Protein AF-0000000069795860 (afdb_homodimer)

Organism: Juglans regia (NCBI:txid51240)

pLDDT: mean 79.79, std 14.11, range [24.81, 97.0]

Radius of gyration: 78.54 Å; Cα contacts (8 Å, |Δi|>4): 2299; chains: 2; bounding box: 72×311×162 Å

InterPro domains:
  IPR052957 Auxin-regulated embryogenesis mediator [PTHR32387] (33-805)

Foldseek 3Di:
DLVVLQVLLCCLAVVCVVVVLVVVPPDPVVVVVSVCVVVVCLVCSLVVNLVVLQVLLVVQLVPDDVLSNQVSLVSQNLDDHPDVSSVVSSVSNLVSQQPDFRFWFAQVDSDTGTGHLVQEAEEDPLVVVLVVVLVVLVWDQNCLCVQRHTYGHPSNRDPVCVSSSVSNPHYHDALQSVLVSQQRTCSLVRDDLVSLVSVLLVCLVCVVPHNVPYCQQQGFNAWWAALVRDIDTGGLVCCVVVVAAEAAEPDLVCLLVVQLQCNQLRNFPNYTYHDSVNNVCLVPDPCNVSSVVCCCPRSVHHYDAPLRVLVSLQVRCVFPQSNLLLSLVSLLVCVVVPSDDLVSSLVSLLQRWFQFQVRGTDRDAPEEEEAPVPALVCLFAVDDQCVVVRYGYGHPSSQPWDDGSRDTDHSVSSVVVCCVRVVHDGQQQDADDLAAGPCLLDAHDLVNVVSVLSNLVNCVVVVHDHHDSHLCNLLVRVHLQLLAAQAVDPQPVPAQPPDPRSHHPCVRNPPVVVVRVVSSVSSPHDHALLVNLLVVLVVVLVCVVVDADALVNVVSVLVVLVSCVVVVGDNPNNLVRQQQGFRFDWPPGGGGLLQEEADDPQCVLLVQFFVRGYRPCVRNPCVVVVSVVSSVSSNYDYDPVPVLVRSLVGTDALVSQAQHALSSVVSLLVSVVPPVDSVSSLVRQQQHQNFQFPVGGRGLQQEEEDDPQQNLLVVLDPDRTYGDCVRNPPCVVVSLVSSVSSRHHYDPVVVLVVSLVVCVVCLVPRDPSSVVSVVVSVVSNVPPPDDRDVVSVVCVVPDDSDDDDDDDD/DLVVLQVLLCCLAVVCVCVVLVVVPPDPVVVVVSVVVVVVCLVCSLVVNLVVLQVLLVVQLVPDDVLSNQVSLVSQNLDDHPDVSSVVSSVSNLVSQQPDFRFWFAQVDSDTGGGHLVQEAEEDPLVVVLVVVLVVLVWDQNCLCVQRHTYGHPSNRDPVCVSSSVSNPHYHDALQSVLVSVQVTCSCVRDDLVSLVSVLLVCLVCVVPHNVPYCQQQGFNAWWAALVRDIDTGGLVCCVVVVAAEAAEPDLVCLLVVQLQCNQLRNFPNYTYHDSNNNVCLVPDPCNVSSVVCCCPRSVHYYDALLRVLVSLQVRCVFPQSNLLLSLVSLLVCVVVPSDDPVSSLVSLLQRWFQFQVRGTDRDAPEEEEACVPALLCLFAVDDLCVVVRYGYGHCSSQPWDDGSRDTDHSVSSVVVCCVRVVHDGQLQDADHLAAGPCLLDAHDLVNVVSVLSNLVNCVVVVHDHHDNHLCNLLVRVHLALLAAQAVDPQPVPAQPQDPRSHHPCVRNPPVVVVRVVSSVSSPHDHALLVNLLVVLVVVLVCVVVDADALVNVVSVLVVLVSCVVVVGDNPNNLVSQQQGFRFDWPVGGGGLLQEEADDPQCVLLVQFFVRGYRPCVRNPCVVVVSVPSSVSSNYDYHPVPVLVRSLVGTDALVSQAQDALSSVVSLLVSVVVPVDSVSSLVRQQQHQNFQFPVGTHGLQQEEEDDPQQNLLVVLDPDRTYGDCVRNPPCVVVSLVSSVSSNHHHDPVVVLVVSLVVCVVCLVPRDPSSVVSVVVSVVSNVPPPDDRDVVSVVCVVPPDSDDDDDDDD

Solvent-accessible surface area (backbone atoms only — not comparable to full-atom values): 88022 Å² total; per-residue (Å²): 104,70,64,59,47,51,50,48,33,46,35,60,66,65,49,50,58,54,51,55,57,50,66,63,57,68,68,72,75,51,49,65,53,34,50,51,44,45,54,44,49,54,65,44,43,33,59,52,49,47,53,49,48,53,51,47,54,48,59,44,47,67,78,40,61,68,68,72,42,50,68,64,58,68,54,56,75,71,72,84,46,94,46,67,71,49,42,54,38,42,51,53,32,47,59,53,55,42,74,32,59,71,40,51,40,59,60,96,55,92,51,56,36,41,35,30,24,79,47,31,20,43,76,58,68,74,55,51,54,50,53,53,52,36,45,74,64,68,38,66,64,55,58,54,41,58,60,83,40,33,41,45,21,72,75,56,70,39,82,90,39,46,63,56,35,57,65,52,51,44,42,68,53,58,69,54,46,58,32,50,43,50,39,42,29,49,56,71,81,54,46,54,61,71,57,46,50,51,54,50,39,53,47,49,77,35,24,89,83,58,42,71,89,38,64,44,40,72,26,64,74,47,61,26,35,46,67,84,70,41,79,40,69,36,25,40,48,40,22,61,70,58,69,42,34,43,30,42,60,72,44,82,85,44,35,65,56,52,50,39,44,36,44,70,50,56,29,50,75,45,40,31,34,45,43,63,68,47,52,54,50,41,72,71,36,92,59,29,65,60,42,49,51,36,37,41,70,73,31,45,39,43,74,36,52,63,66,58,46,48,55,52,45,66,74,37,40,82,84,37,64,70,50,39,42,49,48,53,52,48,52,52,51,32,43,74,70,62,64,36,52,71,68,56,47,40,61,52,39,63,59,41,56,40,44,26,40,63,67,47,69,43,49,82,63,78,40,34,30,56,31,56,74,89,37,57,42,40,66,42,33,62,41,79,72,43,54,86,68,43,32,40,43,33,18,65,69,68,38,55,59,48,72,56,74,85,42,76,45,52,34,67,58,46,48,52,49,36,33,72,49,59,48,37,31,45,64,45,75,46,80,81,48,86,42,70,44,50,30,38,70,23,67,64,46,78,67,52,48,52,47,50,44,48,25,50,45,42,31,56,73,70,66,50,83,80,46,64,46,34,49,44,30,55,47,66,22,74,29,64,50,45,66,7,35,52,61,86,67,80,67,64,78,76,65,56,81,79,56,86,68,36,48,43,56,52,83,78,60,40,76,67,56,68,77,40,52,71,48,39,45,71,50,59,30,42,72,50,59,46,54,49,30,32,47,52,20,49,49,50,50,51,45,39,72,75,37,81,64,49,64,68,48,52,51,43,53,44,50,44,48,43,50,31,59,74,64,70,41,64,47,64,49,23,42,65,53,45,23,76,36,61,61,41,60,33,80,83,52,68,35,26,37,51,68,27,31,50,83,43,83,73,39,53,61,51,51,67,54,13,62,65,54,31,52,30,47,84,72,58,35,75,62,57,68,76,38,52,67,43,40,42,70,35,43,24,38,73,61,51,89,82,54,41,63,60,45,66,74,27,48,49,58,50,88,64,45,48,72,48,53,54,66,45,50,51,48,53,51,49,30,43,67,70,36,89,78,44,60,68,60,33,65,49,42,40,83,20,35,40,41,56,26,80,82,45,62,36,29,34,63,64,29,30,53,86,41,92,85,57,40,51,62,56,63,32,50,90,79,70,34,32,50,38,52,85,67,53,36,80,62,57,69,77,39,53,70,55,40,46,68,40,39,27,36,72,48,66,76,57,44,48,53,54,44,49,51,50,46,65,70,40,39,89,70,60,49,74,65,36,50,54,36,41,53,52,33,51,62,60,30,68,81,42,96,63,71,80,53,68,70,55,54,51,44,65,70,72,48,88,68,74,86,79,77,82,82,72,133,105,67,64,59,48,50,50,48,34,46,34,60,65,65,50,50,58,55,53,56,56,50,68,63,58,68,69,74,77,50,48,63,52,35,51,51,44,46,54,45,49,52,63,45,43,32,59,51,49,48,54,50,48,54,50,49,55,48,58,45,46,67,78,41,60,68,68,72,42,49,68,62,58,70,55,56,75,71,70,84,46,94,45,68,71,47,42,53,38,44,51,53,34,46,60,54,54,41,73,32,59,71,41,51,39,59,59,95,55,91,52,57,36,42,35,29,26,79,46,30,20,42,76,57,70,73,56,51,54,50,52,52,52,36,46,74,64,68,37,67,64,55,59,55,40,58,62,82,40,32,40,44,20,70,76,55,70,41,79,90,39,46,65,54,35,55,65,52,52,44,42,68,53,58,68,53,45,59,31,50,42,49,37,42,31,49,57,72,81,54,45,53,60,71,56,46,50,51,54,49,40,54,46,48,77,37,24,88,82,59,43,70,88,36,63,44,40,72,27,63,73,46,61,26,34,46,67,85,70,42,80,41,69,36,26,39,48,41,22,61,69,57,71,42,34,43,31,43,59,72,44,82,86,44,35,66,56,53,49,37,44,35,44,71,48,55,29,49,73,47,41,30,33,44,42,61,68,47,52,55,51,42,74,72,37,92,60,29,65,60,41,49,51,36,37,42,69,73,31,44,39,44,74,36,52,65,63,58,46,47,55,52,46,66,74,38,39,82,85,37,65,69,49,38,41,48,48,52,51,48,51,52,49,32,42,74,70,62,64,36,52,71,68,56,48,39,61,52,39,62,59,42,58,41,44,26,41,62,66,46,72,42,50,83,63,77,41,34,30,56,31,57,73,90,38,55,43,41,66,41,34,62,41,78,72,42,53,87,68,43,31,39,41,33,18,66,68,66,37,56,58,48,72,57,75,88,41,76,45,53,34,67,56,44,48,54,50,35,34,72,49,58,48,38,31,45,63,45,75,45,81,81,49,84,43,70,44,51,28,37,72,24,67,64,47,76,69,51,49,54,47,51,45,48,24,51,44,42,32,56,74,71,65,51,84,80,43,64,46,33,51,45,31,56,48,66,22,76,30,64,49,42,64,7,34,53,61,87,66,80,67,63,78,78,65,56,80,82,58,85,68,36,49,42,56,51,82,76,60,39,76,65,57,67,78,40,53,72,49,40,44,71,49,58,30,43,72,49,62,46,53,49,30,34,46,52,20,50,49,52,50,53,45,39,74,76,38,81,64,48,65,68,49,53,52,43,52,44,48,44,48,44,51,30,59,73,66,71,42,65,47,64,48,23,40,67,52,44,22,78,37,59,61,41,60,33,80,83,51,67,33,26,37,49,69,26,31,51,84,41,82,73,38,54,62,51,51,68,52,13,62,65,54,32,54,29,50,83,71,59,36,74,63,57,69,74,40,50,66,43,39,44,70,35,43,24,39,73,62,51,91,80,53,41,64,60,44,65,74,25,50,50,57,50,86,66,47,47,72,51,53,54,65,46,50,51,47,53,51,50,30,44,66,69,38,87,78,45,59,67,60,33,64,48,41,38,83,19,35,39,41,55,26,77,80,45,63,36,28,33,64,62,29,30,52,86,41,90,85,58,42,51,60,58,63,36,49,89,80,68,33,32,51,37,51,84,69,54,34,80,61,56,70,75,40,52,71,58,38,45,66,41,37,27,36,71,46,66,76,57,44,49,54,56,45,51,52,49,46,64,71,40,40,88,70,58,48,77,64,36,53,52,37,42,51,52,32,50,59,58,31,68,82,43,95,64,73,79,53,68,68,56,54,51,46,66,72,72,47,86,68,74,88,79,77,82,76,75,127

Nearest PDB structures (foldseek):
  7p3y-assembly1_B  TM=1.043E-01  e=9.651E-01  Saccharomyces cerevisiae
  7p3y-assembly1_B  TM=1.975E-01  e=8.480E-01  Saccharomyces cerevisiae

Structure (mmCIF, N/CA/C/O backbone):
data_AF-0000000069795860-model_v1
#
loop_
_entity.id
_entity.type
_entity.pdbx_description
1 polymer 'Uncharacterized protein LOC109014644'
#
loop_
_atom_site.group_PDB
_atom_site.id
_atom_site.type_symbol
_atom_site.label_atom_id
_atom_site.label_alt_id
_atom_site.label_comp_id
_atom_site.label_asym_id
_atom_site.label_entity_id
_atom_site.label_seq_id
_atom_site.pdbx_PDB_ins_code
_atom_site.Cartn_x
_atom_site.Cartn_y
_atom_site.Cartn_z
_atom_site.occupancy
_atom_site.B_iso_or_equiv
_atom_site.auth_seq_id
_atom_site.auth_comp_id
_atom_site.auth_asym_id
_atom_site.auth_atom_id
_atom_site.pdbx_PDB_model_num
ATOM 1 N N . MET A 1 1 ? -15.07 -54.75 -38.844 1 44.25 1 MET A N 1
ATOM 2 C CA . MET A 1 1 ? -15.062 -54.75 -37.375 1 44.25 1 MET A CA 1
ATOM 3 C C . MET A 1 1 ? -16.375 -54.188 -36.844 1 44.25 1 MET A C 1
ATOM 5 O O . MET A 1 1 ? -16.969 -54.781 -35.938 1 44.25 1 MET A O 1
ATOM 9 N N . GLY A 1 2 ? -16.844 -53.125 -37.438 1 44.97 2 GLY A N 1
ATOM 10 C CA . GLY A 1 2 ? -18.156 -52.625 -37.062 1 44.97 2 GLY A CA 1
ATOM 11 C C . GLY A 1 2 ? -19.266 -53.656 -37.281 1 44.97 2 GLY A C 1
ATOM 12 O O . GLY A 1 2 ? -20.156 -53.781 -36.438 1 44.97 2 GLY A O 1
ATOM 13 N N . PHE A 1 3 ? -19.062 -54.375 -38.375 1 42.34 3 PHE A N 1
ATOM 14 C CA . PHE A 1 3 ? -20.078 -55.344 -38.719 1 42.34 3 PHE A CA 1
ATOM 15 C C . PHE A 1 3 ? -20.141 -56.469 -37.719 1 42.34 3 PHE A C 1
ATOM 17 O O . PHE A 1 3 ? -21.219 -56.906 -37.312 1 42.34 3 PHE A O 1
ATOM 24 N N . LEU A 1 4 ? -19 -56.938 -37.25 1 43.62 4 LEU A N 1
ATOM 25 C CA . LEU A 1 4 ? -18.953 -58 -36.281 1 43.62 4 LEU A CA 1
ATOM 26 C C . LEU A 1 4 ? -19.562 -57.562 -34.938 1 43.62 4 LEU A C 1
ATOM 28 O O . LEU A 1 4 ? -20.312 -58.281 -34.312 1 43.62 4 LEU A O 1
ATOM 32 N N . ILE A 1 5 ? -19.406 -56.375 -34.594 1 52.22 5 ILE A N 1
ATOM 33 C CA . ILE A 1 5 ? -19.922 -55.844 -33.312 1 52.22 5 ILE A CA 1
ATOM 34 C C . ILE A 1 5 ? -21.438 -55.688 -33.406 1 52.22 5 ILE A C 1
ATOM 36 O O . ILE A 1 5 ? -22.156 -56 -32.438 1 52.22 5 ILE A O 1
ATOM 40 N N . ASN A 1 6 ? -21.812 -55.219 -34.625 1 50.59 6 ASN A N 1
ATOM 41 C CA . ASN A 1 6 ? -23.25 -55.094 -34.812 1 50.59 6 ASN A CA 1
ATOM 42 C C . ASN A 1 6 ? -23.938 -56.469 -34.719 1 50.59 6 ASN A C 1
ATOM 44 O O . ASN A 1 6 ? -25.016 -56.562 -34.125 1 50.59 6 ASN A O 1
ATOM 48 N N . ARG A 1 7 ? -23.328 -57.406 -35.25 1 49.53 7 ARG A N 1
ATOM 49 C CA . ARG A 1 7 ? -23.906 -58.75 -35.219 1 49.53 7 ARG A CA 1
ATOM 50 C C . ARG A 1 7 ? -23.922 -59.281 -33.781 1 49.53 7 ARG A C 1
ATOM 52 O O . ARG A 1 7 ? -24.906 -59.906 -33.375 1 49.53 7 ARG A O 1
ATOM 59 N N . MET A 1 8 ? -22.938 -59 -33.125 1 54.28 8 MET A N 1
ATOM 60 C CA . MET A 1 8 ? -22.875 -59.469 -31.75 1 54.28 8 MET A CA 1
ATOM 61 C C . MET A 1 8 ? -23.859 -58.719 -30.859 1 54.28 8 MET A C 1
ATOM 63 O O . MET A 1 8 ? -24.484 -59.312 -29.984 1 54.28 8 MET A O 1
ATOM 67 N N . HIS A 1 9 ? -23.969 -57.531 -31.203 1 58.06 9 HIS A N 1
ATOM 68 C CA . HIS A 1 9 ? -24.953 -56.719 -30.516 1 58.06 9 HIS A CA 1
ATOM 69 C C . HIS A 1 9 ? -26.375 -57.25 -30.734 1 58.06 9 HIS A C 1
ATOM 71 O O . HIS A 1 9 ? -27.141 -57.406 -29.781 1 58.06 9 HIS A O 1
ATOM 77 N N . HIS A 1 10 ? -26.641 -57.469 -32.031 1 56.16 10 HIS A N 1
ATOM 78 C CA . HIS A 1 10 ? -27.938 -58.031 -32.344 1 56.16 10 HIS A CA 1
ATOM 79 C C . HIS A 1 10 ? -28.094 -59.438 -31.75 1 56.16 10 HIS A C 1
ATOM 81 O O . HIS A 1 10 ? -29.188 -59.812 -31.297 1 56.16 10 HIS A O 1
ATOM 87 N N . PHE A 1 11 ? -27.016 -60.062 -31.719 1 53.5 11 PHE A N 1
ATOM 88 C CA . PHE A 1 11 ? -27.016 -61.375 -31.109 1 53.5 11 PHE A CA 1
ATOM 89 C C . PHE A 1 11 ? -27.406 -61.312 -29.641 1 53.5 11 PHE A C 1
ATOM 91 O O . PHE A 1 11 ? -28.266 -62.062 -29.172 1 53.5 11 PHE A O 1
ATOM 98 N N . LEU A 1 12 ? -26.844 -60.438 -28.953 1 54.22 12 LEU A N 1
ATOM 99 C CA . LEU A 1 12 ? -27.062 -60.312 -27.516 1 54.22 12 LEU A CA 1
ATOM 100 C C . LEU A 1 12 ? -28.438 -59.75 -27.219 1 54.22 12 LEU A C 1
ATOM 102 O O . LEU A 1 12 ? -29.031 -60.062 -26.172 1 54.22 12 LEU A O 1
ATOM 106 N N . HIS A 1 13 ? -28.953 -58.969 -28.172 1 54.56 13 HIS A N 1
ATOM 107 C CA . HIS A 1 13 ? -30.281 -58.406 -27.953 1 54.56 13 HIS A CA 1
ATOM 108 C C . HIS A 1 13 ? -31.375 -59.344 -28.453 1 54.56 13 HIS A C 1
ATOM 110 O O . HIS A 1 13 ? -32.406 -59.469 -27.828 1 54.56 13 HIS A O 1
ATOM 116 N N . GLN A 1 14 ? -31.203 -59.938 -29.703 1 51.41 14 GLN A N 1
ATOM 117 C CA . GLN A 1 14 ? -32.312 -60.688 -30.297 1 51.41 14 GLN A CA 1
ATOM 118 C C . GLN A 1 14 ? -32.156 -62.156 -30.016 1 51.41 14 GLN A C 1
ATOM 120 O O . GLN A 1 14 ? -33.125 -62.906 -30.141 1 51.41 14 GLN A O 1
ATOM 125 N N . GLY A 1 15 ? -31.219 -62.656 -29.172 1 46.72 15 GLY A N 1
ATOM 126 C CA . GLY A 1 15 ? -31.094 -64.062 -28.859 1 46.72 15 GLY A CA 1
ATOM 127 C C . GLY A 1 15 ? -31.047 -65 -30.094 1 46.72 15 GLY A C 1
ATOM 128 O O . GLY A 1 15 ? -31.344 -66.188 -30.016 1 46.72 15 GLY A O 1
ATOM 129 N N . ASN A 1 16 ? -30.953 -64.5 -31.188 1 45.34 16 ASN A N 1
ATOM 130 C CA . ASN A 1 16 ? -31.203 -65.25 -32.406 1 45.34 16 ASN A CA 1
ATOM 131 C C . ASN A 1 16 ? -30.203 -66.438 -32.531 1 45.34 16 ASN A C 1
ATOM 133 O O . ASN A 1 16 ? -30.328 -67.25 -33.438 1 45.34 16 ASN A O 1
ATOM 137 N N . ILE A 1 17 ? -29.125 -66.438 -32 1 45.81 17 ILE A N 1
ATOM 138 C CA . ILE A 1 17 ? -28.297 -67.625 -32.188 1 45.81 17 ILE A CA 1
ATOM 139 C C . ILE A 1 17 ? -29.078 -68.812 -31.688 1 45.81 17 ILE A C 1
ATOM 141 O O . ILE A 1 17 ? -28.828 -70 -32.125 1 45.81 17 ILE A O 1
ATOM 145 N N . PHE A 1 18 ? -29.859 -68.562 -30.672 1 44.53 18 PHE A N 1
ATOM 146 C CA . PHE A 1 18 ? -30.578 -69.75 -30.156 1 44.53 18 PHE A CA 1
ATOM 147 C C . PHE A 1 18 ? -31.531 -70.312 -31.219 1 44.53 18 PHE A C 1
ATOM 149 O O . PHE A 1 18 ? -31.797 -71.5 -31.234 1 44.53 18 PHE A O 1
ATOM 156 N N . LYS A 1 19 ? -31.906 -69.5 -32.031 1 46.5 19 LYS A N 1
ATOM 157 C CA . LYS A 1 19 ? -32.812 -70.125 -33.031 1 46.5 19 LYS A CA 1
ATOM 158 C C . LYS A 1 19 ? -32.031 -70.938 -34.031 1 46.5 19 LYS A C 1
ATOM 160 O O . LYS A 1 19 ? -32.469 -72 -34.438 1 46.5 19 LYS A O 1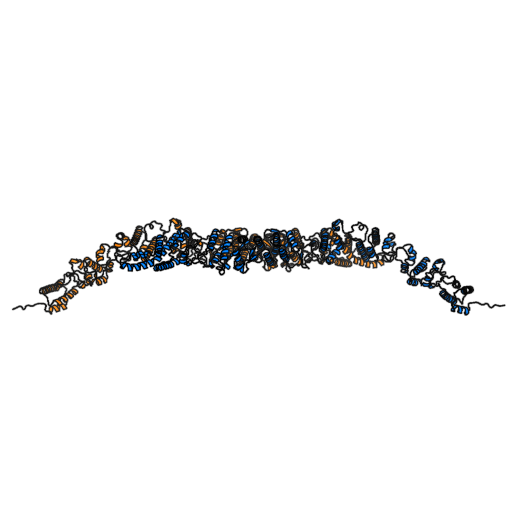
ATOM 165 N N . ASP A 1 20 ? -31.047 -70.312 -34.375 1 39.44 20 ASP A N 1
ATOM 166 C CA . ASP A 1 20 ? -30.344 -71.062 -35.375 1 39.44 20 ASP A CA 1
ATOM 167 C C . ASP A 1 20 ? -29.625 -72.312 -34.75 1 39.44 20 ASP A C 1
ATOM 169 O O . ASP A 1 20 ? -29.5 -73.312 -35.406 1 39.44 20 ASP A O 1
ATOM 173 N N . ALA A 1 21 ? -29.094 -72.125 -33.531 1 37.69 21 ALA A N 1
ATOM 174 C CA . ALA A 1 21 ? -28.641 -73.312 -32.875 1 37.69 21 ALA A CA 1
ATOM 175 C C . ALA A 1 21 ? -29.797 -74.312 -32.656 1 37.69 21 ALA A C 1
ATOM 177 O O . ALA A 1 21 ? -29.594 -75.5 -32.656 1 37.69 21 ALA A O 1
ATOM 178 N N . ALA A 1 22 ? -30.953 -73.75 -32.438 1 36.25 22 ALA A N 1
ATOM 179 C CA . ALA A 1 22 ? -32.125 -74.625 -32.344 1 36.25 22 ALA A CA 1
ATOM 180 C C . ALA A 1 22 ? -32.375 -75.312 -33.656 1 36.25 22 ALA A C 1
ATOM 182 O O . ALA A 1 22 ? -32.906 -76.438 -33.688 1 36.25 22 ALA A O 1
ATOM 183 N N . THR A 1 23 ? -32.281 -74.625 -34.719 1 34.62 23 THR A N 1
ATOM 184 C CA . THR A 1 23 ? -32.531 -75.375 -35.938 1 34.62 23 THR A CA 1
ATOM 185 C C . THR A 1 23 ? -31.453 -76.438 -36.156 1 34.62 23 THR A C 1
ATOM 187 O O . THR A 1 23 ? -31.531 -77.25 -37.094 1 34.62 23 THR A O 1
ATOM 190 N N . TRP A 1 24 ? -30.328 -76.25 -35.562 1 33.09 24 TRP A N 1
ATOM 191 C CA . TRP A 1 24 ? -29.469 -77.438 -35.625 1 33.09 24 TRP A CA 1
ATOM 192 C C . TRP A 1 24 ? -30.047 -78.562 -34.812 1 33.09 24 TRP A C 1
ATOM 194 O O . TRP A 1 24 ? -29.625 -78.812 -33.688 1 33.09 24 TRP A O 1
ATOM 204 N N . ASN A 1 25 ? -31.328 -78.688 -34.594 1 33.66 25 ASN A N 1
ATOM 205 C CA . ASN A 1 25 ? -32.031 -79.75 -33.938 1 33.66 25 ASN A CA 1
ATOM 206 C C . ASN A 1 25 ? -31.609 -81.125 -34.5 1 33.66 25 ASN A C 1
ATOM 208 O O . ASN A 1 25 ? -32.188 -82.125 -34.156 1 33.66 25 ASN A O 1
ATOM 212 N N . GLU A 1 26 ? -31.141 -81.25 -35.75 1 34 26 GLU A N 1
ATOM 213 C CA . GLU A 1 26 ? -31.266 -82.625 -36.094 1 34 26 GLU A CA 1
ATOM 214 C C . GLU A 1 26 ? -30.5 -83.5 -35.094 1 34 26 GLU A C 1
ATOM 216 O O . GLU A 1 26 ? -31.047 -84.5 -34.594 1 34 26 GLU A O 1
ATOM 221 N N . SER A 1 27 ? -29.266 -84.188 -35.5 1 32.38 27 SER A N 1
ATOM 222 C CA . SER A 1 27 ? -28.844 -85.438 -34.875 1 32.38 27 SER A CA 1
ATOM 223 C C . SER A 1 27 ? -28.453 -85.188 -33.406 1 32.38 27 SER A C 1
ATOM 225 O O . SER A 1 27 ? -28.031 -84.125 -33.062 1 32.38 27 SER A O 1
ATOM 227 N N . THR A 1 28 ? -28.969 -86.062 -32.438 1 36.44 28 THR A N 1
ATOM 228 C CA . THR A 1 28 ? -28.812 -86.312 -31 1 36.44 28 THR A CA 1
ATOM 229 C C . THR A 1 28 ? -27.406 -85.875 -30.547 1 36.44 28 THR A C 1
ATOM 231 O O . THR A 1 28 ? -27.203 -85.5 -29.406 1 36.44 28 THR A O 1
ATOM 234 N N . LEU A 1 29 ? -26.438 -86.5 -31.234 1 31.81 29 LEU A N 1
ATOM 235 C CA . LEU A 1 29 ? -25.047 -86.375 -30.828 1 31.81 29 LEU A CA 1
ATOM 236 C C . LEU A 1 29 ? -24.641 -84.875 -30.781 1 31.81 29 LEU A C 1
ATOM 238 O O . LEU A 1 29 ? -23.719 -84.5 -30.047 1 31.81 29 LEU A O 1
ATOM 242 N N . LEU A 1 30 ? -25.281 -84.125 -31.609 1 36.19 30 LEU A N 1
ATOM 243 C CA . LEU A 1 30 ? -24.922 -82.688 -31.734 1 36.19 30 LEU A CA 1
ATOM 244 C C . LEU A 1 30 ? -25.547 -81.875 -30.609 1 36.19 30 LEU A C 1
ATOM 246 O O . LEU A 1 30 ? -25.281 -80.688 -30.5 1 36.19 30 LEU A O 1
ATOM 250 N N . LYS A 1 31 ? -26.5 -82.375 -30.047 1 45.75 31 LYS A N 1
ATOM 251 C CA . LYS A 1 31 ? -27.156 -81.75 -28.906 1 45.75 31 LYS A CA 1
ATOM 252 C C . LYS A 1 31 ? -26.172 -81.5 -27.766 1 45.75 31 LYS A C 1
ATOM 254 O O . LYS A 1 31 ? -26.188 -80.438 -27.125 1 45.75 31 LYS A O 1
ATOM 259 N N . ARG A 1 32 ? -25.703 -82.688 -27.328 1 41.72 32 ARG A N 1
ATOM 260 C CA . ARG A 1 32 ? -24.719 -82.562 -26.25 1 41.72 32 ARG A CA 1
ATOM 261 C C . ARG A 1 32 ? -23.578 -81.625 -26.609 1 41.72 32 ARG A C 1
ATOM 263 O O . ARG A 1 32 ? -23.125 -80.875 -25.766 1 41.72 32 ARG A O 1
ATOM 270 N N . ASP A 1 33 ? -23.141 -81.875 -27.797 1 41.19 33 ASP A N 1
ATOM 271 C CA . ASP A 1 33 ? -22.078 -81.062 -28.344 1 41.19 33 ASP A CA 1
ATOM 272 C C . ASP A 1 33 ? -22.516 -79.625 -28.5 1 41.19 33 ASP A C 1
ATOM 274 O O . ASP A 1 33 ? -21.703 -78.688 -28.391 1 41.19 33 ASP A O 1
ATOM 278 N N . HIS A 1 34 ? -23.797 -79.5 -28.578 1 43.78 34 HIS A N 1
ATOM 279 C CA . HIS A 1 34 ? -24.375 -78.188 -28.781 1 43.78 34 HIS A CA 1
ATOM 280 C C . HIS A 1 34 ? -24.375 -77.375 -27.5 1 43.78 34 HIS A C 1
ATOM 282 O O . HIS A 1 34 ? -24.125 -76.188 -27.5 1 43.78 34 HIS A O 1
ATOM 288 N N . ALA A 1 35 ? -24.953 -78.062 -26.453 1 47.88 35 ALA A N 1
ATOM 289 C CA . ALA A 1 35 ? -24.938 -77.312 -25.203 1 47.88 35 ALA A CA 1
ATOM 290 C C . ALA A 1 35 ? -23.531 -76.812 -24.891 1 47.88 35 ALA A C 1
ATOM 292 O O . ALA A 1 35 ? -23.344 -75.688 -24.484 1 47.88 35 ALA A O 1
ATOM 293 N N . TRP A 1 36 ? -22.688 -77.812 -25.031 1 45.28 36 TRP A N 1
ATOM 294 C CA . TRP A 1 36 ? -21.312 -77.375 -24.766 1 45.28 36 TRP A CA 1
ATOM 295 C C . TRP A 1 36 ? -20.875 -76.312 -25.734 1 45.28 36 TRP A C 1
ATOM 297 O O . TRP A 1 36 ? -20.156 -75.375 -25.344 1 45.28 36 TRP A O 1
ATOM 307 N N . LYS A 1 37 ? -21.312 -76.438 -26.922 1 52.22 37 LYS A N 1
ATOM 308 C CA . LYS A 1 37 ? -20.953 -75.438 -27.891 1 52.22 37 LYS A CA 1
ATOM 309 C C . LYS A 1 37 ? -21.609 -74.125 -27.562 1 52.22 37 LYS A C 1
ATOM 311 O O . LYS A 1 37 ? -20.984 -73.062 -27.688 1 52.22 37 LYS A O 1
ATOM 316 N N . LYS A 1 38 ? -22.875 -74.375 -27.062 1 55.28 38 LYS A N 1
ATOM 317 C CA . LYS A 1 38 ? -23.562 -73.125 -26.672 1 55.28 38 LYS A CA 1
ATOM 318 C C . LYS A 1 38 ? -22.859 -72.438 -25.5 1 55.28 38 LYS A C 1
ATOM 320 O O . LYS A 1 38 ? -22.625 -71.25 -25.531 1 55.28 38 LYS A O 1
ATOM 325 N N . THR A 1 39 ? -22.688 -73.25 -24.469 1 56.69 39 THR A N 1
ATOM 326 C CA . THR A 1 39 ? -22.016 -72.688 -23.312 1 56.69 39 THR A CA 1
ATOM 327 C C . THR A 1 39 ? -20.641 -72.125 -23.688 1 56.69 39 THR A C 1
ATOM 329 O O . THR A 1 39 ? -20.234 -71.062 -23.219 1 56.69 39 THR A O 1
ATOM 332 N N . TRP A 1 40 ? -20.203 -72.938 -24.594 1 54.94 40 TRP A N 1
ATOM 333 C CA . TRP A 1 40 ? -18.875 -72.5 -25.016 1 54.94 40 TRP A CA 1
ATOM 334 C C . TRP A 1 40 ? -18.953 -71.188 -25.797 1 54.94 40 TRP A C 1
ATOM 336 O O . TRP A 1 40 ? -18.141 -70.25 -25.609 1 54.94 40 TRP A O 1
ATOM 346 N N . ILE A 1 41 ? -19.859 -71.125 -26.703 1 58.34 41 ILE A N 1
ATOM 347 C CA . ILE A 1 41 ? -20.016 -69.875 -27.5 1 58.34 41 ILE A CA 1
ATOM 348 C C . ILE A 1 41 ? -20.344 -68.75 -26.562 1 58.34 41 ILE A C 1
ATOM 350 O O . ILE A 1 41 ? -19.781 -67.625 -26.719 1 58.34 41 ILE A O 1
ATOM 354 N N . LEU A 1 42 ? -21.188 -69.125 -25.547 1 68.69 42 LEU A N 1
ATOM 355 C CA . LEU A 1 42 ? -21.578 -68.062 -24.641 1 68.69 42 LEU A CA 1
ATOM 356 C C . LEU A 1 42 ? -20.391 -67.562 -23.781 1 68.69 42 LEU A C 1
ATOM 358 O O . LEU A 1 42 ? -20.297 -66.438 -23.438 1 68.69 42 LEU A O 1
ATOM 362 N N . ASP A 1 43 ? -19.516 -68.5 -23.609 1 68.31 43 ASP A N 1
ATOM 363 C CA . ASP A 1 43 ? -18.344 -68.188 -22.797 1 68.31 43 ASP A CA 1
ATOM 364 C C . ASP A 1 43 ? -17.312 -67.375 -23.609 1 68.31 43 ASP A C 1
ATOM 366 O O . ASP A 1 43 ? -16.547 -66.625 -23.047 1 68.31 43 ASP A O 1
ATOM 370 N N . CYS A 1 44 ? -17.422 -67.562 -24.891 1 66.31 44 CYS A N 1
ATOM 371 C CA . CYS A 1 44 ? -16.422 -66.875 -25.734 1 66.31 44 CYS A CA 1
ATOM 372 C C . CYS A 1 44 ? -16.922 -65.5 -26.203 1 66.31 44 CYS A C 1
ATOM 374 O O . CYS A 1 44 ? -16.109 -64.688 -26.594 1 66.31 44 CYS A O 1
ATOM 376 N N . VAL A 1 45 ? -18.203 -65.25 -26.109 1 72.38 45 VAL A N 1
ATOM 377 C CA . VAL A 1 45 ? -18.812 -64.062 -26.672 1 72.38 45 VAL A CA 1
ATOM 378 C C . VAL A 1 45 ? -18.297 -62.844 -25.953 1 72.38 45 VAL A C 1
ATOM 380 O O . VAL A 1 45 ? -17.906 -61.875 -26.594 1 72.38 45 VAL A O 1
ATOM 383 N N . PRO A 1 46 ? -18.172 -62.906 -24.656 1 80.62 46 PRO A N 1
ATOM 384 C CA . PRO A 1 46 ? -17.703 -61.688 -23.984 1 80.62 46 PRO A CA 1
ATOM 385 C C . PRO A 1 46 ? -16.297 -61.281 -24.406 1 80.62 46 PRO A C 1
ATOM 387 O O . PRO A 1 46 ? -16.031 -60.125 -24.672 1 80.62 46 PRO A O 1
ATOM 390 N N . SER A 1 47 ? -15.445 -62.219 -24.5 1 76.75 47 SER A N 1
ATOM 391 C CA . SER A 1 47 ? -14.062 -61.938 -24.875 1 76.75 47 SER A CA 1
ATOM 392 C C . SER A 1 47 ? -13.961 -61.5 -26.328 1 76.75 47 SER A C 1
ATOM 394 O O . SER A 1 47 ? -13.188 -60.594 -26.656 1 76.75 47 SER A O 1
ATOM 396 N N . ALA A 1 48 ? -14.734 -62.094 -27.125 1 70.5 48 ALA A N 1
ATOM 397 C CA . ALA A 1 48 ? -14.727 -61.719 -28.531 1 70.5 48 ALA A CA 1
ATOM 398 C C . ALA A 1 48 ? -15.281 -60.312 -28.734 1 70.5 48 ALA A C 1
ATOM 400 O O . ALA A 1 48 ? -14.719 -59.531 -29.484 1 70.5 48 ALA A O 1
ATOM 401 N N . PHE A 1 49 ? -16.391 -60.062 -28.094 1 79.88 49 PHE A N 1
ATOM 402 C CA . PHE A 1 49 ? -16.984 -58.75 -28.188 1 79.88 49 PHE A CA 1
ATOM 403 C C . PHE A 1 49 ? -16.031 -57.688 -27.625 1 79.88 49 PHE A C 1
ATOM 405 O O . PHE A 1 49 ? -15.867 -56.625 -28.219 1 79.88 49 PHE A O 1
ATOM 412 N N . PHE A 1 50 ? -15.516 -58.031 -26.5 1 83.81 50 PHE A N 1
ATOM 413 C CA . PHE A 1 50 ? -14.594 -57.094 -25.844 1 83.81 50 PHE A CA 1
ATOM 414 C C . PHE A 1 50 ? -13.445 -56.719 -26.766 1 83.81 50 PHE A C 1
ATOM 416 O O . PHE A 1 50 ? -13.156 -55.531 -26.953 1 83.81 50 PHE A O 1
ATOM 423 N N . ASN A 1 51 ? -12.797 -57.688 -27.344 1 73.31 51 ASN A N 1
ATOM 424 C CA . ASN A 1 51 ? -11.656 -57.438 -28.219 1 73.31 51 ASN A CA 1
ATOM 425 C C . ASN A 1 51 ? -12.055 -56.625 -29.453 1 73.31 51 ASN A C 1
ATOM 427 O O . ASN A 1 51 ? -11.328 -55.75 -29.891 1 73.31 51 ASN A O 1
ATOM 431 N N . ALA A 1 52 ? -13.164 -57 -29.984 1 72.31 52 ALA A N 1
ATOM 432 C CA . ALA A 1 52 ? -13.656 -56.281 -31.156 1 72.31 52 ALA A CA 1
ATOM 433 C C . ALA A 1 52 ? -14.008 -54.844 -30.828 1 72.31 52 ALA A C 1
ATOM 435 O O . ALA A 1 52 ? -13.719 -53.906 -31.594 1 72.31 52 ALA A O 1
ATOM 436 N N . PHE A 1 53 ? -14.617 -54.688 -29.703 1 83.25 53 PHE A N 1
ATOM 437 C CA . PHE A 1 53 ? -15.039 -53.344 -29.281 1 83.25 53 PHE A CA 1
ATOM 438 C C . PHE A 1 53 ? -13.836 -52.469 -29 1 83.25 53 PHE A C 1
ATOM 440 O O . PHE A 1 53 ? -13.797 -51.312 -29.422 1 83.25 53 PHE A O 1
ATOM 447 N N . VAL A 1 54 ? -12.867 -52.969 -28.234 1 78.75 54 VAL A N 1
ATOM 448 C CA . VAL A 1 54 ? -11.672 -52.219 -27.891 1 78.75 54 VAL A CA 1
ATOM 449 C C . VAL A 1 54 ? -10.922 -51.812 -29.172 1 78.75 54 VAL A C 1
ATOM 451 O O . VAL A 1 54 ? -10.461 -50.688 -29.297 1 78.75 54 VAL A O 1
ATOM 454 N N . SER A 1 55 ? -10.867 -52.719 -30.062 1 69.75 55 SER A N 1
ATOM 455 C CA . SER A 1 55 ? -10.219 -52.438 -31.344 1 69.75 55 SER A CA 1
ATOM 456 C C . SER A 1 55 ? -10.969 -51.344 -32.125 1 69.75 55 SER A C 1
ATOM 458 O O . SER A 1 55 ? -10.352 -50.5 -32.781 1 69.75 55 SER A O 1
ATOM 460 N N . LEU A 1 56 ? -12.242 -51.438 -32.031 1 74.12 56 LEU A N 1
ATOM 461 C CA . LEU A 1 56 ? -13.07 -50.438 -32.688 1 74.12 56 LEU A CA 1
ATOM 462 C C . LEU A 1 56 ? -12.844 -49.062 -32.094 1 74.12 56 LEU A C 1
ATOM 464 O O . LEU A 1 56 ? -12.734 -48.094 -32.812 1 74.12 56 LEU A O 1
ATOM 468 N N . VAL A 1 57 ? -12.781 -49.031 -30.797 1 76.94 57 VAL A N 1
ATOM 469 C CA . VAL A 1 57 ? -12.609 -47.781 -30.094 1 76.94 57 VAL A CA 1
ATOM 470 C C . VAL A 1 57 ? -11.234 -47.188 -30.391 1 76.94 57 VAL A C 1
ATOM 472 O O . VAL A 1 57 ? -11.109 -45.969 -30.656 1 76.94 57 VAL A O 1
ATOM 475 N N . ILE A 1 58 ? -10.25 -47.938 -30.391 1 67.94 58 ILE A N 1
ATOM 476 C CA . ILE A 1 58 ? -8.875 -47.5 -30.594 1 67.94 58 ILE A CA 1
ATOM 477 C C . ILE A 1 58 ? -8.68 -47.062 -32.031 1 67.94 58 ILE A C 1
ATOM 479 O O . ILE A 1 58 ? -8.07 -46.031 -32.312 1 67.94 58 ILE A O 1
ATOM 483 N N . THR A 1 59 ? -9.203 -47.844 -32.969 1 64.69 59 THR A N 1
ATOM 484 C CA . THR A 1 59 ? -9.031 -47.531 -34.375 1 64.69 59 THR A CA 1
ATOM 485 C C . THR A 1 59 ? -9.805 -46.281 -34.781 1 64.69 59 THR A C 1
ATOM 487 O O . THR A 1 59 ? -9.359 -45.5 -35.625 1 64.69 59 THR A O 1
ATOM 490 N N . SER A 1 60 ? -10.914 -46.188 -34.188 1 66.38 60 SER A N 1
ATOM 491 C CA . SER A 1 60 ? -11.719 -45 -34.5 1 66.38 60 SER A CA 1
ATOM 492 C C . SER A 1 60 ? -11.078 -43.75 -33.938 1 66.38 60 SER A C 1
ATOM 494 O O . SER A 1 60 ? -11.375 -42.625 -34.375 1 66.38 60 SER A O 1
ATOM 496 N N . SER A 1 61 ? -10.281 -43.938 -32.938 1 67.75 61 SER A N 1
ATOM 497 C CA . SER A 1 61 ? -9.664 -42.812 -32.281 1 67.75 61 SER A CA 1
ATOM 498 C C . SER A 1 61 ? -8.5 -42.25 -33.094 1 67.75 61 SER A C 1
ATOM 500 O O . SER A 1 61 ? -8.086 -41.094 -32.906 1 67.75 61 SER A O 1
ATOM 502 N N . VAL A 1 62 ? -7.867 -42.969 -33.969 1 61.94 62 VAL A N 1
ATOM 503 C CA . VAL A 1 62 ? -6.719 -42.562 -34.781 1 61.94 62 VAL A CA 1
ATOM 504 C C . VAL A 1 62 ? -7.117 -41.406 -35.688 1 61.94 62 VAL A C 1
ATOM 506 O O . VAL A 1 62 ? -6.344 -40.438 -35.875 1 61.94 62 VAL A O 1
ATOM 509 N N . ASN A 1 63 ? -8.352 -41.5 -36.188 1 57.47 63 ASN A N 1
ATOM 510 C CA . ASN A 1 63 ? -8.648 -40.562 -37.25 1 57.47 63 ASN A CA 1
ATOM 511 C C . ASN A 1 63 ? -9.602 -39.469 -36.812 1 57.47 63 ASN A C 1
ATOM 513 O O . ASN A 1 63 ? -10.07 -38.656 -37.625 1 57.47 63 ASN A O 1
ATOM 517 N N . GLY A 1 64 ? -9.859 -39.375 -35.562 1 63.59 64 GLY A N 1
ATOM 518 C CA . GLY A 1 64 ? -10.891 -38.375 -35.375 1 63.59 64 GLY A CA 1
ATOM 519 C C . GLY A 1 64 ? -11.008 -37.906 -33.938 1 63.59 64 GLY A C 1
ATOM 520 O O . GLY A 1 64 ? -10.367 -38.469 -33.031 1 63.59 64 GLY A O 1
ATOM 521 N N . PRO A 1 65 ? -11.719 -36.75 -33.812 1 77.88 65 PRO A N 1
ATOM 522 C CA . PRO A 1 65 ? -12.016 -36.25 -32.469 1 77.88 65 PRO A CA 1
ATOM 523 C C . PRO A 1 65 ? -12.844 -37.219 -31.641 1 77.88 65 PRO A C 1
ATOM 525 O O . PRO A 1 65 ? -13.391 -38.188 -32.188 1 77.88 65 PRO A O 1
ATOM 528 N N . VAL A 1 66 ? -12.852 -37.156 -30.406 1 81.88 66 VAL A N 1
ATOM 529 C CA . VAL A 1 66 ? -13.586 -38.031 -29.5 1 81.88 66 VAL A CA 1
ATOM 530 C C . VAL A 1 66 ? -15.055 -38.062 -29.906 1 81.88 66 VAL A C 1
ATOM 532 O O . VAL A 1 66 ? -15.727 -39.094 -29.703 1 81.88 66 VAL A O 1
ATOM 535 N N . SER A 1 67 ? -15.547 -37 -30.484 1 81.81 67 SER A N 1
ATOM 536 C CA . SER A 1 67 ? -16.953 -36.906 -30.875 1 81.81 67 SER A CA 1
ATOM 537 C C . SER A 1 67 ? -17.312 -38 -31.891 1 81.81 67 SER A C 1
ATOM 539 O O . SER A 1 67 ? -18.453 -38.469 -31.953 1 81.81 67 SER A O 1
ATOM 541 N N . SER A 1 68 ? -16.359 -38.438 -32.625 1 80.06 68 SER A N 1
ATOM 542 C CA . SER A 1 68 ? -16.594 -39.438 -33.625 1 80.06 68 SER A CA 1
ATOM 543 C C . SER A 1 68 ? -16.578 -40.844 -33 1 80.06 68 SER A C 1
ATOM 545 O O . SER A 1 68 ? -17.109 -41.781 -33.594 1 80.06 68 SER A O 1
ATOM 547 N N . LEU A 1 69 ? -16.031 -40.906 -31.859 1 84.5 69 LEU A N 1
ATOM 548 C CA . LEU A 1 69 ? -15.883 -42.188 -31.188 1 84.5 69 LEU A CA 1
ATOM 549 C C . LEU A 1 69 ? -17.094 -42.469 -30.312 1 84.5 69 LEU A C 1
ATOM 551 O O . LEU A 1 69 ? -17.422 -43.656 -30.078 1 84.5 69 LEU A O 1
ATOM 555 N N . VAL A 1 70 ? -17.828 -41.531 -29.906 1 87.94 70 VAL A N 1
ATOM 556 C CA . VAL A 1 70 ? -18.859 -41.625 -28.875 1 87.94 70 VAL A CA 1
ATOM 557 C C . VAL A 1 70 ? -20 -42.5 -29.375 1 87.94 70 VAL A C 1
ATOM 559 O O . VAL A 1 70 ? -20.5 -43.344 -28.641 1 87.94 70 VAL A O 1
ATOM 562 N N . PRO A 1 71 ? -20.359 -42.469 -30.656 1 84.69 71 PRO A N 1
ATOM 563 C CA . PRO A 1 71 ? -21.469 -43.281 -31.125 1 84.69 71 PRO A CA 1
ATOM 564 C C . PRO A 1 71 ? -21.141 -44.781 -31.094 1 84.69 71 PRO A C 1
ATOM 566 O O . PRO A 1 71 ? -22.047 -45.625 -31.062 1 84.69 71 PRO A O 1
ATOM 569 N N . MET A 1 72 ? -19.938 -45.156 -31.078 1 84.44 72 MET A N 1
ATOM 570 C CA . MET A 1 72 ? -19.531 -46.562 -31.062 1 84.44 72 MET A CA 1
ATOM 571 C C . MET A 1 72 ? -19.922 -47.219 -29.75 1 84.44 72 MET A C 1
ATOM 573 O O . MET A 1 72 ? -20.078 -48.438 -29.688 1 84.44 72 MET A O 1
ATOM 577 N N . PHE A 1 73 ? -20.094 -46.438 -28.781 1 89.56 73 PHE A N 1
ATOM 578 C CA . PHE A 1 73 ? -20.406 -47 -27.453 1 89.56 73 PHE A CA 1
ATOM 579 C C . PHE A 1 73 ? -21.844 -47.469 -27.406 1 89.56 73 PHE A C 1
ATOM 581 O O . PHE A 1 73 ? -22.219 -48.219 -26.5 1 89.56 73 PHE A O 1
ATOM 588 N N . ARG A 1 74 ? -22.625 -47.156 -28.375 1 86.62 74 ARG A N 1
ATOM 589 C CA . ARG A 1 74 ? -24.016 -47.594 -28.422 1 86.62 74 ARG A CA 1
ATOM 590 C C . ARG A 1 74 ? -24.109 -49.094 -28.688 1 86.62 74 ARG A C 1
ATOM 592 O O . ARG A 1 74 ? -25.156 -49.688 -28.438 1 86.62 74 ARG A O 1
ATOM 599 N N . PHE A 1 75 ? -23.016 -49.656 -29.031 1 83.62 75 PHE A N 1
ATOM 600 C CA . PHE A 1 75 ? -23 -51.094 -29.312 1 83.62 75 PHE A CA 1
ATOM 601 C C . PHE A 1 75 ? -22.969 -51.906 -28.031 1 83.62 75 PHE A C 1
ATOM 603 O O . PHE A 1 75 ? -23.234 -53.094 -28.047 1 83.62 75 PHE A O 1
ATOM 610 N N . ILE A 1 76 ? -22.672 -51.25 -27 1 87.19 76 ILE A N 1
ATOM 611 C CA . ILE A 1 76 ? -22.641 -51.969 -25.734 1 87.19 76 ILE A CA 1
ATOM 612 C C . ILE A 1 76 ? -24.047 -52.406 -25.328 1 87.19 76 ILE A C 1
ATOM 614 O O . ILE A 1 76 ? -24.969 -51.562 -25.297 1 87.19 76 ILE A O 1
ATOM 618 N N . PRO A 1 77 ? -24.25 -53.625 -25.062 1 85.75 77 PRO A N 1
ATOM 619 C CA . PRO A 1 77 ? -25.594 -54.125 -24.672 1 85.75 77 PRO A CA 1
ATOM 620 C C . PRO A 1 77 ? -25.969 -53.719 -23.25 1 85.75 77 PRO A C 1
ATOM 622 O O . PRO A 1 77 ? -25.812 -54.531 -22.328 1 85.75 77 PRO A O 1
ATOM 625 N N . VAL A 1 78 ? -26.703 -52.594 -23.109 1 85.81 78 VAL A N 1
ATOM 626 C CA . VAL A 1 78 ? -27.016 -52.031 -21.797 1 85.81 78 VAL A CA 1
ATOM 627 C C . VAL A 1 78 ? -28.328 -52.594 -21.281 1 85.81 78 VAL A C 1
ATOM 629 O O . VAL A 1 78 ? -28.5 -52.781 -20.078 1 85.81 78 VAL A O 1
ATOM 632 N N . ASP A 1 79 ? -29.203 -53.031 -22.172 1 83.38 79 ASP A N 1
ATOM 633 C CA . ASP A 1 79 ? -30.562 -53.406 -21.766 1 83.38 79 ASP A CA 1
ATOM 634 C C . ASP A 1 79 ? -30.609 -54.875 -21.359 1 83.38 79 ASP A C 1
ATOM 636 O O . ASP A 1 79 ? -29.875 -55.719 -21.922 1 83.38 79 ASP A O 1
ATOM 640 N N . HIS A 1 80 ? -31.406 -55.094 -20.359 1 82.06 80 HIS A N 1
ATOM 641 C CA . HIS A 1 80 ? -31.625 -56.438 -19.891 1 82.06 80 HIS A CA 1
ATOM 642 C C . HIS A 1 80 ? -32.406 -57.25 -20.922 1 82.06 80 HIS A C 1
ATOM 644 O O . HIS A 1 80 ? -33.344 -56.719 -21.547 1 82.06 80 HIS A O 1
ATOM 650 N N . SER A 1 81 ? -31.875 -58.438 -21.125 1 75.25 81 SER A N 1
ATOM 651 C CA . SER A 1 81 ? -32.562 -59.344 -22.047 1 75.25 81 SER A CA 1
ATOM 652 C C . SER A 1 81 ? -33.562 -60.25 -21.297 1 75.25 81 SER A C 1
ATOM 654 O O . SER A 1 81 ? -33.406 -60.438 -20.094 1 75.25 81 SER A O 1
ATOM 656 N N . SER A 1 82 ? -34.562 -60.688 -22.031 1 75.62 82 SER A N 1
ATOM 657 C CA . SER A 1 82 ? -35.562 -61.625 -21.469 1 75.62 82 SER A CA 1
ATOM 658 C C . SER A 1 82 ? -34.938 -63 -21.234 1 75.62 82 SER A C 1
ATOM 660 O O . SER A 1 82 ? -35.438 -63.781 -20.438 1 75.62 82 SER A O 1
ATOM 662 N N . HIS A 1 83 ? -33.812 -63.25 -21.828 1 74.88 83 HIS A N 1
ATOM 663 C CA . HIS A 1 83 ? -33.125 -64.5 -21.672 1 74.88 83 HIS A CA 1
ATOM 664 C C . HIS A 1 83 ? -32.031 -64.438 -20.609 1 74.88 83 HIS A C 1
ATOM 666 O O . HIS A 1 83 ? -31.094 -63.656 -20.75 1 74.88 83 HIS A O 1
ATOM 672 N N . GLN A 1 84 ? -32.156 -65.188 -19.609 1 78.12 84 GLN A N 1
ATOM 673 C CA . GLN A 1 84 ? -31.266 -65.125 -18.453 1 78.12 84 GLN A CA 1
ATOM 674 C C . GLN A 1 84 ? -29.828 -65.438 -18.828 1 78.12 84 GLN A C 1
ATOM 676 O O . GLN A 1 84 ? -28.891 -64.875 -18.25 1 78.12 84 GLN A O 1
ATOM 681 N N . GLU A 1 85 ? -29.625 -66.312 -19.781 1 76.38 85 GLU A N 1
ATOM 682 C CA . GLU A 1 85 ? -28.266 -66.688 -20.188 1 76.38 85 GLU A CA 1
ATOM 683 C C . GLU A 1 85 ? -27.531 -65.5 -20.797 1 76.38 85 GLU A C 1
ATOM 685 O O . GLU A 1 85 ? -26.328 -65.312 -20.609 1 76.38 85 GLU A O 1
ATOM 690 N N . LEU A 1 86 ? -28.359 -64.688 -21.438 1 78.44 86 LEU A N 1
ATOM 691 C CA . LEU A 1 86 ? -27.766 -63.531 -22.094 1 78.44 86 LEU A CA 1
ATOM 692 C C . LEU A 1 86 ? -27.391 -62.469 -21.078 1 78.44 86 LEU A C 1
ATOM 694 O O . LEU A 1 86 ? -26.469 -61.656 -21.297 1 78.44 86 LEU A O 1
ATOM 698 N N . ASN A 1 87 ? -28.078 -62.5 -20 1 84.38 87 ASN A N 1
ATOM 699 C CA . ASN A 1 87 ? -27.766 -61.562 -18.953 1 84.38 87 ASN A CA 1
ATOM 700 C C . ASN A 1 87 ? -26.453 -61.906 -18.266 1 84.38 87 ASN A C 1
ATOM 702 O O . ASN A 1 87 ? -25.719 -61 -17.812 1 84.38 87 ASN A O 1
ATOM 706 N N . THR A 1 88 ? -26.188 -63.125 -18.25 1 83.38 88 THR A N 1
ATOM 707 C CA . THR A 1 88 ? -24.906 -63.531 -17.688 1 83.38 88 THR A CA 1
ATOM 708 C C . THR A 1 88 ? -23.75 -63.125 -18.594 1 83.38 88 THR A C 1
ATOM 710 O O . THR A 1 88 ? -22.688 -62.719 -18.109 1 83.38 88 THR A O 1
ATOM 713 N N . VAL A 1 89 ? -24.016 -63.188 -19.859 1 81.88 89 VAL A N 1
ATOM 714 C CA . VAL A 1 89 ? -23.031 -62.75 -20.844 1 81.88 89 VAL A CA 1
ATOM 715 C C . VAL A 1 89 ? -22.828 -61.25 -20.719 1 81.88 89 VAL A C 1
ATOM 717 O O . VAL A 1 89 ? -21.688 -60.75 -20.734 1 81.88 89 VAL A O 1
ATOM 720 N N . ARG A 1 90 ? -23.922 -60.562 -20.5 1 86.06 90 ARG A N 1
ATOM 721 C CA . ARG A 1 90 ? -23.891 -59.125 -20.359 1 86.06 90 ARG A CA 1
ATOM 722 C C . ARG A 1 90 ? -23.078 -58.719 -19.141 1 86.06 90 ARG A C 1
ATOM 724 O O . ARG A 1 90 ? -22.266 -57.781 -19.203 1 86.06 90 ARG A O 1
ATOM 731 N N . GLN A 1 91 ? -23.172 -59.438 -18.109 1 88.69 91 GLN A N 1
ATOM 732 C CA . GLN A 1 91 ? -22.453 -59.125 -16.875 1 88.69 91 GLN A CA 1
ATOM 733 C C . GLN A 1 91 ? -20.969 -59.438 -17.016 1 88.69 91 GLN A C 1
ATOM 735 O O . GLN A 1 91 ? -20.125 -58.719 -16.484 1 88.69 91 GLN A O 1
ATOM 740 N N . SER A 1 92 ? -20.703 -60.469 -17.734 1 86.31 92 SER A N 1
ATOM 741 C CA . SER A 1 92 ? -19.297 -60.812 -17.969 1 86.31 92 SER A CA 1
ATOM 742 C C . SER A 1 92 ? -18.641 -59.75 -18.859 1 86.31 92 SER A C 1
ATOM 744 O O . SER A 1 92 ? -17.469 -59.406 -18.672 1 86.31 92 SER A O 1
ATOM 746 N N . LEU A 1 93 ? -19.391 -59.25 -19.797 1 86.56 93 LEU A N 1
ATOM 747 C CA . LEU A 1 93 ? -18.891 -58.188 -20.672 1 86.56 93 LEU A CA 1
ATOM 748 C C . LEU A 1 93 ? -18.641 -56.906 -19.891 1 86.56 93 LEU A C 1
ATOM 750 O O . LEU A 1 93 ? -17.625 -56.25 -20.078 1 86.56 93 LEU A O 1
ATOM 754 N N . LYS A 1 94 ? -19.562 -56.625 -19.047 1 89.94 94 LYS A N 1
ATOM 755 C CA . LYS A 1 94 ? -19.422 -55.438 -18.219 1 89.94 94 LYS A CA 1
ATOM 756 C C . LYS A 1 94 ? -18.141 -55.531 -17.359 1 89.94 94 LYS A C 1
ATOM 758 O O . LYS A 1 94 ? -17.406 -54.531 -17.25 1 89.94 94 LYS A O 1
ATOM 763 N N . ALA A 1 95 ? -17.859 -56.625 -16.844 1 91.19 95 ALA A N 1
ATOM 764 C CA . ALA A 1 95 ? -16.703 -56.844 -15.977 1 91.19 95 ALA A CA 1
ATOM 765 C C . ALA A 1 95 ? -15.398 -56.625 -16.734 1 91.19 95 ALA A C 1
ATOM 767 O O . ALA A 1 95 ? -14.43 -56.094 -16.188 1 91.19 95 ALA A O 1
ATOM 768 N N . LYS A 1 96 ? -15.383 -56.938 -17.984 1 88 96 LYS A N 1
ATOM 769 C CA . LYS A 1 96 ? -14.195 -56.75 -18.812 1 88 96 LYS A CA 1
ATOM 770 C C . LYS A 1 96 ? -14.039 -55.312 -19.234 1 88 96 LYS A C 1
ATOM 772 O O . LYS A 1 96 ? -12.93 -54.75 -19.219 1 88 96 LYS A O 1
ATOM 777 N N . LEU A 1 97 ? -15.125 -54.719 -19.562 1 90.25 97 LEU A N 1
ATOM 778 C CA . LEU A 1 97 ? -15.109 -53.344 -20.062 1 90.25 97 LEU A CA 1
ATOM 779 C C . LEU A 1 97 ? -14.695 -52.375 -18.953 1 90.25 97 LEU A C 1
ATOM 781 O O . LEU A 1 97 ? -14 -51.406 -19.219 1 90.25 97 LEU A O 1
ATOM 785 N N . VAL A 1 98 ? -15.062 -52.625 -17.75 1 92.38 98 VAL A N 1
ATOM 786 C CA . VAL A 1 98 ? -14.805 -51.75 -16.625 1 92.38 98 VAL A CA 1
ATOM 787 C C . VAL A 1 98 ? -13.32 -51.781 -16.266 1 92.38 98 VAL A C 1
ATOM 789 O O . VAL A 1 98 ? -12.789 -50.812 -15.711 1 92.38 98 VAL A O 1
ATOM 792 N N . GLU A 1 99 ? -12.625 -52.75 -16.719 1 90.62 99 GLU A N 1
ATOM 793 C CA . GLU A 1 99 ? -11.211 -52.906 -16.375 1 90.62 99 GLU A CA 1
ATOM 794 C C . GLU A 1 99 ? -10.312 -52.438 -17.516 1 90.62 99 GLU A C 1
ATOM 796 O O . GLU A 1 99 ? -9.086 -52.469 -17.406 1 90.62 99 GLU A O 1
ATOM 801 N N . GLU A 1 100 ? -10.938 -51.938 -18.5 1 86.5 100 GLU A N 1
ATOM 802 C CA . GLU A 1 100 ? -10.172 -51.469 -19.672 1 86.5 100 GLU A CA 1
ATOM 803 C C . GLU A 1 100 ? -10.227 -49.969 -19.812 1 86.5 100 GLU A C 1
ATOM 805 O O . GLU A 1 100 ? -11.25 -49.344 -19.547 1 86.5 100 GLU A O 1
ATOM 810 N N . SER A 1 101 ? -9.102 -49.344 -20.219 1 87.12 101 SER A N 1
ATOM 811 C CA . SER A 1 101 ? -9.062 -47.938 -20.469 1 87.12 101 SER A CA 1
ATOM 812 C C . SER A 1 101 ? -9.734 -47.594 -21.797 1 87.12 101 SER A C 1
ATOM 814 O O . SER A 1 101 ? -9.062 -47.375 -22.812 1 87.12 101 SER A O 1
ATOM 816 N N . ILE A 1 102 ? -11.047 -47.406 -21.75 1 87.81 102 ILE A N 1
ATOM 817 C CA . ILE A 1 102 ? -11.781 -47.219 -23 1 87.81 102 ILE A CA 1
ATOM 818 C C . ILE A 1 102 ? -12.539 -45.906 -22.969 1 87.81 102 ILE A C 1
ATOM 820 O O . ILE A 1 102 ? -13.047 -45.438 -23.984 1 87.81 102 ILE A O 1
ATOM 824 N N . VAL A 1 103 ? -12.633 -45.344 -21.781 1 90.94 103 VAL A N 1
ATOM 825 C CA . VAL A 1 103 ? -13.438 -44.125 -21.641 1 90.94 103 VAL A CA 1
ATOM 826 C C . VAL A 1 103 ? -12.594 -42.906 -22 1 90.94 103 VAL A C 1
ATOM 828 O O . VAL A 1 103 ? -11.555 -42.656 -21.375 1 90.94 103 VAL A O 1
ATOM 831 N N . PRO A 1 104 ? -13.062 -42.156 -22.922 1 89.38 104 PRO A N 1
ATOM 832 C CA . PRO A 1 104 ? -12.297 -40.969 -23.328 1 89.38 104 PRO A CA 1
ATOM 833 C C . PRO A 1 104 ? -12.438 -39.812 -22.359 1 89.38 104 PRO A C 1
ATOM 835 O O . PRO A 1 104 ? -13.516 -39.594 -21.797 1 89.38 104 PRO A O 1
ATOM 838 N N . ILE A 1 105 ? -11.414 -39.156 -22.141 1 89.5 105 ILE A N 1
ATOM 839 C CA . ILE A 1 105 ? -11.422 -38 -21.25 1 89.5 105 ILE A CA 1
ATOM 840 C C . ILE A 1 105 ? -11.234 -36.719 -22.078 1 89.5 105 ILE A C 1
ATOM 842 O O . ILE A 1 105 ? -10.852 -36.781 -23.25 1 89.5 105 ILE A O 1
ATOM 846 N N . GLU A 1 106 ? -11.539 -35.594 -21.375 1 85.81 106 GLU A N 1
ATOM 847 C CA . GLU A 1 106 ? -11.352 -34.312 -22.016 1 85.81 106 GLU A CA 1
ATOM 848 C C . GLU A 1 106 ? -9.914 -33.812 -21.875 1 85.81 106 GLU A C 1
ATOM 850 O O . GLU A 1 106 ? -9.445 -33.562 -20.766 1 85.81 106 GLU A O 1
ATOM 855 N N . THR A 1 107 ? -9.086 -33.75 -22.859 1 77.25 107 THR A N 1
ATOM 856 C CA . THR A 1 107 ? -7.688 -33.344 -22.766 1 77.25 107 THR A CA 1
ATOM 857 C C . THR A 1 107 ? -7.496 -31.969 -23.375 1 77.25 107 THR A C 1
ATOM 859 O O . THR A 1 107 ? -6.48 -31.312 -23.141 1 77.25 107 THR A O 1
ATOM 862 N N . TYR A 1 108 ? -8.438 -31.406 -24.125 1 76.19 108 TYR A N 1
ATOM 863 C CA . TYR A 1 108 ? -8.312 -30.141 -24.828 1 76.19 108 TYR A CA 1
ATOM 864 C C . TYR A 1 108 ? -7.09 -30.156 -25.75 1 76.19 108 TYR A C 1
ATOM 866 O O . TYR A 1 108 ? -6.445 -29.125 -25.953 1 76.19 108 TYR A O 1
ATOM 874 N N . SER A 1 109 ? -6.52 -31.344 -25.984 1 77.38 109 SER A N 1
ATOM 875 C CA . SER A 1 109 ? -5.441 -31.562 -26.953 1 77.38 109 SER A CA 1
ATOM 876 C C . SER A 1 109 ? -5.898 -32.469 -28.094 1 77.38 109 SER A C 1
ATOM 878 O O . SER A 1 109 ? -7.016 -33 -28.078 1 77.38 109 SER A O 1
ATOM 880 N N . GLN A 1 110 ? -4.996 -32.562 -29.031 1 75.94 110 GLN A N 1
ATOM 881 C CA . GLN A 1 110 ? -5.328 -33.375 -30.172 1 75.94 110 GLN A CA 1
ATOM 882 C C . GLN A 1 110 ? -5.191 -34.875 -29.828 1 75.94 110 GLN A C 1
ATOM 884 O O . GLN A 1 110 ? -5.809 -35.719 -30.484 1 75.94 110 GLN A O 1
ATOM 889 N N . GLN A 1 111 ? -4.508 -35.062 -28.766 1 79.19 111 GLN A N 1
ATOM 890 C CA . GLN A 1 111 ? -4.273 -36.438 -28.375 1 79.19 111 GLN A CA 1
ATOM 891 C C . GLN A 1 111 ? -5.43 -36.969 -27.547 1 79.19 111 GLN A C 1
ATOM 893 O O . GLN A 1 111 ? -5.816 -36.375 -26.547 1 79.19 111 GLN A O 1
ATOM 898 N N . ASN A 1 112 ? -6.047 -38.031 -28.047 1 82.12 112 ASN A N 1
ATOM 899 C CA . ASN A 1 112 ? -7.074 -38.688 -27.25 1 82.12 112 ASN A CA 1
ATOM 900 C C . ASN A 1 112 ? -6.461 -39.594 -26.172 1 82.12 112 ASN A C 1
ATOM 902 O O . ASN A 1 112 ? -5.438 -40.25 -26.406 1 82.12 112 ASN A O 1
ATOM 906 N N . VAL A 1 113 ? -7.027 -39.531 -25.062 1 85.12 113 VAL A N 1
ATOM 907 C CA . VAL A 1 113 ? -6.555 -40.344 -23.953 1 85.12 113 VAL A CA 1
ATOM 908 C C . VAL A 1 113 ? -7.73 -41.094 -23.344 1 85.12 113 VAL A C 1
ATOM 910 O O . VAL A 1 113 ? -8.836 -40.562 -23.234 1 85.12 113 VAL A O 1
ATOM 913 N N . PHE A 1 114 ? -7.504 -42.312 -23 1 86.81 114 PHE A N 1
ATOM 914 C CA . PHE A 1 114 ? -8.547 -43.156 -22.438 1 86.81 114 PHE A CA 1
ATOM 915 C C . PHE A 1 114 ? -8.164 -43.656 -21.031 1 86.81 114 PHE A C 1
ATOM 917 O O . PHE A 1 114 ? -6.992 -43.906 -20.766 1 86.81 114 PHE A O 1
ATOM 924 N N . TYR A 1 115 ? -9.141 -43.719 -20.25 1 88.81 115 TYR A N 1
ATOM 925 C CA . TYR A 1 115 ? -8.961 -44.219 -18.906 1 88.81 115 TYR A CA 1
ATOM 926 C C . TYR A 1 115 ? -10.039 -45.219 -18.547 1 88.81 115 TYR A C 1
ATOM 928 O O . TYR A 1 115 ? -11 -45.406 -19.297 1 88.81 115 TYR A O 1
ATOM 936 N N . LYS A 1 116 ? -9.82 -45.875 -17.438 1 91.12 116 LYS A N 1
ATOM 937 C CA . LYS A 1 116 ? -10.82 -46.812 -16.922 1 91.12 116 LYS A CA 1
ATOM 938 C C . LYS A 1 116 ? -12.055 -46.062 -16.422 1 91.12 116 LYS A C 1
ATOM 940 O O . LYS A 1 116 ? -11.953 -44.938 -15.969 1 91.12 116 LYS A O 1
ATOM 945 N N . PRO A 1 117 ? -13.203 -46.656 -16.562 1 93.31 117 PRO A N 1
ATOM 946 C CA . PRO A 1 117 ? -14.445 -45.969 -16.188 1 93.31 117 PRO A CA 1
ATOM 947 C C . PRO A 1 117 ? -14.422 -45.469 -14.742 1 93.31 117 PRO A C 1
ATOM 949 O O . PRO A 1 117 ? -14.938 -44.375 -14.461 1 93.31 117 PRO A O 1
ATOM 952 N N . TYR A 1 118 ? -13.812 -46.188 -13.82 1 91.25 118 TYR A N 1
ATOM 953 C CA . TYR A 1 118 ? -13.852 -45.75 -12.422 1 91.25 118 TYR A CA 1
ATOM 954 C C . TYR A 1 118 ? -12.914 -44.562 -12.188 1 91.25 118 TYR A C 1
ATOM 956 O O . TYR A 1 118 ? -13.023 -43.875 -11.18 1 91.25 118 TYR A O 1
ATOM 964 N N . GLU A 1 119 ? -12.016 -44.312 -13.141 1 90.38 119 GLU A N 1
ATOM 965 C CA . GLU A 1 119 ? -11.07 -43.219 -13.023 1 90.38 119 GLU A CA 1
ATOM 966 C C . GLU A 1 119 ? -11.625 -41.938 -13.633 1 90.38 119 GLU A C 1
ATOM 968 O O . GLU A 1 119 ? -11.062 -40.875 -13.445 1 90.38 119 GLU A O 1
ATOM 973 N N . VAL A 1 120 ? -12.734 -42.062 -14.289 1 91.94 120 VAL A N 1
ATOM 974 C CA . VAL A 1 120 ? -13.305 -40.906 -15.008 1 91.94 120 VAL A CA 1
ATOM 975 C C . VAL A 1 120 ? -14.57 -40.438 -14.297 1 91.94 120 VAL A C 1
ATOM 977 O O . VAL A 1 120 ? -15.305 -41.25 -13.711 1 91.94 120 VAL A O 1
ATOM 980 N N . GLY A 1 121 ? -14.766 -39.156 -14.25 1 92.75 121 GLY A N 1
ATOM 981 C CA . GLY A 1 121 ? -15.938 -38.562 -13.617 1 92.75 121 GLY A CA 1
ATOM 982 C C . GLY A 1 121 ? -16.703 -37.656 -14.531 1 92.75 121 GLY A C 1
ATOM 983 O O . GLY A 1 121 ? -16.141 -37.062 -15.469 1 92.75 121 GLY A O 1
ATOM 984 N N . ARG A 1 122 ? -18.016 -37.5 -14.172 1 94.25 122 ARG A N 1
ATOM 985 C CA . ARG A 1 122 ? -18.906 -36.625 -14.93 1 94.25 122 ARG A CA 1
ATOM 986 C C . ARG A 1 122 ? -19.047 -35.25 -14.234 1 94.25 122 ARG A C 1
ATOM 988 O O . ARG A 1 122 ? -18.922 -35.156 -13.008 1 94.25 122 ARG A O 1
ATOM 995 N N . LEU A 1 123 ? -19.375 -34.25 -15 1 93.5 123 LEU A N 1
ATOM 996 C CA . LEU A 1 123 ? -19.562 -32.906 -14.461 1 93.5 123 LEU A CA 1
ATOM 997 C C . LEU A 1 123 ? -21.031 -32.469 -14.586 1 93.5 123 LEU A C 1
ATOM 999 O O . LEU A 1 123 ? -21.781 -33.031 -15.391 1 93.5 123 LEU A O 1
ATOM 1003 N N . MET A 1 124 ? -21.391 -31.5 -13.75 1 93.81 124 MET A N 1
ATOM 1004 C CA . MET A 1 124 ? -22.719 -30.906 -13.875 1 93.81 124 MET A CA 1
ATOM 1005 C C . MET A 1 124 ? -22.844 -30.141 -15.188 1 93.81 124 MET A C 1
ATOM 1007 O O . MET A 1 124 ? -21.906 -29.469 -15.617 1 93.81 124 MET A O 1
ATOM 1011 N N . PRO A 1 125 ? -23.953 -30.234 -15.773 1 92.38 125 PRO A N 1
ATOM 1012 C CA . PRO A 1 125 ? -24.141 -29.578 -17.078 1 92.38 125 PRO A CA 1
ATOM 1013 C C . PRO A 1 125 ? -23.859 -28.078 -17.031 1 92.38 125 PRO A C 1
ATOM 1015 O O . PRO A 1 125 ? -23.266 -27.531 -17.953 1 92.38 125 PRO A O 1
ATOM 1018 N N . ASP A 1 126 ? -24.297 -27.406 -15.953 1 93.56 126 ASP A N 1
ATOM 1019 C CA . ASP A 1 126 ? -24.078 -25.969 -15.836 1 93.56 126 ASP A CA 1
ATOM 1020 C C . ASP A 1 126 ? -22.578 -25.656 -15.797 1 93.56 126 ASP A C 1
ATOM 1022 O O . ASP A 1 126 ? -22.156 -24.609 -16.297 1 93.56 126 ASP A O 1
ATOM 1026 N N . PHE A 1 127 ? -21.828 -26.516 -15.227 1 94.56 127 PHE A N 1
ATOM 1027 C CA . PHE A 1 127 ? -20.406 -26.281 -15.125 1 94.56 127 PHE A CA 1
ATOM 1028 C C . PHE A 1 127 ? -19.719 -26.547 -16.469 1 94.56 127 PHE A C 1
ATOM 1030 O O . PHE A 1 127 ? -18.719 -25.906 -16.797 1 94.56 127 PHE A O 1
ATOM 1037 N N . TRP A 1 128 ? -20.234 -27.5 -17.188 1 92.88 128 TRP A N 1
ATOM 1038 C CA . TRP A 1 128 ? -19.734 -27.703 -18.547 1 92.88 128 TRP A CA 1
ATOM 1039 C C . TRP A 1 128 ? -19.891 -26.453 -19.391 1 92.88 128 TRP A C 1
ATOM 1041 O O . TRP A 1 128 ? -19 -26.109 -20.188 1 92.88 128 TRP A O 1
ATOM 1051 N N . ARG A 1 129 ? -21 -25.828 -19.25 1 93.81 129 ARG A N 1
ATOM 1052 C CA . ARG A 1 129 ? -21.234 -24.578 -19.969 1 93.81 129 ARG A CA 1
ATOM 1053 C C . ARG A 1 129 ? -20.203 -23.531 -19.594 1 93.81 129 ARG A C 1
ATOM 1055 O O . ARG A 1 129 ? -19.75 -22.766 -20.453 1 93.81 129 ARG A O 1
ATOM 1062 N N . ILE A 1 130 ? -19.859 -23.484 -18.359 1 94.12 130 ILE A N 1
ATOM 1063 C CA . ILE A 1 130 ? -18.875 -22.531 -17.875 1 94.12 130 ILE A CA 1
ATOM 1064 C C . ILE A 1 130 ? -17.5 -22.844 -18.484 1 94.12 130 ILE A C 1
ATOM 1066 O O . ILE A 1 130 ? -16.797 -21.953 -18.938 1 94.12 130 ILE A O 1
ATOM 1070 N N . LEU A 1 131 ? -17.141 -24.125 -18.516 1 91.31 131 LEU A N 1
ATOM 1071 C CA . LEU A 1 131 ? -15.844 -24.531 -19.047 1 91.31 131 LEU A CA 1
ATOM 1072 C C . LEU A 1 131 ? -15.75 -24.266 -20.531 1 91.31 131 LEU A C 1
ATOM 1074 O O . LEU A 1 131 ? -14.703 -23.859 -21.031 1 91.31 131 LEU A O 1
ATOM 1078 N N . ASP A 1 132 ? -16.844 -24.438 -21.203 1 90.62 132 ASP A N 1
ATOM 1079 C CA . ASP A 1 132 ? -16.859 -24.172 -22.641 1 90.62 132 ASP A CA 1
ATOM 1080 C C . ASP A 1 132 ? -16.672 -22.688 -22.938 1 90.62 132 ASP A C 1
ATOM 1082 O O . ASP A 1 132 ? -15.922 -22.328 -23.844 1 90.62 132 ASP A O 1
ATOM 1086 N N . GLN A 1 133 ? -17.359 -21.969 -22.188 1 93.25 133 GLN A N 1
ATOM 1087 C CA . GLN A 1 133 ? -17.234 -20.531 -22.359 1 93.25 133 GLN A CA 1
ATOM 1088 C C . GLN A 1 133 ? -15.836 -20.047 -21.969 1 93.25 133 GLN A C 1
ATOM 1090 O O . GLN A 1 133 ? -15.297 -19.125 -22.562 1 93.25 133 GLN A O 1
ATOM 1095 N N . ALA A 1 134 ? -15.312 -20.609 -20.922 1 91.69 134 ALA A N 1
ATOM 1096 C CA . ALA A 1 134 ? -13.969 -20.266 -20.484 1 91.69 134 ALA A CA 1
ATOM 1097 C C . ALA A 1 134 ? -12.938 -20.594 -21.562 1 91.69 134 ALA A C 1
ATOM 1099 O O . ALA A 1 134 ? -11.977 -19.844 -21.766 1 91.69 134 ALA A O 1
ATOM 1100 N N . ARG A 1 135 ? -13.141 -21.656 -22.203 1 87.06 135 ARG A N 1
ATOM 1101 C CA . ARG A 1 135 ? -12.25 -22.047 -23.297 1 87.06 135 ARG A CA 1
ATOM 1102 C C . ARG A 1 135 ? -12.312 -21.047 -24.438 1 87.06 135 ARG A C 1
ATOM 1104 O O . ARG A 1 135 ? -11.289 -20.734 -25.062 1 87.06 135 ARG A O 1
ATOM 1111 N N . GLU A 1 136 ? -13.445 -20.656 -24.688 1 88.5 136 GLU A N 1
ATOM 1112 C CA . GLU A 1 136 ? -13.625 -19.656 -25.719 1 88.5 136 GLU A CA 1
ATOM 1113 C C . GLU A 1 136 ? -12.891 -18.359 -25.375 1 88.5 136 GLU A C 1
ATOM 1115 O O . GLU A 1 136 ? -12.398 -17.656 -26.281 1 88.5 136 GLU A O 1
ATOM 1120 N N . GLN A 1 137 ? -12.828 -18.141 -24.078 1 90.31 137 GLN A N 1
ATOM 1121 C CA . GLN A 1 137 ? -12.133 -16.938 -23.625 1 90.31 137 GLN A CA 1
ATOM 1122 C C . GLN A 1 137 ? -10.633 -17.203 -23.469 1 90.31 137 GLN A C 1
ATOM 1124 O O . GLN A 1 137 ? -9.914 -16.391 -22.875 1 90.31 137 GLN A O 1
ATOM 1129 N N . LYS A 1 138 ? -10.156 -18.391 -23.875 1 81.38 138 LYS A N 1
ATOM 1130 C CA . LYS A 1 138 ? -8.742 -18.75 -23.938 1 81.38 138 LYS A CA 1
ATOM 1131 C C . LYS A 1 138 ? -8.164 -18.938 -22.531 1 81.38 138 LYS A C 1
ATOM 1133 O O . LYS A 1 138 ? -7.012 -18.594 -22.281 1 81.38 138 LYS A O 1
ATOM 1138 N N . VAL A 1 139 ? -9.094 -19.281 -21.609 1 84 139 VAL A N 1
ATOM 1139 C CA . VAL A 1 139 ? -8.602 -19.656 -20.281 1 84 139 VAL A CA 1
ATOM 1140 C C . VAL A 1 139 ? -7.957 -21.031 -20.344 1 84 139 VAL A C 1
ATOM 1142 O O . VAL A 1 139 ? -8.438 -21.922 -21.047 1 84 139 VAL A O 1
ATOM 1145 N N . ASN A 1 140 ? -6.887 -21.172 -19.703 1 76.31 140 ASN A N 1
ATOM 1146 C CA . ASN A 1 140 ? -6.176 -22.453 -19.719 1 76.31 140 ASN A CA 1
ATOM 1147 C C . ASN A 1 140 ? -6.805 -23.453 -18.75 1 76.31 140 ASN A C 1
ATOM 1149 O O . ASN A 1 140 ? -6.852 -23.203 -17.531 1 76.31 140 ASN A O 1
ATOM 1153 N N . LEU A 1 141 ? -7.281 -24.531 -19.281 1 75.81 141 LEU A N 1
ATOM 1154 C CA . LEU A 1 141 ? -7.969 -25.531 -18.469 1 75.81 141 LEU A CA 1
ATOM 1155 C C . LEU A 1 141 ? -7.191 -26.844 -18.453 1 75.81 141 LEU A C 1
ATOM 1157 O O . LEU A 1 141 ? -7.734 -27.875 -18.078 1 75.81 141 LEU A O 1
ATOM 1161 N N . HIS A 1 142 ? -5.996 -26.875 -18.844 1 65.75 142 HIS A N 1
ATOM 1162 C CA . HIS A 1 142 ? -5.254 -28.109 -18.984 1 65.75 142 HIS A CA 1
ATOM 1163 C C . HIS A 1 142 ? -5.008 -28.781 -17.641 1 65.75 142 HIS A C 1
ATOM 1165 O O . HIS A 1 142 ? -4.793 -29.984 -17.562 1 65.75 142 HIS A O 1
ATOM 1171 N N . ASN A 1 143 ? -5.191 -28.125 -16.594 1 63.03 143 ASN A N 1
ATOM 1172 C CA . ASN A 1 143 ? -4.852 -28.688 -15.289 1 63.03 143 ASN A CA 1
ATOM 1173 C C . ASN A 1 143 ? -6.031 -29.438 -14.68 1 63.03 143 ASN A C 1
ATOM 1175 O O . ASN A 1 143 ? -5.922 -29.969 -13.57 1 63.03 143 ASN A O 1
ATOM 1179 N N . LEU A 1 144 ? -7.027 -29.625 -15.375 1 65.12 144 LEU A N 1
ATOM 1180 C CA . LEU A 1 144 ? -8.227 -30.234 -14.812 1 65.12 144 LEU A CA 1
ATOM 1181 C C . LEU A 1 144 ? -7.973 -31.703 -14.469 1 65.12 144 LEU A C 1
ATOM 1183 O O . LEU A 1 144 ? -8.633 -32.25 -13.586 1 65.12 144 LEU A O 1
ATOM 1187 N N . GLN A 1 145 ? -6.957 -32.25 -15.047 1 61.97 145 GLN A N 1
ATOM 1188 C CA . GLN A 1 145 ? -6.758 -33.719 -14.992 1 61.97 145 GLN A CA 1
ATOM 1189 C C . GLN A 1 145 ? -5.941 -34.094 -13.766 1 61.97 145 GLN A C 1
ATOM 1191 O O . GLN A 1 145 ? -5.93 -35.281 -13.375 1 61.97 145 GLN A O 1
ATOM 1196 N N . SER A 1 146 ? -5.465 -33.188 -13.156 1 60.69 146 SER A N 1
ATOM 1197 C CA . SER A 1 146 ? -4.578 -33.5 -12.039 1 60.69 146 SER A CA 1
ATOM 1198 C C . SER A 1 146 ? -5.352 -33.562 -10.727 1 60.69 146 SER A C 1
ATOM 1200 O O . SER A 1 146 ? -4.766 -33.812 -9.672 1 60.69 146 SER A O 1
ATOM 1202 N N . LEU A 1 147 ? -6.656 -33.656 -10.828 1 66.44 147 LEU A N 1
ATOM 1203 C CA . LEU A 1 147 ? -7.426 -33.469 -9.602 1 66.44 147 LEU A CA 1
ATOM 1204 C C . LEU A 1 147 ? -8.016 -34.812 -9.117 1 66.44 147 LEU A C 1
ATOM 1206 O O . LEU A 1 147 ? -9.117 -34.844 -8.57 1 66.44 147 LEU A O 1
ATOM 1210 N N . GLY A 1 148 ? -7.344 -35.938 -9.352 1 71.56 148 GLY A N 1
ATOM 1211 C CA . GLY A 1 148 ? -7.785 -37.219 -8.844 1 71.56 148 GLY A CA 1
ATOM 1212 C C . GLY A 1 148 ? -8.617 -38 -9.844 1 71.56 148 GLY A C 1
ATOM 1213 O O . GLY A 1 148 ? -8.461 -39.219 -9.961 1 71.56 148 GLY A O 1
ATOM 1214 N N . LYS A 1 149 ? -9.648 -37.312 -10.328 1 83.25 149 LYS A N 1
ATOM 1215 C CA . LYS A 1 149 ? -10.461 -37.969 -11.359 1 83.25 149 LYS A CA 1
ATOM 1216 C C . LYS A 1 149 ? -10.32 -37.25 -12.695 1 83.25 149 LYS A C 1
ATOM 1218 O O . LYS A 1 149 ? -10.227 -36 -12.742 1 83.25 149 LYS A O 1
ATOM 1223 N N . TYR A 1 150 ? -10.234 -38.031 -13.695 1 88.25 150 TYR A N 1
ATOM 1224 C CA . TYR A 1 150 ? -10.219 -37.469 -15.039 1 88.25 150 TYR A CA 1
ATOM 1225 C C . TYR A 1 150 ? -11.625 -37.125 -15.508 1 88.25 150 TYR A C 1
ATOM 1227 O O . TYR A 1 150 ? -12.594 -37.75 -15.07 1 88.25 150 TYR A O 1
ATOM 1235 N N . ILE A 1 151 ? -11.695 -36.156 -16.328 1 90.69 151 ILE A N 1
ATOM 1236 C CA . ILE A 1 151 ? -13.023 -35.688 -16.688 1 90.69 151 ILE A CA 1
ATOM 1237 C C . ILE A 1 151 ? -13.43 -36.281 -18.031 1 90.69 151 ILE A C 1
ATOM 1239 O O . ILE A 1 151 ? -12.641 -36.312 -18.984 1 90.69 151 ILE A O 1
ATOM 1243 N N . LEU A 1 152 ? -14.656 -36.719 -17.969 1 92.69 152 LEU A N 1
ATOM 1244 C CA . LEU A 1 152 ? -15.242 -37.312 -19.156 1 92.69 152 LEU A CA 1
ATOM 1245 C C . LEU A 1 152 ? -15.281 -36.312 -20.297 1 92.69 152 LEU A C 1
ATOM 1247 O O . LEU A 1 152 ? -15.469 -35.094 -20.078 1 92.69 152 LEU A O 1
ATOM 1251 N N . SER A 1 153 ? -15.062 -36.812 -21.469 1 90.56 153 SER A N 1
ATOM 1252 C CA . SER A 1 153 ? -15.141 -35.938 -22.625 1 90.56 153 SER A CA 1
ATOM 1253 C C . SER A 1 153 ? -16.5 -35.25 -22.719 1 90.56 153 SER A C 1
ATOM 1255 O O . SER A 1 153 ? -17.531 -35.875 -22.422 1 90.56 153 SER A O 1
ATOM 1257 N N . SER A 1 154 ? -16.5 -34.031 -23.156 1 89.31 154 SER A N 1
ATOM 1258 C CA . SER A 1 154 ? -17.719 -33.219 -23.203 1 89.31 154 SER A CA 1
ATOM 1259 C C . SER A 1 154 ? -18.734 -33.812 -24.188 1 89.31 154 SER A C 1
ATOM 1261 O O . SER A 1 154 ? -19.938 -33.688 -23.984 1 89.31 154 SER A O 1
ATOM 1263 N N . SER A 1 155 ? -18.266 -34.406 -25.203 1 88.25 155 SER A N 1
ATOM 1264 C CA . SER A 1 155 ? -19.141 -35 -26.219 1 88.25 155 SER A CA 1
ATOM 1265 C C . SER A 1 155 ? -19.828 -36.25 -25.703 1 88.25 155 SER A C 1
ATOM 1267 O O . SER A 1 155 ? -20.922 -36.594 -26.156 1 88.25 155 SER A O 1
ATOM 1269 N N . PHE A 1 156 ? -19.234 -36.875 -24.75 1 93 156 PHE A N 1
ATOM 1270 C CA . PHE A 1 156 ? -19.766 -38.094 -24.203 1 93 156 PHE A CA 1
ATOM 1271 C C . PHE A 1 156 ? -20.672 -37.812 -23.016 1 93 156 PHE A C 1
ATOM 1273 O O . PHE A 1 156 ? -21.578 -38.594 -22.719 1 93 156 PHE A O 1
ATOM 1280 N N . ASP A 1 157 ? -20.469 -36.688 -22.391 1 93.38 157 ASP A N 1
ATOM 1281 C CA . ASP A 1 157 ? -21.219 -36.344 -21.188 1 93.38 157 ASP A CA 1
ATOM 1282 C C . ASP A 1 157 ? -22.562 -35.688 -21.531 1 93.38 157 ASP A C 1
ATOM 1284 O O . ASP A 1 157 ? -22.766 -34.5 -21.266 1 93.38 157 ASP A O 1
ATOM 1288 N N . ASN A 1 158 ? -23.328 -36.375 -22.109 1 90.88 158 ASN A N 1
ATOM 1289 C CA . ASN A 1 158 ? -24.656 -35.938 -22.516 1 90.88 158 ASN A CA 1
ATOM 1290 C C . ASN A 1 158 ? -25.734 -36.906 -22.031 1 90.88 158 ASN A C 1
ATOM 1292 O O . ASN A 1 158 ? -25.469 -38.094 -21.812 1 90.88 158 ASN A O 1
ATOM 1296 N N . GLU A 1 159 ? -26.938 -36.375 -21.969 1 89.88 159 GLU A N 1
ATOM 1297 C CA . GLU A 1 159 ? -28.062 -37.156 -21.453 1 89.88 159 GLU A CA 1
ATOM 1298 C C . GLU A 1 159 ? -28.375 -38.344 -22.328 1 89.88 159 GLU A C 1
ATOM 1300 O O . GLU A 1 159 ? -28.859 -39.375 -21.844 1 89.88 159 GLU A O 1
ATOM 1305 N N . GLU A 1 160 ? -28 -38.281 -23.578 1 88.94 160 GLU A N 1
ATOM 1306 C CA . GLU A 1 160 ? -28.281 -39.375 -24.531 1 88.94 160 GLU A CA 1
ATOM 1307 C C . GLU A 1 160 ? -27.5 -40.625 -24.156 1 88.94 160 GLU A C 1
ATOM 1309 O O . GLU A 1 160 ? -27.922 -41.75 -24.5 1 88.94 160 GLU A O 1
ATOM 1314 N N . TYR A 1 161 ? -26.422 -40.5 -23.453 1 92.69 161 TYR A N 1
ATOM 1315 C CA . TYR A 1 161 ? -25.562 -41.625 -23.156 1 92.69 161 TYR A CA 1
ATOM 1316 C C . TYR A 1 161 ? -25.609 -42 -21.688 1 92.69 161 TYR A C 1
ATOM 1318 O O . TYR A 1 161 ? -24.734 -42.719 -21.188 1 92.69 161 TYR A O 1
ATOM 1326 N N . ASP A 1 162 ? -26.609 -41.562 -20.953 1 92.88 162 ASP A N 1
ATOM 1327 C CA . ASP A 1 162 ? -26.719 -41.781 -19.516 1 92.88 162 ASP A CA 1
ATOM 1328 C C . ASP A 1 162 ? -26.781 -43.25 -19.188 1 92.88 162 ASP A C 1
ATOM 1330 O O . ASP A 1 162 ? -26.172 -43.719 -18.234 1 92.88 162 ASP A O 1
ATOM 1334 N N . ASP A 1 163 ? -27.469 -44 -20 1 91.56 163 ASP A N 1
ATOM 1335 C CA . ASP A 1 163 ? -27.641 -45.438 -19.734 1 91.56 163 ASP A CA 1
ATOM 1336 C C . ASP A 1 163 ? -26.328 -46.188 -19.906 1 91.56 163 ASP A C 1
ATOM 1338 O O . ASP A 1 163 ? -26 -47.062 -19.125 1 91.56 163 ASP A O 1
ATOM 1342 N N . ILE A 1 164 ? -25.609 -45.781 -20.906 1 92.62 164 ILE A N 1
ATOM 1343 C CA . ILE A 1 164 ? -24.328 -46.438 -21.188 1 92.62 164 ILE A CA 1
ATOM 1344 C C . ILE A 1 164 ? -23.328 -46.094 -20.078 1 92.62 164 ILE A C 1
ATOM 1346 O O . ILE A 1 164 ? -22.609 -46.969 -19.609 1 92.62 164 ILE A O 1
ATOM 1350 N N . LEU A 1 165 ? -23.328 -44.844 -19.703 1 95 165 LEU A N 1
ATOM 1351 C CA . LEU A 1 165 ? -22.391 -44.406 -18.672 1 95 165 LEU A CA 1
ATOM 1352 C C . LEU A 1 165 ? -22.719 -45.031 -17.328 1 95 165 LEU A C 1
ATOM 1354 O O . LEU A 1 165 ? -21.828 -45.406 -16.562 1 95 165 LEU A O 1
ATOM 1358 N N . SER A 1 166 ? -24.016 -45.125 -17.062 1 92.75 166 SER A N 1
ATOM 1359 C CA . SER A 1 166 ? -24.438 -45.812 -15.836 1 92.75 166 SER A CA 1
ATOM 1360 C C . SER A 1 166 ? -24.047 -47.281 -15.859 1 92.75 166 SER A C 1
ATOM 1362 O O . SER A 1 166 ? -23.672 -47.844 -14.828 1 92.75 166 SER A O 1
ATOM 1364 N N . PHE A 1 167 ? -24.172 -47.875 -17.062 1 93.31 167 PHE A N 1
ATOM 1365 C CA . PHE A 1 167 ? -23.797 -49.281 -17.234 1 93.31 167 PHE A CA 1
ATOM 1366 C C . PHE A 1 167 ? -22.297 -49.469 -16.969 1 93.31 167 PHE A C 1
ATOM 1368 O O . PHE A 1 167 ? -21.906 -50.438 -16.344 1 93.31 167 PHE A O 1
ATOM 1375 N N . LEU A 1 168 ? -21.438 -48.562 -17.438 1 93.94 168 LEU A N 1
ATOM 1376 C CA . LEU A 1 168 ? -20 -48.625 -17.281 1 93.94 168 LEU A CA 1
ATOM 1377 C C . LEU A 1 168 ? -19.578 -48.219 -15.875 1 93.94 168 LEU A C 1
ATOM 1379 O O . LEU A 1 168 ? -18.453 -48.469 -15.453 1 93.94 168 LEU A O 1
ATOM 1383 N N . GLY A 1 169 ? -20.5 -47.562 -15.141 1 92.06 169 GLY A N 1
ATOM 1384 C CA . GLY A 1 169 ? -20.219 -47.156 -13.773 1 92.06 169 GLY A CA 1
ATOM 1385 C C . GLY A 1 169 ? -19.516 -45.812 -13.672 1 92.06 169 GLY A C 1
ATOM 1386 O O . GLY A 1 169 ? -18.766 -45.562 -12.727 1 92.06 169 GLY A O 1
ATOM 1387 N N . VAL A 1 170 ? -19.625 -44.938 -14.641 1 94.75 170 VAL A N 1
ATOM 1388 C CA . VAL A 1 170 ? -19.031 -43.594 -14.594 1 94.75 170 VAL A CA 1
ATOM 1389 C C . VAL A 1 170 ? -19.906 -42.688 -13.742 1 94.75 170 VAL A C 1
ATOM 1391 O O . VAL A 1 170 ? -21.047 -42.375 -14.117 1 94.75 170 VAL A O 1
ATOM 1394 N N . GLU A 1 171 ? -19.453 -42.281 -12.648 1 92.19 171 GLU A N 1
ATOM 1395 C CA . GLU A 1 171 ? -20.203 -41.5 -11.68 1 92.19 171 GLU A CA 1
ATOM 1396 C C . GLU A 1 171 ? -19.812 -40.031 -11.75 1 92.19 171 GLU A C 1
ATOM 1398 O O . GLU A 1 171 ? -18.766 -39.688 -12.297 1 92.19 171 GLU A O 1
ATOM 1403 N N . PRO A 1 172 ? -20.734 -39.188 -11.195 1 92.38 172 PRO A N 1
ATOM 1404 C CA . PRO A 1 172 ? -20.344 -37.781 -11.094 1 92.38 172 PRO A CA 1
ATOM 1405 C C . PRO A 1 172 ? -19.172 -37.562 -10.148 1 92.38 172 PRO A C 1
ATOM 1407 O O . PRO A 1 172 ? -18.953 -38.344 -9.227 1 92.38 172 PRO A O 1
ATOM 1410 N N . VAL A 1 173 ? -18.469 -36.531 -10.453 1 92.25 173 VAL A N 1
ATOM 1411 C CA . VAL A 1 173 ? -17.328 -36.219 -9.609 1 92.25 173 VAL A CA 1
ATOM 1412 C C . VAL A 1 173 ? -17.828 -35.719 -8.242 1 92.25 173 VAL A C 1
ATOM 1414 O O . VAL A 1 173 ? -18.969 -35.281 -8.109 1 92.25 173 VAL A O 1
ATOM 1417 N N . ASN A 1 174 ? -16.953 -35.906 -7.273 1 90.69 174 ASN A N 1
ATOM 1418 C CA . ASN A 1 174 ? -17.25 -35.375 -5.949 1 90.69 174 ASN A CA 1
ATOM 1419 C C . ASN A 1 174 ? -17.281 -33.875 -5.949 1 90.69 174 ASN A C 1
ATOM 1421 O O . ASN A 1 174 ? -16.641 -33.219 -6.773 1 90.69 174 ASN A O 1
ATOM 1425 N N . ASN A 1 175 ? -18.078 -33.312 -5.023 1 92.44 175 ASN A N 1
ATOM 1426 C CA . ASN A 1 175 ? -18.188 -31.875 -4.934 1 92.44 175 ASN A CA 1
ATOM 1427 C C . ASN A 1 175 ? -16.844 -31.219 -4.652 1 92.44 175 ASN A C 1
ATOM 1429 O O . ASN A 1 175 ? -16.641 -30.047 -5.008 1 92.44 175 ASN A O 1
ATOM 1433 N N . GLU A 1 176 ? -15.945 -31.922 -4.082 1 91.19 176 GLU A N 1
ATOM 1434 C CA . GLU A 1 176 ? -14.617 -31.406 -3.777 1 91.19 176 GLU A CA 1
ATOM 1435 C C . GLU A 1 176 ? -13.812 -31.172 -5.055 1 91.19 176 GLU A C 1
ATOM 1437 O O . GLU A 1 176 ? -12.898 -30.344 -5.07 1 91.19 176 GLU A O 1
ATOM 1442 N N . TRP A 1 177 ? -14.195 -31.844 -6.043 1 90.81 177 TRP A N 1
ATOM 1443 C CA . TRP A 1 177 ? -13.484 -31.719 -7.309 1 90.81 177 TRP A CA 1
ATOM 1444 C C . TRP A 1 177 ? -13.625 -30.312 -7.867 1 90.81 177 TRP A C 1
ATOM 1446 O O . TRP A 1 177 ? -12.68 -29.766 -8.445 1 90.81 177 TRP A O 1
ATOM 1456 N N . TYR A 1 178 ? -14.789 -29.734 -7.688 1 91.25 178 TYR A N 1
ATOM 1457 C CA . TYR A 1 178 ? -15.031 -28.406 -8.227 1 91.25 178 TYR A CA 1
ATOM 1458 C C . TYR A 1 178 ? -14.156 -27.359 -7.535 1 91.25 178 TYR A C 1
ATOM 1460 O O . TYR A 1 178 ? -13.664 -26.438 -8.172 1 91.25 178 TYR A O 1
ATOM 1468 N N . ALA A 1 179 ? -13.961 -27.547 -6.281 1 89 179 ALA A N 1
ATOM 1469 C CA . ALA A 1 179 ? -13.086 -26.656 -5.527 1 89 179 ALA A CA 1
ATOM 1470 C C . ALA A 1 179 ? -11.641 -26.797 -6 1 89 179 ALA A C 1
ATOM 1472 O O . ALA A 1 179 ? -10.938 -25.797 -6.16 1 89 179 ALA A O 1
ATOM 1473 N N . ALA A 1 180 ? -11.273 -28 -6.195 1 83.44 180 ALA A N 1
ATOM 1474 C CA . ALA A 1 180 ? -9.906 -28.25 -6.645 1 83.44 180 ALA A CA 1
ATOM 1475 C C . ALA A 1 180 ? -9.688 -27.703 -8.055 1 83.44 180 ALA A C 1
ATOM 1477 O O . ALA A 1 180 ? -8.586 -27.25 -8.383 1 83.44 180 ALA A O 1
ATOM 1478 N N . CYS A 1 181 ? -10.711 -27.781 -8.82 1 87.12 181 CYS A N 1
ATOM 1479 C CA . CYS A 1 181 ? -10.633 -27.281 -10.188 1 87.12 181 CYS A CA 1
ATOM 1480 C C . CYS A 1 181 ? -10.406 -25.766 -10.211 1 87.12 181 CYS A C 1
ATOM 1482 O O . CYS A 1 181 ? -9.562 -25.266 -10.953 1 87.12 181 CYS A O 1
ATOM 1484 N N . ILE A 1 182 ? -11.125 -25.125 -9.375 1 86.75 182 ILE A N 1
ATOM 1485 C CA . ILE A 1 182 ? -11.008 -23.672 -9.32 1 86.75 182 ILE A CA 1
ATOM 1486 C C . ILE A 1 182 ? -9.641 -23.281 -8.766 1 86.75 182 ILE A C 1
ATOM 1488 O O . ILE A 1 182 ? -9.039 -22.297 -9.203 1 86.75 182 ILE A O 1
ATOM 1492 N N . GLN A 1 183 ? -9.172 -24 -7.875 1 80.44 183 GLN A N 1
ATOM 1493 C CA . GLN A 1 183 ? -7.902 -23.688 -7.223 1 80.44 183 GLN A CA 1
ATOM 1494 C C . GLN A 1 183 ? -6.727 -23.922 -8.172 1 80.44 183 GLN A C 1
ATOM 1496 O O . GLN A 1 183 ? -5.738 -23.172 -8.133 1 80.44 183 GLN A O 1
ATOM 1501 N N . SER A 1 184 ? -6.82 -24.922 -8.938 1 76 184 SER A N 1
ATOM 1502 C CA . SER A 1 184 ? -5.688 -25.328 -9.766 1 76 184 SER A CA 1
ATOM 1503 C C . SER A 1 184 ? -5.688 -24.594 -11.102 1 76 184 SER A C 1
ATOM 1505 O O . SER A 1 184 ? -4.684 -24.594 -11.82 1 76 184 SER A O 1
ATOM 1507 N N . SER A 1 185 ? -6.809 -23.984 -11.305 1 74.31 185 SER A N 1
ATOM 1508 C CA . SER A 1 185 ? -6.902 -23.297 -12.594 1 74.31 185 SER A CA 1
ATOM 1509 C C . SER A 1 185 ? -7.02 -21.781 -12.414 1 74.31 185 SER A C 1
ATOM 1511 O O . SER A 1 185 ? -7.199 -21.297 -11.297 1 74.31 185 SER A O 1
ATOM 1513 N N . ASN A 1 186 ? -6.777 -21.109 -13.461 1 75.75 186 ASN A N 1
ATOM 1514 C CA . ASN A 1 186 ? -6.953 -19.672 -13.492 1 75.75 186 ASN A CA 1
ATOM 1515 C C . ASN A 1 186 ? -8.352 -19.281 -13.969 1 75.75 186 ASN A C 1
ATOM 1517 O O . ASN A 1 186 ? -8.531 -18.25 -14.602 1 75.75 186 ASN A O 1
ATOM 1521 N N . LEU A 1 187 ? -9.258 -20.188 -13.617 1 85.38 187 LEU A N 1
ATOM 1522 C CA . LEU A 1 187 ? -10.602 -20 -14.133 1 85.38 187 LEU A CA 1
ATOM 1523 C C . LEU A 1 187 ? -11.195 -18.672 -13.641 1 85.38 187 LEU A C 1
ATOM 1525 O O . LEU A 1 187 ? -11.742 -17.906 -14.43 1 85.38 187 LEU A O 1
ATOM 1529 N N . VAL A 1 188 ? -11.031 -18.391 -12.391 1 88.94 188 VAL A N 1
ATOM 1530 C CA . VAL A 1 188 ? -11.672 -17.219 -11.812 1 88.94 188 VAL A CA 1
ATOM 1531 C C . VAL A 1 188 ? -10.922 -15.961 -12.227 1 88.94 188 VAL A C 1
ATOM 1533 O O . VAL A 1 188 ? -11.539 -14.961 -12.602 1 88.94 188 VAL A O 1
ATOM 1536 N N . ALA A 1 189 ? -9.656 -16 -12.211 1 82.81 189 ALA A N 1
ATOM 1537 C CA . ALA A 1 189 ? -8.836 -14.836 -12.523 1 82.81 189 ALA A CA 1
ATOM 1538 C C . ALA A 1 189 ? -8.867 -14.531 -14.016 1 82.81 189 ALA A C 1
ATOM 1540 O O . ALA A 1 189 ? -8.773 -13.367 -14.422 1 82.81 189 ALA A O 1
ATOM 1541 N N . GLY A 1 190 ? -9.102 -15.516 -14.844 1 82.19 190 GLY A N 1
ATOM 1542 C CA . GLY A 1 190 ? -8.922 -15.336 -16.281 1 82.19 190 GLY A CA 1
ATOM 1543 C C . GLY A 1 190 ? -10.211 -15.031 -17.016 1 82.19 190 GLY A C 1
ATOM 1544 O O . GLY A 1 190 ? -10.188 -14.586 -18.156 1 82.19 190 GLY A O 1
ATOM 1545 N N . VAL A 1 191 ? -11.273 -15.156 -16.375 1 90.25 191 VAL A N 1
ATOM 1546 C CA . VAL A 1 191 ? -12.539 -15.008 -17.078 1 90.25 191 VAL A CA 1
ATOM 1547 C C . VAL A 1 191 ? -12.992 -13.555 -17.047 1 90.25 191 VAL A C 1
ATOM 1549 O O . VAL A 1 191 ? -12.562 -12.781 -16.188 1 90.25 191 VAL A O 1
ATOM 1552 N N . LEU A 1 192 ? -13.883 -13.266 -18.047 1 90.88 192 LEU A N 1
ATOM 1553 C CA . LEU A 1 192 ? -14.461 -11.93 -18.109 1 90.88 192 LEU A CA 1
ATOM 1554 C C . LEU A 1 192 ? -15.586 -11.766 -17.109 1 90.88 192 LEU A C 1
ATOM 1556 O O . LEU A 1 192 ? -16.016 -12.742 -16.484 1 90.88 192 LEU A O 1
ATOM 1560 N N . LYS A 1 193 ? -16.109 -10.672 -16.953 1 90.94 193 LYS A N 1
ATOM 1561 C CA . LYS A 1 193 ? -17.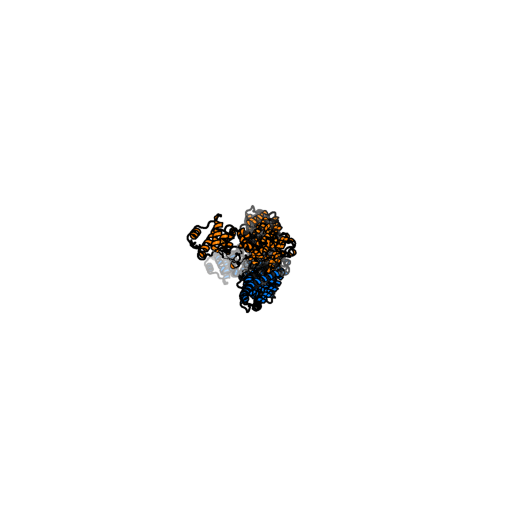047 -10.32 -15.898 1 90.94 193 LYS A CA 1
ATOM 1562 C C . LYS A 1 193 ? -18.344 -11.125 -16 1 90.94 193 LYS A C 1
ATOM 1564 O O . LYS A 1 193 ? -18.891 -11.555 -14.992 1 90.94 193 LYS A O 1
ATOM 1569 N N . ASP A 1 194 ? -18.844 -11.305 -17.172 1 91.12 194 ASP A N 1
ATOM 1570 C CA . ASP A 1 194 ? -20.125 -11.992 -17.344 1 91.12 194 ASP A CA 1
ATOM 1571 C C . ASP A 1 194 ? -20 -13.461 -16.938 1 91.12 194 ASP A C 1
ATOM 1573 O O . ASP A 1 194 ? -20.906 -14 -16.281 1 91.12 194 ASP A O 1
ATOM 1577 N N . LEU A 1 195 ? -18.938 -14 -17.391 1 94.38 195 LEU A N 1
ATOM 1578 C CA . LEU A 1 195 ? -18.734 -15.406 -17.047 1 94.38 195 LEU A CA 1
ATOM 1579 C C . LEU A 1 195 ? -18.422 -15.562 -15.57 1 94.38 195 LEU A C 1
ATOM 1581 O O . LEU A 1 195 ? -18.797 -16.562 -14.953 1 94.38 195 LEU A O 1
ATOM 1585 N N . TYR A 1 196 ? -17.766 -14.625 -15.016 1 95.62 196 TYR A N 1
ATOM 1586 C CA . TYR A 1 196 ? -17.5 -14.641 -13.578 1 95.62 196 TYR A CA 1
ATOM 1587 C C . TYR A 1 196 ? -18.812 -14.664 -12.789 1 95.62 196 TYR A C 1
ATOM 1589 O O . TYR A 1 196 ? -18.922 -15.383 -11.797 1 95.62 196 TYR A O 1
ATOM 1597 N N . LEU A 1 197 ? -19.766 -13.93 -13.234 1 95.56 197 LEU A N 1
ATOM 1598 C CA . LEU A 1 197 ? -21.062 -13.906 -12.562 1 95.56 197 LEU A CA 1
ATOM 1599 C C . LEU A 1 197 ? -21.766 -15.266 -12.68 1 95.56 197 LEU A C 1
ATOM 1601 O O . LEU A 1 197 ? -22.453 -15.695 -11.766 1 95.56 197 LEU A O 1
ATOM 1605 N N . GLU A 1 198 ? -21.531 -15.914 -13.812 1 95.31 198 GLU A N 1
ATOM 1606 C CA . GLU A 1 198 ? -22.109 -17.25 -13.992 1 95.31 198 GLU A CA 1
ATOM 1607 C C . GLU A 1 198 ? -21.484 -18.25 -13.023 1 95.31 198 GLU A C 1
ATOM 1609 O O . GLU A 1 198 ? -22.172 -19.172 -12.555 1 95.31 198 GLU A O 1
ATOM 1614 N N . ILE A 1 199 ? -20.188 -18.062 -12.812 1 95.88 199 ILE A N 1
ATOM 1615 C CA . ILE A 1 199 ? -19.5 -18.938 -11.859 1 95.88 199 ILE A CA 1
ATOM 1616 C C . ILE A 1 199 ? -20.078 -18.719 -10.461 1 95.88 199 ILE A C 1
ATOM 1618 O O . ILE A 1 199 ? -20.359 -19.672 -9.742 1 95.88 199 ILE A O 1
ATOM 1622 N N . LEU A 1 200 ? -20.297 -17.469 -10.094 1 96.12 200 LEU A N 1
ATOM 1623 C CA . LEU A 1 200 ? -20.844 -17.172 -8.781 1 96.12 200 LEU A CA 1
ATOM 1624 C C . LEU A 1 200 ? -22.266 -17.703 -8.656 1 96.12 200 LEU A C 1
ATOM 1626 O O . LEU A 1 200 ? -22.656 -18.234 -7.605 1 96.12 200 LEU A O 1
ATOM 1630 N N . LEU A 1 201 ? -23.016 -17.516 -9.695 1 96.19 201 LEU A N 1
ATOM 1631 C CA . LEU A 1 201 ? -24.391 -18.016 -9.695 1 96.19 201 LEU A CA 1
ATOM 1632 C C . LEU A 1 201 ? -24.422 -19.531 -9.508 1 96.19 201 LEU A C 1
ATOM 1634 O O . LEU A 1 201 ? -25.297 -20.062 -8.812 1 96.19 201 LEU A O 1
ATOM 1638 N N . PHE A 1 202 ? -23.469 -20.266 -10.125 1 96.56 202 PHE A N 1
ATOM 1639 C CA . PHE A 1 202 ? -23.375 -21.703 -10.008 1 96.56 202 PHE A CA 1
ATOM 1640 C C . PHE A 1 202 ? -23.203 -22.125 -8.555 1 96.56 202 PHE A C 1
ATOM 1642 O O . PHE A 1 202 ? -23.891 -23.031 -8.078 1 96.56 202 PHE A O 1
ATOM 1649 N N . PHE A 1 203 ? -22.359 -21.469 -7.914 1 95.94 203 PHE A N 1
ATOM 1650 C CA . PHE A 1 203 ? -22.125 -21.812 -6.516 1 95.94 203 PHE A CA 1
ATOM 1651 C C . PHE A 1 203 ? -23.266 -21.328 -5.633 1 95.94 203 PHE A C 1
ATOM 1653 O O . PHE A 1 203 ? -23.656 -22 -4.68 1 95.94 203 PHE A O 1
ATOM 1660 N N . ALA A 1 204 ? -23.812 -20.172 -5.93 1 95.44 204 ALA A N 1
ATOM 1661 C CA . ALA A 1 204 ? -24.938 -19.641 -5.152 1 95.44 204 ALA A CA 1
ATOM 1662 C C . ALA A 1 204 ? -26.141 -20.562 -5.23 1 95.44 204 ALA A C 1
ATOM 1664 O O . ALA A 1 204 ? -26.797 -20.812 -4.219 1 95.44 204 ALA A O 1
ATOM 1665 N N . SER A 1 205 ? -26.422 -21.047 -6.438 1 94.62 205 SER A N 1
ATOM 1666 C CA . SER A 1 205 ? -27.609 -21.859 -6.66 1 94.62 205 SER A CA 1
ATOM 1667 C C . SER A 1 205 ? -27.453 -23.234 -6.016 1 94.62 205 SER A C 1
ATOM 1669 O O . SER A 1 205 ? -28.438 -23.859 -5.613 1 94.62 205 SER A O 1
ATOM 1671 N N . ASN A 1 206 ? -26.172 -23.703 -5.922 1 95.44 206 ASN A N 1
ATOM 1672 C CA . ASN A 1 206 ? -25.938 -25.031 -5.402 1 95.44 206 ASN A CA 1
ATOM 1673 C C . ASN A 1 206 ? -25.25 -25 -4.039 1 95.44 206 ASN A C 1
ATOM 1675 O O . ASN A 1 206 ? -24.672 -25.984 -3.605 1 95.44 206 ASN A O 1
ATOM 1679 N N . TRP A 1 207 ? -25.344 -23.891 -3.346 1 94.44 207 TRP A N 1
ATOM 1680 C CA . TRP A 1 207 ? -24.562 -23.703 -2.133 1 94.44 207 TRP A CA 1
ATOM 1681 C C . TRP A 1 207 ? -25.062 -24.609 -1.012 1 94.44 207 TRP A C 1
ATOM 1683 O O . TRP A 1 207 ? -24.297 -25.406 -0.456 1 94.44 207 TRP A O 1
ATOM 1693 N N . SER A 1 208 ? -26.312 -24.625 -0.694 1 91.81 208 SER A N 1
ATOM 1694 C CA . SER A 1 208 ? -26.875 -25.344 0.443 1 91.81 208 SER A CA 1
ATOM 1695 C C . SER A 1 208 ? -26.938 -26.844 0.174 1 91.81 208 SER A C 1
ATOM 1697 O O . SER A 1 208 ? -26.734 -27.656 1.086 1 91.81 208 SER A O 1
ATOM 1699 N N . SER A 1 209 ? -27 -27.172 -1.045 1 91.88 209 SER A N 1
ATOM 1700 C CA . SER A 1 209 ? -27.188 -28.578 -1.384 1 91.88 209 SER A CA 1
ATOM 1701 C C . SER A 1 209 ? -25.859 -29.297 -1.586 1 91.88 209 SER A C 1
ATOM 1703 O O . SER A 1 209 ? -25.703 -30.453 -1.207 1 91.88 209 SER A O 1
ATOM 1705 N N . LYS A 1 210 ? -24.844 -28.5 -2.076 1 94.31 210 LYS A N 1
ATOM 1706 C CA . LYS A 1 210 ? -23.688 -29.266 -2.539 1 94.31 210 LYS A CA 1
ATOM 1707 C C . LYS A 1 210 ? -22.391 -28.703 -1.979 1 94.31 210 LYS A C 1
ATOM 1709 O O . LYS A 1 210 ? -21.438 -29.438 -1.729 1 94.31 210 LYS A O 1
ATOM 1714 N N . PHE A 1 211 ? -22.297 -27.344 -1.809 1 95.38 211 PHE A N 1
ATOM 1715 C CA . PHE A 1 211 ? -20.953 -26.797 -1.675 1 95.38 211 PHE A CA 1
ATOM 1716 C C . PHE A 1 211 ? -20.734 -26.234 -0.275 1 95.38 211 PHE A C 1
ATOM 1718 O O . PHE A 1 211 ? -19.594 -25.938 0.111 1 95.38 211 PHE A O 1
ATOM 1725 N N . GLU A 1 212 ? -21.625 -26.156 0.6 1 92.31 212 GLU A N 1
ATOM 1726 C CA . GLU A 1 212 ? -21.5 -25.516 1.911 1 92.31 212 GLU A CA 1
ATOM 1727 C C . GLU A 1 212 ? -20.469 -26.234 2.777 1 92.31 212 GLU A C 1
ATOM 1729 O O . GLU A 1 212 ? -19.734 -25.594 3.523 1 92.31 212 GLU A O 1
ATOM 1734 N N . CYS A 1 213 ? -20.359 -27.531 2.611 1 90.69 213 CYS A N 1
ATOM 1735 C CA . CYS A 1 213 ? -19.469 -28.297 3.477 1 90.69 213 CYS A CA 1
ATOM 1736 C C . CYS A 1 213 ? -18.203 -28.719 2.725 1 90.69 213 CYS A C 1
ATOM 1738 O O . CYS A 1 213 ? -17.5 -29.625 3.15 1 90.69 213 CYS A O 1
ATOM 1740 N N . THR A 1 214 ? -17.922 -28.062 1.64 1 92.69 214 THR A N 1
ATOM 1741 C CA . THR A 1 214 ? -16.75 -28.438 0.851 1 92.69 214 THR A CA 1
ATOM 1742 C C . THR A 1 214 ? -15.617 -27.438 1.055 1 92.69 214 THR A C 1
ATOM 1744 O O . THR A 1 214 ? -15.781 -26.438 1.738 1 92.69 214 THR A O 1
ATOM 1747 N N . ASN A 1 215 ? -14.5 -27.75 0.445 1 91.69 215 ASN A N 1
ATOM 1748 C CA . ASN A 1 215 ? -13.305 -26.922 0.582 1 91.69 215 ASN A CA 1
ATOM 1749 C C . ASN A 1 215 ? -13.383 -25.672 -0.29 1 91.69 215 ASN A C 1
ATOM 1751 O O . ASN A 1 215 ? -12.414 -24.922 -0.391 1 91.69 215 ASN A O 1
ATOM 1755 N N . ILE A 1 216 ? -14.555 -25.422 -0.802 1 93.19 216 ILE A N 1
ATOM 1756 C CA . ILE A 1 216 ? -14.711 -24.266 -1.66 1 93.19 216 ILE A CA 1
ATOM 1757 C C . ILE A 1 216 ? -14.539 -22.984 -0.833 1 93.19 216 ILE A C 1
ATOM 1759 O O . ILE A 1 216 ? -14.18 -21.938 -1.367 1 93.19 216 ILE A O 1
ATOM 1763 N N . LYS A 1 217 ? -14.742 -23.047 0.429 1 92.81 217 LYS A N 1
ATOM 1764 C CA . LYS A 1 217 ? -14.641 -21.906 1.326 1 92.81 217 LYS A CA 1
ATOM 1765 C C . LYS A 1 217 ? -13.195 -21.438 1.447 1 92.81 217 LYS A C 1
ATOM 1767 O O . LYS A 1 217 ? -12.938 -20.281 1.775 1 92.81 217 LYS A O 1
ATOM 1772 N N . ASN A 1 218 ? -12.289 -22.297 1.128 1 90.44 218 ASN A N 1
ATOM 1773 C CA . ASN A 1 218 ? -10.875 -21.969 1.273 1 90.44 218 ASN A CA 1
ATOM 1774 C C . ASN A 1 218 ? -10.25 -21.594 -0.065 1 90.44 218 ASN A C 1
ATOM 1776 O O . ASN A 1 218 ? -9.086 -21.172 -0.117 1 90.44 218 ASN A O 1
ATOM 1780 N N . VAL A 1 219 ? -11.055 -21.719 -1.105 1 90.5 219 VAL A N 1
ATOM 1781 C CA . VAL A 1 219 ? -10.539 -21.406 -2.434 1 90.5 219 VAL A CA 1
ATOM 1782 C C . VAL A 1 219 ? -10.734 -19.906 -2.729 1 90.5 219 VAL A C 1
ATOM 1784 O O . VAL A 1 219 ? -11.703 -19.297 -2.264 1 90.5 219 VAL A O 1
ATOM 1787 N N . ARG A 1 220 ? -9.859 -19.391 -3.492 1 91.38 220 ARG A N 1
ATOM 1788 C CA . ARG A 1 220 ? -9.938 -17.984 -3.875 1 91.38 220 ARG A CA 1
ATOM 1789 C C . ARG A 1 220 ? -10.992 -17.766 -4.957 1 91.38 220 ARG A C 1
ATOM 1791 O O . ARG A 1 220 ? -10.711 -17.953 -6.145 1 91.38 220 ARG A O 1
ATOM 1798 N N . LEU A 1 221 ? -12.133 -17.219 -4.555 1 94.19 221 LEU A N 1
ATOM 1799 C CA . LEU A 1 221 ? -13.281 -17.156 -5.453 1 94.19 221 LEU A CA 1
ATOM 1800 C C . LEU A 1 221 ? -13.766 -15.727 -5.617 1 94.19 221 LEU A C 1
ATOM 1802 O O . LEU A 1 221 ? -14.312 -15.367 -6.66 1 94.19 221 LEU A O 1
ATOM 1806 N N . ILE A 1 222 ? -13.516 -14.938 -4.633 1 95.31 222 ILE A N 1
ATOM 1807 C CA . ILE A 1 222 ? -14.109 -13.609 -4.613 1 95.31 222 ILE A CA 1
ATOM 1808 C C . ILE A 1 222 ? -13.078 -12.578 -5.082 1 95.31 222 ILE A C 1
ATOM 1810 O O . ILE A 1 222 ? -11.984 -12.484 -4.527 1 95.31 222 ILE A O 1
ATOM 1814 N N . LYS A 1 223 ? -13.539 -11.789 -6.086 1 93.5 223 LYS A N 1
ATOM 1815 C CA . LYS A 1 223 ? -12.648 -10.773 -6.652 1 93.5 223 LYS A CA 1
ATOM 1816 C C . LYS A 1 223 ? -12.766 -9.461 -5.891 1 93.5 223 LYS A C 1
ATOM 1818 O O . LYS A 1 223 ? -13.852 -9.078 -5.461 1 93.5 223 LYS A O 1
ATOM 1823 N N . TYR A 1 224 ? -11.664 -8.805 -5.703 1 92.69 224 TYR A N 1
ATOM 1824 C CA . TYR A 1 224 ? -11.648 -7.461 -5.137 1 92.69 224 TYR A CA 1
ATOM 1825 C C . TYR A 1 224 ? -10.469 -6.656 -5.684 1 92.69 224 TYR A C 1
ATOM 1827 O O . TYR A 1 224 ? -9.594 -7.207 -6.352 1 92.69 224 TYR A O 1
ATOM 1835 N N . VAL A 1 225 ? -10.555 -5.383 -5.5 1 89.88 225 VAL A N 1
ATOM 1836 C CA . VAL A 1 225 ? -9.477 -4.516 -5.965 1 89.88 225 VAL A CA 1
ATOM 1837 C C . VAL A 1 225 ? -8.609 -4.09 -4.781 1 89.88 225 VAL A C 1
ATOM 1839 O O . VAL A 1 225 ? -9.117 -3.551 -3.797 1 89.88 225 VAL A O 1
ATOM 1842 N N . GLY A 1 226 ? -7.363 -4.398 -4.891 1 77.81 226 GLY A N 1
ATOM 1843 C CA . GLY A 1 226 ? -6.441 -4.055 -3.82 1 77.81 226 GLY A CA 1
ATOM 1844 C C . GLY A 1 226 ? -5.848 -2.664 -3.969 1 77.81 226 GLY A C 1
ATOM 1845 O O . GLY A 1 226 ? -6.363 -1.842 -4.727 1 77.81 226 GLY A O 1
ATOM 1846 N N . VAL A 1 227 ? -4.773 -2.41 -3.213 1 70.94 227 VAL A N 1
ATOM 1847 C CA . VAL A 1 227 ? -4.125 -1.104 -3.143 1 70.94 227 VAL A CA 1
ATOM 1848 C C . VAL A 1 227 ? -3.443 -0.793 -4.473 1 70.94 227 VAL A C 1
ATOM 1850 O O . VAL A 1 227 ? -3.398 0.363 -4.898 1 70.94 227 VAL A O 1
ATOM 1853 N N . ASP A 1 228 ? -2.928 -1.822 -5.219 1 66 228 ASP A N 1
ATOM 1854 C CA . ASP A 1 228 ? -2.188 -1.643 -6.465 1 66 228 ASP A CA 1
ATOM 1855 C C . ASP A 1 228 ? -3.137 -1.536 -7.656 1 66 228 ASP A C 1
ATOM 1857 O O . ASP A 1 228 ? -2.697 -1.529 -8.812 1 66 228 ASP A O 1
ATOM 1861 N N . ARG A 1 229 ? -4.402 -1.5 -7.516 1 72.31 229 ARG A N 1
ATOM 1862 C CA . ARG A 1 229 ? -5.398 -1.336 -8.57 1 72.31 229 ARG A CA 1
ATOM 1863 C C . ARG A 1 229 ? -5.594 -2.633 -9.352 1 72.31 229 ARG A C 1
ATOM 1865 O O . ARG A 1 229 ? -6.359 -2.678 -10.312 1 72.31 229 ARG A O 1
ATOM 1872 N N . ASP A 1 230 ? -4.855 -3.477 -8.914 1 77.44 230 ASP A N 1
ATOM 1873 C CA . ASP A 1 230 ? -5 -4.746 -9.625 1 77.44 230 ASP A CA 1
ATOM 1874 C C . ASP A 1 230 ? -6.047 -5.629 -8.945 1 77.44 230 ASP A C 1
ATOM 1876 O O . ASP A 1 230 ? -6.27 -5.523 -7.738 1 77.44 230 ASP A O 1
ATOM 1880 N N . GLU A 1 231 ? -6.574 -6.414 -9.734 1 86.94 231 GLU A N 1
ATOM 1881 C CA . GLU A 1 231 ? -7.574 -7.352 -9.234 1 86.94 231 GLU A CA 1
ATOM 1882 C C . GLU A 1 231 ? -6.922 -8.484 -8.438 1 86.94 231 GLU A C 1
ATOM 1884 O O . GLU A 1 231 ? -5.883 -9.008 -8.836 1 86.94 231 GLU A O 1
ATOM 1889 N N . SER A 1 232 ? -7.445 -8.672 -7.285 1 86.56 232 SER A N 1
ATOM 1890 C CA . SER A 1 232 ? -6.992 -9.758 -6.418 1 86.56 232 SER A CA 1
ATOM 1891 C C . SER A 1 232 ? -8.141 -10.68 -6.039 1 86.56 232 SER A C 1
ATOM 1893 O O . SER A 1 232 ? -9.312 -10.367 -6.293 1 86.56 232 SER A O 1
ATOM 1895 N N . LEU A 1 233 ? -7.75 -11.867 -5.523 1 89.88 233 LEU A N 1
ATOM 1896 C CA . LEU A 1 233 ? -8.75 -12.852 -5.137 1 89.88 233 LEU A CA 1
ATOM 1897 C C . LEU A 1 233 ? -8.617 -13.211 -3.66 1 89.88 233 LEU A C 1
ATOM 1899 O O . LEU A 1 233 ? -7.504 -13.234 -3.121 1 89.88 233 LEU A O 1
ATOM 1903 N N . CYS A 1 234 ? -9.797 -13.406 -3.049 1 90.88 234 CYS A N 1
ATOM 1904 C CA . CYS A 1 234 ? -9.805 -13.891 -1.674 1 90.88 234 CYS A CA 1
ATOM 1905 C C . CYS A 1 234 ? -10.773 -15.055 -1.511 1 90.88 234 CYS A C 1
ATOM 1907 O O . CYS A 1 234 ? -11.57 -15.328 -2.404 1 90.88 234 CYS A O 1
ATOM 1909 N N . SER A 1 235 ? -10.594 -15.789 -0.402 1 92.94 235 SER A N 1
ATOM 1910 C CA . SER A 1 235 ? -11.461 -16.938 -0.132 1 92.94 235 SER A CA 1
ATOM 1911 C C . SER A 1 235 ? -12.711 -16.516 0.634 1 92.94 235 SER A C 1
ATOM 1913 O O . SER A 1 235 ? -12.758 -15.406 1.19 1 92.94 235 SER A O 1
ATOM 1915 N N . ILE A 1 236 ? -13.68 -17.328 0.604 1 94.69 236 ILE A N 1
ATOM 1916 C CA . ILE A 1 236 ? -14.906 -17.094 1.346 1 94.69 236 ILE A CA 1
ATOM 1917 C C . ILE A 1 236 ? -14.617 -17.094 2.844 1 94.69 236 ILE A C 1
ATOM 1919 O O . ILE A 1 236 ? -15.195 -16.297 3.592 1 94.69 236 ILE A O 1
ATOM 1923 N N . TYR A 1 237 ? -13.758 -17.906 3.164 1 92.5 237 TYR A N 1
ATOM 1924 C CA . TYR A 1 237 ? -13.383 -17.984 4.574 1 92.5 237 TYR A CA 1
ATOM 1925 C C . TYR A 1 237 ? -12.75 -16.688 5.051 1 92.5 237 TYR A C 1
ATOM 1927 O O . TYR A 1 237 ? -12.992 -16.25 6.172 1 92.5 237 TYR A O 1
ATOM 1935 N N . GLU A 1 238 ? -11.891 -16.109 4.262 1 91.56 238 GLU A N 1
ATOM 1936 C CA . GLU A 1 238 ? -11.266 -14.828 4.598 1 91.56 238 GLU A CA 1
ATOM 1937 C C . GLU A 1 238 ? -12.312 -13.727 4.754 1 91.56 238 GLU A C 1
ATOM 1939 O O . GLU A 1 238 ? -12.164 -12.836 5.59 1 91.56 238 GLU A O 1
ATOM 1944 N N . CYS A 1 239 ? -13.312 -13.789 3.975 1 93.31 239 CYS A N 1
ATOM 1945 C CA . CYS A 1 239 ? -14.398 -12.812 4.066 1 93.31 239 CYS A CA 1
ATOM 1946 C C . CYS A 1 239 ? -15.227 -13.039 5.324 1 93.31 239 CYS A C 1
ATOM 1948 O O . CYS A 1 239 ? -15.609 -12.086 6.004 1 93.31 239 CYS A O 1
ATOM 1950 N N . MET A 1 240 ? -15.461 -14.289 5.652 1 91.88 240 MET A N 1
ATOM 1951 C CA . MET A 1 240 ? -16.297 -14.641 6.797 1 91.88 240 MET A CA 1
ATOM 1952 C C . MET A 1 240 ? -15.625 -14.242 8.102 1 91.88 240 MET A C 1
ATOM 1954 O O . MET A 1 240 ? -16.297 -13.859 9.062 1 91.88 240 MET A O 1
ATOM 1958 N N . ASN A 1 241 ? -14.344 -14.336 8.117 1 89.81 241 ASN A N 1
ATOM 1959 C CA . ASN A 1 241 ? -13.594 -14 9.328 1 89.81 241 ASN A CA 1
ATOM 1960 C C . ASN A 1 241 ? -13.211 -12.523 9.359 1 89.81 241 ASN A C 1
ATOM 1962 O O . ASN A 1 241 ? -12.523 -12.078 10.273 1 89.81 241 ASN A O 1
ATOM 1966 N N . PHE A 1 242 ? -13.539 -11.805 8.422 1 84.19 242 PHE A N 1
ATOM 1967 C CA . PHE A 1 242 ? -13.344 -10.359 8.32 1 84.19 242 PHE A CA 1
ATOM 1968 C C . PHE A 1 242 ? -11.867 -10.016 8.258 1 84.19 242 PHE A C 1
ATOM 1970 O O . PHE A 1 242 ? -11.453 -8.93 8.68 1 84.19 242 PHE A O 1
ATOM 1977 N N . SER A 1 243 ? -11.078 -10.969 7.848 1 84.75 243 SER A N 1
ATOM 1978 C CA . SER A 1 243 ? -9.688 -10.648 7.555 1 84.75 243 SER A CA 1
ATOM 1979 C C . SER A 1 243 ? -9.57 -9.734 6.336 1 84.75 243 SER A C 1
ATOM 1981 O O . SER A 1 243 ? -8.719 -8.844 6.297 1 84.75 243 SER A O 1
ATOM 1983 N N . THR A 1 244 ? -10.375 -10.023 5.352 1 88.12 244 THR A N 1
ATOM 1984 C CA . THR A 1 244 ? -10.578 -9.18 4.176 1 88.12 244 THR A CA 1
ATOM 1985 C C . THR A 1 244 ? -12.055 -8.82 4.012 1 88.12 244 THR A C 1
ATOM 1987 O O . THR A 1 244 ? -12.883 -9.695 3.764 1 88.12 244 THR A O 1
ATOM 1990 N N . VAL A 1 245 ? -12.336 -7.617 4.238 1 92.25 245 VAL A N 1
ATOM 1991 C CA . VAL A 1 245 ? -13.727 -7.195 4.137 1 92.25 245 VAL A CA 1
ATOM 1992 C C . VAL A 1 245 ? -14.016 -6.684 2.729 1 92.25 245 VAL A C 1
ATOM 1994 O O . VAL A 1 245 ? -13.594 -5.586 2.363 1 92.25 245 VAL A O 1
ATOM 1997 N N . VAL A 1 246 ? -14.664 -7.508 1.962 1 95.19 246 VAL A N 1
ATOM 1998 C CA . VAL A 1 246 ? -15.055 -7.113 0.61 1 95.19 246 VAL A CA 1
ATOM 1999 C C . VAL A 1 246 ? -16.406 -6.422 0.642 1 95.19 246 VAL A C 1
ATOM 2001 O O . VAL A 1 246 ? -17.344 -6.891 1.309 1 95.19 246 VAL A O 1
ATOM 2004 N N . SER A 1 247 ? -16.5 -5.281 -0.017 1 95.38 247 SER A N 1
ATOM 2005 C CA . SER A 1 247 ? -17.734 -4.484 0.019 1 95.38 247 SER A CA 1
ATOM 2006 C C . SER A 1 247 ? -18.266 -4.234 -1.386 1 95.38 247 SER A C 1
ATOM 2008 O O . SER A 1 247 ? -17.531 -4.367 -2.369 1 95.38 247 SER A O 1
ATOM 2010 N N . LEU A 1 248 ? -19.562 -3.98 -1.379 1 95.31 248 LEU A N 1
ATOM 2011 C CA . LEU A 1 248 ? -20.281 -3.572 -2.576 1 95.31 248 LEU A CA 1
ATOM 2012 C C . LEU A 1 248 ? -21.109 -2.312 -2.311 1 95.31 248 LEU A C 1
ATOM 2014 O O . LEU A 1 248 ? -21.562 -2.088 -1.188 1 95.31 248 LEU A O 1
ATOM 2018 N N . SER A 1 249 ? -21.141 -1.543 -3.391 1 95.81 249 SER A N 1
ATOM 2019 C CA . SER A 1 249 ? -21.969 -0.348 -3.268 1 95.81 249 SER A CA 1
ATOM 2020 C C . SER A 1 249 ? -23.453 -0.7 -3.262 1 95.81 249 SER A C 1
ATOM 2022 O O . SER A 1 249 ? -23.891 -1.581 -4.004 1 95.81 249 SER A O 1
ATOM 2024 N N . ARG A 1 250 ? -24.25 -0.079 -2.465 1 92.5 250 ARG A N 1
ATOM 2025 C CA . ARG A 1 250 ? -25.703 -0.294 -2.4 1 92.5 250 ARG A CA 1
ATOM 2026 C C . ARG A 1 250 ? -26.391 0.291 -3.625 1 92.5 250 ARG A C 1
ATOM 2028 O O . ARG A 1 250 ? -27.453 -0.184 -4.027 1 92.5 250 ARG A O 1
ATOM 2035 N N . ASP A 1 251 ? -25.766 1.411 -4.094 1 93.19 251 ASP A N 1
ATOM 2036 C CA . ASP A 1 251 ? -26.344 2.088 -5.254 1 93.19 251 ASP A CA 1
ATOM 2037 C C . ASP A 1 251 ? -25.344 2.162 -6.402 1 93.19 251 ASP A C 1
ATOM 2039 O O . ASP A 1 251 ? -24.156 2.365 -6.18 1 93.19 251 ASP A O 1
ATOM 2043 N N . TYR A 1 252 ? -25.922 2.072 -7.633 1 92.25 252 TYR A N 1
ATOM 2044 C CA . TYR A 1 252 ? -25.109 2.076 -8.844 1 92.25 252 TYR A CA 1
ATOM 2045 C C . TYR A 1 252 ? -24.375 3.398 -8.992 1 92.25 252 TYR A C 1
ATOM 2047 O O . TYR A 1 252 ? -23.234 3.43 -9.484 1 92.25 252 TYR A O 1
ATOM 2055 N N . LEU A 1 253 ? -24.922 4.445 -8.492 1 91 253 LEU A N 1
ATOM 2056 C CA . LEU A 1 253 ? -24.375 5.785 -8.695 1 91 253 LEU A CA 1
ATOM 2057 C C . LEU A 1 253 ? -23.078 5.965 -7.926 1 91 253 LEU A C 1
ATOM 2059 O O . LEU A 1 253 ? -22.234 6.793 -8.305 1 91 253 LEU A O 1
ATOM 2063 N N . TYR A 1 254 ? -22.938 5.172 -6.895 1 93.5 254 TYR A N 1
ATOM 2064 C CA . TYR A 1 254 ? -21.797 5.379 -6.004 1 93.5 254 TYR A CA 1
ATOM 2065 C C . TYR A 1 254 ? -20.672 4.426 -6.344 1 93.5 254 TYR A C 1
ATOM 2067 O O . TYR A 1 254 ? -19.578 4.523 -5.777 1 93.5 254 TYR A O 1
ATOM 2075 N N . VAL A 1 255 ? -20.797 3.568 -7.309 1 94.12 255 VAL A N 1
ATOM 2076 C CA . VAL A 1 255 ? -19.875 2.463 -7.531 1 94.12 255 VAL A CA 1
ATOM 2077 C C . VAL A 1 255 ? -18.484 3.012 -7.887 1 94.12 255 VAL A C 1
ATOM 2079 O O . VAL A 1 255 ? -17.5 2.652 -7.254 1 94.12 255 VAL A O 1
ATOM 2082 N N . SER A 1 256 ? -18.406 3.867 -8.828 1 92.88 256 SER A N 1
ATOM 2083 C CA . SER A 1 256 ? -17.125 4.395 -9.273 1 92.88 256 SER A CA 1
ATOM 2084 C C . SER A 1 256 ? -16.484 5.262 -8.203 1 92.88 256 SER A C 1
ATOM 2086 O O . SER A 1 256 ? -15.266 5.203 -8 1 92.88 256 SER A O 1
ATOM 2088 N N . TRP A 1 257 ? -17.297 5.98 -7.457 1 94.44 257 TRP A N 1
ATOM 2089 C CA . TRP A 1 257 ? -16.781 6.898 -6.445 1 94.44 257 TRP A CA 1
ATOM 2090 C C . TRP A 1 257 ? -16.203 6.137 -5.258 1 94.44 257 TRP A C 1
ATOM 2092 O O . TRP A 1 257 ? -15.133 6.469 -4.758 1 94.44 257 TRP A O 1
ATOM 2102 N N . LEU A 1 258 ? -16.938 5.184 -4.883 1 94.56 258 LEU A N 1
ATOM 2103 C CA . LEU A 1 258 ? -16.5 4.398 -3.732 1 94.56 258 LEU A CA 1
ATOM 2104 C C . LEU A 1 258 ? -15.266 3.582 -4.074 1 94.56 258 LEU A C 1
ATOM 2106 O O . LEU A 1 258 ? -14.352 3.463 -3.254 1 94.56 258 LEU A O 1
ATOM 2110 N N . SER A 1 259 ? -15.195 3.064 -5.238 1 92.06 259 SER A N 1
ATOM 2111 C CA . SER A 1 259 ? -14.039 2.283 -5.66 1 92.06 259 SER A CA 1
ATOM 2112 C C . SER A 1 259 ? -12.797 3.154 -5.77 1 92.06 259 SER A C 1
ATOM 2114 O O . SER A 1 259 ? -11.711 2.758 -5.328 1 92.06 259 SER A O 1
ATOM 2116 N N . ASP A 1 260 ? -12.953 4.266 -6.344 1 91.12 260 ASP A N 1
ATOM 2117 C CA . ASP A 1 260 ? -11.828 5.184 -6.484 1 91.12 260 ASP A CA 1
ATOM 2118 C C . ASP A 1 260 ? -11.375 5.703 -5.125 1 91.12 260 ASP A C 1
ATOM 2120 O O . ASP A 1 260 ? -10.172 5.891 -4.895 1 91.12 260 ASP A O 1
ATOM 2124 N N . SER A 1 261 ? -12.359 5.949 -4.293 1 92.75 261 SER A N 1
ATOM 2125 C CA . SER A 1 261 ? -12.039 6.449 -2.961 1 92.75 261 SER A CA 1
ATOM 2126 C C . SER A 1 261 ? -11.281 5.402 -2.145 1 92.75 261 SER A C 1
ATOM 2128 O O . SER A 1 261 ? -10.375 5.738 -1.386 1 92.75 261 SER A O 1
ATOM 2130 N N . SER A 1 262 ? -11.695 4.238 -2.281 1 91.94 262 SER A N 1
ATOM 2131 C CA . SER A 1 262 ? -11.031 3.164 -1.548 1 91.94 262 SER A CA 1
ATOM 2132 C C . SER A 1 262 ? -9.562 3.049 -1.941 1 91.94 262 SER A C 1
ATOM 2134 O O . SER A 1 262 ? -8.711 2.752 -1.101 1 91.94 262 SER A O 1
ATOM 2136 N N . ARG A 1 263 ? -9.297 3.314 -3.166 1 86.06 263 ARG A N 1
ATOM 2137 C CA . ARG A 1 263 ? -7.926 3.277 -3.656 1 86.06 263 ARG A CA 1
ATOM 2138 C C . ARG A 1 263 ? -7.098 4.406 -3.051 1 86.06 263 ARG A C 1
ATOM 2140 O O . ARG A 1 263 ? -5.941 4.207 -2.682 1 86.06 263 ARG A O 1
ATOM 2147 N N . GLU A 1 264 ? -7.762 5.449 -2.961 1 88.31 264 GLU A N 1
ATOM 2148 C CA . GLU A 1 264 ? -7.078 6.617 -2.412 1 88.31 264 GLU A CA 1
ATOM 2149 C C . GLU A 1 264 ? -6.773 6.43 -0.928 1 88.31 264 GLU A C 1
ATOM 2151 O O . GLU A 1 264 ? -5.762 6.934 -0.429 1 88.31 264 GLU A O 1
ATOM 2156 N N . PHE A 1 265 ? -7.633 5.719 -0.255 1 90 265 PHE A N 1
ATOM 2157 C CA . PHE A 1 265 ? -7.449 5.484 1.172 1 90 265 PHE A CA 1
ATOM 2158 C C . PHE A 1 265 ? -6.57 4.266 1.412 1 90 265 PHE A C 1
ATOM 2160 O O . PHE A 1 265 ? -6.426 3.811 2.551 1 90 265 PHE A O 1
ATOM 2167 N N . ARG A 1 266 ? -6 3.701 0.381 1 81.19 266 ARG A N 1
ATOM 2168 C CA . ARG A 1 266 ? -5.125 2.535 0.475 1 81.19 266 ARG A CA 1
ATOM 2169 C C . ARG A 1 266 ? -5.809 1.396 1.221 1 81.19 266 ARG A C 1
ATOM 2171 O O . ARG A 1 266 ? -5.199 0.755 2.08 1 81.19 266 ARG A O 1
ATOM 2178 N N . CYS A 1 267 ? -7.113 1.369 1.027 1 77.5 267 CYS A N 1
ATOM 2179 C CA . CYS A 1 267 ? -7.926 0.309 1.61 1 77.5 267 CYS A CA 1
ATOM 2180 C C . CYS A 1 267 ? -7.785 0.284 3.127 1 77.5 267 CYS A C 1
ATOM 2182 O O . CYS A 1 267 ? -7.578 -0.776 3.719 1 77.5 267 CYS A O 1
ATOM 2184 N N . ALA A 1 268 ? -7.836 1.424 3.674 1 81.38 268 ALA A N 1
ATOM 2185 C CA . ALA A 1 268 ? -7.738 1.567 5.125 1 81.38 268 ALA A CA 1
ATOM 2186 C C . ALA A 1 268 ? -8.82 0.76 5.828 1 81.38 268 ALA A C 1
ATOM 2188 O O . ALA A 1 268 ? -9.969 0.722 5.375 1 81.38 268 ALA A O 1
ATOM 2189 N N . GLY A 1 269 ? -8.477 0.104 6.926 1 79.25 269 GLY A N 1
ATOM 2190 C CA . GLY A 1 269 ? -9.414 -0.728 7.664 1 79.25 269 GLY A CA 1
ATOM 2191 C C . GLY A 1 269 ? -9.641 -2.084 7.023 1 79.25 269 GLY A C 1
ATOM 2192 O O . GLY A 1 269 ? -10.633 -2.76 7.324 1 79.25 269 GLY A O 1
ATOM 2193 N N . ASN A 1 270 ? -8.898 -2.449 6.047 1 84.44 270 ASN A N 1
ATOM 2194 C CA . ASN A 1 270 ? -8.969 -3.729 5.348 1 84.44 270 ASN A CA 1
ATOM 2195 C C . ASN A 1 270 ? -10.281 -3.889 4.59 1 84.44 270 ASN A C 1
ATOM 2197 O O . ASN A 1 270 ? -10.875 -4.969 4.586 1 84.44 270 ASN A O 1
ATOM 2201 N N . ARG A 1 271 ? -10.789 -2.773 4.184 1 89 271 ARG A N 1
ATOM 2202 C CA . ARG A 1 271 ? -12.016 -2.814 3.393 1 89 271 ARG A CA 1
ATOM 2203 C C . ARG A 1 271 ? -11.711 -2.643 1.907 1 89 271 ARG A C 1
ATOM 2205 O O . ARG A 1 271 ? -11.062 -1.674 1.507 1 89 271 ARG A O 1
ATOM 2212 N N . PHE A 1 272 ? -12.172 -3.596 1.128 1 93.06 272 PHE A N 1
ATOM 2213 C CA . PHE A 1 272 ? -11.945 -3.613 -0.311 1 93.06 272 PHE A CA 1
ATOM 2214 C C . PHE A 1 272 ? -13.258 -3.668 -1.072 1 93.06 272 PHE A C 1
ATOM 2216 O O . PHE A 1 272 ? -14.297 -4.02 -0.504 1 93.06 272 PHE A O 1
ATOM 2223 N N . PHE A 1 273 ? -13.219 -3.162 -2.256 1 95.06 273 PHE A N 1
ATOM 2224 C CA . PHE A 1 273 ? -14.422 -3.219 -3.076 1 95.06 273 PHE A CA 1
ATOM 2225 C C . PHE A 1 273 ? -14.242 -4.191 -4.234 1 95.06 273 PHE A C 1
ATOM 2227 O O . PHE A 1 273 ? -13.133 -4.371 -4.734 1 95.06 273 PHE A O 1
ATOM 2234 N N . MET A 1 274 ? -15.32 -4.816 -4.578 1 94.94 274 MET A N 1
ATOM 2235 C CA . MET A 1 274 ? -15.312 -5.59 -5.816 1 94.94 274 MET A CA 1
ATOM 2236 C C . MET A 1 274 ? -15 -4.699 -7.012 1 94.94 274 MET A C 1
ATOM 2238 O O . MET A 1 274 ? -15.266 -3.496 -6.984 1 94.94 274 MET A O 1
ATOM 2242 N N . PRO A 1 275 ? -14.359 -5.297 -8.062 1 93.88 275 PRO A N 1
ATOM 2243 C CA . PRO A 1 275 ? -14.039 -4.48 -9.234 1 93.88 275 PRO A CA 1
ATOM 2244 C C . PRO A 1 275 ? -15.258 -3.748 -9.797 1 93.88 275 PRO A C 1
ATOM 2246 O O . PRO A 1 275 ? -16.359 -4.297 -9.797 1 93.88 275 PRO A O 1
ATOM 2249 N N . THR A 1 276 ? -15.07 -2.521 -10.258 1 93.44 276 THR A N 1
ATOM 2250 C CA . THR A 1 276 ? -16.141 -1.661 -10.742 1 93.44 276 THR A CA 1
ATOM 2251 C C . THR A 1 276 ? -16.922 -2.35 -11.859 1 93.44 276 THR A C 1
ATOM 2253 O O . THR A 1 276 ? -18.156 -2.277 -11.906 1 93.44 276 THR A O 1
ATOM 2256 N N . CYS A 1 277 ? -16.219 -3.008 -12.75 1 91.94 277 CYS A N 1
ATOM 2257 C CA . CYS A 1 277 ? -16.875 -3.682 -13.875 1 91.94 277 CYS A CA 1
ATOM 2258 C C . CYS A 1 277 ? -17.766 -4.812 -13.383 1 91.94 277 CYS A C 1
ATOM 2260 O O . CYS A 1 277 ? -18.844 -5.035 -13.93 1 91.94 277 CYS A O 1
ATOM 2262 N N . THR A 1 278 ? -17.328 -5.508 -12.398 1 93.81 278 THR A N 1
ATOM 2263 C CA . THR A 1 278 ? -18.125 -6.605 -11.844 1 93.81 278 THR A CA 1
ATOM 2264 C C . THR A 1 278 ? -19.359 -6.074 -11.133 1 93.81 278 THR A C 1
ATOM 2266 O O . THR A 1 278 ? -20.438 -6.66 -11.242 1 93.81 278 THR A O 1
ATOM 2269 N N . GLN A 1 279 ? -19.219 -5.066 -10.398 1 94.69 279 GLN A N 1
ATOM 2270 C CA . GLN A 1 279 ? -20.359 -4.477 -9.711 1 94.69 279 GLN A CA 1
ATOM 2271 C C . GLN A 1 279 ? -21.422 -3.992 -10.703 1 94.69 279 GLN A C 1
ATOM 2273 O O . GLN A 1 279 ? -22.609 -4.219 -10.516 1 94.69 279 GLN A O 1
ATOM 2278 N N . GLU A 1 280 ? -20.953 -3.32 -11.734 1 93.25 280 GLU A N 1
ATOM 2279 C CA . GLU A 1 280 ? -21.859 -2.842 -12.773 1 93.25 280 GLU A CA 1
ATOM 2280 C C . GLU A 1 280 ? -22.609 -4 -13.422 1 93.25 280 GLU A C 1
ATOM 2282 O O . GLU A 1 280 ? -23.812 -3.912 -13.656 1 93.25 280 GLU A O 1
ATOM 2287 N N . ALA A 1 281 ? -21.844 -5.027 -13.711 1 93.94 281 ALA A N 1
ATOM 2288 C CA . ALA A 1 281 ? -22.469 -6.203 -14.328 1 93.94 281 ALA A CA 1
ATOM 2289 C C . ALA A 1 281 ? -23.5 -6.828 -13.398 1 93.94 281 ALA A C 1
ATOM 2291 O O . ALA A 1 281 ? -24.531 -7.32 -13.852 1 93.94 281 ALA A O 1
ATOM 2292 N N . LEU A 1 282 ? -23.281 -6.852 -12.156 1 94.12 282 LEU A N 1
ATOM 2293 C CA . LEU A 1 282 ? -24.188 -7.418 -11.18 1 94.12 282 LEU A CA 1
ATOM 2294 C C . LEU A 1 282 ? -25.484 -6.602 -11.102 1 94.12 282 LEU A C 1
ATOM 2296 O O . LEU A 1 282 ? -26.578 -7.164 -11.008 1 94.12 282 LEU A O 1
ATOM 2300 N N . PHE A 1 283 ? -25.391 -5.312 -11.148 1 93.56 283 PHE A N 1
ATOM 2301 C CA . PHE A 1 283 ? -26.547 -4.438 -11.07 1 93.56 283 PHE A CA 1
ATOM 2302 C C . PHE A 1 283 ? -27.469 -4.633 -12.273 1 93.56 283 PHE A C 1
ATOM 2304 O O . PHE A 1 283 ? -28.688 -4.504 -12.164 1 93.56 283 PHE A O 1
ATOM 2311 N N . PHE A 1 284 ? -26.859 -4.977 -13.383 1 91.38 284 PHE A N 1
ATOM 2312 C CA . PHE A 1 284 ? -27.656 -5.07 -14.602 1 91.38 284 PHE A CA 1
ATOM 2313 C C . PHE A 1 284 ? -28 -6.523 -14.914 1 91.38 284 PHE A C 1
ATOM 2315 O O . PHE A 1 284 ? -28.703 -6.805 -15.883 1 91.38 284 PHE A O 1
ATOM 2322 N N . SER A 1 285 ? -27.562 -7.363 -14.07 1 91.62 285 SER A N 1
ATOM 2323 C CA . SER A 1 285 ? -27.828 -8.781 -14.305 1 91.62 285 SER A CA 1
ATOM 2324 C C . SER A 1 285 ? -29.219 -9.164 -13.828 1 91.62 285 SER A C 1
ATOM 2326 O O . SER A 1 285 ? -29.719 -8.617 -12.844 1 91.62 285 SER A O 1
ATOM 2328 N N . SER A 1 286 ? -29.891 -10.094 -14.539 1 88.81 286 SER A N 1
ATOM 2329 C CA . SER A 1 286 ? -31.203 -10.617 -14.164 1 88.81 286 SER A CA 1
ATOM 2330 C C . SER A 1 286 ? -31.094 -11.531 -12.945 1 88.81 286 SER A C 1
ATOM 2332 O O . SER A 1 286 ? -32.094 -11.766 -12.258 1 88.81 286 SER A O 1
ATOM 2334 N N . LYS A 1 287 ? -29.969 -12.016 -12.656 1 89.19 287 LYS A N 1
ATOM 2335 C CA . LYS A 1 287 ? -29.75 -12.938 -11.539 1 89.19 287 LYS A CA 1
ATOM 2336 C C . LYS A 1 287 ? -29.172 -12.211 -10.336 1 89.19 287 LYS A C 1
ATOM 2338 O O . LYS A 1 287 ? -28.578 -12.836 -9.453 1 89.19 287 LYS A O 1
ATOM 2343 N N . LYS A 1 288 ? -29.344 -11.031 -10.305 1 90.44 288 LYS A N 1
ATOM 2344 C CA . LYS A 1 288 ? -28.734 -10.164 -9.297 1 90.44 288 LYS A CA 1
ATOM 2345 C C . LYS A 1 288 ? -29.188 -10.555 -7.895 1 90.44 288 LYS A C 1
ATOM 2347 O O . LYS A 1 288 ? -28.375 -10.625 -6.973 1 90.44 288 LYS A O 1
ATOM 2352 N N . VAL A 1 289 ? -30.422 -10.898 -7.723 1 92.19 289 VAL A N 1
ATOM 2353 C CA . VAL A 1 289 ? -30.984 -11.125 -6.402 1 92.19 289 VAL A CA 1
ATOM 2354 C C . VAL A 1 289 ? -30.375 -12.383 -5.781 1 92.19 289 VAL A C 1
ATOM 2356 O O . VAL A 1 289 ? -30.016 -12.383 -4.605 1 92.19 289 VAL A O 1
ATOM 2359 N N . ALA A 1 290 ? -30.25 -13.352 -6.598 1 93.56 290 ALA A N 1
ATOM 2360 C CA . ALA A 1 290 ? -29.703 -14.609 -6.086 1 93.56 290 ALA A CA 1
ATOM 2361 C C . ALA A 1 290 ? -28.25 -14.453 -5.676 1 93.56 290 ALA A C 1
ATOM 2363 O O . ALA A 1 290 ? -27.844 -14.922 -4.609 1 93.56 290 ALA A O 1
ATOM 2364 N N . ILE A 1 291 ? -27.516 -13.82 -6.535 1 95.62 291 ILE A N 1
ATOM 2365 C CA . ILE A 1 291 ? -26.094 -13.633 -6.266 1 95.62 291 ILE A CA 1
ATOM 2366 C C . ILE A 1 291 ? -25.922 -12.695 -5.074 1 95.62 291 ILE A C 1
ATOM 2368 O O . ILE A 1 291 ? -25.094 -12.945 -4.191 1 95.62 291 ILE A O 1
ATOM 2372 N N . TRP A 1 292 ? -26.75 -11.695 -5.023 1 94 292 TRP A N 1
ATOM 2373 C CA . TRP A 1 292 ? -26.672 -10.688 -3.969 1 94 292 TRP A CA 1
ATOM 2374 C C . TRP A 1 292 ? -26.953 -11.312 -2.604 1 94 292 TRP A C 1
ATOM 2376 O O . TRP A 1 292 ? -26.203 -11.07 -1.646 1 94 292 TRP A O 1
ATOM 2386 N N . ASN A 1 293 ? -27.922 -12.062 -2.58 1 94.44 293 ASN A N 1
ATOM 2387 C CA . ASN A 1 293 ? -28.297 -12.695 -1.318 1 94.44 293 ASN A CA 1
ATOM 2388 C C . ASN A 1 293 ? -27.219 -13.656 -0.837 1 94.44 293 ASN A C 1
ATOM 2390 O O . ASN A 1 293 ? -26.922 -13.719 0.358 1 94.44 293 ASN A O 1
ATOM 2394 N N . TRP A 1 294 ? -26.688 -14.344 -1.758 1 95.94 294 TRP A N 1
ATOM 2395 C CA . TRP A 1 294 ? -25.656 -15.297 -1.404 1 95.94 294 TRP A CA 1
ATOM 2396 C C . TRP A 1 294 ? -24.391 -14.586 -0.924 1 95.94 294 TRP A C 1
ATOM 2398 O O . TRP A 1 294 ? -23.766 -15 0.05 1 95.94 294 TRP A O 1
ATOM 2408 N N . LEU A 1 295 ? -24 -13.516 -1.573 1 96.12 295 LEU A N 1
ATOM 2409 C CA . LEU A 1 295 ? -22.828 -12.742 -1.202 1 96.12 295 LEU A CA 1
ATOM 2410 C C . LEU A 1 295 ? -23 -12.102 0.172 1 96.12 295 LEU A C 1
ATOM 2412 O O . LEU A 1 295 ? -22.062 -12.047 0.961 1 96.12 295 LEU A O 1
ATOM 2416 N N . GLN A 1 296 ? -24.141 -11.688 0.47 1 94.44 296 GLN A N 1
ATOM 2417 C CA . GLN A 1 296 ? -24.406 -10.984 1.72 1 94.44 296 GLN A CA 1
ATOM 2418 C C . GLN A 1 296 ? -24.5 -11.961 2.891 1 94.44 296 GLN A C 1
ATOM 2420 O O . GLN A 1 296 ? -23.906 -11.727 3.945 1 94.44 296 GLN A O 1
ATOM 2425 N N . VAL A 1 297 ? -25.156 -13.055 2.719 1 94.12 297 VAL A N 1
ATOM 2426 C CA . VAL A 1 297 ? -25.516 -13.93 3.832 1 94.12 297 VAL A CA 1
ATOM 2427 C C . VAL A 1 297 ? -24.406 -14.969 4.035 1 94.12 297 VAL A C 1
ATOM 2429 O O . VAL A 1 297 ? -23.969 -15.203 5.16 1 94.12 297 VAL A O 1
ATOM 2432 N N . GLN A 1 298 ? -23.984 -15.578 2.918 1 93.69 298 GLN A N 1
ATOM 2433 C CA . GLN A 1 298 ? -23.062 -16.703 3.045 1 93.69 298 GLN A CA 1
ATOM 2434 C C . GLN A 1 298 ? -21.609 -16.234 2.994 1 93.69 298 GLN A C 1
ATOM 2436 O O . GLN A 1 298 ? -20.766 -16.719 3.754 1 93.69 298 GLN A O 1
ATOM 2441 N N . VAL A 1 299 ? -21.312 -15.336 2.098 1 94.94 299 VAL A N 1
ATOM 2442 C CA . VAL A 1 299 ? -19.938 -14.875 1.931 1 94.94 299 VAL A CA 1
ATOM 2443 C C . VAL A 1 299 ? -19.672 -13.703 2.877 1 94.94 299 VAL A C 1
ATOM 2445 O O . VAL A 1 299 ? -18.516 -13.414 3.201 1 94.94 299 VAL A O 1
ATOM 2448 N N . LYS A 1 300 ? -20.703 -12.969 3.373 1 94.31 300 LYS A N 1
ATOM 2449 C CA . LYS A 1 300 ? -20.641 -11.852 4.309 1 94.31 300 LYS A CA 1
ATOM 2450 C C . LYS A 1 300 ? -19.984 -10.633 3.662 1 94.31 300 LYS A C 1
ATOM 2452 O O . LYS A 1 300 ? -19.125 -9.992 4.262 1 94.31 300 LYS A O 1
ATOM 2457 N N . VAL A 1 301 ? -20.266 -10.445 2.408 1 95.06 301 VAL A N 1
ATOM 2458 C CA . VAL A 1 301 ? -19.891 -9.203 1.735 1 95.06 301 VAL A CA 1
ATOM 2459 C C . VAL A 1 301 ? -20.703 -8.039 2.289 1 95.06 301 VAL A C 1
ATOM 2461 O O . VAL A 1 301 ? -21.891 -8.18 2.555 1 95.06 301 VAL A O 1
ATOM 2464 N N . VAL A 1 302 ? -20.109 -6.922 2.516 1 93.88 302 VAL A N 1
ATOM 2465 C CA . VAL A 1 302 ? -20.766 -5.797 3.16 1 93.88 302 VAL A CA 1
ATOM 2466 C C . VAL A 1 302 ? -21.25 -4.809 2.102 1 93.88 302 VAL A C 1
ATOM 2468 O O . VAL A 1 302 ? -20.484 -4.422 1.213 1 93.88 302 VAL A O 1
ATOM 2471 N N . PHE A 1 303 ? -22.516 -4.477 2.209 1 94.12 303 PHE A N 1
ATOM 2472 C CA . PHE A 1 303 ? -23.078 -3.453 1.345 1 94.12 303 PHE A CA 1
ATOM 2473 C C . PHE A 1 303 ? -23.062 -2.092 2.027 1 94.12 303 PHE A C 1
ATOM 2475 O O . PHE A 1 303 ? -23.562 -1.945 3.146 1 94.12 303 PHE A O 1
ATOM 2482 N N . VAL A 1 304 ? -22.453 -1.13 1.273 1 94.62 304 VAL A N 1
ATOM 2483 C CA . VAL A 1 304 ? -22.266 0.142 1.961 1 94.62 304 VAL A CA 1
ATOM 2484 C C . VAL A 1 304 ? -22.672 1.293 1.044 1 94.62 304 VAL A C 1
ATOM 2486 O O . VAL A 1 304 ? 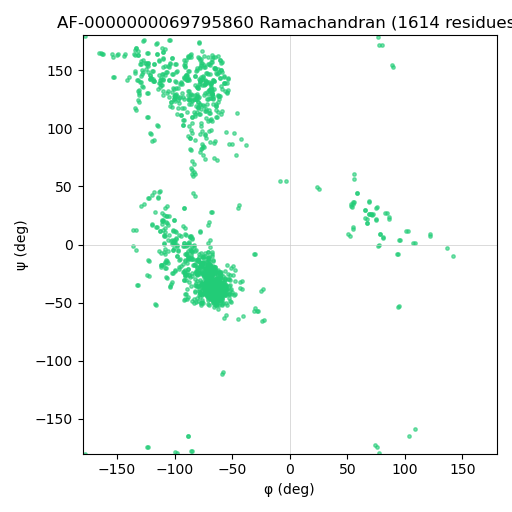-22.625 1.164 -0.182 1 94.62 304 VAL A O 1
ATOM 2489 N N . ASN A 1 305 ? -23.156 2.369 1.678 1 94.75 305 ASN A N 1
ATOM 2490 C CA . ASN A 1 305 ? -23.297 3.654 1.002 1 94.75 305 ASN A CA 1
ATOM 2491 C C . ASN A 1 305 ? -22.141 4.59 1.333 1 94.75 305 ASN A C 1
ATOM 2493 O O . ASN A 1 305 ? -21.188 4.199 2.018 1 94.75 305 ASN A O 1
ATOM 2497 N N . VAL A 1 306 ? -22.188 5.773 0.795 1 96.38 306 VAL A N 1
ATOM 2498 C CA . VAL A 1 306 ? -21.062 6.688 0.941 1 96.38 306 VAL A CA 1
ATOM 2499 C C . VAL A 1 306 ? -20.922 7.109 2.402 1 96.38 306 VAL A C 1
ATOM 2501 O O . VAL A 1 306 ? -19.812 7.219 2.922 1 96.38 306 VAL A O 1
ATOM 2504 N N . TYR A 1 307 ? -21.984 7.371 3.104 1 96.31 307 TYR A N 1
ATOM 2505 C CA . TYR A 1 307 ? -21.984 7.801 4.496 1 96.31 307 TYR A CA 1
ATOM 2506 C C . TYR A 1 307 ? -21.422 6.707 5.398 1 96.31 307 TYR A C 1
ATOM 2508 O O . TYR A 1 307 ? -20.578 6.973 6.262 1 96.31 307 TYR A O 1
ATOM 2516 N N . GLU A 1 308 ? -21.844 5.52 5.18 1 94.81 308 GLU A N 1
ATOM 2517 C CA . GLU A 1 308 ? -21.375 4.395 5.977 1 94.81 308 GLU A CA 1
ATOM 2518 C C . GLU A 1 308 ? -19.891 4.141 5.742 1 94.81 308 GLU A C 1
ATOM 2520 O O . GLU A 1 308 ? -19.156 3.807 6.672 1 94.81 308 GLU A O 1
ATOM 2525 N N . TYR A 1 309 ? -19.594 4.297 4.477 1 95.69 309 TYR A N 1
ATOM 2526 C CA . TYR A 1 309 ? -18.188 4.141 4.152 1 95.69 309 TYR A CA 1
ATOM 2527 C C . TYR A 1 309 ? -17.344 5.223 4.828 1 95.69 309 TYR A C 1
ATOM 2529 O O . TYR A 1 309 ? -16.25 4.949 5.316 1 95.69 309 TYR A O 1
ATOM 2537 N N . ALA A 1 310 ? -17.859 6.391 4.871 1 95.94 310 ALA A N 1
ATOM 2538 C CA . ALA A 1 310 ? -17.156 7.504 5.5 1 95.94 310 ALA A CA 1
ATOM 2539 C C . ALA A 1 310 ? -16.953 7.25 6.992 1 95.94 310 ALA A C 1
ATOM 2541 O O . ALA A 1 310 ? -15.891 7.566 7.543 1 95.94 310 ALA A O 1
ATOM 2542 N N . ILE A 1 311 ? -17.922 6.762 7.629 1 94.25 311 ILE A N 1
ATOM 2543 C CA . ILE A 1 311 ? -17.828 6.461 9.055 1 94.25 311 ILE A CA 1
ATOM 2544 C C . ILE A 1 311 ? -16.75 5.414 9.297 1 94.25 311 ILE A C 1
ATOM 2546 O O . ILE A 1 311 ? -15.961 5.527 10.242 1 94.25 311 ILE A O 1
ATOM 2550 N N . HIS A 1 312 ? -16.688 4.469 8.406 1 93 312 HIS A N 1
ATOM 2551 C CA . HIS A 1 312 ? -15.68 3.414 8.539 1 93 312 HIS A CA 1
ATOM 2552 C C . HIS A 1 312 ? -14.273 3.971 8.367 1 93 312 HIS A C 1
ATOM 2554 O O . HIS A 1 312 ? -13.359 3.602 9.117 1 93 312 HIS A O 1
ATOM 2560 N N . ILE A 1 313 ? -14.125 4.797 7.398 1 93.44 313 ILE A N 1
ATOM 2561 C CA . ILE A 1 313 ? -12.812 5.367 7.129 1 93.44 313 ILE A CA 1
ATOM 2562 C C . ILE A 1 313 ? -12.383 6.25 8.297 1 93.44 313 ILE A C 1
ATOM 2564 O O . ILE A 1 313 ? -11.219 6.227 8.711 1 93.44 313 ILE A O 1
ATOM 2568 N N . ARG A 1 314 ? -13.281 7 8.758 1 91.44 314 ARG A N 1
ATOM 2569 C CA . ARG A 1 314 ? -12.977 7.883 9.875 1 91.44 314 ARG A CA 1
ATOM 2570 C C . ARG A 1 314 ? -12.414 7.098 11.055 1 91.44 314 ARG A C 1
ATOM 2572 O O . ARG A 1 314 ? -11.484 7.547 11.727 1 91.44 314 ARG A O 1
ATOM 2579 N N . ASN A 1 315 ? -12.906 5.977 11.297 1 89 315 ASN A N 1
ATOM 2580 C CA . ASN A 1 315 ? -12.5 5.152 12.43 1 89 315 ASN A CA 1
ATOM 2581 C C . ASN A 1 315 ? -11.203 4.406 12.148 1 89 315 ASN A C 1
ATOM 2583 O O . ASN A 1 315 ? -10.539 3.918 13.07 1 89 315 ASN A O 1
ATOM 2587 N N . SER A 1 316 ? -10.789 4.387 10.906 1 89.31 316 SER A N 1
ATOM 2588 C CA . SER A 1 316 ? -9.617 3.596 10.539 1 89.31 316 SER A CA 1
ATOM 2589 C C . SER A 1 316 ? -8.43 4.488 10.211 1 89.31 316 SER A C 1
ATOM 2591 O O . SER A 1 316 ? -7.426 4.02 9.664 1 89.31 316 SER A O 1
ATOM 2593 N N . LEU A 1 317 ? -8.422 5.664 10.391 1 86.06 317 LEU A N 1
ATOM 2594 C CA . LEU A 1 317 ? -7.352 6.59 10.031 1 86.06 317 LEU A CA 1
ATOM 2595 C C . LEU A 1 317 ? -6.141 6.395 10.938 1 86.06 317 LEU A C 1
ATOM 2597 O O . LEU A 1 317 ? -5.004 6.652 10.531 1 86.06 317 LEU A O 1
ATOM 2601 N N . ASN A 1 318 ? -6.051 5.605 12.023 1 74.19 318 ASN A N 1
ATOM 2602 C CA . ASN A 1 318 ? -4.977 5.25 12.938 1 74.19 318 ASN A CA 1
ATOM 2603 C C . ASN A 1 318 ? -3.896 6.324 12.984 1 74.19 318 ASN A C 1
ATOM 2605 O O . ASN A 1 318 ? -2.711 6.031 12.82 1 74.19 318 ASN A O 1
ATOM 2609 N N . ASN A 1 319 ? -4.129 7.555 13.117 1 76.62 319 ASN A N 1
ATOM 2610 C CA . ASN A 1 319 ? -3.195 8.664 13.289 1 76.62 319 ASN A CA 1
ATOM 2611 C C . ASN A 1 319 ? -2.354 8.891 12.039 1 76.62 319 ASN A C 1
ATOM 2613 O O . ASN A 1 319 ? -1.217 9.359 12.125 1 76.62 319 ASN A O 1
ATOM 2617 N N . ASP A 1 320 ? -2.805 8.367 10.93 1 84.56 320 ASP A N 1
ATOM 2618 C CA . ASP A 1 320 ? -2.129 8.617 9.664 1 84.56 320 ASP A CA 1
ATOM 2619 C C . ASP A 1 320 ? -2.502 9.992 9.109 1 84.56 320 ASP A C 1
ATOM 2621 O O . ASP A 1 320 ? -3.658 10.234 8.758 1 84.56 320 ASP A O 1
ATOM 2625 N N . ARG A 1 321 ? -1.547 10.805 8.875 1 86.94 321 ARG A N 1
ATOM 2626 C CA . ARG A 1 321 ? -1.769 12.18 8.461 1 86.94 321 ARG A CA 1
ATOM 2627 C C . ARG A 1 321 ? -2.221 12.25 7.004 1 86.94 321 ARG A C 1
ATOM 2629 O O . ARG A 1 321 ? -3.074 13.07 6.652 1 86.94 321 ARG A O 1
ATOM 2636 N N . LYS A 1 322 ? -1.647 11.508 6.207 1 84.12 322 LYS A N 1
ATOM 2637 C CA . LYS A 1 322 ? -1.988 11.547 4.789 1 84.12 322 LYS A CA 1
ATOM 2638 C C . LYS A 1 322 ? -3.439 11.133 4.559 1 84.12 322 LYS A C 1
ATOM 2640 O O . LYS A 1 322 ? -4.129 11.703 3.711 1 84.12 322 LYS A O 1
ATOM 2645 N N . LEU A 1 323 ? -3.828 10.195 5.344 1 89.94 323 LEU A N 1
ATOM 2646 C CA . LEU A 1 323 ? -5.203 9.727 5.215 1 89.94 323 LEU A CA 1
ATOM 2647 C C . LEU A 1 323 ? -6.184 10.766 5.754 1 89.94 323 LEU A C 1
ATOM 2649 O O . LEU A 1 323 ? -7.301 10.891 5.25 1 89.94 323 LEU A O 1
ATOM 2653 N N . ALA A 1 324 ? -5.727 11.438 6.754 1 91.69 324 ALA A N 1
ATOM 2654 C CA . ALA A 1 324 ? -6.598 12.477 7.301 1 91.69 324 ALA A CA 1
ATOM 2655 C C . ALA A 1 324 ? -6.836 13.586 6.281 1 91.69 324 ALA A C 1
ATOM 2657 O O . ALA A 1 324 ? -7.953 14.094 6.16 1 91.69 324 ALA A O 1
ATOM 2658 N N . VAL A 1 325 ? -5.805 13.945 5.559 1 91.25 325 VAL A N 1
ATOM 2659 C CA . VAL A 1 325 ? -5.934 14.977 4.527 1 91.25 325 VAL A CA 1
ATOM 2660 C C . VAL A 1 325 ? -6.812 14.461 3.391 1 91.25 325 VAL A C 1
ATOM 2662 O O . VAL A 1 325 ? -7.629 15.203 2.844 1 91.25 325 VAL A O 1
ATOM 2665 N N . ALA A 1 326 ? -6.621 13.273 3.061 1 92.38 326 ALA A N 1
ATOM 2666 C CA . ALA A 1 326 ? -7.441 12.656 2.018 1 92.38 326 ALA A CA 1
ATOM 2667 C C . ALA A 1 326 ? -8.906 12.609 2.434 1 92.38 326 ALA A C 1
ATOM 2669 O O . ALA A 1 326 ? -9.805 12.75 1.595 1 92.38 326 ALA A O 1
ATOM 2670 N N . PHE A 1 327 ? -9.172 12.367 3.697 1 95.12 327 PHE A N 1
ATOM 2671 C CA . PHE A 1 327 ? -10.531 12.281 4.203 1 95.12 327 PHE A CA 1
ATOM 2672 C C . PHE A 1 327 ? -11.258 13.617 4.047 1 95.12 327 PHE A C 1
ATOM 2674 O O . PHE A 1 327 ? -12.438 13.656 3.713 1 95.12 327 PHE A O 1
ATOM 2681 N N . VAL A 1 328 ? -10.5 14.688 4.305 1 95.06 328 VAL A N 1
ATOM 2682 C CA . VAL A 1 328 ? -11.094 16 4.125 1 95.06 328 VAL A CA 1
ATOM 2683 C C . VAL A 1 328 ? -11.492 16.203 2.664 1 95.06 328 VAL A C 1
ATOM 2685 O O . VAL A 1 328 ? -12.578 16.703 2.371 1 95.06 328 VAL A O 1
ATOM 2688 N N . ARG A 1 329 ? -10.68 15.859 1.784 1 95.31 329 ARG A N 1
ATOM 2689 C CA . ARG A 1 329 ? -10.961 15.992 0.359 1 95.31 329 ARG A CA 1
ATOM 2690 C C . ARG A 1 329 ? -12.117 15.094 -0.06 1 95.31 329 ARG A C 1
ATOM 2692 O O . ARG A 1 329 ? -12.938 15.477 -0.896 1 95.31 329 ARG A O 1
ATOM 2699 N N . PHE A 1 330 ? -12.172 13.906 0.551 1 96.25 330 PHE A N 1
ATOM 2700 C CA . PHE A 1 330 ? -13.242 12.953 0.285 1 96.25 330 PHE A CA 1
ATOM 2701 C C . PHE A 1 330 ? -14.594 13.547 0.667 1 96.25 330 PHE A C 1
ATOM 2703 O O . PHE A 1 330 ? -15.562 13.445 -0.096 1 96.25 330 PHE A O 1
ATOM 2710 N N . LEU A 1 331 ? -14.594 14.133 1.812 1 96.75 331 LEU A N 1
ATOM 2711 C CA . LEU A 1 331 ? -15.852 14.727 2.266 1 96.75 331 LEU A CA 1
ATOM 2712 C C . LEU A 1 331 ? -16.234 15.914 1.389 1 96.75 331 LEU A C 1
ATOM 2714 O O . LEU A 1 331 ? -17.406 16.078 1.04 1 96.75 331 LEU A O 1
ATOM 2718 N N . TYR A 1 332 ? -15.273 16.703 1.037 1 96.44 332 TYR A N 1
ATOM 2719 C CA . TYR A 1 332 ? -15.516 17.859 0.185 1 96.44 332 TYR A CA 1
ATOM 2720 C C . TYR A 1 332 ? -16.125 17.438 -1.145 1 96.44 332 TYR A C 1
ATOM 2722 O O . TYR A 1 332 ? -17.172 17.969 -1.551 1 96.44 332 TYR A O 1
ATOM 2730 N N . HIS A 1 333 ? -15.523 16.516 -1.828 1 96.38 333 HIS A N 1
ATOM 2731 C CA . HIS A 1 333 ? -15.984 16.094 -3.146 1 96.38 333 HIS A CA 1
ATOM 2732 C C . HIS A 1 333 ? -17.297 15.305 -3.051 1 96.38 333 HIS A C 1
ATOM 2734 O O . HIS A 1 333 ? -18.141 15.383 -3.949 1 96.38 333 HIS A O 1
ATOM 2740 N N . SER A 1 334 ? -17.438 14.516 -1.962 1 96.94 334 SER A N 1
ATOM 2741 C CA . SER A 1 334 ? -18.672 13.773 -1.784 1 96.94 334 SER A CA 1
ATOM 2742 C C . SER A 1 334 ? -19.859 14.719 -1.604 1 96.94 334 SER A C 1
ATOM 2744 O O . SER A 1 334 ? -20.984 14.414 -2.021 1 96.94 334 SER A O 1
ATOM 2746 N N . LEU A 1 335 ? -19.609 15.805 -0.933 1 96.31 335 LEU A N 1
ATOM 2747 C CA . LEU A 1 335 ? -20.656 16.828 -0.783 1 96.31 335 LEU A CA 1
ATOM 2748 C C . LEU A 1 335 ? -20.938 17.516 -2.115 1 96.31 335 LEU A C 1
ATOM 2750 O O . LEU A 1 335 ? -22.094 17.734 -2.469 1 96.31 335 LEU A O 1
ATOM 2754 N N . LEU A 1 336 ? -19.906 17.859 -2.85 1 94.81 336 LEU A N 1
ATOM 2755 C CA . LEU A 1 336 ? -20.031 18.547 -4.129 1 94.81 336 LEU A CA 1
ATOM 2756 C C . LEU A 1 336 ? -20.797 17.688 -5.129 1 94.81 336 LEU A C 1
ATOM 2758 O O . LEU A 1 336 ? -21.609 18.203 -5.914 1 94.81 336 LEU A O 1
ATOM 2762 N N . LYS A 1 337 ? -20.578 16.391 -5.094 1 94.06 337 LYS A N 1
ATOM 2763 C CA . LYS A 1 337 ? -21.219 15.461 -6.023 1 94.06 337 LYS A CA 1
ATOM 2764 C C . LYS A 1 337 ? -22.594 15.039 -5.512 1 94.06 337 LYS A C 1
ATOM 2766 O O . LYS A 1 337 ? -23.281 14.25 -6.156 1 94.06 337 LYS A O 1
ATOM 2771 N N . GLU A 1 338 ? -22.938 15.477 -4.297 1 93.75 338 GLU A N 1
ATOM 2772 C CA . GLU A 1 338 ? -24.234 15.219 -3.682 1 93.75 338 GLU A CA 1
ATOM 2773 C C . GLU A 1 338 ? -24.375 13.75 -3.279 1 93.75 338 GLU A C 1
ATOM 2775 O O . GLU A 1 338 ? -25.453 13.164 -3.393 1 93.75 338 GLU A O 1
ATOM 2780 N N . HIS A 1 339 ? -23.234 13.18 -3.049 1 95.44 339 HIS A N 1
ATOM 2781 C CA . HIS A 1 339 ? -23.266 11.82 -2.531 1 95.44 339 HIS A CA 1
ATOM 2782 C C . HIS A 1 339 ? -23.516 11.805 -1.026 1 95.44 339 HIS A C 1
ATOM 2784 O O . HIS A 1 339 ? -23.906 10.781 -0.469 1 95.44 339 HIS A O 1
ATOM 2790 N N . LEU A 1 340 ? -23.141 12.898 -0.421 1 95.56 340 LEU A N 1
ATOM 2791 C CA . LEU A 1 340 ? -23.406 13.133 0.992 1 95.56 340 LEU A CA 1
ATOM 2792 C C . LEU A 1 340 ? -24.297 14.367 1.177 1 95.56 340 LEU A C 1
ATOM 2794 O O . LEU A 1 340 ? -24.125 15.367 0.475 1 95.56 340 LEU A O 1
ATOM 2798 N N . SER A 1 341 ? -25.203 14.289 2.098 1 95.06 341 SER A N 1
ATOM 2799 C CA . SER A 1 341 ? -26.031 15.453 2.434 1 95.06 341 SER A CA 1
ATOM 2800 C C . SER A 1 341 ? -25.266 16.422 3.338 1 95.06 341 SER A C 1
ATOM 2802 O O . SER A 1 341 ? -24.25 16.047 3.92 1 95.06 341 SER A O 1
ATOM 2804 N N . ARG A 1 342 ? -25.719 17.594 3.387 1 94.5 342 ARG A N 1
ATOM 2805 C CA . ARG A 1 342 ? -25.094 18.609 4.25 1 94.5 342 ARG A CA 1
ATOM 2806 C C . ARG A 1 342 ? -25.125 18.156 5.707 1 94.5 342 ARG A C 1
ATOM 2808 O O . ARG A 1 342 ? -24.156 18.359 6.441 1 94.5 342 ARG A O 1
ATOM 2815 N N . GLY A 1 343 ? -26.188 17.609 6.082 1 93.81 343 GLY A N 1
ATOM 2816 C CA . GLY A 1 343 ? -26.312 17.125 7.445 1 93.81 343 GLY A CA 1
ATOM 2817 C C . GLY A 1 343 ? -25.344 16 7.762 1 93.81 343 GLY A C 1
ATOM 2818 O O . GLY A 1 343 ? -24.734 15.977 8.836 1 93.81 343 GLY A O 1
ATOM 2819 N N . GLU A 1 344 ? -25.203 15.148 6.809 1 95.75 344 GLU A N 1
ATOM 2820 C CA . GLU A 1 344 ? -24.266 14.039 6.984 1 95.75 344 GLU A CA 1
ATOM 2821 C C . GLU A 1 344 ? -22.828 14.539 7.031 1 95.75 344 GLU A C 1
ATOM 2823 O O . GLU A 1 344 ? -22.016 14.039 7.809 1 95.75 344 GLU A O 1
ATOM 2828 N N . THR A 1 345 ? -22.594 15.477 6.195 1 96.25 345 THR A N 1
ATOM 2829 C CA . THR A 1 345 ? -21.25 16.047 6.141 1 96.25 345 THR A CA 1
ATOM 2830 C C . THR A 1 345 ? -20.906 16.75 7.453 1 96.25 345 THR A C 1
ATOM 2832 O O . THR A 1 345 ? -19.797 16.625 7.961 1 96.25 345 THR A O 1
ATOM 2835 N N . ASP A 1 346 ? -21.812 17.453 8.031 1 95.19 346 ASP A N 1
ATOM 2836 C CA . ASP A 1 346 ? -21.594 18.156 9.289 1 95.19 346 ASP A CA 1
ATOM 2837 C C . ASP A 1 346 ? -21.359 17.172 10.43 1 95.19 346 ASP A C 1
ATOM 2839 O O . ASP A 1 346 ? -20.516 17.422 11.305 1 95.19 346 ASP A O 1
ATOM 2843 N N . ASP A 1 347 ? -22.047 16.156 10.336 1 94.19 347 ASP A N 1
ATOM 2844 C CA . ASP A 1 347 ? -21.875 15.125 11.352 1 94.19 347 ASP A CA 1
ATOM 2845 C C . ASP A 1 347 ? -20.469 14.523 11.297 1 94.19 347 ASP A C 1
ATOM 2847 O O . ASP A 1 347 ? -19.859 14.273 12.336 1 94.19 347 ASP A O 1
ATOM 2851 N N . LEU A 1 348 ? -20.031 14.297 10.148 1 94.56 348 LEU A N 1
ATOM 2852 C CA . LEU A 1 348 ? -18.719 13.688 9.961 1 94.56 348 LEU A CA 1
ATOM 2853 C C . LEU A 1 348 ? -17.609 14.68 10.289 1 94.56 348 LEU A C 1
ATOM 2855 O O . LEU A 1 348 ? -16.562 14.297 10.836 1 94.56 348 LEU A O 1
ATOM 2859 N N . CYS A 1 349 ? -17.797 15.922 10.008 1 93.69 349 CYS A N 1
ATOM 2860 C CA . CYS A 1 349 ? -16.797 16.953 10.195 1 93.69 349 CYS A CA 1
ATOM 2861 C C . CYS A 1 349 ? -16.641 17.297 11.672 1 93.69 349 CYS A C 1
ATOM 2863 O O . CYS A 1 349 ? -15.57 17.75 12.102 1 93.69 349 CYS A O 1
ATOM 2865 N N . ASP A 1 350 ? -17.609 17.078 12.414 1 89.12 350 ASP A N 1
ATOM 2866 C CA . ASP A 1 350 ? -17.594 17.422 13.828 1 89.12 350 ASP A CA 1
ATOM 2867 C C . ASP A 1 350 ? -16.5 16.656 14.57 1 89.12 350 ASP A C 1
ATOM 2869 O O . ASP A 1 350 ? -15.836 17.203 15.453 1 89.12 350 ASP A O 1
ATOM 2873 N N . ILE A 1 351 ? -16.297 15.469 14.188 1 88.38 351 ILE A N 1
ATOM 2874 C CA . ILE A 1 351 ? -15.328 14.648 14.898 1 88.38 351 ILE A CA 1
ATOM 2875 C C . ILE A 1 351 ? -14.211 14.211 13.953 1 88.38 351 ILE A C 1
ATOM 2877 O O . ILE A 1 351 ? -13.484 13.258 14.234 1 88.38 351 ILE A O 1
ATOM 2881 N N . MET A 1 352 ? -14.094 14.875 12.875 1 91 352 MET A N 1
ATOM 2882 C CA . MET A 1 352 ? -13.062 14.531 11.906 1 91 352 MET A CA 1
ATOM 2883 C C . MET A 1 352 ? -11.672 14.867 12.438 1 91 352 MET A C 1
ATOM 2885 O O . MET A 1 352 ? -11.477 15.93 13.031 1 91 352 MET A O 1
ATOM 2889 N N . PRO A 1 353 ? -10.781 14.016 12.344 1 91.31 353 PRO A N 1
ATOM 2890 C CA . PRO A 1 353 ? -9.414 14.328 12.766 1 91.31 353 PRO A CA 1
ATOM 2891 C C . PRO A 1 353 ? -8.75 15.375 11.875 1 91.31 353 PRO A C 1
ATOM 2893 O O . PRO A 1 353 ? -8.828 15.289 10.648 1 91.31 353 PRO A O 1
ATOM 2896 N N . LEU A 1 354 ? -8.188 16.391 12.508 1 92.12 354 LEU A N 1
ATOM 2897 C CA . LEU A 1 354 ? -7.453 17.453 11.812 1 92.12 354 LEU A CA 1
ATOM 2898 C C . LEU A 1 354 ? -6 17.5 12.273 1 92.12 354 LEU A C 1
ATOM 2900 O O . LEU A 1 354 ? -5.695 17.141 13.414 1 92.12 354 LEU A O 1
ATOM 2904 N N . ILE A 1 355 ? -5.23 17.906 11.336 1 89.5 355 ILE A N 1
ATOM 2905 C CA . ILE A 1 355 ? -3.814 18.047 11.664 1 89.5 355 ILE A CA 1
ATOM 2906 C C . ILE A 1 355 ? -3.549 19.438 12.25 1 89.5 355 ILE A C 1
ATOM 2908 O O . ILE A 1 355 ? -3.91 20.438 11.648 1 89.5 355 ILE A O 1
ATOM 2912 N N . ASP A 1 356 ? -2.98 19.391 13.367 1 85.19 356 ASP A N 1
ATOM 2913 C CA . ASP A 1 356 ? -2.656 20.688 13.977 1 85.19 356 ASP A CA 1
ATOM 2914 C C . ASP A 1 356 ? -1.307 21.203 13.477 1 85.19 356 ASP A C 1
ATOM 2916 O O . ASP A 1 356 ? -0.667 20.562 12.633 1 85.19 356 ASP A O 1
ATOM 2920 N N . ASN A 1 357 ? -0.93 22.328 14.008 1 80.38 357 ASN A N 1
ATOM 2921 C CA . ASN A 1 357 ? 0.283 22.984 13.539 1 80.38 357 ASN A CA 1
ATOM 2922 C C . ASN A 1 357 ? 1.535 22.219 13.953 1 80.38 357 ASN A C 1
ATOM 2924 O O . ASN A 1 357 ? 2.615 22.438 13.398 1 80.38 357 ASN A O 1
ATOM 2928 N N . TYR A 1 358 ? 1.407 21.266 14.891 1 74.56 358 TYR A N 1
ATOM 2929 C CA . TYR A 1 358 ? 2.551 20.469 15.32 1 74.56 358 TYR A CA 1
ATOM 2930 C C . TYR A 1 358 ? 2.586 19.141 14.586 1 74.56 358 TYR A C 1
ATOM 2932 O O . TYR A 1 358 ? 3.5 18.328 14.789 1 74.56 358 TYR A O 1
ATOM 2940 N N . GLY A 1 359 ? 1.524 18.922 13.797 1 76.69 359 GLY A N 1
ATOM 2941 C CA . GLY A 1 359 ? 1.49 17.703 13.031 1 76.69 359 GLY A CA 1
ATOM 2942 C C . GLY A 1 359 ? 0.703 16.594 13.703 1 76.69 359 GLY A C 1
ATOM 2943 O O . GLY A 1 359 ? 0.621 15.477 13.188 1 76.69 359 GLY A O 1
ATOM 2944 N N . ASP A 1 360 ? 0.142 16.906 14.773 1 81.25 360 ASP A N 1
ATOM 2945 C CA . ASP A 1 360 ? -0.626 15.898 15.492 1 81.25 360 ASP A CA 1
ATOM 2946 C C . ASP A 1 360 ? -2.084 15.891 15.039 1 81.25 360 ASP A C 1
ATOM 2948 O O . ASP A 1 360 ? -2.633 16.938 14.672 1 81.25 360 ASP A O 1
ATOM 2952 N N . LEU A 1 361 ? -2.57 14.68 15.07 1 88.94 361 LEU A N 1
ATOM 2953 C CA . LEU A 1 361 ? -3.986 14.539 14.75 1 88.94 361 LEU A CA 1
ATOM 2954 C C . LEU A 1 361 ? -4.848 14.703 15.992 1 88.94 361 LEU A C 1
ATOM 2956 O O . LEU A 1 361 ? -4.594 14.07 17.016 1 88.94 361 LEU A O 1
ATOM 2960 N N . THR A 1 362 ? -5.789 15.641 15.906 1 87.31 362 THR A N 1
ATOM 2961 C CA . THR A 1 362 ? -6.66 15.906 17.047 1 87.31 362 THR A CA 1
ATOM 2962 C C . THR A 1 362 ? -8.125 15.852 16.641 1 87.31 362 THR A C 1
ATOM 2964 O O . THR A 1 362 ? -8.492 16.328 15.562 1 87.31 362 THR A O 1
ATOM 2967 N N . THR A 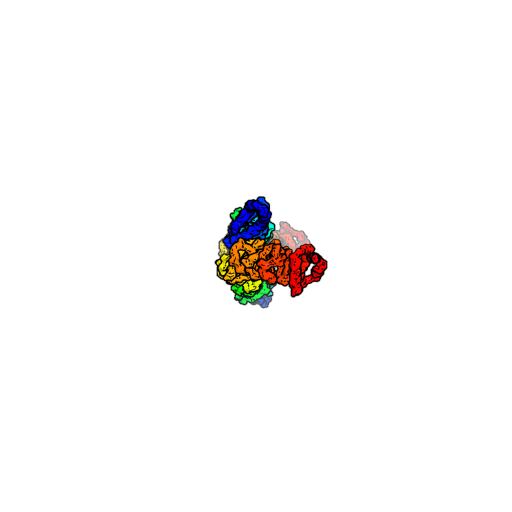1 363 ? -8.836 15.203 17.484 1 84.56 363 THR A N 1
ATOM 2968 C CA . THR A 1 363 ? -10.273 15.117 17.219 1 84.56 363 THR A CA 1
ATOM 2969 C C . THR A 1 363 ? -11.055 16 18.172 1 84.56 363 THR A C 1
ATOM 2971 O O . THR A 1 363 ? -12.141 16.484 17.844 1 84.56 363 THR A O 1
ATOM 2974 N N . LYS A 1 364 ? -10.477 16.188 19.375 1 83.88 364 LYS A N 1
ATOM 2975 C CA . LYS A 1 364 ? -11.156 17 20.375 1 83.88 364 LYS A CA 1
ATOM 2976 C C . LYS A 1 364 ? -10.727 18.469 20.281 1 83.88 364 LYS A C 1
ATOM 2978 O O . LYS A 1 364 ? -9.547 18.781 20.422 1 83.88 364 LYS A O 1
ATOM 2983 N N . ARG A 1 365 ? -11.812 19.219 19.969 1 85.94 365 ARG A N 1
ATOM 2984 C CA . ARG A 1 365 ? -11.508 20.641 19.844 1 85.94 365 ARG A CA 1
ATOM 2985 C C . ARG A 1 365 ? -12.727 21.5 20.156 1 85.94 365 ARG A C 1
ATOM 2987 O O . ARG A 1 365 ? -13.859 21.062 19.953 1 85.94 365 ARG A O 1
ATOM 2994 N N . GLN A 1 366 ? -12.461 22.594 20.75 1 84.69 366 GLN A N 1
ATOM 2995 C CA . GLN A 1 366 ? -13.516 23.578 20.984 1 84.69 366 GLN A CA 1
ATOM 2996 C C . GLN A 1 366 ? -13.609 24.562 19.828 1 84.69 366 GLN A C 1
ATOM 2998 O O . GLN A 1 366 ? -14.664 25.172 19.609 1 84.69 366 GLN A O 1
ATOM 3003 N N . GLY A 1 367 ? -12.508 24.75 19.172 1 88.56 367 GLY A N 1
ATOM 3004 C CA . GLY A 1 367 ? -12.453 25.625 18.016 1 88.56 367 GLY A CA 1
ATOM 3005 C C . GLY A 1 367 ? -11.242 25.391 17.141 1 88.56 367 GLY A C 1
ATOM 3006 O O . GLY A 1 367 ? -10.305 24.703 17.547 1 88.56 367 GLY A O 1
ATOM 3007 N N . VAL A 1 368 ? -11.328 25.938 15.914 1 92.12 368 VAL A N 1
ATOM 3008 C CA . VAL A 1 368 ? -10.242 25.75 14.953 1 92.12 368 VAL A CA 1
ATOM 3009 C C . VAL A 1 368 ? -9.852 27.109 14.352 1 92.12 368 VAL A C 1
ATOM 3011 O O . VAL A 1 368 ? -10.711 27.922 14.016 1 92.12 368 VAL A O 1
ATOM 3014 N N . ILE A 1 369 ? -8.562 27.328 14.422 1 91.62 369 ILE A N 1
ATOM 3015 C CA . ILE A 1 369 ? -8.047 28.547 13.812 1 91.62 369 ILE A CA 1
ATOM 3016 C C . ILE A 1 369 ? -7.312 28.203 12.516 1 91.62 369 ILE A C 1
ATOM 3018 O O . ILE A 1 369 ? -6.688 27.156 12.414 1 91.62 369 ILE A O 1
ATOM 3022 N N . VAL A 1 370 ? -7.363 29.141 11.555 1 91.5 370 VAL A N 1
ATOM 3023 C CA . VAL A 1 370 ? -6.703 28.922 10.266 1 91.5 370 VAL A CA 1
ATOM 3024 C C . VAL A 1 370 ? -5.191 28.906 10.453 1 91.5 370 VAL A C 1
ATOM 3026 O O . VAL A 1 370 ? -4.676 29.422 11.453 1 91.5 370 VAL A O 1
ATOM 3029 N N . PRO A 1 371 ? -4.5 28.297 9.57 1 86.12 371 PRO A N 1
ATOM 3030 C CA . PRO A 1 371 ? -3.041 28.266 9.688 1 86.12 371 PRO A CA 1
ATOM 3031 C C . PRO A 1 371 ? -2.422 29.656 9.688 1 86.12 371 PRO A C 1
ATOM 3033 O O . PRO A 1 371 ? -2.986 30.594 9.102 1 86.12 371 PRO A O 1
ATOM 3036 N N . ALA A 1 372 ? -1.283 29.688 10.25 1 81.38 372 ALA A N 1
ATOM 3037 C CA . ALA A 1 372 ? -0.609 30.969 10.43 1 81.38 372 ALA A CA 1
ATOM 3038 C C . ALA A 1 372 ? -0.222 31.578 9.078 1 81.38 372 ALA A C 1
ATOM 3040 O O . ALA A 1 372 ? -0.295 32.812 8.898 1 81.38 372 ALA A O 1
ATOM 3041 N N . ASN A 1 373 ? 0.045 30.766 8.172 1 77.62 373 ASN A N 1
ATOM 3042 C CA . ASN A 1 373 ? 0.489 31.281 6.879 1 77.62 373 ASN A CA 1
ATOM 3043 C C . ASN A 1 373 ? -0.639 31.984 6.137 1 77.62 373 ASN A C 1
ATOM 3045 O O . ASN A 1 373 ? -1.672 31.391 5.84 1 77.62 373 ASN A O 1
ATOM 3049 N N . GLY A 1 374 ? -0.414 33.281 6.012 1 75.06 374 GLY A N 1
ATOM 3050 C CA . GLY A 1 374 ? -1.376 34.062 5.25 1 75.06 374 GLY A CA 1
ATOM 3051 C C . GLY A 1 374 ? -2.602 34.438 6.055 1 75.06 374 GLY A C 1
ATOM 3052 O O . GLY A 1 374 ? -3.561 35 5.508 1 75.06 374 GLY A O 1
ATOM 3053 N N . SER A 1 375 ? -2.561 34.125 7.27 1 85.12 375 SER A N 1
ATOM 3054 C CA . SER A 1 375 ? -3.715 34.469 8.102 1 85.12 375 SER A CA 1
ATOM 3055 C C . SER A 1 375 ? -3.627 35.875 8.641 1 85.12 375 SER A C 1
ATOM 3057 O O . SER A 1 375 ? -2.543 36.469 8.68 1 85.12 375 SER A O 1
ATOM 3059 N N . LYS A 1 376 ? -4.734 36.375 9.055 1 87.75 376 LYS A N 1
ATOM 3060 C CA . LYS A 1 376 ? -4.816 37.719 9.562 1 87.75 376 LYS A CA 1
ATOM 3061 C C . LYS A 1 376 ? -4.508 37.781 11.055 1 87.75 376 LYS A C 1
ATOM 3063 O O . LYS A 1 376 ? -4.062 38.812 11.57 1 87.75 376 LYS A O 1
ATOM 3068 N N . TRP A 1 377 ? -4.758 36.688 11.664 1 87.81 377 TRP A N 1
ATOM 3069 C CA . TRP A 1 377 ? -4.547 36.719 13.109 1 87.81 377 TRP A CA 1
ATOM 3070 C C . TRP A 1 377 ? -3.061 36.812 13.445 1 87.81 377 TRP A C 1
ATOM 3072 O O . TRP A 1 377 ? -2.676 37.375 14.469 1 87.81 377 TRP A O 1
ATOM 3082 N N . VAL A 1 378 ? -2.188 36.375 12.562 1 83.25 378 VAL A N 1
ATOM 3083 C CA . VAL A 1 378 ? -0.749 36.375 12.805 1 83.25 378 VAL A CA 1
ATOM 3084 C C . VAL A 1 378 ? -0.218 37.812 12.703 1 83.25 378 VAL A C 1
ATOM 3086 O O . VAL A 1 378 ? 0.785 38.156 13.336 1 83.25 378 VAL A O 1
ATOM 3089 N N . GLU A 1 379 ? -0.903 38.531 12.016 1 83.38 379 GLU A N 1
ATOM 3090 C CA . GLU A 1 379 ? -0.48 39.938 11.852 1 83.38 379 GLU A CA 1
ATOM 3091 C C . GLU A 1 379 ? -0.669 40.719 13.141 1 83.38 379 GLU A C 1
ATOM 3093 O O . GLU A 1 379 ? 0.064 41.688 13.398 1 83.38 379 GLU A O 1
ATOM 3098 N N . LEU A 1 380 ? -1.632 40.219 13.836 1 85.69 380 LEU A N 1
ATOM 3099 C CA . LEU A 1 380 ? -1.935 40.969 15.055 1 85.69 380 LEU A CA 1
ATOM 3100 C C . LEU A 1 380 ? -1.383 40.25 16.281 1 85.69 380 LEU A C 1
ATOM 3102 O O . LEU A 1 380 ? -1.005 40.875 17.266 1 85.69 380 LEU A O 1
ATOM 3106 N N . ILE A 1 381 ? -1.535 38.844 16.078 1 82.69 381 ILE A N 1
ATOM 3107 C CA . ILE A 1 381 ? -1.124 38.031 17.219 1 82.69 381 ILE A CA 1
ATOM 3108 C C . ILE A 1 381 ? -0.006 37.094 16.797 1 82.69 381 ILE A C 1
ATOM 3110 O O . ILE A 1 381 ? -0.177 36.281 15.875 1 82.69 381 ILE A O 1
ATOM 3114 N N . VAL A 1 382 ? 1.092 37.219 16.891 1 75.25 382 VAL A N 1
ATOM 3115 C CA . VAL A 1 382 ? 2.316 36.531 16.484 1 75.25 382 VAL A CA 1
ATOM 3116 C C . VAL A 1 382 ? 2.203 35.031 16.812 1 75.25 382 VAL A C 1
ATOM 3118 O O . VAL A 1 382 ? 2.578 34.188 16 1 75.25 382 VAL A O 1
ATOM 3121 N N . SER A 1 383 ? 1.688 34.656 17.969 1 76.81 383 SER A N 1
ATOM 3122 C CA . SER A 1 383 ? 1.557 33.25 18.391 1 76.81 383 SER A CA 1
ATOM 3123 C C . SER A 1 383 ? 0.133 32.938 18.844 1 76.81 383 SER A C 1
ATOM 3125 O O . SER A 1 383 ? -0.598 33.844 19.266 1 76.81 383 SER A O 1
ATOM 3127 N N . ASN A 1 384 ? -0.249 31.734 18.656 1 75.44 384 ASN A N 1
ATOM 3128 C CA . ASN A 1 384 ? -1.616 31.328 18.953 1 75.44 384 ASN A CA 1
ATOM 3129 C C . ASN A 1 384 ? -1.919 31.469 20.453 1 75.44 384 ASN A C 1
ATOM 3131 O O . ASN A 1 384 ? -1.494 30.641 21.25 1 75.44 384 ASN A O 1
ATOM 3135 N N . PRO A 1 385 ? -2.715 32.406 20.703 1 79.19 385 PRO A N 1
ATOM 3136 C CA . PRO A 1 385 ? -3.055 32.594 22.109 1 79.19 385 PRO A CA 1
ATOM 3137 C C . PRO A 1 385 ? -4.219 31.719 22.562 1 79.19 385 PRO A C 1
ATOM 3139 O O . PRO A 1 385 ? -4.465 31.578 23.766 1 79.19 385 PRO A O 1
ATOM 3142 N N . TRP A 1 386 ? -4.871 31.078 21.641 1 83.19 386 TRP A N 1
ATOM 3143 C CA . TRP A 1 386 ? -6.074 30.312 21.953 1 83.19 386 TRP A CA 1
ATOM 3144 C C . TRP A 1 386 ? -5.719 28.891 22.344 1 83.19 386 TRP A C 1
ATOM 3146 O O . TRP A 1 386 ? -6.605 28.062 22.594 1 83.19 386 TRP A O 1
ATOM 3156 N N . ARG A 1 387 ? -4.598 28.5 22.406 1 77.62 387 ARG A N 1
ATOM 3157 C CA . ARG A 1 387 ? -4.191 27.125 22.734 1 77.62 387 ARG A CA 1
ATOM 3158 C C . ARG A 1 387 ? -4.703 26.719 24.109 1 77.62 387 ARG A C 1
ATOM 3160 O O . ARG A 1 387 ? -5.043 25.547 24.312 1 77.62 387 ARG A O 1
ATOM 3167 N N . GLY A 1 388 ? -4.766 27.672 25.047 1 75.88 388 GLY A N 1
ATOM 3168 C CA . GLY A 1 388 ? -5.219 27.391 26.391 1 75.88 388 GLY A CA 1
ATOM 3169 C C . GLY A 1 388 ? -6.695 27.062 26.469 1 75.88 388 GLY A C 1
ATOM 3170 O O . GLY A 1 388 ? -7.145 26.422 27.422 1 75.88 388 GLY A O 1
ATOM 3171 N N . VAL A 1 389 ? -7.465 27.484 25.516 1 80.69 389 VAL A N 1
ATOM 3172 C CA . VAL A 1 389 ? -8.898 27.234 25.516 1 80.69 389 VAL A CA 1
ATOM 3173 C C . VAL A 1 389 ? -9.234 26.141 24.5 1 80.69 389 VAL A C 1
ATOM 3175 O O . VAL A 1 389 ? -10.297 26.172 23.875 1 80.69 389 VAL A O 1
ATOM 3178 N N . ASP A 1 390 ? -8.383 25.281 24.141 1 82.88 390 ASP A N 1
ATOM 3179 C CA . ASP A 1 390 ? -8.539 24.078 23.328 1 82.88 390 ASP A CA 1
ATOM 3180 C C . ASP A 1 390 ? -8.836 24.422 21.875 1 82.88 390 ASP A C 1
ATOM 3182 O O . ASP A 1 390 ? -9.641 23.766 21.219 1 82.88 390 ASP A O 1
ATOM 3186 N N . TYR A 1 391 ? -8.406 25.594 21.422 1 87.38 391 TYR A N 1
ATOM 3187 C CA . TYR A 1 391 ? -8.406 25.891 19.984 1 87.38 391 TYR A CA 1
ATOM 3188 C C . TYR A 1 391 ? -7.199 25.25 19.312 1 87.38 391 TYR A C 1
ATOM 3190 O O . TYR A 1 391 ? -6.094 25.25 19.859 1 87.38 391 TYR A O 1
ATOM 3198 N N . ILE A 1 392 ? -7.484 24.688 18.266 1 87.94 392 ILE A N 1
ATOM 3199 C CA . ILE A 1 392 ? -6.375 24.062 17.531 1 87.94 392 ILE A CA 1
ATOM 3200 C C . ILE A 1 392 ? -6.039 24.906 16.297 1 87.94 392 ILE A C 1
ATOM 3202 O O . ILE A 1 392 ? -6.938 25.438 15.633 1 87.94 392 ILE A O 1
ATOM 3206 N N . GLU A 1 393 ? -4.797 25.188 16.141 1 88.88 393 GLU A N 1
ATOM 3207 C CA . GLU A 1 393 ? -4.332 25.828 14.906 1 88.88 393 GLU A CA 1
ATOM 3208 C C . GLU A 1 393 ? -4.141 24.797 13.797 1 88.88 393 GLU A C 1
ATOM 3210 O O . GLU A 1 393 ? -3.385 23.844 13.953 1 88.88 393 GLU A O 1
ATOM 3215 N N . LEU A 1 394 ? -4.766 25.031 12.695 1 89.5 394 LEU A N 1
ATOM 3216 C CA . LEU A 1 394 ? -4.711 24.094 11.578 1 89.5 394 LEU A CA 1
ATOM 3217 C C . LEU A 1 394 ? -3.314 24.062 10.969 1 89.5 394 LEU A C 1
ATOM 3219 O O . LEU A 1 394 ? -2.676 25.094 10.805 1 89.5 394 LEU A O 1
ATOM 3223 N N . GLY A 1 395 ? -2.932 22.844 10.742 1 84.62 395 GLY A N 1
ATOM 3224 C CA . GLY A 1 395 ? -1.68 22.703 10.016 1 84.62 395 GLY A CA 1
ATOM 3225 C C . GLY A 1 395 ? -1.808 23.016 8.539 1 84.62 395 GLY A C 1
ATOM 3226 O O . GLY A 1 395 ? -2.854 22.766 7.934 1 84.62 395 GLY A O 1
ATOM 3227 N N . GLU A 1 396 ? -0.805 23.422 7.949 1 83 396 GLU A N 1
ATOM 3228 C CA . GLU A 1 396 ? -0.812 23.781 6.535 1 83 396 GLU A CA 1
ATOM 3229 C C . GLU A 1 396 ? -1.063 22.562 5.652 1 83 396 GLU A C 1
ATOM 3231 O O . GLU A 1 396 ? -1.541 22.703 4.523 1 83 396 GLU A O 1
ATOM 3236 N N . GLU A 1 397 ? -0.85 21.5 6.172 1 82.5 397 GLU A N 1
ATOM 3237 C CA . GLU A 1 397 ? -1.014 20.266 5.414 1 82.5 397 GLU A CA 1
ATOM 3238 C C . GLU A 1 397 ? -2.479 20.031 5.062 1 82.5 397 GLU A C 1
ATOM 3240 O O . GLU A 1 397 ? -2.783 19.406 4.043 1 82.5 397 GLU A O 1
ATOM 3245 N N . ASN A 1 398 ? -3.32 20.5 5.934 1 89.38 398 ASN A N 1
ATOM 3246 C CA . ASN A 1 398 ? -4.746 20.312 5.699 1 89.38 398 ASN A CA 1
ATOM 3247 C C . ASN A 1 398 ? -5.215 21.062 4.453 1 89.38 398 ASN A C 1
ATOM 3249 O O . ASN A 1 398 ? -6.246 20.719 3.871 1 89.38 398 ASN A O 1
ATOM 3253 N N . LEU A 1 399 ? -4.41 22.047 4.047 1 89.81 399 LEU A N 1
ATOM 3254 C CA . LEU A 1 399 ? -4.84 22.906 2.951 1 89.81 399 LEU A CA 1
ATOM 3255 C C . LEU A 1 399 ? -3.967 22.688 1.719 1 89.81 399 LEU A C 1
ATOM 3257 O O . LEU A 1 399 ? -4.027 23.469 0.767 1 89.81 399 LEU A O 1
ATOM 3261 N N . ARG A 1 400 ? -3.213 21.734 1.705 1 84.94 400 ARG A N 1
ATOM 3262 C CA . ARG A 1 400 ? -2.367 21.453 0.548 1 84.94 400 ARG A CA 1
ATOM 3263 C C . ARG A 1 400 ? -3.209 21.047 -0.662 1 84.94 400 ARG A C 1
ATOM 3265 O O . ARG A 1 400 ? -4.062 20.172 -0.569 1 84.94 400 ARG A O 1
ATOM 3272 N N . PRO A 1 401 ? -2.965 21.781 -1.711 1 88.88 401 PRO A N 1
ATOM 3273 C CA . PRO A 1 401 ? -3.699 21.375 -2.91 1 88.88 401 PRO A CA 1
ATOM 3274 C C . PRO A 1 401 ? -3.318 19.984 -3.395 1 88.88 401 PRO A C 1
ATOM 3276 O O . PRO A 1 401 ? -2.182 19.547 -3.199 1 88.88 401 PRO A O 1
ATOM 3279 N N . GLY A 1 402 ? -4.27 19.328 -3.947 1 89.38 402 GLY A N 1
ATOM 3280 C CA . GLY A 1 402 ? -3.967 17.984 -4.422 1 89.38 402 GLY A CA 1
ATOM 3281 C C . GLY A 1 402 ? -5.145 17.312 -5.102 1 89.38 402 GLY A C 1
ATOM 3282 O O . GLY A 1 402 ? -6.195 17.938 -5.285 1 89.38 402 GLY A O 1
ATOM 3283 N N . TYR A 1 403 ? -4.895 16.141 -5.527 1 89.5 403 TYR A N 1
ATOM 3284 C CA . TYR A 1 403 ? -5.902 15.352 -6.234 1 89.5 403 TYR A CA 1
ATOM 3285 C C . TYR A 1 403 ? -6.469 14.258 -5.336 1 89.5 403 TYR A C 1
ATOM 3287 O O . TYR A 1 403 ? -5.766 13.734 -4.469 1 89.5 403 TYR A O 1
ATOM 3295 N N . PHE A 1 404 ? -7.773 14.023 -5.457 1 92.5 404 PHE A N 1
ATOM 3296 C CA . PHE A 1 404 ? -8.438 12.883 -4.828 1 92.5 404 PHE A CA 1
ATOM 3297 C C . PHE A 1 404 ? -9.375 12.195 -5.809 1 92.5 404 PHE A C 1
ATOM 3299 O O . PHE A 1 404 ? -10.336 12.797 -6.285 1 92.5 404 PHE A O 1
ATOM 3306 N N . ALA A 1 405 ? -9.07 10.969 -6.094 1 90.69 405 ALA A N 1
ATOM 3307 C CA . ALA A 1 405 ? -9.867 10.18 -7.027 1 90.69 405 ALA A CA 1
ATOM 3308 C C . ALA A 1 405 ? -10.031 10.914 -8.359 1 90.69 405 ALA A C 1
ATOM 3310 O O . ALA A 1 405 ? -11.141 11.008 -8.891 1 90.69 405 ALA A O 1
ATOM 3311 N N . GLY A 1 406 ? -9.008 11.656 -8.797 1 87.5 406 GLY A N 1
ATOM 3312 C CA . GLY A 1 406 ? -8.992 12.312 -10.102 1 87.5 406 GLY A CA 1
ATOM 3313 C C . GLY A 1 406 ? -9.484 13.742 -10.047 1 87.5 406 GLY A C 1
ATOM 3314 O O . GLY A 1 406 ? -9.367 14.484 -11.031 1 87.5 406 GLY A O 1
ATOM 3315 N N . GLU A 1 407 ? -10 14.133 -8.938 1 92.31 407 GLU A N 1
ATOM 3316 C CA . GLU A 1 407 ? -10.531 15.484 -8.805 1 92.31 407 GLU A CA 1
ATOM 3317 C C . GLU A 1 407 ? -9.547 16.391 -8.062 1 92.31 407 GLU A C 1
ATOM 3319 O O . GLU A 1 407 ? -9.023 16.031 -7.012 1 92.31 407 GLU A O 1
ATOM 3324 N N . PHE A 1 408 ? -9.383 17.531 -8.609 1 93.75 408 PHE A N 1
ATOM 3325 C CA . PHE A 1 408 ? -8.438 18.484 -8.031 1 93.75 408 PHE A CA 1
ATOM 3326 C C . PHE A 1 408 ? -9.148 19.438 -7.09 1 93.75 408 PHE A C 1
ATOM 3328 O O . PHE A 1 408 ? -10.289 19.844 -7.348 1 93.75 408 PHE A O 1
ATOM 3335 N N . THR A 1 409 ? -8.531 19.719 -6.012 1 94.12 409 THR A N 1
ATOM 3336 C CA . THR A 1 409 ? -9.023 20.719 -5.062 1 94.12 409 THR A CA 1
ATOM 3337 C C . THR A 1 409 ? -7.922 21.688 -4.676 1 94.12 409 THR A C 1
ATOM 3339 O O . THR A 1 409 ? -6.793 21.281 -4.391 1 94.12 409 THR A O 1
ATOM 3342 N N . SER A 1 410 ? -8.266 22.938 -4.707 1 93.5 410 SER A N 1
ATOM 3343 C CA . SER A 1 410 ? -7.301 23.969 -4.324 1 93.5 410 SER A CA 1
ATOM 3344 C C . SER A 1 410 ? -7.324 24.219 -2.82 1 93.5 410 SER A C 1
ATOM 3346 O O . SER A 1 410 ? -8.258 23.797 -2.131 1 93.5 410 SER A O 1
ATOM 3348 N N . GLY A 1 411 ? -6.316 24.844 -2.34 1 91.38 411 GLY A N 1
ATOM 3349 C CA . GLY A 1 411 ? -6.238 25.172 -0.928 1 91.38 411 GLY A CA 1
ATOM 3350 C C . GLY A 1 411 ? -7.332 26.125 -0.48 1 91.38 411 GLY A C 1
ATOM 3351 O O . GLY A 1 411 ? -7.836 26.016 0.641 1 91.38 411 GLY A O 1
ATOM 3352 N N . GLU A 1 412 ? -7.711 27 -1.317 1 91.5 412 GLU A N 1
ATOM 3353 C CA . GLU A 1 412 ? -8.758 27.984 -1.013 1 91.5 412 GLU A CA 1
ATOM 3354 C C . GLU A 1 412 ? -10.117 27.297 -0.868 1 91.5 412 GLU A C 1
ATOM 3356 O O . GLU A 1 412 ? -10.914 27.672 -0.005 1 91.5 412 GLU A O 1
ATOM 3361 N N . GLN A 1 413 ? -10.281 26.375 -1.694 1 94.38 413 GLN A N 1
ATOM 3362 C CA . GLN A 1 413 ? -11.539 25.641 -1.638 1 94.38 413 GLN A CA 1
ATOM 3363 C C . GLN A 1 413 ? -11.648 24.828 -0.349 1 94.38 413 GLN A C 1
ATOM 3365 O O . GLN A 1 413 ? -12.711 24.781 0.272 1 94.38 413 GLN A O 1
ATOM 3370 N N . LEU A 1 414 ? -10.609 24.281 -0.016 1 94.81 414 LEU A N 1
ATOM 3371 C CA . LEU A 1 414 ? -10.594 23.5 1.209 1 94.81 414 LEU A CA 1
ATOM 3372 C C . LEU A 1 414 ? -10.789 24.375 2.434 1 94.81 414 LEU A C 1
ATOM 3374 O O . LEU A 1 414 ? -11.453 23.984 3.393 1 94.81 414 LEU A O 1
ATOM 3378 N N . LEU A 1 415 ? -10.156 25.516 2.377 1 94.25 415 LEU A N 1
ATOM 3379 C CA . LEU A 1 415 ? -10.289 26.453 3.492 1 94.25 415 LEU A CA 1
ATOM 3380 C C . LEU A 1 415 ? -11.742 26.891 3.656 1 94.25 415 LEU A C 1
ATOM 3382 O O . LEU A 1 415 ? -12.25 26.969 4.777 1 94.25 415 LEU A O 1
ATOM 3386 N N . GLU A 1 416 ? -12.406 27.172 2.602 1 94.06 416 GLU A N 1
ATOM 3387 C CA . GLU A 1 416 ? -13.812 27.562 2.656 1 94.06 416 GLU A CA 1
ATOM 3388 C C . GLU A 1 416 ? -14.672 26.422 3.207 1 94.06 416 GLU A C 1
ATOM 3390 O O . GLU A 1 416 ? -15.609 26.656 3.969 1 94.06 416 GLU A O 1
ATOM 3395 N N . PHE A 1 417 ? -14.367 25.234 2.777 1 95.38 417 PHE A N 1
ATOM 3396 C CA . PHE A 1 417 ? -15.07 24.062 3.268 1 95.38 417 PHE A CA 1
ATOM 3397 C C . PHE A 1 417 ? -14.906 23.922 4.777 1 95.38 417 PHE A C 1
ATOM 3399 O O . PHE A 1 417 ? -15.875 23.641 5.488 1 95.38 417 PHE A O 1
ATOM 3406 N N . LEU A 1 418 ? -13.664 24.141 5.234 1 94.88 418 LEU A N 1
ATOM 3407 C CA . LEU A 1 418 ? -13.375 23.969 6.652 1 94.88 418 LEU A CA 1
ATOM 3408 C C . LEU A 1 418 ? -13.984 25.109 7.465 1 94.88 418 LEU A C 1
ATOM 3410 O O . LEU A 1 418 ? -14.375 24.922 8.617 1 94.88 418 LEU A O 1
ATOM 3414 N N . LYS A 1 419 ? -14.055 26.281 6.883 1 93.19 419 LYS A N 1
ATOM 3415 C CA . LYS A 1 419 ? -14.711 27.391 7.555 1 93.19 419 LYS A CA 1
ATOM 3416 C C . LYS A 1 419 ? -16.188 27.125 7.762 1 93.19 419 LYS A C 1
ATOM 3418 O O . LYS A 1 419 ? -16.75 27.422 8.828 1 93.19 419 LYS A O 1
ATOM 3423 N N . THR A 1 420 ? -16.75 26.484 6.805 1 93.25 420 THR A N 1
ATOM 3424 C CA . THR A 1 420 ? -18.188 26.281 6.797 1 93.25 420 THR A CA 1
ATOM 3425 C C . THR A 1 420 ? -18.578 25.094 7.66 1 93.25 420 THR A C 1
ATOM 3427 O O . THR A 1 420 ? -19.562 25.156 8.414 1 93.25 420 THR A O 1
ATOM 3430 N N . HIS A 1 421 ? -17.797 24.062 7.578 1 94.25 421 HIS A N 1
ATOM 3431 C CA . HIS A 1 421 ? -18.266 22.812 8.156 1 94.25 421 HIS A CA 1
ATOM 3432 C C . HIS A 1 421 ? -17.516 22.469 9.438 1 94.25 421 HIS A C 1
ATOM 3434 O O . HIS A 1 421 ? -18 21.688 10.258 1 94.25 421 HIS A O 1
ATOM 3440 N N . VAL A 1 422 ? -16.375 23 9.68 1 92.69 422 VAL A N 1
ATOM 3441 C CA . VAL A 1 422 ? -15.586 22.703 10.875 1 92.69 422 VAL A CA 1
ATOM 3442 C C . VAL A 1 422 ? -15.539 23.938 11.773 1 92.69 422 VAL A C 1
ATOM 3444 O O . VAL A 1 422 ? -15.195 23.844 12.953 1 92.69 422 VAL A O 1
ATOM 3447 N N . GLY A 1 423 ? -15.828 25.109 11.227 1 89.62 423 GLY A N 1
ATOM 3448 C CA . GLY A 1 423 ? -15.797 26.344 12 1 89.62 423 GLY A CA 1
ATOM 3449 C C . GLY A 1 423 ? -14.414 26.953 12.102 1 89.62 423 GLY A C 1
ATOM 3450 O O . GLY A 1 423 ? -14.039 27.469 13.156 1 89.62 423 GLY A O 1
ATOM 3451 N N . ALA A 1 424 ? -13.555 26.688 11.117 1 92.38 424 ALA A N 1
ATOM 3452 C CA . ALA A 1 424 ? -12.25 27.359 11.078 1 92.38 424 ALA A CA 1
ATOM 3453 C C . ALA A 1 424 ? -12.414 28.875 10.922 1 92.38 424 ALA A C 1
ATOM 3455 O O . ALA A 1 424 ? -13.172 29.328 10.062 1 92.38 424 ALA A O 1
ATOM 3456 N N . SER A 1 425 ? -11.75 29.547 11.812 1 91.94 425 SER A N 1
ATOM 3457 C CA . SER A 1 425 ? -12.016 30.984 11.836 1 91.94 425 SER A CA 1
ATOM 3458 C C . SER A 1 425 ? -10.719 31.781 11.82 1 91.94 425 SER A C 1
ATOM 3460 O O . SER A 1 425 ? -9.648 31.266 12.148 1 91.94 425 SER A O 1
ATOM 3462 N N . ASP A 1 426 ? -10.773 32.938 11.367 1 91.94 426 ASP A N 1
ATOM 3463 C CA . ASP A 1 426 ? -9.727 33.969 11.336 1 91.94 426 ASP A CA 1
ATOM 3464 C C . ASP A 1 426 ? -10.266 35.312 11.773 1 91.94 426 ASP A C 1
ATOM 3466 O O . ASP A 1 426 ? -11.461 35.469 12.039 1 91.94 426 ASP A O 1
ATOM 3470 N N . ILE A 1 427 ? -9.297 36.219 12.125 1 90.44 427 ILE A N 1
ATOM 3471 C CA . ILE A 1 427 ? -9.734 37.594 12.383 1 90.44 427 ILE A CA 1
ATOM 3472 C C . ILE A 1 427 ? -10.352 38.188 11.117 1 90.44 427 ILE A C 1
ATOM 3474 O O . ILE A 1 427 ? -9.805 38.031 10.023 1 90.44 427 ILE A O 1
ATOM 3478 N N . PRO A 1 428 ? -11.617 38.688 11.211 1 91.12 428 PRO A N 1
ATOM 3479 C CA . PRO A 1 428 ? -12.289 39.188 12.406 1 91.12 428 PRO A CA 1
ATOM 3480 C C . PRO A 1 428 ? -13.383 38.281 12.922 1 91.12 428 PRO A C 1
ATOM 3482 O O . PRO A 1 428 ? -14.156 38.656 13.805 1 91.12 428 PRO A O 1
ATOM 3485 N N . ASP A 1 429 ? -13.43 37.094 12.461 1 88.81 429 ASP A N 1
ATOM 3486 C CA . ASP A 1 429 ? -14.57 36.25 12.773 1 88.81 429 ASP A CA 1
ATOM 3487 C C . ASP A 1 429 ? -14.305 35.406 14.031 1 88.81 429 ASP A C 1
ATOM 3489 O O . ASP A 1 429 ? -15.211 34.75 14.547 1 88.81 429 ASP A O 1
ATOM 3493 N N . ILE A 1 430 ? -13.195 35.5 14.602 1 89.38 430 ILE A N 1
ATOM 3494 C CA . ILE A 1 430 ? -12.828 34.688 15.758 1 89.38 430 ILE A CA 1
ATOM 3495 C C . ILE A 1 430 ? -13.062 35.5 17.031 1 89.38 430 ILE A C 1
ATOM 3497 O O . ILE A 1 430 ? -12.984 36.719 17.031 1 89.38 430 ILE A O 1
ATOM 3501 N N . SER A 1 431 ? -13.398 34.781 18.094 1 86.94 431 SER A N 1
ATOM 3502 C CA . SER A 1 431 ? -13.539 35.406 19.391 1 86.94 431 SER A CA 1
ATOM 3503 C C . SER A 1 431 ? -12.18 35.781 19.969 1 86.94 431 SER A C 1
ATOM 3505 O O . SER A 1 431 ? -11.195 35.062 19.781 1 86.94 431 SER A O 1
ATOM 3507 N N . PRO A 1 432 ? -12.086 36.906 20.562 1 84.69 432 PRO A N 1
ATOM 3508 C CA . PRO A 1 432 ? -10.805 37.344 21.094 1 84.69 432 PRO A CA 1
ATOM 3509 C C . PRO A 1 432 ? -10.289 36.469 22.25 1 84.69 432 PRO A C 1
ATOM 3511 O O . PRO A 1 432 ? -11.086 35.969 23.031 1 84.69 432 PRO A O 1
ATOM 3514 N N . PRO A 1 433 ? -9.023 36.312 22.156 1 83.25 433 PRO A N 1
ATOM 3515 C CA . PRO A 1 433 ? -8.422 35.594 23.297 1 83.25 433 PRO A CA 1
ATOM 3516 C C . PRO A 1 433 ? -8.266 36.5 24.531 1 83.25 433 PRO A C 1
ATOM 3518 O O . PRO A 1 433 ? -8.352 37.719 24.438 1 83.25 433 PRO A O 1
ATOM 3521 N N . ASP A 1 434 ? -8.141 35.844 25.656 1 81.69 434 ASP A N 1
ATOM 3522 C CA . ASP A 1 434 ? -7.832 36.625 26.875 1 81.69 434 ASP A CA 1
ATOM 3523 C C . ASP A 1 434 ? -6.328 36.844 27 1 81.69 434 ASP A C 1
ATOM 3525 O O . ASP A 1 434 ? -5.695 36.344 27.922 1 81.69 434 ASP A O 1
ATOM 3529 N N . ALA A 1 435 ? -5.77 37.5 26.016 1 82.88 435 ALA A N 1
ATOM 3530 C CA . ALA A 1 435 ? -4.336 37.75 25.984 1 82.88 435 ALA A CA 1
ATOM 3531 C C . ALA A 1 435 ? -4.039 39.125 25.391 1 82.88 435 ALA A C 1
ATOM 3533 O O . ALA A 1 435 ? -4.902 39.719 24.75 1 82.88 435 ALA A O 1
ATOM 3534 N N . ASP A 1 436 ? -2.838 39.562 25.656 1 83.19 436 ASP A N 1
ATOM 3535 C CA . ASP A 1 436 ? -2.393 40.844 25.109 1 83.19 436 ASP A CA 1
ATOM 3536 C C . ASP A 1 436 ? -2.15 40.719 23.594 1 83.19 436 ASP A C 1
ATOM 3538 O O . ASP A 1 436 ? -1.757 39.688 23.109 1 83.19 436 ASP A O 1
ATOM 3542 N N . ILE A 1 437 ? -2.404 41.781 22.906 1 86.62 437 ILE A N 1
ATOM 3543 C CA . ILE A 1 437 ? -2.105 41.875 21.469 1 86.62 437 ILE A CA 1
ATOM 3544 C C . ILE A 1 437 ? -0.715 42.469 21.266 1 86.62 437 ILE A C 1
ATOM 3546 O O . ILE A 1 437 ? -0.542 43.688 21.312 1 86.62 437 ILE A O 1
ATOM 3550 N N . PRO A 1 438 ? 0.133 41.688 20.906 1 81.69 438 PRO A N 1
ATOM 3551 C CA . PRO A 1 438 ? 1.522 42.156 20.828 1 81.69 438 PRO A CA 1
ATOM 3552 C C . PRO A 1 438 ? 1.74 43.188 19.75 1 81.69 438 PRO A C 1
ATOM 3554 O O . PRO A 1 438 ? 2.619 44.062 19.875 1 81.69 438 PRO A O 1
ATOM 3557 N N . ALA A 1 439 ? 0.991 43.219 18.734 1 82.69 439 ALA A N 1
ATOM 3558 C CA . ALA A 1 439 ? 1.192 44.125 17.625 1 82.69 439 ALA A CA 1
ATOM 3559 C C . ALA A 1 439 ? 0.962 45.562 18.047 1 82.69 439 ALA A C 1
ATOM 3561 O O . ALA A 1 439 ? 1.505 46.5 17.438 1 82.69 439 ALA A O 1
ATOM 3562 N N . VAL A 1 440 ? 0.268 45.719 19.125 1 80.44 440 VAL A N 1
ATOM 3563 C CA . VAL A 1 440 ? -0.131 47.062 19.531 1 80.44 440 VAL A CA 1
ATOM 3564 C C . VAL A 1 440 ? 1.027 47.75 20.25 1 80.44 440 VAL A C 1
ATOM 3566 O O . VAL A 1 440 ? 1.039 48.969 20.391 1 80.44 440 VAL A O 1
ATOM 3569 N N . ALA A 1 441 ? 2.012 46.938 20.609 1 73.94 441 ALA A N 1
ATOM 3570 C CA . ALA A 1 441 ? 3.18 47.531 21.25 1 73.94 441 ALA A CA 1
ATOM 3571 C C . ALA A 1 441 ? 3.951 48.438 20.297 1 73.94 441 ALA A C 1
ATOM 3573 O O . ALA A 1 441 ? 4.699 49.312 20.719 1 73.94 441 ALA A O 1
ATOM 3574 N N . ALA A 1 442 ? 3.785 48.219 19.031 1 75.12 442 ALA A N 1
ATOM 3575 C CA . ALA A 1 442 ? 4.332 49.062 17.984 1 75.12 442 ALA A CA 1
ATOM 3576 C C . ALA A 1 442 ? 3.221 49.688 17.141 1 75.12 442 ALA A C 1
ATOM 3578 O O . ALA A 1 442 ? 2.08 49.219 17.172 1 75.12 442 ALA A O 1
ATOM 3579 N N . PRO A 1 443 ? 3.557 50.812 16.547 1 74.88 443 PRO A N 1
ATOM 3580 C CA . PRO A 1 443 ? 2.521 51.375 15.68 1 74.88 443 PRO A CA 1
ATOM 3581 C C . PRO A 1 443 ? 2.016 50.375 14.633 1 74.88 443 PRO A C 1
ATOM 3583 O O . PRO A 1 443 ? 2.816 49.781 13.93 1 74.88 443 PRO A O 1
ATOM 3586 N N . LEU A 1 444 ? 0.787 50.344 14.57 1 81.31 444 LEU A N 1
ATOM 3587 C CA . LEU A 1 444 ? 0.15 49.406 13.656 1 81.31 444 LEU A CA 1
ATOM 3588 C C . LEU A 1 444 ? 0.224 49.906 12.219 1 81.31 444 LEU A C 1
ATOM 3590 O O . LEU A 1 444 ? 0.201 51.125 11.984 1 81.31 444 LEU A O 1
ATOM 3594 N N . THR A 1 445 ? 0.372 49 11.375 1 81.19 445 THR A N 1
ATOM 3595 C CA . THR A 1 445 ? 0.29 49.344 9.961 1 81.19 445 THR A CA 1
ATOM 3596 C C . THR A 1 445 ? -1.127 49.781 9.586 1 81.19 445 THR A C 1
ATOM 3598 O O . THR A 1 445 ? -2.076 49.5 10.328 1 81.19 445 THR A O 1
ATOM 3601 N N . PHE A 1 446 ? -1.219 50.438 8.5 1 79.75 446 PHE A N 1
ATOM 3602 C CA . PHE A 1 446 ? -2.502 50.906 8 1 79.75 446 PHE A CA 1
ATOM 3603 C C . PHE A 1 446 ? -3.512 49.781 7.914 1 79.75 446 PHE A C 1
ATOM 3605 O O . PHE A 1 446 ? -4.652 49.906 8.359 1 79.75 446 PHE A O 1
ATOM 3612 N N . GLN A 1 447 ? -3.088 48.688 7.453 1 84.94 447 GLN A N 1
ATOM 3613 C CA . GLN A 1 447 ? -3.977 47.562 7.242 1 84.94 447 GLN A CA 1
ATOM 3614 C C . GLN A 1 447 ? -4.383 46.938 8.57 1 84.94 447 GLN A C 1
ATOM 3616 O O . GLN A 1 447 ? -5.531 46.5 8.742 1 84.94 447 GLN A O 1
ATOM 3621 N N . ASN A 1 448 ? -3.516 46.938 9.547 1 88.69 448 ASN A N 1
ATOM 3622 C CA . ASN A 1 448 ? -3.773 46.281 10.812 1 88.69 448 ASN A CA 1
ATOM 3623 C C . ASN A 1 448 ? -4.676 47.094 11.719 1 88.69 448 ASN A C 1
ATOM 3625 O O . ASN A 1 448 ? -5.367 46.562 12.578 1 88.69 448 ASN A O 1
ATOM 3629 N N . VAL A 1 449 ? -4.637 48.344 11.484 1 86 449 VAL A N 1
ATOM 3630 C CA . VAL A 1 449 ? -5.555 49.188 12.242 1 86 449 VAL A CA 1
ATOM 3631 C C . VAL A 1 449 ? -6.996 48.875 11.859 1 86 449 VAL A C 1
ATOM 3633 O O . VAL A 1 449 ? -7.844 48.656 12.734 1 86 449 VAL A O 1
ATOM 3636 N N . PHE A 1 450 ? -7.164 48.812 10.586 1 89.44 450 PHE A N 1
ATOM 3637 C CA . PHE A 1 450 ? -8.523 48.531 10.133 1 89.44 450 PHE A CA 1
ATOM 3638 C C . PHE A 1 450 ? -8.922 47.094 10.445 1 89.44 450 PHE A C 1
ATOM 3640 O O . PHE A 1 450 ? -10.094 46.812 10.719 1 89.44 450 PHE A O 1
ATOM 3647 N N . LEU A 1 451 ? -7.977 46.25 10.414 1 91.75 451 LEU A N 1
ATOM 3648 C CA . LEU A 1 451 ? -8.258 44.875 10.797 1 91.75 451 LEU A CA 1
ATOM 3649 C C . LEU A 1 451 ? -8.719 44.781 12.25 1 91.75 451 LEU A C 1
ATOM 3651 O O . LEU A 1 451 ? -9.656 44.062 12.562 1 91.75 451 LEU A O 1
ATOM 3655 N N . LEU A 1 452 ? -8.055 45.5 13.086 1 89.88 452 LEU A N 1
ATOM 3656 C CA . LEU A 1 452 ? -8.406 45.531 14.5 1 89.88 452 LEU A CA 1
ATOM 3657 C C . LEU A 1 452 ? -9.789 46.125 14.711 1 89.88 452 LEU A C 1
ATOM 3659 O O . LEU A 1 452 ? -10.578 45.625 15.508 1 89.88 452 LEU A O 1
ATOM 3663 N N . LEU A 1 453 ? -10.062 47.156 13.977 1 90.31 453 LEU A N 1
ATOM 3664 C CA . LEU A 1 453 ? -11.359 47.812 14.094 1 90.31 453 LEU A CA 1
ATOM 3665 C C . LEU A 1 453 ? -12.477 46.906 13.57 1 90.31 453 LEU A C 1
ATOM 3667 O O . LEU A 1 453 ? -13.562 46.875 14.141 1 90.31 453 LEU A O 1
ATOM 3671 N N . ASP A 1 454 ? -12.203 46.312 12.531 1 92.69 454 ASP A N 1
ATOM 3672 C CA . ASP A 1 454 ? -13.164 45.344 12.008 1 92.69 454 ASP A CA 1
ATOM 3673 C C . ASP A 1 454 ? -13.43 44.219 13.008 1 92.69 454 ASP A C 1
ATOM 3675 O O . ASP A 1 454 ? -14.555 43.75 13.109 1 92.69 454 ASP A O 1
ATOM 3679 N N . TRP A 1 455 ? -12.383 43.812 13.648 1 92.25 455 TRP A N 1
ATOM 3680 C CA . TRP A 1 455 ? -12.5 42.781 14.664 1 92.25 455 TRP A CA 1
ATOM 3681 C C . TRP A 1 455 ? -13.414 43.219 15.797 1 92.25 455 TRP A C 1
ATOM 3683 O O . TRP A 1 455 ? -14.32 42.5 16.203 1 92.25 455 TRP A O 1
ATOM 3693 N N . ILE A 1 456 ? -13.273 44.312 16.266 1 90.44 456 ILE A N 1
ATOM 3694 C CA . ILE A 1 456 ? -14.086 44.875 17.344 1 90.44 456 ILE A CA 1
ATOM 3695 C C . ILE A 1 456 ? -15.523 45.062 16.875 1 90.44 456 ILE A C 1
ATOM 3697 O O . ILE A 1 456 ? -16.469 44.781 17.609 1 90.44 456 ILE A O 1
ATOM 3701 N N . ARG A 1 457 ? -15.641 45.5 15.68 1 92.56 457 ARG A N 1
ATOM 3702 C CA . ARG A 1 457 ? -16.969 45.656 15.109 1 92.56 457 ARG A CA 1
ATOM 3703 C C . ARG A 1 457 ? -17.719 44.312 15.062 1 92.56 457 ARG A C 1
ATOM 3705 O O . ARG A 1 457 ? -18.891 44.25 15.438 1 92.56 457 ARG A O 1
ATOM 3712 N N . ASN A 1 458 ? -17 43.469 14.602 1 92.19 458 ASN A N 1
ATOM 3713 C CA . ASN A 1 458 ? -17.609 42.156 14.5 1 92.19 458 ASN A CA 1
ATOM 3714 C C . ASN A 1 458 ? -17.969 41.594 15.867 1 92.19 458 ASN A C 1
ATOM 3716 O O . ASN A 1 458 ? -18.984 40.906 16.016 1 92.19 458 ASN A O 1
ATOM 3720 N N . LEU A 1 459 ? -17.172 41.75 16.797 1 90.75 459 LEU A N 1
ATOM 3721 C CA . LEU A 1 459 ? -17.453 41.281 18.141 1 90.75 459 LEU A CA 1
ATOM 3722 C C . LEU A 1 459 ? -18.703 41.969 18.719 1 90.75 459 LEU A C 1
ATOM 3724 O O . LEU A 1 459 ? -19.516 41.312 19.344 1 90.75 459 LEU A O 1
ATOM 3728 N N . LYS A 1 460 ? -18.844 43.094 18.438 1 88 460 LYS A N 1
ATOM 3729 C CA . LYS A 1 460 ? -20.016 43.844 18.906 1 88 460 LYS A CA 1
ATOM 3730 C C . LYS A 1 460 ? -21.281 43.375 18.188 1 88 460 LYS A C 1
ATOM 3732 O O . LYS A 1 460 ? -22.328 43.25 18.812 1 88 460 LYS A O 1
ATOM 3737 N N . TYR A 1 461 ? -21.094 43.281 16.969 1 87.88 461 TYR A N 1
ATOM 3738 C CA . TYR A 1 461 ? -22.219 42.844 16.156 1 87.88 461 TYR A CA 1
ATOM 3739 C C . TYR A 1 461 ? -22.734 41.5 16.609 1 87.88 461 TYR A C 1
ATOM 3741 O O . TYR A 1 461 ? -23.938 41.25 16.656 1 87.88 461 TYR A O 1
ATOM 3749 N N . ARG A 1 462 ? -21.797 40.625 16.922 1 88.94 462 ARG A N 1
ATOM 3750 C CA . ARG A 1 462 ? -22.156 39.25 17.328 1 88.94 462 ARG A CA 1
ATOM 3751 C C . ARG A 1 462 ? -22.484 39.188 18.812 1 88.94 462 ARG A C 1
ATOM 3753 O O . ARG A 1 462 ? -22.953 38.188 19.312 1 88.94 462 ARG A O 1
ATOM 3760 N N . GLY A 1 463 ? -22.312 40.25 19.531 1 82.25 463 GLY A N 1
ATOM 3761 C CA . GLY A 1 463 ? -22.656 40.312 20.938 1 82.25 463 GLY A CA 1
ATOM 3762 C C . GLY A 1 463 ? -21.672 39.562 21.828 1 82.25 463 GLY A C 1
ATOM 3763 O O . GLY A 1 463 ? -22.062 39.031 22.875 1 82.25 463 GLY A O 1
ATOM 3764 N N . ILE A 1 464 ? -20.516 39.375 21.312 1 86.5 464 ILE A N 1
ATOM 3765 C CA . ILE A 1 464 ? -19.516 38.688 22.094 1 86.5 464 ILE A CA 1
ATOM 3766 C C . ILE A 1 464 ? -18.859 39.625 23.078 1 86.5 464 ILE A C 1
ATOM 3768 O O . ILE A 1 464 ? -18.531 40.781 22.734 1 86.5 464 ILE A O 1
ATOM 3772 N N . ARG A 1 465 ? -18.719 39.156 24.234 1 84.38 465 ARG A N 1
ATOM 3773 C CA . ARG A 1 465 ? -18.109 39.969 25.281 1 84.38 465 ARG A CA 1
ATOM 3774 C C . ARG A 1 465 ? -16.625 40.156 25.031 1 84.38 465 ARG A C 1
ATOM 3776 O O . ARG A 1 465 ? -15.898 39.156 24.797 1 84.38 465 ARG A O 1
ATOM 3783 N N . ILE A 1 466 ? -16.156 41.375 24.984 1 83.81 466 ILE A N 1
ATOM 3784 C CA . ILE A 1 466 ? -14.742 41.688 24.812 1 83.81 466 ILE A CA 1
ATOM 3785 C C . ILE A 1 466 ? -14.023 41.531 26.156 1 83.81 466 ILE A C 1
ATOM 3787 O O . ILE A 1 466 ? -14.43 42.094 27.156 1 83.81 466 ILE A O 1
ATOM 3791 N N . LEU A 1 467 ? -13.031 40.781 26.188 1 82.06 467 LEU A N 1
ATOM 3792 C CA . LEU A 1 467 ? -12.32 40.438 27.406 1 82.06 467 LEU A CA 1
ATOM 3793 C C . LEU A 1 467 ? -11.445 41.594 27.859 1 82.06 467 LEU A C 1
ATOM 3795 O O . LEU A 1 467 ? -10.953 42.375 27.031 1 82.06 467 LEU A O 1
ATOM 3799 N N . ASN A 1 468 ? -11.133 41.656 29.047 1 80.5 468 ASN A N 1
ATOM 3800 C CA . ASN A 1 468 ? -10.484 42.812 29.672 1 80.5 468 ASN A CA 1
ATOM 3801 C C . ASN A 1 468 ? -9.023 42.938 29.234 1 80.5 468 ASN A C 1
ATOM 3803 O O . ASN A 1 468 ? -8.547 44.031 28.953 1 80.5 468 ASN A O 1
ATOM 3807 N N . ARG A 1 469 ? -8.391 41.875 29.188 1 86.44 469 ARG A N 1
ATOM 3808 C CA . ARG A 1 469 ? -6.98 41.938 28.828 1 86.44 469 ARG A CA 1
ATOM 3809 C C . ARG A 1 469 ? -6.797 42.406 27.391 1 86.44 469 ARG A C 1
ATOM 3811 O O . ARG A 1 469 ? -5.836 43.094 27.062 1 86.44 469 ARG A O 1
ATOM 3818 N N . PHE A 1 470 ? -7.734 41.969 26.641 1 87.25 470 PHE A N 1
ATOM 3819 C CA . PHE A 1 470 ? -7.723 42.344 25.234 1 87.25 470 PHE A CA 1
ATOM 3820 C C . PHE A 1 470 ? -7.887 43.844 25.078 1 87.25 470 PHE A C 1
ATOM 3822 O O . PHE A 1 470 ? -7.074 44.5 24.406 1 87.25 470 PHE A O 1
ATOM 3829 N N . LEU A 1 471 ? -8.789 44.312 25.734 1 83.19 471 LEU A N 1
ATOM 3830 C CA . LEU A 1 471 ? -9.078 45.75 25.641 1 83.19 471 LEU A CA 1
ATOM 3831 C C . LEU A 1 471 ? -8 46.562 26.328 1 83.19 471 LEU A C 1
ATOM 3833 O O . LEU A 1 471 ? -7.641 47.656 25.859 1 83.19 471 LEU A O 1
ATOM 3837 N N . LYS A 1 472 ? -7.535 46.031 27.375 1 81.38 472 LYS A N 1
ATOM 3838 C CA . LYS A 1 472 ? -6.496 46.75 28.125 1 81.38 472 LYS A CA 1
ATOM 3839 C C . LYS A 1 472 ? -5.211 46.844 27.312 1 81.38 472 LYS A C 1
ATOM 3841 O O . LYS A 1 472 ? -4.539 47.875 27.344 1 81.38 472 LYS A O 1
ATOM 3846 N N . SER A 1 473 ? -4.934 45.875 26.578 1 83.5 473 SER A N 1
ATOM 3847 C CA . SER A 1 473 ? -3.715 45.875 25.781 1 83.5 473 SER A CA 1
ATOM 3848 C C . SER A 1 473 ? -3.783 46.906 24.672 1 83.5 473 SER A C 1
ATOM 3850 O O . SER A 1 473 ? -2.768 47.5 24.312 1 83.5 473 SER A O 1
ATOM 3852 N N . ILE A 1 474 ? -4.906 47.125 24.266 1 81.81 474 ILE A N 1
ATOM 3853 C CA . ILE A 1 474 ? -5.09 48.094 23.188 1 81.81 474 ILE A CA 1
ATOM 3854 C C . ILE A 1 474 ? -5.098 49.5 23.75 1 81.81 474 ILE A C 1
ATOM 3856 O O . ILE A 1 474 ? -4.484 50.406 23.188 1 81.81 474 ILE A O 1
ATOM 3860 N N . LYS A 1 475 ? -5.672 49.5 24.922 1 73.75 475 LYS A N 1
ATOM 3861 C CA . LYS A 1 475 ? -5.812 50.812 25.547 1 73.75 475 LYS A CA 1
ATOM 3862 C C . LYS A 1 475 ? -4.473 51.312 26.062 1 73.75 475 LYS A C 1
ATOM 3864 O O . LYS A 1 475 ? -4.184 52.5 26 1 73.75 475 LYS A O 1
ATOM 3869 N N . GLU A 1 476 ? -3.77 50.375 26.609 1 68.12 476 GLU A N 1
ATOM 3870 C CA . GLU A 1 476 ? -2.514 50.75 27.234 1 68.12 476 GLU A CA 1
ATOM 3871 C C . GLU A 1 476 ? -1.396 50.906 26.203 1 68.12 476 GLU A C 1
ATOM 3873 O O . GLU A 1 476 ? -0.317 51.406 26.516 1 68.12 476 GLU A O 1
ATOM 3878 N N . ALA A 1 477 ? -1.623 50.25 25.094 1 62.66 477 ALA A N 1
ATOM 3879 C CA 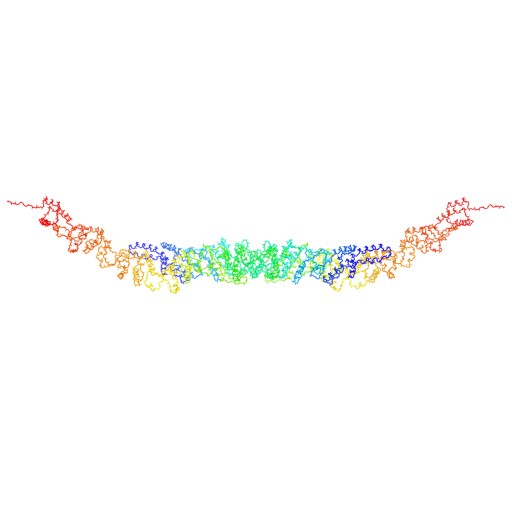. ALA A 1 477 ? -0.579 50.344 24.078 1 62.66 477 ALA A CA 1
ATOM 3880 C C . ALA A 1 477 ? -0.354 51.781 23.656 1 62.66 477 ALA A C 1
ATOM 3882 O O . ALA A 1 477 ? -1.292 52.594 23.641 1 62.66 477 ALA A O 1
ATOM 3883 N N . THR A 1 478 ? 0.812 52.281 24 1 50.31 478 THR A N 1
ATOM 3884 C CA . THR A 1 478 ? 1.197 53.656 23.719 1 50.31 478 THR A CA 1
ATOM 3885 C C . THR A 1 478 ? 0.822 54.062 22.281 1 50.31 478 THR A C 1
ATOM 3887 O O . THR A 1 478 ? 1.524 53.688 21.344 1 50.31 478 THR A O 1
ATOM 3890 N N . ILE A 1 479 ? -0.225 53.562 21.812 1 44.31 479 ILE A N 1
ATOM 3891 C CA . ILE A 1 479 ? -0.621 53.969 20.469 1 44.31 479 ILE A CA 1
ATOM 3892 C C . ILE A 1 479 ? -0.335 55.438 20.266 1 44.31 479 ILE A C 1
ATOM 3894 O O . ILE A 1 479 ? -0.891 56.281 20.969 1 44.31 479 ILE A O 1
ATOM 3898 N N . SER A 1 480 ? 0.696 55.781 19.922 1 42.47 480 SER A N 1
ATOM 3899 C CA . SER A 1 480 ? 0.668 57.094 19.297 1 42.47 480 SER A CA 1
ATOM 3900 C C . SER A 1 480 ? -0.713 57.406 18.719 1 42.47 480 SER A C 1
ATOM 3902 O O . SER A 1 480 ? -1.019 58.562 18.422 1 42.47 480 SER A O 1
ATOM 3904 N N . VAL A 1 481 ? -1.362 56.406 18.109 1 39.56 481 VAL A N 1
ATOM 3905 C CA . VAL A 1 481 ? -2.629 56.719 17.438 1 39.56 481 VAL A CA 1
ATOM 3906 C C . VAL A 1 481 ? -3.734 56.875 18.484 1 39.56 481 VAL A C 1
ATOM 3908 O O . VAL A 1 481 ? -4.652 57.688 18.297 1 39.56 481 VAL A O 1
ATOM 3911 N N . ILE A 1 482 ? -3.807 55.938 19.391 1 37.44 482 ILE A N 1
ATOM 3912 C CA . ILE A 1 482 ? -5.02 55.75 20.188 1 37.44 482 ILE A CA 1
ATOM 3913 C C . ILE A 1 482 ? -5.223 56.969 21.094 1 37.44 482 ILE A C 1
ATOM 3915 O O . ILE A 1 482 ? -6.359 57.375 21.359 1 37.44 482 ILE A O 1
ATOM 3919 N N . HIS A 1 483 ? -4.195 57.219 21.703 1 40.12 483 HIS A N 1
ATOM 3920 C CA . HIS A 1 483 ? -4.578 58.406 22.484 1 40.12 483 HIS A CA 1
ATOM 3921 C C . HIS A 1 483 ? -4.766 59.625 21.578 1 40.12 483 HIS A C 1
ATOM 3923 O O . HIS A 1 483 ? -4.523 60.75 22 1 40.12 483 HIS A O 1
ATOM 3929 N N . ALA A 1 484 ? -4.922 59.156 20.422 1 46.44 484 ALA A N 1
ATOM 3930 C CA . ALA A 1 484 ? -5.031 60.219 19.422 1 46.44 484 ALA A CA 1
ATOM 3931 C C . ALA A 1 484 ? -6.43 60.812 19.406 1 46.44 484 ALA A C 1
ATOM 3933 O O . ALA A 1 484 ? -7.395 60.188 19.844 1 46.44 484 ALA A O 1
ATOM 3934 N N . TYR A 1 485 ? -6.523 61.938 19.688 1 44.88 485 TYR A N 1
ATOM 3935 C CA . TYR A 1 485 ? -7.734 62.75 19.594 1 44.88 485 TYR A CA 1
ATOM 3936 C C . TYR A 1 485 ? -8.117 62.969 18.141 1 44.88 485 TYR A C 1
ATOM 3938 O O . TYR A 1 485 ? -7.254 63.125 17.266 1 44.88 485 TYR A O 1
ATOM 3946 N N . LEU A 1 486 ? -9.055 62.219 17.578 1 43.5 486 LEU A N 1
ATOM 3947 C CA . LEU A 1 486 ? -9.578 62.594 16.281 1 43.5 486 LEU A CA 1
ATOM 3948 C C . LEU A 1 486 ? -10.336 63.906 16.359 1 43.5 486 LEU A C 1
ATOM 3950 O O . LEU A 1 486 ? -11.445 63.969 16.906 1 43.5 486 LEU A O 1
ATOM 3954 N N . PHE A 1 487 ? -9.633 65 16.469 1 42.47 487 PHE A N 1
ATOM 3955 C CA . PHE A 1 487 ? -10.406 66.188 16.438 1 42.47 487 PHE A CA 1
ATOM 3956 C C . PHE A 1 487 ? -10.664 66.688 15.008 1 42.47 487 PHE A C 1
ATOM 3958 O O . PHE A 1 487 ? -9.766 66.625 14.172 1 42.47 487 PHE A O 1
ATOM 3965 N N . THR A 1 488 ? -11.617 66.375 14.398 1 40.09 488 THR A N 1
ATOM 3966 C CA . THR A 1 488 ? -11.891 67 13.133 1 40.09 488 THR A CA 1
ATOM 3967 C C . THR A 1 488 ? -11.219 68.375 13.094 1 40.09 488 THR A C 1
ATOM 3969 O O . THR A 1 488 ? -10.875 68.875 12.016 1 40.09 488 THR A O 1
ATOM 3972 N N . GLY A 1 489 ? -11.562 69.375 13.867 1 38.03 489 GLY A N 1
ATOM 3973 C CA . GLY A 1 489 ? -11.336 70.812 13.688 1 38.03 489 GLY A CA 1
ATOM 3974 C C . GLY A 1 489 ? -9.93 71.25 14.078 1 38.03 489 GLY A C 1
ATOM 3975 O O . GLY A 1 489 ? -9.266 70.562 14.859 1 38.03 489 GLY A O 1
ATOM 3976 N N . ASN A 1 490 ? -9.141 72 13.156 1 39.31 490 ASN A N 1
ATOM 3977 C CA . ASN A 1 490 ? -7.871 72.688 13.086 1 39.31 490 ASN A CA 1
ATOM 3978 C C . ASN A 1 490 ? -7.473 73.25 14.453 1 39.31 490 ASN A C 1
ATOM 3980 O O . ASN A 1 490 ? -6.543 74.062 14.555 1 39.31 490 ASN A O 1
ATOM 3984 N N . HIS A 1 491 ? -8.312 73.188 15.336 1 41.94 491 HIS A N 1
ATOM 3985 C CA . HIS A 1 491 ? -8.086 74.188 16.406 1 41.94 491 HIS A CA 1
ATOM 3986 C C . HIS A 1 491 ? -6.949 73.75 17.328 1 41.94 491 HIS A C 1
ATOM 3988 O O . HIS A 1 491 ? -6.352 74.562 18.016 1 41.94 491 HIS A O 1
ATOM 3994 N N . PHE A 1 492 ? -6.77 72.438 17.531 1 44.78 492 PHE A N 1
ATOM 3995 C CA . PHE A 1 492 ? -5.77 72.125 18.547 1 44.78 492 PHE A CA 1
ATOM 3996 C C . PHE A 1 492 ? -4.371 72.125 17.938 1 44.78 492 PHE A C 1
ATOM 3998 O O . PHE A 1 492 ? -3.381 71.938 18.656 1 44.78 492 PHE A O 1
ATOM 4005 N N . ALA A 1 493 ? -4.207 71.875 16.734 1 43.62 493 ALA A N 1
ATOM 4006 C CA . ALA A 1 493 ? -2.877 71.875 16.125 1 43.62 493 ALA A CA 1
ATOM 4007 C C . ALA A 1 493 ? -2.021 73 16.609 1 43.62 493 ALA A C 1
ATOM 4009 O O . ALA A 1 493 ? -0.805 72.875 16.766 1 43.62 493 ALA A O 1
ATOM 4010 N N . ASN A 1 494 ? -2.539 74.188 16.312 1 38.34 494 ASN A N 1
ATOM 4011 C CA . ASN A 1 494 ? -1.7 75.375 16.484 1 38.34 494 ASN A CA 1
ATOM 4012 C C . ASN A 1 494 ? -1.293 75.562 17.938 1 38.34 494 ASN A C 1
ATOM 4014 O O . ASN A 1 494 ? -0.284 76.25 18.219 1 38.34 494 ASN A O 1
ATOM 4018 N N . GLY A 1 495 ? -2.188 75.625 18.859 1 36.81 495 GLY A N 1
ATOM 4019 C CA . GLY A 1 495 ? -1.959 76.375 20.109 1 36.81 495 GLY A CA 1
ATOM 4020 C C . GLY A 1 495 ? -1.21 75.5 21.141 1 36.81 495 GLY A C 1
ATOM 4021 O O . GLY A 1 495 ? -0.743 76.062 22.156 1 36.81 495 GLY A O 1
ATOM 4022 N N . SER A 1 496 ? -1.563 74.188 21.484 1 41.56 496 SER A N 1
ATOM 4023 C CA . SER A 1 496 ? -1.243 73.688 22.828 1 41.56 496 SER A CA 1
ATOM 4024 C C . SER A 1 496 ? 0.172 73.125 22.891 1 41.56 496 SER A C 1
ATOM 4026 O O . SER A 1 496 ? 0.472 72.125 22.25 1 41.56 496 SER A O 1
ATOM 4028 N N . VAL A 1 497 ? 1.134 73.812 23.016 1 44.34 497 VAL A N 1
ATOM 4029 C CA . VAL A 1 497 ? 2.559 73.625 23.25 1 44.34 497 VAL A CA 1
ATOM 4030 C C . VAL A 1 497 ? 2.76 72.562 24.312 1 44.34 497 VAL A C 1
ATOM 4032 O O . VAL A 1 497 ? 3.854 72 24.453 1 44.34 497 VAL A O 1
ATOM 4035 N N . LEU A 1 498 ? 1.934 72.438 25.391 1 44.78 498 LEU A N 1
ATOM 4036 C CA . LEU A 1 498 ? 2.344 71.75 26.594 1 44.78 498 LEU A CA 1
ATOM 4037 C C . LEU A 1 498 ? 2.229 70.25 26.422 1 44.78 498 LEU A C 1
ATOM 4039 O O . LEU A 1 498 ? 3.057 69.5 26.938 1 44.78 498 LEU A O 1
ATOM 4043 N N . VAL A 1 499 ? 0.962 69.938 25.891 1 46.62 499 VAL A N 1
ATOM 4044 C CA . VAL A 1 499 ? 0.78 68.5 25.891 1 46.62 499 VAL A CA 1
ATOM 4045 C C . VAL A 1 499 ? 0.694 67.938 24.453 1 46.62 499 VAL A C 1
ATOM 4047 O O . VAL A 1 499 ? -0.036 68.5 23.641 1 46.62 499 VAL A O 1
ATOM 4050 N N . HIS A 1 500 ? 1.685 67.438 24.109 1 46.41 500 HIS A N 1
ATOM 4051 C CA . HIS A 1 500 ? 1.607 66.75 22.828 1 46.41 500 HIS A CA 1
ATOM 4052 C C . HIS A 1 500 ? 0.438 65.75 22.812 1 46.41 500 HIS A C 1
ATOM 4054 O O . HIS A 1 500 ? 0.43 64.812 23.562 1 46.41 500 HIS A O 1
ATOM 4060 N N . ILE A 1 501 ? -0.744 66.312 22.453 1 51.44 501 ILE A N 1
ATOM 4061 C CA . ILE A 1 501 ? -1.89 65.438 22.312 1 51.44 501 ILE A CA 1
ATOM 4062 C C . ILE A 1 501 ? -1.743 64.625 21.047 1 51.44 501 ILE A C 1
ATOM 4064 O O . ILE A 1 501 ? -1.636 65.125 19.938 1 51.44 501 ILE A O 1
ATOM 4068 N N . PRO A 1 502 ? -1.616 63.344 21.203 1 57.84 502 PRO A N 1
ATOM 4069 C CA . PRO A 1 502 ? -1.533 62.531 19.984 1 57.84 502 PRO A CA 1
ATOM 4070 C C . PRO A 1 502 ? -2.846 62.469 19.203 1 57.84 502 PRO A C 1
ATOM 4072 O O . PRO A 1 502 ? -3.906 62.219 19.781 1 57.84 502 PRO A O 1
ATOM 4075 N N . LEU A 1 503 ? -2.895 63.188 18.031 1 61.69 503 LEU A N 1
ATOM 4076 C CA . LEU A 1 503 ? -4.066 63.188 17.156 1 61.69 503 LEU A CA 1
ATOM 4077 C C . LEU A 1 503 ? -3.988 62.062 16.141 1 61.69 503 LEU A C 1
ATOM 4079 O O . LEU A 1 503 ? -2.896 61.688 15.695 1 61.69 503 LEU A O 1
ATOM 4083 N N . ILE A 1 504 ? -5.227 61.469 15.898 1 69.38 504 ILE A N 1
ATOM 4084 C CA . ILE A 1 504 ? -5.285 60.469 14.836 1 69.38 504 ILE A CA 1
ATOM 4085 C C . ILE A 1 504 ? -4.965 61.125 13.492 1 69.38 504 ILE A C 1
ATOM 4087 O O . ILE A 1 504 ? -5.496 62.219 13.18 1 69.38 504 ILE A O 1
ATOM 4091 N N . ASP A 1 505 ? -3.998 60.719 12.883 1 67.62 505 ASP A N 1
ATOM 4092 C CA . ASP A 1 505 ? -3.584 61.25 11.578 1 67.62 505 ASP A CA 1
ATOM 4093 C C . ASP A 1 505 ? -4.629 60.938 10.508 1 67.62 505 ASP A C 1
ATOM 4095 O O . ASP A 1 505 ? -4.559 59.875 9.852 1 67.62 505 ASP A O 1
ATOM 4099 N N . GLN A 1 506 ? -5.578 61.75 10.367 1 69.19 506 GLN A N 1
ATOM 4100 C CA . GLN A 1 506 ? -6.648 61.531 9.398 1 69.19 506 GLN A CA 1
ATOM 4101 C C . GLN A 1 506 ? -6.109 61.562 7.973 1 69.19 506 GLN A C 1
ATOM 4103 O O . GLN A 1 506 ? -6.723 61 7.066 1 69.19 506 GLN A O 1
ATOM 4108 N N . LYS A 1 507 ? -5.012 62.219 7.828 1 67.31 507 LYS A N 1
ATOM 4109 C CA . LYS A 1 507 ? -4.41 62.219 6.5 1 67.31 507 LYS A CA 1
ATOM 4110 C C . LYS A 1 507 ? -3.855 60.844 6.145 1 67.31 507 LYS A C 1
ATOM 4112 O O . LYS A 1 507 ? -3.918 60.438 4.984 1 67.31 507 LYS A O 1
ATOM 4117 N N . PHE A 1 508 ? -3.432 60.219 7.16 1 74 508 PHE A N 1
ATOM 4118 C CA . PHE A 1 508 ? -2.857 58.906 6.949 1 74 508 PHE A CA 1
ATOM 4119 C C . PHE A 1 508 ? -3.951 57.844 6.77 1 74 508 PHE A C 1
ATOM 4121 O O . PHE A 1 508 ? -3.881 57.031 5.867 1 74 508 PHE A O 1
ATOM 4128 N N . TYR A 1 509 ? -4.961 57.875 7.555 1 79.44 509 TYR A N 1
ATOM 4129 C CA . TYR A 1 509 ? -5.973 56.812 7.57 1 79.44 509 TYR A CA 1
ATOM 4130 C C . TYR A 1 509 ? -7.102 57.156 6.594 1 79.44 509 TYR A C 1
ATOM 4132 O O . TYR A 1 509 ? -7.855 56.25 6.199 1 79.44 509 TYR A O 1
ATOM 4140 N N . GLY A 1 510 ? -7.203 58.281 6.129 1 72.69 510 GLY A N 1
ATOM 4141 C CA . GLY A 1 510 ? -8.258 58.656 5.203 1 72.69 510 GLY A CA 1
ATOM 4142 C C . GLY A 1 510 ? -9.609 58.812 5.871 1 72.69 510 GLY A C 1
ATOM 4143 O O . GLY A 1 510 ? -9.727 58.688 7.094 1 72.69 510 GLY A O 1
ATOM 4144 N N . ASP A 1 511 ? -10.648 59 5.129 1 73.81 511 ASP A N 1
ATOM 4145 C CA . ASP A 1 511 ? -12.016 59.188 5.602 1 73.81 511 ASP A CA 1
ATOM 4146 C C . ASP A 1 511 ? -12.633 57.906 6.109 1 73.81 511 ASP A C 1
ATOM 4148 O O . ASP A 1 511 ? -13.641 57.906 6.82 1 73.81 511 ASP A O 1
ATOM 4152 N N . ARG A 1 512 ? -11.883 56.75 5.906 1 77.56 512 ARG A N 1
ATOM 4153 C CA . ARG A 1 512 ? -12.406 55.438 6.281 1 77.56 512 ARG A CA 1
ATOM 4154 C C . ARG A 1 512 ? -12.453 55.281 7.797 1 77.56 512 ARG A C 1
ATOM 4156 O O . ARG A 1 512 ? -13.305 54.562 8.328 1 77.56 512 ARG A O 1
ATOM 4163 N N . ILE A 1 513 ? -11.695 56.094 8.438 1 81.31 513 ILE A N 1
ATOM 4164 C CA . ILE A 1 513 ? -11.578 55.969 9.883 1 81.31 513 ILE A CA 1
ATOM 4165 C C . ILE A 1 513 ? -12.82 56.531 10.562 1 81.31 513 ILE A C 1
ATOM 4167 O O . ILE A 1 513 ? -13.164 56.156 11.68 1 81.31 513 ILE A O 1
ATOM 4171 N N . ASN A 1 514 ? -13.562 57.344 9.797 1 77.75 514 ASN A N 1
ATOM 4172 C CA . ASN A 1 514 ? -14.742 58 10.367 1 77.75 514 ASN A CA 1
ATOM 4173 C C . ASN A 1 514 ? -15.914 57 10.469 1 77.75 514 ASN A C 1
ATOM 4175 O O . ASN A 1 514 ? -16.844 57.219 11.25 1 77.75 514 ASN A O 1
ATOM 4179 N N . ASP A 1 515 ? -15.797 56 9.734 1 84.88 515 ASP A N 1
ATOM 4180 C CA . ASP A 1 515 ? -16.859 55 9.758 1 84.88 515 ASP A CA 1
ATOM 4181 C C . ASP A 1 515 ? -16.75 54.125 11 1 84.88 515 ASP A C 1
ATOM 4183 O O . ASP A 1 515 ? -17.672 53.375 11.32 1 84.88 515 ASP A O 1
ATOM 4187 N N . TYR A 1 516 ? -15.648 54.281 11.789 1 88.19 516 TYR A N 1
ATOM 4188 C CA . TYR A 1 516 ? -15.398 53.406 12.93 1 88.19 516 TYR A CA 1
ATOM 4189 C C . TYR A 1 516 ? -15.469 54.188 14.242 1 88.19 516 TYR A C 1
ATOM 4191 O O . TYR A 1 516 ? -14.672 53.938 15.156 1 88.19 516 TYR A O 1
ATOM 4199 N N . LYS A 1 517 ? -16.312 55 14.359 1 79.81 517 LYS A N 1
ATOM 4200 C CA . LYS A 1 517 ? -16.391 55.875 15.531 1 79.81 517 LYS A CA 1
ATOM 4201 C C . LYS A 1 517 ? -16.719 55.094 16.781 1 79.81 517 LYS A C 1
ATOM 4203 O O . LYS A 1 517 ? -16.094 55.281 17.844 1 79.81 517 LYS A O 1
ATOM 4208 N N . ASP A 1 518 ? -17.625 54.219 16.688 1 83.88 518 ASP A N 1
ATOM 4209 C CA . ASP A 1 518 ? -18.031 53.438 17.844 1 83.88 518 ASP A CA 1
ATOM 4210 C C . ASP A 1 518 ? -16.891 52.531 18.312 1 83.88 518 ASP A C 1
ATOM 4212 O O . ASP A 1 518 ? -16.703 52.312 19.516 1 83.88 518 ASP A O 1
ATOM 4216 N N . GLU A 1 519 ? -16.203 51.969 17.406 1 87.94 519 GLU A N 1
ATOM 4217 C CA . GLU A 1 519 ? -15.078 51.062 17.719 1 87.94 519 GLU A CA 1
ATOM 4218 C C . GLU A 1 519 ? -13.93 51.844 18.359 1 87.94 519 GLU A C 1
ATOM 4220 O O . GLU A 1 519 ? -13.289 51.375 19.297 1 87.94 519 GLU A O 1
ATOM 4225 N N . LEU A 1 520 ? -13.695 53 17.859 1 82.69 520 LEU A N 1
ATOM 4226 C CA . LEU A 1 520 ? -12.633 53.875 18.391 1 82.69 520 LEU A CA 1
ATOM 4227 C C . LEU A 1 520 ? -12.961 54.312 19.812 1 82.69 520 LEU A C 1
ATOM 4229 O O . LEU A 1 520 ? -12.062 54.406 20.656 1 82.69 520 LEU A O 1
ATOM 4233 N N . LYS A 1 521 ? -14.164 54.469 20.031 1 76 521 LYS A N 1
ATOM 4234 C CA . LYS A 1 521 ? -14.586 54.812 21.391 1 76 521 LYS A CA 1
ATOM 4235 C C . LYS A 1 521 ? -14.328 53.656 22.344 1 76 521 LYS A C 1
ATOM 4237 O O . LYS A 1 521 ? -13.969 53.875 23.516 1 76 521 LYS A O 1
ATOM 4242 N N . THR A 1 522 ? -14.516 52.625 21.812 1 81.75 522 THR A N 1
ATOM 4243 C CA . THR A 1 522 ? -14.352 51.406 22.641 1 81.75 522 THR A CA 1
ATOM 4244 C C . THR A 1 522 ? -12.883 51.25 23.047 1 81.75 522 THR A C 1
ATOM 4246 O O . THR A 1 522 ? -12.594 50.75 24.125 1 81.75 522 THR A O 1
ATOM 4249 N N . ILE A 1 523 ? -12.008 51.688 22.188 1 80.19 523 ILE A N 1
ATOM 4250 C CA . ILE A 1 523 ? -10.594 51.469 22.469 1 80.19 523 ILE A CA 1
ATOM 4251 C C . ILE A 1 523 ? -10.047 52.688 23.234 1 80.19 523 ILE A C 1
ATOM 4253 O O . ILE A 1 523 ? -8.852 52.719 23.547 1 80.19 523 ILE A O 1
ATOM 4257 N N . GLY A 1 524 ? -10.875 53.594 23.484 1 70.81 524 GLY A N 1
ATOM 4258 C CA . GLY A 1 524 ? -10.469 54.688 24.375 1 70.81 524 GLY A CA 1
ATOM 4259 C C . GLY A 1 524 ? -10.234 56 23.672 1 70.81 524 GLY A C 1
ATOM 4260 O O . GLY A 1 524 ? -9.719 56.938 24.266 1 70.81 524 GLY A O 1
ATOM 4261 N N . VAL A 1 525 ? -10.453 55.969 22.359 1 71.62 525 VAL A N 1
ATOM 4262 C CA . VAL A 1 525 ? -10.289 57.219 21.641 1 71.62 525 VAL A CA 1
ATOM 4263 C C . VAL A 1 525 ? -11.383 58.219 22.062 1 71.62 525 VAL A C 1
ATOM 4265 O O . VAL A 1 525 ? -12.547 57.812 22.219 1 71.62 525 VAL A O 1
ATOM 4268 N N . VAL A 1 526 ? -10.93 59.312 22.344 1 64.62 526 VAL A N 1
ATOM 4269 C CA . VAL A 1 526 ? -11.867 60.281 22.859 1 64.62 526 VAL A CA 1
ATOM 4270 C C . VAL A 1 526 ? -12.289 61.25 21.734 1 64.62 526 VAL A C 1
ATOM 4272 O O . VAL A 1 526 ? -11.445 61.75 20.984 1 64.62 526 VAL A O 1
ATOM 4275 N N . PHE A 1 527 ? -13.516 61.375 21.469 1 63.41 527 PHE A N 1
ATOM 4276 C CA . PHE A 1 527 ? -14.062 62.188 20.406 1 63.41 527 PHE A CA 1
ATOM 4277 C C . PHE A 1 527 ? -14.602 63.5 20.953 1 63.41 527 PHE A C 1
ATOM 4279 O O . PHE A 1 527 ? -14.641 64.5 20.25 1 63.41 527 PHE A O 1
ATOM 4286 N N . GLU A 1 528 ? -14.969 63.469 22.266 1 61.31 528 GLU A N 1
ATOM 4287 C CA . GLU A 1 528 ? -15.594 64.688 22.828 1 61.31 528 GLU A CA 1
ATOM 4288 C C . GLU A 1 528 ? -14.562 65.625 23.453 1 61.31 528 GLU A C 1
ATOM 4290 O O . GLU A 1 528 ? -13.609 65.125 24.094 1 61.31 528 GLU A O 1
ATOM 4295 N N . TYR A 1 529 ? -14.539 66.812 23.047 1 60.81 529 TYR A N 1
ATOM 4296 C CA . TYR A 1 529 ? -13.641 67.875 23.562 1 60.81 529 TYR A CA 1
ATOM 4297 C C . TYR A 1 529 ? -13.531 67.812 25.078 1 60.81 529 TYR A C 1
ATOM 4299 O O . TYR A 1 529 ? -12.445 67.938 25.641 1 60.81 529 TYR A O 1
ATOM 4307 N N . GLY A 1 530 ? -14.641 67.375 25.594 1 59.81 530 GLY A N 1
ATOM 4308 C CA . GLY A 1 530 ? -14.633 67.375 27.047 1 59.81 530 GLY A CA 1
ATOM 4309 C C . GLY A 1 530 ? -13.656 66.312 27.609 1 59.81 530 GLY A C 1
ATOM 4310 O O . GLY A 1 530 ? -12.914 66.625 28.547 1 59.81 530 GLY A O 1
ATOM 4311 N N . GLU A 1 531 ? -13.5 65.25 26.984 1 65.38 531 GLU A N 1
ATOM 4312 C CA . GLU A 1 531 ? -12.633 64.188 27.484 1 65.38 531 GLU A CA 1
ATOM 4313 C C . GLU A 1 531 ? -11.164 64.5 27.172 1 65.38 531 GLU A C 1
ATOM 4315 O O . GLU A 1 531 ? -10.281 64.188 27.969 1 65.38 531 GLU A O 1
ATOM 4320 N N . ALA A 1 532 ? -10.969 65.062 26.094 1 62.53 532 ALA A N 1
ATOM 4321 C CA . ALA A 1 532 ? -9.602 65.5 25.75 1 62.53 532 ALA A CA 1
ATOM 4322 C C . ALA A 1 532 ? -9.07 66.5 26.75 1 62.53 532 ALA A C 1
ATOM 4324 O O . ALA A 1 532 ? -7.91 66.438 27.172 1 62.53 532 ALA A O 1
ATOM 4325 N N . CYS A 1 533 ? -9.992 67.312 27.062 1 66.06 533 CYS A N 1
ATOM 4326 C CA . CYS A 1 533 ? -9.594 68.375 28.016 1 66.06 533 CYS A CA 1
ATOM 4327 C C . CYS A 1 533 ? -9.281 67.75 29.375 1 66.06 533 CYS A C 1
ATOM 4329 O O . CYS A 1 533 ? -8.352 68.188 30.047 1 66.06 533 CYS A O 1
ATOM 4331 N N . GLU A 1 534 ? -9.984 66.812 29.688 1 68.12 534 GLU A N 1
ATOM 4332 C CA . GLU A 1 534 ? -9.719 66.125 30.938 1 68.12 534 GLU A CA 1
ATOM 4333 C C . GLU A 1 534 ? -8.359 65.438 30.922 1 68.12 534 GLU A C 1
ATOM 4335 O O . GLU A 1 534 ? -7.613 65.438 31.906 1 68.12 534 GLU A O 1
ATOM 4340 N N . TYR A 1 535 ? -8.078 64.875 29.859 1 66.12 535 TYR A N 1
ATOM 4341 C CA . TYR A 1 535 ? -6.789 64.25 29.734 1 66.12 535 TYR A CA 1
ATOM 4342 C C . TYR A 1 535 ? -5.645 65.25 29.812 1 66.12 535 TYR A C 1
ATOM 4344 O O . TYR A 1 535 ? -4.637 65 30.469 1 66.12 535 TYR A O 1
ATOM 4352 N N . ILE A 1 536 ? -5.797 66.25 29.047 1 63.41 536 ILE A N 1
ATOM 4353 C CA . ILE A 1 536 ? -4.766 67.312 29.047 1 63.41 536 ILE A CA 1
ATOM 4354 C C . ILE A 1 536 ? -4.559 67.812 30.469 1 63.41 536 ILE A C 1
ATOM 4356 O O . ILE A 1 536 ? -3.422 68 30.891 1 63.41 536 ILE A O 1
ATOM 4360 N N . GLY A 1 537 ? -5.703 67.938 31.094 1 65.38 537 GLY A N 1
ATOM 4361 C CA . GLY A 1 537 ? -5.613 68.375 32.469 1 65.38 537 GLY A CA 1
ATOM 4362 C C . GLY A 1 537 ? -4.875 67.375 33.375 1 65.38 537 GLY A C 1
ATOM 4363 O O . GLY A 1 537 ? -4.016 67.812 34.156 1 65.38 537 GLY A O 1
ATOM 4364 N N . ASN A 1 538 ? -5.137 66.188 33.156 1 68.5 538 ASN A N 1
ATOM 4365 C CA . ASN A 1 538 ? -4.469 65.188 33.938 1 68.5 538 ASN A CA 1
ATOM 4366 C C . ASN A 1 538 ? -2.982 65.062 33.625 1 68.5 538 ASN A C 1
ATOM 4368 O O . ASN A 1 538 ? -2.154 64.875 34.531 1 68.5 538 ASN A O 1
ATOM 4372 N N . HIS A 1 539 ? -2.736 65.188 32.406 1 65.31 539 HIS A N 1
ATOM 4373 C CA . HIS A 1 539 ? -1.335 65.125 32 1 65.31 539 HIS A CA 1
ATOM 4374 C C . HIS A 1 539 ? -0.557 66.312 32.562 1 65.31 539 HIS A C 1
ATOM 4376 O O . HIS A 1 539 ? 0.575 66.125 33.031 1 65.31 539 HIS A O 1
ATOM 4382 N N . LEU A 1 540 ? -1.08 67.375 32.469 1 65.38 540 LEU A N 1
ATOM 4383 C CA . LEU A 1 540 ? -0.442 68.562 33 1 65.38 540 LEU A CA 1
ATOM 4384 C C . LEU A 1 540 ? -0.166 68.375 34.5 1 65.38 540 LEU A C 1
ATOM 4386 O O . LEU A 1 540 ? 0.907 68.75 34.969 1 65.38 540 LEU A O 1
ATOM 4390 N N . MET A 1 541 ? -1.083 67.875 35.125 1 70.75 541 MET A N 1
ATOM 4391 C CA . MET A 1 541 ? -0.909 67.688 36.562 1 70.75 541 MET A CA 1
ATOM 4392 C C . MET A 1 541 ? 0.151 66.625 36.875 1 70.75 541 MET A C 1
ATOM 4394 O O . MET A 1 541 ? 0.856 66.75 37.875 1 70.75 541 MET A O 1
ATOM 4398 N N . PHE A 1 542 ? 0.193 65.688 36.031 1 65.75 542 PHE A N 1
ATOM 4399 C CA . PHE A 1 542 ? 1.246 64.75 36.188 1 65.75 542 PHE A CA 1
ATOM 4400 C C . PHE A 1 542 ? 2.621 65.375 36 1 65.75 542 PHE A C 1
ATOM 4402 O O . PHE A 1 542 ? 3.551 65.062 36.75 1 65.75 542 PHE A O 1
ATOM 4409 N N . VAL A 1 543 ? 2.709 66.25 35.062 1 61.38 543 VAL A N 1
ATOM 4410 C CA . VAL A 1 543 ? 3.967 66.938 34.844 1 61.38 543 VAL A CA 1
ATOM 4411 C C . VAL A 1 543 ? 4.305 67.812 36.031 1 61.38 543 VAL A C 1
ATOM 4413 O O . VAL A 1 543 ? 5.461 67.938 36.438 1 61.38 543 VAL A O 1
ATOM 4416 N N . VAL A 1 544 ? 3.324 68.312 36.625 1 64.38 544 VAL A N 1
ATOM 4417 C CA . VAL A 1 544 ? 3.494 69.25 37.75 1 64.38 544 VAL A CA 1
ATOM 4418 C C . VAL A 1 544 ? 3.996 68.438 38.969 1 64.38 544 VAL A C 1
ATOM 4420 O O . VAL A 1 544 ? 4.797 68.938 39.75 1 64.38 544 VAL A O 1
ATOM 4423 N N . GLU A 1 545 ? 3.512 67.312 39 1 61.69 545 GLU A N 1
ATOM 4424 C CA . GLU A 1 545 ? 3.951 66.5 40.125 1 61.69 545 GLU A CA 1
ATOM 4425 C C . GLU A 1 545 ? 5.43 66.125 40 1 61.69 545 GLU A C 1
ATOM 4427 O O . GLU A 1 545 ? 6.117 65.938 41.031 1 61.69 545 GLU A O 1
ATOM 4432 N N . ASN A 1 546 ? 5.867 66.062 38.844 1 57.09 546 ASN A N 1
ATOM 4433 C CA . ASN A 1 546 ? 7.238 65.562 38.656 1 57.09 546 ASN A CA 1
ATOM 4434 C C . ASN A 1 546 ? 8.188 66.75 38.375 1 57.09 546 ASN A C 1
ATOM 4436 O O . ASN A 1 546 ? 9.398 66.625 38.531 1 57.09 546 ASN A O 1
ATOM 4440 N N . SER A 1 547 ? 7.633 67.75 37.688 1 57.47 547 SER A N 1
ATOM 4441 C CA . SER A 1 547 ? 8.469 68.938 37.406 1 57.47 547 SER A CA 1
ATOM 4442 C C . SER A 1 547 ? 7.691 70.25 37.562 1 57.47 547 SER A C 1
ATOM 4444 O O . SER A 1 547 ? 6.461 70.25 37.469 1 57.47 547 SER A O 1
ATOM 4446 N N . THR A 1 548 ? 8.414 71.25 38.062 1 60.88 548 THR A N 1
ATOM 4447 C CA . THR A 1 548 ? 7.801 72.562 38.156 1 60.88 548 THR A CA 1
ATOM 4448 C C . THR A 1 548 ? 7.566 73.125 36.75 1 60.88 548 THR A C 1
ATOM 4450 O O . THR A 1 548 ? 8.391 73 35.844 1 60.88 548 THR A O 1
ATOM 4453 N N . LEU A 1 549 ? 6.309 73.562 36.562 1 63.78 549 LEU A N 1
ATOM 4454 C CA . LEU A 1 549 ? 5.98 74.188 35.281 1 63.78 549 LEU A CA 1
ATOM 4455 C C . LEU A 1 549 ? 6.809 75.438 35.031 1 63.78 549 LEU A C 1
ATOM 4457 O O . LEU A 1 549 ? 7.027 76.25 35.969 1 63.78 549 LEU A O 1
ATOM 4461 N N . THR A 1 550 ? 7.41 75.5 33.938 1 64.69 550 THR A N 1
ATOM 4462 C CA . THR A 1 550 ? 8.148 76.688 33.562 1 64.69 550 THR A CA 1
ATOM 4463 C C . THR A 1 550 ? 7.184 77.812 33.25 1 64.69 550 THR A C 1
ATOM 4465 O O . THR A 1 550 ? 5.98 77.625 33.094 1 64.69 550 THR A O 1
ATOM 4468 N N . ARG A 1 551 ? 7.652 79.062 33.25 1 73.06 551 ARG A N 1
ATOM 4469 C CA . ARG A 1 551 ? 6.887 80.312 32.938 1 73.06 551 ARG A CA 1
ATOM 4470 C C . ARG A 1 551 ? 6.152 80.125 31.609 1 73.06 551 ARG A C 1
ATOM 4472 O O . ARG A 1 551 ? 4.961 80.438 31.516 1 73.06 551 ARG A O 1
ATOM 4479 N N . SER A 1 552 ? 6.871 79.562 30.734 1 69.44 552 SER A N 1
ATOM 4480 C CA . SER A 1 552 ? 6.285 79.438 29.406 1 69.44 552 SER A CA 1
ATOM 4481 C C . SER A 1 552 ? 5.156 78.375 29.391 1 69.44 552 SER A C 1
ATOM 4483 O O . SER A 1 552 ? 4.16 78.562 28.688 1 69.44 552 SER A O 1
ATOM 4485 N N . GLN A 1 553 ? 5.215 77.438 30.234 1 70.38 553 GLN A N 1
ATOM 4486 C CA . GLN A 1 553 ? 4.188 76.438 30.281 1 70.38 553 GLN A CA 1
ATOM 4487 C C . GLN A 1 553 ? 2.914 76.938 30.938 1 70.38 553 GLN A C 1
ATOM 4489 O O . GLN A 1 553 ? 1.808 76.625 30.5 1 70.38 553 GLN A O 1
ATOM 4494 N N . VAL A 1 554 ? 3.178 77.688 31.938 1 75.81 554 VAL A N 1
ATOM 4495 C CA . VAL A 1 554 ? 2.023 78.25 32.625 1 75.81 554 VAL A CA 1
ATOM 4496 C C . VAL A 1 554 ? 1.278 79.188 31.656 1 75.81 554 VAL A C 1
ATOM 4498 O O . VAL A 1 554 ? 0.05 79.125 31.578 1 75.81 554 VAL A O 1
ATOM 4501 N N . LEU A 1 555 ? 1.996 80 30.984 1 74.5 555 LEU A N 1
ATOM 4502 C CA . LEU A 1 555 ? 1.362 80.875 30.031 1 74.5 555 LEU A CA 1
ATOM 4503 C C . LEU A 1 555 ? 0.666 80.125 28.922 1 74.5 555 LEU A C 1
ATOM 4505 O O . LEU A 1 555 ? -0.407 80.562 28.469 1 74.5 555 LEU A O 1
ATOM 4509 N N . SER A 1 556 ? 1.226 79 28.594 1 72.88 556 SER A N 1
ATOM 4510 C CA . SER A 1 556 ? 0.614 78.188 27.562 1 72.88 556 SER A CA 1
ATOM 4511 C C . SER A 1 556 ? -0.698 77.625 28.047 1 72.88 556 SER A C 1
ATOM 4513 O O . SER A 1 556 ? -1.66 77.5 27.281 1 72.88 556 SER A O 1
ATOM 4515 N N . VAL A 1 557 ? -0.739 77.188 29.297 1 75.81 557 VAL A N 1
ATOM 4516 C CA . VAL A 1 557 ? -1.963 76.688 29.875 1 75.81 557 VAL A CA 1
ATOM 4517 C C . VAL A 1 557 ? -3.047 77.75 29.906 1 75.81 557 VAL A C 1
ATOM 4519 O O . VAL A 1 557 ? -4.203 77.5 29.562 1 75.81 557 VAL A O 1
ATOM 4522 N N . LEU A 1 558 ? -2.615 78.875 30.172 1 78 558 LEU A N 1
ATOM 4523 C CA . LEU A 1 558 ? -3.58 80 30.234 1 78 558 LEU A CA 1
ATOM 4524 C C . LEU A 1 558 ? -4.059 80.375 28.828 1 78 558 LEU A C 1
ATOM 4526 O O . LEU A 1 558 ? -5.242 80.625 28.641 1 78 558 LEU A O 1
ATOM 4530 N N . ASN A 1 559 ? -3.188 80.312 28 1 73.88 559 ASN A N 1
ATOM 4531 C CA . ASN A 1 559 ? -3.594 80.625 26.625 1 73.88 559 ASN A CA 1
ATOM 4532 C C . ASN A 1 559 ? -4.5 79.5 26.078 1 73.88 559 ASN A C 1
ATOM 4534 O O . ASN A 1 559 ? -5.371 79.75 25.25 1 73.88 559 ASN A O 1
ATOM 4538 N N . PHE A 1 560 ? -4.25 78.375 26.547 1 73.25 560 PHE A N 1
ATOM 4539 C CA . PHE A 1 560 ? -5.105 77.25 26.203 1 73.25 560 PHE A CA 1
ATOM 4540 C C . PHE A 1 560 ? -6.531 77.438 26.688 1 73.25 560 PHE A C 1
ATOM 4542 O O . PHE A 1 560 ? -7.492 77.25 25.953 1 73.25 560 PHE A O 1
ATOM 4549 N N . ILE A 1 561 ? -6.641 77.875 27.859 1 76.19 561 ILE A N 1
ATOM 4550 C CA . ILE A 1 561 ? -7.945 78.188 28.438 1 76.19 561 ILE A CA 1
ATOM 4551 C C . ILE A 1 561 ? -8.609 79.312 27.641 1 76.19 561 ILE A C 1
ATOM 4553 O O . ILE A 1 561 ? -9.805 79.25 27.344 1 76.19 561 ILE A O 1
ATOM 4557 N N . ARG A 1 562 ? -7.852 80.25 27.297 1 76.31 562 ARG A N 1
ATOM 4558 C CA . ARG A 1 562 ? -8.383 81.375 26.5 1 76.31 562 ARG A CA 1
ATOM 4559 C C . ARG A 1 562 ? -8.906 80.875 25.156 1 76.31 562 ARG A C 1
ATOM 4561 O O . ARG A 1 562 ? -10 81.25 24.734 1 76.31 562 ARG A O 1
ATOM 4568 N N . PHE A 1 563 ? -8.164 80.062 24.625 1 70.75 563 PHE A N 1
ATOM 4569 C CA . PHE A 1 563 ? -8.547 79.5 23.312 1 70.75 563 PHE A CA 1
ATOM 4570 C C . PHE A 1 563 ? -9.859 78.75 23.422 1 70.75 563 PHE A C 1
ATOM 4572 O O . PHE A 1 563 ? -10.734 78.875 22.562 1 70.75 563 PHE A O 1
ATOM 4579 N N . PHE A 1 564 ? -10.062 78 24.375 1 70.62 564 PHE A N 1
ATOM 4580 C CA . PHE A 1 564 ? -11.266 77.188 24.547 1 70.62 564 PHE A CA 1
ATOM 4581 C C . PHE A 1 564 ? -12.461 78.062 24.891 1 70.62 564 PHE A C 1
ATOM 4583 O O . PHE A 1 564 ? -13.578 77.812 24.453 1 70.62 564 PHE A O 1
ATOM 4590 N N . LYS A 1 565 ? -12.203 79 25.625 1 71.69 565 LYS A N 1
ATOM 4591 C CA . LYS A 1 565 ? -13.273 79.938 25.969 1 71.69 565 LYS A CA 1
ATOM 4592 C C . LYS A 1 565 ? -13.742 80.688 24.734 1 71.69 565 LYS A C 1
ATOM 4594 O O . LYS A 1 565 ? -14.945 80.875 24.531 1 71.69 565 LYS A O 1
ATOM 4599 N N . GLU A 1 566 ? -12.742 81 24.047 1 65.94 566 GLU A N 1
ATOM 4600 C CA . GLU A 1 566 ? -13.078 81.812 22.844 1 65.94 566 GLU A CA 1
ATOM 4601 C C . GLU A 1 566 ? -13.836 80.938 21.844 1 65.94 566 GLU A C 1
ATOM 4603 O O . GLU A 1 566 ? -14.703 81.438 21.125 1 65.94 566 GLU A O 1
ATOM 4608 N N . ASN A 1 567 ? -13.5 79.688 21.891 1 62.59 567 ASN A N 1
ATOM 4609 C CA . ASN A 1 567 ? -14.125 78.812 20.906 1 62.59 567 ASN A CA 1
ATOM 4610 C C . ASN A 1 567 ? -15.273 78 21.5 1 62.59 567 ASN A C 1
ATOM 4612 O O . ASN A 1 567 ? -15.789 77.125 20.875 1 62.59 567 ASN A O 1
ATOM 4616 N N . VAL A 1 568 ? -15.695 78.375 22.703 1 60.38 568 VAL A N 1
ATOM 4617 C CA . VAL A 1 568 ? -16.859 77.812 23.391 1 60.38 568 VAL A CA 1
ATOM 4618 C C . VAL A 1 568 ? -16.734 76.312 23.5 1 60.38 568 VAL A C 1
ATOM 4620 O O . VAL A 1 568 ? -17.656 75.562 23.156 1 60.38 568 VAL A O 1
ATOM 4623 N N . LEU A 1 569 ? -15.602 76 23.688 1 63.62 569 LEU A N 1
ATOM 4624 C CA . LEU A 1 569 ? -15.398 74.562 23.875 1 63.62 569 LEU A CA 1
ATOM 4625 C C . LEU A 1 569 ? -15.477 74.188 25.359 1 63.62 569 LEU A C 1
ATOM 4627 O O . LEU A 1 569 ? -15.164 75 26.219 1 63.62 569 LEU A O 1
ATOM 4631 N N . PRO A 1 570 ? -16.062 72.938 25.672 1 65.69 570 PRO A N 1
ATOM 4632 C CA . PRO A 1 570 ? -16.219 72.625 27.078 1 65.69 570 PRO A CA 1
ATOM 4633 C C . PRO A 1 570 ? -14.891 72.5 27.828 1 65.69 570 PRO A C 1
ATOM 4635 O O . PRO A 1 570 ? -13.977 71.812 27.375 1 65.69 570 PRO A O 1
ATOM 4638 N N . LEU A 1 571 ? -14.711 73.375 28.734 1 70.25 571 LEU A N 1
ATOM 4639 C CA . LEU A 1 571 ? -13.477 73.5 29.5 1 70.25 571 LEU A CA 1
ATOM 4640 C C . LEU A 1 571 ? -13.68 73.062 30.953 1 70.25 571 LEU A C 1
ATOM 4642 O O . LEU A 1 571 ? -12.727 73 31.719 1 70.25 571 LEU A O 1
ATOM 4646 N N . ASP A 1 572 ? -14.812 72.688 31.219 1 73.44 572 ASP A N 1
ATOM 4647 C CA . ASP A 1 572 ? -15.125 72.5 32.625 1 73.44 572 ASP A CA 1
ATOM 4648 C C . ASP A 1 572 ? -14.312 71.312 33.188 1 73.44 572 ASP A C 1
ATOM 4650 O O . ASP A 1 572 ? -13.789 71.438 34.312 1 73.44 572 ASP A O 1
ATOM 4654 N N . LYS A 1 573 ? -14.094 70.5 32.438 1 76.81 573 LYS A N 1
ATOM 4655 C CA . LYS A 1 573 ? -13.375 69.312 32.938 1 76.81 573 LYS A CA 1
ATOM 4656 C C . LYS A 1 573 ? -11.883 69.625 33.062 1 76.81 573 LYS A C 1
ATOM 4658 O O . LYS A 1 573 ? -11.219 69.125 34 1 76.81 573 LYS A O 1
ATOM 4663 N N . PHE A 1 574 ? -11.406 70.375 32.188 1 76.88 574 PHE A N 1
ATOM 4664 C CA . PHE A 1 574 ? -10.008 70.75 32.25 1 76.88 574 PHE A CA 1
ATOM 4665 C C . PHE A 1 574 ? -9.742 71.625 33.469 1 76.88 574 PHE A C 1
ATOM 4667 O O . PHE A 1 574 ? -8.797 71.375 34.219 1 76.88 574 PHE A O 1
ATOM 4674 N N . ILE A 1 575 ? -10.609 72.562 33.656 1 79.56 575 ILE A N 1
ATOM 4675 C CA . ILE A 1 575 ? -10.445 73.5 34.781 1 79.56 575 ILE A CA 1
ATOM 4676 C C . ILE A 1 575 ? -10.586 72.75 36.094 1 79.56 575 ILE A C 1
ATOM 4678 O O . ILE A 1 575 ? -9.828 73 37.031 1 79.56 575 ILE A O 1
ATOM 4682 N N . SER A 1 576 ? -11.445 71.875 36.125 1 79.88 576 SER A N 1
ATOM 4683 C CA . SER A 1 576 ? -11.672 71.125 37.375 1 79.88 576 SER A CA 1
ATOM 4684 C C . SER A 1 576 ? -10.461 70.312 37.75 1 79.88 576 SER A C 1
ATOM 4686 O O . SER A 1 576 ? -10.195 70.062 38.938 1 79.88 576 SER A O 1
ATOM 4688 N N . ARG A 1 577 ? -9.664 70 36.844 1 78.06 577 ARG A N 1
ATOM 4689 C CA . ARG A 1 577 ? -8.531 69.125 37.125 1 78.06 577 ARG A CA 1
ATOM 4690 C C . ARG A 1 577 ? -7.301 69.875 37.531 1 78.06 577 ARG A C 1
ATOM 4692 O O . ARG A 1 577 ? -6.449 69.438 38.281 1 78.06 577 ARG A O 1
ATOM 4699 N N . ILE A 1 578 ? -7.246 71.062 37.094 1 77.81 578 ILE A N 1
ATOM 4700 C CA . ILE A 1 578 ? -6.004 71.75 37.312 1 77.81 578 ILE A CA 1
ATOM 4701 C C . ILE A 1 578 ? -6.207 72.812 38.406 1 77.81 578 ILE A C 1
ATOM 4703 O O . ILE A 1 578 ? -5.242 73.25 39.031 1 77.81 578 ILE A O 1
ATOM 4707 N N . LYS A 1 579 ? -7.41 73.125 38.719 1 78.44 579 LYS A N 1
ATOM 4708 C CA . LYS A 1 579 ? -7.695 74.25 39.594 1 78.44 579 LYS A CA 1
ATOM 4709 C C . LYS A 1 579 ? -7.207 74 41 1 78.44 579 LYS A C 1
ATOM 4711 O O . LYS A 1 579 ? -6.707 74.938 41.656 1 78.44 579 LYS A O 1
ATOM 4716 N N . GLU A 1 580 ? -7.238 72.75 41.344 1 75.19 580 GLU A N 1
ATOM 4717 C CA . GLU A 1 580 ? -6.93 72.5 42.75 1 75.19 580 GLU A CA 1
ATOM 4718 C C . GLU A 1 580 ? -5.484 72.062 42.938 1 75.19 580 GLU A C 1
ATOM 4720 O O . GLU A 1 580 ? -5.031 71.812 44.031 1 75.19 580 GLU A O 1
ATOM 4725 N N . ARG A 1 581 ? -4.738 72.062 41.875 1 76.5 581 ARG A N 1
ATOM 4726 C CA . ARG A 1 581 ? -3.375 71.562 42 1 76.5 581 ARG A CA 1
ATOM 4727 C C . ARG A 1 581 ? -2.371 72.688 42.031 1 76.5 581 ARG A C 1
ATOM 4729 O O . ARG A 1 581 ? -2.652 73.812 41.562 1 76.5 581 ARG A O 1
ATOM 4736 N N . ARG A 1 582 ? -1.225 72.438 42.625 1 76.25 582 ARG A N 1
ATOM 4737 C CA . ARG A 1 582 ? -0.228 73.5 42.875 1 76.25 582 ARG A CA 1
ATOM 4738 C C . ARG A 1 582 ? 0.706 73.688 41.656 1 76.25 582 ARG A C 1
ATOM 4740 O O . ARG A 1 582 ? 1.708 72.938 41.562 1 76.25 582 ARG A O 1
ATOM 4747 N N . TRP A 1 583 ? 0.345 74.562 40.781 1 75.25 583 TRP A N 1
ATOM 4748 C CA . TRP A 1 583 ? 1.235 74.688 39.625 1 75.25 583 TRP A CA 1
ATOM 4749 C C . TRP A 1 583 ? 1.528 76.125 39.312 1 75.25 583 TRP A C 1
ATOM 4751 O O . TRP A 1 583 ? 2.348 76.438 38.438 1 75.25 583 TRP A O 1
ATOM 4761 N N . LEU A 1 584 ? 0.916 77 40 1 76.44 584 LEU A N 1
ATOM 4762 C CA . LEU A 1 584 ? 1.142 78.438 39.781 1 76.44 584 LEU A CA 1
ATOM 4763 C C . LEU A 1 584 ? 2.105 79 40.812 1 76.44 584 LEU A C 1
ATOM 4765 O O . LEU A 1 584 ? 1.988 78.688 42 1 76.44 584 LEU A O 1
ATOM 4769 N N . ARG A 1 585 ? 3.076 79.625 40.25 1 71.75 585 ARG A N 1
ATOM 4770 C CA . ARG A 1 585 ? 4.121 80.188 41.094 1 71.75 585 ARG A CA 1
ATOM 4771 C C . ARG A 1 585 ? 3.713 81.5 41.688 1 71.75 585 ARG A C 1
ATOM 4773 O O . ARG A 1 585 ? 3.162 82.375 40.969 1 71.75 585 ARG A O 1
ATOM 4780 N N . THR A 1 586 ? 3.9 81.562 43.031 1 61.16 586 THR A N 1
ATOM 4781 C CA . THR A 1 586 ? 3.699 82.812 43.719 1 61.16 586 THR A CA 1
ATOM 4782 C C . THR A 1 586 ? 5.027 83.375 44.219 1 61.16 586 THR A C 1
ATOM 4784 O O . THR A 1 586 ? 6.078 82.75 44.031 1 61.16 586 THR A O 1
ATOM 4787 N N . SER A 1 587 ? 5.07 84.625 44.688 1 60.34 587 SER A N 1
ATOM 4788 C CA . SER A 1 587 ? 6.219 85.25 45.281 1 60.34 587 SER A CA 1
ATOM 4789 C C . SER A 1 587 ? 6.789 84.438 46.438 1 60.34 587 SER A C 1
ATOM 4791 O O . SER A 1 587 ? 7.969 84.562 46.75 1 60.34 587 SER A O 1
ATOM 4793 N N . CYS A 1 588 ? 5.988 83.5 46.969 1 58.28 588 CYS A N 1
ATOM 4794 C CA . CYS A 1 588 ? 6.477 82.75 48.125 1 58.28 588 CYS A CA 1
ATOM 4795 C C . CYS A 1 588 ? 6.621 81.312 47.812 1 58.28 588 CYS A C 1
ATOM 4797 O O . CYS A 1 588 ? 7.602 80.688 48.219 1 58.28 588 CYS A O 1
ATOM 4799 N N . SER A 1 589 ? 5.594 80.625 47.281 1 64.62 589 SER A N 1
ATOM 4800 C CA . SER A 1 589 ? 5.633 79.188 47.031 1 64.62 589 SER A CA 1
ATOM 4801 C C . SER A 1 589 ? 4.688 78.812 45.906 1 64.62 589 SER A C 1
ATOM 4803 O O . SER A 1 589 ? 3.861 79.625 45.469 1 64.62 589 SER A O 1
ATOM 4805 N N . ASP A 1 590 ? 4.836 77.688 45.312 1 71.75 590 ASP A N 1
ATOM 4806 C CA . ASP A 1 590 ? 3.9 77.125 44.344 1 71.75 590 ASP A CA 1
ATOM 4807 C C . ASP A 1 590 ? 2.596 76.688 45 1 71.75 590 ASP A C 1
ATOM 4809 O O . ASP A 1 590 ? 2.611 76.062 46.062 1 71.75 590 ASP A O 1
ATOM 4813 N N . ARG A 1 591 ? 1.477 77.375 44.594 1 72.19 591 ARG A N 1
ATOM 4814 C CA . ARG A 1 591 ? 0.179 77.062 45.188 1 72.19 591 ARG A CA 1
ATOM 4815 C C . ARG A 1 591 ? -0.846 76.75 44.094 1 72.19 591 ARG A C 1
ATOM 4817 O O . ARG A 1 591 ? -0.526 76.812 42.906 1 72.19 591 ARG A O 1
ATOM 4824 N N . SER A 1 592 ? -2.045 76.375 44.531 1 80.62 592 SER A N 1
ATOM 4825 C CA . SER A 1 592 ? -3.158 76.188 43.625 1 80.62 592 SER A CA 1
ATOM 4826 C C . SER A 1 592 ? -3.746 77.5 43.156 1 80.62 592 SER A C 1
ATOM 4828 O O . SER A 1 592 ? -3.738 78.438 43.906 1 80.62 592 SER A O 1
ATOM 4830 N N . PRO A 1 593 ? -4.117 77.562 41.938 1 78.38 593 PRO A N 1
ATOM 4831 C CA . PRO A 1 593 ? -4.676 78.812 41.406 1 78.38 593 PRO A CA 1
ATOM 4832 C C . PRO A 1 593 ? -5.84 79.312 42.25 1 78.38 593 PRO A C 1
ATOM 4834 O O . PRO A 1 593 ? -6.031 80.562 42.375 1 78.38 593 PRO A O 1
ATOM 4837 N N . VAL A 1 594 ? -6.516 78.5 42.938 1 78.38 594 VAL A N 1
ATOM 4838 C CA . VAL A 1 594 ? -7.68 78.938 43.719 1 78.38 594 VAL A CA 1
ATOM 4839 C C . VAL A 1 594 ? -7.227 79.75 44.906 1 78.38 594 VAL A C 1
ATOM 4841 O O . VAL A 1 594 ? -7.984 80.625 45.406 1 78.38 594 VAL A O 1
ATOM 4844 N N . GLU A 1 595 ? -6.008 79.625 45.188 1 73.88 595 GLU A N 1
ATOM 4845 C CA . GLU A 1 595 ? -5.512 80.375 46.375 1 73.88 595 GLU A CA 1
ATOM 4846 C C . GLU A 1 595 ? -4.828 81.688 45.969 1 73.88 595 GLU A C 1
ATOM 4848 O O . GLU A 1 595 ? -4.395 82.438 46.844 1 73.88 595 GLU A O 1
ATOM 4853 N N . PHE A 1 596 ? -5.008 82 44.719 1 76.5 596 PHE A N 1
ATOM 4854 C CA . PHE A 1 596 ? -4.195 83.125 44.281 1 76.5 596 PHE A CA 1
ATOM 4855 C C . PHE A 1 596 ? -5.066 84.312 44.031 1 76.5 596 PHE A C 1
ATOM 4857 O O . PHE A 1 596 ? -6.273 84.188 43.812 1 76.5 596 PHE A O 1
ATOM 4864 N N . VAL A 1 597 ? -4.32 85.438 44.219 1 79.25 597 VAL A N 1
ATOM 4865 C CA . VAL A 1 597 ? -4.934 86.75 43.969 1 79.25 597 VAL A CA 1
ATOM 4866 C C . VAL A 1 597 ? -4.102 87.5 42.938 1 79.25 597 VAL A C 1
ATOM 4868 O O . VAL A 1 597 ? -2.871 87.438 42.938 1 79.25 597 VAL A O 1
ATOM 4871 N N . LEU A 1 598 ? -4.727 88 41.969 1 80.56 598 LEU A N 1
ATOM 4872 C CA . LEU A 1 598 ? -4.051 88.875 41.031 1 80.56 598 LEU A CA 1
ATOM 4873 C C . LEU A 1 598 ? -3.957 90.312 41.594 1 80.56 598 LEU A C 1
ATOM 4875 O O . LEU A 1 598 ? -4.957 90.875 42.062 1 80.56 598 LEU A O 1
ATOM 4879 N N . PHE A 1 599 ? -2.787 90.75 41.625 1 77.81 599 PHE A N 1
ATOM 4880 C CA . PHE A 1 599 ? -2.582 92.062 42.25 1 77.81 599 PHE A CA 1
ATOM 4881 C C . PHE A 1 599 ? -3.283 93.125 41.469 1 77.81 599 PHE A C 1
ATOM 4883 O O . PHE A 1 599 ? -3.18 93.188 40.25 1 77.81 599 PHE A O 1
ATOM 4890 N N . ASP A 1 600 ? -4.156 93.812 42.062 1 76.12 600 ASP A N 1
ATOM 4891 C CA . ASP A 1 600 ? -4.785 95.062 41.562 1 76.12 600 ASP A CA 1
ATOM 4892 C C . ASP A 1 600 ? -4.617 96.188 42.562 1 76.12 600 ASP A C 1
ATOM 4894 O O . ASP A 1 600 ? -4.332 95.938 43.75 1 76.12 600 ASP A O 1
ATOM 4898 N N . PRO A 1 601 ? -4.57 97.438 42.062 1 77.44 601 PRO A N 1
ATOM 4899 C CA . PRO A 1 601 ? -4.371 98.562 42.969 1 77.44 601 PRO A CA 1
ATOM 4900 C C . PRO A 1 601 ? -5.301 98.562 44.188 1 77.44 601 PRO A C 1
ATOM 4902 O O . PRO A 1 601 ? -4.988 99.125 45.219 1 77.44 601 PRO A O 1
ATOM 4905 N N . GLU A 1 602 ? -6.355 97.812 44.062 1 78 602 GLU A N 1
ATOM 4906 C CA . GLU A 1 602 ? -7.273 97.75 45.188 1 78 602 GLU A CA 1
ATOM 4907 C C . GLU A 1 602 ? -6.68 96.938 46.344 1 78 602 GLU A C 1
ATOM 4909 O O . GLU A 1 602 ? -7.102 97.125 47.469 1 78 602 GLU A O 1
ATOM 4914 N N . TRP A 1 603 ? -5.582 96.25 45.969 1 80.5 603 TRP A N 1
ATOM 4915 C CA . TRP A 1 603 ? -4.992 95.375 47 1 80.5 603 TRP A CA 1
ATOM 4916 C C . TRP A 1 603 ? -3.797 96.062 47.656 1 80.5 603 TRP A C 1
ATOM 4918 O O . TRP A 1 603 ? -3.156 95.438 48.531 1 80.5 603 TRP A O 1
ATOM 4928 N N . ARG A 1 604 ? -3.539 97.125 47.312 1 80.12 604 ARG A N 1
ATOM 4929 C CA . ARG A 1 604 ? -2.373 97.875 47.844 1 80.12 604 ARG A CA 1
ATOM 4930 C C . ARG A 1 604 ? -2.467 98 49.344 1 80.12 604 ARG A C 1
ATOM 4932 O O . ARG A 1 604 ? -1.491 97.75 50.062 1 80.12 604 ARG A O 1
ATOM 4939 N N . LEU A 1 605 ? -3.629 98.438 49.688 1 79.62 605 LEU A N 1
ATOM 4940 C CA . LEU A 1 605 ? -3.807 98.625 51.125 1 79.62 605 LEU A CA 1
ATOM 4941 C C . LEU A 1 605 ? -3.754 97.312 51.875 1 79.62 605 LEU A C 1
ATOM 4943 O O . LEU A 1 605 ? -3.133 97.188 52.938 1 79.62 605 LEU A O 1
ATOM 4947 N N . ALA A 1 606 ? -4.301 96.375 51.188 1 81.81 606 ALA A N 1
ATOM 4948 C CA . ALA A 1 606 ? -4.34 95.062 51.844 1 81.81 606 ALA A CA 1
ATOM 4949 C C . ALA A 1 606 ? -2.951 94.375 51.875 1 81.81 606 ALA A C 1
ATOM 4951 O O . ALA A 1 606 ? -2.609 93.688 52.812 1 81.81 606 ALA A O 1
ATOM 4952 N N . SER A 1 607 ? -2.188 94.688 51.031 1 79.94 607 SER A N 1
ATOM 4953 C CA . SER A 1 607 ? -0.847 94.125 50.938 1 79.94 607 SER A CA 1
ATOM 4954 C C . SER A 1 607 ? 0.058 94.688 52.031 1 79.94 607 SER A C 1
ATOM 4956 O O . SER A 1 607 ? 1.079 94.062 52.375 1 79.94 607 SER A O 1
ATOM 4958 N N . GLN A 1 608 ? -0.226 95.75 52.594 1 79.06 608 GLN A N 1
ATOM 4959 C CA . GLN A 1 608 ? 0.545 96.312 53.688 1 79.06 608 GLN A CA 1
ATOM 4960 C C . GLN A 1 608 ? 0.335 95.562 55 1 79.06 608 GLN A C 1
ATOM 4962 O O . GLN A 1 608 ? 1.228 95.5 55.844 1 79.06 608 GLN A O 1
ATOM 4967 N N . ILE A 1 609 ? -0.804 95 55 1 80.69 609 ILE A N 1
ATOM 4968 C CA . ILE A 1 609 ? -1.124 94.375 56.312 1 80.69 609 ILE A CA 1
ATOM 4969 C C . ILE A 1 609 ? -1.125 92.875 56.156 1 80.69 609 ILE A C 1
ATOM 4971 O O . ILE A 1 609 ? -1.104 92.125 57.188 1 80.69 609 ILE A O 1
ATOM 4975 N N . SER A 1 610 ? -1.214 92.312 54.969 1 81 610 SER A N 1
ATOM 4976 C CA . SER A 1 610 ? -1.358 90.875 54.75 1 81 610 SER A CA 1
ATOM 4977 C C . SER A 1 610 ? -0.392 90.375 53.688 1 81 610 SER A C 1
ATOM 4979 O O . SER A 1 610 ? -0.02 91.125 52.781 1 81 610 SER A O 1
ATOM 4981 N N . ASP A 1 611 ? 0.066 89.25 54 1 78.62 611 ASP A N 1
ATOM 4982 C CA . ASP A 1 611 ? 0.893 88.562 53 1 78.62 611 ASP A CA 1
ATOM 4983 C C . ASP A 1 611 ? 0.032 87.812 51.969 1 78.62 611 ASP A C 1
ATOM 4985 O O . ASP A 1 611 ? -0.102 86.562 52.062 1 78.62 611 ASP A O 1
ATOM 4989 N N . ILE A 1 612 ? -0.563 88.5 51.25 1 77.38 612 ILE A N 1
ATOM 4990 C CA . ILE A 1 612 ? -1.448 87.938 50.219 1 77.38 612 ILE A CA 1
ATOM 4991 C C . ILE A 1 612 ? -0.621 87.25 49.156 1 77.38 612 ILE A C 1
ATOM 4993 O O . ILE A 1 612 ? 0.414 87.75 48.719 1 77.38 612 ILE A O 1
ATOM 4997 N N . PRO A 1 613 ? -1.036 86.062 48.812 1 78.5 613 PRO A N 1
ATOM 4998 C CA . PRO A 1 613 ? -0.304 85.312 47.781 1 78.5 613 PRO A CA 1
ATOM 4999 C C . PRO A 1 613 ? -0.58 85.812 46.375 1 78.5 613 PRO A C 1
ATOM 5001 O O . PRO A 1 613 ? -1.413 85.25 45.656 1 78.5 613 PRO A O 1
ATOM 5004 N N . PHE A 1 614 ? 0.125 86.812 46.062 1 79.12 614 PHE A N 1
ATOM 5005 C CA . PHE A 1 614 ? -0.028 87.375 44.75 1 79.12 614 PHE A CA 1
ATOM 5006 C C . PHE A 1 614 ? 0.693 86.562 43.688 1 79.12 614 PHE A C 1
ATOM 5008 O O . PHE A 1 614 ? 1.729 85.938 43.969 1 79.12 614 PHE A O 1
ATOM 5015 N N . ILE A 1 615 ? 0.099 86.438 42.594 1 79.5 615 ILE A N 1
ATOM 5016 C CA . ILE A 1 615 ? 0.788 85.875 41.438 1 79.5 615 ILE A CA 1
ATOM 5017 C C . ILE A 1 615 ? 2.078 86.625 41.156 1 79.5 615 ILE A C 1
ATOM 5019 O O . ILE A 1 615 ? 2.107 87.875 41.25 1 79.5 615 ILE A O 1
ATOM 5023 N N . ASP A 1 616 ? 3.139 85.938 41 1 75.56 616 ASP A N 1
ATOM 5024 C CA . ASP A 1 616 ? 4.445 86.562 40.75 1 75.56 616 ASP A CA 1
ATOM 5025 C C . ASP A 1 616 ? 4.488 87.188 39.375 1 75.56 616 ASP A C 1
ATOM 5027 O O . ASP A 1 616 ? 4.875 86.562 38.406 1 75.56 616 ASP A O 1
ATOM 5031 N N . THR A 1 617 ? 4.078 88.375 39.375 1 76.56 617 THR A N 1
ATOM 5032 C CA . THR A 1 617 ? 4.066 89.125 38.125 1 76.56 617 THR A CA 1
ATOM 5033 C C . THR A 1 617 ? 5.488 89.375 37.625 1 76.56 617 THR A C 1
ATOM 5035 O O . THR A 1 617 ? 5.703 89.625 36.438 1 76.56 617 THR A O 1
ATOM 5038 N N . ASP A 1 618 ? 6.398 89.375 38.531 1 72.06 618 ASP A N 1
ATOM 5039 C CA . ASP A 1 618 ? 7.785 89.562 38.125 1 72.06 618 ASP A CA 1
ATOM 5040 C C . ASP A 1 618 ? 8.305 88.375 37.375 1 72.06 618 ASP A C 1
ATOM 5042 O O . ASP A 1 618 ? 9.078 88.5 36.406 1 72.06 618 ASP A O 1
ATOM 5046 N N . TYR A 1 619 ? 7.715 87.312 37.781 1 75.75 619 TYR A N 1
ATOM 5047 C CA . TYR A 1 619 ? 8.125 86.062 37.156 1 75.75 619 TYR A CA 1
ATOM 5048 C C . TYR A 1 619 ? 7.398 85.875 35.844 1 75.75 619 TYR A C 1
ATOM 5050 O O . TYR A 1 619 ? 8.023 85.562 34.812 1 75.75 619 TYR A O 1
ATOM 5058 N N . PHE A 1 620 ? 6.168 86.062 35.781 1 78.56 620 PHE A N 1
ATOM 5059 C CA . PHE A 1 620 ? 5.363 85.75 34.625 1 78.56 620 PHE A CA 1
ATOM 5060 C C . PHE A 1 620 ? 5.344 86.938 33.656 1 78.56 620 PHE A C 1
ATOM 5062 O O . PHE A 1 620 ? 5.059 86.75 32.469 1 78.56 620 PHE A O 1
ATOM 5069 N N . GLY A 1 621 ? 5.777 88.062 34 1 73 621 GLY A N 1
ATOM 5070 C CA . GLY A 1 621 ? 5.758 89.25 33.156 1 73 621 GLY A CA 1
ATOM 5071 C C . GLY A 1 621 ? 4.383 89.875 33.062 1 73 621 GLY A C 1
ATOM 5072 O O . GLY A 1 621 ? 3.428 89.438 33.688 1 73 621 GLY A O 1
ATOM 5073 N N . GLU A 1 622 ? 4.199 90.938 32.375 1 75.56 622 GLU A N 1
ATOM 5074 C CA . GLU A 1 622 ? 2.979 91.688 32.188 1 75.56 622 GLU A CA 1
ATOM 5075 C C . GLU A 1 622 ? 1.938 90.938 31.391 1 75.56 622 GLU A C 1
ATOM 5077 O O . GLU A 1 622 ? 0.75 91.25 31.422 1 75.56 622 GLU A O 1
ATOM 5082 N N . GLU A 1 623 ? 2.336 89.875 30.844 1 79 623 GLU A N 1
ATOM 5083 C CA . GLU A 1 623 ? 1.431 89.062 30.016 1 79 623 GLU A CA 1
ATOM 5084 C C . GLU A 1 623 ? 0.357 88.375 30.875 1 79 623 GLU A C 1
ATOM 5086 O O . GLU A 1 623 ? -0.768 88.188 30.406 1 79 623 GLU A O 1
ATOM 5091 N N . ILE A 1 624 ? 0.657 88.125 32.031 1 79.25 624 ILE A N 1
ATOM 5092 C CA . ILE A 1 624 ? -0.278 87.438 32.906 1 79.25 624 ILE A CA 1
ATOM 5093 C C . ILE A 1 624 ? -1.441 88.375 33.25 1 79.25 624 ILE A C 1
ATOM 5095 O O . ILE A 1 624 ? -2.547 87.875 33.562 1 79.25 624 ILE A O 1
ATOM 5099 N N . LEU A 1 625 ? -1.14 89.688 33.125 1 78.31 625 LEU A N 1
ATOM 5100 C CA . LEU A 1 625 ? -2.18 90.625 33.469 1 78.31 625 LEU A CA 1
ATOM 5101 C C . LEU A 1 625 ? -3.24 90.688 32.375 1 78.31 625 LEU A C 1
ATOM 5103 O O . LEU A 1 625 ? -4.387 91.062 32.625 1 78.31 625 LEU A O 1
ATOM 5107 N N . SER A 1 626 ? -2.834 90.25 31.188 1 79.38 626 SER A N 1
ATOM 5108 C CA . SER A 1 626 ? -3.789 90.25 30.078 1 79.38 626 SER A CA 1
ATOM 5109 C C . SER A 1 626 ? -4.66 89 30.125 1 79.38 626 SER A C 1
ATOM 5111 O O . SER A 1 626 ? -5.633 88.875 29.375 1 79.38 626 SER A O 1
ATOM 5113 N N . LEU A 1 627 ? -4.438 88.188 31 1 83 627 LEU A N 1
ATOM 5114 C CA . LEU A 1 627 ? -5.176 86.875 31.078 1 83 627 LEU A CA 1
ATOM 5115 C C . LEU A 1 627 ? -6.039 86.875 32.344 1 83 627 LEU A C 1
ATOM 5117 O O . LEU A 1 627 ? -6.117 85.812 33 1 83 627 LEU A O 1
ATOM 5121 N N . GLU A 1 628 ? -6.676 87.875 32.562 1 80.88 628 GLU A N 1
ATOM 5122 C CA . GLU A 1 628 ? -7.484 88.062 33.75 1 80.88 628 GLU A CA 1
ATOM 5123 C C . GLU A 1 628 ? -8.695 87.125 33.719 1 80.88 628 GLU A C 1
ATOM 5125 O O . GLU A 1 628 ? -9.023 86.438 34.719 1 80.88 628 GLU A O 1
ATOM 5130 N N . GLU A 1 629 ? -9.242 86.938 32.625 1 82.06 629 GLU A N 1
ATOM 5131 C CA . GLU A 1 629 ? -10.438 86.125 32.531 1 82.06 629 GLU A CA 1
ATOM 5132 C C . GLU A 1 629 ? -10.102 84.625 32.688 1 82.06 629 GLU A C 1
ATOM 5134 O O . GLU A 1 629 ? -10.867 83.875 33.281 1 82.06 629 GLU A O 1
ATOM 5139 N N . GLU A 1 630 ? -9.094 84.312 32.188 1 85.31 630 GLU A N 1
ATOM 5140 C CA . GLU A 1 630 ? -8.648 82.938 32.281 1 85.31 630 GLU A CA 1
ATOM 5141 C C . GLU A 1 630 ? -8.289 82.562 33.719 1 85.31 630 GLU A C 1
ATOM 5143 O O . GLU A 1 630 ? -8.617 81.5 34.219 1 85.31 630 GLU A O 1
ATOM 5148 N N . LEU A 1 631 ? -7.641 83.5 34.281 1 83.69 631 LEU A N 1
ATOM 5149 C CA . LEU A 1 631 ? -7.281 83.25 35.688 1 83.69 631 LEU A CA 1
ATOM 5150 C C . LEU A 1 631 ? -8.523 83.25 36.562 1 83.69 631 LEU A C 1
ATOM 5152 O O . LEU A 1 631 ? -8.594 82.438 37.531 1 83.69 631 LEU A O 1
ATOM 5156 N N . LYS A 1 632 ? -9.414 84.062 36.188 1 81.81 632 LYS A N 1
ATOM 5157 C CA . LYS A 1 632 ? -10.672 84 36.938 1 81.81 632 LYS A CA 1
ATOM 5158 C C . LYS A 1 632 ? -11.375 82.688 36.812 1 81.81 632 LYS A C 1
ATOM 5160 O O . LYS A 1 632 ? -11.945 82.188 37.781 1 81.81 632 LYS A O 1
ATOM 5165 N N . SER A 1 633 ? -11.219 82.125 35.656 1 82.75 633 SER A N 1
ATOM 5166 C CA . SER A 1 633 ? -11.852 80.812 35.438 1 82.75 633 SER A CA 1
ATOM 5167 C C . SER A 1 633 ? -11.18 79.688 36.25 1 82.75 633 SER A C 1
ATOM 5169 O O . SER A 1 633 ? -11.805 78.688 36.562 1 82.75 633 SER A O 1
ATOM 5171 N N . LEU A 1 634 ? -9.992 79.938 36.594 1 85.38 634 LEU A N 1
ATOM 5172 C CA . LEU A 1 634 ? -9.25 78.938 37.406 1 85.38 634 LEU A CA 1
ATOM 5173 C C . LEU A 1 634 ? -9.5 79.188 38.875 1 85.38 634 LEU A C 1
ATOM 5175 O O . LEU A 1 634 ? -9.07 78.375 39.719 1 85.38 634 LEU A O 1
ATOM 5179 N N . GLY A 1 635 ? -10.164 80.188 39.281 1 79 635 GLY A N 1
ATOM 5180 C CA . GLY A 1 635 ? -10.508 80.5 40.656 1 79 635 GLY A CA 1
ATOM 5181 C C . GLY A 1 635 ? -9.625 81.562 41.281 1 79 635 GLY A C 1
ATOM 5182 O O . GLY A 1 635 ? -9.648 81.75 42.5 1 79 635 GLY A O 1
ATOM 5183 N N . VAL A 1 636 ? -8.883 82.188 40.469 1 83.19 636 VAL A N 1
ATOM 5184 C CA . VAL A 1 636 ? -8.039 83.25 41 1 83.19 636 VAL A CA 1
ATOM 5185 C C . VAL A 1 636 ? -8.898 84.438 41.312 1 83.19 636 VAL A C 1
ATOM 5187 O O . VAL A 1 636 ? -9.812 84.812 40.562 1 83.19 636 VAL A O 1
ATOM 5190 N N . LEU A 1 637 ? -8.617 85 42.406 1 81.62 637 LEU A N 1
ATOM 5191 C CA . LEU A 1 637 ? -9.398 86.188 42.812 1 81.62 637 LEU A CA 1
ATOM 5192 C C . LEU A 1 637 ? -8.906 87.438 42.125 1 81.62 637 LEU A C 1
ATOM 5194 O O . LEU A 1 637 ? -7.723 87.75 42.219 1 81.62 637 LEU A O 1
ATOM 5198 N N . ILE A 1 638 ? -9.852 87.875 41.312 1 78.12 638 ILE A N 1
ATOM 5199 C CA . ILE A 1 638 ? -9.547 89.125 40.656 1 78.12 638 ILE A CA 1
ATOM 5200 C C . ILE A 1 638 ? -10.328 90.25 41.312 1 78.12 638 ILE A C 1
ATOM 5202 O O . ILE A 1 638 ? -11.547 90.188 41.469 1 78.12 638 ILE A O 1
ATOM 5206 N N . GLY A 1 639 ? -9.625 91.25 41.875 1 76.69 639 GLY A N 1
ATOM 5207 C CA . GLY A 1 639 ? -10.266 92.375 42.562 1 76.69 639 GLY A CA 1
ATOM 5208 C C . GLY A 1 639 ? -10.492 92.125 44.031 1 76.69 639 GLY A C 1
ATOM 5209 O O . GLY A 1 639 ? -10.477 91 44.469 1 76.69 639 GLY A O 1
ATOM 5210 N N . PHE A 1 640 ? -10.539 93.062 44.812 1 75.88 640 PHE A N 1
ATOM 5211 C CA . PHE A 1 640 ? -10.695 92.938 46.25 1 75.88 640 PHE A CA 1
ATOM 5212 C C . PHE A 1 640 ? -12.125 92.562 46.625 1 75.88 640 PHE A C 1
ATOM 5214 O O . PHE A 1 640 ? -12.352 91.75 47.5 1 75.88 640 PHE A O 1
ATOM 5221 N N . ASN A 1 641 ? -13.117 92.75 45.719 1 69.25 641 ASN A N 1
ATOM 5222 C CA . ASN A 1 641 ? -14.555 92.562 45.844 1 69.25 641 ASN A CA 1
ATOM 5223 C C . ASN A 1 641 ? -14.914 92 47.219 1 69.25 641 ASN A C 1
ATOM 5225 O O . ASN A 1 641 ? -15.578 91 47.344 1 69.25 641 ASN A O 1
ATOM 5229 N N . GLY A 1 642 ? -14.469 92.688 48.375 1 70.75 642 GLY A N 1
ATOM 5230 C CA . GLY A 1 642 ? -14.859 92.312 49.75 1 70.75 642 GLY A CA 1
ATOM 5231 C C . GLY A 1 642 ? -14.172 91.062 50.281 1 70.75 642 GLY A C 1
ATOM 5232 O O . GLY A 1 642 ? -14.758 90.312 51.062 1 70.75 642 GLY A O 1
ATOM 5233 N N . SER A 1 643 ? -13.008 90.812 49.875 1 78.62 643 SER A N 1
ATOM 5234 C CA . SER A 1 643 ? -12.281 89.625 50.312 1 78.62 643 SER A CA 1
ATOM 5235 C C . SER A 1 643 ? -11.602 89.875 51.656 1 78.62 643 SER A C 1
ATOM 5237 O O . SER A 1 643 ? -10.391 89.688 51.781 1 78.62 643 SER A O 1
ATOM 5239 N N . PHE A 1 644 ? -12.344 90.125 52.625 1 79.19 644 PHE A N 1
ATOM 5240 C CA . PHE A 1 644 ? -11.82 90.438 53.969 1 79.19 644 PHE A CA 1
ATOM 5241 C C . PHE A 1 644 ? -11.312 89.188 54.656 1 79.19 644 PHE A C 1
ATOM 5243 O O . PHE A 1 644 ? -10.359 89.25 55.438 1 79.19 644 PHE A O 1
ATOM 5250 N N . LYS A 1 645 ? -11.891 88.125 54.281 1 79.06 645 LYS A N 1
ATOM 5251 C CA . LYS A 1 645 ? -11.453 86.875 54.875 1 79.06 645 LYS A CA 1
ATOM 5252 C C . LYS A 1 645 ? -10.039 86.5 54.438 1 79.06 645 LYS A C 1
ATOM 5254 O O . LYS A 1 645 ? -9.227 86.062 55.25 1 79.06 645 LYS A O 1
ATOM 5259 N N . LEU A 1 646 ? -9.758 86.75 53.312 1 80.12 646 LEU A N 1
ATOM 5260 C CA . LEU A 1 646 ? -8.422 86.438 52.781 1 80.12 646 LEU A CA 1
ATOM 5261 C C . LEU A 1 646 ? -7.375 87.312 53.469 1 80.12 646 LEU A C 1
ATOM 5263 O O . LEU A 1 646 ? -6.277 86.875 53.781 1 80.12 646 LEU A O 1
ATOM 5267 N N . VAL A 1 647 ? -7.711 88.5 53.625 1 80.62 647 VAL A N 1
ATOM 5268 C CA . VAL A 1 647 ? -6.812 89.438 54.281 1 80.62 647 VAL A CA 1
ATOM 5269 C C . VAL A 1 647 ? -6.598 89 55.719 1 80.62 647 VAL A C 1
ATOM 5271 O O . VAL A 1 647 ? -5.469 89 56.219 1 80.62 647 VAL A O 1
ATOM 5274 N N . GLY A 1 648 ? -7.684 88.625 56.344 1 75.75 648 GLY A N 1
ATOM 5275 C CA . GLY A 1 648 ? -7.598 88.25 57.75 1 75.75 648 GLY A CA 1
ATOM 5276 C C . GLY A 1 648 ? -6.805 87 57.969 1 75.75 648 GLY A C 1
ATOM 5277 O O . GLY A 1 648 ? -6.055 86.875 58.938 1 75.75 648 GLY A O 1
ATOM 5278 N N . ASP A 1 649 ? -6.805 86.062 56.938 1 77.88 649 ASP A N 1
ATOM 5279 C CA . ASP A 1 649 ? -6.156 84.75 57.062 1 77.88 649 ASP A CA 1
ATOM 5280 C C . ASP A 1 649 ? -4.66 84.875 56.781 1 77.88 649 ASP A C 1
ATOM 5282 O O . ASP A 1 649 ? -3.879 84.062 57.25 1 77.88 649 ASP A O 1
ATOM 5286 N N . ASN A 1 650 ? -4.27 85.938 56.188 1 77.88 650 ASN A N 1
ATOM 5287 C CA . ASN A 1 650 ? -2.865 86.062 55.812 1 77.88 650 ASN A CA 1
ATOM 5288 C C . ASN A 1 650 ? -2.229 87.312 56.438 1 77.88 650 ASN A C 1
ATOM 5290 O O . ASN A 1 650 ? -1.334 87.938 55.875 1 77.88 650 ASN A O 1
ATOM 5294 N N . LEU A 1 651 ? -2.553 87.562 57.594 1 79.19 651 LEU A N 1
ATOM 5295 C CA . LEU A 1 651 ? -2.018 88.75 58.281 1 79.19 651 LEU A CA 1
ATOM 5296 C C . LEU A 1 651 ? -0.522 88.562 58.531 1 79.19 651 LEU A C 1
ATOM 5298 O O . LEU A 1 651 ? -0.054 87.5 58.844 1 79.19 651 LEU A O 1
ATOM 5302 N N . LYS A 1 652 ? 0.103 89.625 58.312 1 78.69 652 LYS A N 1
ATOM 5303 C CA . LYS A 1 652 ? 1.539 89.625 58.594 1 78.69 652 LYS A CA 1
ATOM 5304 C C . LYS A 1 652 ? 1.826 89.438 60.062 1 78.69 652 LYS A C 1
ATOM 5306 O O . LYS A 1 652 ? 0.923 89.562 60.906 1 78.69 652 LYS A O 1
ATOM 5311 N N . SER A 1 653 ? 3.035 89.062 60.312 1 78.5 653 SER A N 1
ATOM 5312 C CA . SER A 1 653 ? 3.445 88.875 61.719 1 78.5 653 SER A CA 1
ATOM 5313 C C . SER A 1 653 ? 3.326 90.188 62.5 1 78.5 653 SER A C 1
ATOM 5315 O O . SER A 1 653 ? 3.428 91.312 61.938 1 78.5 653 SER A O 1
ATOM 5317 N N . PRO A 1 654 ? 3.037 90.125 63.719 1 77.69 654 PRO A N 1
ATOM 5318 C CA . PRO A 1 654 ? 2.834 91.312 64.562 1 77.69 654 PRO A CA 1
ATOM 5319 C C . PRO A 1 654 ? 4.012 92.25 64.562 1 77.69 654 PRO A C 1
ATOM 5321 O O . PRO A 1 654 ? 3.816 93.5 64.625 1 77.69 654 PRO A O 1
ATOM 5324 N N . SER A 1 655 ? 5.121 91.75 64.25 1 77.31 655 SER A N 1
ATOM 5325 C CA . SER A 1 655 ? 6.277 92.625 64.188 1 77.31 655 SER A CA 1
ATOM 5326 C C . SER A 1 655 ? 6.238 93.562 63 1 77.31 655 SER A C 1
ATOM 5328 O O . SER A 1 655 ? 6.875 94.625 62.969 1 77.31 655 SER A O 1
ATOM 5330 N N . ARG A 1 656 ? 5.316 93.25 62 1 77.06 656 ARG A N 1
ATOM 5331 C CA . ARG A 1 656 ? 5.258 94.062 60.781 1 77.06 656 ARG A CA 1
ATOM 5332 C C . ARG A 1 656 ? 4.004 94.875 60.75 1 77.06 656 ARG A C 1
ATOM 5334 O O . ARG A 1 656 ? 3.764 95.625 59.781 1 77.06 656 ARG A O 1
ATOM 5341 N N . LEU A 1 657 ? 3.357 94.812 61.781 1 79.94 657 LEU A N 1
ATOM 5342 C CA . LEU A 1 657 ? 2.125 95.625 61.875 1 79.94 657 LEU A CA 1
ATOM 5343 C C . LEU A 1 657 ? 2.281 96.812 62.812 1 79.94 657 LEU A C 1
ATOM 5345 O O . LEU A 1 657 ? 1.295 97.312 63.375 1 79.94 657 LEU A O 1
ATOM 5349 N N . THR A 1 658 ? 3.564 97.188 62.938 1 80.12 658 THR A N 1
ATOM 5350 C CA . THR A 1 658 ? 3.795 98.375 63.812 1 80.12 658 THR A CA 1
ATOM 5351 C C . THR A 1 658 ? 3.732 99.688 63.031 1 80.12 658 THR A C 1
ATOM 5353 O O . THR A 1 658 ? 4.09 99.688 61.844 1 80.12 658 THR A O 1
ATOM 5356 N N . SER A 1 659 ? 3.25 100.75 63.594 1 80.69 659 SER A N 1
ATOM 5357 C CA . SER A 1 659 ? 3.203 102.125 63.031 1 80.69 659 SER A CA 1
ATOM 5358 C C . SER A 1 659 ? 2.465 102.062 61.688 1 80.69 659 SER A C 1
ATOM 5360 O O . SER A 1 659 ? 3.025 102.5 60.656 1 80.69 659 SER A O 1
ATOM 5362 N N . LEU A 1 660 ? 1.207 101.625 61.719 1 80.38 660 LEU A N 1
ATOM 5363 C CA . LEU A 1 660 ? 0.397 101.438 60.531 1 80.38 660 LEU A CA 1
ATOM 5364 C C . LEU A 1 660 ? -0.183 102.812 60.062 1 80.38 660 LEU A C 1
ATOM 5366 O O . LEU A 1 660 ? -0.351 103.688 60.875 1 80.38 660 LEU A O 1
ATOM 5370 N N . THR A 1 661 ? -0.419 102.875 58.75 1 82.75 661 THR A N 1
ATOM 5371 C CA . THR A 1 661 ? -1.073 104.062 58.188 1 82.75 661 THR A CA 1
ATOM 5372 C C . THR A 1 661 ? -2.559 104.062 58.531 1 82.75 661 THR A C 1
ATOM 5374 O O . THR A 1 661 ? -3.115 103.062 58.938 1 82.75 661 THR A O 1
ATOM 5377 N N . ALA A 1 662 ? -3.164 105.25 58.562 1 85.56 662 ALA A N 1
ATOM 5378 C CA . ALA A 1 662 ? -4.57 105.438 58.906 1 85.56 662 ALA A CA 1
ATOM 5379 C C . ALA A 1 662 ? -5.457 104.5 58.062 1 85.56 662 ALA A C 1
ATOM 5381 O O . ALA A 1 662 ? -6.371 103.875 58.594 1 85.56 662 ALA A O 1
ATOM 5382 N N . GLU A 1 663 ? -5.074 104.375 56.906 1 85.38 663 GLU A N 1
ATOM 5383 C CA . GLU A 1 663 ? -5.887 103.562 56 1 85.38 663 GLU A CA 1
ATOM 5384 C C . GLU A 1 663 ? -5.754 102.062 56.312 1 85.38 663 GLU A C 1
ATOM 5386 O O . GLU A 1 663 ? -6.73 101.312 56.25 1 85.38 663 GLU A O 1
ATOM 5391 N N . ALA A 1 664 ? -4.688 101.688 56.719 1 85.62 664 ALA A N 1
ATOM 5392 C CA . ALA A 1 664 ? -4.441 100.312 57.031 1 85.62 664 ALA A CA 1
ATOM 5393 C C . ALA A 1 664 ? -5.215 99.875 58.281 1 85.62 664 ALA A C 1
ATOM 5395 O O . ALA A 1 664 ? -5.777 98.812 58.344 1 85.62 664 ALA A O 1
ATOM 5396 N N . VAL A 1 665 ? -5.23 100.812 59.219 1 85.19 665 VAL A N 1
ATOM 5397 C CA . VAL A 1 665 ? -5.961 100.5 60.438 1 85.19 665 VAL A CA 1
ATOM 5398 C C . VAL A 1 665 ? -7.457 100.438 60.156 1 85.19 665 VAL A C 1
ATOM 5400 O O . VAL A 1 665 ? -8.148 99.562 60.656 1 85.19 665 VAL A O 1
ATOM 5403 N N . LEU A 1 666 ? -7.816 101.375 59.344 1 85.69 666 LEU A N 1
ATOM 5404 C CA . LEU A 1 666 ? -9.227 101.375 59 1 85.69 666 LEU A CA 1
ATOM 5405 C C . LEU A 1 666 ? -9.602 100.062 58.25 1 85.69 666 LEU A C 1
ATOM 5407 O O . LEU A 1 666 ? -10.695 99.562 58.438 1 85.69 666 LEU A O 1
ATOM 5411 N N . LEU A 1 667 ? -8.75 99.562 57.531 1 84.81 667 LEU A N 1
ATOM 5412 C CA . LEU A 1 667 ? -8.992 98.312 56.812 1 84.81 667 LEU A CA 1
ATOM 5413 C C . LEU A 1 667 ? -9.07 97.188 57.781 1 84.81 667 LEU A C 1
ATOM 5415 O O . LEU A 1 667 ? -9.891 96.25 57.594 1 84.81 667 LEU A O 1
ATOM 5419 N N . ILE A 1 668 ? -8.227 97.188 58.656 1 84.06 668 ILE A N 1
ATOM 5420 C CA . ILE A 1 668 ? -8.227 96.125 59.688 1 84.06 668 ILE A CA 1
ATOM 5421 C C . ILE A 1 668 ? -9.555 96.125 60.438 1 84.06 668 ILE A C 1
ATOM 5423 O O . ILE A 1 668 ? -10.156 95.062 60.688 1 84.06 668 ILE A O 1
ATOM 5427 N N . LEU A 1 669 ? -9.984 97.375 60.75 1 83.75 669 LEU A N 1
ATOM 5428 C CA . LEU A 1 669 ? -11.258 97.5 61.438 1 83.75 669 LEU A CA 1
ATOM 5429 C C . LEU A 1 669 ? -12.422 97.062 60.562 1 83.75 669 LEU A C 1
ATOM 5431 O O . LEU A 1 669 ? -13.367 96.438 61.031 1 83.75 669 LEU A O 1
ATOM 5435 N N . GLU A 1 670 ? -12.289 97.312 59.406 1 83.94 670 GLU A N 1
ATOM 5436 C CA . GLU A 1 670 ? -13.305 96.875 58.438 1 83.94 670 GLU A CA 1
ATOM 5437 C C . GLU A 1 670 ? -13.32 95.375 58.281 1 83.94 670 GLU A C 1
ATOM 5439 O O . GLU A 1 670 ? -14.383 94.75 58.188 1 83.94 670 GLU A O 1
ATOM 5444 N N . CYS A 1 671 ? -12.234 94.812 58.219 1 81.62 671 CYS A N 1
ATOM 5445 C CA . CYS A 1 671 ? -12.117 93.375 58.188 1 81.62 671 CYS A CA 1
ATOM 5446 C C . CYS A 1 671 ? -12.766 92.75 59.406 1 81.62 671 CYS A C 1
ATOM 5448 O O . CYS A 1 671 ? -13.469 91.75 59.281 1 81.62 671 CYS A O 1
ATOM 5450 N N . MET A 1 672 ? -12.586 93.312 60.469 1 82.31 672 MET A N 1
ATOM 5451 C CA . MET A 1 672 ? -13.18 92.812 61.719 1 82.31 672 MET A CA 1
ATOM 5452 C C . MET A 1 672 ? -14.703 92.938 61.656 1 82.31 672 MET A C 1
ATOM 5454 O O . MET A 1 672 ? -15.406 92 62.156 1 82.31 672 MET A O 1
ATOM 5458 N N . HIS A 1 673 ? -15.008 93.938 61.031 1 82.31 673 HIS A N 1
ATOM 5459 C CA . HIS A 1 673 ? -16.453 94.188 60.938 1 82.31 673 HIS A CA 1
ATOM 5460 C C . HIS A 1 673 ? -17.125 93.125 60.062 1 82.31 673 HIS A C 1
ATOM 5462 O O . HIS A 1 673 ? -18.203 92.625 60.406 1 82.31 673 HIS A O 1
ATOM 5468 N N . HIS A 1 674 ? -16.484 92.75 59.125 1 80.81 674 HIS A N 1
ATOM 5469 C CA . HIS A 1 674 ? -17.109 91.812 58.156 1 80.81 674 HIS A CA 1
ATOM 5470 C C . HIS A 1 674 ? -16.812 90.375 58.531 1 80.81 674 HIS A C 1
ATOM 5472 O O . HIS A 1 674 ? -17.578 89.438 58.188 1 80.81 674 HIS A O 1
ATOM 5478 N N . LEU A 1 675 ? -15.758 90.188 59.25 1 76.25 675 LEU A N 1
ATOM 5479 C CA . LEU A 1 675 ? -15.414 88.812 59.656 1 76.25 675 LEU A CA 1
ATOM 5480 C C . LEU A 1 675 ? -16.172 88.438 60.938 1 76.25 675 LEU A C 1
ATOM 5482 O O . LEU A 1 675 ? -16.391 89.25 61.812 1 76.25 675 LEU A O 1
ATOM 5486 N N . GLY A 1 676 ? -17.25 87.75 60.969 1 64 676 GLY A N 1
ATOM 5487 C CA . GLY A 1 676 ? -18.062 87.375 62.094 1 64 676 GLY A CA 1
ATOM 5488 C C . GLY A 1 676 ? -17.25 87.188 63.375 1 64 676 GLY A C 1
ATOM 5489 O O . GLY A 1 676 ? -17.625 87.688 64.438 1 64 676 GLY A O 1
ATOM 5490 N N . SER A 1 677 ? -16.172 86.25 63.406 1 63.94 677 SER A N 1
ATOM 5491 C CA . SER A 1 677 ? -15.367 86 64.625 1 63.94 677 SER A CA 1
ATOM 5492 C C . SER A 1 677 ? -13.906 86.375 64.375 1 63.94 677 SER A C 1
ATOM 5494 O O . SER A 1 677 ? -13.109 85.562 63.938 1 63.94 677 SER A O 1
ATOM 5496 N N . PRO A 1 678 ? -13.57 87.562 64.625 1 71.5 678 PRO A N 1
ATOM 5497 C CA . PRO A 1 678 ? -12.211 88 64.312 1 71.5 678 PRO A CA 1
ATOM 5498 C C . PRO A 1 678 ? -11.203 87.688 65.375 1 71.5 678 PRO A C 1
ATOM 5500 O O . PRO A 1 678 ? -10.453 88.562 65.812 1 71.5 678 PRO A O 1
ATOM 5503 N N . THR A 1 679 ? -11.211 86.5 65.938 1 75.31 679 THR A N 1
ATOM 5504 C CA . THR A 1 679 ? -10.344 86.188 67.062 1 75.31 679 THR A CA 1
ATOM 5505 C C . THR A 1 679 ? -8.875 86.25 66.625 1 75.31 679 THR A C 1
ATOM 5507 O O . THR A 1 679 ? -8.047 86.812 67.438 1 75.31 679 THR A O 1
ATOM 5510 N N . LYS A 1 680 ? -8.617 85.938 65.5 1 77.88 680 LYS A N 1
ATOM 5511 C CA . LYS A 1 680 ? -7.215 85.938 65.125 1 77.88 680 LYS A CA 1
ATOM 5512 C C . LYS A 1 680 ? -6.695 87.375 64.938 1 77.88 680 LYS A C 1
ATOM 5514 O O . LYS A 1 680 ? -5.562 87.688 65.312 1 77.88 680 LYS A O 1
ATOM 5519 N N . LEU A 1 681 ? -7.434 88.188 64.5 1 80.31 681 LEU A N 1
ATOM 5520 C CA . LEU A 1 681 ? -7.039 89.562 64.312 1 80.31 681 LEU A CA 1
ATOM 5521 C C . LEU A 1 681 ? -6.867 90.312 65.625 1 80.31 681 LEU A C 1
ATOM 5523 O O . LEU A 1 681 ? -5.914 91.062 65.812 1 80.31 681 LEU A O 1
ATOM 5527 N N . VAL A 1 682 ? -7.742 89.938 66.562 1 81.5 682 VAL A N 1
ATOM 5528 C CA . VAL A 1 682 ? -7.703 90.562 67.875 1 81.5 682 VAL A CA 1
ATOM 5529 C C . VAL A 1 682 ? -6.453 90.125 68.625 1 81.5 682 VAL A C 1
ATOM 5531 O O . VAL A 1 682 ? -5.75 90.938 69.188 1 81.5 682 VAL A O 1
ATOM 5534 N N . GLU A 1 683 ? -6.156 88.875 68.5 1 80.38 683 GLU A N 1
ATOM 5535 C CA . GLU A 1 683 ? -4.988 88.312 69.188 1 80.38 683 GLU A CA 1
ATOM 5536 C C . GLU A 1 683 ? -3.695 88.875 68.562 1 80.38 683 GLU A C 1
ATOM 5538 O O . GLU A 1 683 ? -2.746 89.188 69.312 1 80.38 683 GLU A O 1
ATOM 5543 N N . THR A 1 684 ? -3.711 89.188 67.375 1 80.56 684 THR A N 1
ATOM 5544 C CA . THR A 1 684 ? -2.5 89.625 66.75 1 80.56 684 THR A CA 1
ATOM 5545 C C . THR A 1 684 ? -2.287 91.125 67 1 80.56 684 THR A C 1
ATOM 5547 O O . THR A 1 684 ? -1.151 91.562 67.188 1 80.56 684 THR A O 1
ATOM 5550 N N . LEU A 1 685 ? -3.293 91.875 67.25 1 80.75 685 LEU A N 1
ATOM 5551 C CA . LEU A 1 685 ? -3.176 93.312 67.375 1 80.75 685 LEU A CA 1
ATOM 5552 C C . LEU A 1 685 ? -3.033 93.75 68.812 1 80.75 685 LEU A C 1
ATOM 5554 O O . LEU A 1 685 ? -2.586 94.875 69.125 1 80.75 685 LEU A O 1
ATOM 5558 N N . ARG A 1 686 ? -3.422 92.875 69.75 1 77.75 686 ARG A N 1
ATOM 5559 C CA . ARG A 1 686 ? -3.455 93.25 71.125 1 77.75 686 ARG A CA 1
ATOM 5560 C C . ARG A 1 686 ? -2.096 93.75 71.625 1 77.75 686 ARG A C 1
ATOM 5562 O O . ARG A 1 686 ? -2.018 94.688 72.375 1 77.75 686 ARG A O 1
ATOM 5569 N N . GLY A 1 687 ? -1.028 93.188 71.125 1 75.88 687 GLY A N 1
ATOM 5570 C CA . GLY A 1 687 ? 0.276 93.562 71.688 1 75.88 687 GLY A CA 1
ATOM 5571 C C . GLY A 1 687 ? 1.078 94.375 70.688 1 75.88 687 GLY A C 1
ATOM 5572 O O . GLY A 1 687 ? 2.238 94.75 70.938 1 75.88 687 GLY A O 1
ATOM 5573 N N . VAL A 1 688 ? 0.368 95 69.688 1 82.38 688 VAL A N 1
ATOM 5574 C CA . VAL A 1 688 ? 1.117 95.688 68.625 1 82.38 688 VAL A CA 1
ATOM 5575 C C . VAL A 1 688 ? 0.814 97.188 68.75 1 82.38 688 VAL A C 1
ATOM 5577 O O . VAL A 1 688 ? -0.331 97.562 68.938 1 82.38 688 VAL A O 1
ATOM 5580 N N . LYS A 1 689 ? 1.862 98.062 68.688 1 84.31 689 LYS A N 1
ATOM 5581 C CA . LYS A 1 689 ? 1.694 99.562 68.688 1 84.31 689 LYS A CA 1
ATOM 5582 C C . LYS A 1 689 ? 1.165 100.062 67.375 1 84.31 689 LYS A C 1
ATOM 5584 O O . LYS A 1 689 ? 1.908 100.625 66.562 1 84.31 689 LYS A O 1
ATOM 5589 N N . CYS A 1 690 ? -0.14 99.812 67.125 1 80.5 690 CYS A N 1
ATOM 5590 C CA . CYS A 1 690 ? -0.667 100.062 65.75 1 80.5 690 CYS A CA 1
ATOM 5591 C C . CYS A 1 690 ? -1.521 101.312 65.75 1 80.5 690 CYS A C 1
ATOM 5593 O O . CYS A 1 690 ? -1.868 101.812 64.625 1 80.5 690 CYS A O 1
ATOM 5595 N N . PHE A 1 691 ? -1.793 101.938 66.875 1 87.69 691 PHE A N 1
ATOM 5596 C CA . PHE A 1 691 ? -2.668 103.125 66.812 1 87.69 691 PHE A CA 1
ATOM 5597 C C . PHE A 1 691 ? -1.875 104.375 67.125 1 87.69 691 PHE A C 1
ATOM 5599 O O . PHE A 1 691 ? -1.078 104.438 68.062 1 87.69 691 PHE A O 1
ATOM 5606 N N . LYS A 1 692 ? -2.193 105.312 66.312 1 88.38 692 LYS A N 1
ATOM 5607 C CA . LYS A 1 692 ? -1.595 106.625 66.5 1 88.38 692 LYS A CA 1
ATOM 5608 C C . LYS A 1 692 ? -2.426 107.438 67.5 1 88.38 692 LYS A C 1
ATOM 5610 O O . LYS A 1 692 ? -3.637 107.562 67.312 1 88.38 692 LYS A O 1
ATOM 5615 N N . THR A 1 693 ? -1.744 107.938 68.438 1 86.19 693 THR A N 1
ATOM 5616 C CA . THR A 1 693 ? -2.371 108.812 69.5 1 86.19 693 THR A CA 1
ATOM 5617 C C . THR A 1 693 ? -1.687 110.188 69.562 1 86.19 693 THR A C 1
ATOM 5619 O O . THR A 1 693 ? -0.761 110.438 68.812 1 86.19 693 THR A O 1
ATOM 5622 N N . ASN A 1 694 ? -2.137 110.938 70.562 1 81.5 694 ASN A N 1
ATOM 5623 C CA . ASN A 1 694 ? -1.534 112.25 70.75 1 81.5 694 ASN A CA 1
ATOM 5624 C C . ASN A 1 694 ? -0.12 112.125 71.312 1 81.5 694 ASN A C 1
ATOM 5626 O O . ASN A 1 694 ? 0.684 113.062 71.188 1 81.5 694 ASN A O 1
ATOM 5630 N N . ILE A 1 695 ? 0.229 111.062 71.938 1 83.19 695 ILE A N 1
ATOM 5631 C CA . ILE A 1 695 ? 1.557 110.875 72.5 1 83.19 695 ILE A CA 1
ATOM 5632 C C . ILE A 1 695 ? 2.311 109.812 71.75 1 83.19 695 ILE A C 1
ATOM 5634 O O . ILE A 1 695 ? 3.164 109.125 72.312 1 83.19 695 ILE A O 1
ATOM 5638 N N . GLY A 1 696 ? 1.995 109.562 70.375 1 83.44 696 GLY A N 1
ATOM 5639 C CA . GLY A 1 696 ? 2.709 108.625 69.562 1 83.44 696 GLY A CA 1
ATOM 5640 C C . GLY A 1 696 ? 1.905 107.375 69.25 1 83.44 696 GLY A C 1
ATOM 5641 O O . GLY A 1 696 ? 0.693 107.312 69.5 1 83.44 696 GLY A O 1
ATOM 5642 N N . TYR A 1 697 ? 2.582 106.25 68.875 1 87.06 697 TYR A N 1
ATOM 5643 C CA . TYR A 1 697 ? 1.914 105 68.562 1 87.06 697 TYR A CA 1
ATOM 5644 C C . TYR A 1 697 ? 1.866 104.125 69.812 1 87.06 697 TYR A C 1
ATOM 5646 O O . TYR A 1 697 ? 2.857 104 70.5 1 87.06 697 TYR A O 1
ATOM 5654 N N . LYS A 1 698 ? 0.735 103.625 70.125 1 86.81 698 LYS A N 1
ATOM 5655 C CA . LYS A 1 698 ? 0.542 102.812 71.312 1 86.81 698 LYS A CA 1
ATOM 5656 C C . LYS A 1 698 ? -0.275 101.562 70.938 1 86.81 698 LYS A C 1
ATOM 5658 O O . LYS A 1 698 ? -0.901 101.5 69.875 1 86.81 698 LYS A O 1
ATOM 5663 N N . SER A 1 699 ? -0.289 100.625 71.875 1 87.5 699 SER A N 1
ATOM 5664 C CA . SER A 1 699 ? -1.095 99.438 71.75 1 87.5 699 SER A CA 1
ATOM 5665 C C . SER A 1 699 ? -2.561 99.688 72.062 1 87.5 699 SER A C 1
ATOM 5667 O O . SER A 1 699 ? -2.873 100.625 72.812 1 87.5 699 SER A O 1
ATOM 5669 N N . PRO A 1 700 ? -3.451 98.875 71.438 1 87.62 700 PRO A N 1
ATOM 5670 C CA . PRO A 1 700 ? -4.879 99.125 71.625 1 87.62 700 PRO A CA 1
ATOM 5671 C C . PRO A 1 700 ? -5.281 99.125 73.125 1 87.62 700 PRO A C 1
ATOM 5673 O O . PRO A 1 700 ? -6.113 99.938 73.562 1 87.62 700 PRO A O 1
ATOM 5676 N N . GLY A 1 701 ? -4.695 98.438 73.938 1 84.94 701 GLY A N 1
ATOM 5677 C CA . GLY A 1 701 ? -5.031 98.375 75.312 1 84.94 701 GLY A CA 1
ATOM 5678 C C . GLY A 1 701 ? -4.703 99.688 76.062 1 84.94 701 GLY A C 1
ATOM 5679 O O . GLY A 1 701 ? -5.293 99.938 77.125 1 84.94 701 GLY A O 1
ATOM 5680 N N . GLU A 1 702 ? -3.865 100.5 75.5 1 85.56 702 GLU A N 1
ATOM 5681 C CA . GLU A 1 702 ? -3.441 101.75 76.188 1 85.56 702 GLU A CA 1
ATOM 5682 C C . GLU A 1 702 ? -4.176 102.938 75.562 1 85.56 702 GLU A C 1
ATOM 5684 O O . GLU A 1 702 ? -4.059 104.062 76.125 1 85.56 702 GLU A O 1
ATOM 5689 N N . CYS A 1 703 ? -4.988 102.688 74.688 1 86.44 703 CYS A N 1
ATOM 5690 C CA . CYS A 1 703 ? -5.574 103.812 73.938 1 86.44 703 CYS A CA 1
ATOM 5691 C C . CYS A 1 703 ? -6.984 104.125 74.438 1 86.44 703 CYS A C 1
ATOM 5693 O O . CYS A 1 703 ? -7.668 103.188 74.938 1 86.44 703 CYS A O 1
ATOM 5695 N N . PHE A 1 704 ? -7.328 105.5 74.375 1 86.44 704 PHE A N 1
ATOM 5696 C CA . PHE A 1 704 ? -8.664 105.938 74.688 1 86.44 704 PHE A CA 1
ATOM 5697 C C . PHE A 1 704 ? -9.336 106.625 73.5 1 86.44 704 PHE A C 1
ATOM 5699 O O . PHE A 1 704 ? -8.664 107.25 72.688 1 86.44 704 PHE A O 1
ATOM 5706 N N . LEU A 1 705 ? -10.602 106.375 73.375 1 87.25 705 LEU A N 1
ATOM 5707 C CA . LEU A 1 705 ? -11.359 107.062 72.375 1 87.25 705 LEU A CA 1
ATOM 5708 C C . LEU A 1 705 ? -12.031 108.312 72.938 1 87.25 705 LEU A C 1
ATOM 5710 O O . LEU A 1 705 ? -12.617 108.312 74 1 87.25 705 LEU A O 1
ATOM 5714 N N . PHE A 1 706 ? -11.977 109.375 72.125 1 83.25 706 PHE A N 1
ATOM 5715 C CA . PHE A 1 706 ? -12.5 110.625 72.625 1 83.25 706 PHE A CA 1
ATOM 5716 C C . PHE A 1 706 ? -14.023 110.562 72.688 1 83.25 706 PHE A C 1
ATOM 5718 O O . PHE A 1 706 ? -14.695 110.062 71.812 1 83.25 706 PHE A O 1
ATOM 5725 N N . ASN A 1 707 ? -14.531 110.938 73.75 1 81.12 707 ASN A N 1
ATOM 5726 C CA . ASN A 1 707 ? -15.961 111.062 74 1 81.12 707 ASN A CA 1
ATOM 5727 C C . ASN A 1 707 ? -16.266 112.438 74.625 1 81.12 707 ASN A C 1
ATOM 5729 O O . ASN A 1 707 ? -15.719 112.812 75.688 1 81.12 707 ASN A O 1
ATOM 5733 N N . SER A 1 708 ? -17.156 113.188 73.938 1 79.06 708 SER A N 1
ATOM 5734 C CA . SER A 1 708 ? -17.438 114.562 74.375 1 79.06 708 SER A CA 1
ATOM 5735 C C . SER A 1 708 ? -18.047 114.625 75.812 1 79.06 708 SER A C 1
ATOM 5737 O O . SER A 1 708 ? -17.891 115.562 76.5 1 79.06 708 SER A O 1
ATOM 5739 N N . GLU A 1 709 ? -18.656 113.625 76.312 1 79.06 709 GLU A N 1
ATOM 5740 C CA . GLU A 1 709 ? -19.344 113.625 77.625 1 79.06 709 GLU A CA 1
ATOM 5741 C C . GLU A 1 709 ? -18.344 113.5 78.75 1 79.06 709 GLU A C 1
ATOM 5743 O O . GLU A 1 709 ? -18.547 114.125 79.812 1 79.06 709 GLU A O 1
ATOM 5748 N N . TRP A 1 710 ? -17.281 112.875 78.562 1 79.06 710 TRP A N 1
ATOM 5749 C CA . TRP A 1 710 ? -16.375 112.625 79.688 1 79.06 710 TRP A CA 1
ATOM 5750 C C . TRP A 1 710 ? -14.93 112.875 79.312 1 79.06 710 TRP A C 1
ATOM 5752 O O . TRP A 1 710 ? -14.008 112.5 80 1 79.06 710 TRP A O 1
ATOM 5762 N N . ALA A 1 711 ? -14.727 113.5 78.188 1 76.44 711 ALA A N 1
ATOM 5763 C CA . ALA A 1 711 ? -13.375 113.812 77.75 1 76.44 711 ALA A CA 1
ATOM 5764 C C . ALA A 1 711 ? -12.633 114.688 78.75 1 76.44 711 ALA A C 1
ATOM 5766 O O . ALA A 1 711 ? -11.398 114.688 78.812 1 76.44 711 ALA A O 1
ATOM 5767 N N . CYS A 1 712 ? -13.336 115.438 79.5 1 79.12 712 CYS A N 1
ATOM 5768 C CA . CYS A 1 712 ? -12.734 116.312 80.438 1 79.12 712 CYS A CA 1
ATOM 5769 C C . CYS A 1 712 ? -11.922 115.562 81.5 1 79.12 712 CYS A C 1
ATOM 5771 O O . CYS A 1 712 ? -10.93 116.062 82 1 79.12 712 CYS A O 1
ATOM 5773 N N . MET A 1 713 ? -12.305 114.438 81.75 1 80.62 713 MET A N 1
ATOM 5774 C CA . MET A 1 713 ? -11.609 113.562 82.688 1 80.62 713 MET A CA 1
ATOM 5775 C C . MET A 1 713 ? -10.203 113.188 82.188 1 80.62 713 MET A C 1
ATOM 5777 O O . MET A 1 713 ? -9.258 113.188 83 1 80.62 713 MET A O 1
ATOM 5781 N N . LEU A 1 714 ? -10.016 113.125 81 1 77.5 714 LEU A N 1
ATOM 5782 C CA . LEU A 1 714 ? -8.734 112.688 80.375 1 77.5 714 LEU A CA 1
ATOM 5783 C C . LEU A 1 714 ? -7.797 113.875 80.25 1 77.5 714 LEU A C 1
ATOM 5785 O O . LEU A 1 714 ? -6.602 113.688 80 1 77.5 714 LEU A O 1
ATOM 5789 N N . GLN A 1 715 ? -8.25 115.062 80.438 1 77.31 715 GLN A N 1
ATOM 5790 C CA . GLN A 1 715 ? -7.453 116.25 80.312 1 77.31 715 GLN A CA 1
ATOM 5791 C C . GLN A 1 715 ? -6.895 116.688 81.688 1 77.31 715 GLN A C 1
ATOM 5793 O O . GLN A 1 715 ? -6.094 117.625 81.75 1 77.31 715 GLN A O 1
ATOM 5798 N N . VAL A 1 716 ? -7.41 116.125 82.625 1 79.19 716 VAL A N 1
ATOM 5799 C CA . VAL A 1 716 ? -6.969 116.5 84 1 79.19 716 VAL A CA 1
ATOM 5800 C C . VAL A 1 716 ? -5.477 116.188 84.125 1 79.19 716 VAL A C 1
ATOM 5802 O O . VAL A 1 716 ? -4.73 117 84.688 1 79.19 716 VAL A O 1
ATOM 5805 N N . PHE A 1 717 ? -5.066 115 83.688 1 77.75 717 PHE A N 1
ATOM 5806 C CA . PHE A 1 717 ? -3.656 114.625 83.75 1 77.75 717 PHE A CA 1
ATOM 5807 C C . PHE A 1 717 ? -3.061 114.625 82.312 1 77.75 717 PHE A C 1
ATOM 5809 O O . PHE A 1 717 ? -3.766 114.312 81.375 1 77.75 717 PHE A O 1
ATOM 5816 N N . ASN A 1 718 ? -1.833 115 82.312 1 72.44 718 ASN A N 1
ATOM 5817 C CA . ASN A 1 718 ? -1.119 114.938 81 1 72.44 718 ASN A CA 1
ATOM 5818 C C . ASN A 1 718 ? -0.638 113.5 80.75 1 72.44 718 ASN A C 1
ATOM 5820 O O . ASN A 1 718 ? -0.277 112.812 81.688 1 72.44 718 ASN A O 1
ATOM 5824 N N . GLY A 1 719 ? -1.062 112.812 79.688 1 75.31 719 GLY A N 1
ATOM 5825 C CA . GLY A 1 719 ? -0.419 111.562 79.375 1 75.31 719 GLY A CA 1
ATOM 5826 C C . GLY A 1 719 ? -1.389 110.5 78.875 1 75.31 719 GLY A C 1
ATOM 5827 O O . GLY A 1 719 ? -1.01 109.312 78.688 1 75.31 719 GLY A O 1
ATOM 5828 N N . PHE A 1 720 ? -2.58 110.688 78.938 1 82.81 720 PHE A N 1
ATOM 5829 C CA . PHE A 1 720 ? -3.5 109.688 78.438 1 82.81 720 PHE A CA 1
ATOM 5830 C C . PHE A 1 720 ? -3.494 109.625 76.875 1 82.81 720 PHE A C 1
ATOM 5832 O O . PHE A 1 720 ? -3.752 110.688 76.25 1 82.81 720 PHE A O 1
ATOM 5839 N N . PRO A 1 721 ? -3.17 108.438 76.312 1 85.94 721 PRO A N 1
ATOM 5840 C CA . PRO A 1 721 ? -3.129 108.312 74.875 1 85.94 721 PRO A CA 1
ATOM 5841 C C . PRO A 1 721 ? -4.516 108.312 74.25 1 85.94 721 PRO A C 1
ATOM 5843 O O . PRO A 1 721 ? -5.293 107.375 74.438 1 85.94 721 PRO A O 1
ATOM 5846 N N . LEU A 1 722 ? -4.793 109.312 73.625 1 85.5 722 LEU A N 1
ATOM 5847 C CA . LEU A 1 722 ? -6.047 109.5 72.875 1 85.5 722 LEU A CA 1
ATOM 5848 C C . LEU A 1 722 ? -5.852 109.25 71.375 1 85.5 722 LEU A C 1
ATOM 5850 O O . LEU A 1 722 ? -4.938 109.812 70.812 1 85.5 722 LEU A O 1
ATOM 5854 N N . ILE A 1 723 ? -6.734 108.438 71 1 86.88 723 ILE A N 1
ATOM 5855 C CA . ILE A 1 723 ? -6.648 108.125 69.562 1 86.88 723 ILE A CA 1
ATOM 5856 C C . ILE A 1 723 ? -6.816 109.438 68.75 1 86.88 723 ILE A C 1
ATOM 5858 O O . ILE A 1 723 ? -7.73 110.188 69 1 86.88 723 ILE A O 1
ATOM 5862 N N . ASP A 1 724 ? -5.902 109.562 67.688 1 84.62 724 ASP A N 1
ATOM 5863 C CA . ASP A 1 724 ? -5.867 110.75 66.875 1 84.62 724 ASP A CA 1
ATOM 5864 C C . ASP A 1 724 ? -6.996 110.812 65.812 1 84.62 724 ASP A C 1
ATOM 5866 O O . ASP A 1 724 ? -6.891 110.125 64.75 1 84.62 724 ASP A O 1
ATOM 5870 N N . HIS A 1 725 ? -8.117 111.5 66.188 1 81.69 725 HIS A N 1
ATOM 5871 C CA . HIS A 1 725 ? -9.258 111.562 65.312 1 81.69 725 HIS A CA 1
ATOM 5872 C C . HIS A 1 725 ? -8.93 112.375 64.062 1 81.69 725 HIS A C 1
ATOM 5874 O O . HIS A 1 725 ? -9.594 112.188 63 1 81.69 725 HIS A O 1
ATOM 5880 N N . ASP A 1 726 ? -8.031 113.25 64.125 1 81.25 726 ASP A N 1
ATOM 5881 C CA . ASP A 1 726 ? -7.641 114 62.938 1 81.25 726 ASP A CA 1
ATOM 5882 C C . ASP A 1 726 ? -6.898 113.062 61.938 1 81.25 726 ASP A C 1
ATOM 5884 O O . ASP A 1 726 ? -7 113.312 60.719 1 81.25 726 ASP A O 1
ATOM 5888 N N . PHE A 1 727 ? -6.242 112.125 62.5 1 85.88 727 PHE A N 1
ATOM 5889 C CA . PHE A 1 727 ? -5.473 111.25 61.688 1 85.88 727 PHE A CA 1
ATOM 5890 C C . PHE A 1 727 ? -6.379 110.188 61.062 1 85.88 727 PHE A C 1
ATOM 5892 O O . PHE A 1 727 ? -6.277 109.875 59.844 1 85.88 727 PHE A O 1
ATOM 5899 N N . TYR A 1 728 ? -7.176 109.625 61.719 1 86.5 728 TYR A N 1
ATOM 5900 C CA . TYR A 1 728 ? -8.008 108.5 61.25 1 86.5 728 TYR A CA 1
ATOM 5901 C C . TYR A 1 728 ? -9.32 109.062 60.688 1 86.5 728 TYR A C 1
ATOM 5903 O O . TYR A 1 728 ? -9.992 108.312 59.906 1 86.5 728 TYR A O 1
ATOM 5911 N N . GLY A 1 729 ? -9.75 110.312 60.875 1 79.81 729 GLY A N 1
ATOM 5912 C CA . GLY A 1 729 ? -11.016 110.875 60.406 1 79.81 729 GLY A CA 1
ATOM 5913 C C . GLY A 1 729 ? -12.188 110.5 61.312 1 79.81 729 GLY A C 1
ATOM 5914 O O . GLY A 1 729 ? -12.047 109.688 62.188 1 79.81 729 GLY A O 1
ATOM 5915 N N . SER A 1 730 ? -13.312 111.062 61.094 1 81.31 730 SER A N 1
ATOM 5916 C CA . SER A 1 730 ? -14.508 110.875 61.875 1 81.31 730 SER A CA 1
ATOM 5917 C C . SER A 1 730 ? -15.062 109.438 61.719 1 81.31 730 SER A C 1
ATOM 5919 O O . SER A 1 730 ? -15.906 109 62.5 1 81.31 730 SER A O 1
ATOM 5921 N N . ILE A 1 731 ? -14.398 108.688 60.781 1 82.38 731 ILE A N 1
ATOM 5922 C CA . ILE A 1 731 ? -14.906 107.375 60.469 1 82.38 731 ILE A CA 1
ATOM 5923 C C . ILE A 1 731 ? -14.516 106.375 61.562 1 82.38 731 ILE A C 1
ATOM 5925 O O . ILE A 1 731 ? -15.188 105.375 61.75 1 82.38 731 ILE A O 1
ATOM 5929 N N . ILE A 1 732 ? -13.586 106.688 62.312 1 84.75 732 ILE A N 1
ATOM 5930 C CA . ILE A 1 732 ? -13.102 105.812 63.344 1 84.75 732 ILE A CA 1
ATOM 5931 C C . ILE A 1 732 ? -14.18 105.625 64.438 1 84.75 732 ILE A C 1
ATOM 5933 O O . ILE A 1 732 ? -14.242 104.562 65.062 1 84.75 732 ILE A O 1
ATOM 5937 N N . PHE A 1 733 ? -15.117 106.688 64.5 1 84 733 PHE A N 1
ATOM 5938 C CA . PHE A 1 733 ? -16.156 106.625 65.5 1 84 733 PHE A CA 1
ATOM 5939 C C . PHE A 1 733 ? -17.266 105.625 65.125 1 84 733 PHE A C 1
ATOM 5941 O O . PHE A 1 733 ? -18.047 105.25 65.938 1 84 733 PHE A O 1
ATOM 5948 N N . SER A 1 734 ? -17.203 105.188 63.906 1 84.19 734 SER A N 1
ATOM 5949 C CA . SER A 1 734 ? -18.188 104.25 63.406 1 84.19 734 SER A CA 1
ATOM 5950 C C . SER A 1 734 ? -17.781 102.812 63.75 1 84.19 734 SER A C 1
ATOM 5952 O O . SER A 1 734 ? -18.578 101.875 63.656 1 84.19 734 SER A O 1
ATOM 5954 N N . TYR A 1 735 ? -16.625 102.688 64.312 1 87.06 735 TYR A N 1
ATOM 5955 C CA . TYR A 1 735 ? -16.125 101.312 64.625 1 87.06 735 TYR A CA 1
ATOM 5956 C C . TYR A 1 735 ? -15.945 101.188 66.125 1 87.06 735 TYR A C 1
ATOM 5958 O O . TYR A 1 735 ? -14.977 100.562 66.562 1 87.06 735 TYR A O 1
ATOM 5966 N N . ILE A 1 736 ? -16.859 101.625 66.812 1 86.12 736 ILE A N 1
ATOM 5967 C CA . ILE A 1 736 ? -16.75 101.625 68.25 1 86.12 736 ILE A CA 1
ATOM 5968 C C . ILE A 1 736 ? -16.781 100.188 68.75 1 86.12 736 ILE A C 1
ATOM 5970 O O . ILE A 1 736 ? -16.016 99.875 69.688 1 86.12 736 ILE A O 1
ATOM 5974 N N . ASN A 1 737 ? -17.484 99.312 68.188 1 85.69 737 ASN A N 1
ATOM 5975 C CA . ASN A 1 737 ? -17.578 97.938 68.625 1 85.69 737 ASN A CA 1
ATOM 5976 C C . ASN A 1 737 ? -16.297 97.188 68.375 1 85.69 737 ASN A C 1
ATOM 5978 O O . ASN A 1 737 ? -15.836 96.375 69.188 1 85.69 737 ASN A O 1
ATOM 5982 N N . GLN A 1 738 ? -15.703 97.438 67.375 1 86.38 738 GLN A N 1
ATOM 5983 C CA . GLN A 1 738 ? -14.453 96.812 67 1 86.38 738 GLN A CA 1
ATOM 5984 C C . GLN A 1 738 ? -13.297 97.312 67.875 1 86.38 738 GLN A C 1
ATOM 5986 O O . GLN A 1 738 ? -12.438 96.5 68.312 1 86.38 738 GLN A O 1
ATOM 5991 N N . LEU A 1 739 ? -13.305 98.438 68.062 1 86.62 739 LEU A N 1
ATOM 5992 C CA . LEU A 1 739 ? -12.281 99 68.938 1 86.62 739 LEU A CA 1
ATOM 5993 C C . LEU A 1 739 ? -12.391 98.438 70.312 1 86.62 739 LEU A C 1
ATOM 5995 O O . LEU A 1 739 ? -11.375 98.188 71 1 86.62 739 LEU A O 1
ATOM 5999 N N . ARG A 1 740 ? -13.594 98.375 70.75 1 84.75 740 ARG A N 1
ATOM 6000 C CA . ARG A 1 740 ? -13.82 97.75 72.062 1 84.75 740 ARG A CA 1
ATOM 6001 C C . ARG A 1 740 ? -13.289 96.312 72.125 1 84.75 740 ARG A C 1
ATOM 6003 O O . ARG A 1 740 ? -12.648 95.938 73.062 1 84.75 740 ARG A O 1
ATOM 6010 N N . GLN A 1 741 ? -13.367 95.688 71 1 85.44 741 GLN A N 1
ATOM 6011 C CA . GLN A 1 741 ? -12.969 94.25 70.938 1 85.44 741 GLN A CA 1
ATOM 6012 C C . GLN A 1 741 ? -11.453 94.125 70.938 1 85.44 741 GLN A C 1
ATOM 6014 O O . GLN A 1 741 ? -10.914 93.188 71.5 1 85.44 741 GLN A O 1
ATOM 6019 N N . ILE A 1 742 ? -10.82 95 70.375 1 84.94 742 ILE A N 1
ATOM 6020 C CA . ILE A 1 742 ? -9.367 94.938 70.312 1 84.94 742 ILE A CA 1
ATOM 6021 C C . ILE A 1 742 ? -8.766 95.438 71.625 1 84.94 742 ILE A C 1
ATOM 6023 O O . ILE A 1 742 ? -7.613 95.125 71.938 1 84.94 742 ILE A O 1
ATOM 6027 N N . GLY A 1 743 ? -9.547 96.25 72.5 1 82.62 743 GLY A N 1
ATOM 6028 C CA . GLY A 1 743 ? -9.078 96.625 73.875 1 82.62 743 GLY A CA 1
ATOM 6029 C C . GLY A 1 743 ? -9.008 98.125 74.062 1 82.62 743 GLY A C 1
ATOM 6030 O O . GLY A 1 743 ? -8.508 98.562 75.125 1 82.62 743 GLY A O 1
ATOM 6031 N N . VAL A 1 744 ? -9.516 98.812 73.125 1 87.12 744 VAL A N 1
ATOM 6032 C CA . VAL A 1 744 ? -9.508 100.25 73.312 1 87.12 744 VAL A CA 1
ATOM 6033 C C . VAL A 1 744 ? -10.578 100.625 74.312 1 87.12 744 VAL A C 1
ATOM 6035 O O . VAL A 1 744 ? -11.672 100.062 74.312 1 87.12 744 VAL A O 1
ATOM 6038 N N . LYS A 1 745 ? -10.273 101.625 75.125 1 86.88 745 LYS A N 1
ATOM 6039 C CA . LYS A 1 745 ? -11.211 102.062 76.125 1 86.88 745 LYS A CA 1
ATOM 6040 C C . LYS A 1 745 ? -12.195 103.125 75.562 1 86.88 745 LYS A C 1
ATOM 6042 O O . LYS A 1 745 ? -11.859 104.25 75.375 1 86.88 745 LYS A O 1
ATOM 6047 N N . VAL A 1 746 ? -13.344 102.562 75.312 1 84.12 746 VAL A N 1
ATOM 6048 C CA . VAL A 1 746 ? -14.359 103.438 74.688 1 84.12 746 VAL A CA 1
ATOM 6049 C C . VAL A 1 746 ? -15.445 103.75 75.688 1 84.12 746 VAL A C 1
ATOM 6051 O O . VAL A 1 746 ? -16.141 104.75 75.562 1 84.12 746 VAL A O 1
ATOM 6054 N N . ASP A 1 747 ? -15.469 103 76.75 1 83.75 747 ASP A N 1
ATOM 6055 C CA . ASP A 1 747 ? -16.516 103.25 77.75 1 83.75 747 ASP A CA 1
ATOM 6056 C C . ASP A 1 747 ? -15.969 103.938 79 1 83.75 747 ASP A C 1
ATOM 6058 O O . ASP A 1 747 ? -14.789 103.812 79.312 1 83.75 747 ASP A O 1
ATOM 6062 N N . PHE A 1 748 ? -16.984 104.688 79.625 1 83.69 748 PHE A N 1
ATOM 6063 C CA . PHE A 1 748 ? -16.656 105.5 80.75 1 83.69 748 PHE A CA 1
ATOM 6064 C C . PHE A 1 748 ? -16.203 104.562 81.938 1 83.69 748 PHE A C 1
ATOM 6066 O O . PHE A 1 748 ? -15.25 104.875 82.625 1 83.69 748 PHE A O 1
ATOM 6073 N N . GLU A 1 749 ? -16.812 103.5 82.062 1 81.94 749 GLU A N 1
ATOM 6074 C CA . GLU A 1 749 ? -16.516 102.625 83.188 1 81.94 749 GLU A CA 1
ATOM 6075 C C . GLU A 1 749 ? -15.078 102.125 83.125 1 81.94 749 GLU A C 1
ATOM 6077 O O . GLU A 1 749 ? -14.406 102 84.125 1 81.94 749 GLU A O 1
ATOM 6082 N N . GLU A 1 750 ? -14.531 102 82 1 81.56 750 GLU A N 1
ATOM 6083 C CA . GLU A 1 750 ? -13.156 101.5 81.875 1 81.56 750 GLU A CA 1
ATOM 6084 C C . GLU A 1 750 ? -12.164 102.688 81.938 1 81.56 750 GLU A C 1
ATOM 6086 O O . GLU A 1 750 ? -11.086 102.562 82.5 1 81.56 750 GLU A O 1
ATOM 6091 N N . ALA A 1 751 ? -12.539 103.688 81.375 1 82.38 751 ALA A N 1
ATOM 6092 C CA . ALA A 1 751 ? -11.68 104.875 81.438 1 82.38 751 ALA A CA 1
ATOM 6093 C C . ALA A 1 751 ? -11.523 105.375 82.875 1 82.38 751 ALA A C 1
ATOM 6095 O O . ALA A 1 751 ? -10.43 105.812 83.25 1 82.38 751 ALA A O 1
ATOM 6096 N N . VAL A 1 752 ? -12.57 105.375 83.562 1 82.75 752 VAL A N 1
ATOM 6097 C CA . VAL A 1 752 ? -12.531 105.938 84.938 1 82.75 752 VAL A CA 1
ATOM 6098 C C . VAL A 1 752 ? -11.641 105.062 85.812 1 82.75 752 VAL A C 1
ATOM 6100 O O . VAL A 1 752 ? -10.992 105.562 86.75 1 82.75 752 VAL A O 1
ATOM 6103 N N . LYS A 1 753 ? -11.594 103.812 85.5 1 82.31 753 LYS A N 1
ATOM 6104 C CA . LYS A 1 753 ? -10.719 102.938 86.312 1 82.31 753 LYS A CA 1
ATOM 6105 C C . LYS A 1 753 ? -9.258 103.312 86.125 1 82.31 753 LYS A C 1
ATOM 6107 O O . LYS A 1 753 ? -8.5 103.375 87.062 1 82.31 753 LYS A O 1
ATOM 6112 N N . VAL A 1 754 ? -8.875 103.625 84.938 1 82.69 754 VAL A N 1
ATOM 6113 C CA . VAL A 1 754 ? -7.496 104 84.688 1 82.69 754 VAL A CA 1
ATOM 6114 C C . VAL A 1 754 ? -7.25 105.438 85.25 1 82.69 754 VAL A C 1
ATOM 6116 O O . VAL A 1 754 ? -6.184 105.688 85.75 1 82.69 754 VAL A O 1
ATOM 6119 N N . PHE A 1 755 ? -8.211 106.188 85.125 1 84.06 755 PHE A N 1
ATOM 6120 C CA . PHE A 1 755 ? -8.117 107.5 85.625 1 84.06 755 PHE A CA 1
ATOM 6121 C C . PHE A 1 755 ? -7.977 107.5 87.188 1 84.06 755 PHE A C 1
ATOM 6123 O O . PHE A 1 755 ? -7.145 108.188 87.75 1 84.06 755 PHE A O 1
ATOM 6130 N N . ALA A 1 756 ? -8.773 106.75 87.812 1 80.69 756 ALA A N 1
ATOM 6131 C CA . ALA A 1 756 ? -8.711 106.625 89.25 1 80.69 756 ALA A CA 1
ATOM 6132 C C . ALA A 1 756 ? -7.336 106.125 89.688 1 80.69 756 ALA A C 1
ATOM 6134 O O . ALA A 1 756 ? -6.793 106.625 90.688 1 80.69 756 ALA A O 1
ATOM 6135 N N . HIS A 1 757 ? -6.824 105.312 88.938 1 81.06 757 HIS A N 1
ATOM 6136 C CA . HIS A 1 757 ? -5.492 104.812 89.25 1 81.06 757 HIS A CA 1
ATOM 6137 C C . HIS A 1 757 ? -4.441 105.875 89.062 1 81.06 757 HIS A C 1
ATOM 6139 O O . HIS A 1 757 ? -3.58 106.062 89.938 1 81.06 757 HIS A O 1
ATOM 6145 N N . SER A 1 758 ? -4.539 106.625 88.062 1 81.06 758 SER A N 1
ATOM 6146 C CA . SER A 1 758 ? -3.615 107.75 87.812 1 81.06 758 SER A CA 1
ATOM 6147 C C . SER A 1 758 ? -3.814 108.812 88.875 1 81.06 758 SER A C 1
ATOM 6149 O O . SER A 1 758 ? -2.848 109.438 89.312 1 81.06 758 SER A O 1
ATOM 6151 N N . PHE A 1 759 ? -4.996 109.062 89.188 1 80.62 759 PHE A N 1
ATOM 6152 C CA . PHE A 1 759 ? -5.293 110.062 90.188 1 80.62 759 PHE A CA 1
ATOM 6153 C C . PHE A 1 759 ? -4.684 109.688 91.562 1 80.62 759 PHE A C 1
ATOM 6155 O O . PHE A 1 759 ? -4.098 110.562 92.188 1 80.62 759 PHE A O 1
ATOM 6162 N N . ARG A 1 760 ? -4.723 108.5 91.875 1 80.31 760 ARG A N 1
ATOM 6163 C CA . ARG A 1 760 ? -4.164 108 93.125 1 80.31 760 ARG A CA 1
ATOM 6164 C C . ARG A 1 760 ? -2.643 108.125 93.125 1 80.31 760 ARG A C 1
ATOM 6166 O O . ARG A 1 760 ? -2.035 108.5 94.125 1 80.31 760 ARG A O 1
ATOM 6173 N N . GLN A 1 761 ? -2.121 108 92 1 76.75 761 GLN A N 1
ATOM 6174 C CA . GLN A 1 761 ? -0.665 108 91.938 1 76.75 761 GLN A CA 1
ATOM 6175 C C . GLN A 1 761 ? -0.155 109.438 91.938 1 76.75 761 GLN A C 1
ATOM 6177 O O . GLN A 1 761 ? 0.914 109.75 92.438 1 76.75 761 GLN A O 1
ATOM 6182 N N . GLN A 1 762 ? -0.975 110.375 91.375 1 77.12 762 GLN A N 1
ATOM 6183 C CA . GLN A 1 762 ? -0.531 111.812 91.25 1 77.12 762 GLN A CA 1
ATOM 6184 C C . GLN A 1 762 ? -1.148 112.688 92.375 1 77.12 762 GLN A C 1
ATOM 6186 O O . GLN A 1 762 ? -0.88 113.875 92.438 1 77.12 762 GLN A O 1
ATOM 6191 N N . ALA A 1 763 ? -1.903 112.125 93.125 1 73.81 763 ALA A N 1
ATOM 6192 C CA . ALA A 1 763 ? -2.611 112.875 94.188 1 73.81 763 ALA A CA 1
ATOM 6193 C C . ALA A 1 763 ? -1.633 113.688 95.062 1 73.81 763 ALA A C 1
ATOM 6195 O O . ALA A 1 763 ? -1.909 114.812 95.5 1 73.81 763 ALA A O 1
ATOM 6196 N N . SER A 1 764 ? -0.483 113.125 95.438 1 70.56 764 SER A N 1
ATOM 6197 C CA . SER A 1 764 ? 0.469 113.812 96.312 1 70.56 764 SER A CA 1
ATOM 6198 C C . SER A 1 764 ? 1.241 114.875 95.562 1 70.56 764 SER A C 1
ATOM 6200 O O . SER A 1 764 ? 1.781 115.812 96.188 1 70.56 764 SER A O 1
ATOM 6202 N N . SER A 1 765 ? 1.228 115 94.312 1 72.12 765 SER A N 1
ATOM 6203 C CA . SER A 1 765 ? 2.006 115.938 93.562 1 72.12 765 SER A CA 1
ATOM 6204 C C . SER A 1 765 ? 1.12 116.75 92.562 1 72.12 765 SER A C 1
ATOM 6206 O O . SER A 1 765 ? 1.581 117.188 91.562 1 72.12 765 SER A O 1
ATOM 6208 N N . MET A 1 766 ? -0.08 117 92.938 1 74.69 766 MET A N 1
ATOM 6209 C CA . MET A 1 766 ? -1.031 117.625 92.062 1 74.69 766 MET A CA 1
ATOM 6210 C C . MET A 1 766 ? -0.758 119.125 92 1 74.69 766 MET A C 1
ATOM 6212 O O . MET A 1 766 ? -0.527 119.812 93 1 74.69 766 MET A O 1
ATOM 6216 N N . THR A 1 767 ? -0.486 119.75 90.938 1 76.69 767 THR A N 1
ATOM 6217 C CA . THR A 1 767 ? -0.296 121.188 90.75 1 76.69 767 THR A CA 1
ATOM 6218 C C . THR A 1 767 ? -1.636 121.875 90.75 1 76.69 767 THR A C 1
ATOM 6220 O O . THR A 1 767 ? -2.693 121.25 90.688 1 76.69 767 THR A O 1
ATOM 6223 N N . LYS A 1 768 ? -1.573 123.25 90.875 1 75.25 768 LYS A N 1
ATOM 6224 C CA . LYS A 1 768 ? -2.76 124.062 90.938 1 75.25 768 LYS A CA 1
ATOM 6225 C C . LYS A 1 768 ? -3.598 123.875 89.688 1 75.25 768 LYS A C 1
ATOM 6227 O O . LYS A 1 768 ? -4.828 123.875 89.75 1 75.25 768 LYS A O 1
ATOM 6232 N N . GLU A 1 769 ? -3.027 123.625 88.688 1 77.38 769 GLU A N 1
ATOM 6233 C CA . GLU A 1 769 ? -3.713 123.438 87.375 1 77.38 769 GLU A CA 1
ATOM 6234 C C . GLU A 1 769 ? -4.461 122.125 87.312 1 77.38 769 GLU A C 1
ATOM 6236 O O . GLU A 1 769 ? -5.574 122.062 86.812 1 77.38 769 GLU A O 1
ATOM 6241 N N . ASN A 1 770 ? -3.973 121.062 87.875 1 80.12 770 ASN A N 1
ATOM 6242 C CA . ASN A 1 770 ? -4.621 119.75 87.875 1 80.12 770 ASN A CA 1
ATOM 6243 C C . ASN A 1 770 ? -5.875 119.75 88.75 1 80.12 770 ASN A C 1
ATOM 6245 O O . ASN A 1 770 ? -6.898 119.188 88.375 1 80.12 770 ASN A O 1
ATOM 6249 N N . VAL A 1 771 ? -5.668 120.562 89.812 1 77.25 771 VAL A N 1
ATOM 6250 C CA . VAL A 1 771 ? -6.793 120.625 90.75 1 77.25 771 VAL A CA 1
ATOM 6251 C C . VAL A 1 771 ? -7.945 121.375 90.125 1 77.25 771 VAL A C 1
ATOM 6253 O O . VAL A 1 771 ? -9.102 121 90.188 1 77.25 771 VAL A O 1
ATOM 6256 N N . LEU A 1 772 ? -7.586 122.5 89.562 1 77.81 772 LEU A N 1
ATOM 6257 C CA . LEU A 1 772 ? -8.625 123.312 88.875 1 77.81 772 LEU A CA 1
ATOM 6258 C C . LEU A 1 772 ? -9.266 122.562 87.75 1 77.81 772 LEU A C 1
ATOM 6260 O O . LEU A 1 772 ? -10.484 122.625 87.562 1 77.81 772 LEU A O 1
ATOM 6264 N N . SER A 1 773 ? -8.594 121.75 87.062 1 80 773 SER A N 1
ATOM 6265 C CA . SER A 1 773 ? -9.102 121 85.938 1 80 773 SER A CA 1
ATOM 6266 C C . SER A 1 773 ? -9.984 119.812 86.438 1 80 773 SER A C 1
ATOM 6268 O O . SER A 1 773 ? -11.016 119.562 85.812 1 80 773 SER A O 1
ATOM 6270 N N . PHE A 1 774 ? -9.57 119.312 87.438 1 83.44 774 PHE A N 1
ATOM 6271 C CA . PHE A 1 774 ? -10.367 118.188 88 1 83.44 774 PHE A CA 1
ATOM 6272 C C . PHE A 1 774 ? -11.695 118.75 88.562 1 83.44 774 PHE A C 1
ATOM 6274 O O . PHE A 1 774 ? -12.742 118.125 88.375 1 83.44 774 PHE A O 1
ATOM 6281 N N . LEU A 1 775 ? -11.586 120 89.312 1 77.62 775 LEU A N 1
ATOM 6282 C CA . LEU A 1 775 ? -12.805 120.562 89.812 1 77.62 775 LEU A CA 1
ATOM 6283 C C . LEU A 1 775 ? -13.75 121 88.688 1 77.62 775 LEU A C 1
ATOM 6285 O O . LEU A 1 775 ? -14.969 120.812 88.812 1 77.62 775 LEU A O 1
ATOM 6289 N N . SER A 1 776 ? -13.266 121.438 87.75 1 79 776 SER A N 1
ATOM 6290 C CA . SER A 1 776 ? -14.062 121.75 86.562 1 79 776 SER A CA 1
ATOM 6291 C C . SER A 1 776 ? -14.664 120.5 85.938 1 79 776 SER A C 1
ATOM 6293 O O . SER A 1 776 ? -15.828 120.5 85.5 1 79 776 SER A O 1
ATOM 6295 N N . CYS A 1 777 ? -13.961 119.438 85.812 1 80 777 CYS A N 1
ATOM 6296 C CA . CYS A 1 777 ? -14.438 118.125 85.25 1 80 777 CYS A CA 1
ATOM 6297 C C . CYS A 1 777 ? -15.508 117.562 86.125 1 80 777 CYS A C 1
ATOM 6299 O O . CYS A 1 777 ? -16.516 117.062 85.625 1 80 777 CYS A O 1
ATOM 6301 N N . TYR A 1 778 ? -15.234 117.75 87.438 1 78.56 778 TYR A N 1
ATOM 6302 C CA . TYR A 1 778 ? -16.203 117.188 88.375 1 78.56 778 TYR A CA 1
ATOM 6303 C C . TYR A 1 778 ? -17.531 117.938 88.25 1 78.56 778 TYR A C 1
ATOM 6305 O O . TYR A 1 778 ? -18.594 117.312 88.312 1 78.56 778 TYR A O 1
ATOM 6313 N N . ARG A 1 779 ? -17.484 119.25 88.125 1 78.06 779 ARG A N 1
ATOM 6314 C CA . ARG A 1 779 ? -18.672 120.062 87.938 1 78.06 779 ARG A CA 1
ATOM 6315 C C . ARG A 1 779 ? -19.391 119.688 86.625 1 78.06 779 ARG A C 1
ATOM 6317 O O . ARG A 1 779 ? -20.625 119.625 86.625 1 78.06 779 ARG A O 1
ATOM 6324 N N . GLN A 1 780 ? -18.734 119.312 85.688 1 79.75 780 GLN A N 1
ATOM 6325 C CA . GLN A 1 780 ? -19.312 119 84.375 1 79.75 780 GLN A CA 1
ATOM 6326 C C . GLN A 1 780 ? -19.938 117.625 84.438 1 79.75 780 GLN A C 1
ATOM 6328 O O . GLN A 1 780 ? -20.969 117.375 83.75 1 79.75 780 GLN A O 1
ATOM 6333 N N . LEU A 1 781 ? -19.328 116.688 85.125 1 78.94 781 LEU A N 1
ATOM 6334 C CA . LEU A 1 781 ? -19.812 115.312 85.188 1 78.94 781 LEU A CA 1
ATOM 6335 C C . LEU A 1 781 ? -21.016 115.25 86.062 1 78.94 781 LEU A C 1
ATOM 6337 O O . LEU A 1 781 ? -21.812 114.312 85.938 1 78.94 781 LEU A O 1
ATOM 6341 N N . LYS A 1 782 ? -21.25 116.188 87.062 1 74.62 782 LYS A N 1
ATOM 6342 C CA . LYS A 1 782 ? -22.375 116.125 88 1 74.62 782 LYS A CA 1
ATOM 6343 C C . LYS A 1 782 ? -23.703 116.125 87.25 1 74.62 782 LYS A C 1
ATOM 6345 O O . LYS A 1 782 ? -24.672 115.5 87.625 1 74.62 782 LYS A O 1
ATOM 6350 N N . GLY A 1 783 ? -23.844 116.812 86.125 1 67.94 783 GLY A N 1
ATOM 6351 C CA . GLY A 1 783 ? -25.094 116.875 85.375 1 67.94 783 GLY A CA 1
ATOM 6352 C C . GLY A 1 783 ? -25.25 115.75 84.375 1 67.94 783 GLY A C 1
ATOM 6353 O O . GLY A 1 783 ? -26.266 115.625 83.688 1 67.94 783 GLY A O 1
ATOM 6354 N N . THR A 1 784 ? -24.297 114.812 84.25 1 75.44 784 THR A N 1
ATOM 6355 C CA . THR A 1 784 ? -24.359 113.75 83.312 1 75.44 784 THR A CA 1
ATOM 6356 C C . THR A 1 784 ? -24.594 112.375 84 1 75.44 784 THR A C 1
ATOM 6358 O O . THR A 1 784 ? -24.406 112.25 85.188 1 75.44 784 THR A O 1
ATOM 6361 N N . PRO A 1 785 ? -25.047 111.438 83.312 1 78.62 785 PRO A N 1
ATOM 6362 C CA . PRO A 1 785 ? -25.297 110.125 83.938 1 78.62 785 PRO A CA 1
ATOM 6363 C C . PRO A 1 785 ? -24.016 109.438 84.312 1 78.62 785 PRO A C 1
ATOM 6365 O O . PRO A 1 785 ? -24.062 108.375 85 1 78.62 785 PRO A O 1
ATOM 6368 N N . HIS A 1 786 ? -22.859 109.938 84.188 1 80.56 786 HIS A N 1
ATOM 6369 C CA . HIS A 1 786 ? -21.578 109.312 84.5 1 80.56 786 HIS A CA 1
ATOM 6370 C C . HIS A 1 786 ? -21.109 109.688 85.938 1 80.56 786 HIS A C 1
ATOM 6372 O O . HIS A 1 786 ? -20.906 110.875 86.188 1 80.56 786 HIS A O 1
ATOM 6378 N N . LYS A 1 787 ? -21.109 108.75 86.75 1 78.88 787 LYS A N 1
ATOM 6379 C CA . LYS A 1 787 ? -20.734 109 88.125 1 78.88 787 LYS A CA 1
ATOM 6380 C C . LYS A 1 787 ? -19.406 108.312 88.438 1 78.88 787 LYS A C 1
ATOM 6382 O O . LYS A 1 787 ? -19.109 107.25 87.938 1 78.88 787 LYS A O 1
ATOM 6387 N N . PHE A 1 788 ? -18.547 108.938 89.25 1 77.94 788 PHE A N 1
ATOM 6388 C CA . PHE A 1 788 ? -17.281 108.375 89.688 1 77.94 788 PHE A CA 1
ATOM 6389 C C . PHE A 1 788 ? -17.516 107.25 90.625 1 77.94 788 PHE A C 1
ATOM 6391 O O . PHE A 1 788 ? -18.484 107.25 91.375 1 77.94 788 PHE A O 1
ATOM 6398 N N . PRO A 1 789 ? -16.781 106.25 90.5 1 79.56 789 PRO A N 1
ATOM 6399 C CA . PRO A 1 789 ? -16.953 105.125 91.375 1 79.56 789 PRO A CA 1
ATOM 6400 C C . PRO A 1 789 ? -16.781 105.438 92.875 1 79.56 789 PRO A C 1
ATOM 6402 O O . PRO A 1 789 ? -16.078 106.375 93.188 1 79.56 789 PRO A O 1
ATOM 6405 N N . PRO A 1 790 ? -17.469 104.75 93.75 1 78.19 790 PRO A N 1
ATOM 6406 C CA . PRO A 1 790 ? -17.453 105.062 95.188 1 78.19 790 PRO A CA 1
ATOM 6407 C C . PRO A 1 790 ? -16.047 105.062 95.75 1 78.19 790 PRO A C 1
ATOM 6409 O O . PRO A 1 790 ? -15.742 105.875 96.625 1 78.19 790 PRO A O 1
ATOM 6412 N N . ASP A 1 791 ? -15.25 104.312 95.312 1 77.38 791 ASP A N 1
ATOM 6413 C CA . ASP A 1 791 ? -13.898 104.25 95.812 1 77.38 791 ASP A CA 1
ATOM 6414 C C . ASP A 1 791 ? -13.125 105.562 95.5 1 77.38 791 ASP A C 1
ATOM 6416 O O . ASP A 1 791 ? -12.383 106.062 96.375 1 77.38 791 ASP A O 1
ATOM 6420 N N . LEU A 1 792 ? -13.344 106.125 94.375 1 78.81 792 LEU A N 1
ATOM 6421 C CA . LEU A 1 792 ? -12.703 107.375 94.062 1 78.81 792 LEU A CA 1
ATOM 6422 C C . LEU A 1 792 ? -13.352 108.5 94.875 1 78.81 792 LEU A C 1
ATOM 6424 O O . LEU A 1 792 ? -12.664 109.438 95.312 1 78.81 792 LEU A O 1
ATOM 6428 N N . LYS A 1 793 ? -14.609 108.375 95.062 1 77.44 793 LYS A N 1
ATOM 6429 C CA . LYS A 1 793 ? -15.289 109.375 95.875 1 77.44 793 LYS A CA 1
ATOM 6430 C C . LYS A 1 793 ? -14.812 109.375 97.312 1 77.44 793 LYS A C 1
ATOM 6432 O O . LYS A 1 793 ? -14.594 110.375 97.938 1 77.44 793 LYS A O 1
ATOM 6437 N N . LYS A 1 794 ? -14.625 108.188 97.75 1 76.44 794 LYS A N 1
ATOM 6438 C CA . LYS A 1 794 ? -14.086 108.062 99.125 1 76.44 794 LYS A CA 1
ATOM 6439 C C . LYS A 1 794 ? -12.664 108.562 99.188 1 76.44 794 LYS A C 1
ATOM 6441 O O . LYS A 1 794 ? -12.305 109.25 100.125 1 76.44 794 LYS A O 1
ATOM 6446 N N . PHE A 1 795 ? -11.969 108.438 98.25 1 79.56 795 PHE A N 1
ATOM 6447 C CA . PHE A 1 795 ? -10.586 108.938 98.188 1 79.56 795 PHE A CA 1
ATOM 6448 C C . PHE A 1 795 ? -10.531 110.438 98.062 1 79.56 795 PHE A C 1
ATOM 6450 O O . PHE A 1 795 ? -9.719 111.062 98.75 1 79.56 795 PHE A O 1
ATOM 6457 N N . LEU A 1 796 ? -11.438 111 97.438 1 76.56 796 LEU A N 1
ATOM 6458 C CA . LEU A 1 796 ? -11.492 112.438 97.25 1 76.56 796 LEU A CA 1
ATOM 6459 C C . LEU A 1 796 ? -11.867 113.125 98.562 1 76.56 796 LEU A C 1
ATOM 6461 O O . LEU A 1 796 ? -11.414 114.25 98.875 1 76.56 796 LEU A O 1
ATOM 6465 N N . ARG A 1 797 ? -12.609 112.375 99.438 1 75.5 797 ARG A N 1
ATOM 6466 C CA . ARG A 1 797 ? -13.047 112.938 100.688 1 75.5 797 ARG A CA 1
ATOM 6467 C C . ARG A 1 797 ? -11.984 112.75 101.75 1 75.5 797 ARG A C 1
ATOM 6469 O O . ARG A 1 797 ? -11.766 113.625 102.625 1 75.5 797 ARG A O 1
ATOM 6476 N N . GLU A 1 798 ? -11.281 111.75 101.688 1 72.75 798 GLU A N 1
ATOM 6477 C CA . GLU A 1 798 ? -10.414 111.375 102.812 1 72.75 798 GLU A CA 1
ATOM 6478 C C . GLU A 1 798 ? -8.977 111.812 102.562 1 72.75 798 GLU A C 1
ATOM 6480 O O . GLU A 1 798 ? -8.25 112.125 103.5 1 72.75 798 GLU A O 1
ATOM 6485 N N . GLU A 1 799 ? -8.578 112 101.375 1 70.44 799 GLU A N 1
ATOM 6486 C CA . GLU A 1 799 ? -7.168 112.312 101.125 1 70.44 799 GLU A CA 1
ATOM 6487 C C . GLU A 1 799 ? -6.93 113.812 100.938 1 70.44 799 GLU A C 1
ATOM 6489 O O . GLU A 1 799 ? -7.812 114.5 100.438 1 70.44 799 GLU A O 1
ATOM 6494 N N . LYS A 1 800 ? -5.832 114.312 101.5 1 67.94 800 LYS A N 1
ATOM 6495 C CA . LYS A 1 800 ? -5.453 115.75 101.5 1 67.94 800 LYS A CA 1
ATOM 6496 C C . LYS A 1 800 ? -4.898 116.125 100.125 1 67.94 800 LYS A C 1
ATOM 6498 O O . LYS A 1 800 ? -3.686 116.125 99.875 1 67.94 800 LYS A O 1
ATOM 6503 N N . TRP A 1 801 ? -5.586 116.438 99.062 1 68.5 801 TRP A N 1
ATOM 6504 C CA . TRP A 1 801 ? -5.109 116.812 97.688 1 68.5 801 TRP A CA 1
ATOM 6505 C C . TRP A 1 801 ? -5.367 118.312 97.438 1 68.5 801 TRP A C 1
ATOM 6507 O O . TRP A 1 801 ? -4.816 118.875 96.5 1 68.5 801 TRP A O 1
ATOM 6517 N N . LEU A 1 802 ? -6.105 119.125 98.375 1 68.62 802 LEU A N 1
ATOM 6518 C CA . LEU A 1 802 ? -6.359 120.562 98.312 1 68.62 802 LEU A CA 1
ATOM 6519 C C . LEU A 1 802 ? -5.48 121.312 99.312 1 68.62 802 LEU A C 1
ATOM 6521 O O . LEU A 1 802 ? -5.355 120.875 100.438 1 68.62 802 LEU A O 1
ATOM 6525 N N . ARG A 1 803 ? -4.691 122.375 98.812 1 65.62 803 ARG A N 1
ATOM 6526 C CA . ARG A 1 803 ? -3.885 123.188 99.688 1 65.62 803 ARG A CA 1
ATOM 6527 C C . ARG A 1 803 ? -4.727 124.25 100.312 1 65.62 803 ARG A C 1
ATOM 6529 O O . ARG A 1 803 ? -5.465 125 99.625 1 65.62 803 ARG A O 1
ATOM 6536 N N . THR A 1 804 ? -5.059 124.375 101.5 1 59.44 804 THR A N 1
ATOM 6537 C CA . THR A 1 804 ? -5.805 125.375 102.25 1 59.44 804 THR A CA 1
ATOM 6538 C C . THR A 1 804 ? -4.859 126.375 102.875 1 59.44 804 THR A C 1
ATOM 6540 O O . THR A 1 804 ? -3.744 126 103.25 1 59.44 804 THR A O 1
ATOM 6543 N N . ARG A 1 805 ? -4.805 127.75 102.438 1 56.5 805 ARG A N 1
ATOM 6544 C CA . ARG A 1 805 ? -4.098 128.75 103.188 1 56.5 805 ARG A CA 1
ATOM 6545 C C . ARG A 1 805 ? -4.93 129.25 104.375 1 56.5 805 ARG A C 1
ATOM 6547 O O . ARG A 1 805 ? -6.16 129.25 104.312 1 56.5 805 ARG A O 1
ATOM 6554 N N . LEU A 1 806 ? -4.402 129.375 105.438 1 46.97 806 LEU A N 1
ATOM 6555 C CA . LEU A 1 806 ? -5.004 129.875 106.625 1 46.97 806 LEU A CA 1
ATOM 6556 C C . LEU A 1 806 ? -5.324 131.375 106.438 1 46.97 806 LEU A C 1
ATOM 6558 O O . LEU A 1 806 ? -4.531 132.125 105.812 1 46.97 806 LEU A O 1
ATOM 6562 N N . GLY A 1 807 ? -6.559 131.875 106.25 1 40.97 807 GLY A N 1
ATOM 6563 C CA . GLY A 1 807 ? -7.082 133.25 106.188 1 40.97 807 GLY A CA 1
ATOM 6564 C C . GLY A 1 807 ? -6.555 134.125 107.312 1 40.97 807 GLY A C 1
ATOM 6565 O O . GLY A 1 807 ? -6.711 133.75 108.5 1 40.97 807 GLY A O 1
ATOM 6566 N N . GLY A 1 808 ? -5.344 134.625 107.312 1 32.16 808 GLY A N 1
ATOM 6567 C CA . GLY A 1 808 ? -5.133 135.625 108.25 1 32.16 808 GLY A CA 1
ATOM 6568 C C . GLY A 1 808 ? -6.148 136.75 108.062 1 32.16 808 GLY A C 1
ATOM 6569 O O . GLY A 1 808 ? -6.711 137 107 1 32.16 808 GLY A O 1
ATOM 6570 N N . VAL A 1 809 ? -6.754 137.375 109.188 1 24.81 809 VAL A N 1
ATOM 6571 C CA . VAL A 1 809 ? -6.984 138.875 109.188 1 24.81 809 VAL A CA 1
ATOM 6572 C C . VAL A 1 809 ? -5.668 139.625 108.938 1 24.81 809 VAL A C 1
ATOM 6574 O O . VAL A 1 809 ? -4.637 139.25 109.5 1 24.81 809 VAL A O 1
ATOM 6577 N N . MET B 1 1 ? 15.258 64.188 19.188 1 43.56 1 MET B N 1
ATOM 6578 C CA . MET B 1 1 ? 15.258 63.031 20.062 1 43.56 1 MET B CA 1
ATOM 6579 C C . MET B 1 1 ? 16.562 62.25 19.953 1 43.56 1 MET B C 1
ATOM 6581 O O . MET B 1 1 ? 17.172 61.906 20.969 1 43.56 1 MET B O 1
ATOM 6585 N N . GLY B 1 2 ? 17.016 62.094 18.75 1 44.53 2 GLY B N 1
ATOM 6586 C CA . GLY B 1 2 ? 18.328 61.5 18.562 1 44.53 2 GLY B CA 1
ATOM 6587 C C . GLY B 1 2 ? 19.438 62.281 19.219 1 44.53 2 GLY B C 1
ATOM 6588 O O . GLY B 1 2 ? 20.344 61.688 19.828 1 44.53 2 GLY B O 1
ATOM 6589 N N . PHE B 1 3 ? 19.266 63.562 19.141 1 41.91 3 PHE B N 1
ATOM 6590 C CA . PHE B 1 3 ? 20.281 64.438 19.688 1 41.91 3 PHE B CA 1
ATOM 6591 C C . PHE B 1 3 ? 20.344 64.375 21.203 1 41.91 3 PHE B C 1
ATOM 6593 O O . PHE B 1 3 ? 21.438 64.25 21.781 1 41.91 3 PHE B O 1
ATOM 6600 N N . LEU B 1 4 ? 19.203 64.25 21.828 1 42.97 4 LEU B N 1
ATOM 6601 C CA . LEU B 1 4 ? 19.172 64.188 23.281 1 42.97 4 LEU B CA 1
ATOM 6602 C C . LEU B 1 4 ? 19.781 62.844 23.734 1 42.97 4 LEU B C 1
ATOM 6604 O O . LEU B 1 4 ? 20.547 62.781 24.703 1 42.97 4 LEU B O 1
ATOM 6608 N N . ILE B 1 5 ? 19.609 61.781 23.031 1 51.44 5 ILE B N 1
ATOM 6609 C CA . ILE B 1 5 ? 20.141 60.469 23.375 1 51.44 5 ILE B CA 1
ATOM 6610 C C . ILE B 1 5 ? 21.656 60.438 23.203 1 51.44 5 ILE B C 1
ATOM 6612 O O . ILE B 1 5 ? 22.375 59.875 24.031 1 51.44 5 ILE B O 1
ATOM 6616 N N . ASN B 1 6 ? 22 61.125 22.094 1 49.88 6 ASN B N 1
ATOM 6617 C CA . ASN B 1 6 ? 23.438 61.219 21.844 1 49.88 6 ASN B CA 1
ATOM 6618 C C . ASN B 1 6 ? 24.156 61.969 22.969 1 49.88 6 ASN B C 1
ATOM 6620 O O . ASN B 1 6 ? 25.234 61.562 23.406 1 49.88 6 ASN B O 1
ATOM 6624 N N . ARG B 1 7 ? 23.547 62.969 23.391 1 49.41 7 ARG B N 1
ATOM 6625 C CA . ARG B 1 7 ? 24.141 63.75 24.469 1 49.41 7 ARG B CA 1
ATOM 6626 C C . ARG B 1 7 ? 24.172 62.969 25.766 1 49.41 7 ARG B C 1
ATOM 6628 O O . ARG B 1 7 ? 25.172 63 26.5 1 49.41 7 ARG B O 1
ATOM 6635 N N . MET B 1 8 ? 23.188 62.281 25.969 1 53.41 8 MET B N 1
ATOM 6636 C CA . MET B 1 8 ? 23.141 61.469 27.188 1 53.41 8 MET B CA 1
ATOM 6637 C C . MET B 1 8 ? 24.109 60.312 27.141 1 53.41 8 MET B C 1
ATOM 6639 O O . MET B 1 8 ? 24.75 59.969 28.125 1 53.41 8 MET B O 1
ATOM 6643 N N . HIS B 1 9 ? 24.203 59.844 25.969 1 57.81 9 HIS B N 1
ATOM 6644 C CA . HIS B 1 9 ? 25.188 58.781 25.75 1 57.81 9 HIS B CA 1
ATOM 6645 C C . HIS B 1 9 ? 26.609 59.281 26.031 1 57.81 9 HIS B C 1
ATOM 6647 O O . HIS B 1 9 ? 27.375 58.625 26.719 1 57.81 9 HIS B O 1
ATOM 6653 N N . HIS B 1 10 ? 26.875 60.469 25.406 1 56.16 10 HIS B N 1
ATOM 6654 C CA . HIS B 1 10 ? 28.188 61.062 25.641 1 56.16 10 HIS B CA 1
ATOM 6655 C C . HIS B 1 10 ? 28.359 61.438 27.109 1 56.16 10 HIS B C 1
ATOM 6657 O O . HIS B 1 10 ? 29.453 61.312 27.656 1 56.16 10 HIS B O 1
ATOM 6663 N N . PHE B 1 11 ? 27.281 61.781 27.625 1 53.56 11 PHE B N 1
ATOM 6664 C CA . PHE B 1 11 ? 27.297 62.125 29.047 1 53.56 11 PHE B CA 1
ATOM 6665 C C . PHE B 1 11 ? 27.688 60.906 29.875 1 53.56 11 PHE B C 1
ATOM 6667 O O . PHE B 1 11 ? 28.547 61 30.75 1 53.56 11 PHE B O 1
ATOM 6674 N N . LEU B 1 12 ? 27.125 59.844 29.625 1 53.72 12 LEU B N 1
ATOM 6675 C CA . LEU B 1 12 ? 27.344 58.625 30.406 1 53.72 12 LEU B CA 1
ATOM 6676 C C . LEU B 1 12 ? 28.719 58.062 30.141 1 53.72 12 LEU B C 1
ATOM 6678 O O . LEU B 1 12 ? 29.312 57.406 31.031 1 53.72 12 LEU B O 1
ATOM 6682 N N . HIS B 1 13 ? 29.219 58.344 28.953 1 54.03 13 HIS B N 1
ATOM 6683 C CA . HIS B 1 13 ? 30.547 57.812 28.625 1 54.03 13 HIS B CA 1
ATOM 6684 C C . HIS B 1 13 ? 31.641 58.781 29.047 1 54.03 13 HIS B C 1
ATOM 6686 O O . HIS B 1 13 ? 32.688 58.375 29.547 1 54.03 13 HIS B O 1
ATOM 6692 N N . GLN B 1 14 ? 31.484 60.125 28.719 1 51.16 14 GLN B N 1
ATOM 6693 C CA . GLN B 1 14 ? 32.594 61.062 28.938 1 51.16 14 GLN B CA 1
ATOM 6694 C C . GLN B 1 14 ? 32.469 61.75 30.281 1 51.16 14 GLN B C 1
ATOM 6696 O O . GLN B 1 14 ? 33.438 62.312 30.797 1 51.16 14 GLN B O 1
ATOM 6701 N N . GLY B 1 15 ? 31.516 61.406 31.219 1 46.47 15 GLY B N 1
ATOM 6702 C CA . GLY B 1 15 ? 31.406 62 32.531 1 46.47 15 GLY B CA 1
ATOM 6703 C C . GLY B 1 15 ? 31.359 63.531 32.469 1 46.47 15 GLY B C 1
ATOM 6704 O O . GLY B 1 15 ? 31.672 64.188 33.438 1 46.47 15 GLY B O 1
ATOM 6705 N N . ASN B 1 16 ? 31.281 64.125 31.438 1 44.94 16 ASN B N 1
ATOM 6706 C CA . ASN B 1 16 ? 31.531 65.5 31.297 1 44.94 16 ASN B CA 1
ATOM 6707 C C . ASN B 1 16 ? 30.531 66.375 32.125 1 44.94 16 ASN B C 1
ATOM 6709 O O . ASN B 1 16 ? 30.672 67.562 32.219 1 44.94 16 ASN B O 1
ATOM 6713 N N . ILE B 1 17 ? 29.453 65.938 32.469 1 45.84 17 ILE B N 1
ATOM 6714 C CA . ILE B 1 17 ? 28.641 66.75 33.312 1 45.84 17 ILE B CA 1
ATOM 6715 C C . ILE B 1 17 ? 29.422 67.125 34.562 1 45.84 17 ILE B C 1
ATOM 6717 O O . ILE B 1 17 ? 29.172 68.188 35.156 1 45.84 17 ILE B O 1
ATOM 6721 N N . PHE B 1 18 ? 30.219 66.25 35 1 44 18 PHE B N 1
ATOM 6722 C CA . PHE B 1 18 ? 30.953 66.562 36.219 1 44 18 PHE B CA 1
ATOM 6723 C C . PHE B 1 18 ? 31.875 67.75 36 1 44 18 PHE B C 1
ATOM 6725 O O . PHE B 1 18 ? 32.156 68.5 36.906 1 44 18 PHE B O 1
ATOM 6732 N N . LYS B 1 19 ? 32.312 67.875 34.844 1 44.69 19 LYS B N 1
ATOM 6733 C CA . LYS B 1 19 ? 33.188 69 34.688 1 44.69 19 LYS B CA 1
ATOM 6734 C C . LYS B 1 19 ? 32.375 70.312 34.719 1 44.69 19 LYS B C 1
ATOM 6736 O O . LYS B 1 19 ? 32.812 71.312 35.344 1 44.69 19 LYS B O 1
ATOM 6741 N N . ASP B 1 20 ? 31.312 70.188 34.031 1 39.16 20 ASP B N 1
ATOM 6742 C CA . ASP B 1 20 ? 30.609 71.5 34.031 1 39.16 20 ASP B CA 1
ATOM 6743 C C . ASP B 1 20 ? 29.922 71.688 35.344 1 39.16 20 ASP B C 1
ATOM 6745 O O . ASP B 1 20 ? 29.797 72.875 35.781 1 39.16 20 ASP B O 1
ATOM 6749 N N . ALA B 1 21 ? 29.391 70.625 36 1 37 21 ALA B N 1
ATOM 6750 C CA . ALA B 1 21 ? 28.969 70.875 37.375 1 37 21 ALA B CA 1
ATOM 6751 C C . ALA B 1 21 ? 30.156 71.312 38.219 1 37 21 ALA B C 1
ATOM 6753 O O . ALA B 1 21 ? 29.969 72.062 39.219 1 37 21 ALA B O 1
ATOM 6754 N N . ALA B 1 22 ? 31.281 70.812 37.906 1 36 22 ALA B N 1
ATOM 6755 C CA . ALA B 1 22 ? 32.438 71.25 38.656 1 36 22 ALA B CA 1
ATOM 6756 C C . ALA B 1 22 ? 32.719 72.75 38.406 1 36 22 ALA B C 1
ATOM 6758 O O . ALA B 1 22 ? 33.281 73.438 39.25 1 36 22 ALA B O 1
ATOM 6759 N N . THR B 1 23 ? 32.625 73.188 37.219 1 34.06 23 THR B N 1
ATOM 6760 C CA . THR B 1 23 ? 32.875 74.625 37.062 1 34.06 23 THR B CA 1
ATOM 6761 C C . THR B 1 23 ? 31.797 75.438 37.75 1 34.06 23 THR B C 1
ATOM 6763 O O . THR B 1 23 ? 31.859 76.688 37.781 1 34.06 23 THR B O 1
ATOM 6766 N N . TRP B 1 24 ? 30.688 74.875 38.031 1 32.44 24 TRP B N 1
ATOM 6767 C CA . TRP B 1 24 ? 29.844 75.625 38.938 1 32.44 24 TRP B CA 1
ATOM 6768 C C . TRP B 1 24 ? 30.453 75.688 40.344 1 32.44 24 TRP B C 1
ATOM 6770 O O . TRP B 1 24 ? 30.078 74.938 41.219 1 32.44 24 TRP B O 1
ATOM 6780 N N . ASN B 1 25 ? 31.734 75.625 40.531 1 33.16 25 ASN B N 1
ATOM 6781 C CA . ASN B 1 25 ? 32.469 75.812 41.781 1 33.16 25 ASN B CA 1
ATOM 6782 C C . ASN B 1 25 ? 32 77.062 42.531 1 33.16 25 ASN B C 1
ATOM 6784 O O . ASN B 1 25 ? 32.562 77.375 43.562 1 33.16 25 ASN B O 1
ATOM 6788 N N . GLU B 1 26 ? 31.547 78.125 41.938 1 33.72 26 GLU B N 1
ATOM 6789 C CA . GLU B 1 26 ? 31.641 79.25 42.844 1 33.72 26 GLU B CA 1
ATOM 6790 C C . GLU B 1 26 ? 30.844 79 44.125 1 33.72 26 GLU B C 1
ATOM 6792 O O . GLU B 1 26 ? 31.375 79.25 45.219 1 33.72 26 GLU B O 1
ATOM 6797 N N . SER B 1 27 ? 29.609 79.75 44.469 1 31.77 27 SER B N 1
ATOM 6798 C CA . SER B 1 27 ? 29.219 79.938 45.844 1 31.77 27 SER B CA 1
ATOM 6799 C C . SER B 1 27 ? 28.859 78.625 46.531 1 31.77 27 SER B C 1
ATOM 6801 O O . SER B 1 27 ? 28.453 77.688 45.875 1 31.77 27 SER B O 1
ATOM 6803 N N . THR B 1 28 ? 29.391 78.375 47.844 1 36.12 28 THR B N 1
ATOM 6804 C CA . THR B 1 28 ? 29.281 77.375 48.875 1 36.12 28 THR B CA 1
ATOM 6805 C C . THR B 1 28 ? 27.891 76.688 48.875 1 36.12 28 THR B C 1
ATOM 6807 O O . THR B 1 28 ? 27.734 75.562 49.219 1 36.12 28 THR B O 1
ATOM 6810 N N . LEU B 1 29 ? 26.906 77.625 48.969 1 31.05 29 LEU B N 1
ATOM 6811 C CA . LEU B 1 29 ? 25.531 77.188 49.125 1 31.05 29 LEU B CA 1
ATOM 6812 C C . LEU B 1 29 ? 25.109 76.25 48 1 31.05 29 LEU B C 1
ATOM 6814 O O . LEU B 1 29 ? 24.188 75.438 48.125 1 31.05 29 LEU B O 1
ATOM 6818 N N . LEU B 1 30 ? 25.734 76.438 46.844 1 35.97 30 LEU B N 1
ATOM 6819 C CA . LEU B 1 30 ? 25.312 75.688 45.688 1 35.97 30 LEU B CA 1
ATOM 6820 C C . LEU B 1 30 ? 25.953 74.312 45.656 1 35.97 30 LEU B C 1
ATOM 6822 O O . LEU B 1 30 ? 25.703 73.5 44.75 1 35.97 30 LEU B O 1
ATOM 6826 N N . LYS B 1 31 ? 26.906 74.188 46.344 1 46.22 31 LYS B N 1
ATOM 6827 C CA . LYS B 1 31 ? 27.578 72.875 46.531 1 46.22 31 LYS B CA 1
ATOM 6828 C C . LYS B 1 31 ? 26.625 71.812 47.031 1 46.22 31 LYS B C 1
ATOM 6830 O O . LYS B 1 31 ? 26.688 70.688 46.625 1 46.22 31 LYS B O 1
ATOM 6835 N N . ARG B 1 32 ? 26.125 72.188 48.219 1 43.31 32 ARG B N 1
ATOM 6836 C CA . ARG B 1 32 ? 25.156 71.25 48.812 1 43.31 32 ARG B CA 1
ATOM 6837 C C . ARG B 1 32 ? 24 71 47.844 1 43.31 32 ARG B C 1
ATOM 6839 O O . ARG B 1 32 ? 23.531 69.875 47.75 1 43.31 32 ARG B O 1
ATOM 6846 N N . ASP B 1 33 ? 23.641 72.062 47.344 1 40.56 33 ASP B N 1
ATOM 6847 C CA . ASP B 1 33 ? 22.562 72 46.375 1 40.56 33 ASP B CA 1
ATOM 6848 C C . ASP B 1 33 ? 23 71.25 45.125 1 40.56 33 ASP B C 1
ATOM 6850 O O . ASP B 1 33 ? 22.188 70.625 44.469 1 40.56 33 ASP B O 1
ATOM 6854 N N . HIS B 1 34 ? 24.312 71.25 44.969 1 44 34 HIS B N 1
ATOM 6855 C CA . HIS B 1 34 ? 24.875 70.625 43.781 1 44 34 HIS B CA 1
ATOM 6856 C C . HIS B 1 34 ? 24.859 69.125 43.938 1 44 34 HIS B C 1
ATOM 6858 O O . HIS B 1 34 ? 24.594 68.375 42.969 1 44 34 HIS B O 1
ATOM 6864 N N . ALA B 1 35 ? 25.422 68.688 45.156 1 47.72 35 ALA B N 1
ATOM 6865 C CA . ALA B 1 35 ? 25.375 67.25 45.344 1 47.72 35 ALA B CA 1
ATOM 6866 C C . ALA B 1 35 ? 23.969 66.688 45.125 1 47.72 35 ALA B C 1
ATOM 6868 O O . ALA B 1 35 ? 23.781 65.688 44.469 1 47.72 35 ALA B O 1
ATOM 6869 N N . TRP B 1 36 ? 23.141 67.438 45.844 1 44.94 36 TRP B N 1
ATOM 6870 C CA . TRP B 1 36 ? 21.766 67 45.688 1 44.94 36 TRP B CA 1
ATOM 6871 C C . TRP B 1 36 ? 21.328 67.062 44.219 1 44.94 36 TRP B C 1
ATOM 6873 O O . TRP B 1 36 ? 20.609 66.188 43.75 1 44.94 36 TRP B O 1
ATOM 6883 N N . LYS B 1 37 ? 21.75 68.125 43.625 1 51.25 37 LYS B N 1
ATOM 6884 C CA . LYS B 1 37 ? 21.375 68.25 42.219 1 51.25 37 LYS B CA 1
ATOM 6885 C C . LYS B 1 37 ? 22.031 67.188 41.375 1 51.25 37 LYS B C 1
ATOM 6887 O O . LYS B 1 37 ? 21.391 66.625 40.469 1 51.25 37 LYS B O 1
ATOM 6892 N N . LYS B 1 38 ? 23.281 66.938 41.844 1 54.41 38 LYS B N 1
ATOM 6893 C CA . LYS B 1 38 ? 23.969 65.875 41.094 1 54.41 38 LYS B CA 1
ATOM 6894 C C . LYS B 1 38 ? 23.25 64.5 41.281 1 54.41 38 LYS B C 1
ATOM 6896 O O . LYS B 1 38 ? 23.016 63.812 40.312 1 54.41 38 LYS B O 1
ATOM 6901 N N . THR B 1 39 ? 23.094 64.25 42.562 1 55.78 39 THR B N 1
ATOM 6902 C CA . THR B 1 39 ? 22.422 62.969 42.844 1 55.78 39 THR B CA 1
ATOM 6903 C C . THR B 1 39 ? 21.047 62.906 42.156 1 55.78 39 THR B C 1
ATOM 6905 O O . THR B 1 39 ? 20.641 61.875 41.625 1 55.78 39 THR B O 1
ATOM 6908 N N . TRP B 1 40 ? 20.609 64.125 42.219 1 54.72 40 TRP B N 1
ATOM 6909 C CA . TRP B 1 40 ? 19.281 64.188 41.625 1 54.72 40 TRP B CA 1
ATOM 6910 C C . TRP B 1 40 ? 19.344 63.969 40.125 1 54.72 40 TRP B C 1
ATOM 6912 O O . TRP B 1 40 ? 18.516 63.281 39.531 1 54.72 40 TRP B O 1
ATOM 6922 N N . ILE B 1 41 ? 20.234 64.625 39.5 1 57.97 41 ILE B N 1
ATOM 6923 C CA . ILE B 1 41 ? 20.375 64.5 38.062 1 57.97 41 ILE B CA 1
ATOM 6924 C C . ILE B 1 41 ? 20.703 63.062 37.688 1 57.97 41 ILE B C 1
ATOM 6926 O O . ILE B 1 41 ? 20.141 62.531 36.75 1 57.97 41 ILE B O 1
ATOM 6930 N N . LEU B 1 42 ? 21.547 62.531 38.625 1 68.31 42 LEU B N 1
ATOM 6931 C CA . LEU B 1 42 ? 21.938 61.156 38.312 1 68.31 42 LEU B CA 1
ATOM 6932 C C . LEU B 1 42 ? 20.766 60.188 38.5 1 68.31 42 LEU B C 1
ATOM 6934 O O . LEU B 1 42 ? 20.672 59.188 37.781 1 68.31 42 LEU B O 1
ATOM 6938 N N . ASP B 1 43 ? 19.906 60.625 39.344 1 67.88 43 ASP B N 1
ATOM 6939 C CA . ASP B 1 43 ? 18.75 59.781 39.594 1 67.88 43 ASP B CA 1
ATOM 6940 C C . ASP B 1 43 ? 17.703 59.906 38.5 1 67.88 43 ASP B C 1
ATOM 6942 O O . ASP B 1 43 ? 16.938 59 38.25 1 67.88 43 ASP B O 1
ATOM 6946 N N . CYS B 1 44 ? 17.781 61 37.812 1 66 44 CYS B N 1
ATOM 6947 C CA . CYS B 1 44 ? 16.781 61.281 36.812 1 66 44 CYS B CA 1
ATOM 6948 C C . CYS B 1 44 ? 17.25 60.812 35.438 1 66 44 CYS B C 1
ATOM 6950 O O . CYS B 1 44 ? 16.453 60.562 34.531 1 66 44 CYS B O 1
ATOM 6952 N N . VAL B 1 45 ? 18.531 60.594 35.281 1 72.31 45 VAL B N 1
ATOM 6953 C CA . VAL B 1 45 ? 19.141 60.312 34 1 72.31 45 VAL B CA 1
ATOM 6954 C C . VAL B 1 45 ? 18.625 58.969 33.469 1 72.31 45 VAL B C 1
ATOM 6956 O O . VAL B 1 45 ? 18.219 58.875 32.281 1 72.31 45 VAL B O 1
ATOM 6959 N N . PRO B 1 46 ? 18.516 57.969 34.312 1 80.19 46 PRO B N 1
ATOM 6960 C CA . PRO B 1 46 ? 18.047 56.719 33.781 1 80.19 46 PRO B CA 1
ATOM 6961 C C . PRO B 1 46 ? 16.625 56.781 33.219 1 80.19 46 PRO B C 1
ATOM 6963 O O . PRO B 1 46 ? 16.344 56.281 32.125 1 80.19 46 PRO B O 1
ATOM 6966 N N . SER B 1 47 ? 15.789 57.438 33.875 1 76.44 47 SER B N 1
ATOM 6967 C CA . SER B 1 47 ? 14.398 57.562 33.438 1 76.44 47 SER B CA 1
ATOM 6968 C C . SER B 1 47 ? 14.281 58.438 32.219 1 76.44 47 SER B C 1
ATOM 6970 O O . SER B 1 47 ? 13.492 58.125 31.312 1 76.44 47 SER B O 1
ATOM 6972 N N . ALA B 1 48 ? 15.047 59.438 32.188 1 70 48 ALA B N 1
ATOM 6973 C CA . ALA B 1 48 ? 15.023 60.312 31.031 1 70 48 ALA B CA 1
ATOM 6974 C C . ALA B 1 48 ? 15.562 59.594 29.797 1 70 48 ALA B C 1
ATOM 6976 O O . ALA B 1 48 ? 15 59.719 28.703 1 70 48 ALA B O 1
ATOM 6977 N N . PHE B 1 49 ? 16.672 58.969 29.984 1 79.81 49 PHE B N 1
ATOM 6978 C CA . PHE B 1 49 ? 17.25 58.219 28.875 1 79.81 49 PHE B CA 1
ATOM 6979 C C . PHE B 1 49 ? 16.297 57.125 28.391 1 79.81 49 PHE B C 1
ATOM 6981 O O . PHE B 1 49 ? 16.125 56.938 27.188 1 79.81 49 PHE B O 1
ATOM 6988 N N . PHE B 1 50 ? 15.789 56.438 29.344 1 83.38 50 PHE B N 1
ATOM 6989 C CA . PHE B 1 50 ? 14.859 55.344 29.047 1 83.38 50 PHE B CA 1
ATOM 6990 C C . PHE B 1 50 ? 13.703 55.844 28.188 1 83.38 50 PHE B C 1
ATOM 6992 O O . PHE B 1 50 ? 13.398 55.281 27.141 1 83.38 50 PHE B O 1
ATOM 6999 N N . ASN B 1 51 ? 13.07 56.875 28.594 1 72.62 51 ASN B N 1
ATOM 7000 C CA . ASN B 1 51 ? 11.914 57.406 27.875 1 72.62 51 ASN B CA 1
ATOM 7001 C C . ASN B 1 51 ? 12.297 57.906 26.484 1 72.62 51 ASN B C 1
ATOM 7003 O O . ASN B 1 51 ? 11.555 57.719 25.531 1 72.62 51 ASN B O 1
ATOM 7007 N N . ALA B 1 52 ? 13.398 58.562 26.422 1 71.81 52 ALA B N 1
ATOM 7008 C CA . ALA B 1 52 ? 13.867 59.031 25.125 1 71.81 52 ALA B CA 1
ATOM 7009 C C . ALA B 1 52 ? 14.211 57.875 24.203 1 71.81 52 ALA B C 1
ATOM 7011 O O . ALA B 1 52 ? 13.914 57.938 23 1 71.81 52 ALA B O 1
ATOM 7012 N N . PHE B 1 53 ? 14.828 56.906 24.75 1 83.19 53 PHE B N 1
ATOM 7013 C CA . PHE B 1 53 ? 15.25 55.75 23.953 1 83.19 53 PHE B CA 1
ATOM 7014 C C . PHE B 1 53 ? 14.047 55 23.438 1 83.19 53 PHE B C 1
ATOM 7016 O O . PHE B 1 53 ? 13.992 54.625 22.266 1 83.19 53 PHE B O 1
ATOM 7023 N N . VAL B 1 54 ? 13.086 54.688 24.328 1 78.5 54 VAL B N 1
ATOM 7024 C CA . VAL B 1 54 ? 11.891 53.969 23.953 1 78.5 54 VAL B CA 1
ATOM 7025 C C . VAL B 1 54 ? 11.125 54.719 22.875 1 78.5 54 VAL B C 1
ATOM 7027 O O . VAL B 1 54 ? 10.648 54.125 21.906 1 78.5 54 VAL B O 1
ATOM 7030 N N . SER B 1 55 ? 11.062 55.969 23.031 1 69.06 55 SER B N 1
ATOM 7031 C CA . SER B 1 55 ? 10.398 56.812 22.031 1 69.06 55 SER B CA 1
ATOM 7032 C C . SER B 1 55 ? 11.133 56.75 20.688 1 69.06 55 SER B C 1
ATOM 7034 O O . SER B 1 55 ? 10.508 56.75 19.625 1 69.06 55 SER B O 1
ATOM 7036 N N . LEU B 1 56 ? 12.406 56.75 20.797 1 74 56 LEU B N 1
ATOM 7037 C CA . LEU B 1 56 ? 13.227 56.688 19.594 1 74 56 LEU B CA 1
ATOM 7038 C C . LEU B 1 56 ? 12.992 55.344 18.875 1 74 56 LEU B C 1
ATOM 7040 O O . LEU B 1 56 ? 12.867 55.312 17.656 1 74 56 LEU B O 1
ATOM 7044 N N . VAL B 1 57 ? 12.938 54.312 19.641 1 76.75 57 VAL B N 1
ATOM 7045 C CA . VAL B 1 57 ? 12.766 52.969 19.078 1 76.75 57 VAL B CA 1
ATOM 7046 C C . VAL B 1 57 ? 11.383 52.844 18.453 1 76.75 57 VAL B C 1
ATOM 7048 O O . VAL B 1 57 ? 11.242 52.312 17.344 1 76.75 57 VAL B O 1
ATOM 7051 N N . ILE B 1 58 ? 10.414 53.312 19.047 1 67.5 58 ILE B N 1
ATOM 7052 C CA . ILE B 1 58 ? 9.031 53.188 18.594 1 67.5 58 ILE B CA 1
ATOM 7053 C C . ILE B 1 58 ? 8.82 54.062 17.359 1 67.5 58 ILE B C 1
ATOM 7055 O O . ILE B 1 58 ? 8.203 53.625 16.391 1 67.5 58 ILE B O 1
ATOM 7059 N N . THR B 1 59 ? 9.328 55.25 17.406 1 64.44 59 THR B N 1
ATOM 7060 C CA . THR B 1 59 ? 9.141 56.188 16.297 1 64.44 59 THR B CA 1
ATOM 7061 C C . THR B 1 59 ? 9.898 55.719 15.055 1 64.44 59 THR B C 1
ATOM 7063 O O . THR B 1 59 ? 9.445 55.906 13.93 1 64.44 59 THR B O 1
ATOM 7066 N N . SER B 1 60 ? 11.008 55.219 15.32 1 65.75 60 SER B N 1
ATOM 7067 C CA . SER B 1 60 ? 11.797 54.75 14.195 1 65.75 60 SER B CA 1
ATOM 7068 C C . SER B 1 60 ? 11.156 53.5 13.555 1 65.75 60 SER B C 1
ATOM 7070 O O . SER B 1 60 ? 11.438 53.188 12.398 1 65.75 60 SER B O 1
ATOM 7072 N N . SER B 1 61 ? 10.383 52.844 14.336 1 67.25 61 SER B N 1
ATOM 7073 C CA . SER B 1 61 ? 9.758 51.625 13.852 1 67.25 61 SER B CA 1
ATOM 7074 C C . SER B 1 61 ? 8.586 51.938 12.922 1 67.25 61 SER B C 1
ATOM 7076 O O . SER B 1 61 ? 8.18 51.062 12.133 1 67.25 61 SER B O 1
ATOM 7078 N N . VAL B 1 62 ? 7.957 53.062 12.969 1 61.5 62 VAL B N 1
ATOM 7079 C CA . VAL B 1 62 ? 6.809 53.438 12.148 1 61.5 62 VAL B CA 1
ATOM 7080 C C . VAL B 1 62 ? 7.207 53.438 10.68 1 61.5 62 VAL B C 1
ATOM 7082 O O . VAL B 1 62 ? 6.434 53.031 9.812 1 61.5 62 VAL B O 1
ATOM 7085 N N . ASN B 1 63 ? 8.43 53.906 10.484 1 57.12 63 ASN B N 1
ATOM 7086 C CA . ASN B 1 63 ? 8.742 54.219 9.094 1 57.12 63 ASN B CA 1
ATOM 7087 C C . ASN B 1 63 ? 9.672 53.156 8.484 1 57.12 63 ASN B C 1
ATOM 7089 O O . ASN B 1 63 ? 10.148 53.344 7.359 1 57.12 63 ASN B O 1
ATOM 7093 N N . GLY B 1 64 ? 9.906 52.156 9.133 1 63.16 64 GLY B N 1
ATOM 7094 C CA . GLY B 1 64 ? 10.93 51.375 8.438 1 63.16 64 GLY B CA 1
ATOM 7095 C C . GLY B 1 64 ? 11.055 49.969 8.961 1 63.16 64 GLY B C 1
ATOM 7096 O O . GLY B 1 64 ? 10.445 49.594 9.969 1 63.16 64 GLY B O 1
ATOM 7097 N N . PRO B 1 65 ? 11.766 49.156 8.109 1 77.31 65 PRO B N 1
ATOM 7098 C CA . PRO B 1 65 ? 12.078 47.781 8.531 1 77.31 65 PRO B CA 1
ATOM 7099 C C . PRO B 1 65 ? 12.922 47.75 9.797 1 77.31 65 PRO B C 1
ATOM 7101 O O . PRO B 1 65 ? 13.469 48.75 10.219 1 77.31 65 PRO B O 1
ATOM 7104 N N . VAL B 1 66 ? 12.938 46.719 10.484 1 81.44 66 VAL B N 1
ATOM 7105 C CA . VAL B 1 66 ? 13.688 46.531 11.719 1 81.44 66 VAL B CA 1
ATOM 7106 C C . VAL B 1 66 ? 15.156 46.875 11.492 1 81.44 66 VAL B C 1
ATOM 7108 O O . VAL B 1 66 ? 15.836 47.344 12.406 1 81.44 66 VAL B O 1
ATOM 7111 N N . SER B 1 67 ? 15.633 46.688 10.297 1 81.5 67 SER B N 1
ATOM 7112 C CA . SER B 1 67 ? 17.031 46.969 9.977 1 81.5 67 SER B CA 1
ATOM 7113 C C . SER B 1 67 ? 17.375 48.438 10.219 1 81.5 67 SER B C 1
ATOM 7115 O O . SER B 1 67 ? 18.531 48.75 10.523 1 81.5 67 SER B O 1
ATOM 7117 N N . SER B 1 68 ? 16.438 49.25 10.109 1 79.75 68 SER B N 1
ATOM 7118 C CA . SER B 1 68 ? 16.672 50.656 10.305 1 79.75 68 SER B CA 1
ATOM 7119 C C . SER B 1 68 ? 16.672 51.031 11.781 1 79.75 68 SER B C 1
ATOM 7121 O O . SER B 1 68 ? 17.203 52.094 12.172 1 79.75 68 SER B O 1
ATOM 7123 N N . LEU B 1 69 ? 16.125 50.156 12.531 1 84.12 69 LEU B N 1
ATOM 7124 C CA . LEU B 1 69 ? 15.992 50.406 13.969 1 84.12 69 LEU B CA 1
ATOM 7125 C C . LEU B 1 69 ? 17.234 49.906 14.719 1 84.12 69 LEU B C 1
ATOM 7127 O O . LEU B 1 69 ? 17.547 50.438 15.789 1 84.12 69 LEU B O 1
ATOM 7131 N N . VAL B 1 70 ? 17.953 49 14.203 1 87.75 70 VAL B N 1
ATOM 7132 C CA . VAL B 1 70 ? 18.984 48.25 14.914 1 87.75 70 VAL B CA 1
ATOM 7133 C C . VAL B 1 70 ? 20.125 49.188 15.281 1 87.75 70 VAL B C 1
ATOM 7135 O O . VAL B 1 70 ? 20.641 49.125 16.406 1 87.75 70 VAL B O 1
ATOM 7138 N N . PRO B 1 71 ? 20.469 50.156 14.453 1 84.5 71 PRO B N 1
ATOM 7139 C CA . PRO B 1 71 ? 21.594 51.062 14.805 1 84.5 71 PRO B CA 1
ATOM 7140 C C . PRO B 1 71 ? 21.266 51.938 16 1 84.5 71 PRO B C 1
ATOM 7142 O O . PRO B 1 71 ? 22.188 52.438 16.688 1 84.5 71 PRO B O 1
ATOM 7145 N N . MET B 1 72 ? 20.062 52.156 16.328 1 84.44 72 MET B N 1
ATOM 7146 C CA . MET B 1 72 ? 19.672 53 17.453 1 84.44 72 MET B CA 1
ATOM 7147 C C . MET B 1 72 ? 20.078 52.375 18.781 1 84.44 72 MET B C 1
ATOM 7149 O O . MET B 1 72 ? 20.266 53.062 19.781 1 84.44 72 MET B O 1
ATOM 7153 N N . PHE B 1 73 ? 20.266 51.125 18.766 1 89.38 73 PHE B N 1
ATOM 7154 C CA . PHE B 1 73 ? 20.594 50.438 20 1 89.38 73 PHE B CA 1
ATOM 7155 C C . PHE B 1 73 ? 22.047 50.688 20.406 1 89.38 73 PHE B C 1
ATOM 7157 O O . PHE B 1 73 ? 22.438 50.438 21.547 1 89.38 73 PHE B O 1
ATOM 7164 N N . ARG B 1 74 ? 22.797 51.25 19.531 1 86.81 74 ARG B N 1
ATOM 7165 C CA . ARG B 1 74 ? 24.188 51.562 19.828 1 86.81 74 ARG B CA 1
ATOM 7166 C C . ARG B 1 74 ? 24.297 52.688 20.844 1 86.81 74 ARG B C 1
ATOM 7168 O O . ARG B 1 74 ? 25.359 52.875 21.469 1 86.81 74 ARG B O 1
ATOM 7175 N N . PHE B 1 75 ? 23.203 53.312 21.109 1 83.44 75 PHE B N 1
ATOM 7176 C CA . PHE B 1 75 ? 23.203 54.406 22.062 1 83.44 75 PHE B CA 1
ATOM 7177 C C . PHE B 1 75 ? 23.188 53.906 23.484 1 83.44 75 PHE B C 1
ATOM 7179 O O . PHE B 1 75 ? 23.469 54.656 24.422 1 83.44 75 PHE B O 1
ATOM 7186 N N . ILE B 1 76 ? 22.906 52.688 23.609 1 87.12 76 ILE B N 1
ATOM 7187 C CA . ILE B 1 76 ? 22.875 52.125 24.953 1 87.12 76 ILE B CA 1
ATOM 7188 C C . ILE B 1 76 ? 24.297 52.062 25.516 1 87.12 76 ILE B C 1
ATOM 7190 O O . ILE B 1 76 ? 25.203 51.562 24.875 1 87.12 76 ILE B O 1
ATOM 7194 N N . PRO B 1 77 ? 24.531 52.625 26.672 1 85.62 77 PRO B N 1
ATOM 7195 C CA . PRO B 1 77 ? 25.859 52.594 27.266 1 85.62 77 PRO B CA 1
ATOM 7196 C C . PRO B 1 77 ? 26.266 51.25 27.828 1 85.62 77 PRO B C 1
ATOM 7198 O O . PRO B 1 77 ? 26.141 51 29.031 1 85.62 77 PRO B O 1
ATOM 7201 N N . VAL B 1 78 ? 26.984 50.438 27 1 85.88 78 VAL B N 1
ATOM 7202 C CA . VAL B 1 78 ? 27.297 49.031 27.344 1 85.88 78 VAL B CA 1
ATOM 7203 C C . VAL B 1 78 ? 28.625 49 28.094 1 85.88 78 VAL B C 1
ATOM 7205 O O . VAL B 1 78 ? 28.797 48.156 28.984 1 85.88 78 VAL B O 1
ATOM 7208 N N . ASP B 1 79 ? 29.484 49.969 27.875 1 83.19 79 ASP B N 1
ATOM 7209 C CA . ASP B 1 79 ? 30.844 49.906 28.422 1 83.19 79 ASP B CA 1
ATOM 7210 C C . ASP B 1 79 ? 30.906 50.5 29.828 1 83.19 79 ASP B C 1
ATOM 7212 O O . ASP B 1 79 ? 30.172 51.438 30.156 1 83.19 79 ASP B O 1
ATOM 7216 N N . HIS B 1 80 ? 31.719 49.844 30.609 1 82 80 HIS B N 1
ATOM 7217 C CA . HIS B 1 80 ? 31.953 50.312 31.969 1 82 80 HIS B CA 1
ATOM 7218 C C . HIS B 1 80 ? 32.75 51.625 31.969 1 82 80 HIS B C 1
ATOM 7220 O O . HIS B 1 80 ? 33.656 51.781 31.156 1 82 80 HIS B O 1
ATOM 7226 N N . SER B 1 81 ? 32.188 52.5 32.781 1 75.44 81 SER B N 1
ATOM 7227 C CA . SER B 1 81 ? 32.906 53.781 32.906 1 75.44 81 SER B CA 1
ATOM 7228 C C . SER B 1 81 ? 33.906 53.75 34.062 1 75.44 81 SER B C 1
ATOM 7230 O O . SER B 1 81 ? 33.781 52.906 34.969 1 75.44 81 SER B O 1
ATOM 7232 N N . SER B 1 82 ? 34.906 54.594 33.969 1 75.69 82 SER B N 1
ATOM 7233 C CA . SER B 1 82 ? 35.906 54.719 35.031 1 75.69 82 SER B CA 1
ATOM 7234 C C . SER B 1 82 ? 35.312 55.375 36.281 1 75.69 82 SER B C 1
ATOM 7236 O O . SER B 1 82 ? 35.844 55.25 37.375 1 75.69 82 SER B O 1
ATOM 7238 N N . HIS B 1 83 ? 34.188 56 36.125 1 74.94 83 HIS B N 1
ATOM 7239 C CA . HIS B 1 83 ? 33.5 56.656 37.25 1 74.94 83 HIS B CA 1
ATOM 7240 C C . HIS B 1 83 ? 32.438 55.75 37.844 1 74.94 83 HIS B C 1
ATOM 7242 O O . HIS B 1 83 ? 31.469 55.406 37.156 1 74.94 83 HIS B O 1
ATOM 7248 N N . GLN B 1 84 ? 32.562 55.469 39.062 1 78.19 84 GLN B N 1
ATOM 7249 C CA . GLN B 1 84 ? 31.688 54.5 39.719 1 78.19 84 GLN B CA 1
ATOM 7250 C C . GLN B 1 84 ? 30.25 55 39.75 1 78.19 84 GLN B C 1
ATOM 7252 O O . GLN B 1 84 ? 29.312 54.188 39.688 1 78.19 84 GLN B O 1
ATOM 7257 N N . GLU B 1 85 ? 30.047 56.25 39.844 1 76.19 85 GLU B N 1
ATOM 7258 C CA . GLU B 1 85 ? 28.688 56.781 39.906 1 76.19 85 GLU B CA 1
ATOM 7259 C C . GLU B 1 85 ? 27.938 56.531 38.594 1 76.19 85 GLU B C 1
ATOM 7261 O O . GLU B 1 85 ? 26.734 56.281 38.594 1 76.19 85 GLU B O 1
ATOM 7266 N N . LEU B 1 86 ? 28.75 56.531 37.562 1 78.5 86 LEU B N 1
ATOM 7267 C CA . LEU B 1 86 ? 28.141 56.344 36.25 1 78.5 86 LEU B CA 1
ATOM 7268 C C . LEU B 1 86 ? 27.766 54.875 36.031 1 78.5 86 LEU B C 1
ATOM 7270 O O . LEU B 1 86 ? 26.828 54.594 35.312 1 78.5 86 LEU B O 1
ATOM 7274 N N . ASN B 1 87 ? 28.453 54.094 36.719 1 84.25 87 ASN B N 1
ATOM 7275 C CA . ASN B 1 87 ? 28.141 52.656 36.625 1 84.25 87 ASN B CA 1
ATOM 7276 C C . ASN B 1 87 ? 26.844 52.312 37.344 1 84.25 87 ASN B C 1
ATOM 7278 O O . ASN B 1 87 ? 26.109 51.438 36.938 1 84.25 87 ASN B O 1
ATOM 7282 N N . THR B 1 88 ? 26.578 53.062 38.344 1 83.44 88 THR B N 1
ATOM 7283 C CA . THR B 1 88 ? 25.312 52.875 39.031 1 83.44 88 THR B CA 1
ATOM 7284 C C . THR B 1 88 ? 24.156 53.344 38.125 1 83.44 88 THR B C 1
ATOM 7286 O O . THR B 1 88 ? 23.094 52.719 38.125 1 83.44 88 THR B O 1
ATOM 7289 N N . VAL B 1 89 ? 24.391 54.406 37.438 1 81.75 89 VAL B N 1
ATOM 7290 C CA . VAL B 1 89 ? 23.406 54.875 36.469 1 81.75 89 VAL B CA 1
ATOM 7291 C C . VAL B 1 89 ? 23.188 53.875 35.375 1 81.75 89 VAL B C 1
ATOM 7293 O O . VAL B 1 89 ? 22.047 53.594 34.969 1 81.75 89 VAL B O 1
ATOM 7296 N N . ARG B 1 90 ? 24.297 53.281 34.938 1 86.06 90 ARG B N 1
ATOM 7297 C CA . ARG B 1 90 ? 24.25 52.281 33.906 1 86.06 90 ARG B CA 1
ATOM 7298 C C . ARG B 1 90 ? 23.438 51.062 34.344 1 86.06 90 ARG B C 1
ATOM 7300 O O . ARG B 1 90 ? 22.625 50.531 33.562 1 86.06 90 ARG B O 1
ATOM 7307 N N . GLN B 1 91 ? 23.547 50.719 35.531 1 88.75 91 GLN B N 1
ATOM 7308 C CA . GLN B 1 91 ? 22.844 49.562 36.062 1 88.75 91 GLN B CA 1
ATOM 7309 C C . GLN B 1 91 ? 21.344 49.844 36.219 1 88.75 91 GLN B C 1
ATOM 7311 O O . GLN B 1 91 ? 20.516 48.969 36 1 88.75 91 GLN B O 1
ATOM 7316 N N . SER B 1 92 ? 21.094 51.031 36.594 1 86.06 92 SER B N 1
ATOM 7317 C CA . SER B 1 92 ? 19.688 51.406 36.719 1 86.06 92 SER B CA 1
ATOM 7318 C C . SER B 1 92 ? 19.016 51.469 35.375 1 86.06 92 SER B C 1
ATOM 7320 O O . SER B 1 92 ? 17.844 51.125 35.25 1 86.06 92 SER B O 1
ATOM 7322 N N . LEU B 1 93 ? 19.75 51.938 34.406 1 86.38 93 LEU B N 1
ATOM 7323 C CA . LEU B 1 93 ? 19.234 51.969 33.031 1 86.38 93 LEU B CA 1
ATOM 7324 C C . LEU B 1 93 ? 18.984 50.562 32.5 1 86.38 93 LEU B C 1
ATOM 7326 O O . LEU B 1 93 ? 17.953 50.281 31.875 1 86.38 93 LEU B O 1
ATOM 7330 N N . LYS B 1 94 ? 19.906 49.719 32.781 1 89.88 94 LYS B N 1
ATOM 7331 C CA . LYS B 1 94 ? 19.75 48.312 32.344 1 89.88 94 LYS B CA 1
ATOM 7332 C C . LYS B 1 94 ? 18.5 47.688 32.938 1 89.88 94 LYS B C 1
ATOM 7334 O O . LYS B 1 94 ? 17.766 47 32.25 1 89.88 94 LYS B O 1
ATOM 7339 N N . ALA B 1 95 ? 18.219 47.969 34.156 1 91.12 95 ALA B N 1
ATOM 7340 C CA . ALA B 1 95 ? 17.062 47.406 34.844 1 91.12 95 ALA B CA 1
ATOM 7341 C C . ALA B 1 95 ? 15.758 47.875 34.219 1 91.12 95 ALA B C 1
ATOM 7343 O O . ALA B 1 95 ? 14.789 47.094 34.156 1 91.12 95 ALA B O 1
ATOM 7344 N N . LYS B 1 96 ? 15.734 49.062 33.719 1 87.88 96 LYS B N 1
ATOM 7345 C CA . LYS B 1 96 ? 14.531 49.594 33.094 1 87.88 96 LYS B CA 1
ATOM 7346 C C . LYS B 1 96 ? 14.367 49.031 31.688 1 87.88 96 LYS B C 1
ATOM 7348 O O . LYS B 1 96 ? 13.258 48.688 31.266 1 87.88 96 LYS B O 1
ATOM 7353 N N . LEU B 1 97 ? 15.453 48.938 31 1 90.25 97 LEU B N 1
ATOM 7354 C CA . LEU B 1 97 ? 15.422 48.469 29.609 1 90.25 97 LEU B CA 1
ATOM 7355 C C . LEU B 1 97 ? 15.016 47 29.531 1 90.25 97 LEU B C 1
ATOM 7357 O O . LEU B 1 97 ? 14.305 46.594 28.609 1 90.25 97 LEU B O 1
ATOM 7361 N N . VAL B 1 98 ? 15.391 46.219 30.469 1 92.5 98 VAL B N 1
ATOM 7362 C CA . VAL B 1 98 ? 15.141 44.781 30.438 1 92.5 98 VAL B CA 1
ATOM 7363 C C . VAL B 1 98 ? 13.656 44.5 30.703 1 92.5 98 VAL B C 1
ATOM 7365 O O . VAL B 1 98 ? 13.125 43.469 30.281 1 92.5 98 VAL B O 1
ATOM 7368 N N . GLU B 1 99 ? 12.961 45.469 31.219 1 90.69 99 GLU B N 1
ATOM 7369 C CA . GLU B 1 99 ? 11.555 45.281 31.562 1 90.69 99 GLU B CA 1
ATOM 7370 C C . GLU B 1 99 ? 10.641 45.875 30.5 1 90.69 99 GLU B C 1
ATOM 7372 O O . GLU B 1 99 ? 9.422 45.812 30.609 1 90.69 99 GLU B O 1
ATOM 7377 N N . GLU B 1 100 ? 11.266 46.344 29.484 1 86.12 100 GLU B N 1
ATOM 7378 C CA . GLU B 1 100 ? 10.484 47 28.438 1 86.12 100 GLU B CA 1
ATOM 7379 C C . GLU B 1 100 ? 10.523 46.188 27.141 1 86.12 100 GLU B C 1
ATOM 7381 O O . GLU B 1 100 ? 11.547 45.594 26.812 1 86.12 100 GLU B O 1
ATOM 7386 N N . SER B 1 101 ? 9.391 46.125 26.438 1 87 101 SER B N 1
ATOM 7387 C CA . SER B 1 101 ? 9.328 45.438 25.141 1 87 101 SER B CA 1
ATOM 7388 C C . SER B 1 101 ? 9.984 46.281 24.047 1 87 101 SER B C 1
ATOM 7390 O O . SER B 1 101 ? 9.297 46.969 23.281 1 87 101 SER B O 1
ATOM 7392 N N . ILE B 1 102 ? 11.297 46.156 23.922 1 87.56 102 ILE B N 1
ATOM 7393 C CA . ILE B 1 102 ? 12.016 47.031 23 1 87.56 102 ILE B CA 1
ATOM 7394 C C . ILE B 1 102 ? 12.766 46.188 21.969 1 87.56 102 ILE B C 1
ATOM 7396 O O . ILE B 1 102 ? 13.25 46.719 20.953 1 87.56 102 ILE B O 1
ATOM 7400 N N . VAL B 1 103 ? 12.867 44.906 22.266 1 90.88 103 VAL B N 1
ATOM 7401 C CA . VAL B 1 103 ? 13.664 44.062 21.375 1 90.88 103 VAL B CA 1
ATOM 7402 C C . VAL B 1 103 ? 12.805 43.594 20.203 1 90.88 103 VAL B C 1
ATOM 7404 O O . VAL B 1 103 ? 11.773 42.969 20.406 1 90.88 103 VAL B O 1
ATOM 7407 N N . PRO B 1 104 ? 13.266 43.875 19.047 1 89.12 104 PRO B N 1
ATOM 7408 C CA . PRO B 1 104 ? 12.484 43.469 17.875 1 89.12 104 PRO B CA 1
ATOM 7409 C C . PRO B 1 104 ? 12.625 41.969 17.547 1 89.12 104 PRO B C 1
ATOM 7411 O O . PRO B 1 104 ? 13.711 41.406 17.703 1 89.12 104 PRO B O 1
ATOM 7414 N N . ILE B 1 105 ? 11.586 41.406 17.156 1 89.25 105 ILE B N 1
ATOM 7415 C CA . ILE B 1 105 ? 11.586 40 16.781 1 89.25 105 ILE B CA 1
ATOM 7416 C C . ILE B 1 105 ? 11.391 39.875 15.281 1 89.25 105 ILE B C 1
ATOM 7418 O O . ILE B 1 105 ? 11 40.812 14.609 1 89.25 105 ILE B O 1
ATOM 7422 N N . GLU B 1 106 ? 11.688 38.625 14.828 1 85.5 106 GLU B N 1
ATOM 7423 C CA . GLU B 1 106 ? 11.484 38.344 13.414 1 85.5 106 GLU B CA 1
ATOM 7424 C C . GLU B 1 106 ? 10.047 37.938 13.133 1 85.5 106 GLU B C 1
ATOM 7426 O O . GLU B 1 106 ? 9.578 36.906 13.617 1 85.5 106 GLU B O 1
ATOM 7431 N N . THR B 1 107 ? 9.211 38.656 12.508 1 76.94 107 THR B N 1
ATOM 7432 C CA . THR B 1 107 ? 7.809 38.344 12.242 1 76.94 107 THR B CA 1
ATOM 7433 C C . THR B 1 107 ? 7.602 37.969 10.773 1 76.94 107 THR B C 1
ATOM 7435 O O . THR B 1 107 ? 6.59 37.375 10.414 1 76.94 107 THR B O 1
ATOM 7438 N N . TYR B 1 108 ? 8.516 38.219 9.883 1 75.69 108 TYR B N 1
ATOM 7439 C CA . TYR B 1 108 ? 8.375 38 8.445 1 75.69 108 TYR B CA 1
ATOM 7440 C C . TYR B 1 108 ? 7.148 38.719 7.91 1 75.69 108 TYR B C 1
ATOM 7442 O O . TYR B 1 108 ? 6.504 38.25 6.969 1 75.69 108 TYR B O 1
ATOM 7450 N N . SER B 1 109 ? 6.582 39.656 8.703 1 76.88 109 SER B N 1
ATOM 7451 C CA . SER B 1 109 ? 5.5 40.531 8.297 1 76.88 109 SER B CA 1
ATOM 7452 C C . SER B 1 109 ? 5.949 42 8.312 1 76.88 109 SER B C 1
ATOM 7454 O O . SER B 1 109 ? 7.07 42.312 8.727 1 76.88 109 SER B O 1
ATOM 7456 N N . GLN B 1 110 ? 5.051 42.781 7.812 1 75.25 110 GLN B N 1
ATOM 7457 C CA . GLN B 1 110 ? 5.379 44.188 7.766 1 75.25 110 GLN B CA 1
ATOM 7458 C C . GLN B 1 110 ? 5.254 44.844 9.141 1 75.25 110 GLN B C 1
ATOM 7460 O O . GLN B 1 110 ? 5.871 45.875 9.414 1 75.25 110 GLN B O 1
ATOM 7465 N N . GLN B 1 111 ? 4.582 44.094 9.945 1 78.31 111 GLN B N 1
ATOM 7466 C CA . GLN B 1 111 ? 4.363 44.656 11.289 1 78.31 111 GLN B CA 1
ATOM 7467 C C . GLN B 1 111 ? 5.531 44.312 12.211 1 78.31 111 GLN B C 1
ATOM 7469 O O . GLN B 1 111 ? 5.922 43.156 12.344 1 78.31 111 GLN B O 1
ATOM 7474 N N . ASN B 1 112 ? 6.152 45.375 12.727 1 81.44 112 ASN B N 1
ATOM 7475 C CA . ASN B 1 112 ? 7.195 45.156 13.727 1 81.44 112 ASN B CA 1
ATOM 7476 C C . ASN B 1 112 ? 6.598 44.844 15.094 1 81.44 112 ASN B C 1
ATOM 7478 O O . ASN B 1 112 ? 5.578 45.438 15.477 1 81.44 112 ASN B O 1
ATOM 7482 N N . VAL B 1 113 ? 7.168 43.938 15.727 1 84.75 113 VAL B N 1
ATOM 7483 C CA . VAL B 1 113 ? 6.715 43.562 17.062 1 84.75 113 VAL B CA 1
ATOM 7484 C C . VAL B 1 113 ? 7.902 43.531 18.016 1 84.75 113 VAL B C 1
ATOM 7486 O O . VAL B 1 113 ? 9 43.125 17.656 1 84.75 113 VAL B O 1
ATOM 7489 N N . PHE B 1 114 ? 7.695 44 19.203 1 86.5 114 PHE B N 1
ATOM 7490 C CA . PHE B 1 114 ? 8.758 44.094 20.203 1 86.5 114 PHE B CA 1
ATOM 7491 C C . PHE B 1 114 ? 8.391 43.281 21.438 1 86.5 114 PHE B C 1
ATOM 7493 O O . PHE B 1 114 ? 7.227 43.219 21.828 1 86.5 114 PHE B O 1
ATOM 7500 N N . TYR B 1 115 ? 9.375 42.719 21.953 1 88.75 115 TYR B N 1
ATOM 7501 C CA . TYR B 1 115 ? 9.211 41.938 23.188 1 88.75 115 TYR B CA 1
ATOM 7502 C C . TYR B 1 115 ? 10.305 42.281 24.203 1 88.75 115 TYR B C 1
ATOM 7504 O O . TYR B 1 115 ? 11.258 43 23.859 1 88.75 115 TYR B O 1
ATOM 7512 N N . LYS B 1 116 ? 10.117 41.812 25.406 1 91.31 116 LYS B N 1
ATOM 7513 C CA . LYS B 1 116 ? 11.133 42 26.438 1 91.31 116 LYS B CA 1
ATOM 7514 C C . LYS B 1 116 ? 12.367 41.125 26.141 1 91.31 116 LYS B C 1
ATOM 7516 O O . LYS B 1 116 ? 12.258 40.094 25.516 1 91.31 116 LYS B O 1
ATOM 7521 N N . PRO B 1 117 ? 13.508 41.625 26.5 1 93.25 117 PRO B N 1
ATOM 7522 C CA . PRO B 1 117 ? 14.742 40.906 26.188 1 93.25 117 PRO B CA 1
ATOM 7523 C C . PRO B 1 117 ? 14.734 39.438 26.672 1 93.25 117 PRO B C 1
ATOM 7525 O O . PRO B 1 117 ? 15.234 38.562 25.969 1 93.25 117 PRO B O 1
ATOM 7528 N N . TYR B 1 118 ? 14.133 39.156 27.797 1 91.25 118 TYR B N 1
ATOM 7529 C CA . TYR B 1 118 ? 14.18 37.781 28.312 1 91.25 118 TYR B CA 1
ATOM 7530 C C . TYR B 1 118 ? 13.234 36.875 27.531 1 91.25 118 TYR B C 1
ATOM 7532 O O . TYR B 1 118 ? 13.352 35.656 27.609 1 91.25 118 TYR B O 1
ATOM 7540 N N . GLU B 1 119 ? 12.32 37.469 26.766 1 90.31 119 GLU B N 1
ATOM 7541 C CA . GLU B 1 119 ? 11.359 36.688 25.984 1 90.31 119 GLU B CA 1
ATOM 7542 C C . GLU B 1 119 ? 11.906 36.375 24.594 1 90.31 119 GLU B C 1
ATOM 7544 O O . GLU B 1 119 ? 11.336 35.562 23.859 1 90.31 119 GLU B O 1
ATOM 7549 N N . VAL B 1 120 ? 13.016 36.969 24.266 1 91.94 120 VAL B N 1
ATOM 7550 C CA . VAL B 1 120 ? 13.57 36.844 22.922 1 91.94 120 VAL B CA 1
ATOM 7551 C C . VAL B 1 120 ? 14.836 36 22.953 1 91.94 120 VAL B C 1
ATOM 7553 O O . VAL B 1 120 ? 15.586 36.031 23.938 1 91.94 120 VAL B O 1
ATOM 7556 N N . GLY B 1 121 ? 15.008 35.188 21.969 1 92.69 121 GLY B N 1
ATOM 7557 C CA . GLY B 1 121 ? 16.188 34.312 21.891 1 92.69 121 GLY B CA 1
ATOM 7558 C C . GLY B 1 121 ? 16.938 34.469 20.578 1 92.69 121 GLY B C 1
ATOM 7559 O O . GLY B 1 121 ? 16.359 34.875 19.562 1 92.69 121 GLY B O 1
ATOM 7560 N N . ARG B 1 122 ? 18.25 34.094 20.672 1 94.25 122 ARG B N 1
ATOM 7561 C CA . ARG B 1 122 ? 19.109 34.156 19.5 1 94.25 122 ARG B CA 1
ATOM 7562 C C . ARG B 1 122 ? 19.266 32.781 18.859 1 94.25 122 ARG B C 1
ATOM 7564 O O . ARG B 1 122 ? 19.156 31.766 19.531 1 94.25 122 ARG B O 1
ATOM 7571 N N . LEU B 1 123 ? 19.562 32.781 17.578 1 93.5 123 LEU B N 1
ATOM 7572 C CA . LEU B 1 123 ? 19.75 31.516 16.844 1 93.5 123 LEU B CA 1
ATOM 7573 C C . LEU B 1 123 ? 21.203 31.375 16.406 1 93.5 123 LEU B C 1
ATOM 7575 O O . LEU B 1 123 ? 21.953 32.344 16.359 1 93.5 123 LEU B O 1
ATOM 7579 N N . MET B 1 124 ? 21.578 30.109 16.141 1 93.62 124 MET B N 1
ATOM 7580 C CA . MET B 1 124 ? 22.906 29.859 15.586 1 93.62 124 MET B CA 1
ATOM 7581 C C . MET B 1 124 ? 23.016 30.422 14.18 1 93.62 124 MET B C 1
ATOM 7583 O O . MET B 1 124 ? 22.078 30.344 13.391 1 93.62 124 MET B O 1
ATOM 7587 N N . PRO B 1 125 ? 24.141 30.953 13.883 1 92.25 125 PRO B N 1
ATOM 7588 C CA . PRO B 1 125 ? 24.312 31.578 12.57 1 92.25 125 PRO B CA 1
ATOM 7589 C C . PRO B 1 125 ? 24.016 30.609 11.414 1 92.25 125 PRO B C 1
ATOM 7591 O O . PRO B 1 125 ? 23.406 31 10.422 1 92.25 125 PRO B O 1
ATOM 7594 N N . ASP B 1 126 ? 24.453 29.359 11.539 1 93.62 126 ASP B N 1
ATOM 7595 C CA . ASP B 1 126 ? 24.219 28.375 10.484 1 93.62 126 ASP B CA 1
ATOM 7596 C C . ASP B 1 126 ? 22.719 28.156 10.273 1 93.62 126 ASP B C 1
ATOM 7598 O O . ASP B 1 126 ? 22.281 27.906 9.148 1 93.62 126 ASP B O 1
ATOM 7602 N N . PHE B 1 127 ? 21.984 28.219 11.312 1 94.56 127 PHE B N 1
ATOM 7603 C CA . PHE B 1 127 ? 20.547 28 11.203 1 94.56 127 PHE B CA 1
ATOM 7604 C C . PHE B 1 127 ? 19.859 29.219 10.602 1 94.56 127 PHE B C 1
ATOM 7606 O O . PHE B 1 127 ? 18.859 29.094 9.898 1 94.56 127 PHE B O 1
ATOM 7613 N N . TRP B 1 128 ? 20.375 30.375 10.914 1 92.88 128 TRP B N 1
ATOM 7614 C CA . TRP B 1 128 ? 19.859 31.578 10.258 1 92.88 128 TRP B CA 1
ATOM 7615 C C . TRP B 1 128 ? 20 31.469 8.742 1 92.88 128 TRP B C 1
ATOM 7617 O O . TRP B 1 128 ? 19.109 31.891 8 1 92.88 128 TRP B O 1
ATOM 7627 N N . ARG B 1 129 ? 21.109 30.984 8.336 1 93.69 129 ARG B N 1
ATOM 7628 C CA . ARG B 1 129 ? 21.328 30.797 6.902 1 93.69 129 ARG B CA 1
ATOM 7629 C C . ARG B 1 129 ? 20.297 29.844 6.305 1 93.69 129 ARG B C 1
ATOM 7631 O O . ARG B 1 129 ? 19.828 30.062 5.188 1 93.69 129 ARG B O 1
ATOM 7638 N N . ILE B 1 130 ? 19.969 28.844 7.02 1 94.19 130 ILE B N 1
ATOM 7639 C CA . ILE B 1 130 ? 18.984 27.859 6.582 1 94.19 130 ILE B CA 1
ATOM 7640 C C . ILE B 1 130 ? 17.609 28.531 6.473 1 94.19 130 ILE B C 1
A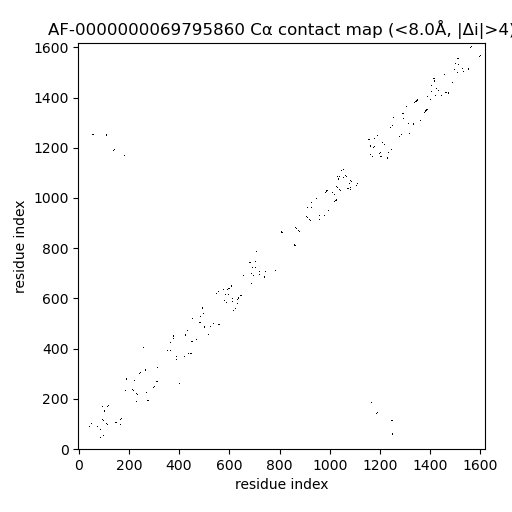TOM 7642 O O . ILE B 1 130 ? 16.891 28.344 5.48 1 94.19 130 ILE B O 1
ATOM 7646 N N . LEU B 1 131 ? 17.25 29.344 7.48 1 91.31 131 LEU B N 1
ATOM 7647 C CA . LEU B 1 131 ? 15.945 30 7.492 1 91.31 131 LEU B CA 1
ATOM 7648 C C . LEU B 1 131 ? 15.844 31.016 6.359 1 91.31 131 LEU B C 1
ATOM 7650 O O . LEU B 1 131 ? 14.781 31.156 5.742 1 91.31 131 LEU B O 1
ATOM 7654 N N . ASP B 1 132 ? 16.922 31.656 6.07 1 90.62 132 ASP B N 1
ATOM 7655 C CA . ASP B 1 132 ? 16.922 32.625 4.984 1 90.62 132 ASP B CA 1
ATOM 7656 C C . ASP B 1 132 ? 16.719 31.953 3.633 1 90.62 132 ASP B C 1
ATOM 7658 O O . ASP B 1 132 ? 15.969 32.438 2.795 1 90.62 132 ASP B O 1
ATOM 7662 N N . GLN B 1 133 ? 17.422 30.922 3.518 1 93.31 133 GLN B N 1
ATOM 7663 C CA . GLN B 1 133 ? 17.281 30.188 2.268 1 93.31 133 GLN B CA 1
ATOM 7664 C C . GLN B 1 133 ? 15.898 29.578 2.146 1 93.31 133 GLN B C 1
ATOM 7666 O O . GLN B 1 133 ? 15.352 29.469 1.046 1 93.31 133 GLN B O 1
ATOM 7671 N N . ALA B 1 134 ? 15.383 29.094 3.227 1 91.75 134 ALA B N 1
ATOM 7672 C CA . ALA B 1 134 ? 14.039 28.516 3.229 1 91.75 134 ALA B CA 1
ATOM 7673 C C . ALA B 1 134 ? 13 29.562 2.84 1 91.75 134 ALA B C 1
ATOM 7675 O O . ALA B 1 134 ? 12.031 29.266 2.139 1 91.75 134 ALA B O 1
ATOM 7676 N N . ARG B 1 135 ? 13.195 30.734 3.295 1 87.19 135 ARG B N 1
ATOM 7677 C CA . ARG B 1 135 ? 12.297 31.828 2.945 1 87.19 135 ARG B CA 1
ATOM 7678 C C . ARG B 1 135 ? 12.344 32.125 1.45 1 87.19 135 ARG B C 1
ATOM 7680 O O . ARG B 1 135 ? 11.312 32.406 0.835 1 87.19 135 ARG B O 1
ATOM 7687 N N . GLU B 1 136 ? 13.477 32.062 0.981 1 88.5 136 GLU B N 1
ATOM 7688 C CA . GLU B 1 136 ? 13.641 32.281 -0.453 1 88.5 136 GLU B CA 1
ATOM 7689 C C . GLU B 1 136 ? 12.906 31.219 -1.261 1 88.5 136 GLU B C 1
ATOM 7691 O O . GLU B 1 136 ? 12.406 31.5 -2.354 1 88.5 136 GLU B O 1
ATOM 7696 N N . GLN B 1 137 ? 12.859 30.062 -0.625 1 90.31 137 GLN B N 1
ATOM 7697 C CA . GLN B 1 137 ? 12.164 28.969 -1.287 1 90.31 137 GLN B CA 1
ATOM 7698 C C . GLN B 1 137 ? 10.672 29 -0.973 1 90.31 137 GLN B C 1
ATOM 7700 O O . GLN B 1 137 ? 9.953 28.031 -1.246 1 90.31 137 GLN B O 1
ATOM 7705 N N . LYS B 1 138 ? 10.188 30.031 -0.286 1 81.5 138 LYS B N 1
ATOM 7706 C CA . LYS B 1 138 ? 8.773 30.297 -0.02 1 81.5 138 LYS B CA 1
ATOM 7707 C C . LYS B 1 138 ? 8.211 29.312 0.993 1 81.5 138 LYS B C 1
ATOM 7709 O O . LYS B 1 138 ? 7.059 28.891 0.88 1 81.5 138 LYS B O 1
ATOM 7714 N N . VAL B 1 139 ? 9.141 28.797 1.827 1 84.38 139 VAL B N 1
ATOM 7715 C CA . VAL B 1 139 ? 8.664 27.969 2.936 1 84.38 139 VAL B CA 1
ATOM 7716 C C . VAL B 1 139 ? 8.023 28.859 4 1 84.38 139 VAL B C 1
ATOM 7718 O O . VAL B 1 139 ? 8.508 29.953 4.273 1 84.38 139 VAL B O 1
ATOM 7721 N N . ASN B 1 140 ? 6.969 28.453 4.512 1 76.38 140 ASN B N 1
ATOM 7722 C CA . ASN B 1 140 ? 6.266 29.234 5.523 1 76.38 140 ASN B CA 1
ATOM 7723 C C . ASN B 1 140 ? 6.906 29.078 6.898 1 76.38 140 ASN B C 1
ATOM 7725 O O . ASN B 1 140 ? 6.965 27.984 7.441 1 76.38 140 ASN B O 1
ATOM 7729 N N . LEU B 1 141 ? 7.379 30.172 7.426 1 75.81 141 LEU B N 1
ATOM 7730 C CA . LEU B 1 141 ? 8.078 30.156 8.703 1 75.81 141 LEU B CA 1
ATOM 7731 C C . LEU B 1 141 ? 7.312 30.953 9.75 1 75.81 141 LEU B C 1
ATOM 7733 O O . LEU B 1 141 ? 7.871 31.328 10.789 1 75.81 141 LEU B O 1
ATOM 7737 N N . HIS B 1 142 ? 6.117 31.281 9.555 1 65.5 142 HIS B N 1
ATOM 7738 C CA . HIS B 1 142 ? 5.383 32.156 10.453 1 65.5 142 HIS B CA 1
ATOM 7739 C C . HIS B 1 142 ? 5.156 31.5 11.812 1 65.5 142 HIS B C 1
ATOM 7741 O O . HIS B 1 142 ? 4.949 32.188 12.812 1 65.5 142 HIS B O 1
ATOM 7747 N N . ASN B 1 143 ? 5.352 30.281 11.945 1 63.12 143 ASN B N 1
ATOM 7748 C CA . ASN B 1 143 ? 5.027 29.594 13.188 1 63.12 143 ASN B CA 1
ATOM 7749 C C . ASN B 1 143 ? 6.219 29.578 14.141 1 63.12 143 ASN B C 1
ATOM 7751 O O . ASN B 1 143 ? 6.129 29.016 15.242 1 63.12 143 ASN B O 1
ATOM 7755 N N . LEU B 1 144 ? 7.207 30.25 13.852 1 66.06 144 LEU B N 1
ATOM 7756 C CA . LEU B 1 144 ? 8.414 30.172 14.664 1 66.06 144 LEU B CA 1
ATOM 7757 C C . LEU B 1 144 ? 8.188 30.797 16.031 1 66.06 144 LEU B C 1
ATOM 7759 O O . LEU B 1 144 ? 8.844 30.438 17.016 1 66.06 144 LEU B O 1
ATOM 7763 N N . GLN B 1 145 ? 7.18 31.594 16.141 1 62.62 145 GLN B N 1
ATOM 7764 C CA . GLN B 1 145 ? 6.996 32.438 17.312 1 62.62 145 GLN B CA 1
ATOM 7765 C C . GLN B 1 145 ? 6.203 31.703 18.406 1 62.62 145 GLN B C 1
ATOM 7767 O O . GLN B 1 145 ? 6.227 32.094 19.562 1 62.62 145 GLN B O 1
ATOM 7772 N N . SER B 1 146 ? 5.715 30.688 18.031 1 60.81 146 SER B N 1
ATOM 7773 C CA . SER B 1 146 ? 4.844 30 18.984 1 60.81 146 SER B CA 1
ATOM 7774 C C . SER B 1 146 ? 5.621 29 19.828 1 60.81 146 SER B C 1
ATOM 7776 O O . SER B 1 146 ? 5.051 28.328 20.688 1 60.81 146 SER B O 1
ATOM 7778 N N . LEU B 1 147 ? 6.914 29.109 19.797 1 67.06 147 LEU B N 1
ATOM 7779 C CA . LEU B 1 147 ? 7.684 28.031 20.406 1 67.06 147 LEU B CA 1
ATOM 7780 C C . LEU B 1 147 ? 8.297 28.453 21.734 1 67.06 147 LEU B C 1
ATOM 7782 O O . LEU B 1 147 ? 9.422 28.078 22.047 1 67.06 147 LEU B O 1
ATOM 7786 N N . GLY B 1 148 ? 7.605 29.328 22.5 1 71.31 148 GLY B N 1
ATOM 7787 C CA . GLY B 1 148 ? 8.062 29.719 23.828 1 71.31 148 GLY B CA 1
ATOM 7788 C C . GLY B 1 148 ? 8.883 30.984 23.828 1 71.31 148 GLY B C 1
ATOM 7789 O O . GLY B 1 148 ? 8.758 31.812 24.734 1 71.31 148 GLY B O 1
ATOM 7790 N N . LYS B 1 149 ? 9.914 30.953 22.984 1 83 149 LYS B N 1
ATOM 7791 C CA . LYS B 1 149 ? 10.719 32.156 22.859 1 83 149 LYS B CA 1
ATOM 7792 C C . LYS B 1 149 ? 10.562 32.781 21.469 1 83 149 LYS B C 1
ATOM 7794 O O . LYS B 1 149 ? 10.453 32.062 20.469 1 83 149 LYS B O 1
ATOM 7799 N N . TYR B 1 150 ? 10.477 34.031 21.484 1 88.19 150 TYR B N 1
ATOM 7800 C CA . TYR B 1 150 ? 10.445 34.75 20.203 1 88.19 150 TYR B CA 1
ATOM 7801 C C . TYR B 1 150 ? 11.852 34.938 19.641 1 88.19 150 TYR B C 1
ATOM 7803 O O . TYR B 1 150 ? 12.828 34.969 20.391 1 88.19 150 TYR B O 1
ATOM 7811 N N . ILE B 1 151 ? 11.891 34.969 18.375 1 90.69 151 ILE B N 1
ATOM 7812 C CA . ILE B 1 151 ? 13.211 34.969 17.75 1 90.69 151 ILE B CA 1
ATOM 7813 C C . ILE B 1 151 ? 13.617 36.406 17.406 1 90.69 151 ILE B C 1
ATOM 7815 O O . ILE B 1 151 ? 12.82 37.156 16.844 1 90.69 151 ILE B O 1
ATOM 7819 N N . LEU B 1 152 ? 14.844 36.625 17.766 1 92.56 152 LEU B N 1
ATOM 7820 C CA . LEU B 1 152 ? 15.43 37.938 17.5 1 92.56 152 LEU B CA 1
ATOM 7821 C C . LEU B 1 152 ? 15.445 38.219 16 1 92.56 152 LEU B C 1
ATOM 7823 O O . LEU B 1 152 ? 15.625 37.312 15.195 1 92.56 152 LEU B O 1
ATOM 7827 N N . SER B 1 153 ? 15.219 39.438 15.695 1 90.38 153 SER B N 1
ATOM 7828 C CA . SER B 1 153 ? 15.281 39.812 14.289 1 90.38 153 SER B CA 1
ATOM 7829 C C . SER B 1 153 ? 16.641 39.469 13.68 1 90.38 153 SER B C 1
ATOM 7831 O O . SER B 1 153 ? 17.672 39.625 14.336 1 90.38 153 SER B O 1
ATOM 7833 N N . SER B 1 154 ? 16.625 39.094 12.445 1 89.19 154 SER B N 1
ATOM 7834 C CA . SER B 1 154 ? 17.844 38.625 11.766 1 89.19 154 SER B CA 1
ATOM 7835 C C . SER B 1 154 ? 18.844 39.75 11.609 1 89.19 154 SER B C 1
ATOM 7837 O O . SER B 1 154 ? 20.062 39.531 11.641 1 89.19 154 SER B O 1
ATOM 7839 N N . SER B 1 155 ? 18.375 40.938 11.469 1 88.06 155 SER B N 1
ATOM 7840 C CA . SER B 1 155 ? 19.25 42.094 11.297 1 88.06 155 SER B CA 1
ATOM 7841 C C . SER B 1 155 ? 19.953 42.469 12.602 1 88.06 155 SER B C 1
ATOM 7843 O O . SER B 1 155 ? 21.047 43.031 12.586 1 88.06 155 SER B O 1
ATOM 7845 N N . PHE B 1 156 ? 19.359 42.094 13.672 1 92.88 156 PHE B N 1
ATOM 7846 C CA . PHE B 1 156 ? 19.906 42.406 14.984 1 92.88 156 PHE B CA 1
ATOM 7847 C C . PHE B 1 156 ? 20.828 41.312 15.477 1 92.88 156 PHE B C 1
ATOM 7849 O O . PHE B 1 156 ? 21.75 41.562 16.25 1 92.88 156 PHE B O 1
ATOM 7856 N N . ASP B 1 157 ? 20.609 40.094 14.961 1 93.31 157 ASP B N 1
ATOM 7857 C CA . ASP B 1 157 ? 21.375 38.938 15.414 1 93.31 157 ASP B CA 1
ATOM 7858 C C . ASP B 1 157 ? 22.688 38.812 14.664 1 93.31 157 ASP B C 1
ATOM 7860 O O . ASP B 1 157 ? 22.891 37.875 13.883 1 93.31 157 ASP B O 1
ATOM 7864 N N . ASN B 1 158 ? 23.469 39.688 14.859 1 90.88 158 ASN B N 1
ATOM 7865 C CA . ASN B 1 158 ? 24.781 39.75 14.234 1 90.88 158 ASN B CA 1
ATOM 7866 C C . ASN B 1 158 ? 25.891 39.969 15.273 1 90.88 158 ASN B C 1
ATOM 7868 O O . ASN B 1 158 ? 25.641 40.5 16.359 1 90.88 158 ASN B O 1
ATOM 7872 N N . GLU B 1 159 ? 27.078 39.594 14.898 1 89.75 159 GLU B N 1
ATOM 7873 C CA . GLU B 1 159 ? 28.219 39.656 15.797 1 89.75 159 GLU B CA 1
ATOM 7874 C C . GLU B 1 159 ? 28.531 41.094 16.203 1 89.75 159 GLU B C 1
ATOM 7876 O O . GLU B 1 159 ? 29.031 41.344 17.312 1 89.75 159 GLU B O 1
ATOM 7881 N N . GLU B 1 160 ? 28.156 42.031 15.391 1 88.88 160 GLU B N 1
ATOM 7882 C CA . GLU B 1 160 ? 28.422 43.438 15.672 1 88.88 160 GLU B CA 1
ATOM 7883 C C . GLU B 1 160 ? 27.672 43.906 16.906 1 88.88 160 GLU B C 1
ATOM 7885 O O . GLU B 1 160 ? 28.078 44.875 17.562 1 88.88 160 GLU B O 1
ATOM 7890 N N . TYR B 1 161 ? 26.594 43.281 17.234 1 92.56 161 TYR B N 1
ATOM 7891 C CA . TYR B 1 161 ? 25.75 43.75 18.328 1 92.56 161 TYR B CA 1
ATOM 7892 C C . TYR B 1 161 ? 25.812 42.781 19.516 1 92.56 161 TYR B C 1
ATOM 7894 O O . TYR B 1 161 ? 24.953 42.844 20.391 1 92.56 161 TYR B O 1
ATOM 7902 N N . ASP B 1 162 ? 26.812 41.969 19.594 1 92.81 162 ASP B N 1
ATOM 7903 C CA . ASP B 1 162 ? 26.938 40.938 20.656 1 92.81 162 ASP B CA 1
ATOM 7904 C C . ASP B 1 162 ? 27.016 41.594 22.031 1 92.81 162 ASP B C 1
ATOM 7906 O O . ASP B 1 162 ? 26.422 41.125 22.984 1 92.81 162 ASP B O 1
ATOM 7910 N N . ASP B 1 163 ? 27.703 42.688 22.109 1 91.5 163 ASP B N 1
ATOM 7911 C CA . ASP B 1 163 ? 27.891 43.375 23.406 1 91.5 163 ASP B CA 1
ATOM 7912 C C . ASP B 1 163 ? 26.578 43.969 23.906 1 91.5 163 ASP B C 1
ATOM 7914 O O . ASP B 1 163 ? 26.281 43.875 25.094 1 91.5 163 ASP B O 1
ATOM 7918 N N . ILE B 1 164 ? 25.859 44.5 22.984 1 92.62 164 ILE B N 1
ATOM 7919 C CA . ILE B 1 164 ? 24.578 45.125 23.328 1 92.62 164 ILE B CA 1
ATOM 7920 C C . ILE B 1 164 ? 23.594 44.062 23.766 1 92.62 164 ILE B C 1
ATOM 7922 O O . ILE B 1 164 ? 22.875 44.219 24.766 1 92.62 164 ILE B O 1
ATOM 7926 N N . LEU B 1 165 ? 23.578 42.969 23.016 1 94.94 165 LEU B N 1
ATOM 7927 C CA . LEU B 1 165 ? 22.656 41.906 23.312 1 94.94 165 LEU B CA 1
ATOM 7928 C C . LEU B 1 165 ? 23 41.219 24.625 1 94.94 165 LEU B C 1
ATOM 7930 O O . LEU B 1 165 ? 22.109 40.844 25.391 1 94.94 165 LEU B O 1
ATOM 7934 N N . SER B 1 166 ? 24.297 41.094 24.859 1 92.75 166 SER B N 1
ATOM 7935 C CA . SER B 1 166 ? 24.734 40.531 26.141 1 92.75 166 SER B CA 1
ATOM 7936 C C . SER B 1 166 ? 24.359 41.469 27.297 1 92.75 166 SER B C 1
ATOM 7938 O O . SER B 1 166 ? 23.984 41 28.375 1 92.75 166 SER B O 1
ATOM 7940 N N . PHE B 1 167 ? 24.469 42.75 27.031 1 93.31 167 PHE B N 1
ATOM 7941 C CA . PHE B 1 167 ? 24.094 43.75 28.031 1 93.31 167 PHE B CA 1
ATOM 7942 C C . PHE B 1 167 ? 22.609 43.656 28.359 1 93.31 167 PHE B C 1
ATOM 7944 O O . PHE B 1 167 ? 22.219 43.781 29.531 1 93.31 167 PHE B O 1
ATOM 7951 N N . LEU B 1 168 ? 21.75 43.469 27.344 1 93.75 168 LEU B N 1
ATOM 7952 C CA . LEU B 1 168 ? 20.297 43.406 27.531 1 93.75 168 LEU B CA 1
ATOM 7953 C C . LEU B 1 168 ? 19.891 42.031 28.062 1 93.75 168 LEU B C 1
ATOM 7955 O O . LEU B 1 168 ? 18.781 41.844 28.547 1 93.75 168 LEU B O 1
ATOM 7959 N N . GLY B 1 169 ? 20.812 41.031 28 1 92.12 169 GLY B N 1
ATOM 7960 C CA . GLY B 1 169 ? 20.531 39.719 28.516 1 92.12 169 GLY B CA 1
ATOM 7961 C C . GLY B 1 169 ? 19.828 38.812 27.531 1 92.12 169 GLY B C 1
ATOM 7962 O O . GLY B 1 169 ? 19.078 37.906 27.922 1 92.12 169 GLY B O 1
ATOM 7963 N N . VAL B 1 170 ? 19.906 39.062 26.25 1 94.75 170 VAL B N 1
ATOM 7964 C CA . VAL B 1 170 ? 19.312 38.188 25.234 1 94.75 170 VAL B CA 1
ATOM 7965 C C . VAL B 1 170 ? 20.188 36.969 25.016 1 94.75 170 VAL B C 1
ATOM 7967 O O . VAL B 1 170 ? 21.328 37.062 24.562 1 94.75 170 VAL B O 1
ATOM 7970 N N . GLU B 1 171 ? 19.734 35.844 25.375 1 92.06 171 GLU B N 1
ATOM 7971 C CA . GLU B 1 171 ? 20.484 34.594 25.328 1 92.06 171 GLU B CA 1
ATOM 7972 C C . GLU B 1 171 ? 20.078 33.75 24.125 1 92.06 171 GLU B C 1
ATOM 7974 O O . GLU B 1 171 ? 19.031 33.969 23.531 1 92.06 171 GLU B O 1
ATOM 7979 N N . PRO B 1 172 ? 21 32.812 23.797 1 92.31 172 PRO B N 1
ATOM 7980 C CA . PRO B 1 172 ? 20.625 31.859 22.75 1 92.31 172 PRO B CA 1
ATOM 7981 C C . PRO B 1 172 ? 19.453 30.969 23.172 1 92.31 172 PRO B C 1
ATOM 7983 O O . PRO B 1 172 ? 19.234 30.734 24.359 1 92.31 172 PRO B O 1
ATOM 7986 N N . VAL B 1 173 ? 18.75 30.578 22.172 1 92.25 173 VAL B N 1
ATOM 7987 C CA . VAL B 1 173 ? 17.609 29.703 22.453 1 92.25 173 VAL B CA 1
ATOM 7988 C C . VAL B 1 173 ? 18.125 28.328 22.906 1 92.25 173 VAL B C 1
ATOM 7990 O O . VAL B 1 173 ? 19.266 27.969 22.625 1 92.25 173 VAL B O 1
ATOM 7993 N N . ASN B 1 174 ? 17.25 27.688 23.656 1 90.62 174 ASN B N 1
ATOM 7994 C CA . ASN B 1 174 ? 17.547 26.312 24.047 1 90.62 174 ASN B CA 1
ATOM 7995 C C . ASN B 1 174 ? 17.578 25.391 22.844 1 90.62 174 ASN B C 1
ATOM 7997 O O . ASN B 1 174 ? 16.922 25.641 21.844 1 90.62 174 ASN B O 1
ATOM 8001 N N . ASN B 1 175 ? 18.375 24.328 22.984 1 92.44 175 ASN B N 1
ATOM 8002 C CA . ASN B 1 175 ? 18.5 23.375 21.891 1 92.44 175 ASN B CA 1
ATOM 8003 C C . ASN B 1 175 ? 17.156 22.734 21.547 1 92.44 175 ASN B C 1
ATOM 8005 O O . ASN B 1 175 ? 16.922 22.312 20.422 1 92.44 175 ASN B O 1
ATOM 8009 N N . GLU B 1 176 ? 16.25 22.719 22.469 1 91.19 176 GLU B N 1
ATOM 8010 C CA . GLU B 1 176 ? 14.93 22.141 22.266 1 91.19 176 GLU B CA 1
ATOM 8011 C C . GLU B 1 176 ? 14.109 23 21.297 1 91.19 176 GLU B C 1
ATOM 8013 O O . GLU B 1 176 ? 13.18 22.516 20.656 1 91.19 176 GLU B O 1
ATOM 8018 N N . TRP B 1 177 ? 14.484 24.203 21.234 1 90.75 177 TRP B N 1
ATOM 8019 C CA . TRP B 1 177 ? 13.758 25.125 20.359 1 90.75 177 TRP B CA 1
ATOM 8020 C C . TRP B 1 177 ? 13.883 24.703 18.906 1 90.75 177 TRP B C 1
ATOM 8022 O O . TRP B 1 177 ? 12.93 24.828 18.125 1 90.75 177 TRP B O 1
ATOM 8032 N N . TYR B 1 178 ? 15.047 24.219 18.547 1 91.19 178 TYR B N 1
ATOM 8033 C CA . TYR B 1 178 ? 15.273 23.828 17.156 1 91.19 178 TYR B CA 1
ATOM 8034 C C . TYR B 1 178 ? 14.398 22.641 16.766 1 91.19 178 TYR B C 1
ATOM 8036 O O . TYR B 1 178 ? 13.891 22.578 15.648 1 91.19 178 TYR B O 1
ATOM 8044 N N . ALA B 1 179 ? 14.227 21.766 17.688 1 89 179 ALA B N 1
ATOM 8045 C CA . ALA B 1 179 ? 13.352 20.609 17.453 1 89 179 ALA B CA 1
ATOM 8046 C C . ALA B 1 179 ? 11.898 21.062 17.297 1 89 179 ALA B C 1
ATOM 8048 O O . ALA B 1 179 ? 11.188 20.562 16.406 1 89 179 ALA B O 1
ATOM 8049 N N . ALA B 1 180 ? 11.531 21.953 18.125 1 83.44 180 ALA B N 1
ATOM 8050 C CA . ALA B 1 180 ? 10.164 22.453 18.062 1 83.44 180 ALA B CA 1
ATOM 8051 C C . ALA B 1 180 ? 9.922 23.234 16.781 1 83.44 180 ALA B C 1
ATOM 8053 O O . ALA B 1 180 ? 8.82 23.203 16.219 1 83.44 180 ALA B O 1
ATOM 8054 N N . CYS B 1 181 ? 10.945 23.891 16.344 1 87.06 181 CYS B N 1
ATOM 8055 C CA . CYS B 1 181 ? 10.844 24.656 15.117 1 87.06 181 CYS B CA 1
ATOM 8056 C C . CYS B 1 181 ? 10.609 23.75 13.914 1 87.06 181 CYS B C 1
ATOM 8058 O O . CYS B 1 181 ? 9.758 24.031 13.078 1 87.06 181 CYS B O 1
ATOM 8060 N N . ILE B 1 182 ? 11.336 22.703 13.914 1 86.81 182 ILE B N 1
ATOM 8061 C CA . ILE B 1 182 ? 11.203 21.781 12.797 1 86.81 182 ILE B CA 1
ATOM 8062 C C . ILE B 1 182 ? 9.836 21.094 12.852 1 86.81 182 ILE B C 1
ATOM 8064 O O . ILE B 1 182 ? 9.227 20.828 11.812 1 86.81 182 ILE B O 1
ATOM 8068 N N . GLN B 1 183 ? 9.383 20.812 13.969 1 80.56 183 GLN B N 1
ATOM 8069 C CA . GLN B 1 183 ? 8.117 20.109 14.148 1 80.56 183 GLN B CA 1
ATOM 8070 C C . GLN B 1 183 ? 6.938 20.984 13.758 1 80.56 183 GLN B C 1
ATOM 8072 O O . GLN B 1 183 ? 5.945 20.5 13.211 1 80.56 183 GLN B O 1
ATOM 8077 N N . SER B 1 184 ? 7.035 22.219 14.078 1 76.06 184 SER B N 1
ATOM 8078 C CA . SER B 1 184 ? 5.895 23.109 13.906 1 76.06 184 SER B CA 1
ATOM 8079 C C . SER B 1 184 ? 5.883 23.719 12.508 1 76.06 184 SER B C 1
ATOM 8081 O O . SER B 1 184 ? 4.871 24.281 12.078 1 76.06 184 SER B O 1
ATOM 8083 N N . SER B 1 185 ? 6.992 23.516 11.875 1 74.38 185 SER B N 1
ATOM 8084 C CA . SER B 1 185 ? 7.07 24.109 10.547 1 74.38 185 SER B CA 1
ATOM 8085 C C . SER B 1 185 ? 7.18 23.047 9.461 1 74.38 185 SER B C 1
ATOM 8087 O O . SER B 1 185 ? 7.371 21.875 9.758 1 74.38 185 SER B O 1
ATOM 8089 N N . ASN B 1 186 ? 6.922 23.469 8.289 1 76 186 ASN B N 1
ATOM 8090 C CA . ASN B 1 186 ? 7.094 22.609 7.125 1 76 186 ASN B CA 1
ATOM 8091 C C . ASN B 1 186 ? 8.492 22.766 6.52 1 76 186 ASN B C 1
ATOM 8093 O O . ASN B 1 186 ? 8.656 22.641 5.305 1 76 186 ASN B O 1
ATOM 8097 N N . LEU B 1 187 ? 9.398 23.047 7.445 1 85.25 187 LEU B N 1
ATOM 8098 C CA . LEU B 1 187 ? 10.742 23.344 6.965 1 85.25 187 LEU B CA 1
ATOM 8099 C C . LEU B 1 187 ? 11.336 22.156 6.223 1 85.25 187 LEU B C 1
ATOM 8101 O O . LEU B 1 187 ? 11.875 22.312 5.125 1 85.25 187 LEU B O 1
ATOM 8105 N N . VAL B 1 188 ? 11.164 20.984 6.762 1 88.94 188 VAL B N 1
ATOM 8106 C CA . VAL B 1 188 ? 11.812 19.812 6.184 1 88.94 188 VAL B CA 1
ATOM 8107 C C . VAL B 1 188 ? 11.047 19.359 4.938 1 88.94 188 VAL B C 1
ATOM 8109 O O . VAL B 1 188 ? 11.656 19.047 3.908 1 88.94 188 VAL B O 1
ATOM 8112 N N . ALA B 1 189 ? 9.789 19.375 5 1 82.75 189 ALA B N 1
ATOM 8113 C CA . ALA B 1 189 ? 8.961 18.906 3.891 1 82.75 189 ALA B CA 1
ATOM 8114 C C . ALA B 1 189 ? 8.969 19.906 2.734 1 82.75 189 ALA B C 1
ATOM 8116 O O . ALA B 1 189 ? 8.867 19.5 1.57 1 82.75 189 ALA B O 1
ATOM 8117 N N . GLY B 1 190 ? 9.203 21.141 3.012 1 82.25 190 GLY B N 1
ATOM 8118 C CA . GLY B 1 190 ? 9.008 22.172 2.002 1 82.25 190 GLY B CA 1
ATOM 8119 C C . GLY B 1 190 ? 10.289 22.578 1.295 1 82.25 190 GLY B C 1
ATOM 8120 O O . GLY B 1 190 ? 10.25 23.203 0.237 1 82.25 190 GLY B O 1
ATOM 8121 N N . VAL B 1 191 ? 11.359 22.141 1.762 1 90.38 191 VAL B N 1
ATOM 8122 C CA . VAL B 1 191 ? 12.617 22.625 1.201 1 90.38 191 VAL B CA 1
ATOM 8123 C C . VAL B 1 191 ? 13.062 21.703 0.066 1 90.38 191 VAL B C 1
ATOM 8125 O O . VAL B 1 191 ? 12.641 20.547 -0.009 1 90.38 191 VAL B O 1
ATOM 8128 N N . LEU B 1 192 ? 13.938 22.328 -0.774 1 90.81 192 LEU B N 1
ATOM 8129 C CA . LEU B 1 192 ? 14.508 21.578 -1.883 1 90.81 192 LEU B CA 1
ATOM 8130 C C . LEU B 1 192 ? 15.648 20.688 -1.402 1 90.81 192 LEU B C 1
ATOM 8132 O O . LEU B 1 192 ? 16.078 20.781 -0.252 1 90.81 192 LEU B O 1
ATOM 8136 N N . LYS B 1 193 ? 16.156 19.891 -2.195 1 91 193 LYS B N 1
ATOM 8137 C CA . LYS B 1 193 ? 17.109 18.844 -1.838 1 91 193 LYS B CA 1
ATOM 8138 C C . LYS B 1 193 ? 18.406 19.422 -1.283 1 91 193 LYS B C 1
ATOM 8140 O O . LYS B 1 193 ? 18.969 18.891 -0.33 1 91 193 LYS B O 1
ATOM 8145 N N . ASP B 1 194 ? 18.906 20.469 -1.849 1 91.19 194 ASP B N 1
ATOM 8146 C CA . ASP B 1 194 ? 20.188 21.016 -1.42 1 91.19 194 ASP B CA 1
ATOM 8147 C C . ASP B 1 194 ? 20.078 21.609 -0.012 1 91.19 194 ASP B C 1
ATOM 8149 O O . ASP B 1 194 ? 20.984 21.422 0.806 1 91.19 194 ASP B O 1
ATOM 8153 N N . LEU B 1 195 ? 19 22.297 0.148 1 94.38 195 LEU B N 1
ATOM 8154 C CA . LEU B 1 195 ? 18.812 22.875 1.472 1 94.38 195 LEU B CA 1
ATOM 8155 C C . LEU B 1 195 ? 18.516 21.797 2.506 1 94.38 195 LEU B C 1
ATOM 8157 O O . LEU B 1 195 ? 18.906 21.922 3.672 1 94.38 195 LEU B O 1
ATOM 8161 N N . TYR B 1 196 ? 17.859 20.781 2.098 1 95.62 196 TYR B N 1
ATOM 8162 C CA . TYR B 1 196 ? 17.609 19.656 2.99 1 95.62 196 TYR B CA 1
ATOM 8163 C C . TYR B 1 196 ? 18.922 19.047 3.479 1 95.62 196 TYR B C 1
ATOM 8165 O O . TYR B 1 196 ? 19.062 18.703 4.656 1 95.62 196 TYR B O 1
ATOM 8173 N N . LEU B 1 197 ? 19.891 18.953 2.611 1 95.62 197 LEU B N 1
ATOM 8174 C CA . LEU B 1 197 ? 21.188 18.422 2.994 1 95.62 197 LEU B CA 1
ATOM 8175 C C . LEU B 1 197 ? 21.891 19.344 3.98 1 95.62 197 LEU B C 1
ATOM 8177 O O . LEU B 1 197 ? 22.594 18.891 4.875 1 95.62 197 LEU B O 1
ATOM 8181 N N . GLU B 1 198 ? 21.656 20.625 3.812 1 95.31 198 GLU B N 1
ATOM 8182 C CA . GLU B 1 198 ? 22.234 21.594 4.75 1 95.31 198 GLU B CA 1
ATOM 8183 C C . GLU B 1 198 ? 21.625 21.438 6.141 1 95.31 198 GLU B C 1
ATOM 8185 O O . GLU B 1 198 ? 22.312 21.641 7.148 1 95.31 198 GLU B O 1
ATOM 8190 N N . ILE B 1 199 ? 20.328 21.156 6.133 1 95.94 199 ILE B N 1
ATOM 8191 C CA . ILE B 1 199 ? 19.656 20.938 7.41 1 95.94 199 ILE B CA 1
ATOM 8192 C C . ILE B 1 199 ? 20.234 19.703 8.086 1 95.94 199 ILE B C 1
ATOM 8194 O O . ILE B 1 199 ? 20.531 19.719 9.281 1 95.94 199 ILE B O 1
ATOM 8198 N N . LEU B 1 200 ? 20.453 18.641 7.32 1 96.19 200 LEU B N 1
ATOM 8199 C CA . LEU B 1 200 ? 21.016 17.422 7.883 1 96.19 200 LEU B CA 1
ATOM 8200 C C . LEU B 1 200 ? 22.438 17.656 8.367 1 96.19 200 LEU B C 1
ATOM 8202 O O . LEU B 1 200 ? 22.828 17.141 9.422 1 96.19 200 LEU B O 1
ATOM 8206 N N . LEU B 1 201 ? 23.188 18.375 7.586 1 96.19 201 LEU B N 1
ATOM 8207 C CA . LEU B 1 201 ? 24.562 18.672 7.973 1 96.19 201 LEU B CA 1
ATOM 8208 C C . LEU B 1 201 ? 24.594 19.453 9.281 1 96.19 201 LEU B C 1
ATOM 8210 O O . LEU B 1 201 ? 25.469 19.234 10.117 1 96.19 201 LEU B O 1
ATOM 8214 N N . PHE B 1 202 ? 23.641 20.391 9.477 1 96.56 202 PHE B N 1
ATOM 8215 C CA . PHE B 1 202 ? 23.562 21.188 10.695 1 96.56 202 PHE B CA 1
ATOM 8216 C C . PHE B 1 202 ? 23.406 20.281 11.914 1 96.56 202 PHE B C 1
ATOM 8218 O O . PHE B 1 202 ? 24.094 20.469 12.922 1 96.56 202 PHE B O 1
ATOM 8225 N N . PHE B 1 203 ? 22.562 19.375 11.797 1 96 203 PHE B N 1
ATOM 8226 C CA . PHE B 1 203 ? 22.328 18.484 12.93 1 96 203 PHE B CA 1
ATOM 8227 C C . PHE B 1 203 ? 23.484 17.484 13.078 1 96 203 PHE B C 1
ATOM 8229 O O . PHE B 1 203 ? 23.891 17.156 14.195 1 96 203 PHE B O 1
ATOM 8236 N N . ALA B 1 204 ? 24.031 17.016 11.984 1 95.5 204 ALA B N 1
ATOM 8237 C CA . ALA B 1 204 ? 25.141 16.078 12.023 1 95.5 204 ALA B CA 1
ATOM 8238 C C . ALA B 1 204 ? 26.359 16.703 12.688 1 95.5 204 ALA B C 1
ATOM 8240 O O . ALA B 1 204 ? 27.031 16.078 13.508 1 95.5 204 ALA B O 1
ATOM 8241 N N . SER B 1 205 ? 26.641 17.953 12.32 1 94.62 205 SER B N 1
ATOM 8242 C CA . SER B 1 205 ? 27.828 18.641 12.828 1 94.62 205 SER B CA 1
ATOM 8243 C C . SER B 1 205 ? 27.688 18.969 14.305 1 94.62 205 SER B C 1
ATOM 8245 O O . SER B 1 205 ? 28.688 19.047 15.031 1 94.62 205 SER B O 1
ATOM 8247 N N . ASN B 1 206 ? 26.422 19.188 14.742 1 95.44 206 ASN B N 1
ATOM 8248 C CA . ASN B 1 206 ? 26.188 19.594 16.125 1 95.44 206 ASN B CA 1
ATOM 8249 C C . ASN B 1 206 ? 25.516 18.484 16.938 1 95.44 206 ASN B C 1
ATOM 8251 O O . ASN B 1 206 ? 24.922 18.75 17.984 1 95.44 206 ASN B O 1
ATOM 8255 N N . TRP B 1 207 ? 25.609 17.266 16.484 1 94.56 207 TRP B N 1
ATOM 8256 C CA . TRP B 1 207 ? 24.828 16.188 17.078 1 94.56 207 TRP B CA 1
ATOM 8257 C C . TRP B 1 207 ? 25.359 15.852 18.484 1 94.56 207 TRP B C 1
ATOM 8259 O O . TRP B 1 207 ? 24.609 15.906 19.453 1 94.56 207 TRP B O 1
ATOM 8269 N N . SER B 1 208 ? 26.609 15.617 18.688 1 92 208 SER B N 1
ATOM 8270 C CA . SER B 1 208 ? 27.188 15.164 19.938 1 92 208 SER B CA 1
ATOM 8271 C C . SER B 1 208 ? 27.25 16.297 20.969 1 92 208 SER B C 1
ATOM 8273 O O . SER B 1 208 ? 27.062 16.062 22.156 1 92 208 SER B O 1
ATOM 8275 N N . SER B 1 209 ? 27.312 17.453 20.453 1 91.94 209 SER B N 1
ATOM 8276 C CA . SER B 1 209 ? 27.516 18.578 21.359 1 91.94 209 SER B CA 1
ATOM 8277 C C . SER B 1 209 ? 26.188 19.172 21.812 1 91.94 209 SER B C 1
ATOM 8279 O O . SER B 1 209 ? 26.047 19.578 22.969 1 91.94 209 SER B O 1
ATOM 8281 N N . LYS B 1 210 ? 25.141 19.062 20.891 1 94.38 210 LYS B N 1
ATOM 8282 C CA . LYS B 1 210 ? 24 19.891 21.234 1 94.38 210 LYS B CA 1
ATOM 8283 C C . LYS B 1 210 ? 22.703 19.094 21.141 1 94.38 210 LYS B C 1
ATOM 8285 O O . LYS B 1 210 ? 21.75 19.359 21.891 1 94.38 210 LYS B O 1
ATOM 8290 N N . PHE B 1 211 ? 22.594 18.141 20.172 1 95.5 211 PHE B N 1
ATOM 8291 C CA . PHE B 1 211 ? 21.25 17.688 19.828 1 95.5 211 PHE B CA 1
ATOM 8292 C C . PHE B 1 211 ? 21.031 16.25 20.25 1 95.5 211 PHE B C 1
ATOM 8294 O O . PHE B 1 211 ? 19.906 15.758 20.266 1 95.5 211 PHE B O 1
ATOM 8301 N N . GLU B 1 212 ? 21.953 15.5 20.703 1 92.5 212 GLU B N 1
ATOM 8302 C CA . GLU B 1 212 ? 21.844 14.078 21.016 1 92.5 212 GLU B CA 1
ATOM 8303 C C . GLU B 1 212 ? 20.812 13.828 22.109 1 92.5 212 GLU B C 1
ATOM 8305 O O . GLU B 1 212 ? 20.094 12.836 22.078 1 92.5 212 GLU B O 1
ATOM 8310 N N . CYS B 1 213 ? 20.703 14.758 23.031 1 90.69 213 CYS B N 1
ATOM 8311 C CA . CYS B 1 213 ? 19.828 14.531 24.172 1 90.69 213 CYS B CA 1
ATOM 8312 C C . CYS B 1 213 ? 18.562 15.383 24.078 1 90.69 213 CYS B C 1
ATOM 8314 O O . CYS B 1 213 ? 17.859 15.594 25.062 1 90.69 213 CYS B O 1
ATOM 8316 N N . THR B 1 214 ? 18.281 15.836 22.891 1 92.75 214 THR B N 1
ATOM 8317 C CA . THR B 1 214 ? 17.094 16.688 22.719 1 92.75 214 THR B CA 1
ATOM 8318 C C . THR B 1 214 ? 15.961 15.914 22.078 1 92.75 214 THR B C 1
ATOM 8320 O O . THR B 1 214 ? 16.125 14.75 21.703 1 92.75 214 THR B O 1
ATOM 8323 N N . ASN B 1 215 ? 14.836 16.562 21.953 1 91.75 215 ASN B N 1
ATOM 8324 C CA . ASN B 1 215 ? 13.641 15.953 21.406 1 91.75 215 ASN B CA 1
ATOM 8325 C C . ASN B 1 215 ? 13.703 15.875 19.875 1 91.75 215 ASN B C 1
ATOM 8327 O O . ASN B 1 215 ? 12.727 15.484 19.234 1 91.75 215 ASN B O 1
ATOM 8331 N N . ILE B 1 216 ? 14.859 16.141 19.359 1 93.31 216 ILE B N 1
ATOM 8332 C CA . ILE B 1 216 ? 15 16.109 17.906 1 93.31 216 ILE B CA 1
ATOM 8333 C C . ILE B 1 216 ? 14.836 14.68 17.406 1 93.31 216 ILE B C 1
ATOM 8335 O O . ILE B 1 216 ? 14.453 14.461 16.25 1 93.31 216 ILE B O 1
ATOM 8339 N N . LYS B 1 217 ? 15.062 13.719 18.234 1 92.88 217 LYS B N 1
ATOM 8340 C CA . LYS B 1 217 ? 14.961 12.312 17.875 1 92.88 217 LYS B CA 1
ATOM 8341 C C . LYS B 1 217 ? 13.516 11.922 17.609 1 92.88 217 LYS B C 1
ATOM 8343 O O . LYS B 1 217 ? 13.258 10.945 16.891 1 92.88 217 LYS B O 1
ATOM 8348 N N . ASN B 1 218 ? 12.609 12.703 18.094 1 90.44 218 ASN B N 1
ATOM 8349 C CA . ASN B 1 218 ? 11.195 12.375 17.938 1 90.44 218 ASN B CA 1
ATOM 8350 C C . ASN B 1 218 ? 10.555 13.195 16.828 1 90.44 218 ASN B C 1
ATOM 8352 O O . ASN B 1 218 ? 9.391 12.977 16.484 1 90.44 218 ASN B O 1
ATOM 8356 N N . VAL B 1 219 ? 11.336 14.102 16.281 1 90.62 219 VAL B N 1
ATOM 8357 C CA . VAL B 1 219 ? 10.805 14.961 15.227 1 90.62 219 VAL B CA 1
ATOM 8358 C C . VAL B 1 219 ? 10.984 14.281 13.875 1 90.62 219 VAL B C 1
ATOM 8360 O O . VAL B 1 219 ? 11.945 13.539 13.664 1 90.62 219 VAL B O 1
ATOM 8363 N N . ARG B 1 220 ? 10.094 14.555 12.992 1 91.38 220 ARG B N 1
ATOM 8364 C CA . ARG B 1 220 ? 10.156 14 11.641 1 91.38 220 ARG B CA 1
ATOM 8365 C C . ARG B 1 220 ? 11.195 14.719 10.797 1 91.38 220 ARG B C 1
ATOM 8367 O O . ARG B 1 220 ? 10.906 15.758 10.203 1 91.38 220 ARG B O 1
ATOM 8374 N N . LEU B 1 221 ? 12.344 14.086 10.625 1 94.31 221 LEU B N 1
ATOM 8375 C CA . LEU B 1 221 ? 13.484 14.758 10.008 1 94.31 221 LEU B CA 1
ATOM 8376 C C . LEU B 1 221 ? 13.953 14.008 8.766 1 94.31 221 LEU B C 1
ATOM 8378 O O . LEU B 1 221 ? 14.492 14.617 7.84 1 94.31 221 LEU B O 1
ATOM 8382 N N . ILE B 1 222 ? 13.719 12.742 8.758 1 95.38 222 ILE B N 1
ATOM 8383 C CA . ILE B 1 222 ? 14.305 11.914 7.707 1 95.38 222 ILE B CA 1
ATOM 8384 C C . ILE B 1 222 ? 13.266 11.648 6.617 1 95.38 222 ILE B C 1
ATOM 8386 O O . ILE B 1 222 ? 12.18 11.148 6.898 1 95.38 222 ILE B O 1
ATOM 8390 N N . LYS B 1 223 ? 13.703 11.977 5.375 1 93.5 223 LYS B N 1
ATOM 8391 C CA . LYS B 1 223 ? 12.805 11.797 4.238 1 93.5 223 LYS B CA 1
ATOM 8392 C C . LYS B 1 223 ? 12.914 10.391 3.658 1 93.5 223 LYS B C 1
ATOM 8394 O O . LYS B 1 223 ? 14.008 9.828 3.609 1 93.5 223 LYS B O 1
ATOM 8399 N N . TYR B 1 224 ? 11.828 9.836 3.262 1 92.75 224 TYR B N 1
ATOM 8400 C CA . TYR B 1 224 ? 11.797 8.562 2.545 1 92.75 224 TYR B CA 1
ATOM 8401 C C . TYR B 1 224 ? 10.609 8.5 1.593 1 92.75 224 TYR B C 1
ATOM 8403 O O . TYR B 1 224 ? 9.727 9.367 1.632 1 92.75 224 TYR B O 1
ATOM 8411 N N . VAL B 1 225 ? 10.688 7.582 0.696 1 90.06 225 VAL B N 1
ATOM 8412 C CA . VAL B 1 225 ? 9.602 7.414 -0.26 1 90.06 225 VAL B CA 1
ATOM 8413 C C . VAL B 1 225 ? 8.75 6.211 0.135 1 90.06 225 VAL B C 1
ATOM 8415 O O . VAL B 1 225 ? 9.266 5.105 0.304 1 90.06 225 VAL B O 1
ATOM 8418 N N . GLY B 1 226 ? 7.492 6.492 0.328 1 77.75 226 GLY B N 1
ATOM 8419 C CA . GLY B 1 226 ? 6.582 5.426 0.717 1 77.75 226 GLY B CA 1
ATOM 8420 C C . GLY B 1 226 ? 5.98 4.695 -0.468 1 77.75 226 GLY B C 1
ATOM 8421 O O . GLY B 1 226 ? 6.48 4.801 -1.589 1 77.75 226 GLY B O 1
ATOM 8422 N N . VAL B 1 227 ? 4.906 3.939 -0.194 1 71.06 227 VAL B N 1
ATOM 8423 C CA . VAL B 1 227 ? 4.25 3.084 -1.177 1 71.06 227 VAL B CA 1
ATOM 8424 C C . VAL B 1 227 ? 3.551 3.945 -2.225 1 71.06 227 VAL B C 1
ATOM 8426 O O . VAL B 1 227 ? 3.49 3.576 -3.4 1 71.06 227 VAL B O 1
ATOM 8429 N N . ASP B 1 228 ? 3.035 5.168 -1.86 1 66.31 228 ASP B N 1
ATOM 8430 C CA . ASP B 1 228 ? 2.281 6.043 -2.754 1 66.31 228 ASP B CA 1
ATOM 8431 C C . ASP B 1 228 ? 3.217 6.922 -3.58 1 66.31 228 ASP B C 1
ATOM 8433 O O . ASP B 1 228 ? 2.766 7.82 -4.289 1 66.31 228 ASP B O 1
ATOM 8437 N N . ARG B 1 229 ? 4.48 6.789 -3.518 1 72.06 229 ARG B N 1
ATOM 8438 C CA . ARG B 1 229 ? 5.465 7.523 -4.305 1 72.06 229 ARG B CA 1
ATOM 8439 C C . ARG B 1 229 ? 5.66 8.93 -3.762 1 72.06 229 ARG B C 1
ATOM 8441 O O . ARG B 1 229 ? 6.41 9.727 -4.336 1 72.06 229 ARG B O 1
ATOM 8448 N N . ASP B 1 230 ? 4.938 9.102 -2.805 1 77.62 230 ASP B N 1
ATOM 8449 C CA . ASP B 1 230 ? 5.09 10.438 -2.234 1 77.62 230 ASP B CA 1
ATOM 8450 C C . ASP B 1 230 ? 6.152 10.445 -1.136 1 77.62 230 ASP B C 1
ATOM 8452 O O . ASP B 1 230 ? 6.387 9.43 -0.484 1 77.62 230 ASP B O 1
ATOM 8456 N N . GLU B 1 231 ? 6.68 11.555 -1.026 1 87 231 GLU B N 1
ATOM 8457 C CA . GLU B 1 231 ? 7.691 11.727 0.012 1 87 231 GLU B CA 1
ATOM 8458 C C . GLU B 1 231 ? 7.055 11.789 1.397 1 87 231 GLU B C 1
ATOM 8460 O O . GLU B 1 231 ? 6.012 12.422 1.579 1 87 231 GLU B O 1
ATOM 8465 N N . SER B 1 232 ? 7.59 11.008 2.256 1 86.69 232 SER B N 1
ATOM 8466 C CA . SER B 1 232 ? 7.152 10.984 3.646 1 86.69 232 SER B CA 1
ATOM 8467 C C . SER B 1 232 ? 8.312 11.25 4.598 1 86.69 232 SER B C 1
ATOM 8469 O O . SER B 1 232 ? 9.477 11.258 4.18 1 86.69 232 SER B O 1
ATOM 8471 N N . LEU B 1 233 ? 7.934 11.562 5.848 1 89.94 233 LEU B N 1
ATOM 8472 C CA . LEU B 1 233 ? 8.945 11.859 6.855 1 89.94 233 LEU B CA 1
ATOM 8473 C C . LEU B 1 233 ? 8.828 10.906 8.039 1 89.94 233 LEU B C 1
ATOM 8475 O O . LEU B 1 233 ? 7.727 10.484 8.398 1 89.94 233 LEU B O 1
ATOM 8479 N N . CYS B 1 234 ? 10.008 10.539 8.555 1 90.94 234 CYS B N 1
ATOM 8480 C CA . CYS B 1 234 ? 10.031 9.742 9.781 1 90.94 234 CYS B CA 1
ATOM 8481 C C . CYS B 1 234 ? 11.016 10.328 10.797 1 90.94 234 CYS B C 1
ATOM 8483 O O . CYS B 1 234 ? 11.812 11.203 10.453 1 90.94 234 CYS B O 1
ATOM 8485 N N . SER B 1 235 ? 10.852 9.898 12.047 1 93 235 SER B N 1
ATOM 8486 C CA . SER B 1 235 ? 11.727 10.391 13.102 1 93 235 SER B CA 1
ATOM 8487 C C . SER B 1 235 ? 12.984 9.531 13.227 1 93 235 SER B C 1
ATOM 8489 O O . SER B 1 235 ? 13.031 8.422 12.688 1 93 235 SER B O 1
ATOM 8491 N N . ILE B 1 236 ? 13.945 10.062 13.852 1 94.81 236 ILE B N 1
ATOM 8492 C CA . ILE B 1 236 ? 15.18 9.336 14.102 1 94.81 236 ILE B CA 1
ATOM 8493 C C . ILE B 1 236 ? 14.898 8.141 15.016 1 94.81 236 ILE B C 1
ATOM 8495 O O . ILE B 1 236 ? 15.477 7.066 14.836 1 94.81 236 ILE B O 1
ATOM 8499 N N . TYR B 1 237 ? 14.062 8.391 15.867 1 92.56 237 TYR B N 1
ATOM 8500 C CA . TYR B 1 237 ? 13.703 7.328 16.797 1 92.56 237 TYR B CA 1
ATOM 8501 C C . TYR B 1 237 ? 13.062 6.152 16.062 1 92.56 237 TYR B C 1
ATOM 8503 O O . TYR B 1 237 ? 13.312 4.992 16.391 1 92.56 237 TYR B O 1
ATOM 8511 N N . GLU B 1 238 ? 12.188 6.414 15.125 1 91.75 238 GLU B N 1
ATOM 8512 C CA . GLU B 1 238 ? 11.562 5.367 14.328 1 91.75 238 GLU B CA 1
ATOM 8513 C C . GLU B 1 238 ? 12.602 4.574 13.547 1 91.75 238 GLU B C 1
ATOM 8515 O O . GLU B 1 238 ? 12.453 3.365 13.352 1 91.75 238 GLU B O 1
ATOM 8520 N N . CYS B 1 239 ? 13.602 5.23 13.102 1 93.44 239 CYS B N 1
ATOM 8521 C CA . CYS B 1 239 ? 14.68 4.57 12.383 1 93.44 239 CYS B CA 1
ATOM 8522 C C . CYS B 1 239 ? 15.523 3.711 13.32 1 93.44 239 CYS B C 1
ATOM 8524 O O . CYS B 1 239 ? 15.898 2.59 12.977 1 93.44 239 CYS B O 1
ATOM 8526 N N . MET B 1 240 ? 15.766 4.223 14.5 1 92.12 240 MET B N 1
ATOM 8527 C CA . MET B 1 240 ? 16.625 3.533 15.469 1 92.12 240 MET B CA 1
ATOM 8528 C C . MET B 1 240 ? 15.953 2.254 15.961 1 92.12 240 MET B C 1
ATOM 8530 O O . MET B 1 240 ? 16.625 1.258 16.219 1 92.12 240 MET B O 1
ATOM 8534 N N . ASN B 1 241 ? 14.672 2.293 16.047 1 90 241 ASN B N 1
ATOM 8535 C CA . ASN B 1 241 ? 13.938 1.133 16.531 1 90 241 ASN B CA 1
ATOM 8536 C C . ASN B 1 241 ? 13.547 0.201 15.391 1 90 241 ASN B C 1
ATOM 8538 O O . ASN B 1 241 ? 12.859 -0.798 15.609 1 90 241 ASN B O 1
ATOM 8542 N N . PHE B 1 242 ? 13.844 0.507 14.242 1 84.12 242 PHE B N 1
ATOM 8543 C CA . PHE B 1 242 ? 13.641 -0.297 13.047 1 84.12 242 PHE B CA 1
ATOM 8544 C C . PHE B 1 242 ? 12.156 -0.46 12.75 1 84.12 242 PHE B C 1
ATOM 8546 O O . PHE B 1 242 ? 11.742 -1.453 12.148 1 84.12 242 PHE B O 1
ATOM 8553 N N . SER B 1 243 ? 11.375 0.436 13.266 1 85 243 SER B N 1
ATOM 8554 C CA . SER B 1 243 ? 9.984 0.468 12.844 1 85 243 SER B CA 1
ATOM 8555 C C . SER B 1 243 ? 9.852 0.871 11.375 1 85 243 SER B C 1
ATOM 8557 O O . SER B 1 243 ? 8.992 0.354 10.664 1 85 243 SER B O 1
ATOM 8559 N N . THR B 1 244 ? 10.648 1.826 10.984 1 88.19 244 THR B N 1
ATOM 8560 C CA . THR B 1 244 ? 10.828 2.24 9.602 1 88.19 244 THR B CA 1
ATOM 8561 C C . THR B 1 244 ? 12.297 2.156 9.203 1 88.19 244 THR B C 1
ATOM 8563 O O . THR B 1 244 ? 13.133 2.891 9.727 1 88.19 244 THR B O 1
ATOM 8566 N N . VAL B 1 245 ? 12.57 1.251 8.391 1 92.31 245 VAL B N 1
ATOM 8567 C CA . VAL B 1 245 ? 13.953 1.072 7.98 1 92.31 245 VAL B CA 1
ATOM 8568 C C . VAL B 1 245 ? 14.227 1.874 6.711 1 92.31 245 VAL B C 1
ATOM 8570 O O . VAL B 1 245 ? 13.797 1.486 5.621 1 92.31 245 VAL B O 1
ATOM 8573 N N . VAL B 1 246 ? 14.875 2.982 6.891 1 95.25 246 VAL B N 1
ATOM 8574 C CA . VAL B 1 246 ? 15.242 3.814 5.75 1 95.25 246 VAL B CA 1
ATOM 8575 C C . VAL B 1 246 ? 16.594 3.373 5.207 1 95.25 246 VAL B C 1
ATOM 8577 O O . VAL B 1 246 ? 17.531 3.133 5.973 1 95.25 246 VAL B O 1
ATOM 8580 N N . SER B 1 247 ? 16.672 3.209 3.891 1 95.44 247 SER B N 1
ATOM 8581 C CA . SER B 1 247 ? 17.891 2.701 3.268 1 95.44 247 SER B CA 1
ATOM 8582 C C . SER B 1 247 ? 18.422 3.664 2.209 1 95.44 247 SER B C 1
ATOM 8584 O O . SER B 1 247 ? 17.672 4.523 1.723 1 95.44 247 SER B O 1
ATOM 8586 N N . LEU B 1 248 ? 19.719 3.51 2.008 1 95.38 248 LEU B N 1
ATOM 8587 C CA . LEU B 1 248 ? 20.422 4.211 0.947 1 95.38 248 LEU B CA 1
ATOM 8588 C C . LEU B 1 248 ? 21.234 3.236 0.103 1 95.38 248 LEU B C 1
ATOM 8590 O O . LEU B 1 248 ? 21.703 2.213 0.607 1 95.38 248 LEU B O 1
ATOM 8594 N N . SER B 1 249 ? 21.281 3.625 -1.169 1 95.88 249 SER B N 1
ATOM 8595 C CA . SER B 1 249 ? 22.094 2.801 -2.049 1 95.88 249 SER B CA 1
ATOM 8596 C C . SER B 1 249 ? 23.578 3.016 -1.781 1 95.88 249 SER B C 1
ATOM 8598 O O . SER B 1 249 ? 24.016 4.145 -1.543 1 95.88 249 SER B O 1
ATOM 8600 N N . ARG B 1 250 ? 24.375 1.999 -1.803 1 92.56 250 ARG B N 1
ATOM 8601 C CA . ARG B 1 250 ? 25.828 2.084 -1.608 1 92.56 250 ARG B CA 1
ATOM 8602 C C . ARG B 1 250 ? 26.5 2.697 -2.826 1 92.56 250 ARG B C 1
ATOM 8604 O O . ARG B 1 250 ? 27.578 3.305 -2.707 1 92.56 250 ARG B O 1
ATOM 8611 N N . ASP B 1 251 ? 25.875 2.389 -3.992 1 93.31 251 ASP B N 1
ATOM 8612 C CA . ASP B 1 251 ? 26.438 2.891 -5.242 1 93.31 251 ASP B CA 1
ATOM 8613 C C . ASP B 1 251 ? 25.422 3.752 -5.996 1 93.31 251 ASP B C 1
ATOM 8615 O O . ASP B 1 251 ? 24.234 3.451 -6.008 1 93.31 251 ASP B O 1
ATOM 8619 N N . TYR B 1 252 ? 26 4.777 -6.668 1 92.38 252 TYR B N 1
ATOM 8620 C CA . TYR B 1 252 ? 25.172 5.73 -7.402 1 92.38 252 TYR B CA 1
ATOM 8621 C C . TYR B 1 252 ? 24.422 5.043 -8.531 1 92.38 252 TYR B C 1
ATOM 8623 O O . TYR B 1 252 ? 23.297 5.414 -8.852 1 92.38 252 TYR B O 1
ATOM 8631 N N . LEU B 1 253 ? 24.969 4.008 -9.07 1 91.06 253 LEU B N 1
ATOM 8632 C CA . LEU B 1 253 ? 24.422 3.348 -10.25 1 91.06 253 LEU B CA 1
ATOM 8633 C C . LEU B 1 253 ? 23.125 2.623 -9.906 1 91.06 253 LEU B C 1
ATOM 8635 O O . LEU B 1 253 ? 22.281 2.408 -10.781 1 91.06 253 LEU B O 1
ATOM 8639 N N . TYR B 1 254 ? 22.984 2.289 -8.648 1 93.56 254 TYR B N 1
ATOM 8640 C CA . TYR B 1 254 ? 21.859 1.458 -8.25 1 93.56 254 TYR B CA 1
ATOM 8641 C C . TYR B 1 254 ? 20.719 2.309 -7.699 1 93.56 254 TYR B C 1
ATOM 8643 O O . TYR B 1 254 ? 19.641 1.798 -7.418 1 93.56 254 TYR B O 1
ATOM 8651 N N . VAL B 1 255 ? 20.859 3.592 -7.613 1 94.19 255 VAL B N 1
ATOM 8652 C CA . VAL B 1 255 ? 19.938 4.441 -6.867 1 94.19 255 VAL B CA 1
ATOM 8653 C C . VAL B 1 255 ? 18.547 4.379 -7.496 1 94.19 255 VAL B C 1
ATOM 8655 O O . VAL B 1 255 ? 17.562 4.09 -6.816 1 94.19 255 VAL B O 1
ATOM 8658 N N . SER B 1 256 ? 18.453 4.609 -8.758 1 93 256 SER B N 1
ATOM 8659 C CA . SER B 1 256 ? 17.156 4.637 -9.43 1 93 256 SER B CA 1
ATOM 8660 C C . SER B 1 256 ? 16.516 3.252 -9.453 1 93 256 SER B C 1
ATOM 8662 O O . SER B 1 256 ? 15.305 3.119 -9.273 1 93 256 SER B O 1
ATOM 8664 N N . TRP B 1 257 ? 17.344 2.223 -9.578 1 94.5 257 TRP B N 1
ATOM 8665 C CA . TRP B 1 257 ? 16.844 0.857 -9.68 1 94.5 257 TRP B CA 1
ATOM 8666 C C . TRP B 1 257 ? 16.281 0.379 -8.344 1 94.5 257 TRP B C 1
ATOM 8668 O O . TRP B 1 257 ? 15.203 -0.226 -8.297 1 94.5 257 TRP B O 1
ATOM 8678 N N . LEU B 1 258 ? 17.016 0.667 -7.367 1 94.62 258 LEU B N 1
ATOM 8679 C CA . LEU B 1 258 ? 16.594 0.231 -6.043 1 94.62 258 LEU B CA 1
ATOM 8680 C C . LEU B 1 258 ? 15.359 0.994 -5.59 1 94.62 258 LEU B C 1
ATOM 8682 O O . LEU B 1 258 ? 14.453 0.414 -4.988 1 94.62 258 LEU B O 1
ATOM 8686 N N . SER B 1 259 ? 15.289 2.236 -5.895 1 92.19 259 SER B N 1
ATOM 8687 C CA . SER B 1 259 ? 14.125 3.041 -5.523 1 92.19 259 SER B CA 1
ATOM 8688 C C . SER B 1 259 ? 12.875 2.584 -6.266 1 92.19 259 SER B C 1
ATOM 8690 O O . SER B 1 259 ? 11.805 2.475 -5.672 1 92.19 259 SER B O 1
ATOM 8692 N N . ASP B 1 260 ? 13.023 2.373 -7.492 1 91.31 260 ASP B N 1
ATOM 8693 C CA . ASP B 1 260 ? 11.891 1.914 -8.289 1 91.31 260 ASP B CA 1
ATOM 8694 C C . ASP B 1 260 ? 11.445 0.516 -7.867 1 91.31 260 ASP B C 1
ATOM 8696 O O . ASP B 1 260 ? 10.25 0.214 -7.855 1 91.31 260 ASP B O 1
ATOM 8700 N N . SER B 1 261 ? 12.438 -0.292 -7.562 1 93 261 SER B N 1
ATOM 8701 C CA . SER B 1 261 ? 12.133 -1.653 -7.137 1 93 261 SER B CA 1
ATOM 8702 C C . SER B 1 261 ? 11.391 -1.662 -5.805 1 93 261 SER B C 1
ATOM 8704 O O . SER B 1 261 ? 10.484 -2.471 -5.594 1 93 261 SER B O 1
ATOM 8706 N N . SER B 1 262 ? 11.797 -0.843 -4.973 1 92.06 262 SER B N 1
ATOM 8707 C CA . SER B 1 262 ? 11.148 -0.767 -3.666 1 92.06 262 SER B CA 1
ATOM 8708 C C . SER B 1 262 ? 9.68 -0.392 -3.803 1 92.06 262 SER B C 1
ATOM 8710 O O . SER B 1 262 ? 8.836 -0.877 -3.045 1 92.06 262 SER B O 1
ATOM 8712 N N . ARG B 1 263 ? 9.406 0.413 -4.758 1 86.5 263 ARG B N 1
ATOM 8713 C CA . ARG B 1 263 ? 8.023 0.812 -5.02 1 86.5 263 ARG B CA 1
ATOM 8714 C C . ARG B 1 263 ? 7.203 -0.366 -5.531 1 86.5 263 ARG B C 1
ATOM 8716 O O . ARG B 1 263 ? 6.051 -0.545 -5.133 1 86.5 263 ARG B O 1
ATOM 8723 N N . GLU B 1 264 ? 7.855 -1.064 -6.309 1 88.62 264 GLU B N 1
ATOM 8724 C CA . GLU B 1 264 ? 7.176 -2.217 -6.887 1 88.62 264 GLU B CA 1
ATOM 8725 C C . GLU B 1 264 ? 6.887 -3.277 -5.828 1 88.62 264 GLU B C 1
ATOM 8727 O O . GLU B 1 264 ? 5.879 -3.984 -5.91 1 88.62 264 GLU B O 1
ATOM 8732 N N . PHE B 1 265 ? 7.762 -3.379 -4.863 1 90.31 265 PHE B N 1
ATOM 8733 C CA . PHE B 1 265 ? 7.598 -4.363 -3.801 1 90.31 265 PHE B CA 1
ATOM 8734 C C . PHE B 1 265 ? 6.719 -3.816 -2.682 1 90.31 265 PHE B C 1
ATOM 8736 O O . PHE B 1 265 ? 6.586 -4.441 -1.628 1 90.31 265 PHE B O 1
ATOM 8743 N N . ARG B 1 266 ? 6.133 -2.66 -2.865 1 81.75 266 ARG B N 1
ATOM 8744 C CA . ARG B 1 266 ? 5.262 -2.029 -1.88 1 81.75 266 ARG B CA 1
ATOM 8745 C C . ARG B 1 266 ? 5.957 -1.915 -0.527 1 81.75 266 ARG B C 1
ATOM 8747 O O . ARG B 1 266 ? 5.359 -2.203 0.511 1 81.75 266 ARG B O 1
ATOM 8754 N N . CYS B 1 267 ? 7.266 -1.729 -0.645 1 78.06 267 CYS B N 1
ATOM 8755 C CA . CYS B 1 267 ? 8.086 -1.54 0.543 1 78.06 267 CYS B CA 1
ATOM 8756 C C . CYS B 1 267 ? 7.961 -2.727 1.49 1 78.06 267 CYS B C 1
ATOM 8758 O O . CYS B 1 267 ? 7.766 -2.547 2.693 1 78.06 267 CYS B O 1
ATOM 8760 N N . ALA B 1 268 ? 8.016 -3.861 0.938 1 81.62 268 ALA B N 1
ATOM 8761 C CA . ALA B 1 268 ? 7.93 -5.094 1.714 1 81.62 268 ALA B CA 1
ATOM 8762 C C . ALA B 1 268 ? 9.023 -5.152 2.775 1 81.62 268 ALA B C 1
ATOM 8764 O O . ALA B 1 268 ? 10.164 -4.766 2.52 1 81.62 268 ALA B O 1
ATOM 8765 N N . GLY B 1 269 ? 8.68 -5.613 3.959 1 79.62 269 GLY B N 1
ATOM 8766 C CA . GLY B 1 269 ? 9.633 -5.684 5.059 1 79.62 269 GLY B CA 1
ATOM 8767 C C . GLY B 1 269 ? 9.859 -4.348 5.734 1 79.62 269 GLY B C 1
ATOM 8768 O O . GLY B 1 269 ? 10.859 -4.164 6.438 1 79.62 269 GLY B O 1
ATOM 8769 N N . ASN B 1 270 ? 9.102 -3.35 5.438 1 84.75 270 ASN B N 1
ATOM 8770 C CA . ASN B 1 270 ? 9.164 -2.014 6.023 1 84.75 270 ASN B CA 1
ATOM 8771 C C . ASN B 1 270 ? 10.477 -1.313 5.676 1 84.75 270 ASN B C 1
ATOM 8773 O O . ASN B 1 270 ? 11.07 -0.646 6.523 1 84.75 270 ASN B O 1
ATOM 8777 N N . ARG B 1 271 ? 10.977 -1.682 4.531 1 89.19 271 ARG B N 1
ATOM 8778 C CA . ARG B 1 271 ? 12.195 -1.028 4.066 1 89.19 271 ARG B CA 1
ATOM 8779 C C . ARG B 1 271 ? 11.883 0.041 3.023 1 89.19 271 ARG B C 1
ATOM 8781 O O . ARG B 1 271 ? 11.219 -0.237 2.021 1 89.19 271 ARG B O 1
ATOM 8788 N N . PHE B 1 272 ? 12.352 1.249 3.301 1 93.25 272 PHE B N 1
ATOM 8789 C CA . PHE B 1 272 ? 12.102 2.396 2.434 1 93.25 272 PHE B CA 1
ATOM 8790 C C . PHE B 1 272 ? 13.414 3.037 2.002 1 93.25 272 PHE B C 1
ATOM 8792 O O . PHE B 1 272 ? 14.461 2.805 2.615 1 93.25 272 PHE B O 1
ATOM 8799 N N . PHE B 1 273 ? 13.352 3.676 0.887 1 95.19 273 PHE B N 1
ATOM 8800 C CA . PHE B 1 273 ? 14.555 4.363 0.421 1 95.19 273 PHE B CA 1
ATOM 8801 C C . PHE B 1 273 ? 14.375 5.875 0.488 1 95.19 273 PHE B C 1
ATOM 8803 O O . PHE B 1 273 ? 13.258 6.379 0.338 1 95.19 273 PHE B O 1
ATOM 8810 N N . MET B 1 274 ? 15.453 6.527 0.759 1 94.94 274 MET B N 1
ATOM 8811 C CA . MET B 1 274 ? 15.438 7.98 0.616 1 94.94 274 MET B CA 1
ATOM 8812 C C . MET B 1 274 ? 15.109 8.383 -0.818 1 94.94 274 MET B C 1
ATOM 8814 O O . MET B 1 274 ? 15.375 7.625 -1.755 1 94.94 274 MET B O 1
ATOM 8818 N N . PRO B 1 275 ? 14.469 9.578 -0.975 1 94 275 PRO B N 1
ATOM 8819 C CA . PRO B 1 275 ? 14.133 10.008 -2.336 1 94 275 PRO B CA 1
ATOM 8820 C C . PRO B 1 275 ? 15.344 10 -3.27 1 94 275 PRO B C 1
ATOM 8822 O O . PRO B 1 275 ? 16.453 10.344 -2.854 1 94 275 PRO B O 1
ATOM 8825 N N . THR B 1 276 ? 15.148 9.625 -4.523 1 93.5 276 THR B N 1
ATOM 8826 C CA . THR B 1 276 ? 16.203 9.492 -5.52 1 93.5 276 THR B CA 1
ATOM 8827 C C . THR B 1 276 ? 16.984 10.797 -5.664 1 93.5 276 THR B C 1
ATOM 8829 O O . THR B 1 276 ? 18.203 10.789 -5.762 1 93.5 276 THR B O 1
ATOM 8832 N N . CYS B 1 277 ? 16.266 11.898 -5.684 1 92 277 CYS B N 1
ATOM 8833 C CA . CYS B 1 277 ? 16.906 13.195 -5.844 1 92 277 CYS B CA 1
ATOM 8834 C C . CYS B 1 277 ? 17.828 13.5 -4.664 1 92 277 CYS B C 1
ATOM 8836 O O . CYS B 1 277 ? 18.906 14.078 -4.836 1 92 277 CYS B O 1
ATOM 8838 N N . THR B 1 278 ? 17.406 13.141 -3.504 1 93.94 278 THR B N 1
ATOM 8839 C CA . THR B 1 278 ? 18.203 13.375 -2.305 1 93.94 278 THR B CA 1
ATOM 8840 C C . THR B 1 278 ? 19.438 12.492 -2.303 1 93.94 278 THR B C 1
ATOM 8842 O O . THR B 1 278 ? 20.531 12.938 -1.922 1 93.94 278 THR B O 1
ATOM 8845 N N . GLN B 1 279 ? 19.297 11.297 -2.65 1 94.75 279 GLN B N 1
ATOM 8846 C CA . GLN B 1 279 ? 20.438 10.391 -2.711 1 94.75 279 GLN B CA 1
ATOM 8847 C C . GLN B 1 279 ? 21.484 10.883 -3.717 1 94.75 279 GLN B C 1
ATOM 8849 O O . GLN B 1 279 ? 22.688 10.867 -3.434 1 94.75 279 GLN B O 1
ATOM 8854 N N . GLU B 1 280 ? 21.016 11.297 -4.863 1 93.44 280 GLU B N 1
ATOM 8855 C CA . GLU B 1 280 ? 21.906 11.82 -5.887 1 93.44 280 GLU B CA 1
ATOM 8856 C C . GLU B 1 280 ? 22.656 13.047 -5.379 1 93.44 280 GLU B C 1
ATOM 8858 O O . GLU B 1 280 ? 23.859 13.18 -5.602 1 93.44 280 GLU B O 1
ATOM 8863 N N . ALA B 1 281 ? 21.906 13.898 -4.742 1 94.06 281 ALA B N 1
ATOM 8864 C CA . ALA B 1 281 ? 22.516 15.109 -4.195 1 94.06 281 ALA B CA 1
ATOM 8865 C C . ALA B 1 281 ? 23.562 14.758 -3.145 1 94.06 281 ALA B C 1
ATOM 8867 O O . ALA B 1 281 ? 24.594 15.422 -3.047 1 94.06 281 ALA B O 1
ATOM 8868 N N . LEU B 1 282 ? 23.344 13.789 -2.363 1 94.19 282 LEU B N 1
ATOM 8869 C CA . LEU B 1 282 ? 24.281 13.367 -1.325 1 94.19 282 LEU B CA 1
ATOM 8870 C C . LEU B 1 282 ? 25.562 12.812 -1.938 1 94.19 282 LEU B C 1
ATOM 8872 O O . LEU B 1 282 ? 26.656 13.086 -1.451 1 94.19 282 LEU B O 1
ATOM 8876 N N . PHE B 1 283 ? 25.469 12.07 -2.986 1 93.62 283 PHE B N 1
ATOM 8877 C CA . PHE B 1 283 ? 26.625 11.477 -3.643 1 93.62 283 PHE B CA 1
ATOM 8878 C C . PHE B 1 283 ? 27.531 12.555 -4.234 1 93.62 283 PHE B C 1
ATOM 8880 O O . PHE B 1 283 ? 28.75 12.391 -4.277 1 93.62 283 PHE B O 1
ATOM 8887 N N . PHE B 1 284 ? 26.938 13.633 -4.621 1 91.31 284 PHE B N 1
ATOM 8888 C CA . PHE B 1 284 ? 27.719 14.664 -5.301 1 91.31 284 PHE B CA 1
ATOM 8889 C C . PHE B 1 284 ? 28.062 15.805 -4.348 1 91.31 284 PHE B C 1
ATOM 8891 O O . PHE B 1 284 ? 28.766 16.75 -4.723 1 91.31 284 PHE B O 1
ATOM 8898 N N . SER B 1 285 ? 27.625 15.625 -3.158 1 91.81 285 SER B N 1
ATOM 8899 C CA . SER B 1 285 ? 27.891 16.688 -2.184 1 91.81 285 SER B CA 1
ATOM 8900 C C . SER B 1 285 ? 29.297 16.547 -1.604 1 91.81 285 SER B C 1
ATOM 8902 O O . SER B 1 285 ? 29.797 15.445 -1.437 1 91.81 285 SER B O 1
ATOM 8904 N N . SER B 1 286 ? 29.969 17.688 -1.312 1 88.88 286 SER B N 1
ATOM 8905 C CA . SER B 1 286 ? 31.297 17.719 -0.683 1 88.88 286 SER B CA 1
ATOM 8906 C C . SER B 1 286 ? 31.203 17.312 0.785 1 88.88 286 SER B C 1
ATOM 8908 O O . SER B 1 286 ? 32.219 16.922 1.382 1 88.88 286 SER B O 1
ATOM 8910 N N . LYS B 1 287 ? 30.078 17.375 1.357 1 89.38 287 LYS B N 1
ATOM 8911 C CA . LYS B 1 287 ? 29.875 17.047 2.768 1 89.38 287 LYS B CA 1
ATOM 8912 C C . LYS B 1 287 ? 29.297 15.641 2.936 1 89.38 287 LYS B C 1
ATOM 8914 O O . LYS B 1 287 ? 28.719 15.328 3.973 1 89.38 287 LYS B O 1
ATOM 8919 N N . LYS B 1 288 ? 29.469 14.914 2.014 1 90.62 288 LYS B N 1
ATOM 8920 C CA . LYS B 1 288 ? 28.875 13.578 1.947 1 90.62 288 LYS B CA 1
ATOM 8921 C C . LYS B 1 288 ? 29.344 12.711 3.111 1 90.62 288 LYS B C 1
ATOM 8923 O O . LYS B 1 288 ? 28.531 12.023 3.738 1 90.62 288 LYS B O 1
ATOM 8928 N N . VAL B 1 289 ? 30.562 12.789 3.479 1 92.19 289 VAL B N 1
ATOM 8929 C CA . VAL B 1 289 ? 31.156 11.883 4.461 1 92.19 289 VAL B CA 1
ATOM 8930 C C . VAL B 1 289 ? 30.547 12.156 5.84 1 92.19 289 VAL B C 1
ATOM 8932 O O . VAL B 1 289 ? 30.188 11.227 6.562 1 92.19 289 VAL B O 1
ATOM 8935 N N . ALA B 1 290 ? 30.406 13.398 6.121 1 93.56 290 ALA B N 1
ATOM 8936 C CA . ALA B 1 290 ? 29.875 13.758 7.43 1 93.56 290 ALA B CA 1
ATOM 8937 C C . ALA B 1 290 ? 28.422 13.336 7.57 1 93.56 290 ALA B C 1
ATOM 8939 O O . ALA B 1 290 ? 28.031 12.781 8.602 1 93.56 290 ALA B O 1
ATOM 8940 N N . ILE B 1 291 ? 27.688 13.617 6.547 1 95.62 291 ILE B N 1
ATOM 8941 C CA . ILE B 1 291 ? 26.266 13.281 6.574 1 95.62 291 ILE B CA 1
ATOM 8942 C C . ILE B 1 291 ? 26.094 11.766 6.562 1 95.62 291 ILE B C 1
ATOM 8944 O O . ILE B 1 291 ? 25.281 11.219 7.312 1 95.62 291 ILE B O 1
ATOM 8948 N N . TRP B 1 292 ? 26.922 11.125 5.789 1 94 292 TRP B N 1
ATOM 8949 C CA . TRP B 1 292 ? 26.844 9.68 5.641 1 94 292 TRP B CA 1
ATOM 8950 C C . TRP B 1 292 ? 27.141 8.977 6.965 1 94 292 TRP B C 1
ATOM 8952 O O . TRP B 1 292 ? 26.406 8.07 7.371 1 94 292 TRP B O 1
ATOM 8962 N N . ASN B 1 293 ? 28.125 9.414 7.562 1 94.5 293 ASN B N 1
ATOM 8963 C CA . ASN B 1 293 ? 28.516 8.805 8.828 1 94.5 293 ASN B CA 1
ATOM 8964 C C . ASN B 1 293 ? 27.453 9.008 9.906 1 94.5 293 ASN B C 1
ATOM 8966 O O . ASN B 1 293 ? 27.172 8.102 10.688 1 94.5 293 ASN B O 1
ATOM 8970 N N . TRP B 1 294 ? 26.906 10.148 9.891 1 96.06 294 TRP B N 1
ATOM 8971 C CA . TRP B 1 294 ? 25.875 10.453 10.875 1 96.06 294 TRP B CA 1
ATOM 8972 C C . TRP B 1 294 ? 24.625 9.633 10.617 1 96.06 294 TRP B C 1
ATOM 8974 O O . TRP B 1 294 ? 24 9.117 11.555 1 96.06 294 TRP B O 1
ATOM 8984 N N . LEU B 1 295 ? 24.219 9.492 9.383 1 96.19 295 LEU B N 1
ATOM 8985 C CA . LEU B 1 295 ? 23.031 8.719 9.008 1 96.19 295 LEU B CA 1
ATOM 8986 C C . LEU B 1 295 ? 23.219 7.246 9.344 1 96.19 295 LEU B C 1
ATOM 8988 O O . LEU B 1 295 ? 22.281 6.586 9.797 1 96.19 295 LEU B O 1
ATOM 8992 N N . GLN B 1 296 ? 24.359 6.75 9.18 1 94.5 296 GLN B N 1
ATOM 8993 C CA . GLN B 1 296 ? 24.641 5.332 9.383 1 94.5 296 GLN B CA 1
ATOM 8994 C C . GLN B 1 296 ? 24.766 5 10.867 1 94.5 296 GLN B C 1
ATOM 8996 O O . GLN B 1 296 ? 24.172 4.023 11.336 1 94.5 296 GLN B O 1
ATOM 9001 N N . VAL B 1 297 ? 25.406 5.82 11.617 1 94.31 297 VAL B N 1
ATOM 9002 C CA . VAL B 1 297 ? 25.781 5.48 12.992 1 94.31 297 VAL B CA 1
ATOM 9003 C C . VAL B 1 297 ? 24.688 5.949 13.953 1 94.31 297 VAL B C 1
ATOM 9005 O O . VAL B 1 297 ? 24.266 5.195 14.828 1 94.31 297 VAL B O 1
ATOM 9008 N N . GLN B 1 298 ? 24.266 7.207 13.766 1 93.75 298 GLN B N 1
ATOM 9009 C CA . GLN B 1 298 ? 23.344 7.789 14.742 1 93.75 298 GLN B CA 1
ATOM 9010 C C . GLN B 1 298 ? 21.891 7.539 14.352 1 93.75 298 GLN B C 1
ATOM 9012 O O . GLN B 1 298 ? 21.062 7.227 15.211 1 93.75 298 GLN B O 1
ATOM 9017 N N . VAL B 1 299 ? 21.578 7.695 13.094 1 95.12 299 VAL B N 1
ATOM 9018 C CA . VAL B 1 299 ? 20.203 7.543 12.641 1 95.12 299 VAL B CA 1
ATOM 9019 C C . VAL B 1 299 ? 19.938 6.078 12.297 1 95.12 299 VAL B C 1
ATOM 9021 O O . VAL B 1 299 ? 18.781 5.641 12.281 1 95.12 299 VAL B O 1
ATOM 9024 N N . LYS B 1 300 ? 20.953 5.242 12.016 1 94.44 300 LYS B N 1
ATOM 9025 C CA . LYS B 1 300 ? 20.891 3.82 11.703 1 94.44 300 LYS B CA 1
ATOM 9026 C C . LYS B 1 300 ? 20.234 3.586 10.344 1 94.44 300 LYS B C 1
ATOM 9028 O O . LYS B 1 300 ? 19.359 2.717 10.211 1 94.44 300 LYS B O 1
ATOM 9033 N N . VAL B 1 301 ? 20.5 4.457 9.414 1 95.19 301 VAL B N 1
ATOM 9034 C CA . VAL B 1 301 ? 20.094 4.234 8.031 1 95.19 301 VAL B CA 1
ATOM 9035 C C . VAL B 1 301 ? 20.906 3.084 7.438 1 95.19 301 VAL B C 1
ATOM 9037 O O . VAL B 1 301 ? 22.109 2.965 7.699 1 95.19 301 VAL B O 1
ATOM 9040 N N . VAL B 1 302 ? 20.312 2.24 6.703 1 93.88 302 VAL B N 1
ATOM 9041 C CA . VAL B 1 302 ? 20.984 1.045 6.199 1 93.88 302 VAL B CA 1
ATOM 9042 C C . VAL B 1 302 ? 21.438 1.282 4.762 1 93.88 302 VAL B C 1
ATOM 9044 O O . VAL B 1 302 ? 20.672 1.762 3.926 1 93.88 302 VAL B O 1
ATOM 9047 N N . PHE B 1 303 ? 22.703 0.986 4.547 1 94.12 303 PHE B N 1
ATOM 9048 C CA . PHE B 1 303 ? 23.266 1.051 3.205 1 94.12 303 PHE B CA 1
ATOM 9049 C C . PHE B 1 303 ? 23.25 -0.322 2.543 1 94.12 303 PHE B C 1
ATOM 9051 O O . PHE B 1 303 ? 23.75 -1.296 3.107 1 94.12 303 PHE B O 1
ATOM 9058 N N . VAL B 1 304 ? 22.625 -0.312 1.333 1 94.62 304 VAL B N 1
ATOM 9059 C CA . VAL B 1 304 ? 22.422 -1.635 0.748 1 94.62 304 VAL B CA 1
ATOM 9060 C C . VAL B 1 304 ? 22.812 -1.609 -0.729 1 94.62 304 VAL B C 1
ATOM 9062 O O . VAL B 1 304 ? 22.766 -0.561 -1.375 1 94.62 304 VAL B O 1
ATOM 9065 N N . ASN B 1 305 ? 23.328 -2.77 -1.2 1 94.75 305 ASN B N 1
ATOM 9066 C CA . ASN B 1 305 ? 23.453 -3.021 -2.631 1 94.75 305 ASN B CA 1
ATOM 9067 C C . ASN B 1 305 ? 22.297 -3.863 -3.154 1 94.75 305 ASN B C 1
ATOM 9069 O O . ASN B 1 305 ? 21.359 -4.168 -2.412 1 94.75 305 ASN B O 1
ATOM 9073 N N . VAL B 1 306 ? 22.312 -4.16 -4.426 1 96.44 306 VAL B N 1
ATOM 9074 C CA . VAL B 1 306 ? 21.188 -4.844 -5.043 1 96.44 306 VAL B CA 1
ATOM 9075 C C . VAL B 1 306 ? 21.062 -6.258 -4.48 1 96.44 306 VAL B C 1
ATOM 9077 O O . VAL B 1 306 ? 19.953 -6.742 -4.242 1 96.44 306 VAL B O 1
ATOM 9080 N N . TYR B 1 307 ? 22.141 -6.953 -4.262 1 96.31 307 TYR B N 1
ATOM 9081 C CA . TYR B 1 307 ? 22.141 -8.32 -3.746 1 96.31 307 TYR B CA 1
ATOM 9082 C C . TYR B 1 307 ? 21.594 -8.359 -2.324 1 96.31 307 TYR B C 1
ATOM 9084 O O . TYR B 1 307 ? 20.766 -9.211 -1.997 1 96.31 307 TYR B O 1
ATOM 9092 N N . GLU B 1 308 ? 22.047 -7.473 -1.523 1 94.88 308 GLU B N 1
ATOM 9093 C CA . GLU B 1 308 ? 21.578 -7.414 -0.141 1 94.88 308 GLU B CA 1
ATOM 9094 C C . GLU B 1 308 ? 20.094 -7.082 -0.073 1 94.88 308 GLU B C 1
ATOM 9096 O O . GLU B 1 308 ? 19.375 -7.613 0.772 1 94.88 308 GLU B O 1
ATOM 9101 N N . TYR B 1 309 ? 19.781 -6.176 -0.966 1 95.75 309 TYR B N 1
ATOM 9102 C CA . TYR B 1 309 ? 18.359 -5.828 -1.025 1 95.75 309 TYR B CA 1
ATOM 9103 C C . TYR B 1 309 ? 17.531 -7.027 -1.458 1 95.75 309 TYR B C 1
ATOM 9105 O O . TYR B 1 309 ? 16.438 -7.258 -0.928 1 95.75 309 TYR B O 1
ATOM 9113 N N . ALA B 1 310 ? 18.047 -7.77 -2.354 1 95.94 310 ALA B N 1
ATOM 9114 C CA . ALA B 1 310 ? 17.344 -8.953 -2.84 1 95.94 310 ALA B CA 1
ATOM 9115 C C . ALA B 1 310 ? 17.156 -9.977 -1.725 1 95.94 310 ALA B C 1
ATOM 9117 O O . ALA B 1 310 ? 16.109 -10.609 -1.625 1 95.94 310 ALA B O 1
ATOM 9118 N N . ILE B 1 311 ? 18.141 -10.188 -0.964 1 94.31 311 ILE B N 1
ATOM 9119 C CA . ILE B 1 311 ? 18.062 -11.133 0.147 1 94.31 311 ILE B CA 1
ATOM 9120 C C . ILE B 1 311 ? 16.984 -10.688 1.13 1 94.31 311 ILE B C 1
ATOM 9122 O O . ILE B 1 311 ? 16.203 -11.508 1.622 1 94.31 311 ILE B O 1
ATOM 9126 N N . HIS B 1 312 ? 16.906 -9.406 1.331 1 93 312 HIS B N 1
ATOM 9127 C CA . HIS B 1 312 ? 15.914 -8.875 2.252 1 93 312 HIS B CA 1
ATOM 9128 C C . HIS B 1 312 ? 14.5 -9.094 1.722 1 93 312 HIS B C 1
ATOM 9130 O O . HIS B 1 312 ? 13.602 -9.461 2.479 1 93 312 HIS B O 1
ATOM 9136 N N . ILE B 1 313 ? 14.336 -8.82 0.478 1 93.56 313 ILE B N 1
ATOM 9137 C CA . ILE B 1 313 ? 13.016 -8.961 -0.124 1 93.56 313 ILE B CA 1
ATOM 9138 C C . ILE B 1 313 ? 12.602 -10.43 -0.107 1 93.56 313 ILE B C 1
ATOM 9140 O O . ILE B 1 313 ? 11.438 -10.75 0.174 1 93.56 313 ILE B O 1
ATOM 9144 N N . ARG B 1 314 ? 13.508 -11.242 -0.428 1 91.62 314 ARG B N 1
ATOM 9145 C CA . ARG B 1 314 ? 13.211 -12.672 -0.437 1 91.62 314 ARG B CA 1
ATOM 9146 C C . ARG B 1 314 ? 12.672 -13.125 0.914 1 91.62 314 ARG B C 1
ATOM 9148 O O . ARG B 1 314 ? 11.734 -13.93 0.977 1 91.62 314 ARG B O 1
ATOM 9155 N N . ASN B 1 315 ? 13.164 -12.648 1.945 1 89.31 315 ASN B N 1
ATOM 9156 C CA . ASN B 1 315 ? 12.781 -13.039 3.297 1 89.31 315 ASN B CA 1
ATOM 9157 C C . ASN B 1 315 ? 11.477 -12.367 3.725 1 89.31 315 ASN B C 1
ATOM 9159 O O . ASN B 1 315 ? 10.836 -12.805 4.68 1 89.31 315 ASN B O 1
ATOM 9163 N N . SER B 1 316 ? 11.055 -11.375 2.984 1 89.56 316 SER B N 1
ATOM 9164 C CA . SER B 1 316 ? 9.883 -10.609 3.396 1 89.56 316 SER B CA 1
ATOM 9165 C C . SER B 1 316 ? 8.68 -10.914 2.506 1 89.56 316 SER B C 1
ATOM 9167 O O . SER B 1 316 ? 7.672 -10.211 2.555 1 89.56 316 SER B O 1
ATOM 9169 N N . LEU B 1 317 ? 8.664 -11.766 1.678 1 86.38 317 LEU B N 1
ATOM 9170 C CA . LEU B 1 317 ? 7.586 -12.062 0.74 1 86.38 317 LEU B CA 1
ATOM 9171 C C . LEU B 1 317 ? 6.391 -12.68 1.462 1 86.38 317 LEU B C 1
ATOM 9173 O O . LEU B 1 317 ? 5.25 -12.531 1.018 1 86.38 317 LEU B O 1
ATOM 9177 N N . ASN B 1 318 ? 6.32 -13.047 2.754 1 74.81 318 ASN B N 1
ATOM 9178 C CA . ASN B 1 318 ? 5.262 -13.57 3.611 1 74.81 318 ASN B CA 1
ATOM 9179 C C . ASN B 1 318 ? 4.168 -14.258 2.797 1 74.81 318 ASN B C 1
ATOM 9181 O O . ASN B 1 318 ? 2.984 -13.945 2.955 1 74.81 318 ASN B O 1
ATOM 9185 N N . ASN B 1 319 ? 4.375 -15.117 1.91 1 76.94 319 ASN B N 1
ATOM 9186 C CA . ASN B 1 319 ? 3.432 -15.93 1.146 1 76.94 319 ASN B CA 1
ATOM 9187 C C . ASN B 1 319 ? 2.588 -15.062 0.21 1 76.94 319 ASN B C 1
ATOM 9189 O O . ASN B 1 319 ? 1.446 -15.414 -0.101 1 76.94 319 ASN B O 1
ATOM 9193 N N . ASP B 1 320 ? 3.039 -13.883 -0.055 1 85 320 ASP B N 1
ATOM 9194 C CA . ASP B 1 320 ? 2.361 -13.031 -1.027 1 85 320 ASP B CA 1
ATOM 9195 C C . ASP B 1 320 ? 2.723 -13.43 -2.455 1 85 320 ASP B C 1
ATOM 9197 O O . ASP B 1 320 ? 3.875 -13.289 -2.873 1 85 320 ASP B O 1
ATOM 9201 N N . ARG B 1 321 ? 1.757 -13.742 -3.23 1 87.19 321 ARG B N 1
ATOM 9202 C CA . ARG B 1 321 ? 1.966 -14.258 -4.578 1 87.19 321 ARG B CA 1
ATOM 9203 C C . ARG B 1 321 ? 2.404 -13.148 -5.527 1 87.19 321 ARG B C 1
ATOM 9205 O O . ARG B 1 321 ? 3.252 -13.359 -6.398 1 87.19 321 ARG B O 1
ATOM 9212 N N . LYS B 1 322 ? 1.826 -12.062 -5.43 1 84.31 322 LYS B N 1
ATOM 9213 C CA . LYS B 1 322 ? 2.152 -10.961 -6.332 1 84.31 322 LYS B CA 1
ATOM 9214 C C . LYS B 1 322 ? 3.604 -10.516 -6.156 1 84.31 322 LYS B C 1
ATOM 9216 O O . LYS B 1 322 ? 4.277 -10.188 -7.133 1 84.31 322 LYS B O 1
ATOM 9221 N N . LEU B 1 323 ? 4.004 -10.57 -4.941 1 90.12 323 LEU B N 1
ATOM 9222 C CA . LEU B 1 323 ? 5.379 -10.172 -4.668 1 90.12 323 LEU B CA 1
ATOM 9223 C C . LEU B 1 323 ? 6.359 -11.227 -5.164 1 90.12 323 LEU B C 1
ATOM 9225 O O . LEU B 1 323 ? 7.473 -10.898 -5.586 1 90.12 323 LEU B O 1
ATOM 9229 N N . ALA B 1 324 ? 5.91 -12.422 -5.086 1 91.81 324 ALA B N 1
ATOM 9230 C CA . ALA B 1 324 ? 6.777 -13.484 -5.578 1 91.81 324 ALA B CA 1
ATOM 9231 C C . ALA B 1 324 ? 7.004 -13.352 -7.082 1 91.81 324 ALA B C 1
ATOM 9233 O O . ALA B 1 324 ? 8.117 -13.57 -7.57 1 91.81 324 ALA B O 1
ATOM 9234 N N . VAL B 1 325 ? 5.961 -13.008 -7.805 1 91.56 325 VAL B N 1
ATOM 9235 C CA . VAL B 1 325 ? 6.074 -12.82 -9.25 1 91.56 325 VAL B CA 1
ATOM 9236 C C . VAL B 1 325 ? 6.945 -11.602 -9.547 1 91.56 325 VAL B C 1
ATOM 9238 O O . VAL B 1 325 ? 7.754 -11.625 -10.477 1 91.56 325 VAL B O 1
ATOM 9241 N N . ALA B 1 326 ? 6.754 -10.617 -8.797 1 92.62 326 ALA B N 1
ATOM 9242 C CA . ALA B 1 326 ? 7.566 -9.414 -8.961 1 92.62 326 ALA B CA 1
ATOM 9243 C C . ALA B 1 326 ? 9.039 -9.703 -8.68 1 92.62 326 ALA B C 1
ATOM 9245 O O . ALA B 1 326 ? 9.922 -9.125 -9.312 1 92.62 326 ALA B O 1
ATOM 9246 N N . PHE B 1 327 ? 9.312 -10.562 -7.715 1 95.19 327 PHE B N 1
ATOM 9247 C CA . PHE B 1 327 ? 10.68 -10.906 -7.352 1 95.19 327 PHE B CA 1
ATOM 9248 C C . PHE B 1 327 ? 11.391 -11.594 -8.508 1 95.19 327 PHE B C 1
ATOM 9250 O O . PHE B 1 327 ? 12.578 -11.344 -8.75 1 95.19 327 PHE B O 1
ATOM 9257 N N . VAL B 1 328 ? 10.641 -12.438 -9.203 1 95.12 328 VAL B N 1
ATOM 9258 C CA . VAL B 1 328 ? 11.227 -13.102 -10.359 1 95.12 328 VAL B CA 1
ATOM 9259 C C . VAL B 1 328 ? 11.609 -12.062 -11.414 1 95.12 328 VAL B C 1
ATOM 9261 O O . VAL B 1 328 ? 12.695 -12.133 -12 1 95.12 328 VAL B O 1
ATOM 9264 N N . ARG B 1 329 ? 10.789 -11.18 -11.672 1 95.44 329 ARG B N 1
ATOM 9265 C CA . ARG B 1 329 ? 11.055 -10.133 -12.648 1 95.44 329 ARG B CA 1
ATOM 9266 C C . ARG B 1 329 ? 12.211 -9.242 -12.203 1 95.44 329 ARG B C 1
ATOM 9268 O O . ARG B 1 329 ? 13.023 -8.812 -13.023 1 95.44 329 ARG B O 1
ATOM 9275 N N . PHE B 1 330 ? 12.266 -8.984 -10.891 1 96.38 330 PHE B N 1
ATOM 9276 C CA . PHE B 1 330 ? 13.336 -8.188 -10.312 1 96.38 330 PHE B CA 1
ATOM 9277 C C . PHE B 1 330 ? 14.695 -8.852 -10.555 1 96.38 330 PHE B C 1
ATOM 9279 O O . PHE B 1 330 ? 15.648 -8.18 -10.953 1 96.38 330 PHE B O 1
ATOM 9286 N N . LEU B 1 331 ? 14.703 -10.117 -10.328 1 96.81 331 LEU B N 1
ATOM 9287 C CA . LEU B 1 331 ? 15.953 -10.836 -10.531 1 96.81 331 LEU B CA 1
ATOM 9288 C C . LEU B 1 331 ? 16.328 -10.867 -12.008 1 96.81 331 LEU B C 1
ATOM 9290 O O . LEU B 1 331 ? 17.5 -10.688 -12.359 1 96.81 331 LEU B O 1
ATOM 9294 N N . TYR B 1 332 ? 15.359 -11.07 -12.844 1 96.5 332 TYR B N 1
ATOM 9295 C CA . TYR B 1 332 ? 15.586 -11.109 -14.289 1 96.5 332 TYR B CA 1
ATOM 9296 C C . TYR B 1 332 ? 16.188 -9.797 -14.773 1 96.5 332 TYR B C 1
ATOM 9298 O O . TYR B 1 332 ? 17.219 -9.797 -15.453 1 96.5 332 TYR B O 1
ATOM 9306 N N . HIS B 1 333 ? 15.594 -8.695 -14.438 1 96.5 333 HIS B N 1
ATOM 9307 C CA . HIS B 1 333 ? 16.047 -7.398 -14.922 1 96.5 333 HIS B CA 1
ATOM 9308 C C . HIS B 1 333 ? 17.359 -6.988 -14.258 1 96.5 333 HIS B C 1
ATOM 9310 O O . HIS B 1 333 ? 18.188 -6.316 -14.867 1 96.5 333 HIS B O 1
ATOM 9316 N N . SER B 1 334 ? 17.5 -7.367 -12.961 1 97 334 SER B N 1
ATOM 9317 C CA . SER B 1 334 ? 18.75 -7.055 -12.281 1 97 334 SER B CA 1
ATOM 9318 C C . SER B 1 334 ? 19.938 -7.773 -12.938 1 97 334 SER B C 1
ATOM 9320 O O . SER B 1 334 ? 21.047 -7.254 -12.953 1 97 334 SER B O 1
ATOM 9322 N N . LEU B 1 335 ? 19.688 -8.961 -13.375 1 96.38 335 LEU B N 1
ATOM 9323 C CA . LEU B 1 335 ? 20.719 -9.695 -14.102 1 96.38 335 LEU B CA 1
ATOM 9324 C C . LEU B 1 335 ? 20.984 -9.062 -15.461 1 96.38 335 LEU B C 1
ATOM 9326 O O . LEU B 1 335 ? 22.141 -8.914 -15.867 1 96.38 335 LEU B O 1
ATOM 9330 N N . LEU B 1 336 ? 19.938 -8.695 -16.172 1 94.94 336 LEU B N 1
ATOM 9331 C CA . LEU B 1 336 ? 20.062 -8.102 -17.5 1 94.94 336 LEU B CA 1
ATOM 9332 C C . LEU B 1 336 ? 20.812 -6.777 -17.438 1 94.94 336 LEU B C 1
ATOM 9334 O O . LEU B 1 336 ? 21.609 -6.469 -18.328 1 94.94 336 LEU B O 1
ATOM 9338 N N . LYS B 1 337 ? 20.594 -6.023 -16.391 1 94.12 337 LYS B N 1
ATOM 9339 C CA . LYS B 1 337 ? 21.234 -4.719 -16.234 1 94.12 337 LYS B CA 1
ATOM 9340 C C . LYS B 1 337 ? 22.609 -4.855 -15.586 1 94.12 337 LYS B C 1
ATOM 9342 O O . LYS B 1 337 ? 23.297 -3.857 -15.359 1 94.12 337 LYS B O 1
ATOM 9347 N N . GLU B 1 338 ? 22.984 -6.086 -15.203 1 93.81 338 GLU B N 1
ATOM 9348 C CA . GLU B 1 338 ? 24.281 -6.41 -14.641 1 93.81 338 GLU B CA 1
ATOM 9349 C C . GLU B 1 338 ? 24.438 -5.832 -13.234 1 93.81 338 GLU B C 1
ATOM 9351 O O . GLU B 1 338 ? 25.516 -5.387 -12.852 1 93.81 338 GLU B O 1
ATOM 9356 N N . HIS B 1 339 ? 23.297 -5.664 -12.625 1 95.5 339 HIS B N 1
ATOM 9357 C CA . HIS B 1 339 ? 23.344 -5.242 -11.234 1 95.5 339 HIS B CA 1
ATOM 9358 C C . HIS B 1 339 ? 23.609 -6.426 -10.305 1 95.5 339 HIS B C 1
ATOM 9360 O O . HIS B 1 339 ? 24.031 -6.246 -9.164 1 95.5 339 HIS B O 1
ATOM 9366 N N . LEU B 1 340 ? 23.234 -7.566 -10.789 1 95.62 340 LEU B N 1
ATOM 9367 C CA . LEU B 1 340 ? 23.516 -8.828 -10.117 1 95.62 340 LEU B CA 1
ATOM 9368 C C . LEU B 1 340 ? 24.391 -9.727 -10.992 1 95.62 340 LEU B C 1
ATOM 9370 O O . LEU B 1 340 ? 24.203 -9.781 -12.211 1 95.62 340 LEU B O 1
ATOM 9374 N N . SER B 1 341 ? 25.328 -10.406 -10.375 1 95.19 341 SER B N 1
ATOM 9375 C CA . SER B 1 341 ? 26.141 -11.383 -11.102 1 95.19 341 SER B CA 1
ATOM 9376 C C . SER B 1 341 ? 25.375 -12.688 -11.297 1 95.19 341 SER B C 1
ATOM 9378 O O . SER B 1 341 ? 24.359 -12.93 -10.648 1 95.19 341 SER B O 1
ATOM 9380 N N . ARG B 1 342 ? 25.812 -13.445 -12.219 1 94.62 342 ARG B N 1
ATOM 9381 C CA . ARG B 1 342 ? 25.203 -14.742 -12.477 1 94.62 342 ARG B CA 1
ATOM 9382 C C . ARG B 1 342 ? 25.25 -15.633 -11.234 1 94.62 342 ARG B C 1
ATOM 9384 O O . ARG B 1 342 ? 24.281 -16.328 -10.93 1 94.62 342 ARG B O 1
ATOM 9391 N N . GLY B 1 343 ? 26.328 -15.586 -10.578 1 93.94 343 GLY B N 1
ATOM 9392 C CA . GLY B 1 343 ? 26.453 -16.359 -9.359 1 93.94 343 GLY B CA 1
ATOM 9393 C C . GLY B 1 343 ? 25.484 -15.93 -8.273 1 93.94 343 GLY B C 1
ATOM 9394 O O . GLY B 1 343 ? 24.906 -16.766 -7.582 1 93.94 343 GLY B O 1
ATOM 9395 N N . GLU B 1 344 ? 25.344 -14.656 -8.172 1 95.81 344 GLU B N 1
ATOM 9396 C CA . GLU B 1 344 ? 24.422 -14.125 -7.18 1 95.81 344 GLU B CA 1
ATOM 9397 C C . GLU B 1 344 ? 22.969 -14.469 -7.531 1 95.81 344 GLU B C 1
ATOM 9399 O O . GLU B 1 344 ? 22.172 -14.781 -6.648 1 95.81 344 GLU B O 1
ATOM 9404 N N . THR B 1 345 ? 22.734 -14.391 -8.789 1 96.25 345 THR B N 1
ATOM 9405 C CA . THR B 1 345 ? 21.391 -14.703 -9.266 1 96.25 345 THR B CA 1
ATOM 9406 C C . THR B 1 345 ? 21.062 -16.172 -9.008 1 96.25 345 THR B C 1
ATOM 9408 O O . THR B 1 345 ? 19.938 -16.5 -8.586 1 96.25 345 THR B O 1
ATOM 9411 N N . ASP B 1 346 ? 21.969 -17.047 -9.211 1 95.31 346 ASP B N 1
ATOM 9412 C CA . ASP B 1 346 ? 21.766 -18.469 -8.992 1 95.31 346 ASP B CA 1
ATOM 9413 C C . ASP B 1 346 ? 21.531 -18.766 -7.516 1 95.31 346 ASP B C 1
ATOM 9415 O O . ASP B 1 346 ? 20.703 -19.609 -7.168 1 95.31 346 ASP B O 1
ATOM 9419 N N . ASP B 1 347 ? 22.219 -18.094 -6.785 1 94.44 347 ASP B N 1
ATOM 9420 C CA . ASP B 1 347 ? 22.062 -18.266 -5.344 1 94.44 347 ASP B CA 1
ATOM 9421 C C . ASP B 1 347 ? 20.672 -17.859 -4.887 1 94.44 347 ASP B C 1
ATOM 9423 O O . ASP B 1 347 ? 20.062 -18.531 -4.047 1 94.44 347 ASP B O 1
ATOM 9427 N N . LEU B 1 348 ? 20.219 -16.812 -5.41 1 94.69 348 LEU B N 1
ATOM 9428 C CA . LEU B 1 348 ? 18.906 -16.297 -5.027 1 94.69 348 LEU B CA 1
ATOM 9429 C C . LEU B 1 348 ? 17.781 -17.156 -5.602 1 94.69 348 LEU B C 1
ATOM 9431 O O . LEU B 1 348 ? 16.75 -17.359 -4.953 1 94.69 348 LEU B O 1
ATOM 9435 N N . CYS B 1 349 ? 17.984 -17.688 -6.746 1 93.81 349 CYS B N 1
ATOM 9436 C CA . CYS B 1 349 ? 16.969 -18.469 -7.434 1 93.81 349 CYS B CA 1
ATOM 9437 C C . CYS B 1 349 ? 16.828 -19.844 -6.801 1 93.81 349 CYS B C 1
ATOM 9439 O O . CYS B 1 349 ? 15.766 -20.469 -6.879 1 93.81 349 CYS B O 1
ATOM 9441 N N . ASP B 1 350 ? 17.797 -20.312 -6.195 1 89.44 350 ASP B N 1
ATOM 9442 C CA . ASP B 1 350 ? 17.781 -21.656 -5.598 1 89.44 350 ASP B CA 1
ATOM 9443 C C . ASP B 1 350 ? 16.719 -21.766 -4.516 1 89.44 350 ASP B C 1
ATOM 9445 O O . ASP B 1 350 ? 16.062 -22.797 -4.383 1 89.44 350 ASP B O 1
ATOM 9449 N N . ILE B 1 351 ? 16.531 -20.719 -3.814 1 88.31 351 ILE B N 1
ATOM 9450 C CA . ILE B 1 351 ? 15.586 -20.781 -2.705 1 88.31 351 ILE B CA 1
ATOM 9451 C C . ILE B 1 351 ? 14.461 -19.781 -2.932 1 88.31 351 ILE B C 1
ATOM 9453 O O . ILE B 1 351 ? 13.727 -19.438 -1.999 1 88.31 351 ILE B O 1
ATOM 9457 N N . MET B 1 352 ? 14.32 -19.328 -4.102 1 91 352 MET B N 1
ATOM 9458 C CA . MET B 1 352 ? 13.273 -18.359 -4.402 1 91 352 MET B CA 1
ATOM 9459 C C . MET B 1 352 ? 11.891 -19 -4.336 1 91 352 MET B C 1
ATOM 9461 O O . MET B 1 352 ? 11.703 -20.125 -4.809 1 91 352 MET B O 1
ATOM 9465 N N . PRO B 1 353 ? 11 -18.406 -3.717 1 91.5 353 PRO B N 1
ATOM 9466 C CA . PRO B 1 353 ? 9.641 -18.938 -3.695 1 91.5 353 PRO B CA 1
ATOM 9467 C C . PRO B 1 353 ? 8.961 -18.891 -5.062 1 91.5 353 PRO B C 1
ATOM 9469 O O . PRO B 1 353 ? 9.031 -17.859 -5.75 1 91.5 353 PRO B O 1
ATOM 9472 N N . LEU B 1 354 ? 8.398 -20.016 -5.473 1 92.25 354 LEU B N 1
ATOM 9473 C CA . LEU B 1 354 ? 7.66 -20.109 -6.723 1 92.25 354 LEU B CA 1
ATOM 9474 C C . LEU B 1 354 ? 6.211 -20.516 -6.469 1 92.25 354 LEU B C 1
ATOM 9476 O O . LEU B 1 354 ? 5.914 -21.188 -5.488 1 92.25 354 LEU B O 1
ATOM 9480 N N . ILE B 1 355 ? 5.422 -20.016 -7.363 1 89.69 355 ILE B N 1
ATOM 9481 C CA . ILE B 1 355 ? 4.012 -20.359 -7.258 1 89.69 355 ILE B CA 1
ATOM 9482 C C . ILE B 1 355 ? 3.746 -21.672 -7.988 1 89.69 355 ILE B C 1
ATOM 9484 O O . ILE B 1 355 ? 4.086 -21.812 -9.164 1 89.69 355 ILE B O 1
ATOM 9488 N N . ASP B 1 356 ? 3.197 -22.531 -7.262 1 85.25 356 ASP B N 1
ATOM 9489 C CA . ASP B 1 356 ? 2.873 -23.812 -7.898 1 85.25 356 ASP B CA 1
ATOM 9490 C C . ASP B 1 356 ? 1.518 -23.734 -8.602 1 85.25 356 ASP B C 1
ATOM 9492 O O . ASP B 1 356 ? 0.875 -22.688 -8.617 1 85.25 356 ASP B O 1
ATOM 9496 N N . ASN B 1 357 ? 1.128 -24.875 -9.156 1 80.5 357 ASN B N 1
ATOM 9497 C CA . ASN B 1 357 ? -0.093 -24.906 -9.953 1 80.5 357 ASN B CA 1
ATOM 9498 C C . ASN B 1 357 ? -1.337 -24.766 -9.078 1 80.5 357 ASN B C 1
ATOM 9500 O O . ASN B 1 357 ? -2.422 -24.469 -9.578 1 80.5 357 ASN B O 1
ATOM 9504 N N . TYR B 1 358 ? -1.177 -24.922 -7.766 1 75 358 TYR B N 1
ATOM 9505 C CA . TYR B 1 358 ? -2.311 -24.766 -6.859 1 75 358 TYR B CA 1
ATOM 9506 C C . TYR B 1 358 ? -2.348 -23.375 -6.258 1 75 358 TYR B C 1
ATOM 9508 O O . TYR B 1 358 ? -3.256 -23.047 -5.492 1 75 358 TYR B O 1
ATOM 9516 N N . GLY B 1 359 ? -1.312 -22.625 -6.594 1 77.06 359 GLY B N 1
ATOM 9517 C CA . GLY B 1 359 ? -1.283 -21.25 -6.098 1 77.06 359 GLY B CA 1
ATOM 9518 C C . GLY B 1 359 ? -0.487 -21.094 -4.816 1 77.06 359 GLY B C 1
ATOM 9519 O O . GLY B 1 359 ? -0.416 -20 -4.25 1 77.06 359 GLY B O 1
ATOM 9520 N N . ASP B 1 360 ? 0.088 -22.125 -4.406 1 81.38 360 ASP B N 1
ATOM 9521 C CA . ASP B 1 360 ? 0.865 -22.078 -3.17 1 81.38 360 ASP B CA 1
ATOM 9522 C C . ASP B 1 360 ? 2.32 -21.703 -3.455 1 81.38 360 ASP B C 1
ATOM 9524 O O . ASP B 1 360 ? 2.861 -22.062 -4.508 1 81.38 360 ASP B O 1
ATOM 9528 N N . LEU B 1 361 ? 2.816 -21 -2.502 1 89.19 361 LEU B N 1
ATOM 9529 C CA . LEU B 1 361 ? 4.23 -20.656 -2.602 1 89.19 361 LEU B CA 1
ATOM 9530 C C . LEU B 1 361 ? 5.102 -21.734 -1.977 1 89.19 361 LEU B C 1
ATOM 9532 O O . LEU B 1 361 ? 4.848 -22.172 -0.849 1 89.19 361 LEU B O 1
ATOM 9536 N N . THR B 1 362 ? 6.051 -22.234 -2.781 1 87.56 362 THR B N 1
ATOM 9537 C CA . THR B 1 362 ? 6.93 -23.281 -2.295 1 87.56 362 THR B CA 1
ATOM 9538 C C . THR B 1 362 ? 8.391 -22.922 -2.523 1 87.56 362 THR B C 1
ATOM 9540 O O . THR B 1 362 ? 8.742 -22.359 -3.568 1 87.56 362 THR B O 1
ATOM 9543 N N . THR B 1 363 ? 9.109 -23.203 -1.493 1 84.94 363 THR B N 1
ATOM 9544 C CA . THR B 1 363 ? 10.539 -22.938 -1.595 1 84.94 363 THR B CA 1
ATOM 9545 C C . THR B 1 363 ? 11.328 -24.234 -1.714 1 84.94 363 THR B C 1
ATOM 9547 O O . THR B 1 363 ? 12.43 -24.25 -2.275 1 84.94 363 THR B O 1
ATOM 9550 N N . LYS B 1 364 ? 10.75 -25.297 -1.148 1 83.81 364 LYS B N 1
ATOM 9551 C CA . LYS B 1 364 ? 11.438 -26.578 -1.179 1 83.81 364 LYS B CA 1
ATOM 9552 C C . LYS B 1 364 ? 11 -27.406 -2.385 1 83.81 364 LYS B C 1
ATOM 9554 O O . LYS B 1 364 ? 9.82 -27.719 -2.537 1 83.81 364 LYS B O 1
ATOM 9559 N N . ARG B 1 365 ? 12.086 -27.609 -3.168 1 86.06 365 ARG B N 1
ATOM 9560 C CA . ARG B 1 365 ? 11.766 -28.375 -4.371 1 86.06 365 ARG B CA 1
ATOM 9561 C C . ARG B 1 365 ? 12.992 -29.125 -4.867 1 86.06 365 ARG B C 1
ATOM 9563 O O . ARG B 1 365 ? 14.125 -28.703 -4.656 1 86.06 365 ARG B O 1
ATOM 9570 N N . GLN B 1 366 ? 12.742 -30.266 -5.371 1 84.81 366 GLN B N 1
ATOM 9571 C CA . GLN B 1 366 ? 13.797 -31.047 -6.012 1 84.81 366 GLN B CA 1
ATOM 9572 C C . GLN B 1 366 ? 13.875 -30.75 -7.504 1 84.81 366 GLN B C 1
ATOM 9574 O O . GLN B 1 366 ? 14.922 -30.938 -8.125 1 84.81 366 GLN B O 1
ATOM 9579 N N . GLY B 1 367 ? 12.773 -30.344 -8.039 1 88.75 367 GLY B N 1
ATOM 9580 C CA . GLY B 1 367 ? 12.703 -29.984 -9.445 1 88.75 367 GLY B CA 1
ATOM 9581 C C . GLY B 1 367 ? 11.477 -29.156 -9.781 1 88.75 367 GLY B C 1
ATOM 9582 O O . GLY B 1 367 ? 10.555 -29.047 -8.977 1 88.75 367 GLY B O 1
ATOM 9583 N N . VAL B 1 368 ? 11.547 -28.531 -10.969 1 92.31 368 VAL B N 1
ATOM 9584 C CA . VAL B 1 368 ? 10.445 -27.672 -11.398 1 92.31 368 VAL B CA 1
ATOM 9585 C C . VAL B 1 368 ? 10.039 -28.031 -12.82 1 92.31 368 VAL B C 1
ATOM 9587 O O . VAL B 1 368 ? 10.891 -28.266 -13.68 1 92.31 368 VAL B O 1
ATOM 9590 N N . ILE B 1 369 ? 8.75 -28.203 -12.945 1 91.81 369 ILE B N 1
ATOM 9591 C CA . ILE B 1 369 ? 8.219 -28.469 -14.273 1 91.81 369 ILE B CA 1
ATOM 9592 C C . ILE B 1 369 ? 7.473 -27.234 -14.789 1 91.81 369 ILE B C 1
ATOM 9594 O O . ILE B 1 369 ? 6.863 -26.5 -14.016 1 91.81 369 ILE B O 1
ATOM 9598 N N . VAL B 1 370 ? 7.512 -27.062 -16.125 1 91.69 370 VAL B N 1
ATOM 9599 C CA . VAL B 1 370 ? 6.844 -25.906 -16.734 1 91.69 370 VAL B CA 1
ATOM 9600 C C . VAL B 1 370 ? 5.328 -26.062 -16.594 1 91.69 370 VAL B C 1
ATOM 9602 O O . VAL B 1 370 ? 4.824 -27.156 -16.375 1 91.69 370 VAL B O 1
ATOM 9605 N N . PRO B 1 371 ? 4.629 -24.984 -16.641 1 86.25 371 PRO B N 1
ATOM 9606 C CA . PRO B 1 371 ? 3.172 -25.078 -16.531 1 86.25 371 PRO B CA 1
ATOM 9607 C C . PRO B 1 371 ? 2.547 -25.938 -17.625 1 86.25 371 PRO B C 1
ATOM 9609 O O . PRO B 1 371 ? 3.1 -26.047 -18.734 1 86.25 371 PRO B O 1
ATOM 9612 N N . ALA B 1 372 ? 1.42 -26.391 -17.297 1 81.5 372 ALA B N 1
ATOM 9613 C CA . ALA B 1 372 ? 0.74 -27.328 -18.188 1 81.5 372 ALA B CA 1
ATOM 9614 C C . ALA B 1 372 ? 0.337 -26.641 -19.484 1 81.5 372 ALA B C 1
ATOM 9616 O O . ALA B 1 372 ? 0.407 -27.234 -20.562 1 81.5 372 ALA B O 1
ATOM 9617 N N . ASN B 1 373 ? 0.062 -25.438 -19.391 1 77.75 373 ASN B N 1
ATOM 9618 C CA . ASN B 1 373 ? -0.398 -24.719 -20.594 1 77.75 373 ASN B CA 1
ATOM 9619 C C . ASN B 1 373 ? 0.72 -24.562 -21.609 1 77.75 373 ASN B C 1
ATOM 9621 O O . ASN B 1 373 ? 1.748 -23.953 -21.328 1 77.75 373 ASN B O 1
ATOM 9625 N N . GLY B 1 374 ? 0.494 -25.25 -22.703 1 75.31 374 GLY B N 1
ATOM 9626 C CA . GLY B 1 374 ? 1.446 -25.125 -23.797 1 75.31 374 GLY B CA 1
ATOM 9627 C C . GLY B 1 374 ? 2.678 -25.984 -23.625 1 75.31 374 GLY B C 1
ATOM 9628 O O . GLY B 1 374 ? 3.629 -25.891 -24.406 1 75.31 374 GLY B O 1
ATOM 9629 N N . SER B 1 375 ? 2.65 -26.781 -22.641 1 85.69 375 SER B N 1
ATOM 9630 C CA . SER B 1 375 ? 3.811 -27.625 -22.391 1 85.69 375 SER B CA 1
ATOM 9631 C C . SER B 1 375 ? 3.719 -28.922 -23.188 1 85.69 375 SER B C 1
ATOM 9633 O O . SER B 1 375 ? 2.633 -29.328 -23.609 1 85.69 375 SER B O 1
ATOM 9635 N N . LYS B 1 376 ? 4.828 -29.531 -23.328 1 88.12 376 LYS B N 1
ATOM 9636 C CA . LYS B 1 376 ? 4.902 -30.781 -24.094 1 88.12 376 LYS B CA 1
ATOM 9637 C C . LYS B 1 376 ? 4.613 -31.984 -23.219 1 88.12 376 LYS B C 1
ATOM 9639 O O . LYS B 1 376 ? 4.168 -33.031 -23.703 1 88.12 376 LYS B O 1
ATOM 9644 N N . TRP B 1 377 ? 4.887 -31.812 -21.969 1 88.19 377 TRP B N 1
ATOM 9645 C CA . TRP B 1 377 ? 4.691 -32.969 -21.125 1 88.19 377 TRP B CA 1
ATOM 9646 C C . TRP B 1 377 ? 3.209 -33.281 -20.969 1 88.19 377 TRP B C 1
ATOM 9648 O O . TRP B 1 377 ? 2.834 -34.438 -20.766 1 88.19 377 TRP B O 1
ATOM 9658 N N . VAL B 1 378 ? 2.328 -32.344 -21.141 1 83.88 378 VAL B N 1
ATOM 9659 C CA . VAL B 1 378 ? 0.891 -32.531 -20.984 1 83.88 378 VAL B CA 1
ATOM 9660 C C . VAL B 1 378 ? 0.354 -33.344 -22.172 1 83.88 378 VAL B C 1
ATOM 9662 O O . VAL B 1 378 ? -0.648 -34.062 -22.062 1 83.88 378 VAL B O 1
ATOM 9665 N N . GLU B 1 379 ? 1.034 -33.219 -23.203 1 83.75 379 GLU B N 1
ATOM 9666 C CA . GLU B 1 379 ? 0.604 -33.938 -24.391 1 83.75 379 GLU B CA 1
ATOM 9667 C C . GLU B 1 379 ? 0.799 -35.438 -24.234 1 83.75 379 GLU B C 1
ATOM 9669 O O . GLU B 1 379 ? 0.061 -36.25 -24.828 1 83.75 379 GLU B O 1
ATOM 9674 N N . LEU B 1 380 ? 1.77 -35.688 -23.422 1 86.12 380 LEU B N 1
ATOM 9675 C CA . LEU B 1 380 ? 2.074 -37.125 -23.266 1 86.12 380 LEU B CA 1
ATOM 9676 C C . LEU B 1 380 ? 1.531 -37.656 -21.938 1 86.12 380 LEU B C 1
ATOM 9678 O O . LEU B 1 380 ? 1.157 -38.812 -21.828 1 86.12 380 LEU B O 1
ATOM 9682 N N . ILE B 1 381 ? 1.67 -36.625 -20.969 1 82.94 381 ILE B N 1
ATOM 9683 C CA . ILE B 1 381 ? 1.269 -37.031 -19.625 1 82.94 381 ILE B CA 1
ATOM 9684 C C . ILE B 1 381 ? 0.159 -36.125 -19.109 1 82.94 381 ILE B C 1
ATOM 9686 O O . ILE B 1 381 ? 0.338 -34.906 -19.047 1 82.94 381 ILE B O 1
ATOM 9690 N N . VAL B 1 382 ? -0.941 -36.25 -19.109 1 75.5 382 VAL B N 1
ATOM 9691 C CA . VAL B 1 382 ? -2.158 -35.531 -18.797 1 75.5 382 VAL B CA 1
ATOM 9692 C C . VAL B 1 382 ? -2.031 -34.875 -17.422 1 75.5 382 VAL B C 1
ATOM 9694 O O . VAL B 1 382 ? -2.432 -33.719 -17.25 1 75.5 382 VAL B O 1
ATOM 9697 N N . SER B 1 383 ? -1.513 -35.531 -16.422 1 77.19 383 SER B N 1
ATOM 9698 C CA . SER B 1 383 ? -1.368 -35.031 -15.07 1 77.19 383 SER B CA 1
ATOM 9699 C C . SER B 1 383 ? 0.064 -35.188 -14.57 1 77.19 383 SER B C 1
ATOM 9701 O O . SER B 1 383 ? 0.795 -36.062 -15.031 1 77.19 383 SER B O 1
ATOM 9703 N N . ASN B 1 384 ? 0.45 -34.281 -13.734 1 75.94 384 ASN B N 1
ATOM 9704 C CA . ASN B 1 384 ? 1.823 -34.281 -13.242 1 75.94 384 ASN B CA 1
ATOM 9705 C C . ASN B 1 384 ? 2.146 -35.531 -12.445 1 75.94 384 ASN B C 1
ATOM 9707 O O . ASN B 1 384 ? 1.741 -35.656 -11.289 1 75.94 384 ASN B O 1
ATOM 9711 N N . PRO B 1 385 ? 2.938 -36.312 -13.023 1 79.88 385 PRO B N 1
ATOM 9712 C CA . PRO B 1 385 ? 3.299 -37.531 -12.32 1 79.88 385 PRO B CA 1
ATOM 9713 C C . PRO B 1 385 ? 4.469 -37.344 -11.359 1 79.88 385 PRO B C 1
ATOM 9715 O O . PRO B 1 385 ? 4.73 -38.219 -10.523 1 79.88 385 PRO B O 1
ATOM 9718 N N . TRP B 1 386 ? 5.117 -36.219 -11.438 1 83.94 386 TRP B N 1
ATOM 9719 C CA . TRP B 1 386 ? 6.328 -35.969 -10.656 1 83.94 386 TRP B CA 1
ATOM 9720 C C . TRP B 1 386 ? 5.984 -35.406 -9.281 1 83.94 386 TRP B C 1
ATOM 9722 O O . TRP B 1 386 ? 6.875 -35.094 -8.492 1 83.94 386 TRP B O 1
ATOM 9732 N N . ARG B 1 387 ? 4.852 -35.25 -8.922 1 77.56 387 ARG B N 1
ATOM 9733 C CA . ARG B 1 387 ? 4.457 -34.656 -7.641 1 77.56 387 ARG B CA 1
ATOM 9734 C C . ARG B 1 387 ? 4.988 -35.469 -6.473 1 77.56 387 ARG B C 1
ATOM 9736 O O . ARG B 1 387 ? 5.344 -34.938 -5.43 1 77.56 387 ARG B O 1
ATOM 9743 N N . GLY B 1 388 ? 5.059 -36.812 -6.668 1 76.12 388 GLY B N 1
ATOM 9744 C CA . GLY B 1 388 ? 5.527 -37.719 -5.613 1 76.12 388 GLY B CA 1
ATOM 9745 C C . GLY B 1 388 ? 7.008 -37.562 -5.328 1 76.12 388 GLY B C 1
ATOM 9746 O O . GLY B 1 388 ? 7.477 -37.938 -4.246 1 76.12 388 GLY B O 1
ATOM 9747 N N . VAL B 1 389 ? 7.758 -37.031 -6.246 1 80.5 389 VAL B N 1
ATOM 9748 C CA . VAL B 1 389 ? 9.195 -36.875 -6.07 1 80.5 389 VAL B CA 1
ATOM 9749 C C . VAL B 1 389 ? 9.531 -35.406 -5.832 1 80.5 389 VAL B C 1
ATOM 9751 O O . VAL B 1 389 ? 10.586 -34.938 -6.254 1 80.5 389 VAL B O 1
ATOM 9754 N N . ASP B 1 390 ? 8.68 -34.625 -5.359 1 83.19 390 ASP B N 1
ATOM 9755 C CA . ASP B 1 390 ? 8.836 -33.25 -4.906 1 83.19 390 ASP B CA 1
ATOM 9756 C C . ASP B 1 390 ? 9.117 -32.312 -6.082 1 83.19 390 ASP B C 1
ATOM 9758 O O . ASP B 1 390 ? 9.914 -31.375 -5.965 1 83.19 390 ASP B O 1
ATOM 9762 N N . TYR B 1 391 ? 8.672 -32.656 -7.289 1 87.5 391 TYR B N 1
ATOM 9763 C CA . TYR B 1 391 ? 8.648 -31.703 -8.398 1 87.5 391 TYR B CA 1
ATOM 9764 C C . TYR B 1 391 ? 7.445 -30.781 -8.297 1 87.5 391 TYR B C 1
ATOM 9766 O O . TYR B 1 391 ? 6.344 -31.219 -7.953 1 87.5 391 TYR B O 1
ATOM 9774 N N . ILE B 1 392 ? 7.734 -29.609 -8.492 1 88.06 392 ILE B N 1
ATOM 9775 C CA . ILE B 1 392 ? 6.625 -28.672 -8.445 1 88.06 392 ILE B CA 1
ATOM 9776 C C . ILE B 1 392 ? 6.27 -28.219 -9.867 1 88.06 392 ILE B C 1
ATOM 9778 O O . ILE B 1 392 ? 7.156 -28.016 -10.695 1 88.06 392 ILE B O 1
ATOM 9782 N N . GLU B 1 393 ? 5.023 -28.25 -10.164 1 89 393 GLU B N 1
ATOM 9783 C CA . GLU B 1 393 ? 4.543 -27.672 -11.414 1 89 393 GLU B CA 1
ATOM 9784 C C . GLU B 1 393 ? 4.344 -26.172 -11.289 1 89 393 GLU B C 1
ATOM 9786 O O . GLU B 1 393 ? 3.598 -25.703 -10.422 1 89 393 GLU B O 1
ATOM 9791 N N . LEU B 1 394 ? 4.957 -25.438 -12.156 1 89.69 394 LEU B N 1
ATOM 9792 C CA . LEU B 1 394 ? 4.891 -23.984 -12.094 1 89.69 394 LEU B CA 1
ATOM 9793 C C . LEU B 1 394 ? 3.486 -23.484 -12.422 1 89.69 394 LEU B C 1
ATOM 9795 O O . LEU B 1 394 ? 2.84 -24 -13.336 1 89.69 394 LEU B O 1
ATOM 9799 N N . GLY B 1 395 ? 3.096 -22.578 -11.594 1 85 395 GLY B N 1
ATOM 9800 C CA . GLY B 1 395 ? 1.836 -21.922 -11.906 1 85 395 GLY B CA 1
ATOM 9801 C C . GLY B 1 395 ? 1.944 -20.953 -13.062 1 85 395 GLY B C 1
ATOM 9802 O O . GLY B 1 395 ? 2.982 -20.312 -13.25 1 85 395 GLY B O 1
ATOM 9803 N N . GLU B 1 396 ? 0.939 -20.734 -13.727 1 83.25 396 GLU B N 1
ATOM 9804 C CA . GLU B 1 396 ? 0.928 -19.844 -14.891 1 83.25 396 GLU B CA 1
ATOM 9805 C C . GLU B 1 396 ? 1.177 -18.391 -14.469 1 83.25 396 GLU B C 1
ATOM 9807 O O . GLU B 1 396 ? 1.644 -17.578 -15.273 1 83.25 396 GLU B O 1
ATOM 9812 N N . GLU B 1 397 ? 0.969 -18.172 -13.328 1 82.81 397 GLU B N 1
ATOM 9813 C CA . GLU B 1 397 ? 1.128 -16.812 -12.812 1 82.81 397 GLU B CA 1
ATOM 9814 C C . GLU B 1 397 ? 2.592 -16.375 -12.852 1 82.81 397 GLU B C 1
ATOM 9816 O O . GLU B 1 397 ? 2.889 -15.188 -12.984 1 82.81 397 GLU B O 1
ATOM 9821 N N . ASN B 1 398 ? 3.443 -17.344 -12.695 1 89.62 398 ASN B N 1
ATOM 9822 C CA . ASN B 1 398 ? 4.871 -17.031 -12.703 1 89.62 398 ASN B CA 1
ATOM 9823 C C . ASN B 1 398 ? 5.32 -16.5 -14.062 1 89.62 398 ASN B C 1
ATOM 9825 O O . ASN B 1 398 ? 6.352 -15.836 -14.156 1 89.62 398 ASN B O 1
ATOM 9829 N N . LEU B 1 399 ? 4.504 -16.781 -15.07 1 89.94 399 LEU B N 1
ATOM 9830 C CA . LEU B 1 399 ? 4.914 -16.438 -16.438 1 89.94 399 LEU B CA 1
ATOM 9831 C C . LEU B 1 399 ? 4.031 -15.336 -17.016 1 89.94 399 LEU B C 1
ATOM 9833 O O . LEU B 1 399 ? 4.066 -15.078 -18.219 1 89.94 399 LEU B O 1
ATOM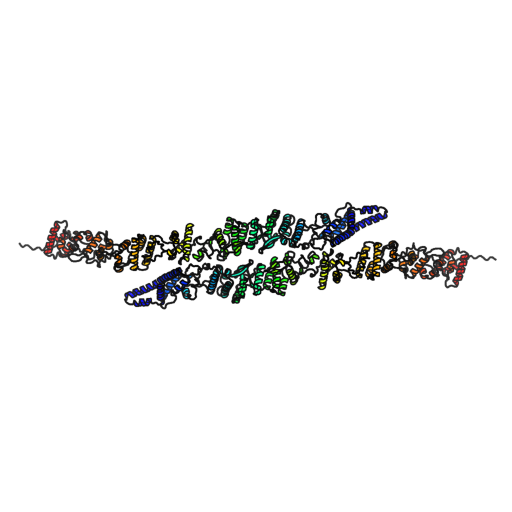 9837 N N . ARG B 1 400 ? 3.285 -14.742 -16.25 1 85.19 400 ARG B N 1
ATOM 9838 C CA . ARG B 1 400 ? 2.43 -13.656 -16.734 1 85.19 400 ARG B CA 1
ATOM 9839 C C . ARG B 1 400 ? 3.262 -12.453 -17.172 1 85.19 400 ARG B C 1
ATOM 9841 O O . ARG B 1 400 ? 4.121 -11.984 -16.422 1 85.19 400 ARG B O 1
ATOM 9848 N N . PRO B 1 401 ? 2.996 -12.078 -18.391 1 89.19 401 PRO B N 1
ATOM 9849 C CA . PRO B 1 401 ? 3.721 -10.875 -18.812 1 89.19 401 PRO B CA 1
ATOM 9850 C C . PRO B 1 401 ? 3.344 -9.641 -17.984 1 89.19 401 PRO B C 1
ATOM 9852 O O . PRO B 1 401 ? 2.211 -9.539 -17.516 1 89.19 401 PRO B O 1
ATOM 9855 N N . GLY B 1 402 ? 4.305 -8.805 -17.812 1 89.62 402 GLY B N 1
ATOM 9856 C CA . GLY B 1 402 ? 4 -7.613 -17.047 1 89.62 402 GLY B CA 1
ATOM 9857 C C . GLY B 1 402 ? 5.172 -6.652 -16.938 1 89.62 402 GLY B C 1
ATOM 9858 O O . GLY B 1 402 ? 6.219 -6.875 -17.562 1 89.62 402 GLY B O 1
ATOM 9859 N N . TYR B 1 403 ? 4.926 -5.594 -16.266 1 89.94 403 TYR B N 1
ATOM 9860 C CA . TYR B 1 403 ? 5.934 -4.547 -16.094 1 89.94 403 TYR B CA 1
ATOM 9861 C C . TYR B 1 403 ? 6.516 -4.582 -14.68 1 89.94 403 TYR B C 1
ATOM 9863 O O . TYR B 1 403 ? 5.828 -4.941 -13.727 1 89.94 403 TYR B O 1
ATOM 9871 N N . PHE B 1 404 ? 7.816 -4.344 -14.578 1 92.75 404 PHE B N 1
ATOM 9872 C CA . PHE B 1 404 ? 8.5 -4.141 -13.305 1 92.75 404 PHE B CA 1
ATOM 9873 C C . PHE B 1 404 ? 9.43 -2.938 -13.375 1 92.75 404 PHE B C 1
ATOM 9875 O O . PHE B 1 404 ? 10.391 -2.932 -14.148 1 92.75 404 PHE B O 1
ATOM 9882 N N . ALA B 1 405 ? 9.125 -1.952 -12.594 1 91.06 405 ALA B N 1
ATOM 9883 C CA . ALA B 1 405 ? 9.922 -0.727 -12.555 1 91.06 405 ALA B CA 1
ATOM 9884 C C . ALA B 1 405 ? 10.062 -0.128 -13.953 1 91.06 405 ALA B C 1
ATOM 9886 O O . ALA B 1 405 ? 11.164 0.243 -14.367 1 91.06 405 ALA B O 1
ATOM 9887 N N . GLY B 1 406 ? 9.016 -0.242 -14.797 1 87.5 406 GLY B N 1
ATOM 9888 C CA . GLY B 1 406 ? 8.969 0.381 -16.109 1 87.5 406 GLY B CA 1
ATOM 9889 C C . GLY B 1 406 ? 9.453 -0.534 -17.219 1 87.5 406 GLY B C 1
ATOM 9890 O O . GLY B 1 406 ? 9.32 -0.212 -18.406 1 87.5 406 GLY B O 1
ATOM 9891 N N . GLU B 1 407 ? 9.992 -1.649 -16.844 1 92.56 407 GLU B N 1
ATOM 9892 C CA . GLU B 1 407 ? 10.516 -2.578 -17.844 1 92.56 407 GLU B CA 1
ATOM 9893 C C . GLU B 1 407 ? 9.539 -3.721 -18.109 1 92.56 407 GLU B C 1
ATOM 9895 O O . GLU B 1 407 ? 9.023 -4.328 -17.156 1 92.56 407 GLU B O 1
ATOM 9900 N N . PHE B 1 408 ? 9.352 -3.986 -19.328 1 93.94 408 PHE B N 1
ATOM 9901 C CA . PHE B 1 408 ? 8.406 -5.031 -19.703 1 93.94 408 PHE B CA 1
ATOM 9902 C C . PHE B 1 408 ? 9.125 -6.363 -19.891 1 93.94 408 PHE B C 1
ATOM 9904 O O . PHE B 1 408 ? 10.258 -6.402 -20.391 1 93.94 408 PHE B O 1
ATOM 9911 N N . THR B 1 409 ? 8.523 -7.391 -19.453 1 94.38 409 THR B N 1
ATOM 9912 C CA . THR B 1 409 ? 9.023 -8.742 -19.656 1 94.38 409 THR B CA 1
ATOM 9913 C C . THR B 1 409 ? 7.918 -9.656 -20.172 1 94.38 409 THR B C 1
ATOM 9915 O O . THR B 1 409 ? 6.793 -9.633 -19.672 1 94.38 409 THR B O 1
ATOM 9918 N N . SER B 1 410 ? 8.25 -10.383 -21.188 1 93.69 410 SER B N 1
ATOM 9919 C CA . SER B 1 410 ? 7.285 -11.32 -21.766 1 93.69 410 SER B CA 1
ATOM 9920 C C . SER B 1 410 ? 7.316 -12.664 -21.031 1 93.69 410 SER B C 1
ATOM 9922 O O . SER B 1 410 ? 8.258 -12.945 -20.297 1 93.69 410 SER B O 1
ATOM 9924 N N . GLY B 1 411 ? 6.312 -13.438 -21.234 1 91.5 411 GLY B N 1
ATOM 9925 C CA . GLY B 1 411 ? 6.246 -14.758 -20.625 1 91.5 411 GLY B CA 1
ATOM 9926 C C . GLY B 1 411 ? 7.34 -15.688 -21.125 1 91.5 411 GLY B C 1
ATOM 9927 O O . GLY B 1 411 ? 7.855 -16.516 -20.359 1 91.5 411 GLY B O 1
ATOM 9928 N N . GLU B 1 412 ? 7.707 -15.547 -22.328 1 91.56 412 GLU B N 1
ATOM 9929 C CA . GLU B 1 412 ? 8.75 -16.375 -22.906 1 91.56 412 GLU B CA 1
ATOM 9930 C C . GLU B 1 412 ? 10.117 -16.078 -22.297 1 91.56 412 GLU B C 1
ATOM 9932 O O . GLU B 1 412 ? 10.922 -16.984 -22.078 1 91.56 412 GLU B O 1
ATOM 9937 N N . GLN B 1 413 ? 10.281 -14.859 -22.078 1 94.56 413 GLN B N 1
ATOM 9938 C CA . GLN B 1 413 ? 11.547 -14.445 -21.469 1 94.56 413 GLN B CA 1
ATOM 9939 C C . GLN B 1 413 ? 11.672 -14.977 -20.047 1 94.56 413 GLN B C 1
ATOM 9941 O O . GLN B 1 413 ? 12.742 -15.43 -19.641 1 94.56 413 GLN B O 1
ATOM 9946 N N . LEU B 1 414 ? 10.625 -14.922 -19.406 1 94.94 414 LEU B N 1
ATOM 9947 C CA . LEU B 1 414 ? 10.625 -15.406 -18.031 1 94.94 414 LEU B CA 1
ATOM 9948 C C . LEU B 1 414 ? 10.828 -16.922 -17.984 1 94.94 414 LEU B C 1
ATOM 9950 O O . LEU B 1 414 ? 11.516 -17.422 -17.094 1 94.94 414 LEU B O 1
ATOM 9954 N N . LEU B 1 415 ? 10.195 -17.562 -18.922 1 94.38 415 LEU B N 1
ATOM 9955 C CA . LEU B 1 415 ? 10.352 -19.016 -18.984 1 94.38 415 LEU B CA 1
ATOM 9956 C C . LEU B 1 415 ? 11.797 -19.406 -19.234 1 94.38 415 LEU B C 1
ATOM 9958 O O . LEU B 1 415 ? 12.32 -20.328 -18.625 1 94.38 415 LEU B O 1
ATOM 9962 N N . GLU B 1 416 ? 12.445 -18.75 -20.125 1 94.25 416 GLU B N 1
ATOM 9963 C CA . GLU B 1 416 ? 13.852 -19.016 -20.406 1 94.25 416 GLU B CA 1
ATOM 9964 C C . GLU B 1 416 ? 14.719 -18.75 -19.188 1 94.25 416 GLU B C 1
ATOM 9966 O O . GLU B 1 416 ? 15.672 -19.484 -18.906 1 94.25 416 GLU B O 1
ATOM 9971 N N . PHE B 1 417 ? 14.422 -17.688 -18.5 1 95.56 417 PHE B N 1
ATOM 9972 C CA . PHE B 1 417 ? 15.141 -17.344 -17.266 1 95.56 417 PHE B CA 1
ATOM 9973 C C . PHE B 1 417 ? 15 -18.453 -16.234 1 95.56 417 PHE B C 1
ATOM 9975 O O . PHE B 1 417 ? 15.977 -18.844 -15.586 1 95.56 417 PHE B O 1
ATOM 9982 N N . LEU B 1 418 ? 13.75 -18.953 -16.125 1 95 418 LEU B N 1
ATOM 9983 C CA . LEU B 1 418 ? 13.477 -19.984 -15.117 1 95 418 LEU B CA 1
ATOM 9984 C C . LEU B 1 418 ? 14.094 -21.328 -15.531 1 95 418 LEU B C 1
ATOM 9986 O O . LEU B 1 418 ? 14.5 -22.109 -14.68 1 95 418 LEU B O 1
ATOM 9990 N N . LYS B 1 419 ? 14.148 -21.562 -16.812 1 93.31 419 LYS B N 1
ATOM 9991 C CA . LYS B 1 419 ? 14.805 -22.781 -17.297 1 93.31 419 LYS B CA 1
ATOM 9992 C C . LYS B 1 419 ? 16.297 -22.766 -16.969 1 93.31 419 LYS B C 1
ATOM 9994 O O . LYS B 1 419 ? 16.844 -23.797 -16.547 1 93.31 419 LYS B O 1
ATOM 9999 N N . THR B 1 420 ? 16.844 -21.625 -17.062 1 93.38 420 THR B N 1
ATOM 10000 C CA . THR B 1 420 ? 18.297 -21.5 -16.922 1 93.38 420 THR B CA 1
ATOM 10001 C C . THR B 1 420 ? 18.688 -21.453 -15.445 1 93.38 420 THR B C 1
ATOM 10003 O O . THR B 1 420 ? 19.672 -22.062 -15.039 1 93.38 420 THR B O 1
ATOM 10006 N N . HIS B 1 421 ? 17.891 -20.75 -14.672 1 94.38 421 HIS B N 1
ATOM 10007 C CA . HIS B 1 421 ? 18.391 -20.438 -13.336 1 94.38 421 HIS B CA 1
ATOM 10008 C C . HIS B 1 421 ? 17.656 -21.25 -12.273 1 94.38 421 HIS B C 1
ATOM 10010 O O . HIS B 1 421 ? 18.141 -21.422 -11.156 1 94.38 421 HIS B O 1
ATOM 10016 N N . VAL B 1 422 ? 16.5 -21.781 -12.523 1 92.88 422 VAL B N 1
ATOM 10017 C CA . VAL B 1 422 ? 15.742 -22.547 -11.555 1 92.88 422 VAL B CA 1
ATOM 10018 C C . VAL B 1 422 ? 15.688 -24.016 -11.984 1 92.88 422 VAL B C 1
ATOM 10020 O O . VAL B 1 422 ? 15.336 -24.891 -11.188 1 92.88 422 VAL B O 1
ATOM 10023 N N . GLY B 1 423 ? 15.977 -24.297 -13.242 1 89.94 423 GLY B N 1
ATOM 10024 C CA . GLY B 1 423 ? 15.945 -25.656 -13.75 1 89.94 423 GLY B CA 1
ATOM 10025 C C . GLY B 1 423 ? 14.562 -26.125 -14.148 1 89.94 423 GLY B C 1
ATOM 10026 O O . GLY B 1 423 ? 14.188 -27.266 -13.914 1 89.94 423 GLY B O 1
ATOM 10027 N N . ALA B 1 424 ? 13.688 -25.188 -14.531 1 92.5 424 ALA B N 1
ATOM 10028 C CA . ALA B 1 424 ? 12.383 -25.578 -15.07 1 92.5 424 ALA B CA 1
ATOM 10029 C C . ALA B 1 424 ? 12.539 -26.375 -16.359 1 92.5 424 ALA B C 1
ATOM 10031 O O . ALA B 1 424 ? 13.273 -25.969 -17.266 1 92.5 424 ALA B O 1
ATOM 10032 N N . SER B 1 425 ? 11.891 -27.5 -16.328 1 92.12 425 SER B N 1
ATOM 10033 C CA . SER B 1 425 ? 12.148 -28.391 -17.453 1 92.12 425 SER B CA 1
ATOM 10034 C C . SER B 1 425 ? 10.852 -28.875 -18.094 1 92.12 425 SER B C 1
ATOM 10036 O O . SER B 1 425 ? 9.789 -28.828 -17.453 1 92.12 425 SER B O 1
ATOM 10038 N N . ASP B 1 426 ? 10.891 -29.234 -19.281 1 92.19 426 ASP B N 1
ATOM 10039 C CA . ASP B 1 426 ? 9.844 -29.844 -20.094 1 92.19 426 ASP B CA 1
ATOM 10040 C C . ASP B 1 426 ? 10.383 -31.016 -20.906 1 92.19 426 ASP B C 1
ATOM 10042 O O . ASP B 1 426 ? 11.578 -31.297 -20.875 1 92.19 426 ASP B O 1
ATOM 10046 N N . ILE B 1 427 ? 9.43 -31.844 -21.406 1 90.81 427 ILE B N 1
ATOM 10047 C CA . ILE B 1 427 ? 9.859 -32.875 -22.328 1 90.81 427 ILE B CA 1
ATOM 10048 C C . ILE B 1 427 ? 10.469 -32.25 -23.578 1 90.81 427 ILE B C 1
ATOM 10050 O O . ILE B 1 427 ? 9.906 -31.297 -24.141 1 90.81 427 ILE B O 1
ATOM 10054 N N . PRO B 1 428 ? 11.742 -32.594 -23.906 1 91.38 428 PRO B N 1
ATOM 10055 C CA . PRO B 1 428 ? 12.422 -33.875 -23.609 1 91.38 428 PRO B CA 1
ATOM 10056 C C . PRO B 1 428 ? 13.516 -33.688 -22.547 1 91.38 428 PRO B C 1
ATOM 10058 O O . PRO B 1 428 ? 14.289 -34.625 -22.312 1 91.38 428 PRO B O 1
ATOM 10061 N N . ASP B 1 429 ? 13.562 -32.625 -21.906 1 89.12 429 ASP B N 1
ATOM 10062 C CA . ASP B 1 429 ? 14.711 -32.344 -21.047 1 89.12 429 ASP B CA 1
ATOM 10063 C C . ASP B 1 429 ? 14.461 -32.812 -19.625 1 89.12 429 ASP B C 1
ATOM 10065 O O . ASP B 1 429 ? 15.375 -32.812 -18.797 1 89.12 429 ASP B O 1
ATOM 10069 N N . ILE B 1 430 ? 13.359 -33.344 -19.328 1 89.62 430 ILE B N 1
ATOM 10070 C CA . ILE B 1 430 ? 13.008 -33.75 -17.984 1 89.62 430 ILE B CA 1
ATOM 10071 C C . ILE B 1 430 ? 13.25 -35.25 -17.812 1 89.62 430 ILE B C 1
ATOM 10073 O O . ILE B 1 430 ? 13.172 -36 -18.797 1 89.62 430 ILE B O 1
ATOM 10077 N N . SER B 1 431 ? 13.594 -35.625 -16.594 1 87.38 431 SER B N 1
ATOM 10078 C CA . SER B 1 431 ? 13.742 -37.062 -16.312 1 87.38 431 SER B CA 1
ATOM 10079 C C . SER B 1 431 ? 12.391 -37.75 -16.25 1 87.38 431 SER B C 1
ATOM 10081 O O . SER B 1 431 ? 11.398 -37.188 -15.797 1 87.38 431 SER B O 1
ATOM 10083 N N . PRO B 1 432 ? 12.312 -38.906 -16.766 1 85.25 432 PRO B N 1
ATOM 10084 C CA . PRO B 1 432 ? 11.031 -39.625 -16.797 1 85.25 432 PRO B CA 1
ATOM 10085 C C . PRO B 1 432 ? 10.531 -40 -15.398 1 85.25 432 PRO B C 1
ATOM 10087 O O . PRO B 1 432 ? 11.336 -40.281 -14.508 1 85.25 432 PRO B O 1
ATOM 10090 N N . PRO B 1 433 ? 9.258 -39.844 -15.305 1 83.5 433 PRO B N 1
ATOM 10091 C CA . PRO B 1 433 ? 8.672 -40.281 -14.039 1 83.5 433 PRO B CA 1
ATOM 10092 C C . PRO B 1 433 ? 8.523 -41.812 -13.969 1 83.5 433 PRO B C 1
ATOM 10094 O O . PRO B 1 433 ? 8.609 -42.5 -14.992 1 83.5 433 PRO B O 1
ATOM 10097 N N . ASP B 1 434 ? 8.43 -42.312 -12.766 1 82.19 434 ASP B N 1
ATOM 10098 C CA . ASP B 1 434 ? 8.133 -43.75 -12.609 1 82.19 434 ASP B CA 1
ATOM 10099 C C . ASP B 1 434 ? 6.625 -44 -12.688 1 82.19 434 ASP B C 1
ATOM 10101 O O . ASP B 1 434 ? 6.008 -44.406 -11.711 1 82.19 434 ASP B O 1
ATOM 10105 N N . ALA B 1 435 ? 6.051 -43.625 -13.797 1 83.31 435 ALA B N 1
ATOM 10106 C CA . ALA B 1 435 ? 4.613 -43.781 -14.008 1 83.31 435 ALA B CA 1
ATOM 10107 C C . ALA B 1 435 ? 4.305 -44.156 -15.453 1 83.31 435 ALA B C 1
ATOM 10109 O O . ALA B 1 435 ? 5.16 -44 -16.328 1 83.31 435 ALA B O 1
ATOM 10110 N N . ASP B 1 436 ? 3.107 -44.625 -15.625 1 83.69 436 ASP B N 1
ATOM 10111 C CA . ASP B 1 436 ? 2.652 -44.969 -16.969 1 83.69 436 ASP B CA 1
ATOM 10112 C C . ASP B 1 436 ? 2.391 -43.719 -17.797 1 83.69 436 ASP B C 1
ATOM 10114 O O . ASP B 1 436 ? 1.999 -42.688 -17.266 1 83.69 436 ASP B O 1
ATOM 10118 N N . ILE B 1 437 ? 2.625 -43.812 -19.078 1 86.88 437 ILE B N 1
ATOM 10119 C CA . ILE B 1 437 ? 2.309 -42.75 -20 1 86.88 437 ILE B CA 1
ATOM 10120 C C . ILE B 1 437 ? 0.913 -42.938 -20.594 1 86.88 437 ILE B C 1
ATOM 10122 O O . ILE B 1 437 ? 0.733 -43.75 -21.516 1 86.88 437 ILE B O 1
ATOM 10126 N N . PRO B 1 438 ? 0.064 -42.188 -20.188 1 81.88 438 PRO B N 1
ATOM 10127 C CA . PRO B 1 438 ? -1.327 -42.406 -20.578 1 81.88 438 PRO B CA 1
ATOM 10128 C C . PRO B 1 438 ? -1.561 -42.219 -22.078 1 81.88 438 PRO B C 1
ATOM 10130 O O . PRO B 1 438 ? -2.439 -42.844 -22.656 1 81.88 438 PRO B O 1
ATOM 10133 N N . ALA B 1 439 ? -0.829 -41.406 -22.719 1 83 439 ALA B N 1
ATOM 10134 C CA . ALA B 1 439 ? -1.044 -41.094 -24.125 1 83 439 ALA B CA 1
ATOM 10135 C C . ALA B 1 439 ? -0.815 -42.344 -25 1 83 439 ALA B C 1
ATOM 10137 O O . ALA B 1 439 ? -1.369 -42.438 -26.109 1 83 439 ALA B O 1
ATOM 10138 N N . VAL B 1 440 ? -0.095 -43.281 -24.453 1 80.81 440 VAL B N 1
ATOM 10139 C CA . VAL B 1 440 ? 0.304 -44.406 -25.266 1 80.81 440 VAL B CA 1
ATOM 10140 C C . VAL B 1 440 ? -0.846 -45.406 -25.359 1 80.81 440 VAL B C 1
ATOM 10142 O O . VAL B 1 440 ? -0.861 -46.281 -26.234 1 80.81 440 VAL B O 1
ATOM 10145 N N . ALA B 1 441 ? -1.821 -45.219 -24.5 1 74.06 441 ALA B N 1
ATOM 10146 C CA . ALA B 1 441 ? -2.982 -46.094 -24.547 1 74.06 441 ALA B CA 1
ATOM 10147 C C . ALA B 1 441 ? -3.77 -45.906 -25.844 1 74.06 441 ALA B C 1
ATOM 10149 O O . ALA B 1 441 ? -4.516 -46.781 -26.266 1 74.06 441 ALA B O 1
ATOM 10150 N N . ALA B 1 442 ? -3.627 -44.781 -26.438 1 75.44 442 ALA B N 1
ATOM 10151 C CA . ALA B 1 442 ? -4.195 -44.469 -27.75 1 75.44 442 ALA B CA 1
ATOM 10152 C C . ALA B 1 442 ? -3.098 -44.156 -28.766 1 75.44 442 ALA B C 1
ATOM 10154 O O . ALA B 1 442 ? -1.952 -43.906 -28.406 1 75.44 442 ALA B O 1
ATOM 10155 N N . PRO B 1 443 ? -3.443 -44.375 -30.031 1 75.31 443 PRO B N 1
ATOM 10156 C CA . PRO B 1 443 ? -2.424 -44.031 -31.016 1 75.31 443 PRO B CA 1
ATOM 10157 C C . PRO B 1 443 ? -1.93 -42.594 -30.891 1 75.31 443 PRO B C 1
ATOM 10159 O O . PRO B 1 443 ? -2.736 -41.688 -30.828 1 75.31 443 PRO B O 1
ATOM 10162 N N . LEU B 1 444 ? -0.7 -42.5 -30.891 1 81.69 444 LEU B N 1
ATOM 10163 C CA . LEU B 1 444 ? -0.072 -41.219 -30.719 1 81.69 444 LEU B CA 1
ATOM 10164 C C . LEU B 1 444 ? -0.171 -40.375 -32 1 81.69 444 LEU B C 1
ATOM 10166 O O . LEU B 1 444 ? -0.164 -40.938 -33.094 1 81.69 444 LEU B O 1
ATOM 10170 N N . THR B 1 445 ? -0.311 -39.156 -31.812 1 81.38 445 THR B N 1
ATOM 10171 C CA . THR B 1 445 ? -0.254 -38.25 -32.969 1 81.38 445 THR B CA 1
ATOM 10172 C C . THR B 1 445 ? 1.154 -38.219 -33.562 1 81.38 445 THR B C 1
ATOM 10174 O O . THR B 1 445 ? 2.115 -38.625 -32.906 1 81.38 445 THR B O 1
ATOM 10177 N N . PHE B 1 446 ? 1.222 -37.75 -34.719 1 80.38 446 PHE B N 1
ATOM 10178 C CA . PHE B 1 446 ? 2.492 -37.656 -35.438 1 80.38 446 PHE B CA 1
ATOM 10179 C C . PHE B 1 446 ? 3.508 -36.875 -34.594 1 80.38 446 PHE B C 1
ATOM 10181 O O . PHE B 1 446 ? 4.652 -37.312 -34.438 1 80.38 446 PHE B O 1
ATOM 10188 N N . GLN B 1 447 ? 3.076 -35.844 -34.031 1 85.38 447 GLN B N 1
ATOM 10189 C CA . GLN B 1 447 ? 3.973 -34.969 -33.281 1 85.38 447 GLN B CA 1
ATOM 10190 C C . GLN B 1 447 ? 4.398 -35.625 -31.953 1 85.38 447 GLN B C 1
ATOM 10192 O O . GLN B 1 447 ? 5.555 -35.5 -31.547 1 85.38 447 GLN B O 1
ATOM 10197 N N . ASN B 1 448 ? 3.537 -36.438 -31.359 1 88.88 448 ASN B N 1
ATOM 10198 C CA . ASN B 1 448 ? 3.816 -37 -30.062 1 88.88 448 ASN B CA 1
ATOM 10199 C C . ASN B 1 448 ? 4.727 -38.219 -30.156 1 88.88 448 ASN B C 1
ATOM 10201 O O . ASN B 1 448 ? 5.434 -38.562 -29.219 1 88.88 448 ASN B O 1
ATOM 10205 N N . VAL B 1 449 ? 4.688 -38.812 -31.297 1 86.38 449 VAL B N 1
ATOM 10206 C CA . VAL B 1 449 ? 5.609 -39.906 -31.516 1 86.38 449 VAL B CA 1
ATOM 10207 C C . VAL B 1 449 ? 7.047 -39.375 -31.5 1 86.38 449 VAL B C 1
ATOM 10209 O O . VAL B 1 449 ? 7.91 -39.969 -30.828 1 86.38 449 VAL B O 1
ATOM 10212 N N . PHE B 1 450 ? 7.215 -38.344 -32.25 1 89.56 450 PHE B N 1
ATOM 10213 C CA . PHE B 1 450 ? 8.57 -37.812 -32.312 1 89.56 450 PHE B CA 1
ATOM 10214 C C . PHE B 1 450 ? 8.977 -37.188 -31 1 89.56 450 PHE B C 1
ATOM 10216 O O . PHE B 1 450 ? 10.148 -37.219 -30.625 1 89.56 450 PHE B O 1
ATOM 10223 N N . LEU B 1 451 ? 8.023 -36.656 -30.328 1 91.75 451 LEU B N 1
ATOM 10224 C CA . LEU B 1 451 ? 8.312 -36.125 -29.016 1 91.75 451 LEU B CA 1
ATOM 10225 C C . LEU B 1 451 ? 8.789 -37.219 -28.062 1 91.75 451 LEU B C 1
ATOM 10227 O O . LEU B 1 451 ? 9.734 -37 -27.297 1 91.75 451 LEU B O 1
ATOM 10231 N N . LEU B 1 452 ? 8.133 -38.312 -28.094 1 90 452 LEU B N 1
ATOM 10232 C CA . LEU B 1 452 ? 8.5 -39.438 -27.25 1 90 452 LEU B CA 1
ATOM 10233 C C . LEU B 1 452 ? 9.875 -39.969 -27.625 1 90 452 LEU B C 1
ATOM 10235 O O . LEU B 1 452 ? 10.688 -40.281 -26.75 1 90 452 LEU B O 1
ATOM 10239 N N . LEU B 1 453 ? 10.148 -40.031 -28.891 1 90.5 453 LEU B N 1
ATOM 10240 C CA . LEU B 1 453 ? 11.445 -40.5 -29.344 1 90.5 453 LEU B CA 1
ATOM 10241 C C . LEU B 1 453 ? 12.555 -39.531 -28.984 1 90.5 453 LEU B C 1
ATOM 10243 O O . LEU B 1 453 ? 13.656 -39.938 -28.609 1 90.5 453 LEU B O 1
ATOM 10247 N N . ASP B 1 454 ? 12.273 -38.344 -29.141 1 92.81 454 ASP B N 1
ATOM 10248 C CA . ASP B 1 454 ? 13.234 -37.312 -28.719 1 92.81 454 ASP B CA 1
ATOM 10249 C C . ASP B 1 454 ? 13.523 -37.438 -27.219 1 92.81 454 ASP B C 1
ATOM 10251 O O . ASP B 1 454 ? 14.648 -37.188 -26.781 1 92.81 454 ASP B O 1
ATOM 10255 N N . TRP B 1 455 ? 12.477 -37.688 -26.484 1 92.38 455 TRP B N 1
ATOM 10256 C CA . TRP B 1 455 ? 12.609 -37.844 -25.047 1 92.38 455 TRP B CA 1
ATOM 10257 C C . TRP B 1 455 ? 13.539 -39 -24.719 1 92.38 455 TRP B C 1
ATOM 10259 O O . TRP B 1 455 ? 14.445 -38.875 -23.891 1 92.38 455 TRP B O 1
ATOM 10269 N N . ILE B 1 456 ? 13.398 -40.031 -25.297 1 90.56 456 ILE B N 1
ATOM 10270 C CA . ILE B 1 456 ? 14.219 -41.219 -25.078 1 90.56 456 ILE B CA 1
ATOM 10271 C C . ILE B 1 456 ? 15.656 -40.938 -25.531 1 90.56 456 ILE B C 1
ATOM 10273 O O . ILE B 1 456 ? 16.609 -41.375 -24.875 1 90.56 456 ILE B O 1
ATOM 10277 N N . ARG B 1 457 ? 15.742 -40.281 -26.609 1 92.62 457 ARG B N 1
ATOM 10278 C CA . ARG B 1 457 ? 17.062 -39.906 -27.109 1 92.62 457 ARG B CA 1
ATOM 10279 C C . ARG B 1 457 ? 17.812 -39.062 -26.094 1 92.62 457 ARG B C 1
ATOM 10281 O O . ARG B 1 457 ? 19 -39.312 -25.812 1 92.62 457 ARG B O 1
ATOM 10288 N N . ASN B 1 458 ? 17.109 -38.188 -25.688 1 92.38 458 ASN B N 1
ATOM 10289 C CA . ASN B 1 458 ? 17.719 -37.281 -24.703 1 92.38 458 ASN B CA 1
ATOM 10290 C C . ASN B 1 458 ? 18.094 -38.031 -23.422 1 92.38 458 ASN B C 1
ATOM 10292 O O . ASN B 1 458 ? 19.109 -37.719 -22.812 1 92.38 458 ASN B O 1
ATOM 10296 N N . LEU B 1 459 ? 17.312 -38.875 -22.984 1 90.81 459 LEU B N 1
ATOM 10297 C CA . LEU B 1 459 ? 17.609 -39.656 -21.781 1 90.81 459 LEU B CA 1
ATOM 10298 C C . LEU B 1 459 ? 18.859 -40.5 -21.984 1 90.81 459 LEU B C 1
ATOM 10300 O O . LEU B 1 459 ? 19.688 -40.625 -21.078 1 90.81 459 LEU B O 1
ATOM 10304 N N . LYS B 1 460 ? 19 -40.969 -23.062 1 88 460 LYS B N 1
ATOM 10305 C CA . LYS B 1 460 ? 20.156 -41.781 -23.375 1 88 460 LYS B CA 1
ATOM 10306 C C . LYS B 1 460 ? 21.422 -40.938 -23.484 1 88 460 LYS B C 1
ATOM 10308 O O . LYS B 1 460 ? 22.484 -41.312 -23 1 88 460 LYS B O 1
ATOM 10313 N N . TYR B 1 461 ? 21.219 -39.906 -24.141 1 88 461 TYR B N 1
ATOM 10314 C CA . TYR B 1 461 ? 22.344 -39 -24.312 1 88 461 TYR B CA 1
ATOM 10315 C C . TYR B 1 461 ? 22.875 -38.531 -22.953 1 88 461 TYR B C 1
ATOM 10317 O O . TYR B 1 461 ? 24.078 -38.406 -22.75 1 88 461 TYR B O 1
ATOM 10325 N N . ARG B 1 462 ? 21.938 -38.25 -22.047 1 88.75 462 ARG B N 1
ATOM 10326 C CA . ARG B 1 462 ? 22.297 -37.719 -20.734 1 88.75 462 ARG B CA 1
ATOM 10327 C C . ARG B 1 462 ? 22.656 -38.875 -19.781 1 88.75 462 ARG B C 1
ATOM 10329 O O . ARG B 1 462 ? 23.141 -38.625 -18.688 1 88.75 462 ARG B O 1
ATOM 10336 N N . GLY B 1 463 ? 22.484 -40.062 -20.172 1 82.75 463 GLY B N 1
ATOM 10337 C CA . GLY B 1 463 ? 22.844 -41.219 -19.359 1 82.75 463 GLY B CA 1
ATOM 10338 C C . GLY B 1 463 ? 21.875 -41.469 -18.203 1 82.75 463 GLY B C 1
ATOM 10339 O O . GLY B 1 463 ? 22.281 -41.969 -17.156 1 82.75 463 GLY B O 1
ATOM 10340 N N . ILE B 1 464 ? 20.719 -40.969 -18.359 1 86.75 464 ILE B N 1
ATOM 10341 C CA . ILE B 1 464 ? 19.734 -41.156 -17.297 1 86.75 464 ILE B CA 1
ATOM 10342 C C . ILE B 1 464 ? 19.078 -42.531 -17.438 1 86.75 464 ILE B C 1
ATOM 10344 O O . ILE B 1 464 ? 18.734 -42.938 -18.547 1 86.75 464 ILE B O 1
ATOM 10348 N N . ARG B 1 465 ? 18.953 -43.125 -16.344 1 84.56 465 ARG B N 1
ATOM 10349 C CA . ARG B 1 465 ? 18.359 -44.469 -16.328 1 84.56 465 ARG B CA 1
ATOM 10350 C C . ARG B 1 465 ? 16.859 -44.375 -16.609 1 84.56 465 ARG B C 1
ATOM 10352 O O . ARG B 1 465 ? 16.141 -43.594 -15.984 1 84.56 465 ARG B O 1
ATOM 10359 N N . ILE B 1 466 ? 16.391 -45.125 -17.625 1 83.94 466 ILE B N 1
ATOM 10360 C CA . ILE B 1 466 ? 14.977 -45.188 -17.938 1 83.94 466 ILE B CA 1
ATOM 10361 C C . ILE B 1 466 ? 14.281 -46.125 -16.969 1 83.94 466 ILE B C 1
ATOM 10363 O O . ILE B 1 466 ? 14.688 -47.281 -16.828 1 83.94 466 ILE B O 1
ATOM 10367 N N . LEU B 1 467 ? 13.297 -45.719 -16.359 1 82.06 467 LEU B N 1
ATOM 10368 C CA . LEU B 1 467 ? 12.602 -46.469 -15.328 1 82.06 467 LEU B CA 1
ATOM 10369 C C . LEU B 1 467 ? 11.719 -47.562 -15.961 1 82.06 467 LEU B C 1
ATOM 10371 O O . LEU B 1 467 ? 11.219 -47.375 -17.078 1 82.06 467 LEU B O 1
ATOM 10375 N N . ASN B 1 468 ? 11.43 -48.531 -15.281 1 80.31 468 ASN B N 1
ATOM 10376 C CA . ASN B 1 468 ? 10.773 -49.75 -15.789 1 80.31 468 ASN B CA 1
ATOM 10377 C C . ASN B 1 468 ? 9.312 -49.469 -16.141 1 80.31 468 ASN B C 1
ATOM 10379 O O . ASN B 1 468 ? 8.836 -49.938 -17.188 1 80.31 468 ASN B O 1
ATOM 10383 N N . ARG B 1 469 ? 8.688 -48.781 -15.328 1 86.56 469 ARG B N 1
ATOM 10384 C CA . ARG B 1 469 ? 7.27 -48.531 -15.586 1 86.56 469 ARG B CA 1
ATOM 10385 C C . ARG B 1 469 ? 7.07 -47.688 -16.828 1 86.56 469 ARG B C 1
ATOM 10387 O O . ARG B 1 469 ? 6.105 -47.875 -17.578 1 86.56 469 ARG B O 1
ATOM 10394 N N . PHE B 1 470 ? 7.996 -46.812 -16.953 1 87.44 470 PHE B N 1
ATOM 10395 C CA . PHE B 1 470 ? 7.969 -45.938 -18.109 1 87.44 470 PHE B CA 1
ATOM 10396 C C . PHE B 1 470 ? 8.125 -46.719 -19.391 1 87.44 470 PHE B C 1
ATOM 10398 O O . PHE B 1 470 ? 7.301 -46.625 -20.312 1 87.44 470 PHE B O 1
ATOM 10405 N N . LEU B 1 471 ? 9.031 -47.531 -19.359 1 83.25 471 LEU B N 1
ATOM 10406 C CA . LEU B 1 471 ? 9.312 -48.344 -20.562 1 83.25 471 LEU B CA 1
ATOM 10407 C C . LEU B 1 471 ? 8.242 -49.406 -20.766 1 83.25 471 LEU B C 1
ATOM 10409 O O . LEU B 1 471 ? 7.883 -49.719 -21.906 1 83.25 471 LEU B O 1
ATOM 10413 N N . LYS B 1 472 ? 7.801 -49.906 -19.719 1 81.75 472 LYS B N 1
ATOM 10414 C CA . LYS B 1 472 ? 6.773 -50.938 -19.797 1 81.75 472 LYS B CA 1
ATOM 10415 C C . LYS B 1 472 ? 5.477 -50.375 -20.375 1 81.75 472 LYS B C 1
ATOM 10417 O O . LYS B 1 472 ? 4.809 -51.062 -21.172 1 81.75 472 LYS B O 1
ATOM 10422 N N . SER B 1 473 ? 5.191 -49.188 -20.062 1 83.62 473 SER B N 1
ATOM 10423 C CA . SER B 1 473 ? 3.963 -48.594 -20.547 1 83.62 473 SER B CA 1
ATOM 10424 C C . SER B 1 473 ? 4.023 -48.344 -22.047 1 83.62 473 SER B C 1
ATOM 10426 O O . SER B 1 473 ? 3.002 -48.438 -22.734 1 83.62 473 SER B O 1
ATOM 10428 N N . ILE B 1 474 ? 5.141 -48.156 -22.469 1 82.25 474 ILE B N 1
ATOM 10429 C CA . ILE B 1 474 ? 5.312 -47.875 -23.891 1 82.25 474 ILE B CA 1
ATOM 10430 C C . ILE B 1 474 ? 5.328 -49.188 -24.672 1 82.25 474 ILE B C 1
ATOM 10432 O O . ILE B 1 474 ? 4.707 -49.312 -25.719 1 82.25 474 ILE B O 1
ATOM 10436 N N . LYS B 1 475 ? 5.906 -50.125 -23.953 1 73.94 475 LYS B N 1
ATOM 10437 C CA . LYS B 1 475 ? 6.055 -51.406 -24.609 1 73.94 475 LYS B CA 1
ATOM 10438 C C . LYS B 1 475 ? 4.723 -52.156 -24.672 1 73.94 475 LYS B C 1
ATOM 10440 O O . LYS B 1 475 ? 4.434 -52.844 -25.656 1 73.94 475 LYS B O 1
ATOM 10445 N N . GLU B 1 476 ? 4.035 -52 -23.594 1 68.75 476 GLU B N 1
ATOM 10446 C CA . GLU B 1 476 ? 2.785 -52.75 -23.516 1 68.75 476 GLU B CA 1
ATOM 10447 C C . GLU B 1 476 ? 1.66 -52.031 -24.266 1 68.75 476 GLU B C 1
ATOM 10449 O O . GLU B 1 476 ? 0.594 -52.594 -24.484 1 68.75 476 GLU B O 1
ATOM 10454 N N . ALA B 1 477 ? 1.873 -50.719 -24.406 1 63.12 477 ALA B N 1
ATOM 10455 C CA . ALA B 1 477 ? 0.821 -50 -25.125 1 63.12 477 ALA B CA 1
ATOM 10456 C C . ALA B 1 477 ? 0.622 -50.562 -26.531 1 63.12 477 ALA B C 1
ATOM 10458 O O . ALA B 1 477 ? 1.575 -51.031 -27.156 1 63.12 477 ALA B O 1
ATOM 10459 N N . THR B 1 478 ? -0.545 -51.125 -26.734 1 49.88 478 THR B N 1
ATOM 10460 C CA . THR B 1 478 ? -0.921 -51.75 -28 1 49.88 478 THR B CA 1
ATOM 10461 C C . THR B 1 478 ? -0.54 -50.875 -29.188 1 49.88 478 THR B C 1
ATOM 10463 O O . THR B 1 478 ? -1.259 -49.906 -29.5 1 49.88 478 THR B O 1
ATOM 10466 N N . ILE B 1 479 ? 0.474 -50.156 -29.062 1 44.28 479 ILE B N 1
ATOM 10467 C CA . ILE B 1 479 ? 0.78 -49.344 -30.234 1 44.28 479 ILE B CA 1
ATOM 10468 C C . ILE B 1 479 ? 0.59 -50.156 -31.5 1 44.28 479 ILE B C 1
ATOM 10470 O O . ILE B 1 479 ? 1.238 -51.188 -31.672 1 44.28 479 ILE B O 1
ATOM 10474 N N . SER B 1 480 ? -0.455 -50.156 -32.031 1 42.41 480 SER B N 1
ATOM 10475 C CA . SER B 1 480 ? -0.4 -50.5 -33.469 1 42.41 480 SER B CA 1
ATOM 10476 C C . SER B 1 480 ? 0.979 -50.219 -34.031 1 42.41 480 SER B C 1
ATOM 10478 O O . SER B 1 480 ? 1.307 -50.688 -35.125 1 42.41 480 SER B O 1
ATOM 10480 N N . VAL B 1 481 ? 1.606 -49.125 -33.594 1 39.78 481 VAL B N 1
ATOM 10481 C CA . VAL B 1 481 ? 2.873 -48.719 -34.219 1 39.78 481 VAL B CA 1
ATOM 10482 C C . VAL B 1 481 ? 3.992 -49.625 -33.719 1 39.78 481 VAL B C 1
ATOM 10484 O O . VAL B 1 481 ? 4.91 -49.969 -34.469 1 39.78 481 VAL B O 1
ATOM 10487 N N . ILE B 1 482 ? 4.062 -49.781 -32.406 1 37.44 482 ILE B N 1
ATOM 10488 C CA . ILE B 1 482 ? 5.273 -50.312 -31.797 1 37.44 482 ILE B CA 1
ATOM 10489 C C . ILE B 1 482 ? 5.48 -51.781 -32.219 1 37.44 482 ILE B C 1
ATOM 10491 O O . ILE B 1 482 ? 6.613 -52.219 -32.438 1 37.44 482 ILE B O 1
ATOM 10495 N N . HIS B 1 483 ? 4.445 -52.438 -32.062 1 39.88 483 HIS B N 1
ATOM 10496 C CA . HIS B 1 483 ? 4.84 -53.75 -32.531 1 39.88 483 HIS B CA 1
ATOM 10497 C C . HIS B 1 483 ? 5.02 -53.75 -34.031 1 39.88 483 HIS B C 1
ATOM 10499 O O . HIS B 1 483 ? 4.801 -54.781 -34.688 1 39.88 483 HIS B O 1
ATOM 10505 N N . ALA B 1 484 ? 5.121 -52.531 -34.406 1 46.19 484 ALA B N 1
ATOM 10506 C CA . ALA B 1 484 ? 5.223 -52.375 -35.844 1 46.19 484 ALA B CA 1
ATOM 10507 C C . ALA B 1 484 ? 6.621 -52.719 -36.344 1 46.19 484 ALA B C 1
ATOM 10509 O O . ALA B 1 484 ? 7.594 -52.625 -35.594 1 46.19 484 ALA B O 1
ATOM 10510 N N . TYR B 1 485 ? 6.707 -53.625 -37.062 1 44.91 485 TYR B N 1
ATOM 10511 C CA . TYR B 1 485 ? 7.914 -54.031 -37.75 1 44.91 485 TYR B CA 1
ATOM 10512 C C . TYR B 1 485 ? 8.281 -53.031 -38.844 1 44.91 485 TYR B C 1
ATOM 10514 O O . TYR B 1 485 ? 7.402 -52.438 -39.469 1 44.91 485 TYR B O 1
ATOM 10522 N N . LEU B 1 486 ? 9.195 -52.094 -38.594 1 43.69 486 LEU B N 1
ATOM 10523 C CA . LEU B 1 486 ? 9.703 -51.312 -39.688 1 43.69 486 LEU B CA 1
ATOM 10524 C C . LEU B 1 486 ? 10.453 -52.188 -40.688 1 43.69 486 LEU B C 1
ATOM 10526 O O . LEU B 1 486 ? 11.57 -52.625 -40.406 1 43.69 486 LEU B O 1
ATOM 10530 N N . PHE B 1 487 ? 9.727 -52.969 -41.438 1 42.56 487 PHE B N 1
ATOM 10531 C CA . PHE B 1 487 ? 10.492 -53.719 -42.438 1 42.56 487 PHE B CA 1
ATOM 10532 C C . PHE B 1 487 ? 10.75 -52.844 -43.656 1 42.56 487 PHE B C 1
ATOM 10534 O O . PHE B 1 487 ? 9.844 -52.156 -44.156 1 42.56 487 PHE B O 1
ATOM 10541 N N . THR B 1 488 ? 11.695 -52.156 -43.781 1 40.19 488 THR B N 1
ATOM 10542 C CA . THR B 1 488 ? 11.969 -51.594 -45.094 1 40.19 488 THR B CA 1
ATOM 10543 C C . THR B 1 488 ? 11.312 -52.406 -46.219 1 40.19 488 THR B C 1
ATOM 10545 O O . THR B 1 488 ? 10.953 -51.875 -47.25 1 40.19 488 THR B O 1
ATOM 10548 N N . GLY B 1 489 ? 11.648 -53.656 -46.5 1 38.25 489 GLY B N 1
ATOM 10549 C CA . GLY B 1 489 ? 11.438 -54.406 -47.719 1 38.25 489 GLY B CA 1
ATOM 10550 C C . GLY B 1 489 ? 10.047 -55 -47.812 1 38.25 489 GLY B C 1
ATOM 10551 O O . GLY B 1 489 ? 9.383 -55.188 -46.812 1 38.25 489 GLY B O 1
ATOM 10552 N N . ASN B 1 490 ? 9.258 -54.781 -49 1 39.31 490 ASN B N 1
ATOM 10553 C CA . ASN B 1 490 ? 7.996 -55.188 -49.594 1 39.31 490 ASN B CA 1
ATOM 10554 C C . ASN B 1 490 ? 7.605 -56.594 -49.188 1 39.31 490 ASN B C 1
ATOM 10556 O O . ASN B 1 490 ? 6.684 -57.188 -49.75 1 39.31 490 ASN B O 1
ATOM 10560 N N . HIS B 1 491 ? 8.453 -57.25 -48.562 1 42.16 491 HIS B N 1
ATOM 10561 C CA . HIS B 1 491 ? 8.242 -58.688 -48.656 1 42.16 491 HIS B CA 1
ATOM 10562 C C . HIS B 1 491 ? 7.109 -59.125 -47.75 1 42.16 491 HIS B C 1
ATOM 10564 O O . HIS B 1 491 ? 6.516 -60.188 -47.969 1 42.16 491 HIS B O 1
ATOM 10570 N N . PHE B 1 492 ? 6.926 -58.5 -46.594 1 44.94 492 PHE B N 1
ATOM 10571 C CA . PHE B 1 492 ? 5.941 -59.094 -45.719 1 44.94 492 PHE B CA 1
ATOM 10572 C C . PHE B 1 492 ? 4.531 -58.656 -46.094 1 44.94 492 PHE B C 1
ATOM 10574 O O . PHE B 1 492 ? 3.553 -59.125 -45.5 1 44.94 492 PHE B O 1
ATOM 10581 N N . ALA B 1 493 ? 4.305 -57.625 -46.688 1 44.03 493 ALA B N 1
ATOM 10582 C CA . ALA B 1 493 ? 2.969 -57.125 -47.031 1 44.03 493 ALA B CA 1
ATOM 10583 C C . ALA B 1 493 ? 2.117 -58.281 -47.594 1 44.03 493 ALA B C 1
ATOM 10585 O O . ALA B 1 493 ? 0.907 -58.312 -47.375 1 44.03 493 ALA B O 1
ATOM 10586 N N . ASN B 1 494 ? 2.615 -58.75 -48.75 1 38.53 494 ASN B N 1
ATOM 10587 C CA . ASN B 1 494 ? 1.771 -59.625 -49.531 1 38.53 494 ASN B CA 1
ATOM 10588 C C . ASN B 1 494 ? 1.41 -60.906 -48.781 1 38.53 494 ASN B C 1
ATOM 10590 O O . ASN B 1 494 ? 0.412 -61.562 -49.125 1 38.53 494 ASN B O 1
ATOM 10594 N N . GLY B 1 495 ? 2.348 -61.625 -48.25 1 36.94 495 GLY B N 1
ATOM 10595 C CA . GLY B 1 495 ? 2.156 -63.031 -48.031 1 36.94 495 GLY B CA 1
ATOM 10596 C C . GLY B 1 495 ? 1.418 -63.344 -46.75 1 36.94 495 GLY B C 1
ATOM 10597 O O . GLY B 1 495 ? 0.931 -64.438 -46.531 1 36.94 495 GLY B O 1
ATOM 10598 N N . SER B 1 496 ? 1.781 -62.812 -45.5 1 41.56 496 SER B N 1
ATOM 10599 C CA . SER B 1 496 ? 1.478 -63.562 -44.281 1 41.56 496 SER B CA 1
ATOM 10600 C C . SER B 1 496 ? 0.073 -63.25 -43.781 1 41.56 496 SER B C 1
ATOM 10602 O O . SER B 1 496 ? -0.214 -62.094 -43.375 1 41.56 496 SER B O 1
ATOM 10604 N N . VAL B 1 497 ? -0.907 -63.75 -44.188 1 44.66 497 VAL B N 1
ATOM 10605 C CA . VAL B 1 497 ? -2.326 -63.812 -43.844 1 44.66 497 VAL B CA 1
ATOM 10606 C C . VAL B 1 497 ? -2.494 -63.969 -42.344 1 44.66 497 VAL B C 1
ATOM 10608 O O . VAL B 1 497 ? -3.578 -63.75 -41.812 1 44.66 497 VAL B O 1
ATOM 10611 N N . LEU B 1 498 ? -1.645 -64.75 -41.625 1 44.69 498 LEU B N 1
ATOM 10612 C CA . LEU B 1 498 ? -2.018 -65.25 -40.312 1 44.69 498 LEU B CA 1
ATOM 10613 C C . LEU B 1 498 ? -1.944 -64.188 -39.25 1 44.69 498 LEU B C 1
ATOM 10615 O O . LEU B 1 498 ? -2.791 -64.125 -38.344 1 44.69 498 LEU B O 1
ATOM 10619 N N . VAL B 1 499 ? -0.702 -63.531 -39.312 1 46.91 499 VAL B N 1
ATOM 10620 C CA . VAL B 1 499 ? -0.552 -62.625 -38.156 1 46.91 499 VAL B CA 1
ATOM 10621 C C . VAL B 1 499 ? -0.486 -61.188 -38.656 1 46.91 499 VAL B C 1
ATOM 10623 O O . VAL B 1 499 ? 0.236 -60.875 -39.625 1 46.91 499 VAL B O 1
ATOM 10626 N N . HIS B 1 500 ? -1.497 -60.594 -38.5 1 46.69 500 HIS B N 1
ATOM 10627 C CA . HIS B 1 500 ? -1.441 -59.156 -38.75 1 46.69 500 HIS B CA 1
ATOM 10628 C C . HIS B 1 500 ? -0.269 -58.531 -38 1 46.69 500 HIS B C 1
ATOM 10630 O O . HIS B 1 500 ? -0.259 -58.469 -36.781 1 46.69 500 HIS B O 1
ATOM 10636 N N . ILE B 1 501 ? 0.917 -58.562 -38.656 1 51.84 501 ILE B N 1
ATOM 10637 C CA . ILE B 1 501 ? 2.066 -57.875 -38.062 1 51.84 501 ILE B CA 1
ATOM 10638 C C . ILE B 1 501 ? 1.903 -56.375 -38.188 1 51.84 501 ILE B C 1
ATOM 10640 O O . ILE B 1 501 ? 1.781 -55.875 -39.312 1 51.84 501 ILE B O 1
ATOM 10644 N N . PRO B 1 502 ? 1.771 -55.75 -37.094 1 58.16 502 PRO B N 1
ATOM 10645 C CA . PRO B 1 502 ? 1.668 -54.281 -37.219 1 58.16 502 PRO B CA 1
ATOM 10646 C C . PRO B 1 502 ? 2.967 -53.625 -37.688 1 58.16 502 PRO B C 1
ATOM 10648 O O . PRO B 1 502 ? 4.039 -53.938 -37.156 1 58.16 502 PRO B O 1
ATOM 10651 N N . LEU B 1 503 ? 3.008 -53.125 -38.969 1 62.16 503 LEU B N 1
ATOM 10652 C CA . LEU B 1 503 ? 4.164 -52.438 -39.5 1 62.16 503 LEU B CA 1
ATOM 10653 C C . LEU B 1 503 ? 4.07 -50.938 -39.25 1 62.16 503 LEU B C 1
ATOM 10655 O O . LEU B 1 503 ? 2.971 -50.375 -39.219 1 62.16 503 LEU B O 1
ATOM 10659 N N . ILE B 1 504 ? 5.301 -50.375 -38.938 1 69.62 504 ILE B N 1
ATOM 10660 C CA . ILE B 1 504 ? 5.344 -48.906 -38.812 1 69.62 504 ILE B CA 1
ATOM 10661 C C . ILE B 1 504 ? 5.008 -48.25 -40.156 1 69.62 504 ILE B C 1
ATOM 10663 O O . ILE B 1 504 ? 5.535 -48.656 -41.188 1 69.62 504 ILE B O 1
ATOM 10667 N N . ASP B 1 505 ? 4.027 -47.531 -40.188 1 68.31 505 ASP B N 1
ATOM 10668 C CA . ASP B 1 505 ? 3.6 -46.812 -41.406 1 68.31 505 ASP B CA 1
ATOM 10669 C C . ASP B 1 505 ? 4.633 -45.781 -41.812 1 68.31 505 ASP B C 1
ATOM 10671 O O . ASP B 1 505 ? 4.559 -44.625 -41.406 1 68.31 505 ASP B O 1
ATOM 10675 N N . GLN B 1 506 ? 5.578 -46.156 -42.594 1 69.88 506 GLN B N 1
ATOM 10676 C CA . GLN B 1 506 ? 6.641 -45.25 -43.031 1 69.88 506 GLN B CA 1
ATOM 10677 C C . GLN B 1 506 ? 6.09 -44.156 -43.906 1 69.88 506 GLN B C 1
ATOM 10679 O O . GLN B 1 506 ? 6.695 -43.094 -44.031 1 69.88 506 GLN B O 1
ATOM 10684 N N . LYS B 1 507 ? 4.98 -44.438 -44.5 1 67.75 507 LYS B N 1
ATOM 10685 C CA . LYS B 1 507 ? 4.363 -43.406 -45.312 1 67.75 507 LYS B CA 1
ATOM 10686 C C . LYS B 1 507 ? 3.811 -42.281 -44.438 1 67.75 507 LYS B C 1
ATOM 10688 O O . LYS B 1 507 ? 3.861 -41.094 -44.844 1 67.75 507 LYS B O 1
ATOM 10693 N N . PHE B 1 508 ? 3.377 -42.688 -43.312 1 74.5 508 PHE B N 1
ATOM 10694 C CA . PHE B 1 508 ? 2.801 -41.719 -42.406 1 74.5 508 PHE B CA 1
ATOM 10695 C C . PHE B 1 508 ? 3.896 -40.938 -41.719 1 74.5 508 PHE B C 1
ATOM 10697 O O . PHE B 1 508 ? 3.818 -39.719 -41.594 1 74.5 508 PHE B O 1
ATOM 10704 N N . TYR B 1 509 ? 4.914 -41.562 -41.25 1 79.69 509 TYR B N 1
ATOM 10705 C CA . TYR B 1 509 ? 5.93 -40.906 -40.438 1 79.69 509 TYR B CA 1
ATOM 10706 C C . TYR B 1 509 ? 7.043 -40.312 -41.281 1 79.69 509 TYR B C 1
ATOM 10708 O O . TYR B 1 509 ? 7.797 -39.469 -40.844 1 79.69 509 TYR B O 1
ATOM 10716 N N . GLY B 1 510 ? 7.148 -40.688 -42.469 1 73.38 510 GLY B N 1
ATOM 10717 C CA . GLY B 1 510 ? 8.188 -40.156 -43.375 1 73.38 510 GLY B CA 1
ATOM 10718 C C . GLY B 1 510 ? 9.555 -40.75 -43.062 1 73.38 510 GLY B C 1
ATOM 10719 O O . GLY B 1 510 ? 9.688 -41.656 -42.219 1 73.38 510 GLY B O 1
ATOM 10720 N N . ASP B 1 511 ? 10.516 -40.281 -43.688 1 73.38 511 ASP B N 1
ATOM 10721 C CA . ASP B 1 511 ? 11.891 -40.781 -43.594 1 73.38 511 ASP B CA 1
ATOM 10722 C C . ASP B 1 511 ? 12.523 -40.375 -42.25 1 73.38 511 ASP B C 1
ATOM 10724 O O . ASP B 1 511 ? 13.531 -40.969 -41.844 1 73.38 511 ASP B O 1
ATOM 10728 N N . ARG B 1 512 ? 11.883 -39.531 -41.531 1 84.69 512 ARG B N 1
ATOM 10729 C CA . ARG B 1 512 ? 12.406 -39 -40.281 1 84.69 512 ARG B CA 1
ATOM 10730 C C . ARG B 1 512 ? 12.469 -40.125 -39.219 1 84.69 512 ARG B C 1
ATOM 10732 O O . ARG B 1 512 ? 13.328 -40.094 -38.344 1 84.69 512 ARG B O 1
ATOM 10739 N N . ILE B 1 513 ? 11.648 -41.094 -39.344 1 82 513 ILE B N 1
ATOM 10740 C CA . ILE B 1 513 ? 11.555 -42.156 -38.344 1 82 513 ILE B CA 1
ATOM 10741 C C . ILE B 1 513 ? 12.805 -43.031 -38.406 1 82 513 ILE B C 1
ATOM 10743 O O . ILE B 1 513 ? 13.172 -43.656 -37.406 1 82 513 ILE B O 1
ATOM 10747 N N . ASN B 1 514 ? 13.531 -42.906 -39.562 1 77.69 514 ASN B N 1
ATOM 10748 C CA . ASN B 1 514 ? 14.719 -43.75 -39.75 1 77.69 514 ASN B CA 1
ATOM 10749 C C . ASN B 1 514 ? 15.898 -43.219 -38.938 1 77.69 514 ASN B C 1
ATOM 10751 O O . ASN B 1 514 ? 16.844 -43.938 -38.656 1 77.69 514 ASN B O 1
ATOM 10755 N N . ASP B 1 515 ? 15.773 -42.031 -38.562 1 85.44 515 ASP B N 1
ATOM 10756 C CA . ASP B 1 515 ? 16.844 -41.406 -37.75 1 85.44 515 ASP B CA 1
ATOM 10757 C C . ASP B 1 515 ? 16.75 -41.844 -36.312 1 85.44 515 ASP B C 1
ATOM 10759 O O . ASP B 1 515 ? 17.672 -41.594 -35.531 1 85.44 515 ASP B O 1
ATOM 10763 N N . TYR B 1 516 ? 15.664 -42.562 -35.938 1 88.25 516 TYR B N 1
ATOM 10764 C CA . TYR B 1 516 ? 15.438 -42.938 -34.531 1 88.25 516 TYR B CA 1
ATOM 10765 C C . TYR B 1 516 ? 15.516 -44.438 -34.344 1 88.25 516 TYR B C 1
ATOM 10767 O O . TYR B 1 516 ? 14.742 -45.031 -33.594 1 88.25 516 TYR B O 1
ATOM 10775 N N . LYS B 1 517 ? 16.375 -45.062 -34.938 1 80.19 517 LYS B N 1
ATOM 10776 C CA . LYS B 1 517 ? 16.469 -46.531 -34.906 1 80.19 517 LYS B CA 1
ATOM 10777 C C . LYS B 1 517 ? 16.812 -47.031 -33.531 1 80.19 517 LYS B C 1
ATOM 10779 O O . LYS B 1 517 ? 16.203 -47.969 -33.031 1 80.19 517 LYS B O 1
ATOM 10784 N N . ASP B 1 518 ? 17.734 -46.406 -32.906 1 84 518 ASP B N 1
ATOM 10785 C CA . ASP B 1 518 ? 18.156 -46.844 -31.578 1 84 518 ASP B CA 1
ATOM 10786 C C . ASP B 1 518 ? 17.031 -46.656 -30.562 1 84 518 ASP B C 1
ATOM 10788 O O . ASP B 1 518 ? 16.859 -47.469 -29.672 1 84 518 ASP B O 1
ATOM 10792 N N . GLU B 1 519 ? 16.328 -45.594 -30.672 1 88.19 519 GLU B N 1
ATOM 10793 C CA . GLU B 1 519 ? 15.219 -45.312 -29.781 1 88.19 519 GLU B CA 1
ATOM 10794 C C . GLU B 1 519 ? 14.078 -46.312 -29.984 1 88.19 519 GLU B C 1
ATOM 10796 O O . GLU B 1 519 ? 13.453 -46.75 -29.016 1 88.19 519 GLU B O 1
ATOM 10801 N N . LEU B 1 520 ? 13.828 -46.625 -31.188 1 82.94 520 LEU B N 1
ATOM 10802 C CA . LEU B 1 520 ? 12.773 -47.562 -31.516 1 82.94 520 LEU B CA 1
ATOM 10803 C C . LEU B 1 520 ? 13.109 -48.969 -31 1 82.94 520 LEU B C 1
ATOM 10805 O O . LEU B 1 520 ? 12.227 -49.688 -30.547 1 82.94 520 LEU B O 1
ATOM 10809 N N . LYS B 1 521 ? 14.32 -49.25 -31.031 1 76.44 521 LYS B N 1
ATOM 10810 C CA . LYS B 1 521 ? 14.758 -50.5 -30.469 1 76.44 521 LYS B CA 1
ATOM 10811 C C . LYS B 1 521 ? 14.516 -50.562 -28.969 1 76.44 521 LYS B C 1
ATOM 10813 O O . LYS B 1 521 ? 14.164 -51.625 -28.422 1 76.44 521 LYS B O 1
ATOM 10818 N N . THR B 1 522 ? 14.711 -49.5 -28.453 1 82.06 522 THR B N 1
ATOM 10819 C CA . THR B 1 522 ? 14.562 -49.406 -27 1 82.06 522 THR B CA 1
ATOM 10820 C C . THR B 1 522 ? 13.109 -49.625 -26.594 1 82.06 522 THR B C 1
ATOM 10822 O O . THR B 1 522 ? 12.836 -50.188 -25.531 1 82.06 522 THR B O 1
ATOM 10825 N N . ILE B 1 523 ? 12.203 -49.219 -27.453 1 80.25 523 ILE B N 1
ATOM 10826 C CA . ILE B 1 523 ? 10.797 -49.344 -27.078 1 80.25 523 ILE B CA 1
ATOM 10827 C C . ILE B 1 523 ? 10.25 -50.688 -27.562 1 80.25 523 ILE B C 1
ATOM 10829 O O . ILE B 1 523 ? 9.062 -50.969 -27.406 1 80.25 523 ILE B O 1
ATOM 10833 N N . GLY B 1 524 ? 11.086 -51.438 -28.156 1 71 524 GLY B N 1
ATOM 10834 C CA . GLY B 1 524 ? 10.688 -52.812 -28.453 1 71 524 GLY B CA 1
ATOM 10835 C C . GLY B 1 524 ? 10.438 -53.062 -29.922 1 71 524 GLY B C 1
ATOM 10836 O O . GLY B 1 524 ? 9.922 -54.125 -30.297 1 71 524 GLY B O 1
ATOM 10837 N N . VAL B 1 525 ? 10.641 -52.031 -30.719 1 71.88 525 VAL B N 1
ATOM 10838 C CA . VAL B 1 525 ? 10.461 -52.219 -32.156 1 71.88 525 VAL B CA 1
ATOM 10839 C C . VAL B 1 525 ? 11.555 -53.156 -32.688 1 71.88 525 VAL B C 1
ATOM 10841 O O . VAL B 1 525 ? 12.719 -53.031 -32.281 1 71.88 525 VAL B O 1
ATOM 10844 N N . VAL B 1 526 ? 11.102 -54.062 -33.344 1 65.12 526 VAL B N 1
ATOM 10845 C CA . VAL B 1 526 ? 12.039 -55.062 -33.844 1 65.12 526 VAL B CA 1
ATOM 10846 C C . VAL B 1 526 ? 12.438 -54.75 -35.281 1 65.12 526 VAL B C 1
ATOM 10848 O O . VAL B 1 526 ? 11.586 -54.469 -36.125 1 65.12 526 VAL B O 1
ATOM 10851 N N . PHE B 1 527 ? 13.664 -54.625 -35.562 1 63.72 527 PHE B N 1
ATOM 10852 C CA . PHE B 1 527 ? 14.188 -54.281 -36.875 1 63.72 527 PHE B CA 1
ATOM 10853 C C . PHE B 1 527 ? 14.727 -55.531 -37.594 1 63.72 527 PHE B C 1
ATOM 10855 O O . PHE B 1 527 ? 14.742 -55.594 -38.812 1 63.72 527 PHE B O 1
ATOM 10862 N N . GLU B 1 528 ? 15.109 -56.531 -36.781 1 61.66 528 GLU B N 1
ATOM 10863 C CA . GLU B 1 528 ? 15.742 -57.719 -37.375 1 61.66 528 GLU B CA 1
ATOM 10864 C C . GLU B 1 528 ? 14.719 -58.781 -37.688 1 61.66 528 GLU B C 1
ATOM 10866 O O . GLU B 1 528 ? 13.781 -59 -36.938 1 61.66 528 GLU B O 1
ATOM 10871 N N . TYR B 1 529 ? 14.695 -59.25 -38.906 1 60.94 529 TYR B N 1
ATOM 10872 C CA . TYR B 1 529 ? 13.805 -60.312 -39.375 1 60.94 529 TYR B CA 1
ATOM 10873 C C . TYR B 1 529 ? 13.727 -61.438 -38.375 1 60.94 529 TYR B C 1
ATOM 10875 O O . TYR B 1 529 ? 12.656 -62 -38.156 1 60.94 529 TYR B O 1
ATOM 10883 N N . GLY B 1 530 ? 14.859 -61.562 -37.75 1 59.97 530 GLY B N 1
ATOM 10884 C CA . GLY B 1 530 ? 14.875 -62.688 -36.812 1 59.97 530 GLY B CA 1
ATOM 10885 C C . GLY B 1 530 ? 13.914 -62.531 -35.656 1 59.97 530 GLY B C 1
ATOM 10886 O O . GLY B 1 530 ? 13.188 -63.438 -35.312 1 59.97 530 GLY B O 1
ATOM 10887 N N . GLU B 1 531 ? 13.75 -61.375 -35.219 1 65.56 531 GLU B N 1
ATOM 10888 C CA . GLU B 1 531 ? 12.891 -61.125 -34.062 1 65.56 531 GLU B CA 1
ATOM 10889 C C . GLU B 1 531 ? 11.422 -61.062 -34.469 1 65.56 531 GLU B C 1
ATOM 10891 O O . GLU B 1 531 ? 10.547 -61.5 -33.688 1 65.56 531 GLU B O 1
ATOM 10896 N N . ALA B 1 532 ? 11.188 -60.594 -35.594 1 62.78 532 ALA B N 1
ATOM 10897 C CA . ALA B 1 532 ? 9.82 -60.594 -36.094 1 62.78 532 ALA B CA 1
ATOM 10898 C C . ALA B 1 532 ? 9.297 -62 -36.25 1 62.78 532 ALA B C 1
ATOM 10900 O O . ALA B 1 532 ? 8.148 -62.312 -35.938 1 62.78 532 ALA B O 1
ATOM 10901 N N . CYS B 1 533 ? 10.227 -62.781 -36.75 1 66.31 533 CYS B N 1
ATOM 10902 C CA . CYS B 1 533 ? 9.844 -64.188 -36.938 1 66.31 533 CYS B CA 1
ATOM 10903 C C . CYS B 1 533 ? 9.555 -64.812 -35.594 1 66.31 533 CYS B C 1
ATOM 10905 O O . CYS B 1 533 ? 8.633 -65.625 -35.5 1 66.31 533 CYS B O 1
ATOM 10907 N N . GLU B 1 534 ? 10.273 -64.5 -34.656 1 68.38 534 GLU B N 1
ATOM 10908 C CA . GLU B 1 534 ? 10.031 -65 -33.344 1 68.38 534 GLU B CA 1
ATOM 10909 C C . GLU B 1 534 ? 8.672 -64.562 -32.812 1 68.38 534 GLU B C 1
ATOM 10911 O O . GLU B 1 534 ? 7.941 -65.375 -32.219 1 68.38 534 GLU B O 1
ATOM 10916 N N . TYR B 1 535 ? 8.383 -63.438 -33.031 1 66.25 535 TYR B N 1
ATOM 10917 C CA . TYR B 1 535 ? 7.094 -62.906 -32.594 1 66.25 535 TYR B CA 1
ATOM 10918 C C . TYR B 1 535 ? 5.949 -63.625 -33.312 1 66.25 535 TYR B C 1
ATOM 10920 O O . TYR B 1 535 ? 4.957 -64 -32.688 1 66.25 535 TYR B O 1
ATOM 10928 N N . ILE B 1 536 ? 6.082 -63.688 -34.594 1 63.75 536 ILE B N 1
ATOM 10929 C CA . ILE B 1 536 ? 5.051 -64.375 -35.375 1 63.75 536 ILE B CA 1
ATOM 10930 C C . ILE B 1 536 ? 4.871 -65.812 -34.906 1 63.75 536 ILE B C 1
ATOM 10932 O O . ILE B 1 536 ? 3.742 -66.25 -34.781 1 63.75 536 ILE B O 1
ATOM 10936 N N . GLY B 1 537 ? 6.012 -66.312 -34.594 1 66 537 GLY B N 1
ATOM 10937 C CA . GLY B 1 537 ? 5.949 -67.688 -34.094 1 66 537 GLY B CA 1
ATOM 10938 C C . GLY B 1 537 ? 5.23 -67.75 -32.75 1 66 537 GLY B C 1
ATOM 10939 O O . GLY B 1 537 ? 4.387 -68.625 -32.562 1 66 537 GLY B O 1
ATOM 10940 N N . ASN B 1 538 ? 5.492 -66.812 -31.953 1 68.75 538 ASN B N 1
ATOM 10941 C CA . ASN B 1 538 ? 4.844 -66.812 -30.641 1 68.75 538 ASN B CA 1
ATOM 10942 C C . ASN B 1 538 ? 3.35 -66.562 -30.766 1 68.75 538 ASN B C 1
ATOM 10944 O O . ASN B 1 538 ? 2.539 -67.125 -30.062 1 68.75 538 ASN B O 1
ATOM 10948 N N . HIS B 1 539 ? 3.072 -65.625 -31.578 1 65.56 539 HIS B N 1
ATOM 10949 C CA . HIS B 1 539 ? 1.665 -65.312 -31.781 1 65.56 539 HIS B CA 1
ATOM 10950 C C . HIS B 1 539 ? 0.892 -66.5 -32.344 1 65.56 539 HIS B C 1
ATOM 10952 O O . HIS B 1 539 ? -0.231 -66.75 -31.906 1 65.56 539 HIS B O 1
ATOM 10958 N N . LEU B 1 540 ? 1.424 -67.062 -33.219 1 65.44 540 LEU B N 1
ATOM 10959 C CA . LEU B 1 540 ? 0.792 -68.25 -33.812 1 65.44 540 LEU B CA 1
ATOM 10960 C C . LEU B 1 540 ? 0.544 -69.312 -32.75 1 65.44 540 LEU B C 1
ATOM 10962 O O . LEU B 1 540 ? -0.521 -69.938 -32.719 1 65.44 540 LEU B O 1
ATOM 10966 N N . MET B 1 541 ? 1.485 -69.5 -31.922 1 70.75 541 MET B N 1
ATOM 10967 C CA . MET B 1 541 ? 1.339 -70.5 -30.891 1 70.75 541 MET B CA 1
ATOM 10968 C C . MET B 1 541 ? 0.292 -70.062 -29.859 1 70.75 541 MET B C 1
ATOM 10970 O O . MET B 1 541 ? -0.396 -70.938 -29.297 1 70.75 541 MET B O 1
ATOM 10974 N N . PHE B 1 542 ? 0.226 -68.875 -29.688 1 65.88 542 PHE B N 1
ATOM 10975 C CA . PHE B 1 542 ? -0.817 -68.375 -28.797 1 65.88 542 PHE B CA 1
ATOM 10976 C C . PHE B 1 542 ? -2.199 -68.625 -29.391 1 65.88 542 PHE B C 1
ATOM 10978 O O . PHE B 1 542 ? -3.113 -69.062 -28.672 1 65.88 542 PHE B O 1
ATOM 10985 N N . VAL B 1 543 ? -2.318 -68.5 -30.656 1 61.53 543 VAL B N 1
ATOM 10986 C CA . VAL B 1 543 ? -3.584 -68.75 -31.328 1 61.53 543 VAL B CA 1
ATOM 10987 C C . VAL B 1 543 ? -3.904 -70.25 -31.266 1 61.53 543 VAL B C 1
ATOM 10989 O O . VAL B 1 543 ? -5.055 -70.625 -31.047 1 61.53 543 VAL B O 1
ATOM 10992 N N . VAL B 1 544 ? -2.908 -71 -31.312 1 64.31 544 VAL B N 1
ATOM 10993 C CA . VAL B 1 544 ? -3.061 -72.438 -31.297 1 64.31 544 VAL B CA 1
ATOM 10994 C C . VAL B 1 544 ? -3.543 -72.875 -29.922 1 64.31 544 VAL B C 1
ATOM 10996 O O . VAL B 1 544 ? -4.34 -73.812 -29.812 1 64.31 544 VAL B O 1
ATOM 10999 N N . GLU B 1 545 ? -3.055 -72.188 -29 1 61.53 545 GLU B N 1
ATOM 11000 C CA . GLU B 1 545 ? -3.471 -72.562 -27.641 1 61.53 545 GLU B CA 1
ATOM 11001 C C . GLU B 1 545 ? -4.945 -72.25 -27.422 1 61.53 545 GLU B C 1
ATOM 11003 O O . GLU B 1 545 ? -5.621 -72.938 -26.641 1 61.53 545 GLU B O 1
ATOM 11008 N N . ASN B 1 546 ? -5.402 -71.312 -28.078 1 57.34 546 ASN B N 1
ATOM 11009 C CA . ASN B 1 546 ? -6.773 -70.875 -27.828 1 57.34 546 ASN B CA 1
ATOM 11010 C C . ASN B 1 546 ? -7.734 -71.375 -28.891 1 57.34 546 ASN B C 1
ATOM 11012 O O . ASN B 1 546 ? -8.945 -71.438 -28.672 1 57.34 546 ASN B O 1
ATOM 11016 N N . SER B 1 547 ? -7.207 -71.5 -30.125 1 57.28 547 SER B N 1
ATOM 11017 C CA . SER B 1 547 ? -8.062 -72 -31.188 1 57.28 547 SER B CA 1
ATOM 11018 C C . SER B 1 547 ? -7.281 -72.938 -32.125 1 57.28 547 SER B C 1
ATOM 11020 O O . SER B 1 547 ? -6.059 -72.812 -32.25 1 57.28 547 SER B O 1
ATOM 11022 N N . THR B 1 548 ? -7.984 -74 -32.562 1 60.81 548 THR B N 1
ATOM 11023 C CA . THR B 1 548 ? -7.367 -74.875 -33.531 1 60.81 548 THR B CA 1
ATOM 11024 C C . THR B 1 548 ? -7.168 -74.188 -34.844 1 60.81 548 THR B C 1
ATOM 11026 O O . THR B 1 548 ? -8.016 -73.375 -35.281 1 60.81 548 THR B O 1
ATOM 11029 N N . LEU B 1 549 ? -5.93 -74.25 -35.344 1 63.75 549 LEU B N 1
ATOM 11030 C CA . LEU B 1 549 ? -5.629 -73.625 -36.625 1 63.75 549 LEU B CA 1
ATOM 11031 C C . LEU B 1 549 ? -6.473 -74.25 -37.75 1 63.75 549 LEU B C 1
ATOM 11033 O O . LEU B 1 549 ? -6.68 -75.5 -37.781 1 63.75 549 LEU B O 1
ATOM 11037 N N . THR B 1 550 ? -7.086 -73.438 -38.438 1 64.56 550 THR B N 1
ATOM 11038 C CA . THR B 1 550 ? -7.836 -73.875 -39.625 1 64.56 550 THR B CA 1
ATOM 11039 C C . THR B 1 550 ? -6.887 -74.375 -40.719 1 64.56 550 THR B C 1
ATOM 11041 O O . THR B 1 550 ? -5.684 -74.125 -40.656 1 64.56 550 THR B O 1
ATOM 11044 N N . ARG B 1 551 ? -7.367 -75.188 -41.688 1 73 551 ARG B N 1
ATOM 11045 C CA . ARG B 1 551 ? -6.613 -75.688 -42.844 1 73 551 ARG B CA 1
ATOM 11046 C C . ARG B 1 551 ? -5.902 -74.562 -43.562 1 73 551 ARG B C 1
ATOM 11048 O O . ARG B 1 551 ? -4.715 -74.625 -43.875 1 73 551 ARG B O 1
ATOM 11055 N N . SER B 1 552 ? -6.625 -73.5 -43.656 1 69.69 552 SER B N 1
ATOM 11056 C CA . SER B 1 552 ? -6.062 -72.375 -44.406 1 69.69 552 SER B CA 1
ATOM 11057 C C . SER B 1 552 ? -4.926 -71.75 -43.625 1 69.69 552 SER B C 1
ATOM 11059 O O . SER B 1 552 ? -3.947 -71.25 -44.219 1 69.69 552 SER B O 1
ATOM 11061 N N . GLN B 1 553 ? -4.969 -71.75 -42.344 1 70.44 553 GLN B N 1
ATOM 11062 C CA . GLN B 1 553 ? -3.934 -71.125 -41.531 1 70.44 553 GLN B CA 1
ATOM 11063 C C . GLN B 1 553 ? -2.65 -72 -41.531 1 70.44 553 GLN B C 1
ATOM 11065 O O . GLN B 1 553 ? -1.551 -71.438 -41.594 1 70.44 553 GLN B O 1
ATOM 11070 N N . VAL B 1 554 ? -2.902 -73.25 -41.5 1 75.56 554 VAL B N 1
ATOM 11071 C CA . VAL B 1 554 ? -1.736 -74.125 -41.562 1 75.56 554 VAL B CA 1
ATOM 11072 C C . VAL B 1 554 ? -1.015 -73.938 -42.875 1 75.56 554 VAL B C 1
ATOM 11074 O O . VAL B 1 554 ? 0.213 -73.812 -42.938 1 75.56 554 VAL B O 1
ATOM 11077 N N . LEU B 1 555 ? -1.748 -73.938 -43.906 1 74.44 555 LEU B N 1
ATOM 11078 C CA . LEU B 1 555 ? -1.136 -73.75 -45.219 1 74.44 555 LEU B CA 1
ATOM 11079 C C . LEU B 1 555 ? -0.457 -72.375 -45.344 1 74.44 555 LEU B C 1
ATOM 11081 O O . LEU B 1 555 ? 0.603 -72.25 -45.969 1 74.44 555 LEU B O 1
ATOM 11085 N N . SER B 1 556 ? -1.022 -71.438 -44.688 1 72.75 556 SER B N 1
ATOM 11086 C CA . SER B 1 556 ? -0.427 -70.125 -44.688 1 72.75 556 SER B CA 1
ATOM 11087 C C . SER B 1 556 ? 0.898 -70.125 -43.938 1 72.75 556 SER B C 1
ATOM 11089 O O . SER B 1 556 ? 1.845 -69.438 -44.375 1 72.75 556 SER B O 1
ATOM 11091 N N . VAL B 1 557 ? 0.978 -70.812 -42.844 1 75.81 557 VAL B N 1
ATOM 11092 C CA . VAL B 1 557 ? 2.219 -70.938 -42.094 1 75.81 557 VAL B CA 1
ATOM 11093 C C . VAL B 1 557 ? 3.297 -71.562 -42.938 1 75.81 557 VAL B C 1
ATOM 11095 O O . VAL B 1 557 ? 4.449 -71.125 -42.969 1 75.81 557 VAL B O 1
ATOM 11098 N N . LEU B 1 558 ? 2.857 -72.5 -43.656 1 77.81 558 LEU B N 1
ATOM 11099 C CA . LEU B 1 558 ? 3.814 -73.25 -44.469 1 77.81 558 LEU B CA 1
ATOM 11100 C C . LEU B 1 558 ? 4.262 -72.375 -45.656 1 77.81 558 LEU B C 1
ATOM 11102 O O . LEU B 1 558 ? 5.441 -72.375 -46.031 1 77.81 558 LEU B O 1
ATOM 11106 N N . ASN B 1 559 ? 3.379 -71.75 -46.156 1 73.62 559 ASN B N 1
ATOM 11107 C CA . ASN B 1 559 ? 3.758 -70.812 -47.219 1 73.62 559 ASN B CA 1
ATOM 11108 C C . ASN B 1 559 ? 4.66 -69.688 -46.719 1 73.62 559 ASN B C 1
ATOM 11110 O O . ASN B 1 559 ? 5.508 -69.188 -47.438 1 73.62 559 ASN B O 1
ATOM 11114 N N . PHE B 1 560 ? 4.434 -69.375 -45.531 1 73.25 560 PHE B N 1
ATOM 11115 C CA . PHE B 1 560 ? 5.289 -68.375 -44.875 1 73.25 560 PHE B CA 1
ATOM 11116 C C . PHE B 1 560 ? 6.723 -68.875 -44.781 1 73.25 560 PHE B C 1
ATOM 11118 O O . PHE B 1 560 ? 7.668 -68.125 -45.062 1 73.25 560 PHE B O 1
ATOM 11125 N N . ILE B 1 561 ? 6.852 -70.062 -44.375 1 76.38 561 ILE B N 1
ATOM 11126 C CA . ILE B 1 561 ? 8.164 -70.688 -44.281 1 76.38 561 ILE B CA 1
ATOM 11127 C C . ILE B 1 561 ? 8.812 -70.75 -45.656 1 76.38 561 ILE B C 1
ATOM 11129 O O . ILE B 1 561 ? 10 -70.5 -45.812 1 76.38 561 ILE B O 1
ATOM 11133 N N . ARG B 1 562 ? 8.039 -71.062 -46.594 1 76.19 562 ARG B N 1
ATOM 11134 C CA . ARG B 1 562 ? 8.555 -71.125 -47.969 1 76.19 562 ARG B CA 1
ATOM 11135 C C . ARG B 1 562 ? 9.047 -69.812 -48.438 1 76.19 562 ARG B C 1
ATOM 11137 O O . ARG B 1 562 ? 10.125 -69.688 -49.031 1 76.19 562 ARG B O 1
ATOM 11144 N N . PHE B 1 563 ? 8.305 -68.875 -48.125 1 70.81 563 PHE B N 1
ATOM 11145 C CA . PHE B 1 563 ? 8.664 -67.5 -48.531 1 70.81 563 PHE B CA 1
ATOM 11146 C C . PHE B 1 563 ? 9.977 -67.062 -47.906 1 70.81 563 PHE B C 1
ATOM 11148 O O . PHE B 1 563 ? 10.836 -66.5 -48.562 1 70.81 563 PHE B O 1
ATOM 11155 N N . PHE B 1 564 ? 10.195 -67.375 -46.688 1 70.75 564 PHE B N 1
ATOM 11156 C CA . PHE B 1 564 ? 11.406 -67 -45.969 1 70.75 564 PHE B CA 1
ATOM 11157 C C . PHE B 1 564 ? 12.602 -67.812 -46.469 1 70.75 564 PHE B C 1
ATOM 11159 O O . PHE B 1 564 ? 13.719 -67.25 -46.562 1 70.75 564 PHE B O 1
ATOM 11166 N N . LYS B 1 565 ? 12.352 -68.938 -46.719 1 71.69 565 LYS B N 1
ATOM 11167 C CA . LYS B 1 565 ? 13.43 -69.812 -47.25 1 71.69 565 LYS B CA 1
ATOM 11168 C C . LYS B 1 565 ? 13.875 -69.312 -48.625 1 71.69 565 LYS B C 1
ATOM 11170 O O . LYS B 1 565 ? 15.07 -69.25 -48.906 1 71.69 565 LYS B O 1
ATOM 11175 N N . GLU B 1 566 ? 12.867 -69 -49.312 1 65.75 566 GLU B N 1
ATOM 11176 C CA . GLU B 1 566 ? 13.18 -68.562 -50.656 1 65.75 566 GLU B CA 1
ATOM 11177 C C . GLU B 1 566 ? 13.922 -67.188 -50.625 1 65.75 566 GLU B C 1
ATOM 11179 O O . GLU B 1 566 ? 14.766 -66.938 -51.5 1 65.75 566 GLU B O 1
ATOM 11184 N N . ASN B 1 567 ? 13.594 -66.5 -49.656 1 62.5 567 ASN B N 1
ATOM 11185 C CA . ASN B 1 567 ? 14.203 -65.125 -49.594 1 62.5 567 ASN B CA 1
ATOM 11186 C C . ASN B 1 567 ? 15.359 -65.125 -48.594 1 62.5 567 ASN B C 1
ATOM 11188 O O . ASN B 1 567 ? 15.867 -64 -48.281 1 62.5 567 ASN B O 1
ATOM 11192 N N . VAL B 1 568 ? 15.812 -66.25 -48.125 1 60.28 568 VAL B N 1
ATOM 11193 C CA . VAL B 1 568 ? 17 -66.438 -47.281 1 60.28 568 VAL B CA 1
ATOM 11194 C C . VAL B 1 568 ? 16.875 -65.562 -46.031 1 60.28 568 VAL B C 1
ATOM 11196 O O . VAL B 1 568 ? 17.781 -64.812 -45.688 1 60.28 568 VAL B O 1
ATOM 11199 N N . LEU B 1 569 ? 15.734 -65.5 -45.625 1 63.66 569 LEU B N 1
ATOM 11200 C CA . LEU B 1 569 ? 15.547 -64.75 -44.406 1 63.66 569 LEU B CA 1
ATOM 11201 C C . LEU B 1 569 ? 15.648 -65.688 -43.188 1 63.66 569 LEU B C 1
ATOM 11203 O O . LEU B 1 569 ? 15.328 -66.875 -43.281 1 63.66 569 LEU B O 1
ATOM 11207 N N . PRO B 1 570 ? 16.25 -65.188 -42.062 1 65.69 570 PRO B N 1
ATOM 11208 C CA . PRO B 1 570 ? 16.453 -66.062 -40.906 1 65.69 570 PRO B CA 1
ATOM 11209 C C . PRO B 1 570 ? 15.125 -66.562 -40.344 1 65.69 570 PRO B C 1
ATOM 11211 O O . PRO B 1 570 ? 14.211 -65.812 -40.062 1 65.69 570 PRO B O 1
ATOM 11214 N N . LEU B 1 571 ? 14.945 -67.812 -40.469 1 70.38 571 LEU B N 1
ATOM 11215 C CA . LEU B 1 571 ? 13.727 -68.5 -40.062 1 70.38 571 LEU B CA 1
ATOM 11216 C C . LEU B 1 571 ? 13.961 -69.375 -38.812 1 70.38 571 LEU B C 1
ATOM 11218 O O . LEU B 1 571 ? 13.023 -69.938 -38.25 1 70.38 571 LEU B O 1
ATOM 11222 N N . ASP B 1 572 ? 15.117 -69.312 -38.375 1 73.62 572 ASP B N 1
ATOM 11223 C CA . ASP B 1 572 ? 15.461 -70.312 -37.312 1 73.62 572 ASP B CA 1
ATOM 11224 C C . ASP B 1 572 ? 14.656 -70 -36.062 1 73.62 572 ASP B C 1
ATOM 11226 O O . ASP B 1 572 ? 14.156 -70.938 -35.438 1 73.62 572 ASP B O 1
ATOM 11230 N N . LYS B 1 573 ? 14.422 -68.875 -35.875 1 76.88 573 LYS B N 1
ATOM 11231 C CA . LYS B 1 573 ? 13.719 -68.562 -34.625 1 76.88 573 LYS B CA 1
ATOM 11232 C C . LYS B 1 573 ? 12.227 -68.812 -34.75 1 76.88 573 LYS B C 1
ATOM 11234 O O . LYS B 1 573 ? 11.578 -69.25 -33.781 1 76.88 573 LYS B O 1
ATOM 11239 N N . PHE B 1 574 ? 11.734 -68.625 -35.906 1 76.94 574 PHE B N 1
ATOM 11240 C CA . PHE B 1 574 ? 10.328 -68.938 -36.156 1 76.94 574 PHE B CA 1
ATOM 11241 C C . PHE B 1 574 ? 10.086 -70.438 -36.062 1 76.94 574 PHE B C 1
ATOM 11243 O O . PHE B 1 574 ? 9.164 -70.875 -35.375 1 76.94 574 PHE B O 1
ATOM 11250 N N . ILE B 1 575 ? 10.953 -71.188 -36.656 1 79.5 575 ILE B N 1
ATOM 11251 C CA . ILE B 1 575 ? 10.805 -72.625 -36.688 1 79.5 575 ILE B CA 1
ATOM 11252 C C . ILE B 1 575 ? 10.969 -73.188 -35.281 1 79.5 575 ILE B C 1
ATOM 11254 O O . ILE B 1 575 ? 10.227 -74.125 -34.875 1 79.5 575 ILE B O 1
ATOM 11258 N N . SER B 1 576 ? 11.836 -72.625 -34.594 1 80.06 576 SER B N 1
ATOM 11259 C CA . SER B 1 576 ? 12.086 -73.188 -33.25 1 80.06 576 SER B CA 1
ATOM 11260 C C . SER B 1 576 ? 10.883 -72.938 -32.344 1 80.06 576 SER B C 1
ATOM 11262 O O . SER B 1 576 ? 10.648 -73.688 -31.406 1 80.06 576 SER B O 1
ATOM 11264 N N . ARG B 1 577 ? 10.07 -72 -32.625 1 78.19 577 ARG B N 1
ATOM 11265 C CA . ARG B 1 577 ? 8.945 -71.688 -31.766 1 78.19 577 ARG B CA 1
ATOM 11266 C C . ARG B 1 577 ? 7.715 -72.562 -32.125 1 78.19 577 ARG B C 1
ATOM 11268 O O . ARG B 1 577 ? 6.879 -72.812 -31.266 1 78.19 577 ARG B O 1
ATOM 11275 N N . ILE B 1 578 ? 7.652 -72.938 -33.281 1 77.88 578 ILE B N 1
ATOM 11276 C CA . ILE B 1 578 ? 6.406 -73.562 -33.688 1 77.88 578 ILE B CA 1
ATOM 11277 C C . ILE B 1 578 ? 6.625 -75.062 -33.812 1 77.88 578 ILE B C 1
ATOM 11279 O O . ILE B 1 578 ? 5.668 -75.875 -33.719 1 77.88 578 ILE B O 1
ATOM 11283 N N . LYS B 1 579 ? 7.828 -75.5 -33.875 1 78.56 579 LYS B N 1
ATOM 11284 C CA . LYS B 1 579 ? 8.117 -76.875 -34.25 1 78.56 579 LYS B CA 1
ATOM 11285 C C . LYS B 1 579 ? 7.664 -77.812 -33.125 1 78.56 579 LYS B C 1
ATOM 11287 O O . LYS B 1 579 ? 7.168 -78.938 -33.406 1 78.56 579 LYS B O 1
ATOM 11292 N N . GLU B 1 580 ? 7.711 -77.312 -31.922 1 75 580 GLU B N 1
ATOM 11293 C CA . GLU B 1 580 ? 7.426 -78.25 -30.844 1 75 580 GLU B CA 1
ATOM 11294 C C . GLU B 1 580 ? 5.988 -78.125 -30.359 1 75 580 GLU B C 1
ATOM 11296 O O . GLU B 1 580 ? 5.559 -78.875 -29.453 1 75 580 GLU B O 1
ATOM 11301 N N . ARG B 1 581 ? 5.219 -77.312 -31.031 1 76.44 581 ARG B N 1
ATOM 11302 C CA . ARG B 1 581 ? 3.861 -77.125 -30.531 1 76.44 581 ARG B CA 1
ATOM 11303 C C . ARG B 1 581 ? 2.848 -77.875 -31.375 1 76.44 581 ARG B C 1
ATOM 11305 O O . ARG B 1 581 ? 3.105 -78.188 -32.562 1 76.44 581 ARG B O 1
ATOM 11312 N N . ARG B 1 582 ? 1.738 -78.188 -30.797 1 76.5 582 ARG B N 1
ATOM 11313 C CA . ARG B 1 582 ? 0.742 -79.062 -31.438 1 76.5 582 ARG B CA 1
ATOM 11314 C C . ARG B 1 582 ? -0.217 -78.25 -32.281 1 76.5 582 ARG B C 1
ATOM 11316 O O . ARG B 1 582 ? -1.221 -77.75 -31.797 1 76.5 582 ARG B O 1
ATOM 11323 N N . TRP B 1 583 ? 0.114 -78.125 -33.562 1 75.25 583 TRP B N 1
ATOM 11324 C CA . TRP B 1 583 ? -0.804 -77.312 -34.344 1 75.25 583 TRP B CA 1
ATOM 11325 C C . TRP B 1 583 ? -1.109 -77.938 -35.688 1 75.25 583 TRP B C 1
ATOM 11327 O O . TRP B 1 583 ? -1.948 -77.438 -36.438 1 75.25 583 TRP B O 1
ATOM 11337 N N . LEU B 1 584 ? -0.493 -79.062 -35.938 1 76.31 584 LEU B N 1
ATOM 11338 C CA . LEU B 1 584 ? -0.736 -79.75 -37.188 1 76.31 584 LEU B CA 1
ATOM 11339 C C . LEU B 1 584 ? -1.686 -80.938 -36.938 1 76.31 584 LEU B C 1
ATOM 11341 O O . LEU B 1 584 ? -1.55 -81.688 -35.969 1 76.31 584 LEU B O 1
ATOM 11345 N N . ARG B 1 585 ? -2.676 -80.938 -37.812 1 73.19 585 ARG B N 1
ATOM 11346 C CA . ARG B 1 585 ? -3.707 -81.938 -37.656 1 73.19 585 ARG B CA 1
ATOM 11347 C C . ARG B 1 585 ? -3.297 -83.25 -38.344 1 73.19 585 ARG B C 1
ATOM 11349 O O . ARG B 1 585 ? -2.773 -83.25 -39.438 1 73.19 585 ARG B O 1
ATOM 11356 N N . THR B 1 586 ? -3.439 -84.312 -37.5 1 61.16 586 THR B N 1
ATOM 11357 C CA . THR B 1 586 ? -3.227 -85.625 -38.031 1 61.16 586 THR B CA 1
ATOM 11358 C C . THR B 1 586 ? -4.547 -86.375 -38.156 1 61.16 586 THR B C 1
ATOM 11360 O O . THR B 1 586 ? -5.602 -85.875 -37.781 1 61.16 586 THR B O 1
ATOM 11363 N N . SER B 1 587 ? -4.582 -87.5 -38.844 1 60.22 587 SER B N 1
ATOM 11364 C CA . SER B 1 587 ? -5.719 -88.438 -38.969 1 60.22 587 SER B CA 1
ATOM 11365 C C . SER B 1 587 ? -6.277 -88.812 -37.594 1 60.22 587 SER B C 1
ATOM 11367 O O . SER B 1 587 ? -7.457 -89.125 -37.469 1 60.22 587 SER B O 1
ATOM 11369 N N . CYS B 1 588 ? -5.477 -88.625 -36.531 1 58.44 588 CYS B N 1
ATOM 11370 C CA . CYS B 1 588 ? -5.953 -89.062 -35.219 1 58.44 588 CYS B CA 1
ATOM 11371 C C . CYS B 1 588 ? -6.098 -87.875 -34.25 1 58.44 588 CYS B C 1
ATOM 11373 O O . CYS B 1 588 ? -7.078 -87.812 -33.531 1 58.44 588 CYS B O 1
ATOM 11375 N N . SER B 1 589 ? -5.062 -87.062 -34.125 1 64.5 589 SER B N 1
ATOM 11376 C CA . SER B 1 589 ? -5.102 -85.938 -33.188 1 64.5 589 SER B CA 1
ATOM 11377 C C . SER B 1 589 ? -4.18 -84.812 -33.594 1 64.5 589 SER B C 1
ATOM 11379 O O . SER B 1 589 ? -3.373 -84.938 -34.531 1 64.5 589 SER B O 1
ATOM 11381 N N . ASP B 1 590 ? -4.316 -83.625 -33.062 1 72.06 590 ASP B N 1
ATOM 11382 C CA . ASP B 1 590 ? -3.4 -82.562 -33.281 1 72.06 590 ASP B CA 1
ATOM 11383 C C . ASP B 1 590 ? -2.08 -82.75 -32.562 1 72.06 590 ASP B C 1
ATOM 11385 O O . ASP B 1 590 ? -2.072 -83.188 -31.391 1 72.06 590 ASP B O 1
ATOM 11389 N N . ARG B 1 591 ? -0.976 -82.875 -33.344 1 72.56 591 ARG B N 1
ATOM 11390 C CA . ARG B 1 591 ? 0.333 -83.062 -32.75 1 72.56 591 ARG B CA 1
ATOM 11391 C C . ARG B 1 591 ? 1.339 -82.062 -33.25 1 72.56 591 ARG B C 1
ATOM 11393 O O . ARG B 1 591 ? 0.997 -81.188 -34.031 1 72.56 591 ARG B O 1
ATOM 11400 N N . SER B 1 592 ? 2.561 -82.125 -32.656 1 80.94 592 SER B N 1
ATOM 11401 C CA . SER B 1 592 ? 3.654 -81.25 -33.094 1 80.94 592 SER B CA 1
ATOM 11402 C C . SER B 1 592 ? 4.23 -81.75 -34.406 1 80.94 592 SER B C 1
ATOM 11404 O O . SER B 1 592 ? 4.23 -82.938 -34.719 1 80.94 592 SER B O 1
ATOM 11406 N N . PRO B 1 593 ? 4.582 -80.812 -35.25 1 78.5 593 PRO B N 1
ATOM 11407 C CA . PRO B 1 593 ? 5.125 -81.188 -36.531 1 78.5 593 PRO B CA 1
ATOM 11408 C C . PRO B 1 593 ? 6.301 -82.188 -36.438 1 78.5 593 PRO B C 1
ATOM 11410 O O . PRO B 1 593 ? 6.48 -83.062 -37.312 1 78.5 593 PRO B O 1
ATOM 11413 N N . VAL B 1 594 ? 6.996 -82.188 -35.375 1 78.12 594 VAL B N 1
ATOM 11414 C CA . VAL B 1 594 ? 8.164 -83.062 -35.219 1 78.12 594 VAL B CA 1
ATOM 11415 C C . VAL B 1 594 ? 7.73 -84.5 -35.125 1 78.12 594 VAL B C 1
ATOM 11417 O O . VAL B 1 594 ? 8.484 -85.375 -35.469 1 78.12 594 VAL B O 1
ATOM 11420 N N . GLU B 1 595 ? 6.523 -84.625 -34.844 1 73.81 595 GLU B N 1
ATOM 11421 C CA . GLU B 1 595 ? 6.047 -86 -34.625 1 73.81 595 GLU B CA 1
ATOM 11422 C C . GLU B 1 595 ? 5.348 -86.5 -35.875 1 73.81 595 GLU B C 1
ATOM 11424 O O . GLU B 1 595 ? 4.914 -87.688 -35.906 1 73.81 595 GLU B O 1
ATOM 11429 N N . PHE B 1 596 ? 5.512 -85.75 -36.906 1 76.38 596 PHE B N 1
ATOM 11430 C CA . PHE B 1 596 ? 4.684 -86.125 -38.062 1 76.38 596 PHE B CA 1
ATOM 11431 C C . PHE B 1 596 ? 5.539 -86.75 -39.188 1 76.38 596 PHE B C 1
ATOM 11433 O O . PHE B 1 596 ? 6.746 -86.5 -39.25 1 76.38 596 PHE B O 1
ATOM 11440 N N . VAL B 1 597 ? 4.797 -87.562 -39.906 1 79.06 597 VAL B N 1
ATOM 11441 C CA . VAL B 1 597 ? 5.391 -88.188 -41.094 1 79.06 597 VAL B CA 1
ATOM 11442 C C . VAL B 1 597 ? 4.539 -87.875 -42.312 1 79.06 597 VAL B C 1
ATOM 11444 O O . VAL B 1 597 ? 3.311 -87.875 -42.25 1 79.06 597 VAL B O 1
ATOM 11447 N N . LEU B 1 598 ? 5.156 -87.438 -43.312 1 80.25 598 LEU B N 1
ATOM 11448 C CA . LEU B 1 598 ? 4.457 -87.25 -44.562 1 80.25 598 LEU B CA 1
ATOM 11449 C C . LEU B 1 598 ? 4.367 -88.562 -45.312 1 80.25 598 LEU B C 1
ATOM 11451 O O . LEU B 1 598 ? 5.375 -89.312 -45.469 1 80.25 598 LEU B O 1
ATOM 11455 N N . PHE B 1 599 ? 3.211 -88.938 -45.656 1 77.81 599 PHE B N 1
ATOM 11456 C CA . PHE B 1 599 ? 3.014 -90.25 -46.25 1 77.81 599 PHE B CA 1
ATOM 11457 C C . PHE B 1 599 ? 3.705 -90.312 -47.625 1 77.81 599 PHE B C 1
ATOM 11459 O O . PHE B 1 599 ? 3.604 -89.375 -48.406 1 77.81 599 PHE B O 1
ATOM 11466 N N . ASP B 1 600 ? 4.582 -91.188 -47.781 1 76 600 ASP B N 1
ATOM 11467 C CA . ASP B 1 600 ? 5.203 -91.625 -49.031 1 76 600 ASP B CA 1
ATOM 11468 C C . ASP B 1 600 ? 5.039 -93.125 -49.281 1 76 600 ASP B C 1
ATOM 11470 O O . ASP B 1 600 ? 4.777 -93.875 -48.344 1 76 600 ASP B O 1
ATOM 11474 N N . PRO B 1 601 ? 4.961 -93.5 -50.531 1 77 601 PRO B N 1
ATOM 11475 C CA . PRO B 1 601 ? 4.77 -94.875 -50.844 1 77 601 PRO B CA 1
ATOM 11476 C C . PRO B 1 601 ? 5.715 -95.812 -50.062 1 77 601 PRO B C 1
ATOM 11478 O O . PRO B 1 601 ? 5.414 -97 -49.875 1 77 601 PRO B O 1
ATOM 11481 N N . GLU B 1 602 ? 6.766 -95.25 -49.625 1 77.69 602 GLU B N 1
ATOM 11482 C CA . GLU B 1 602 ? 7.711 -96.062 -48.875 1 77.69 602 GLU B CA 1
ATOM 11483 C C . GLU B 1 602 ? 7.145 -96.438 -47.5 1 77.69 602 GLU B C 1
ATOM 11485 O O . GLU B 1 602 ? 7.586 -97.438 -46.906 1 77.69 602 GLU B O 1
ATOM 11490 N N . TRP B 1 603 ? 6.047 -95.75 -47.188 1 80.31 603 TRP B N 1
ATOM 11491 C CA . TRP B 1 603 ? 5.48 -96 -45.844 1 80.31 603 TRP B CA 1
ATOM 11492 C C . TRP B 1 603 ? 4.297 -96.938 -45.938 1 80.31 603 TRP B C 1
ATOM 11494 O O . TRP B 1 603 ? 3.684 -97.25 -44.906 1 80.31 603 TRP B O 1
ATOM 11504 N N . ARG B 1 604 ? 4.027 -97.375 -47 1 79.88 604 ARG B N 1
ATOM 11505 C CA . ARG B 1 604 ? 2.863 -98.25 -47.188 1 79.88 604 ARG B CA 1
ATOM 11506 C C . ARG B 1 604 ? 2.982 -99.5 -46.344 1 79.88 604 ARG B C 1
ATOM 11508 O O . ARG B 1 604 ? 2.023 -99.938 -45.688 1 79.88 604 ARG B O 1
ATOM 11515 N N . LEU B 1 605 ? 4.141 -100.062 -46.469 1 79.56 605 LEU B N 1
ATOM 11516 C CA . LEU B 1 605 ? 4.34 -101.312 -45.719 1 79.56 605 LEU B CA 1
ATOM 11517 C C . LEU B 1 605 ? 4.316 -101.062 -44.219 1 79.56 605 LEU B C 1
ATOM 11519 O O . LEU B 1 605 ? 3.717 -101.812 -43.469 1 79.56 605 LEU B O 1
ATOM 11523 N N . ALA B 1 606 ? 4.863 -99.938 -43.938 1 81.75 606 ALA B N 1
ATOM 11524 C CA . ALA B 1 606 ? 4.93 -99.562 -42.5 1 81.75 606 ALA B CA 1
ATOM 11525 C C . ALA B 1 606 ? 3.549 -99.188 -41.969 1 81.75 606 ALA B C 1
ATOM 11527 O O . ALA B 1 606 ? 3.232 -99.5 -40.812 1 81.75 606 ALA B O 1
ATOM 11528 N N . SER B 1 607 ? 2.771 -98.75 -42.719 1 79.69 607 SER B N 1
ATOM 11529 C CA . SER B 1 607 ? 1.438 -98.312 -42.312 1 79.69 607 SER B CA 1
ATOM 11530 C C . SER B 1 607 ? 0.546 -99.5 -42 1 79.69 607 SER B C 1
ATOM 11532 O O . SER B 1 607 ? -0.461 -99.375 -41.312 1 79.69 607 SER B O 1
ATOM 11534 N N . GLN B 1 608 ? 0.821 -100.625 -42.469 1 79 608 GLN B N 1
ATOM 11535 C CA . GLN B 1 608 ? 0.06 -101.875 -42.25 1 79 608 GLN B CA 1
ATOM 11536 C C . GLN B 1 608 ? 0.3 -102.375 -40.812 1 79 608 GLN B C 1
ATOM 11538 O O . GLN B 1 608 ? -0.578 -103 -40.25 1 79 608 GLN B O 1
ATOM 11543 N N . ILE B 1 609 ? 1.445 -102 -40.375 1 80.94 609 ILE B N 1
ATOM 11544 C CA . ILE B 1 609 ? 1.79 -102.625 -39.094 1 80.94 609 ILE B CA 1
ATOM 11545 C C . ILE B 1 609 ? 1.802 -101.562 -38 1 80.94 609 ILE B C 1
ATOM 11547 O O . ILE B 1 609 ? 1.806 -101.875 -36.812 1 80.94 609 ILE B O 1
ATOM 11551 N N . SER B 1 610 ? 1.878 -100.312 -38.375 1 80.94 610 SER B N 1
ATOM 11552 C CA . SER B 1 610 ? 2.033 -99.188 -37.406 1 80.94 610 SER B CA 1
ATOM 11553 C C . SER B 1 610 ? 1.056 -98.062 -37.688 1 80.94 610 SER B C 1
ATOM 11555 O O . SER B 1 610 ? 0.671 -97.812 -38.812 1 80.94 610 SER B O 1
ATOM 11557 N N . ASP B 1 611 ? 0.605 -97.562 -36.594 1 78.62 611 ASP B N 1
ATOM 11558 C CA . ASP B 1 611 ? -0.237 -96.375 -36.688 1 78.62 611 ASP B CA 1
ATOM 11559 C C . ASP B 1 611 ? 0.61 -95.125 -36.75 1 78.62 611 ASP B C 1
ATOM 11561 O O . ASP B 1 611 ? 0.754 -94.438 -35.75 1 78.62 611 ASP B O 1
ATOM 11565 N N . ILE B 1 612 ? 1.173 -95 -37.812 1 77.31 612 ILE B N 1
ATOM 11566 C CA . ILE B 1 612 ? 2.043 -93.875 -38.031 1 77.31 612 ILE B CA 1
ATOM 11567 C C . ILE B 1 612 ? 1.202 -92.625 -38.125 1 77.31 612 ILE B C 1
ATOM 11569 O O . ILE B 1 612 ? 0.158 -92.562 -38.781 1 77.31 612 ILE B O 1
ATOM 11573 N N . PRO B 1 613 ? 1.612 -91.562 -37.406 1 78.62 613 PRO B N 1
ATOM 11574 C CA . PRO B 1 613 ? 0.866 -90.312 -37.469 1 78.62 613 PRO B CA 1
ATOM 11575 C C . PRO B 1 613 ? 1.105 -89.562 -38.781 1 78.62 613 PRO B C 1
ATOM 11577 O O . PRO B 1 613 ? 1.929 -88.625 -38.812 1 78.62 613 PRO B O 1
ATOM 11580 N N . PHE B 1 614 ? 0.378 -89.938 -39.75 1 79.19 614 PHE B N 1
ATOM 11581 C CA . PHE B 1 614 ? 0.499 -89.25 -41.031 1 79.19 614 PHE B CA 1
ATOM 11582 C C . PHE B 1 614 ? -0.239 -87.938 -41.031 1 79.19 614 PHE B C 1
ATOM 11584 O O . PHE B 1 614 ? -1.264 -87.812 -40.375 1 79.19 614 PHE B O 1
ATOM 11591 N N . ILE B 1 615 ? 0.338 -87 -41.656 1 79.31 615 ILE B N 1
ATOM 11592 C CA . ILE B 1 615 ? -0.369 -85.75 -41.906 1 79.31 615 ILE B CA 1
ATOM 11593 C C . ILE B 1 615 ? -1.667 -86 -42.656 1 79.31 615 ILE B C 1
ATOM 11595 O O . ILE B 1 615 ? -1.7 -86.875 -43.562 1 79.31 615 ILE B O 1
ATOM 11599 N N . ASP B 1 616 ? -2.713 -85.438 -42.219 1 75.44 616 ASP B N 1
ATOM 11600 C CA . ASP B 1 616 ? -4.023 -85.688 -42.812 1 75.44 616 ASP B CA 1
ATOM 11601 C C . ASP B 1 616 ? -4.102 -85 -44.188 1 75.44 616 ASP B C 1
ATOM 11603 O O . ASP B 1 616 ? -4.492 -83.875 -44.344 1 75.44 616 ASP B O 1
ATOM 11607 N N . THR B 1 617 ? -3.723 -85.812 -45.125 1 76.12 617 THR B N 1
ATOM 11608 C CA . THR B 1 617 ? -3.742 -85.25 -46.5 1 76.12 617 THR B CA 1
ATOM 11609 C C . THR B 1 617 ? -5.176 -85.062 -46.969 1 76.12 617 THR B C 1
ATOM 11611 O O . THR B 1 617 ? -5.414 -84.312 -47.906 1 76.12 617 THR B O 1
ATOM 11614 N N . ASP B 1 618 ? -6.07 -85.75 -46.375 1 71.75 618 ASP B N 1
ATOM 11615 C CA . ASP B 1 618 ? -7.465 -85.562 -46.781 1 71.75 618 ASP B CA 1
ATOM 11616 C C . ASP B 1 618 ? -7.988 -84.188 -46.281 1 71.75 618 ASP B C 1
ATOM 11618 O O . ASP B 1 618 ? -8.789 -83.562 -46.969 1 71.75 618 ASP B O 1
ATOM 11622 N N . TYR B 1 619 ? -7.379 -83.875 -45.219 1 75.56 619 TYR B N 1
ATOM 11623 C CA . TYR B 1 619 ? -7.797 -82.625 -44.625 1 75.56 619 TYR B CA 1
ATOM 11624 C C . TYR B 1 619 ? -7.098 -81.438 -45.344 1 75.56 619 TYR B C 1
ATOM 11626 O O . TYR B 1 619 ? -7.738 -80.5 -45.719 1 75.56 619 TYR B O 1
ATOM 11634 N N . PHE B 1 620 ? -5.863 -81.5 -45.5 1 78.44 620 PHE B N 1
ATOM 11635 C CA . PHE B 1 620 ? -5.082 -80.375 -46.031 1 78.44 620 PHE B CA 1
ATOM 11636 C C . PHE B 1 620 ? -5.094 -80.375 -47.562 1 78.44 620 PHE B C 1
ATOM 11638 O O . PHE B 1 620 ? -4.844 -79.375 -48.188 1 78.44 620 PHE B O 1
ATOM 11645 N N . GLY B 1 621 ? -5.508 -81.375 -48.188 1 72.81 621 GLY B N 1
ATOM 11646 C CA . GLY B 1 621 ? -5.512 -81.5 -49.656 1 72.81 621 GLY B CA 1
ATOM 11647 C C . GLY B 1 621 ? -4.148 -81.812 -50.25 1 72.81 621 GLY B C 1
ATOM 11648 O O . GLY B 1 621 ? -3.174 -81.938 -49.5 1 72.81 621 GLY B O 1
ATOM 11649 N N . GLU B 1 622 ? -4 -81.938 -51.469 1 75.44 622 GLU B N 1
ATOM 11650 C CA . GLU B 1 622 ? -2.789 -82.25 -52.219 1 75.44 622 GLU B CA 1
ATOM 11651 C C . GLU B 1 622 ? -1.756 -81.125 -52.156 1 75.44 622 GLU B C 1
ATOM 11653 O O . GLU B 1 622 ? -0.572 -81.375 -52.406 1 75.44 622 GLU B O 1
ATOM 11658 N N . GLU B 1 623 ? -2.154 -80.062 -51.625 1 78.88 623 GLU B N 1
ATOM 11659 C CA . GLU B 1 623 ? -1.26 -78.875 -51.562 1 78.88 623 GLU B CA 1
ATOM 11660 C C . GLU B 1 623 ? -0.164 -79.125 -50.531 1 78.88 623 GLU B C 1
ATOM 11662 O O . GLU B 1 623 ? 0.951 -78.625 -50.656 1 78.88 623 GLU B O 1
ATOM 11667 N N . ILE B 1 624 ? -0.436 -79.875 -49.594 1 79.12 624 ILE B N 1
ATOM 11668 C CA . ILE B 1 624 ? 0.522 -80.062 -48.531 1 79.12 624 ILE B CA 1
ATOM 11669 C C . ILE B 1 624 ? 1.687 -80.938 -49.031 1 79.12 624 ILE B C 1
ATOM 11671 O O . ILE B 1 624 ? 2.801 -80.875 -48.5 1 79.12 624 ILE B O 1
ATOM 11675 N N . LEU B 1 625 ? 1.376 -81.688 -50.125 1 78.38 625 LEU B N 1
ATOM 11676 C CA . LEU B 1 625 ? 2.416 -82.5 -50.688 1 78.38 625 LEU B CA 1
ATOM 11677 C C . LEU B 1 625 ? 3.455 -81.688 -51.438 1 78.38 625 LEU B C 1
ATOM 11679 O O . LEU B 1 625 ? 4.605 -82.125 -51.594 1 78.38 625 LEU B O 1
ATOM 11683 N N . SER B 1 626 ? 3.025 -80.5 -51.844 1 79.31 626 SER B N 1
ATOM 11684 C CA . SER B 1 626 ? 3.959 -79.625 -52.531 1 79.31 626 SER B CA 1
ATOM 11685 C C . SER B 1 626 ? 4.84 -78.875 -51.562 1 79.31 626 SER B C 1
ATOM 11687 O O . SER B 1 626 ? 5.797 -78.188 -51.969 1 79.31 626 SER B O 1
ATOM 11689 N N . LEU B 1 627 ? 4.641 -79 -50.344 1 82.62 627 LEU B N 1
ATOM 11690 C CA . LEU B 1 627 ? 5.391 -78.25 -49.344 1 82.62 627 LEU B CA 1
ATOM 11691 C C . LEU B 1 627 ? 6.281 -79.188 -48.531 1 82.62 627 LEU B C 1
ATOM 11693 O O . LEU B 1 627 ? 6.387 -79.062 -47.312 1 82.62 627 LEU B O 1
ATOM 11697 N N . GLU B 1 628 ? 6.926 -80 -49.219 1 80.69 628 GLU B N 1
ATOM 11698 C CA . GLU B 1 628 ? 7.758 -81.062 -48.562 1 80.69 628 GLU B CA 1
ATOM 11699 C C . GLU B 1 628 ? 8.977 -80.375 -47.906 1 80.69 628 GLU B C 1
ATOM 11701 O O . GLU B 1 628 ? 9.328 -80.75 -46.781 1 80.69 628 GLU B O 1
ATOM 11706 N N . GLU B 1 629 ? 9.492 -79.438 -48.469 1 82.06 629 GLU B N 1
ATOM 11707 C CA . GLU B 1 629 ? 10.695 -78.875 -47.938 1 82.06 629 GLU B CA 1
ATOM 11708 C C . GLU B 1 629 ? 10.367 -78.062 -46.656 1 82.06 629 GLU B C 1
ATOM 11710 O O . GLU B 1 629 ? 11.148 -78.062 -45.719 1 82.06 629 GLU B O 1
ATOM 11715 N N . GLU B 1 630 ? 9.344 -77.438 -46.688 1 85.19 630 GLU B N 1
ATOM 11716 C CA . GLU B 1 630 ? 8.914 -76.625 -45.531 1 85.19 630 GLU B CA 1
ATOM 11717 C C . GLU B 1 630 ? 8.578 -77.562 -44.344 1 85.19 630 GLU B C 1
ATOM 11719 O O . GLU B 1 630 ? 8.914 -77.25 -43.219 1 85.19 630 GLU B O 1
ATOM 11724 N N . LEU B 1 631 ? 7.949 -78.625 -44.719 1 83.62 631 LEU B N 1
ATOM 11725 C CA . LEU B 1 631 ? 7.617 -79.562 -43.688 1 83.62 631 LEU B CA 1
ATOM 11726 C C . LEU B 1 631 ? 8.875 -80.188 -43.094 1 83.62 631 LEU B C 1
ATOM 11728 O O . LEU B 1 631 ? 8.969 -80.438 -41.906 1 83.62 631 LEU B O 1
ATOM 11732 N N . LYS B 1 632 ? 9.758 -80.375 -43.969 1 81.69 632 LYS B N 1
ATOM 11733 C CA . LYS B 1 632 ? 11.031 -80.938 -43.531 1 81.69 632 LYS B CA 1
ATOM 11734 C C . LYS B 1 632 ? 11.734 -80 -42.562 1 81.69 632 LYS B C 1
ATOM 11736 O O . LYS B 1 632 ? 12.32 -80.438 -41.562 1 81.69 632 LYS B O 1
ATOM 11741 N N . SER B 1 633 ? 11.555 -78.75 -42.812 1 82.5 633 SER B N 1
ATOM 11742 C CA . SER B 1 633 ? 12.188 -77.75 -41.969 1 82.5 633 SER B CA 1
ATOM 11743 C C . SER B 1 633 ? 11.539 -77.688 -40.594 1 82.5 633 SER B C 1
ATOM 11745 O O . SER B 1 633 ? 12.164 -77.312 -39.625 1 82.5 633 SER B O 1
ATOM 11747 N N . LEU B 1 634 ? 10.359 -78.125 -40.5 1 85.25 634 LEU B N 1
ATOM 11748 C CA . LEU B 1 634 ? 9.641 -78.125 -39.25 1 85.25 634 LEU B CA 1
ATOM 11749 C C . LEU B 1 634 ? 9.914 -79.438 -38.5 1 85.25 634 LEU B C 1
ATOM 11751 O O . LEU B 1 634 ? 9.508 -79.625 -37.344 1 85.25 634 LEU B O 1
ATOM 11755 N N . GLY B 1 635 ? 10.57 -80.375 -39.062 1 78.88 635 GLY B N 1
ATOM 11756 C CA . GLY B 1 635 ? 10.938 -81.625 -38.406 1 78.88 635 GLY B CA 1
ATOM 11757 C C . GLY B 1 635 ? 10.055 -82.812 -38.812 1 78.88 635 GLY B C 1
ATOM 11758 O O . GLY B 1 635 ? 10.094 -83.875 -38.219 1 78.88 635 GLY B O 1
ATOM 11759 N N . VAL B 1 636 ? 9.305 -82.562 -39.812 1 83.25 636 VAL B N 1
ATOM 11760 C CA . VAL B 1 636 ? 8.461 -83.625 -40.281 1 83.25 636 VAL B CA 1
ATOM 11761 C C . VAL B 1 636 ? 9.32 -84.625 -41.062 1 83.25 636 VAL B C 1
ATOM 11763 O O . VAL B 1 636 ? 10.211 -84.25 -41.812 1 83.25 636 VAL B O 1
ATOM 11766 N N . LEU B 1 637 ? 9.07 -85.875 -40.812 1 81.5 637 LEU B N 1
ATOM 11767 C CA . LEU B 1 637 ? 9.852 -86.875 -41.438 1 81.5 637 LEU B CA 1
ATOM 11768 C C . LEU B 1 637 ? 9.328 -87.188 -42.875 1 81.5 637 LEU B C 1
ATOM 11770 O O . LEU B 1 637 ? 8.148 -87.438 -43.031 1 81.5 637 LEU B O 1
ATOM 11774 N N . ILE B 1 638 ? 10.258 -86.812 -43.688 1 77.94 638 ILE B N 1
ATOM 11775 C CA . ILE B 1 638 ? 9.938 -87.062 -45.094 1 77.94 638 ILE B CA 1
ATOM 11776 C C . ILE B 1 638 ? 10.711 -88.312 -45.562 1 77.94 638 ILE B C 1
ATOM 11778 O O . ILE B 1 638 ? 11.938 -88.375 -45.406 1 77.94 638 ILE B O 1
ATOM 11782 N N . GLY B 1 639 ? 10.016 -89.375 -45.969 1 76.38 639 GLY B N 1
ATOM 11783 C CA . GLY B 1 639 ? 10.656 -90.625 -46.438 1 76.38 639 GLY B CA 1
ATOM 11784 C C . GLY B 1 639 ? 10.914 -91.562 -45.312 1 76.38 639 GLY B C 1
ATOM 11785 O O . GLY B 1 639 ? 10.922 -91.188 -44.125 1 76.38 639 GLY B O 1
ATOM 11786 N N . PHE B 1 640 ? 10.984 -92.75 -45.531 1 75.81 640 PHE B N 1
ATOM 11787 C CA . PHE B 1 640 ? 11.164 -93.812 -44.562 1 75.81 640 PHE B CA 1
ATOM 11788 C C . PHE B 1 640 ? 12.602 -93.875 -44.062 1 75.81 640 PHE B C 1
ATOM 11790 O O . PHE B 1 640 ? 12.852 -94.062 -42.875 1 75.81 640 PHE B O 1
ATOM 11797 N N . ASN B 1 641 ? 13.57 -93.25 -44.75 1 68.75 641 ASN B N 1
ATOM 11798 C CA . ASN B 1 641 ? 15.016 -93.25 -44.562 1 68.75 641 ASN B CA 1
ATOM 11799 C C . ASN B 1 641 ? 15.414 -93.938 -43.281 1 68.75 641 ASN B C 1
ATOM 11801 O O . ASN B 1 641 ? 16.094 -93.375 -42.406 1 68.75 641 ASN B O 1
ATOM 11805 N N . GLY B 1 642 ? 14.992 -95.25 -43.031 1 70.56 642 GLY B N 1
ATOM 11806 C CA . GLY B 1 642 ? 15.406 -96.125 -41.938 1 70.56 642 GLY B CA 1
ATOM 11807 C C . GLY B 1 642 ? 14.758 -95.75 -40.625 1 70.56 642 GLY B C 1
ATOM 11808 O O . GLY B 1 642 ? 15.367 -95.812 -39.562 1 70.56 642 GLY B O 1
ATOM 11809 N N . SER B 1 643 ? 13.578 -95.25 -40.625 1 78.12 643 SER B N 1
ATOM 11810 C CA . SER B 1 643 ? 12.891 -94.875 -39.406 1 78.12 643 SER B CA 1
ATOM 11811 C C . SER B 1 643 ? 12.227 -96.062 -38.719 1 78.12 643 SER B C 1
ATOM 11813 O O . SER B 1 643 ? 11.016 -96.062 -38.469 1 78.12 643 SER B O 1
ATOM 11815 N N . PHE B 1 644 ? 12.984 -97 -38.344 1 78.88 644 PHE B N 1
ATOM 11816 C CA . PHE B 1 644 ? 12.484 -98.188 -37.75 1 78.88 644 PHE B CA 1
ATOM 11817 C C . PHE B 1 644 ? 11.984 -97.938 -36.312 1 78.88 644 PHE B C 1
ATOM 11819 O O . PHE B 1 644 ? 11.055 -98.625 -35.875 1 78.88 644 PHE B O 1
ATOM 11826 N N . LYS B 1 645 ? 12.57 -96.938 -35.75 1 79.38 645 LYS B N 1
ATOM 11827 C CA . LYS B 1 645 ? 12.148 -96.688 -34.375 1 79.38 645 LYS B CA 1
ATOM 11828 C C . LYS B 1 645 ? 10.727 -96.125 -34.344 1 79.38 645 LYS B C 1
ATOM 11830 O O . LYS B 1 645 ? 9.93 -96.438 -33.5 1 79.38 645 LYS B O 1
ATOM 11835 N N . LEU B 1 646 ? 10.398 -95.375 -35.25 1 79.75 646 LEU B N 1
ATOM 11836 C CA . LEU B 1 646 ? 9.062 -94.812 -35.312 1 79.75 646 LEU B CA 1
ATOM 11837 C C . LEU B 1 646 ? 8.023 -95.875 -35.562 1 79.75 646 LEU B C 1
ATOM 11839 O O . LEU B 1 646 ? 6.93 -95.875 -35 1 79.75 646 LEU B O 1
ATOM 11843 N N . VAL B 1 647 ? 8.359 -96.75 -36.375 1 80.38 647 VAL B N 1
ATOM 11844 C CA . VAL B 1 647 ? 7.469 -97.875 -36.656 1 80.38 647 VAL B CA 1
ATOM 11845 C C . VAL B 1 647 ? 7.285 -98.75 -35.438 1 80.38 647 VAL B C 1
ATOM 11847 O O . VAL B 1 647 ? 6.168 -99.125 -35.094 1 80.38 647 VAL B O 1
ATOM 11850 N N . GLY B 1 648 ? 8.383 -98.938 -34.75 1 75.75 648 GLY B N 1
ATOM 11851 C CA . GLY B 1 648 ? 8.32 -99.812 -33.562 1 75.75 648 GLY B CA 1
ATOM 11852 C C . GLY B 1 648 ? 7.543 -99.188 -32.438 1 75.75 648 GLY B C 1
ATOM 11853 O O . GLY B 1 648 ? 6.82 -99.875 -31.703 1 75.75 648 GLY B O 1
ATOM 11854 N N . ASP B 1 649 ? 7.547 -97.812 -32.375 1 77.69 649 ASP B N 1
ATOM 11855 C CA . ASP B 1 649 ? 6.91 -97.125 -31.281 1 77.69 649 ASP B CA 1
ATOM 11856 C C . ASP B 1 649 ? 5.406 -96.938 -31.5 1 77.69 649 ASP B C 1
ATOM 11858 O O . ASP B 1 649 ? 4.641 -96.812 -30.547 1 77.69 649 ASP B O 1
ATOM 11862 N N . ASN B 1 650 ? 5.004 -97.188 -32.719 1 77.81 650 ASN B N 1
ATOM 11863 C CA . ASN B 1 650 ? 3.588 -97 -33.031 1 77.81 650 ASN B CA 1
ATOM 11864 C C . ASN B 1 650 ? 2.957 -98.25 -33.562 1 77.81 650 ASN B C 1
ATOM 11866 O O . ASN B 1 650 ? 2.059 -98.188 -34.406 1 77.81 650 ASN B O 1
ATOM 11870 N N . LEU B 1 651 ? 3.287 -99.312 -33.031 1 79.12 651 LEU B N 1
ATOM 11871 C CA . LEU B 1 651 ? 2.758 -100.562 -33.5 1 79.12 651 LEU B CA 1
ATOM 11872 C C . LEU B 1 651 ? 1.269 -100.688 -33.188 1 79.12 651 LEU B C 1
ATOM 11874 O O . LEU B 1 651 ? 0.81 -100.25 -32.125 1 79.12 651 LEU B O 1
ATOM 11878 N N . LYS B 1 652 ? 0.629 -101.188 -34.156 1 78.56 652 LYS B N 1
ATOM 11879 C CA . LYS B 1 652 ? -0.802 -101.438 -33.969 1 78.56 652 LYS B CA 1
ATOM 11880 C C . LYS B 1 652 ? -1.067 -102.438 -32.875 1 78.56 652 LYS B C 1
ATOM 11882 O O . LYS B 1 652 ? -0.154 -103.125 -32.438 1 78.56 652 LYS B O 1
ATOM 11887 N N . SER B 1 653 ? -2.27 -102.438 -32.406 1 78.5 653 SER B N 1
ATOM 11888 C CA . SER B 1 653 ? -2.658 -103.375 -31.375 1 78.5 653 SER B CA 1
ATOM 11889 C C . SER B 1 653 ? -2.529 -104.812 -31.875 1 78.5 653 SER B C 1
ATOM 11891 O O . SER B 1 653 ? -2.641 -105.062 -33.094 1 78.5 653 SER B O 1
ATOM 11893 N N . PRO B 1 654 ? -2.213 -105.688 -31.047 1 77.62 654 PRO B N 1
ATOM 11894 C CA . PRO B 1 654 ? -1.993 -107.125 -31.406 1 77.62 654 PRO B CA 1
ATOM 11895 C C . PRO B 1 654 ? -3.17 -107.688 -32.188 1 77.62 654 PRO B C 1
ATOM 11897 O O . PRO B 1 654 ? -2.977 -108.562 -33.031 1 77.62 654 PRO B O 1
ATOM 11900 N N . SER B 1 655 ? -4.277 -107.188 -31.922 1 77.38 655 SER B N 1
ATOM 11901 C CA . SER B 1 655 ? -5.434 -107.75 -32.625 1 77.38 655 SER B CA 1
ATOM 11902 C C . SER B 1 655 ? -5.418 -107.375 -34.094 1 77.38 655 SER B C 1
ATOM 11904 O O . SER B 1 655 ? -6.051 -108.062 -34.906 1 77.38 655 SER B O 1
ATOM 11906 N N . ARG B 1 656 ? -4.52 -106.375 -34.5 1 77.12 656 ARG B N 1
ATOM 11907 C CA . ARG B 1 656 ? -4.484 -105.938 -35.875 1 77.12 656 ARG B CA 1
ATOM 11908 C C . ARG B 1 656 ? -3.23 -106.5 -36.594 1 77.12 656 ARG B C 1
ATOM 11910 O O . ARG B 1 656 ? -3.014 -106.188 -37.781 1 77.12 656 ARG B O 1
ATOM 11917 N N . LEU B 1 657 ? -2.582 -107.25 -35.875 1 79.88 657 LEU B N 1
ATOM 11918 C CA . LEU B 1 657 ? -1.352 -107.75 -36.438 1 79.88 657 LEU B CA 1
ATOM 11919 C C . LEU B 1 657 ? -1.493 -109.25 -36.75 1 79.88 657 LEU B C 1
ATOM 11921 O O . LEU B 1 657 ? -0.498 -110 -36.812 1 79.88 657 LEU B O 1
ATOM 11925 N N . THR B 1 658 ? -2.762 -109.625 -36.969 1 80.19 658 THR B N 1
ATOM 11926 C CA . THR B 1 658 ? -2.982 -111 -37.312 1 80.19 658 THR B CA 1
ATOM 11927 C C . THR B 1 658 ? -2.945 -111.25 -38.812 1 80.19 658 THR B C 1
ATOM 11929 O O . THR B 1 658 ? -3.33 -110.375 -39.594 1 80.19 658 THR B O 1
ATOM 11932 N N . SER B 1 659 ? -2.453 -112.375 -39.312 1 80.81 659 SER B N 1
ATOM 11933 C CA . SER B 1 659 ? -2.424 -112.812 -40.719 1 80.81 659 SER B CA 1
ATOM 11934 C C . SER B 1 659 ? -1.71 -111.75 -41.594 1 80.81 659 SER B C 1
ATOM 11936 O O . SER B 1 659 ? -2.291 -111.188 -42.531 1 80.81 659 SER B O 1
ATOM 11938 N N . LEU B 1 660 ? -0.467 -111.438 -41.219 1 80.31 660 LEU B N 1
ATOM 11939 C CA . LEU B 1 660 ? 0.323 -110.375 -41.875 1 80.31 660 LEU B CA 1
ATOM 11940 C C . LEU B 1 660 ? 0.883 -110.875 -43.188 1 80.31 660 LEU B C 1
ATOM 11942 O O . LEU B 1 660 ? 1.061 -112.062 -43.406 1 80.31 660 LEU B O 1
ATOM 11946 N N . THR B 1 661 ? 1.089 -109.875 -44.094 1 82.44 661 THR B N 1
ATOM 11947 C CA . THR B 1 661 ? 1.726 -110.188 -45.375 1 82.44 661 THR B CA 1
ATOM 11948 C C . THR B 1 661 ? 3.215 -110.5 -45.188 1 82.44 661 THR B C 1
ATOM 11950 O O . THR B 1 661 ? 3.789 -110.125 -44.156 1 82.44 661 THR B O 1
ATOM 11953 N N . ALA B 1 662 ? 3.812 -111.25 -46.094 1 85.31 662 ALA B N 1
ATOM 11954 C CA . ALA B 1 662 ? 5.227 -111.625 -46.031 1 85.31 662 ALA B CA 1
ATOM 11955 C C . ALA B 1 662 ? 6.102 -110.375 -45.844 1 85.31 662 ALA B C 1
ATOM 11957 O O . ALA B 1 662 ? 7.027 -110.375 -45.031 1 85.31 662 ALA B O 1
ATOM 11958 N N . GLU B 1 663 ? 5.703 -109.375 -46.5 1 85.31 663 GLU B N 1
ATOM 11959 C CA . GLU B 1 663 ? 6.508 -108.188 -46.469 1 85.31 663 GLU B CA 1
ATOM 11960 C C . GLU B 1 663 ? 6.387 -107.5 -45.125 1 85.31 663 GLU B C 1
ATOM 11962 O O . GLU B 1 663 ? 7.363 -106.938 -44.594 1 85.31 663 GLU B O 1
ATOM 11967 N N . ALA B 1 664 ? 5.324 -107.562 -44.562 1 85.5 664 ALA B N 1
ATOM 11968 C CA . ALA B 1 664 ? 5.094 -106.938 -43.281 1 85.5 664 ALA B CA 1
ATOM 11969 C C . ALA B 1 664 ? 5.891 -107.625 -42.188 1 85.5 664 ALA B C 1
ATOM 11971 O O . ALA B 1 664 ? 6.461 -106.938 -41.312 1 85.5 664 ALA B O 1
ATOM 11972 N N . VAL B 1 665 ? 5.91 -108.875 -42.312 1 85 665 VAL B N 1
ATOM 11973 C CA . VAL B 1 665 ? 6.664 -109.688 -41.312 1 85 665 VAL B CA 1
ATOM 11974 C C . VAL B 1 665 ? 8.156 -109.375 -41.469 1 85 665 VAL B C 1
ATOM 11976 O O . VAL B 1 665 ? 8.867 -109.188 -40.469 1 85 665 VAL B O 1
ATOM 11979 N N . LEU B 1 666 ? 8.492 -109.312 -42.656 1 85.62 666 LEU B N 1
ATOM 11980 C CA . LEU B 1 666 ? 9.906 -109.062 -42.906 1 85.62 666 LEU B CA 1
ATOM 11981 C C . LEU B 1 666 ? 10.273 -107.688 -42.406 1 85.62 666 LEU B C 1
ATOM 11983 O O . LEU B 1 666 ? 11.367 -107.438 -41.875 1 85.62 666 LEU B O 1
ATOM 11987 N N . LEU B 1 667 ? 9.406 -106.812 -42.5 1 84.44 667 LEU B N 1
ATOM 11988 C CA . LEU B 1 667 ? 9.648 -105.438 -41.969 1 84.44 667 LEU B CA 1
ATOM 11989 C C . LEU B 1 667 ? 9.734 -105.438 -40.469 1 84.44 667 LEU B C 1
ATOM 11991 O O . LEU B 1 667 ? 10.57 -104.75 -39.875 1 84.44 667 LEU B O 1
ATOM 11995 N N . ILE B 1 668 ? 8.922 -106.188 -39.875 1 84.19 668 ILE B N 1
ATOM 11996 C CA . ILE B 1 668 ? 8.953 -106.25 -38.406 1 84.19 668 ILE B CA 1
ATOM 11997 C C . ILE B 1 668 ? 10.289 -106.875 -37.969 1 84.19 668 ILE B C 1
ATOM 11999 O O . ILE B 1 668 ? 10.898 -106.375 -37.031 1 84.19 668 ILE B O 1
ATOM 12003 N N . LEU B 1 669 ? 10.703 -107.875 -38.719 1 83.75 669 LEU B N 1
ATOM 12004 C CA . LEU B 1 669 ? 11.984 -108.5 -38.406 1 83.75 669 LEU B CA 1
ATOM 12005 C C . LEU B 1 669 ? 13.133 -107.5 -38.656 1 83.75 669 LEU B C 1
ATOM 12007 O O . LEU B 1 669 ? 14.094 -107.438 -37.875 1 83.75 669 LEU B O 1
ATOM 12011 N N . GLU B 1 670 ? 12.992 -106.75 -39.594 1 83.5 670 GLU B N 1
ATOM 12012 C CA . GLU B 1 670 ? 14 -105.75 -39.875 1 83.5 670 GLU B CA 1
ATOM 12013 C C . GLU B 1 670 ? 14.023 -104.688 -38.812 1 83.5 670 GLU B C 1
ATOM 12015 O O . GLU B 1 670 ? 15.094 -104.188 -38.406 1 83.5 670 GLU B O 1
ATOM 12020 N N . CYS B 1 671 ? 12.938 -104.312 -38.406 1 81.56 671 CYS B N 1
ATOM 12021 C CA . CYS B 1 671 ? 12.836 -103.312 -37.312 1 81.56 671 CYS B CA 1
ATOM 12022 C C . CYS B 1 671 ? 13.508 -103.875 -36.062 1 81.56 671 CYS B C 1
ATOM 12024 O O . CYS B 1 671 ? 14.211 -103.125 -35.375 1 81.56 671 CYS B O 1
ATOM 12026 N N . MET B 1 672 ? 13.32 -105.062 -35.812 1 82.38 672 MET B N 1
ATOM 12027 C CA . MET B 1 672 ? 13.938 -105.688 -34.656 1 82.38 672 MET B CA 1
ATOM 12028 C C . MET B 1 672 ? 15.461 -105.688 -34.781 1 82.38 672 MET B C 1
ATOM 12030 O O . MET B 1 672 ? 16.172 -105.5 -33.781 1 82.38 672 MET B O 1
ATOM 12034 N N . HIS B 1 673 ? 15.758 -105.875 -35.938 1 82.38 673 HIS B N 1
ATOM 12035 C CA . HIS B 1 673 ? 17.188 -105.938 -36.219 1 82.38 673 HIS B CA 1
ATOM 12036 C C . HIS B 1 673 ? 17.859 -104.562 -35.969 1 82.38 673 HIS B C 1
ATOM 12038 O O . HIS B 1 673 ? 18.938 -104.5 -35.375 1 82.38 673 HIS B O 1
ATOM 12044 N N . HIS B 1 674 ? 17.219 -103.625 -36.281 1 80.62 674 HIS B N 1
ATOM 12045 C CA . HIS B 1 674 ? 17.828 -102.312 -36.188 1 80.62 674 HIS B CA 1
ATOM 12046 C C . HIS B 1 674 ? 17.547 -101.688 -34.844 1 80.62 674 HIS B C 1
ATOM 12048 O O . HIS B 1 674 ? 18.312 -100.812 -34.375 1 80.62 674 HIS B O 1
ATOM 12054 N N . LEU B 1 675 ? 16.5 -102.125 -34.188 1 76 675 LEU B N 1
ATOM 12055 C CA . LEU B 1 675 ? 16.172 -101.562 -32.875 1 76 675 LEU B CA 1
ATOM 12056 C C . LEU B 1 675 ? 16.953 -102.25 -31.781 1 76 675 LEU B C 1
ATOM 12058 O O . LEU B 1 675 ? 17.188 -103.5 -31.875 1 76 675 LEU B O 1
ATOM 12062 N N . GLY B 1 676 ? 18.031 -101.875 -31.266 1 63.62 676 GLY B N 1
ATOM 12063 C CA . GLY B 1 676 ? 18.859 -102.5 -30.25 1 63.62 676 GLY B CA 1
ATOM 12064 C C . GLY B 1 676 ? 18.062 -103.375 -29.281 1 63.62 676 GLY B C 1
ATOM 12065 O O . GLY B 1 676 ? 18.469 -104.5 -28.984 1 63.62 676 GLY B O 1
ATOM 12066 N N . SER B 1 677 ? 17 -102.812 -28.562 1 63.69 677 SER B N 1
ATOM 12067 C CA . SER B 1 677 ? 16.234 -103.625 -27.578 1 63.69 677 SER B CA 1
ATOM 12068 C C . SER B 1 677 ? 14.766 -103.688 -27.984 1 63.69 677 SER B C 1
ATOM 12070 O O . SER B 1 677 ? 13.961 -102.812 -27.625 1 63.69 677 SER B O 1
ATOM 12072 N N . PRO B 1 678 ? 14.398 -104.625 -28.766 1 71.81 678 PRO B N 1
ATOM 12073 C CA . PRO B 1 678 ? 13.039 -104.688 -29.297 1 71.81 678 PRO B CA 1
ATOM 12074 C C . PRO B 1 678 ? 12.047 -105.312 -28.328 1 71.81 678 PRO B C 1
ATOM 12076 O O . PRO B 1 678 ? 11.289 -106.188 -28.703 1 71.81 678 PRO B O 1
ATOM 12079 N N . THR B 1 679 ? 12.102 -105 -27.094 1 75.12 679 THR B N 1
ATOM 12080 C CA . THR B 1 679 ? 11.258 -105.688 -26.109 1 75.12 679 THR B CA 1
ATOM 12081 C C . THR B 1 679 ? 9.781 -105.438 -26.422 1 75.12 679 THR B C 1
ATOM 12083 O O . THR B 1 679 ? 8.961 -106.375 -26.312 1 75.12 679 THR B O 1
ATOM 12086 N N . LYS B 1 680 ? 9.5 -104.312 -26.859 1 78 680 LYS B N 1
ATOM 12087 C CA . LYS B 1 680 ? 8.094 -104.062 -27.094 1 78 680 LYS B CA 1
ATOM 12088 C C . LYS B 1 680 ? 7.559 -104.812 -28.297 1 78 680 LYS B C 1
ATOM 12090 O O . LYS B 1 680 ? 6.434 -105.312 -28.266 1 78 680 LYS B O 1
ATOM 12095 N N . LEU B 1 681 ? 8.281 -105 -29.234 1 80.38 681 LEU B N 1
ATOM 12096 C CA . LEU B 1 681 ? 7.871 -105.688 -30.422 1 80.38 681 LEU B CA 1
ATOM 12097 C C . LEU B 1 681 ? 7.719 -107.188 -30.109 1 80.38 681 LEU B C 1
ATOM 12099 O O . LEU B 1 681 ? 6.77 -107.812 -30.578 1 80.38 681 LEU B O 1
ATOM 12103 N N . VAL B 1 682 ? 8.617 -107.688 -29.281 1 81.56 682 VAL B N 1
ATOM 12104 C CA . VAL B 1 682 ? 8.594 -109.125 -28.938 1 81.56 682 VAL B CA 1
ATOM 12105 C C . VAL B 1 682 ? 7.363 -109.438 -28.094 1 81.56 682 VAL B C 1
ATOM 12107 O O . VAL B 1 682 ? 6.668 -110.375 -28.328 1 81.56 682 VAL B O 1
ATOM 12110 N N . GLU B 1 683 ? 7.098 -108.5 -27.203 1 80.56 683 GLU B N 1
ATOM 12111 C CA . GLU B 1 683 ? 5.945 -108.688 -26.344 1 80.56 683 GLU B CA 1
ATOM 12112 C C . GLU B 1 683 ? 4.637 -108.625 -27.109 1 80.56 683 GLU B C 1
ATOM 12114 O O . GLU B 1 683 ? 3.701 -109.375 -26.859 1 80.56 683 GLU B O 1
ATOM 12119 N N . THR B 1 684 ? 4.617 -107.875 -28.094 1 80.38 684 THR B N 1
ATOM 12120 C CA . THR B 1 684 ? 3.393 -107.688 -28.859 1 80.38 684 THR B CA 1
ATOM 12121 C C . THR B 1 684 ? 3.176 -108.812 -29.812 1 80.38 684 THR B C 1
ATOM 12123 O O . THR B 1 684 ? 2.041 -109.25 -30.047 1 80.38 684 THR B O 1
ATOM 12126 N N . LEU B 1 685 ? 4.184 -109.5 -30.266 1 80.94 685 LEU B N 1
ATOM 12127 C CA . LEU B 1 685 ? 4.059 -110.5 -31.297 1 80.94 685 LEU B CA 1
ATOM 12128 C C . LEU B 1 685 ? 3.934 -111.875 -30.688 1 80.94 685 LEU B C 1
ATOM 12130 O O . LEU B 1 685 ? 3.479 -112.812 -31.344 1 80.94 685 LEU B O 1
ATOM 12134 N N . ARG B 1 686 ? 4.348 -112.062 -29.469 1 77.69 686 ARG B N 1
ATOM 12135 C CA . ARG B 1 686 ? 4.398 -113.375 -28.844 1 77.69 686 ARG B CA 1
ATOM 12136 C C . ARG B 1 686 ? 3.039 -114.062 -28.906 1 77.69 686 ARG B C 1
ATOM 12138 O O . ARG B 1 686 ? 2.959 -115.25 -29.141 1 77.69 686 ARG B O 1
ATOM 12145 N N . GLY B 1 687 ? 1.987 -113.312 -28.734 1 75.94 687 GLY B N 1
ATOM 12146 C CA . GLY B 1 687 ? 0.687 -114 -28.672 1 75.94 687 GLY B CA 1
ATOM 12147 C C . GLY B 1 687 ? -0.14 -113.812 -29.938 1 75.94 687 GLY B C 1
ATOM 12148 O O . GLY B 1 687 ? -1.298 -114.188 -30 1 75.94 687 GLY B O 1
ATOM 12149 N N . VAL B 1 688 ? 0.547 -113.375 -31.047 1 82.44 688 VAL B N 1
ATOM 12150 C CA . VAL B 1 688 ? -0.229 -113.062 -32.219 1 82.44 688 VAL B CA 1
ATOM 12151 C C . VAL B 1 688 ? 0.071 -114.062 -33.344 1 82.44 688 VAL B C 1
ATOM 12153 O O . VAL B 1 688 ? 1.22 -114.438 -33.5 1 82.44 688 VAL B O 1
ATOM 12156 N N . LYS B 1 689 ? -0.973 -114.562 -34.031 1 84.12 689 LYS B N 1
ATOM 12157 C CA . LYS B 1 689 ? -0.808 -115.5 -35.125 1 84.12 689 LYS B CA 1
ATOM 12158 C C . LYS B 1 689 ? -0.31 -114.812 -36.375 1 84.12 689 LYS B C 1
ATOM 12160 O O . LYS B 1 689 ? -1.075 -114.562 -37.312 1 84.12 689 LYS B O 1
ATOM 12165 N N . CYS B 1 690 ? 0.988 -114.5 -36.406 1 80.31 690 CYS B N 1
ATOM 12166 C CA . CYS B 1 690 ? 1.484 -113.562 -37.438 1 80.31 690 CYS B CA 1
ATOM 12167 C C . CYS B 1 690 ? 2.328 -114.375 -38.469 1 80.31 690 CYS B C 1
ATOM 12169 O O . CYS B 1 690 ? 2.648 -113.812 -39.531 1 80.31 690 CYS B O 1
ATOM 12171 N N . PHE B 1 691 ? 2.629 -115.625 -38.25 1 87.75 691 PHE B N 1
ATOM 12172 C CA . PHE B 1 691 ? 3.496 -116.312 -39.156 1 87.75 691 PHE B CA 1
ATOM 12173 C C . PHE B 1 691 ? 2.701 -117.375 -39.969 1 87.75 691 PHE B C 1
ATOM 12175 O O . PHE B 1 691 ? 1.921 -118.125 -39.406 1 87.75 691 PHE B O 1
ATOM 12182 N N . LYS B 1 692 ? 2.996 -117.25 -41.188 1 87.94 692 LYS B N 1
ATOM 12183 C CA . LYS B 1 692 ? 2.396 -118.312 -42.062 1 87.94 692 LYS B CA 1
ATOM 12184 C C . LYS B 1 692 ? 3.242 -119.562 -42.094 1 87.94 692 LYS B C 1
ATOM 12186 O O . LYS B 1 692 ? 4.449 -119.5 -42.312 1 87.94 692 LYS B O 1
ATOM 12191 N N . THR B 1 693 ? 2.594 -120.688 -41.844 1 86.06 693 THR B N 1
ATOM 12192 C CA . THR B 1 693 ? 3.238 -121.938 -41.844 1 86.06 693 THR B CA 1
ATOM 12193 C C . THR B 1 693 ? 2.551 -122.938 -42.844 1 86.06 693 THR B C 1
ATOM 12195 O O . THR B 1 693 ? 1.615 -122.5 -43.531 1 86.06 693 THR B O 1
ATOM 12198 N N . ASN B 1 694 ? 3.016 -124.125 -42.812 1 81.44 694 ASN B N 1
ATOM 12199 C CA . ASN B 1 694 ? 2.414 -125.188 -43.656 1 81.44 694 ASN B CA 1
ATOM 12200 C C . ASN B 1 694 ? 1.014 -125.562 -43.188 1 81.44 694 ASN B C 1
ATOM 12202 O O . ASN B 1 694 ? 0.207 -126.062 -43.969 1 81.44 694 ASN B O 1
ATOM 12206 N N . ILE B 1 695 ? 0.69 -125.312 -42.031 1 82.62 695 ILE B N 1
ATOM 12207 C CA . ILE B 1 695 ? -0.623 -125.688 -41.5 1 82.62 695 ILE B CA 1
ATOM 12208 C C . ILE B 1 695 ? -1.392 -124.438 -41.125 1 82.62 695 ILE B C 1
ATOM 12210 O O . ILE B 1 695 ? -2.238 -124.438 -40.219 1 82.62 695 ILE B O 1
ATOM 12214 N N . GLY B 1 696 ? -1.093 -123.25 -41.844 1 83.25 696 GLY B N 1
ATOM 12215 C CA . GLY B 1 696 ? -1.822 -122 -41.594 1 83.25 696 GLY B CA 1
ATOM 12216 C C . GLY B 1 696 ? -1.021 -121 -40.781 1 83.25 696 GLY B C 1
ATOM 12217 O O . GLY B 1 696 ? 0.194 -121.125 -40.656 1 83.25 696 GLY B O 1
ATOM 12218 N N . TYR B 1 697 ? -1.719 -119.938 -40.219 1 86.56 697 TYR B N 1
ATOM 12219 C CA . TYR B 1 697 ? -1.053 -118.938 -39.438 1 86.56 697 TYR B CA 1
ATOM 12220 C C . TYR B 1 697 ? -0.98 -119.312 -37.969 1 86.56 697 TYR B C 1
ATOM 12222 O O . TYR B 1 697 ? -1.962 -119.75 -37.406 1 86.56 697 TYR B O 1
ATOM 12230 N N . LYS B 1 698 ? 0.164 -119.25 -37.438 1 86.75 698 LYS B N 1
ATOM 12231 C CA . LYS B 1 698 ? 0.384 -119.625 -36.062 1 86.75 698 LYS B CA 1
ATOM 12232 C C . LYS B 1 698 ? 1.197 -118.562 -35.312 1 86.75 698 LYS B C 1
ATOM 12234 O O . LYS B 1 698 ? 1.801 -117.688 -35.938 1 86.75 698 LYS B O 1
ATOM 12239 N N . SER B 1 699 ? 1.215 -118.688 -34 1 87.25 699 SER B N 1
ATOM 12240 C CA . SER B 1 699 ? 2.02 -117.812 -33.188 1 87.25 699 SER B CA 1
ATOM 12241 C C . SER B 1 699 ? 3.492 -118.188 -33.219 1 87.25 699 SER B C 1
ATOM 12243 O O . SER B 1 699 ? 3.818 -119.375 -33.438 1 87.25 699 SER B O 1
ATOM 12245 N N . PRO B 1 700 ? 4.371 -117.188 -32.969 1 87.44 700 PRO B N 1
ATOM 12246 C CA . PRO B 1 700 ? 5.805 -117.5 -33.062 1 87.44 700 PRO B CA 1
ATOM 12247 C C . PRO B 1 700 ? 6.238 -118.562 -32.125 1 87.44 700 PRO B C 1
ATOM 12249 O O . PRO B 1 700 ? 7.078 -119.438 -32.469 1 87.44 700 PRO B O 1
ATOM 12252 N N . GLY B 1 701 ? 5.68 -118.75 -31.078 1 84.56 701 GLY B N 1
ATOM 12253 C CA . GLY B 1 701 ? 6.051 -119.812 -30.141 1 84.56 701 GLY B CA 1
ATOM 12254 C C . GLY B 1 701 ? 5.734 -121.25 -30.641 1 84.56 701 GLY B C 1
ATOM 12255 O O . GLY B 1 701 ? 6.34 -122.188 -30.219 1 84.56 701 GLY B O 1
ATOM 12256 N N . GLU B 1 702 ? 4.879 -121.312 -31.641 1 85.56 702 GLU B N 1
ATOM 12257 C CA . GLU B 1 702 ? 4.461 -122.625 -32.188 1 85.56 702 GLU B CA 1
ATOM 12258 C C . GLU B 1 702 ? 5.176 -122.938 -33.5 1 85.56 702 GLU B C 1
ATOM 12260 O O . GLU B 1 702 ? 5.066 -124.062 -34 1 85.56 702 GLU B O 1
ATOM 12265 N N . CYS B 1 703 ? 5.977 -122.062 -33.875 1 86.12 703 CYS B N 1
ATOM 12266 C CA . CYS B 1 703 ? 6.539 -122.188 -35.219 1 86.12 703 CYS B CA 1
ATOM 12267 C C . CYS B 1 703 ? 7.961 -122.75 -35.156 1 86.12 703 CYS B C 1
ATOM 12269 O O . CYS B 1 703 ? 8.656 -122.562 -34.156 1 86.12 703 CYS B O 1
ATOM 12271 N N . PHE B 1 704 ? 8.289 -123.562 -36.25 1 86.5 704 PHE B N 1
ATOM 12272 C CA . PHE B 1 704 ? 9.633 -124.125 -36.438 1 86.5 704 PHE B CA 1
ATOM 12273 C C . PHE B 1 704 ? 10.273 -123.625 -37.719 1 86.5 704 PHE B C 1
ATOM 12275 O O . PHE B 1 704 ? 9.578 -123.375 -38.719 1 86.5 704 PHE B O 1
ATOM 12282 N N . LEU B 1 705 ? 11.516 -123.375 -37.625 1 87.19 705 LEU B N 1
ATOM 12283 C CA . LEU B 1 705 ? 12.25 -123 -38.812 1 87.19 705 LEU B CA 1
ATOM 12284 C C . LEU B 1 705 ? 12.922 -124.188 -39.438 1 87.19 705 LEU B C 1
ATOM 12286 O O . LEU B 1 705 ? 13.531 -125 -38.75 1 87.19 705 LEU B O 1
ATOM 12290 N N . PHE B 1 706 ? 12.867 -124.25 -40.719 1 83.38 706 PHE B N 1
ATOM 12291 C CA . PHE B 1 706 ? 13.398 -125.438 -41.438 1 83.38 706 PHE B CA 1
ATOM 12292 C C . PHE B 1 706 ? 14.914 -125.438 -41.344 1 83.38 706 PHE B C 1
ATOM 12294 O O . PHE B 1 706 ? 15.578 -124.438 -41.531 1 83.38 706 PHE B O 1
ATOM 12301 N N . ASN B 1 707 ? 15.453 -126.5 -40.969 1 81.38 707 ASN B N 1
ATOM 12302 C CA . ASN B 1 707 ? 16.875 -126.75 -40.969 1 81.38 707 ASN B CA 1
ATOM 12303 C C . ASN B 1 707 ? 17.188 -128.125 -41.625 1 81.38 707 ASN B C 1
ATOM 12305 O O . ASN B 1 707 ? 16.656 -129.125 -41.219 1 81.38 707 ASN B O 1
ATOM 12309 N N . SER B 1 708 ? 18.047 -128 -42.625 1 78.88 708 SER B N 1
ATOM 12310 C CA . SER B 1 708 ? 18.344 -129.25 -43.406 1 78.88 708 SER B CA 1
ATOM 12311 C C . SER B 1 708 ? 18.969 -130.375 -42.562 1 78.88 708 SER B C 1
ATOM 12313 O O . SER B 1 708 ? 18.828 -131.5 -42.844 1 78.88 708 SER B O 1
ATOM 12315 N N . GLU B 1 709 ? 19.609 -130.125 -41.5 1 79.19 709 GLU B N 1
ATOM 12316 C CA . GLU B 1 709 ? 20.312 -131.125 -40.688 1 79.19 709 GLU B CA 1
ATOM 12317 C C . GLU B 1 709 ? 19.328 -132 -39.844 1 79.19 709 GLU B C 1
ATOM 12319 O O . GLU B 1 709 ? 19.547 -133.125 -39.625 1 79.19 709 GLU B O 1
ATOM 12324 N N . TRP B 1 710 ? 18.297 -131.375 -39.438 1 79.31 710 TRP B N 1
ATOM 12325 C CA . TRP B 1 710 ? 17.422 -132.125 -38.531 1 79.31 710 TRP B CA 1
ATOM 12326 C C . TRP B 1 710 ? 15.969 -132 -38.938 1 79.31 710 TRP B C 1
ATOM 12328 O O . TRP B 1 710 ? 15.062 -132.375 -38.188 1 79.31 710 TRP B O 1
ATOM 12338 N N . ALA B 1 711 ? 15.727 -131.5 -40.125 1 76.5 711 ALA B N 1
ATOM 12339 C CA . ALA B 1 711 ? 14.367 -131.375 -40.625 1 76.5 711 ALA B CA 1
ATOM 12340 C C . ALA B 1 711 ? 13.641 -132.75 -40.656 1 76.5 711 ALA B C 1
ATOM 12342 O O . ALA B 1 711 ? 12.414 -132.75 -40.594 1 76.5 711 ALA B O 1
ATOM 12343 N N . CYS B 1 712 ? 14.359 -133.75 -40.781 1 79.38 712 CYS B N 1
ATOM 12344 C CA . CYS B 1 712 ? 13.773 -135.125 -40.844 1 79.38 712 CYS B CA 1
ATOM 12345 C C . CYS B 1 712 ? 13 -135.375 -39.562 1 79.38 712 CYS B C 1
ATOM 12347 O O . CYS B 1 712 ? 12.008 -136.125 -39.594 1 79.38 712 CYS B O 1
ATOM 12349 N N . MET B 1 713 ? 13.406 -134.875 -38.562 1 80.25 713 MET B N 1
ATOM 12350 C CA . MET B 1 713 ? 12.742 -135.125 -37.281 1 80.25 713 MET B CA 1
ATOM 12351 C C . MET B 1 713 ? 11.328 -134.625 -37.281 1 80.25 713 MET B C 1
ATOM 12353 O O . MET B 1 713 ? 10.398 -135.125 -36.75 1 80.25 713 MET B O 1
ATOM 12357 N N . LEU B 1 714 ? 11.094 -133.5 -37.969 1 76.5 714 LEU B N 1
ATOM 12358 C CA . LEU B 1 714 ? 9.805 -132.75 -38 1 76.5 714 LEU B CA 1
ATOM 12359 C C . LEU B 1 714 ? 8.859 -133.375 -39 1 76.5 714 LEU B C 1
ATOM 12361 O O . LEU B 1 714 ? 7.66 -133.125 -39 1 76.5 714 LEU B O 1
ATOM 12365 N N . GLN B 1 715 ? 9.352 -134.375 -39.75 1 77.19 715 GLN B N 1
ATOM 12366 C CA . GLN B 1 715 ? 8.547 -135.125 -40.75 1 77.19 715 GLN B CA 1
ATOM 12367 C C . GLN B 1 715 ? 8.016 -136.375 -40.219 1 77.19 715 GLN B C 1
ATOM 12369 O O . GLN B 1 715 ? 7.207 -137.125 -40.875 1 77.19 715 GLN B O 1
ATOM 12374 N N . VAL B 1 716 ? 8.508 -136.75 -39.156 1 79.5 716 VAL B N 1
ATOM 12375 C CA . VAL B 1 716 ? 8.109 -138 -38.562 1 79.5 716 VAL B CA 1
ATOM 12376 C C . VAL B 1 716 ? 6.621 -138 -38.219 1 79.5 716 VAL B C 1
ATOM 12378 O O . VAL B 1 716 ? 5.887 -139 -38.5 1 79.5 716 VAL B O 1
ATOM 12381 N N . PHE B 1 717 ? 6.234 -136.875 -37.625 1 77.88 717 PHE B N 1
ATOM 12382 C CA . PHE B 1 717 ? 4.824 -136.75 -37.281 1 77.88 717 PHE B CA 1
ATOM 12383 C C . PHE B 1 717 ? 4.195 -135.625 -38.125 1 77.88 717 PHE B C 1
ATOM 12385 O O . PHE B 1 717 ? 4.879 -134.75 -38.531 1 77.88 717 PHE B O 1
ATOM 12392 N N . ASN B 1 718 ? 2.959 -135.875 -38.438 1 72.44 718 ASN B N 1
ATOM 12393 C CA . ASN B 1 718 ? 2.223 -134.875 -39.156 1 72.44 718 ASN B CA 1
ATOM 12394 C C . ASN B 1 718 ? 1.75 -133.75 -38.219 1 72.44 718 ASN B C 1
ATOM 12396 O O . ASN B 1 718 ? 1.417 -134 -37.062 1 72.44 718 ASN B O 1
ATOM 12400 N N . GLY B 1 719 ? 2.117 -132.5 -38.406 1 75.31 719 GLY B N 1
ATOM 12401 C CA . GLY B 1 719 ? 1.481 -131.375 -37.594 1 75.31 719 GLY B CA 1
ATOM 12402 C C . GLY B 1 719 ? 2.451 -130.375 -37.094 1 75.31 719 GLY B C 1
ATOM 12403 O O . GLY B 1 719 ? 2.082 -129.5 -36.312 1 75.31 719 GLY B O 1
ATOM 12404 N N . PHE B 1 720 ? 3.656 -130.5 -37.281 1 82.88 720 PHE B N 1
ATOM 12405 C CA . PHE B 1 720 ? 4.57 -129.5 -36.844 1 82.88 720 PHE B CA 1
ATOM 12406 C C . PHE B 1 720 ? 4.535 -128.25 -37.781 1 82.88 720 PHE B C 1
ATOM 12408 O O . PHE B 1 720 ? 4.777 -128.375 -38.969 1 82.88 720 PHE B O 1
ATOM 12415 N N . PRO B 1 721 ? 4.191 -127.062 -37.219 1 85.75 721 PRO B N 1
ATOM 12416 C CA . PRO B 1 721 ? 4.113 -125.812 -38.062 1 85.75 721 PRO B CA 1
ATOM 12417 C C . PRO B 1 721 ? 5.488 -125.312 -38.5 1 85.75 721 PRO B C 1
ATOM 12419 O O . PRO B 1 721 ? 6.27 -124.875 -37.688 1 85.75 721 PRO B O 1
ATOM 12422 N N . LEU B 1 722 ? 5.75 -125.5 -39.688 1 85.5 722 LEU B N 1
ATOM 12423 C CA . LEU B 1 722 ? 6.992 -125.062 -40.281 1 85.5 722 LEU B CA 1
ATOM 12424 C C . LEU B 1 722 ? 6.762 -123.75 -41.031 1 85.5 722 LEU B C 1
ATOM 12426 O O . LEU B 1 722 ? 5.828 -123.625 -41.812 1 85.5 722 LEU B O 1
ATOM 12430 N N . ILE B 1 723 ? 7.621 -122.812 -40.688 1 86.75 723 ILE B N 1
ATOM 12431 C CA . ILE B 1 723 ? 7.5 -121.5 -41.344 1 86.75 723 ILE B CA 1
ATOM 12432 C C . ILE B 1 723 ? 7.648 -121.688 -42.875 1 86.75 723 ILE B C 1
ATOM 12434 O O . ILE B 1 723 ? 8.562 -122.375 -43.344 1 86.75 723 ILE B O 1
ATOM 12438 N N . ASP B 1 724 ? 6.742 -121.062 -43.656 1 84.44 724 ASP B N 1
ATOM 12439 C CA . ASP B 1 724 ? 6.688 -121.188 -45.094 1 84.44 724 ASP B CA 1
ATOM 12440 C C . ASP B 1 724 ? 7.793 -120.375 -45.781 1 84.44 724 ASP B C 1
ATOM 12442 O O . ASP B 1 724 ? 7.672 -119.188 -45.938 1 84.44 724 ASP B O 1
ATOM 12446 N N . HIS B 1 725 ? 8.891 -121.062 -46.125 1 81.88 725 HIS B N 1
ATOM 12447 C CA . HIS B 1 725 ? 10.016 -120.375 -46.75 1 81.88 725 HIS B CA 1
ATOM 12448 C C . HIS B 1 725 ? 9.664 -119.938 -48.156 1 81.88 725 HIS B C 1
ATOM 12450 O O . HIS B 1 725 ? 10.32 -119.062 -48.719 1 81.88 725 HIS B O 1
ATOM 12456 N N . ASP B 1 726 ? 8.773 -120.562 -48.781 1 81.06 726 ASP B N 1
ATOM 12457 C CA . ASP B 1 726 ? 8.367 -120.125 -50.125 1 81.06 726 ASP B CA 1
ATOM 12458 C C . ASP B 1 726 ? 7.602 -118.812 -50.062 1 81.06 726 ASP B C 1
ATOM 12460 O O . ASP B 1 726 ? 7.676 -118 -50.969 1 81.06 726 ASP B O 1
ATOM 12464 N N . PHE B 1 727 ? 6.957 -118.688 -48.969 1 85.5 727 PHE B N 1
ATOM 12465 C CA . PHE B 1 727 ? 6.172 -117.438 -48.75 1 85.5 727 PHE B CA 1
ATOM 12466 C C . PHE B 1 727 ? 7.07 -116.312 -48.375 1 85.5 727 PHE B C 1
ATOM 12468 O O . PHE B 1 727 ? 6.941 -115.188 -48.906 1 85.5 727 PHE B O 1
ATOM 12475 N N . TYR B 1 728 ? 7.871 -116.438 -47.5 1 86.25 728 TYR B N 1
ATOM 12476 C CA . TYR B 1 728 ? 8.703 -115.375 -46.969 1 86.25 728 TYR B CA 1
ATOM 12477 C C . TYR B 1 728 ? 10 -115.25 -47.75 1 86.25 728 TYR B C 1
ATOM 12479 O O . TYR B 1 728 ? 10.664 -114.188 -47.719 1 86.25 728 TYR B O 1
ATOM 12487 N N . GLY B 1 729 ? 10.438 -116.188 -48.656 1 79.81 729 GLY B N 1
ATOM 12488 C CA . GLY B 1 729 ? 11.688 -116.188 -49.375 1 79.81 729 GLY B CA 1
ATOM 12489 C C . GLY B 1 729 ? 12.875 -116.625 -48.531 1 79.81 729 GLY B C 1
ATOM 12490 O O . GLY B 1 729 ? 12.758 -116.812 -47.312 1 79.81 729 GLY B O 1
ATOM 12491 N N . SER B 1 730 ? 13.984 -116.812 -49.156 1 81 730 SER B N 1
ATOM 12492 C CA . SER B 1 730 ? 15.195 -117.312 -48.5 1 81 730 SER B CA 1
ATOM 12493 C C . SER B 1 730 ? 15.758 -116.25 -47.531 1 81 730 SER B C 1
ATOM 12495 O O . SER B 1 730 ? 16.609 -116.562 -46.719 1 81 730 SER B O 1
ATOM 12497 N N . ILE B 1 731 ? 15.078 -115.062 -47.5 1 82.38 731 ILE B N 1
ATOM 12498 C CA . ILE B 1 731 ? 15.594 -113.938 -46.688 1 82.38 731 ILE B CA 1
ATOM 12499 C C . ILE B 1 731 ? 15.227 -114.188 -45.219 1 82.38 731 ILE B C 1
ATOM 12501 O O . ILE B 1 731 ? 15.898 -113.688 -44.344 1 82.38 731 ILE B O 1
ATOM 12505 N N . ILE B 1 732 ? 14.305 -114.938 -44.969 1 84.56 732 ILE B N 1
ATOM 12506 C CA . ILE B 1 732 ? 13.844 -115.188 -43.625 1 84.56 732 ILE B CA 1
ATOM 12507 C C . ILE B 1 732 ? 14.945 -115.938 -42.812 1 84.56 732 ILE B C 1
ATOM 12509 O O . ILE B 1 732 ? 15.031 -115.75 -41.594 1 84.56 732 ILE B O 1
ATOM 12513 N N . PHE B 1 733 ? 15.852 -116.625 -43.594 1 84.06 733 PHE B N 1
ATOM 12514 C CA . PHE B 1 733 ? 16.906 -117.375 -42.906 1 84.06 733 PHE B CA 1
ATOM 12515 C C . PHE B 1 733 ? 18.016 -116.438 -42.438 1 84.06 733 PHE B C 1
ATOM 12517 O O . PHE B 1 733 ? 18.828 -116.812 -41.594 1 84.06 733 PHE B O 1
ATOM 12524 N N . SER B 1 734 ? 17.953 -115.25 -42.906 1 84.19 734 SER B N 1
ATOM 12525 C CA . SER B 1 734 ? 18.938 -114.25 -42.469 1 84.19 734 SER B CA 1
ATOM 12526 C C . SER B 1 734 ? 18.531 -113.562 -41.156 1 84.19 734 SER B C 1
ATOM 12528 O O . SER B 1 734 ? 19.344 -112.938 -40.5 1 84.19 734 SER B O 1
ATOM 12530 N N . TYR B 1 735 ? 17.406 -113.938 -40.656 1 86.69 735 TYR B N 1
ATOM 12531 C CA . TYR B 1 735 ? 16.922 -113.312 -39.406 1 86.69 735 TYR B CA 1
ATOM 12532 C C . TYR B 1 735 ? 16.766 -114.375 -38.312 1 86.69 735 TYR B C 1
ATOM 12534 O O . TYR B 1 735 ? 15.812 -114.375 -37.562 1 86.69 735 TYR B O 1
ATOM 12542 N N . ILE B 1 736 ? 17.688 -115.188 -38.25 1 85.88 736 ILE B N 1
ATOM 12543 C CA . ILE B 1 736 ? 17.609 -116.312 -37.344 1 85.88 736 ILE B CA 1
ATOM 12544 C C . ILE B 1 736 ? 17.656 -115.75 -35.906 1 85.88 736 ILE B C 1
ATOM 12546 O O . ILE B 1 736 ? 16.906 -116.25 -35.031 1 85.88 736 ILE B O 1
ATOM 12550 N N . ASN B 1 737 ? 18.359 -114.812 -35.625 1 85.31 737 ASN B N 1
ATOM 12551 C CA . ASN B 1 737 ? 18.484 -114.25 -34.281 1 85.31 737 ASN B CA 1
ATOM 12552 C C . ASN B 1 737 ? 17.203 -113.562 -33.844 1 85.31 737 ASN B C 1
ATOM 12554 O O . ASN B 1 737 ? 16.75 -113.75 -32.688 1 85.31 737 ASN B O 1
ATOM 12558 N N . GLN B 1 738 ? 16.547 -112.938 -34.656 1 85.88 738 GLN B N 1
ATOM 12559 C CA . GLN B 1 738 ? 15.297 -112.25 -34.375 1 85.88 738 GLN B CA 1
ATOM 12560 C C . GLN B 1 738 ? 14.148 -113.25 -34.188 1 85.88 738 GLN B C 1
ATOM 12562 O O . GLN B 1 738 ? 13.312 -113.125 -33.281 1 85.88 738 GLN B O 1
ATOM 12567 N N . LEU B 1 739 ? 14.188 -114.188 -34.938 1 86.38 739 LEU B N 1
ATOM 12568 C CA . LEU B 1 739 ? 13.172 -115.25 -34.812 1 86.38 739 LEU B CA 1
ATOM 12569 C C . LEU B 1 739 ? 13.312 -116 -33.5 1 86.38 739 LEU B C 1
ATOM 12571 O O . LEU B 1 739 ? 12.312 -116.312 -32.844 1 86.38 739 LEU B O 1
ATOM 12575 N N . ARG B 1 740 ? 14.5 -116.188 -33.156 1 85.06 740 ARG B N 1
ATOM 12576 C CA . ARG B 1 740 ? 14.758 -116.812 -31.875 1 85.06 740 ARG B CA 1
ATOM 12577 C C . ARG B 1 740 ? 14.227 -115.938 -30.734 1 85.06 740 ARG B C 1
ATOM 12579 O O . ARG B 1 740 ? 13.609 -116.438 -29.797 1 85.06 740 ARG B O 1
ATOM 12586 N N . GLN B 1 741 ? 14.312 -114.688 -30.938 1 85.44 741 GLN B N 1
ATOM 12587 C CA . GLN B 1 741 ? 13.922 -113.75 -29.891 1 85.44 741 GLN B CA 1
ATOM 12588 C C . GLN B 1 741 ? 12.398 -113.688 -29.734 1 85.44 741 GLN B C 1
ATOM 12590 O O . GLN B 1 741 ? 11.883 -113.562 -28.641 1 85.44 741 GLN B O 1
ATOM 12595 N N . ILE B 1 742 ? 11.758 -113.812 -30.797 1 84.88 742 ILE B N 1
ATOM 12596 C CA . ILE B 1 742 ? 10.305 -113.75 -30.766 1 84.88 742 ILE B CA 1
ATOM 12597 C C . ILE B 1 742 ? 9.727 -115.062 -30.281 1 84.88 742 ILE B C 1
ATOM 12599 O O . ILE B 1 742 ? 8.578 -115.125 -29.844 1 84.88 742 ILE B O 1
ATOM 12603 N N . GLY B 1 743 ? 10.508 -116.25 -30.328 1 82.44 743 GLY B N 1
ATOM 12604 C CA . GLY B 1 743 ? 10.07 -117.5 -29.766 1 82.44 743 GLY B CA 1
ATOM 12605 C C . GLY B 1 743 ? 10.008 -118.625 -30.797 1 82.44 743 GLY B C 1
ATOM 12606 O O . GLY B 1 743 ? 9.539 -119.75 -30.484 1 82.44 743 GLY B O 1
ATOM 12607 N N . VAL B 1 744 ? 10.477 -118.312 -31.906 1 87.19 744 VAL B N 1
ATOM 12608 C CA . VAL B 1 744 ? 10.469 -119.375 -32.938 1 87.19 744 VAL B CA 1
ATOM 12609 C C . VAL B 1 744 ? 11.562 -120.438 -32.625 1 87.19 744 VAL B C 1
ATOM 12611 O O . VAL B 1 744 ? 12.664 -120.062 -32.188 1 87.19 744 VAL B O 1
ATOM 12614 N N . LYS B 1 745 ? 1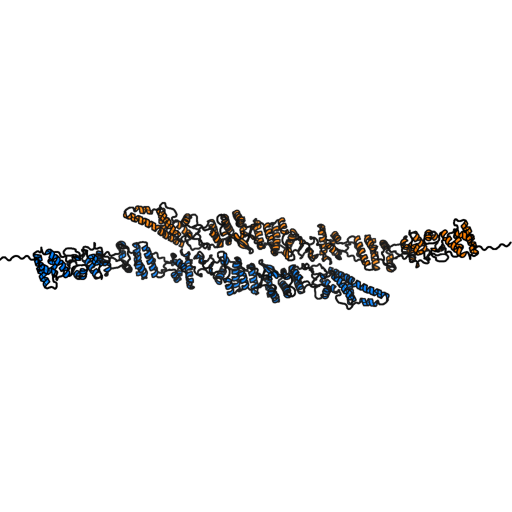1.266 -121.625 -32.844 1 86.75 745 LYS B N 1
ATOM 12615 C CA . LYS B 1 745 ? 12.227 -122.688 -32.562 1 86.75 745 LYS B CA 1
ATOM 12616 C C . LYS B 1 745 ? 13.188 -122.875 -33.75 1 86.75 745 LYS B C 1
ATOM 12618 O O . LYS B 1 745 ? 12.836 -123.5 -34.75 1 86.75 745 LYS B O 1
ATOM 12623 N N . VAL B 1 746 ? 14.328 -122.375 -33.5 1 83.88 746 VAL B N 1
ATOM 12624 C CA . VAL B 1 746 ? 15.32 -122.375 -34.562 1 83.88 746 VAL B CA 1
ATOM 12625 C C . VAL B 1 746 ? 16.422 -123.375 -34.219 1 83.88 746 VAL B C 1
ATOM 12627 O O . VAL B 1 746 ? 17.125 -123.875 -35.094 1 83.88 746 VAL B O 1
ATOM 12630 N N . ASP B 1 747 ? 16.469 -123.75 -32.969 1 83.75 747 ASP B N 1
ATOM 12631 C CA . ASP B 1 747 ? 17.531 -124.625 -32.5 1 83.75 747 ASP B CA 1
ATOM 12632 C C . ASP B 1 747 ? 17.016 -126.062 -32.281 1 83.75 747 ASP B C 1
ATOM 12634 O O . ASP B 1 747 ? 15.852 -126.25 -31.953 1 83.75 747 ASP B O 1
ATOM 12638 N N . PHE B 1 748 ? 18.062 -126.938 -32.438 1 84.06 748 PHE B N 1
ATOM 12639 C CA . PHE B 1 748 ? 17.75 -128.375 -32.312 1 84.06 748 PHE B CA 1
ATOM 12640 C C . PHE B 1 748 ? 17.328 -128.75 -30.875 1 84.06 748 PHE B C 1
ATOM 12642 O O . PHE B 1 748 ? 16.391 -129.5 -30.656 1 84.06 748 PHE B O 1
ATOM 12649 N N . GLU B 1 749 ? 17.953 -128.125 -29.984 1 82.19 749 GLU B N 1
ATOM 12650 C CA . GLU B 1 749 ? 17.672 -128.375 -28.578 1 82.19 749 GLU B CA 1
ATOM 12651 C C . GLU B 1 749 ? 16.234 -128.125 -28.219 1 82.19 749 GLU B C 1
ATOM 12653 O O . GLU B 1 749 ? 15.586 -128.875 -27.484 1 82.19 749 GLU B O 1
ATOM 12658 N N . GLU B 1 750 ? 15.672 -127.125 -28.828 1 81.5 750 GLU B N 1
ATOM 12659 C CA . GLU B 1 750 ? 14.297 -126.75 -28.531 1 81.5 750 GLU B CA 1
ATOM 12660 C C . GLU B 1 750 ? 13.305 -127.562 -29.359 1 81.5 750 GLU B C 1
ATOM 12662 O O . GLU B 1 750 ? 12.242 -128 -28.875 1 81.5 750 GLU B O 1
ATOM 12667 N N . ALA B 1 751 ? 13.664 -127.812 -30.469 1 82.69 751 ALA B N 1
ATOM 12668 C CA . ALA B 1 751 ? 12.812 -128.625 -31.344 1 82.69 751 ALA B CA 1
ATOM 12669 C C . ALA B 1 751 ? 12.688 -130 -30.844 1 82.69 751 ALA B C 1
ATOM 12671 O O . ALA B 1 751 ? 11.602 -130.625 -30.891 1 82.69 751 ALA B O 1
ATOM 12672 N N . VAL B 1 752 ? 13.742 -130.5 -30.391 1 82.75 752 VAL B N 1
ATOM 12673 C CA . VAL B 1 752 ? 13.742 -132 -29.953 1 82.75 752 VAL B CA 1
ATOM 12674 C C . VAL B 1 752 ? 12.867 -132.125 -28.703 1 82.75 752 VAL B C 1
ATOM 12676 O O . VAL B 1 752 ? 12.242 -133.125 -28.5 1 82.75 752 VAL B O 1
ATOM 12679 N N . LYS B 1 753 ? 12.805 -131.125 -27.922 1 82.5 753 LYS B N 1
ATOM 12680 C CA . LYS B 1 753 ? 11.953 -131.125 -26.734 1 82.5 753 LYS B CA 1
ATOM 12681 C C . LYS B 1 753 ? 10.484 -131.25 -27.125 1 82.5 753 LYS B C 1
ATOM 12683 O O . LYS B 1 753 ? 9.75 -132 -26.547 1 82.5 753 LYS B O 1
ATOM 12688 N N . VAL B 1 754 ? 10.094 -130.5 -28.094 1 83 754 VAL B N 1
ATOM 12689 C CA . VAL B 1 754 ? 8.711 -130.625 -28.547 1 83 754 VAL B CA 1
ATOM 12690 C C . VAL B 1 754 ? 8.461 -132 -29.281 1 83 754 VAL B C 1
ATOM 12692 O O . VAL B 1 754 ? 7.41 -132.625 -29.125 1 83 754 VAL B O 1
ATOM 12695 N N . PHE B 1 755 ? 9.414 -132.25 -29.938 1 83.38 755 PHE B N 1
ATOM 12696 C CA . PHE B 1 755 ? 9.328 -133.625 -30.625 1 83.38 755 PHE B CA 1
ATOM 12697 C C . PHE B 1 755 ? 9.219 -134.75 -29.641 1 83.38 755 PHE B C 1
ATOM 12699 O O . PHE B 1 755 ? 8.398 -135.625 -29.812 1 83.38 755 PHE B O 1
ATOM 12706 N N . ALA B 1 756 ? 10.039 -134.75 -28.672 1 80.94 756 ALA B N 1
ATOM 12707 C CA . ALA B 1 756 ? 10.016 -135.75 -27.656 1 80.94 756 ALA B CA 1
ATOM 12708 C C . ALA B 1 756 ? 8.656 -135.875 -26.969 1 80.94 756 ALA B C 1
ATOM 12710 O O . ALA B 1 756 ? 8.133 -137 -26.719 1 80.94 756 ALA B O 1
ATOM 12711 N N . HIS B 1 757 ? 8.141 -134.75 -26.844 1 81.31 757 HIS B N 1
ATOM 12712 C CA . HIS B 1 757 ? 6.82 -134.75 -26.219 1 81.31 757 HIS B CA 1
ATOM 12713 C C . HIS B 1 757 ? 5.762 -135.25 -27.156 1 81.31 757 HIS B C 1
ATOM 12715 O O . HIS B 1 757 ? 4.922 -136.125 -26.734 1 81.31 757 HIS B O 1
ATOM 12721 N N . SER B 1 758 ? 5.848 -135 -28.344 1 81 758 SER B N 1
ATOM 12722 C CA . SER B 1 758 ? 4.914 -135.5 -29.328 1 81 758 SER B CA 1
ATOM 12723 C C . SER B 1 758 ? 5.133 -137 -29.531 1 81 758 SER B C 1
ATOM 12725 O O . SER B 1 758 ? 4.172 -137.75 -29.688 1 81 758 SER B O 1
ATOM 12727 N N . PHE B 1 759 ? 6.309 -137.375 -29.5 1 80.81 759 PHE B N 1
ATOM 12728 C CA . PHE B 1 759 ? 6.629 -138.75 -29.641 1 80.81 759 PHE B CA 1
ATOM 12729 C C . PHE B 1 759 ? 6.051 -139.625 -28.484 1 80.81 759 PHE B C 1
ATOM 12731 O O . PHE B 1 759 ? 5.48 -140.625 -28.703 1 80.81 759 PHE B O 1
ATOM 12738 N N . ARG B 1 760 ? 6.09 -139.125 -27.375 1 80.69 760 ARG B N 1
ATOM 12739 C CA . ARG B 1 760 ? 5.566 -139.75 -26.203 1 80.69 760 ARG B CA 1
ATOM 12740 C C . ARG B 1 760 ? 4.043 -139.875 -26.25 1 80.69 760 ARG B C 1
ATOM 12742 O O . ARG B 1 760 ? 3.463 -140.875 -25.875 1 80.69 760 ARG B O 1
ATOM 12749 N N . GLN B 1 761 ? 3.518 -139 -26.828 1 77 761 GLN B N 1
ATOM 12750 C CA . GLN B 1 761 ? 2.061 -138.875 -26.891 1 77 761 GLN B CA 1
ATOM 12751 C C . GLN B 1 761 ? 1.546 -139.875 -28 1 77 761 GLN B C 1
ATOM 12753 O O . GLN B 1 761 ? 0.493 -140.5 -27.844 1 77 761 GLN B O 1
ATOM 12758 N N . GLN B 1 762 ? 2.357 -140 -29.031 1 77.19 762 GLN B N 1
ATOM 12759 C CA . GLN B 1 762 ? 1.904 -140.875 -30.156 1 77.19 762 GLN B CA 1
ATOM 12760 C C . GLN B 1 762 ? 2.543 -142.25 -30.156 1 77.19 762 GLN B C 1
ATOM 12762 O O . GLN B 1 762 ? 2.266 -143 -31.031 1 77.19 762 GLN B O 1
ATOM 12767 N N . ALA B 1 763 ? 3.307 -142.5 -29.25 1 73.88 763 ALA B N 1
ATOM 12768 C CA . ALA B 1 763 ? 4.043 -143.75 -29.188 1 73.88 763 ALA B CA 1
ATOM 12769 C C . ALA B 1 763 ? 3.09 -145 -29.203 1 73.88 763 ALA B C 1
ATOM 12771 O O . ALA B 1 763 ? 3.381 -146 -29.812 1 73.88 763 ALA B O 1
ATOM 12772 N N . SER B 1 764 ? 1.962 -144.875 -28.562 1 71 764 SER B N 1
ATOM 12773 C CA . SER B 1 764 ? 1.037 -146 -28.469 1 71 764 SER B CA 1
ATOM 12774 C C . SER B 1 764 ? 0.245 -146.25 -29.766 1 71 764 SER B C 1
ATOM 12776 O O . SER B 1 764 ? -0.275 -147.25 -30.047 1 71 764 SER B O 1
ATOM 12778 N N . SER B 1 765 ? 0.241 -145.25 -30.656 1 72.81 765 SER B N 1
ATOM 12779 C CA . SER B 1 765 ? -0.567 -145.375 -31.859 1 72.81 765 SER B CA 1
ATOM 12780 C C . SER B 1 765 ? 0.284 -145.125 -33.094 1 72.81 765 SER B C 1
ATOM 12782 O O . SER B 1 765 ? -0.215 -144.625 -34.125 1 72.81 765 SER B O 1
ATOM 12784 N N . MET B 1 766 ? 1.486 -145.5 -33.094 1 74.38 766 MET B N 1
ATOM 12785 C CA . MET B 1 766 ? 2.406 -145.25 -34.188 1 74.38 766 MET B CA 1
ATOM 12786 C C . MET B 1 766 ? 2.133 -146.125 -35.375 1 74.38 766 MET B C 1
ATOM 12788 O O . MET B 1 766 ? 1.931 -147.25 -35.219 1 74.38 766 MET B O 1
ATOM 12792 N N . THR B 1 767 ? 1.839 -145.625 -36.469 1 76.88 767 THR B N 1
ATOM 12793 C CA . THR B 1 767 ? 1.637 -146.375 -37.688 1 76.88 767 THR B CA 1
ATOM 12794 C C . THR B 1 767 ? 2.973 -146.875 -38.281 1 76.88 767 THR B C 1
ATOM 12796 O O . THR B 1 767 ? 4.031 -146.375 -37.844 1 76.88 767 THR B O 1
ATOM 12799 N N . LYS B 1 768 ? 2.879 -147.875 -39.188 1 75.5 768 LYS B N 1
ATOM 12800 C CA . LYS B 1 768 ? 4.062 -148.375 -39.875 1 75.5 768 LYS B CA 1
ATOM 12801 C C . LYS B 1 768 ? 4.867 -147.25 -40.531 1 75.5 768 LYS B C 1
ATOM 12803 O O . LYS B 1 768 ? 6.102 -147.25 -40.5 1 75.5 768 LYS B O 1
ATOM 12808 N N . GLU B 1 769 ? 4.297 -146.375 -40.969 1 77.44 769 GLU B N 1
ATOM 12809 C CA . GLU B 1 769 ? 4.949 -145.25 -41.688 1 77.44 769 GLU B CA 1
ATOM 12810 C C . GLU B 1 769 ? 5.695 -144.375 -40.719 1 77.44 769 GLU B C 1
ATOM 12812 O O . GLU B 1 769 ? 6.797 -143.875 -41.031 1 77.44 769 GLU B O 1
ATOM 12817 N N . ASN B 1 770 ? 5.219 -144 -39.562 1 79.38 770 ASN B N 1
ATOM 12818 C CA . ASN B 1 770 ? 5.867 -143.25 -38.531 1 79.38 770 ASN B CA 1
ATOM 12819 C C . ASN B 1 770 ? 7.145 -143.875 -38.031 1 79.38 770 ASN B C 1
ATOM 12821 O O . ASN B 1 770 ? 8.164 -143.25 -37.844 1 79.38 770 ASN B O 1
ATOM 12825 N N . VAL B 1 771 ? 6.945 -145.25 -37.969 1 77.06 771 VAL B N 1
ATOM 12826 C CA . VAL B 1 771 ? 8.094 -146 -37.438 1 77.06 771 VAL B CA 1
ATOM 12827 C C . VAL B 1 771 ? 9.227 -146 -38.438 1 77.06 771 VAL B C 1
ATOM 12829 O O . VAL B 1 771 ? 10.383 -145.75 -38.094 1 77.06 771 VAL B O 1
ATOM 12832 N N . LEU B 1 772 ? 8.852 -146.125 -39.656 1 78.19 772 LEU B N 1
ATOM 12833 C CA . LEU B 1 772 ? 9.875 -146.125 -40.688 1 78.19 772 LEU B CA 1
ATOM 12834 C C . LEU B 1 772 ? 10.484 -144.75 -40.844 1 78.19 772 LEU B C 1
ATOM 12836 O O . LEU B 1 772 ? 11.695 -144.625 -41.031 1 78.19 772 LEU B O 1
ATOM 12840 N N . SER B 1 773 ? 9.812 -143.75 -40.719 1 80.06 773 SER B N 1
ATOM 12841 C CA . SER B 1 773 ? 10.297 -142.375 -40.812 1 80.06 773 SER B CA 1
ATOM 12842 C C . SER B 1 773 ? 11.188 -142 -39.625 1 80.06 773 SER B C 1
ATOM 12844 O O . SER B 1 773 ? 12.211 -141.375 -39.812 1 80.06 773 SER B O 1
ATOM 12846 N N . PHE B 1 774 ? 10.789 -142.5 -38.562 1 83.31 774 PHE B N 1
ATOM 12847 C CA . PHE B 1 774 ? 11.609 -142.25 -37.375 1 83.31 774 PHE B CA 1
ATOM 12848 C C . PHE B 1 774 ? 12.945 -143 -37.469 1 83.31 774 PHE B C 1
ATOM 12850 O O . PHE B 1 774 ? 13.992 -142.375 -37.156 1 83.31 774 PHE B O 1
ATOM 12857 N N . LEU B 1 775 ? 12.844 -144.25 -37.969 1 77.44 775 LEU B N 1
ATOM 12858 C CA . LEU B 1 775 ? 14.078 -145 -38.094 1 77.44 775 LEU B CA 1
ATOM 12859 C C . LEU B 1 775 ? 14.992 -144.375 -39.156 1 77.44 775 LEU B C 1
ATOM 12861 O O . LEU B 1 775 ? 16.203 -144.375 -38.969 1 77.44 775 LEU B O 1
ATOM 12865 N N . SER B 1 776 ? 14.492 -144 -40.094 1 78.81 776 SER B N 1
ATOM 12866 C CA . SER B 1 776 ? 15.258 -143.375 -41.125 1 78.81 776 SER B CA 1
ATOM 12867 C C . SER B 1 776 ? 15.844 -142 -40.594 1 78.81 776 SER B C 1
ATOM 12869 O O . SER B 1 776 ? 17 -141.75 -40.844 1 78.81 776 SER B O 1
ATOM 12871 N N . CYS B 1 777 ? 15.125 -141.125 -39.781 1 79.62 777 CYS B N 1
ATOM 12872 C CA . CYS B 1 777 ? 15.586 -139.875 -39.156 1 79.62 777 CYS B CA 1
ATOM 12873 C C . CYS B 1 777 ? 16.688 -140.25 -38.156 1 79.62 777 CYS B C 1
ATOM 12875 O O . CYS B 1 777 ? 17.688 -139.5 -38.094 1 79.62 777 CYS B O 1
ATOM 12877 N N . TYR B 1 778 ? 16.453 -141.375 -37.469 1 78.19 778 TYR B N 1
ATOM 12878 C CA . TYR B 1 778 ? 17.453 -141.75 -36.5 1 78.19 778 TYR B CA 1
ATOM 12879 C C . TYR B 1 778 ? 18.781 -142.125 -37.156 1 78.19 778 TYR B C 1
ATOM 12881 O O . TYR B 1 778 ? 19.844 -141.75 -36.688 1 78.19 778 TYR B O 1
ATOM 12889 N N . ARG B 1 779 ? 18.688 -142.75 -38.219 1 78 779 ARG B N 1
ATOM 12890 C CA . ARG B 1 779 ? 19.875 -143.125 -38.969 1 78 779 ARG B CA 1
ATOM 12891 C C . ARG B 1 779 ? 20.562 -141.875 -39.531 1 78 779 ARG B C 1
ATOM 12893 O O . ARG B 1 779 ? 21.797 -141.75 -39.531 1 78 779 ARG B O 1
ATOM 12900 N N . GLN B 1 780 ? 19.906 -141 -39.875 1 79.5 780 GLN B N 1
ATOM 12901 C CA . GLN B 1 780 ? 20.453 -139.75 -40.438 1 79.5 780 GLN B CA 1
ATOM 12902 C C . GLN B 1 780 ? 21.062 -138.875 -39.375 1 79.5 780 GLN B C 1
ATOM 12904 O O . GLN B 1 780 ? 22.078 -138.25 -39.625 1 79.5 780 GLN B O 1
ATOM 12909 N N . LEU B 1 781 ? 20.453 -138.75 -38.25 1 78.38 781 LEU B N 1
ATOM 12910 C CA . LEU B 1 781 ? 20.938 -138 -37.156 1 78.38 781 LEU B CA 1
ATOM 12911 C C . LEU B 1 781 ? 22.172 -138.625 -36.5 1 78.38 781 LEU B C 1
ATOM 12913 O O . LEU B 1 781 ? 22.969 -137.875 -35.875 1 78.38 781 LEU B O 1
ATOM 12917 N N . LYS B 1 782 ? 22.422 -140 -36.625 1 74.38 782 LYS B N 1
ATOM 12918 C CA . LYS B 1 782 ? 23.562 -140.625 -36 1 74.38 782 LYS B CA 1
ATOM 12919 C C . LYS B 1 782 ? 24.875 -140 -36.531 1 74.38 782 LYS B C 1
ATOM 12921 O O . LYS B 1 782 ? 25.859 -139.875 -35.812 1 74.38 782 LYS B O 1
ATOM 12926 N N . GLY B 1 783 ? 24.969 -139.625 -37.75 1 68.56 783 GLY B N 1
ATOM 12927 C CA . GLY B 1 783 ? 26.188 -139 -38.312 1 68.56 783 GLY B CA 1
ATOM 12928 C C . GLY B 1 783 ? 26.328 -137.5 -38.062 1 68.56 783 GLY B C 1
ATOM 12929 O O . GLY B 1 783 ? 27.344 -137 -38.438 1 68.56 783 GLY B O 1
ATOM 12930 N N . THR B 1 784 ? 25.406 -136.875 -37.406 1 75.75 784 THR B N 1
ATOM 12931 C CA . THR B 1 784 ? 25.469 -135.5 -37.188 1 75.75 784 THR B CA 1
ATOM 12932 C C . THR B 1 784 ? 25.734 -135.125 -35.688 1 75.75 784 THR B C 1
ATOM 12934 O O . THR B 1 784 ? 25.562 -136 -34.844 1 75.75 784 THR B O 1
ATOM 12937 N N . PRO B 1 785 ? 26.172 -134 -35.438 1 78.56 785 PRO B N 1
ATOM 12938 C CA . PRO B 1 785 ? 26.453 -133.75 -34.031 1 78.56 785 PRO B CA 1
ATOM 12939 C C . PRO B 1 785 ? 25.188 -133.625 -33.188 1 78.56 785 PRO B C 1
ATOM 12941 O O . PRO B 1 785 ? 25.266 -133.375 -31.984 1 78.56 785 PRO B O 1
ATOM 12944 N N . HIS B 1 786 ? 24.031 -133.75 -33.688 1 80.31 786 HIS B N 1
ATOM 12945 C CA . HIS B 1 786 ? 22.766 -133.625 -32.938 1 80.31 786 HIS B CA 1
ATOM 12946 C C . HIS B 1 786 ? 22.328 -135 -32.344 1 80.31 786 HIS B C 1
ATOM 12948 O O . HIS B 1 786 ? 22.141 -136 -33.062 1 80.31 786 HIS B O 1
ATOM 12954 N N . LYS B 1 787 ? 22.359 -135 -31.094 1 78.88 787 LYS B N 1
ATOM 12955 C CA . LYS B 1 787 ? 22.016 -136.25 -30.391 1 78.88 787 LYS B CA 1
ATOM 12956 C C . LYS B 1 787 ? 20.688 -136.125 -29.625 1 78.88 787 LYS B C 1
ATOM 12958 O O . LYS B 1 787 ? 20.391 -135 -29.109 1 78.88 787 LYS B O 1
ATOM 12963 N N . PHE B 1 788 ? 19.844 -137 -29.625 1 77.69 788 PHE B N 1
ATOM 12964 C CA . PHE B 1 788 ? 18.594 -137.125 -28.875 1 77.69 788 PHE B CA 1
ATOM 12965 C C . PHE B 1 788 ? 18.859 -137 -27.375 1 77.69 788 PHE B C 1
ATOM 12967 O O . PHE B 1 788 ? 19.844 -137.625 -26.906 1 77.69 788 PHE B O 1
ATOM 12974 N N . PRO B 1 789 ? 18.109 -136.375 -26.703 1 79.56 789 PRO B N 1
ATOM 12975 C CA . PRO B 1 789 ? 18.312 -136.375 -25.25 1 79.56 789 PRO B CA 1
ATOM 12976 C C . PRO B 1 789 ? 18.188 -137.75 -24.578 1 79.56 789 PRO B C 1
ATOM 12978 O O . PRO B 1 789 ? 17.484 -138.625 -25.078 1 79.56 789 PRO B O 1
ATOM 12981 N N . PRO B 1 790 ? 18.922 -137.875 -23.484 1 78.31 790 PRO B N 1
ATOM 12982 C CA . PRO B 1 790 ? 18.938 -139.25 -22.812 1 78.31 790 PRO B CA 1
ATOM 12983 C C . PRO B 1 790 ? 17.547 -139.625 -22.391 1 78.31 790 PRO B C 1
ATOM 12985 O O . PRO B 1 790 ? 17.281 -140.875 -22.422 1 78.31 790 PRO B O 1
ATOM 12988 N N . ASP B 1 791 ? 16.75 -138.875 -22.109 1 77.62 791 ASP B N 1
ATOM 12989 C CA . ASP B 1 791 ? 15.406 -139.25 -21.688 1 77.62 791 ASP B CA 1
ATOM 12990 C C . ASP B 1 791 ? 14.625 -139.875 -22.844 1 77.62 791 ASP B C 1
ATOM 12992 O O . ASP B 1 791 ? 13.906 -140.875 -22.656 1 77.62 791 ASP B O 1
ATOM 12996 N N . LEU B 1 792 ? 14.836 -139.375 -24 1 79.06 792 LEU B N 1
ATOM 12997 C CA . LEU B 1 792 ? 14.172 -139.875 -25.156 1 79.06 792 LEU B CA 1
ATOM 12998 C C . LEU B 1 792 ? 14.844 -141.25 -25.562 1 79.06 792 LEU B C 1
ATOM 13000 O O . LEU B 1 792 ? 14.156 -142.25 -25.922 1 79.06 792 LEU B O 1
ATOM 13004 N N . LYS B 1 793 ? 16.078 -141.25 -25.344 1 77.38 793 LYS B N 1
ATOM 13005 C CA . LYS B 1 793 ? 16.781 -142.5 -25.625 1 77.38 793 LYS B CA 1
ATOM 13006 C C . LYS B 1 793 ? 16.344 -143.625 -24.672 1 77.38 793 LYS B C 1
ATOM 13008 O O . LYS B 1 793 ? 16.141 -144.75 -25.078 1 77.38 793 LYS B O 1
ATOM 13013 N N . LYS B 1 794 ? 16.188 -143.25 -23.5 1 76.69 794 LYS B N 1
ATOM 13014 C CA . LYS B 1 794 ? 15.688 -144.25 -22.531 1 76.69 794 LYS B CA 1
ATOM 13015 C C . LYS B 1 794 ? 14.258 -144.625 -22.859 1 76.69 794 LYS B C 1
ATOM 13017 O O . LYS B 1 794 ? 13.93 -145.875 -22.781 1 76.69 794 LYS B O 1
ATOM 13022 N N . PHE B 1 795 ? 13.539 -143.875 -23.344 1 79.81 795 PHE B N 1
ATOM 13023 C CA . PHE B 1 795 ? 12.156 -144.125 -23.688 1 79.81 795 PHE B CA 1
ATOM 13024 C C . PHE B 1 795 ? 12.094 -145 -24.938 1 79.81 795 PHE B C 1
ATOM 13026 O O . PHE B 1 795 ? 11.297 -146 -24.984 1 79.81 795 PHE B O 1
ATOM 13033 N N . LEU B 1 796 ? 12.984 -144.875 -25.781 1 76.62 796 LEU B N 1
ATOM 13034 C CA . LEU B 1 796 ? 13.023 -145.625 -27 1 76.62 796 LEU B CA 1
ATOM 13035 C C . LEU B 1 796 ? 13.438 -147.125 -26.688 1 76.62 796 LEU B C 1
ATOM 13037 O O . LEU B 1 796 ? 12.992 -148 -27.359 1 76.62 796 LEU B O 1
ATOM 13041 N N . ARG B 1 797 ? 14.172 -147.25 -25.594 1 75.5 797 ARG B N 1
ATOM 13042 C CA . ARG B 1 797 ? 14.648 -148.625 -25.219 1 75.5 797 ARG B CA 1
ATOM 13043 C C . ARG B 1 797 ? 13.625 -149.25 -24.344 1 75.5 797 ARG B C 1
ATOM 13045 O O . ARG B 1 797 ? 13.43 -150.5 -24.469 1 75.5 797 ARG B O 1
ATOM 13052 N N . GLU B 1 798 ? 12.938 -148.625 -23.625 1 72.69 798 GLU B N 1
ATOM 13053 C CA . GLU B 1 798 ? 12.109 -149.25 -22.594 1 72.69 798 GLU B CA 1
ATOM 13054 C C . GLU B 1 798 ? 10.664 -149.375 -23.062 1 72.69 798 GLU B C 1
ATOM 13056 O O . GLU B 1 798 ? 9.977 -150.375 -22.688 1 72.69 798 GLU B O 1
ATOM 13061 N N . GLU B 1 799 ? 10.25 -148.625 -23.969 1 71.44 799 GLU B N 1
ATOM 13062 C CA . GLU B 1 799 ? 8.836 -148.625 -24.312 1 71.44 799 GLU B CA 1
ATOM 13063 C C . GLU B 1 799 ? 8.586 -149.5 -25.578 1 71.44 799 GLU B C 1
ATOM 13065 O O . GLU B 1 799 ? 9.453 -149.5 -26.453 1 71.44 799 GLU B O 1
ATOM 13070 N N . LYS B 1 800 ? 7.52 -150.25 -25.625 1 67.62 800 LYS B N 1
ATOM 13071 C CA . LYS B 1 800 ? 7.141 -151.125 -26.688 1 67.62 800 LYS B CA 1
ATOM 13072 C C . LYS B 1 800 ? 6.535 -150.375 -27.875 1 67.62 800 LYS B C 1
ATOM 13074 O O . LYS B 1 800 ? 5.312 -150.25 -27.953 1 67.62 800 LYS B O 1
ATOM 13079 N N . TRP B 1 801 ? 7.199 -149.75 -28.781 1 68.25 801 TRP B N 1
ATOM 13080 C CA . TRP B 1 801 ? 6.668 -149 -29.906 1 68.25 801 TRP B CA 1
ATOM 13081 C C . TRP B 1 801 ? 6.91 -149.75 -31.219 1 68.25 801 TRP B C 1
ATOM 13083 O O . TRP B 1 801 ? 6.312 -149.375 -32.25 1 68.25 801 TRP B O 1
ATOM 13093 N N . LEU B 1 802 ? 7.676 -151 -31.203 1 68.56 802 LEU B N 1
ATOM 13094 C CA . LEU B 1 802 ? 7.922 -151.75 -32.344 1 68.56 802 LEU B CA 1
ATOM 13095 C C . LEU B 1 802 ? 7.074 -153.125 -32.281 1 68.56 802 LEU B C 1
ATOM 13097 O O . LEU B 1 802 ? 6.973 -153.75 -31.234 1 68.56 802 LEU B O 1
ATOM 13101 N N . ARG B 1 803 ? 6.336 -153.375 -33.375 1 66.25 803 ARG B N 1
ATOM 13102 C CA . ARG B 1 803 ? 5.562 -154.625 -33.438 1 66.25 803 ARG B CA 1
ATOM 13103 C C . ARG B 1 803 ? 6.438 -155.75 -33.875 1 66.25 803 ARG B C 1
ATOM 13105 O O . ARG B 1 803 ? 7.164 -155.75 -34.875 1 66.25 803 ARG B O 1
ATOM 13112 N N . THR B 1 804 ? 6.836 -156.75 -33.156 1 59.94 804 THR B N 1
ATOM 13113 C CA . THR B 1 804 ? 7.637 -157.875 -33.438 1 59.94 804 THR B CA 1
ATOM 13114 C C . THR B 1 804 ? 6.738 -159.125 -33.75 1 59.94 804 THR B C 1
ATOM 13116 O O . THR B 1 804 ? 5.633 -159.25 -33.219 1 59.94 804 THR B O 1
ATOM 13119 N N . ARG B 1 805 ? 6.773 -159.625 -35.094 1 57.34 805 ARG B N 1
ATOM 13120 C CA . ARG B 1 805 ? 6.141 -161 -35.375 1 57.34 805 ARG B CA 1
ATOM 13121 C C . ARG B 1 805 ? 7.066 -162.125 -35 1 57.34 805 ARG B C 1
ATOM 13123 O O . ARG B 1 805 ? 8.289 -162 -35.094 1 57.34 805 ARG B O 1
ATOM 13130 N N . LEU B 1 806 ? 6.664 -163 -34.281 1 48.38 806 LEU B N 1
ATOM 13131 C CA . LEU B 1 806 ? 7.375 -164.25 -33.969 1 48.38 806 LEU B CA 1
ATOM 13132 C C . LEU B 1 806 ? 7.746 -165 -35.219 1 48.38 806 LEU B C 1
ATOM 13134 O O . LEU B 1 806 ? 6.914 -165.25 -36.125 1 48.38 806 LEU B O 1
ATOM 13138 N N . GLY B 1 807 ? 8.945 -164.875 -35.719 1 41.41 807 GLY B N 1
ATOM 13139 C CA . GLY B 1 807 ? 9.461 -165.75 -36.781 1 41.41 807 GLY B CA 1
ATOM 13140 C C . GLY B 1 807 ? 9.25 -167.25 -36.531 1 41.41 807 GLY B C 1
ATOM 13141 O O . GLY B 1 807 ? 9.375 -167.75 -35.375 1 41.41 807 GLY B O 1
ATOM 13142 N N . GLY B 1 808 ? 8.211 -167.75 -37.094 1 33.31 808 GLY B N 1
ATOM 13143 C CA . GLY B 1 808 ? 8.172 -169.25 -37.188 1 33.31 808 GLY B CA 1
ATOM 13144 C C . GLY B 1 808 ? 9.477 -169.75 -37.656 1 33.31 808 GLY B C 1
ATOM 13145 O O . GLY B 1 808 ? 10.117 -169.25 -38.562 1 33.31 808 GLY B O 1
ATOM 13146 N N . VAL B 1 809 ? 10.234 -170.5 -36.781 1 25.84 809 VAL B N 1
ATOM 13147 C CA . VAL B 1 809 ? 10.742 -171.75 -37.281 1 25.84 809 VAL B CA 1
ATOM 13148 C C . VAL B 1 809 ? 9.57 -172.625 -37.625 1 25.84 809 VAL B C 1
ATOM 13150 O O . VAL B 1 809 ? 8.609 -172.75 -36.875 1 25.84 809 VAL B O 1
#

Secondary structure (DSSP, 8-state):
-HHHHHHHHHHHHH-HHHHHHHH--S-THHHHHHHHHHHHHHHHHHHHHHHHHHHHHHHHHHTS-HHHHGGGGGGS--SPPSSHHHHHHHHHHHHHHHTS--EEB--SSSS--EE-GGGEEE--HHHHHHHHHHHHTT---GGGGGSSSEEBPTTT-SGGGHHHHHHHT-EEPPHHHHHHHHHHS-HHHHS-HHHHHHHHHHHHHTIIIIITTSGGGGSEEEEEE-TTSSEEEEEHHHHHTTSSEEEEESSGGGHHHHHHHHHHTTTGGGEEE--HHHHHHHHH-TTHHHHHHHHHHTS-PEEE-HHHHHHHHHHT-TT-HHHHHHHHHHHHHHHHTTSS-HHHHHHHHHT--EEBTTS-EE---SEEE--STT-SHHHH-SS-GGGGGTEEEBPGGGG--EEETTEEE-HHHHHHHHHHHT-EE-TTTSPPPSS--GGGGSPPPHHHHHHHHHHHHHHHHHTPPPPHHHHHHHHHS--TTTT-B---STHHHHH--SS---B--HHHHGGGGGGGHHHHHHTT-B-SHHHHHHHHHHHHHHHHHHSPPPHHHHHHHHHHHHHHHHTT---HHHHHHHTTSS-EEBSSSEE-GGG-EE--GGGHHHHHHB---BB-HHHH-GGGGGGHHHHHHHT-EES-TT-HHHHHHTBPPGGGSSS--HHHHHHHHHHHHHSS--HHHHHHHTTS--EEETTEEE-GGG-B---TTTHHHHTSSTT--BB-HHHH-GGGGGGHHHHHHHT-B-SHHHHHHHHHHHHHHHGGG--HHHHHHHHHHHHHHHTSS----HHHHHHHHHS--S-------/-HHHHHHHHHHHHH-HHHHHHHH--S-THHHHHHHHHHHHHHHHHHHHHHHHHHHHHHHHHHTS-HHHHGGGGGGS--SPPSSHHHHHHHHHHHHHHHTS--EEB--SSSS--EE-GGGEEE--HHHHHHHHHHHHTT---GGGGGSSSEEBPTTT-SGGGHHHHHHHT-EEPPHHHHHHHHHHS-HHHHS-HHHHHHHHHHHHHTIIIIITTSGGGGSEEEEEE-TTS-EEEEEHHHHHTTSSEEEEESSGGGHHHHHHHHHHTTTGGGEEE--HHHHHHHHH-TTHHHHHHHHHHTS-PEEE-HHHHHHHHHHT-TT-HHHHHHHHHHHHHHHHTTSS-HHHHHHHHHT--EEBTTS-EE---SEEE--STT-SHHHH-SS-GGGGGTEEEBPGGGG--EEETTEEE-HHHHHHHHHHHT-EE-TTTSPPPSS--GGGGSPPPHHHHHHHHHHHHHHHHHTPPPPHHHHHHHHHS--TTTT-B---STHHHHH--SS---B--HHHH-GGGGGGHHHHHHTT-B-SHHHHHHHHHHHHHHHHHHSPPPHHHHHHHHHHHHHHHHTT---HHHHHHHTTS--EEBSSSEE-GGG-EE--GGGHHHHHHB---BB-HHHH-GGGGGGHHHHHHHT-EES-TT-HHHHHHTBPPGGGSSS--HHHHHHHHHHHHHSS--HHHHHHHHTS--EEETTEEE-GGG-B---TTTHHHHTSSS---BB-HHHH-GGGGGGHHHHHHHT-B-SHHHHHHHHHHHHHHHGGG--HHHHHHHHHHHHHHHTSS----HHHHHHHHHS--S-------

Sequence (1618 aa):
MGFLINRMHHFLHQGNIFKDAATWNESTLLKRDHAWKKTWILDCVPSAFFNAFVSLVITSSVNGPVSSLVPMFRFIPVDHSSHQELNTVRQSLKAKLVEESIVPIETYSQQNVFYKPYEVGRLMPDFWRILDQAREQKVNLHNLQSLGKYILSSSFDNEEYDDILSFLGVEPVNNEWYAACIQSSNLVAGVLKDLYLEILLFFASNWSSKFECTNIKNVRLIKYVGVDRDESLCSIYECMNFSTVVSLSRDYLYVSWLSDSSREFRCAGNRFFMPTCTQEALFFSSKKVAIWNWLQVQVKVVFVNVYEYAIHIRNSLNNDRKLAVAFVRFLYHSLLKEHLSRGETDDLCDIMPLIDNYGDLTTKRQGVIVPANGSKWVELIVSNPWRGVDYIELGEENLRPGYFAGEFTSGEQLLEFLKTHVGASDIPDISPPDADIPAVAAPLTFQNVFLLLDWIRNLKYRGIRILNRFLKSIKEATISVIHAYLFTGNHFANGSVLVHIPLIDQKFYGDRINDYKDELKTIGVVFEYGEACEYIGNHLMFVVENSTLTRSQVLSVLNFIRFFKENVLPLDKFISRIKERRWLRTSCSDRSPVEFVLFDPEWRLASQISDIPFIDTDYFGEEILSLEEELKSLGVLIGFNGSFKLVGDNLKSPSRLTSLTAEAVLLILECMHHLGSPTKLVETLRGVKCFKTNIGYKSPGECFLFNSEWACMLQVFNGFPLIDHDFYGSIIFSYINQLRQIGVKVDFEEAVKVFAHSFRQQASSMTKENVLSFLSCYRQLKGTPHKFPPDLKKFLREEKWLRTRLGGVMGFLINRMHHFLHQGNIFKDAATWNESTLLKRDHAWKKTWILDCVPSAFFNAFVSLVITSSVNGPVSSLVPMFRFIPVDHSSHQELNTVRQSLKAKLVEESIVPIETYSQQNVFYKPYEVGRLMPDFWRILDQAREQKVNLHNLQSLGKYILSSSFDNEEYDDILSFLGVEPVNNEWYAACIQSSNLVAGVLKDLYLEILLFFASNWSSKFECTNIKNVRLIKYVGVDRDESLCSIYECMNFSTVVSLSRDYLYVSWLSDSSREFRCAGNRFFMPTCTQEALFFSSKKVAIWNWLQVQVKVVFVNVYEYAIHIRNSLNNDRKLAVAFVRFLYHSLLKEHLSRGETDDLCDIMPLIDNYGDLTTKRQGVIVPANGSKWVELIVSNPWRGVDYIELGEENLRPGYFAGEFTSGEQLLEFLKTHVGASDIPDISPPDADIPAVAAPLTFQNVFLLLDWIRNLKYRGIRILNRFLKSIKEATISVIHAYLFTGNHFANGSVLVHIPLIDQKFYGDRINDYKDELKTIGVVFEYGEACEYIGNHLMFVVENSTLTRSQVLSVLNFIRFFKENVLPLDKFISRIKERRWLRTSCSDRSPVEFVLFDPEWRLASQISDIPFIDTDYFGEEILSLEEELKSLGVLIGFNGSFKLVGDNLKSPSRLTSLTAEAVLLILECMHHLGSPTKLVETLRGVKCFKTNIGYKSPGECFLFNSEWACMLQVFNGFPLIDHDFYGSIIFSYINQLRQIGVKVDFEEAVKVFAHSFRQQASSMTKENVLSFLSCYRQLKGTPHKFPPDLKKFLREEKWLRTRLGGV